Protein 2D7O (pdb70)

Secondary structure (DSSP, 8-state):
--S-----S-----EEESHHHHEEETTS-EEEEEE-TTT-SS-B--EEESSS---B-----SSSEEEEEE--SS-EEEEEE-BBSS-B-TT-SEEEEEE---------S--

InterPro domains:
  IPR001298 Filamin/ABP280 repeat [SM00557] (274-371)
  IPR001298 Filamin/ABP280 repeat [SM00557] (374-471)
  IPR001298 Filamin/ABP280 repeat [SM00557] (473-568)
  IPR001298 Filamin/ABP280 repeat [SM00557] (570-661)
  IPR001298 Filamin/ABP280 repeat [SM00557] (666-761)
  IPR001298 Filamin/ABP280 repeat [SM00557] (763-864)
  IPR001298 Filamin/ABP280 repeat [SM00557] (866-963)
  IPR001298 Filamin/ABP280 repeat [SM00557] (965-1059)
  IPR001298 Filamin/ABP280 repeat [SM00557] (1061-1152)
  IPR001298 Filamin/ABP280 repeat [SM00557] (1154-1247)
  IPR001298 Filamin/ABP280 repeat [SM00557] (1249-1347)
  IPR001298 Filamin/ABP280 repeat [SM00557] (1349-1440)
  IPR001298 Filamin/ABP280 repeat [SM00557] (1442-1536)
  IPR001298 Filamin/ABP280 repeat [SM00557] (1538-1633)
  IPR001298 Filamin/ABP280 repeat [SM00557] (1635-1737)
  IPR001298 Filamin/ABP280 repeat [SM00557] (1776-1857)
  IPR001298 Filamin/ABP280 repeat [SM00557] (1858-1949)
  IPR001298 Filamin/ABP280 repeat [SM00557] (1950-2036)
  IPR001298 Filamin/ABP280 repeat [SM00557] (2040-2131)
  IPR001298 Filamin/ABP280 repeat [SM00557] (2216-2309)

CATH classification: 2.60.40.10

Foldseek 3Di:
DVCDDDDDDQAAAKDKAAQQLAAEEAQDWGKIKIFCQSHPDWDKDKAKDDPDGWDKDWDDPVPGIIIMITHHHDFDWMWIFIATRNHGHDCGRRTYGYYYDDNVPDDDDDD

Nearest PDB structures (foldseek):
  2d7o-assembly1_A  TM=8.652E-01  e=4.472E-19  Homo sapiens
  2bp3-assembly1_A  TM=9.213E-01  e=1.035E-13  Homo sapiens
  2eea-assembly1_A  TM=8.576E-01  e=1.373E-14  Homo sapiens
  2dic-assembly1_A  TM=8.400E-01  e=2.082E-12  Homo sapiens
  6ew1-assembly1_A  TM=8.951E-01  e=1.590E-09  Homo sapiens

Radius of gyration: 18.9 Å; Cα contacts (8 Å, |Δi|>4): 236; chains: 1; bounding box: 35×72×41 Å

GO terms:
  GO:0008092 cytoskeletal protein binding (F, IPI)
  GO:0042802 identical protein binding (F, IPI)
  GO:0005515 protein binding (F, IPI)
  GO:0005737 cytoplasm (C, IDA)
  GO:0045214 sarcomere organization (P, IMP)
  GO:0005829 cytosol (C, TAS)
  GO:0042383 sarcolemma (C, IDA)
  GO:0043034 costamere (C, TAS)
  GO:0030506 ankyrin binding (F, IPI)
  GO:0005829 cytosol (C, IDA)
  GO:0005925 focal adhesion (C, HDA)

Sequence (111 aa):
GSSGSSGAINSRHVSAYGPGLSHGMVNKPATFTIVTKDAGEGGLSLAVEGPSKAEITCKDNKDGTCTVSYLPTAPGDYSIIVRFDDKHIPGSPFTAKITGDDSMRSGPSSGGSSGSSGAINSRHVSAYGPGLSHGMVNKPATFTIVTKDAGEGGLSLAVEGPSKAEITCKDNKDGTCTVSYLPTAPGDYSIIVRFDDKHIPGSPFTAKITGDDSMRSGPSSGGSSGSSGAINSRHVSAYGPGLSHGMVNKPATFTIVTKDAGEGGLSLAVEGPSKAEITCKDNKDGTCTVSYLPTAPGDYSIIVRFDDKHIPGSPFTAKITGDDSMRSGPSSGGSSGSSGAINSRHVSAYGPGLSHGMVNKPATFTIVTKDAGEGGLSLAVEGPSKAEITCKDNKDGTCTVSYLPTAPGDYSIIVRFDDKHIPGSPFTAKITGDDSMRSGPSSGGSSGSSGAINSRHVSAYGPGLSHGMVNKPATFTIVTKDAGEGGLSLAVEGPSKAEITCKDNKDGTCTVSYLPTAPGDYSIIVRFDDKHIPGSPFTAKITGDDSMRSGPSSGGSSGSSGAINSRHVSAYGPGLSHGMVNKPATFTIVTKDAGEGGLSLAVEGPSKAEITCKDNKDGTCTVSYLPTAPGDYSIIVRFDDKHIPGSPFTAKITGDDSMRSGPSSGGSSGSSGAINSRHVSAYGPGLSHGMVNKPATFTIVTKDAGEGGLSLAVEGPSKAEITCKDNKDGTCTVSYLPTAPGDYSIIVRFDDKHIPGSPFTAKITGDDSMRSGPSSGGSSGSSGAINSRHVSAYGPGLSHGMVNKPATFTIVTKDAGEGGLSLAVEGPSKAEITCKDNKDGTCTVSYLPTAPGDYSIIVRFDDKHIPGSPFTAKITGDDSMRSGPSSGGSSGSSGAINSRHVSAYGPGLSHGMVNKPATFTIVTKDAGEGGLSLAVEGPSKAEITCKDNKDGTCTVSYLPTAPGDYSIIVRFDDKHIPGSPFTAKITGDDSMRSGPSSGGSSGSSGAINSRHVSAYGPGLSHGMVNKPATFTIVTKDAGEGGLSLAVEGPSKAEITCKDNKDGTCTVSYLPTAPGDYSIIVRFDDKHIPGSPFTAKITGDDSMRSGPSSGGSSGSSGAINSRHVSAYGPGLSHGMVNKPATFTIVTKDAGEGGLSLAVEGPSKAEITCKDNKDGTCTVSYLPTAPGDYSIIVRFDDKHIPGSPFTAKITGDDSMRSGPSSGGSSGSSGAINSRHVSAYGPGLSHGMVNKPATFTIVTKDAGEGGLSLAVEGPSKAEITCKDNKDGTCTVSYLPTAPGDYSIIVRFDDKHIPGSPFTAKITGDDSMRSGPSSGGSSGSSGAINSRHVSAYGPGLSHGMVNKPATFTIVTKDAGEGGLSLAVEGPSKAEITCKDNKDGTCTVSYLPTAPGDYSIIVRFDDKHIPGSPFTAKITGDDSMRSGPSSGGSSGSSGAINSRHVSAYGPGLSHGMVNKPATFTIVTKDAGEGGLSLAVEGPSKAEITCKDNKDGTCTVSYLPTAPGDYSIIVRFDDKHIPGSPFTAKITGDDSMRSGPSSGGSSGSSGAINSRHVSAYGPGLSHGMVNKPATFTIVTKDAGEGGLSLAVEGPSKAEITCKDNKDGTCTVSYLPTAPGDYSIIVRFDDKHIPGSPFTAKITGDDSMRSGPSSGGSSGSSGAINSRHVSAYGPGLSHGMVNKPATFTIVTKDAGEGGLSLAVEGPSKAEITCKDNKDGTCTVSYLPTAPGDYSIIVRFDDKHIPGSPFTAKITGDDSMRSGPSSGGSSGSSGAINSRHVSAYGPGLSHGMVNKPATFTIVTKDAGEGGLSLAVEGPSKAEITCKDNKDGTCTVSYLPTAPGDYSIIVRFDDKHIPGSPFTAKITGDDSMRSGPSSGGSSGSSGAINSRHVSAYGPGLSHGMVNKPATFTIVTKDAGEGGLSLAVEGPSKAEITCKDNKDGTCTVSYLPTAPGDYSIIVRFDDKHIPGSPFTAKITGDDSMRSGPSSGGSSGSSGAINSRHVSAYGPGLSHGMVNKPATFTIVTKDAGEGGLSLAVEGPSKAEITCKDNKDGTCTVSYLPTAPGDYSIIVRFDDKHIPGSPFTAKITGDDSMRSGPSSGGSSGSSGAINSRHVSAYGPGLSHGMVNKPATFTIVTKDAGEGGLSLAVEGPSKAEITCKDNKDGTCTVSYLPTAPGDYSIIVRFDDKHIPGSPFTAKITGDDSMRSGPSSG

Structure (mmCIF, N/CA/C/O backbone):
data_2D7O
#
_entry.id   2D7O
#
loop_
_atom_site.group_PDB
_atom_site.id
_atom_site.type_symbol
_atom_site.label_atom_id
_atom_site.label_alt_id
_atom_site.label_comp_id
_atom_site.label_asym_id
_atom_site.label_entity_id
_atom_site.label_seq_id
_atom_site.pdbx_PDB_ins_code
_atom_site.Cartn_x
_atom_site.Cartn_y
_atom_site.Cartn_z
_atom_site.occupancy
_atom_site.B_iso_or_equiv
_atom_site.auth_seq_id
_atom_site.auth_comp_id
_atom_site.auth_asym_id
_atom_site.auth_atom_id
_atom_site.pdbx_PDB_model_num
ATOM 1 N N . GLY A 1 1 ? -7.834 -32.789 18.372 1.00 0.00 1 GLY A N 1
ATOM 2 C CA . GLY A 1 1 ? -8.234 -31.634 19.154 1.00 0.00 1 GLY A CA 1
ATOM 3 C C . GLY A 1 1 ? -9.414 -31.928 20.059 1.00 0.00 1 GLY A C 1
ATOM 4 O O . GLY A 1 1 ? -10.101 -32.935 19.888 1.00 0.00 1 GLY A O 1
ATOM 8 N N . SER A 1 2 ? -9.648 -31.048 21.027 1.00 0.00 2 SER A N 1
ATOM 9 C CA . SER A 1 2 ? -10.749 -31.220 21.968 1.00 0.00 2 SER A CA 1
ATOM 10 C C . SER A 1 2 ? -11.941 -30.353 21.574 1.00 0.00 2 SER A C 1
ATOM 11 O O . SER A 1 2 ? -11.889 -29.127 21.668 1.00 0.00 2 SER A O 1
ATOM 19 N N . SER A 1 3 ? -13.015 -31.000 21.132 1.00 0.00 3 SER A N 1
ATOM 20 C CA . SER A 1 3 ? -14.219 -30.289 20.719 1.00 0.00 3 SER A CA 1
ATOM 21 C C . SER A 1 3 ? -13.864 -29.014 19.959 1.00 0.00 3 SER A C 1
ATOM 22 O O . SER A 1 3 ? -14.476 -27.966 20.162 1.00 0.00 3 SER A O 1
ATOM 30 N N . GLY A 1 4 ? -12.870 -29.113 19.082 1.00 0.00 4 GLY A N 1
ATOM 31 C CA . GLY A 1 4 ? -12.449 -27.962 18.305 1.00 0.00 4 GLY A CA 1
ATOM 32 C C . GLY A 1 4 ? -13.530 -27.473 17.362 1.00 0.00 4 GLY A C 1
ATOM 33 O O . GLY A 1 4 ? -14.296 -26.570 17.699 1.00 0.00 4 GLY A O 1
ATOM 37 N N . SER A 1 5 ? -13.593 -28.070 16.176 1.00 0.00 5 SER A N 1
ATOM 38 C CA . SER A 1 5 ? -14.585 -27.686 15.178 1.00 0.00 5 SER A CA 1
ATOM 39 C C . SER A 1 5 ? -14.444 -26.211 14.811 1.00 0.00 5 SER A C 1
ATOM 40 O O . SER A 1 5 ? -15.437 -25.499 14.669 1.00 0.00 5 SER A O 1
ATOM 48 N N . SER A 1 6 ? -13.203 -25.761 14.661 1.00 0.00 6 SER A N 1
ATOM 49 C CA . SER A 1 6 ? -12.930 -24.371 14.315 1.00 0.00 6 SER A CA 1
ATOM 50 C C . SER A 1 6 ? -12.238 -24.274 12.959 1.00 0.00 6 SER A C 1
ATOM 51 O O . SER A 1 6 ? -11.293 -23.506 12.785 1.00 0.00 6 SER A O 1
ATOM 59 N N . GLY A 1 7 ? -12.717 -25.060 11.999 1.00 0.00 7 GLY A N 1
ATOM 60 C CA . GLY A 1 7 ? -12.133 -25.049 10.671 1.00 0.00 7 GLY A CA 1
ATOM 61 C C . GLY A 1 7 ? -13.013 -24.344 9.657 1.00 0.00 7 GLY A C 1
ATOM 62 O O . GLY A 1 7 ? -13.406 -24.933 8.651 1.00 0.00 7 GLY A O 1
ATOM 66 N N . ALA A 1 8 ? -13.323 -23.080 9.923 1.00 0.00 8 ALA A N 1
ATOM 67 C CA . ALA A 1 8 ? -14.161 -22.294 9.026 1.00 0.00 8 ALA A CA 1
ATOM 68 C C . ALA A 1 8 ? -13.684 -22.415 7.583 1.00 0.00 8 ALA A C 1
ATOM 69 O O . ALA A 1 8 ? -12.619 -22.971 7.316 1.00 0.00 8 ALA A O 1
ATOM 76 N N . ILE A 1 9 ? -14.480 -21.891 6.656 1.00 0.00 9 ILE A N 1
ATOM 77 C CA . ILE A 1 9 ? -14.138 -21.941 5.240 1.00 0.00 9 ILE A CA 1
ATOM 78 C C . ILE A 1 9 ? -13.128 -20.856 4.880 1.00 0.00 9 ILE A C 1
ATOM 79 O O . ILE A 1 9 ? -12.095 -21.133 4.272 1.00 0.00 9 ILE A O 1
ATOM 95 N N . ASN A 1 10 ? -13.434 -19.620 5.262 1.00 0.00 10 ASN A N 1
ATOM 96 C CA . ASN A 1 10 ? -12.553 -18.493 4.980 1.00 0.00 10 ASN A CA 1
ATOM 97 C C . ASN A 1 10 ? -11.985 -17.911 6.271 1.00 0.00 10 ASN A C 1
ATOM 98 O O . ASN A 1 10 ? -12.691 -17.241 7.025 1.00 0.00 10 ASN A O 1
ATOM 109 N N . SER A 1 11 ? -10.706 -18.171 6.519 1.00 0.00 11 SER A N 1
ATOM 110 C CA . SER A 1 11 ? -10.044 -17.675 7.720 1.00 0.00 11 SER A CA 1
ATOM 111 C C . SER A 1 11 ? -8.842 -16.807 7.359 1.00 0.00 11 SER A C 1
ATOM 112 O O . SER A 1 11 ? -8.675 -15.709 7.890 1.00 0.00 11 SER A O 1
ATOM 120 N N . ARG A 1 12 ? -8.009 -17.307 6.453 1.00 0.00 12 ARG A N 1
ATOM 121 C CA . ARG A 1 12 ? -6.823 -16.579 6.021 1.00 0.00 12 ARG A CA 1
ATOM 122 C C . ARG A 1 12 ? -7.208 -15.300 5.283 1.00 0.00 12 ARG A C 1
ATOM 123 O O . ARG A 1 12 ? -7.682 -15.345 4.147 1.00 0.00 12 ARG A O 1
ATOM 144 N N . HIS A 1 13 ? -7.003 -14.161 5.936 1.00 0.00 13 HIS A N 1
ATOM 145 C CA . HIS A 1 13 ? -7.329 -12.869 5.342 1.00 0.00 13 HIS A CA 1
ATOM 146 C C . HIS A 1 13 ? -6.210 -11.861 5.586 1.00 0.00 13 HIS A C 1
ATOM 147 O O . HIS A 1 13 ? -5.447 -11.984 6.544 1.00 0.00 13 HIS A O 1
ATOM 162 N N . VAL A 1 14 ? -6.117 -10.864 4.711 1.00 0.00 14 VAL A N 1
ATOM 163 C CA . VAL A 1 14 ? -5.091 -9.835 4.831 1.00 0.00 14 VAL A CA 1
ATOM 164 C C . VAL A 1 14 ? -5.699 -8.440 4.739 1.00 0.00 14 VAL A C 1
ATOM 165 O O . VAL A 1 14 ? -6.529 -8.169 3.870 1.00 0.00 14 VAL A O 1
ATOM 178 N N . SER A 1 15 ? -5.281 -7.557 5.640 1.00 0.00 15 SER A N 1
ATOM 179 C CA . SER A 1 15 ? -5.786 -6.189 5.662 1.00 0.00 15 SER A CA 1
ATOM 180 C C . SER A 1 15 ? -4.650 -5.193 5.874 1.00 0.00 15 SER A C 1
ATOM 181 O O . SER A 1 15 ? -3.710 -5.458 6.622 1.00 0.00 15 SER A O 1
ATOM 189 N N . ALA A 1 16 ? -4.746 -4.047 5.208 1.00 0.00 16 ALA A N 1
ATOM 190 C CA . ALA A 1 16 ? -3.728 -3.010 5.324 1.00 0.00 16 ALA A CA 1
ATOM 191 C C . ALA A 1 16 ? -4.197 -1.879 6.233 1.00 0.00 16 ALA A C 1
ATOM 192 O O . ALA A 1 16 ? -5.364 -1.487 6.202 1.00 0.00 16 ALA A O 1
ATOM 199 N N . TYR A 1 17 ? -3.282 -1.359 7.044 1.00 0.00 17 TYR A N 1
ATOM 200 C CA . TYR A 1 17 ? -3.603 -0.276 7.965 1.00 0.00 17 TYR A CA 1
ATOM 201 C C . TYR A 1 17 ? -2.388 0.617 8.201 1.00 0.00 17 TYR A C 1
ATOM 202 O O . TYR A 1 17 ? -1.327 0.146 8.609 1.00 0.00 17 TYR A O 1
ATOM 220 N N . GLY A 1 18 ? -2.553 1.910 7.941 1.00 0.00 18 GLY A N 1
ATOM 221 C CA . GLY A 1 18 ? -1.463 2.850 8.131 1.00 0.00 18 GLY A CA 1
ATOM 222 C C . GLY A 1 18 ? -1.805 4.242 7.637 1.00 0.00 18 GLY A C 1
ATOM 223 O O . GLY A 1 18 ? -2.867 4.475 7.059 1.00 0.00 18 GLY A O 1
ATOM 227 N N . PRO A 1 19 ? -0.892 5.196 7.867 1.00 0.00 19 PRO A N 1
ATOM 228 C CA . PRO A 1 19 ? -1.080 6.589 7.451 1.00 0.00 19 PRO A CA 1
ATOM 229 C C . PRO A 1 19 ? -1.015 6.755 5.937 1.00 0.00 19 PRO A C 1
ATOM 230 O O . PRO A 1 19 ? -1.757 7.548 5.357 1.00 0.00 19 PRO A O 1
ATOM 241 N N . GLY A 1 20 ? -0.123 6.002 5.301 1.00 0.00 20 GLY A N 1
ATOM 242 C CA . GLY A 1 20 ? 0.021 6.081 3.859 1.00 0.00 20 GLY A CA 1
ATOM 243 C C . GLY A 1 20 ? -1.198 5.559 3.125 1.00 0.00 20 GLY A C 1
ATOM 244 O O . GLY A 1 20 ? -1.450 5.935 1.979 1.00 0.00 20 GLY A O 1
ATOM 248 N N . LEU A 1 21 ? -1.956 4.690 3.783 1.00 0.00 21 LEU A N 1
ATOM 249 C CA . LEU A 1 21 ? -3.156 4.114 3.185 1.00 0.00 21 LEU A CA 1
ATOM 250 C C . LEU A 1 21 ? -4.331 5.080 3.284 1.00 0.00 21 LEU A C 1
ATOM 251 O O . LEU A 1 21 ? -5.068 5.279 2.318 1.00 0.00 21 LEU A O 1
ATOM 267 N N . SER A 1 22 ? -4.500 5.681 4.458 1.00 0.00 22 SER A N 1
ATOM 268 C CA . SER A 1 22 ? -5.587 6.626 4.684 1.00 0.00 22 SER A CA 1
ATOM 269 C C . SER A 1 22 ? -5.400 7.881 3.837 1.00 0.00 22 SER A C 1
ATOM 270 O O . SER A 1 22 ? -6.362 8.428 3.295 1.00 0.00 22 SER A O 1
ATOM 278 N N . HIS A 1 23 ? -4.155 8.334 3.728 1.00 0.00 23 HIS A N 1
ATOM 279 C CA . HIS A 1 23 ? -3.840 9.525 2.947 1.00 0.00 23 HIS A CA 1
ATOM 280 C C . HIS A 1 23 ? -2.331 9.730 2.853 1.00 0.00 23 HIS A C 1
ATOM 281 O O . HIS A 1 23 ? -1.552 8.910 3.338 1.00 0.00 23 HIS A O 1
ATOM 296 N N . GLY A 1 24 ? -1.926 10.830 2.226 1.00 0.00 24 GLY A N 1
ATOM 297 C CA . GLY A 1 24 ? -0.512 11.122 2.080 1.00 0.00 24 GLY A CA 1
ATOM 298 C C . GLY A 1 24 ? -0.262 12.430 1.356 1.00 0.00 24 GLY A C 1
ATOM 299 O O . GLY A 1 24 ? -1.194 13.192 1.097 1.00 0.00 24 GLY A O 1
ATOM 303 N N . MET A 1 25 ? 0.999 12.693 1.031 1.00 0.00 25 MET A N 1
ATOM 304 C CA . MET A 1 25 ? 1.368 13.919 0.332 1.00 0.00 25 MET A CA 1
ATOM 305 C C . MET A 1 25 ? 2.391 13.634 -0.763 1.00 0.00 25 MET A C 1
ATOM 306 O O . MET A 1 25 ? 3.144 12.664 -0.685 1.00 0.00 25 MET A O 1
ATOM 320 N N . VAL A 1 26 ? 2.411 14.486 -1.784 1.00 0.00 26 VAL A N 1
ATOM 321 C CA . VAL A 1 26 ? 3.342 14.325 -2.895 1.00 0.00 26 VAL A CA 1
ATOM 322 C C . VAL A 1 26 ? 4.787 14.378 -2.413 1.00 0.00 26 VAL A C 1
ATOM 323 O O . VAL A 1 26 ? 5.113 15.104 -1.475 1.00 0.00 26 VAL A O 1
ATOM 336 N N . ASN A 1 27 ? 5.650 13.604 -3.062 1.00 0.00 27 ASN A N 1
ATOM 337 C CA . ASN A 1 27 ? 7.062 13.562 -2.700 1.00 0.00 27 ASN A CA 1
ATOM 338 C C . ASN A 1 27 ? 7.245 13.024 -1.284 1.00 0.00 27 ASN A C 1
ATOM 339 O O . ASN A 1 27 ? 8.160 13.429 -0.567 1.00 0.00 27 ASN A O 1
ATOM 350 N N . LYS A 1 28 ? 6.368 12.109 -0.887 1.00 0.00 28 LYS A N 1
ATOM 351 C CA . LYS A 1 28 ? 6.431 11.512 0.442 1.00 0.00 28 LYS A CA 1
ATOM 352 C C . LYS A 1 28 ? 6.122 10.020 0.384 1.00 0.00 28 LYS A C 1
ATOM 353 O O . LYS A 1 28 ? 5.085 9.596 -0.127 1.00 0.00 28 LYS A O 1
ATOM 372 N N . PRO A 1 29 ? 7.040 9.203 0.922 1.00 0.00 29 PRO A N 1
ATOM 373 C CA . PRO A 1 29 ? 6.886 7.746 0.946 1.00 0.00 29 PRO A CA 1
ATOM 374 C C . PRO A 1 29 ? 5.784 7.295 1.898 1.00 0.00 29 PRO A C 1
ATOM 375 O O . PRO A 1 29 ? 5.988 7.227 3.110 1.00 0.00 29 PRO A O 1
ATOM 386 N N . ALA A 1 30 ? 4.617 6.987 1.343 1.00 0.00 30 ALA A N 1
ATOM 387 C CA . ALA A 1 30 ? 3.484 6.540 2.143 1.00 0.00 30 ALA A CA 1
ATOM 388 C C . ALA A 1 30 ? 3.772 5.194 2.799 1.00 0.00 30 ALA A C 1
ATOM 389 O O . ALA A 1 30 ? 3.704 4.148 2.152 1.00 0.00 30 ALA A O 1
ATOM 396 N N . THR A 1 31 ? 4.094 5.226 4.088 1.00 0.00 31 THR A N 1
ATOM 397 C CA . THR A 1 31 ? 4.395 4.008 4.832 1.00 0.00 31 THR A CA 1
ATOM 398 C C . THR A 1 31 ? 3.144 3.449 5.500 1.00 0.00 31 THR A C 1
ATOM 399 O O . THR A 1 31 ? 2.373 4.188 6.113 1.00 0.00 31 THR A O 1
ATOM 410 N N . PHE A 1 32 ? 2.949 2.140 5.379 1.00 0.00 32 PHE A N 1
ATOM 411 C CA . PHE A 1 32 ? 1.791 1.482 5.972 1.00 0.00 32 PHE A CA 1
ATOM 412 C C . PHE A 1 32 ? 2.128 0.051 6.379 1.00 0.00 32 PHE A C 1
ATOM 413 O O . PHE A 1 32 ? 3.172 -0.485 6.004 1.00 0.00 32 PHE A O 1
ATOM 430 N N . THR A 1 33 ? 1.237 -0.565 7.150 1.00 0.00 33 THR A N 1
ATOM 431 C CA . THR A 1 33 ? 1.439 -1.933 7.610 1.00 0.00 33 THR A CA 1
ATOM 432 C C . THR A 1 33 ? 0.425 -2.881 6.979 1.00 0.00 33 THR A C 1
ATOM 433 O O . THR A 1 33 ? -0.759 -2.560 6.878 1.00 0.00 33 THR A O 1
ATOM 444 N N . ILE A 1 34 ? 0.898 -4.049 6.557 1.00 0.00 34 ILE A N 1
ATOM 445 C CA . ILE A 1 34 ? 0.031 -5.044 5.937 1.00 0.00 34 ILE A CA 1
ATOM 446 C C . ILE A 1 34 ? -0.081 -6.292 6.806 1.00 0.00 34 ILE A C 1
ATOM 447 O O . ILE A 1 34 ? 0.907 -6.989 7.041 1.00 0.00 34 ILE A O 1
ATOM 463 N N . VAL A 1 35 ? -1.291 -6.570 7.280 1.00 0.00 35 VAL A N 1
ATOM 464 C CA . VAL A 1 35 ? -1.534 -7.737 8.120 1.00 0.00 35 VAL A CA 1
ATOM 465 C C . VAL A 1 35 ? -1.372 -9.029 7.327 1.00 0.00 35 VAL A C 1
ATOM 466 O O . VAL A 1 35 ? -2.258 -9.419 6.566 1.00 0.00 35 VAL A O 1
ATOM 479 N N . THR A 1 36 ? -0.233 -9.690 7.510 1.00 0.00 36 THR A N 1
ATOM 480 C CA . THR A 1 36 ? 0.047 -10.939 6.811 1.00 0.00 36 THR A CA 1
ATOM 481 C C . THR A 1 36 ? 0.508 -12.020 7.781 1.00 0.00 36 THR A C 1
ATOM 482 O O . THR A 1 36 ? 1.114 -13.013 7.378 1.00 0.00 36 THR A O 1
ATOM 493 N N . LYS A 1 37 ? 0.217 -11.822 9.063 1.00 0.00 37 LYS A N 1
ATOM 494 C CA . LYS A 1 37 ? 0.599 -12.782 10.092 1.00 0.00 37 LYS A CA 1
ATOM 495 C C . LYS A 1 37 ? -0.132 -14.107 9.899 1.00 0.00 37 LYS A C 1
ATOM 496 O O . LYS A 1 37 ? 0.406 -15.173 10.198 1.00 0.00 37 LYS A O 1
ATOM 515 N N . ASP A 1 38 ? -1.360 -14.032 9.398 1.00 0.00 38 ASP A N 1
ATOM 516 C CA . ASP A 1 38 ? -2.164 -15.226 9.163 1.00 0.00 38 ASP A CA 1
ATOM 517 C C . ASP A 1 38 ? -1.952 -15.754 7.748 1.00 0.00 38 ASP A C 1
ATOM 518 O O . ASP A 1 38 ? -1.634 -16.926 7.553 1.00 0.00 38 ASP A O 1
ATOM 527 N N . ALA A 1 39 ? -2.132 -14.880 6.763 1.00 0.00 39 ALA A N 1
ATOM 528 C CA . ALA A 1 39 ? -1.960 -15.258 5.365 1.00 0.00 39 ALA A CA 1
ATOM 529 C C . ALA A 1 39 ? -0.778 -16.206 5.194 1.00 0.00 39 ALA A C 1
ATOM 530 O O . ALA A 1 39 ? -0.904 -17.266 4.583 1.00 0.00 39 ALA A O 1
ATOM 537 N N . GLY A 1 40 ? 0.371 -15.816 5.738 1.00 0.00 40 GLY A N 1
ATOM 538 C CA . GLY A 1 40 ? 1.559 -16.642 5.634 1.00 0.00 40 GLY A CA 1
ATOM 539 C C . GLY A 1 40 ? 2.176 -16.599 4.250 1.00 0.00 40 GLY A C 1
ATOM 540 O O . GLY A 1 40 ? 1.467 -16.478 3.252 1.00 0.00 40 GLY A O 1
ATOM 544 N N . GLU A 1 41 ? 3.500 -16.695 4.191 1.00 0.00 41 GLU A N 1
ATOM 545 C CA . GLU A 1 41 ? 4.211 -16.664 2.918 1.00 0.00 41 GLU A CA 1
ATOM 546 C C . GLU A 1 41 ? 3.420 -17.390 1.834 1.00 0.00 41 GLU A C 1
ATOM 547 O O . GLU A 1 41 ? 3.244 -18.606 1.889 1.00 0.00 41 GLU A O 1
ATOM 559 N N . GLY A 1 42 ? 2.944 -16.634 0.850 1.00 0.00 42 GLY A N 1
ATOM 560 C CA . GLY A 1 42 ? 2.176 -17.221 -0.233 1.00 0.00 42 GLY A CA 1
ATOM 561 C C . GLY A 1 42 ? 2.386 -16.501 -1.550 1.00 0.00 42 GLY A C 1
ATOM 562 O O . GLY A 1 42 ? 3.514 -16.373 -2.024 1.00 0.00 42 GLY A O 1
ATOM 566 N N . GLY A 1 43 ? 1.294 -16.029 -2.144 1.00 0.00 43 GLY A N 1
ATOM 567 C CA . GLY A 1 43 ? 1.384 -15.324 -3.410 1.00 0.00 43 GLY A CA 1
ATOM 568 C C . GLY A 1 43 ? 0.824 -13.918 -3.333 1.00 0.00 43 GLY A C 1
ATOM 569 O O . GLY A 1 43 ? -0.075 -13.557 -4.093 1.00 0.00 43 GLY A O 1
ATOM 573 N N . LEU A 1 44 ? 1.353 -13.122 -2.410 1.00 0.00 44 LEU A N 1
ATOM 574 C CA . LEU A 1 44 ? 0.899 -11.747 -2.235 1.00 0.00 44 LEU A CA 1
ATOM 575 C C . LEU A 1 44 ? 1.458 -10.845 -3.330 1.00 0.00 44 LEU A C 1
ATOM 576 O O . LEU A 1 44 ? 2.601 -11.006 -3.758 1.00 0.00 44 LEU A O 1
ATOM 592 N N . SER A 1 45 ? 0.645 -9.894 -3.778 1.00 0.00 45 SER A N 1
ATOM 593 C CA . SER A 1 45 ? 1.057 -8.966 -4.825 1.00 0.00 45 SER A CA 1
ATOM 594 C C . SER A 1 45 ? 0.844 -7.521 -4.385 1.00 0.00 45 SER A C 1
ATOM 595 O O . SER A 1 45 ? -0.011 -7.235 -3.546 1.00 0.00 45 SER A O 1
ATOM 603 N N . LEU A 1 46 ? 1.627 -6.613 -4.958 1.00 0.00 46 LEU A N 1
ATOM 604 C CA . LEU A 1 46 ? 1.525 -5.196 -4.626 1.00 0.00 46 LEU A CA 1
ATOM 605 C C . LEU A 1 46 ? 1.556 -4.338 -5.887 1.00 0.00 46 LEU A C 1
ATOM 606 O O . LEU A 1 46 ? 2.453 -4.473 -6.719 1.00 0.00 46 LEU A O 1
ATOM 622 N N . ALA A 1 47 ? 0.572 -3.455 -6.020 1.00 0.00 47 ALA A N 1
ATOM 623 C CA . ALA A 1 47 ? 0.489 -2.572 -7.177 1.00 0.00 47 ALA A CA 1
ATOM 624 C C . ALA A 1 47 ? -0.254 -1.286 -6.834 1.00 0.00 47 ALA A C 1
ATOM 625 O O . ALA A 1 47 ? -1.129 -1.275 -5.967 1.00 0.00 47 ALA A O 1
ATOM 632 N N . VAL A 1 48 ? 0.099 -0.203 -7.519 1.00 0.00 48 VAL A N 1
ATOM 633 C CA . VAL A 1 48 ? -0.536 1.089 -7.286 1.00 0.00 48 VAL A CA 1
ATOM 634 C C . VAL A 1 48 ? -0.984 1.725 -8.597 1.00 0.00 48 VAL A C 1
ATOM 635 O O . VAL A 1 48 ? -0.199 1.854 -9.536 1.00 0.00 48 VAL A O 1
ATOM 648 N N . GLU A 1 49 ? -2.252 2.121 -8.654 1.00 0.00 49 GLU A N 1
ATOM 649 C CA . GLU A 1 49 ? -2.805 2.743 -9.851 1.00 0.00 49 GLU A CA 1
ATOM 650 C C . GLU A 1 49 ? -3.428 4.097 -9.522 1.00 0.00 49 GLU A C 1
ATOM 651 O O . GLU A 1 49 ? -4.518 4.170 -8.956 1.00 0.00 49 GLU A O 1
ATOM 663 N N . GLY A 1 50 ? -2.726 5.168 -9.881 1.00 0.00 50 GLY A N 1
ATOM 664 C CA . GLY A 1 50 ? -3.225 6.505 -9.616 1.00 0.00 50 GLY A CA 1
ATOM 665 C C . GLY A 1 50 ? -2.852 7.490 -10.706 1.00 0.00 50 GLY A C 1
ATOM 666 O O . GLY A 1 50 ? -2.571 7.112 -11.844 1.00 0.00 50 GLY A O 1
ATOM 670 N N . PRO A 1 51 ? -2.848 8.786 -10.362 1.00 0.00 51 PRO A N 1
ATOM 671 C CA . PRO A 1 51 ? -2.510 9.855 -11.306 1.00 0.00 51 PRO A CA 1
ATOM 672 C C . PRO A 1 51 ? -1.032 9.849 -11.683 1.00 0.00 51 PRO A C 1
ATOM 673 O O . PRO A 1 51 ? -0.569 10.711 -12.431 1.00 0.00 51 PRO A O 1
ATOM 684 N N . SER A 1 52 ? -0.296 8.873 -11.160 1.00 0.00 52 SER A N 1
ATOM 685 C CA . SER A 1 52 ? 1.130 8.758 -11.439 1.00 0.00 52 SER A CA 1
ATOM 686 C C . SER A 1 52 ? 1.692 7.458 -10.871 1.00 0.00 52 SER A C 1
ATOM 687 O O . SER A 1 52 ? 1.282 7.007 -9.801 1.00 0.00 52 SER A O 1
ATOM 695 N N . LYS A 1 53 ? 2.632 6.861 -11.595 1.00 0.00 53 LYS A N 1
ATOM 696 C CA . LYS A 1 53 ? 3.253 5.614 -11.164 1.00 0.00 53 LYS A CA 1
ATOM 697 C C . LYS A 1 53 ? 4.188 5.851 -9.983 1.00 0.00 53 LYS A C 1
ATOM 698 O O . LYS A 1 53 ? 5.170 6.584 -10.094 1.00 0.00 53 LYS A O 1
ATOM 717 N N . ALA A 1 54 ? 3.877 5.224 -8.853 1.00 0.00 54 ALA A N 1
ATOM 718 C CA . ALA A 1 54 ? 4.691 5.365 -7.652 1.00 0.00 54 ALA A CA 1
ATOM 719 C C . ALA A 1 54 ? 5.315 4.031 -7.253 1.00 0.00 54 ALA A C 1
ATOM 720 O O . ALA A 1 54 ? 4.607 3.066 -6.969 1.00 0.00 54 ALA A O 1
ATOM 727 N N . GLU A 1 55 ? 6.643 3.986 -7.235 1.00 0.00 55 GLU A N 1
ATOM 728 C CA . GLU A 1 55 ? 7.361 2.770 -6.872 1.00 0.00 55 GLU A CA 1
ATOM 729 C C . GLU A 1 55 ? 6.903 2.254 -5.511 1.00 0.00 55 GLU A C 1
ATOM 730 O O . GLU A 1 55 ? 6.434 3.021 -4.670 1.00 0.00 55 GLU A O 1
ATOM 742 N N . ILE A 1 56 ? 7.042 0.949 -5.302 1.00 0.00 56 ILE A N 1
ATOM 743 C CA . ILE A 1 56 ? 6.643 0.330 -4.044 1.00 0.00 56 ILE A CA 1
ATOM 744 C C . ILE A 1 56 ? 7.738 -0.587 -3.511 1.00 0.00 56 ILE A C 1
ATOM 745 O O . ILE A 1 56 ? 8.176 -1.513 -4.194 1.00 0.00 56 ILE A O 1
ATOM 761 N N . THR A 1 57 ? 8.178 -0.325 -2.284 1.00 0.00 57 THR A N 1
ATOM 762 C CA . THR A 1 57 ? 9.221 -1.126 -1.658 1.00 0.00 57 THR A CA 1
ATOM 763 C C . THR A 1 57 ? 8.623 -2.252 -0.822 1.00 0.00 57 THR A C 1
ATOM 764 O O . THR A 1 57 ? 7.443 -2.217 -0.470 1.00 0.00 57 THR A O 1
ATOM 775 N N . CYS A 1 58 ? 9.443 -3.248 -0.507 1.00 0.00 58 CYS A N 1
ATOM 776 C CA . CYS A 1 58 ? 8.994 -4.386 0.288 1.00 0.00 58 CYS A CA 1
ATOM 777 C C . CYS A 1 58 ? 10.031 -4.755 1.344 1.00 0.00 58 CYS A C 1
ATOM 778 O O . CYS A 1 58 ? 11.214 -4.912 1.040 1.00 0.00 58 CYS A O 1
ATOM 786 N N . LYS A 1 59 ? 9.581 -4.890 2.587 1.00 0.00 59 LYS A N 1
ATOM 787 C CA . LYS A 1 59 ? 10.469 -5.240 3.689 1.00 0.00 59 LYS A CA 1
ATOM 788 C C . LYS A 1 59 ? 10.044 -6.554 4.334 1.00 0.00 59 LYS A C 1
ATOM 789 O O . LYS A 1 59 ? 8.869 -6.922 4.300 1.00 0.00 59 LYS A O 1
ATOM 808 N N . ASP A 1 60 ? 11.005 -7.257 4.923 1.00 0.00 60 ASP A N 1
ATOM 809 C CA . ASP A 1 60 ? 10.729 -8.530 5.579 1.00 0.00 60 ASP A CA 1
ATOM 810 C C . ASP A 1 60 ? 10.835 -8.395 7.095 1.00 0.00 60 ASP A C 1
ATOM 811 O O . ASP A 1 60 ? 11.931 -8.301 7.644 1.00 0.00 60 ASP A O 1
ATOM 820 N N . ASN A 1 61 ? 9.687 -8.385 7.764 1.00 0.00 61 ASN A N 1
ATOM 821 C CA . ASN A 1 61 ? 9.650 -8.259 9.217 1.00 0.00 61 ASN A CA 1
ATOM 822 C C . ASN A 1 61 ? 9.963 -9.594 9.887 1.00 0.00 61 ASN A C 1
ATOM 823 O O . ASN A 1 61 ? 10.173 -9.660 11.098 1.00 0.00 61 ASN A O 1
ATOM 834 N N . LYS A 1 62 ? 9.993 -10.657 9.089 1.00 0.00 62 LYS A N 1
ATOM 835 C CA . LYS A 1 62 ? 10.282 -11.991 9.602 1.00 0.00 62 LYS A CA 1
ATOM 836 C C . LYS A 1 62 ? 9.668 -12.187 10.985 1.00 0.00 62 LYS A C 1
ATOM 837 O O . LYS A 1 62 ? 10.187 -12.947 11.803 1.00 0.00 62 LYS A O 1
ATOM 856 N N . ASP A 1 63 ? 8.560 -11.499 11.238 1.00 0.00 63 ASP A N 1
ATOM 857 C CA . ASP A 1 63 ? 7.873 -11.600 12.520 1.00 0.00 63 ASP A CA 1
ATOM 858 C C . ASP A 1 63 ? 6.403 -11.956 12.323 1.00 0.00 63 ASP A C 1
ATOM 859 O O . ASP A 1 63 ? 5.863 -12.813 13.021 1.00 0.00 63 ASP A O 1
ATOM 868 N N . GLY A 1 64 ? 5.761 -11.291 11.367 1.00 0.00 64 GLY A N 1
ATOM 869 C CA . GLY A 1 64 ? 4.359 -11.551 11.096 1.00 0.00 64 GLY A CA 1
ATOM 870 C C . GLY A 1 64 ? 3.666 -10.371 10.445 1.00 0.00 64 GLY A C 1
ATOM 871 O O . GLY A 1 64 ? 2.488 -10.116 10.696 1.00 0.00 64 GLY A O 1
ATOM 875 N N . THR A 1 65 ? 4.399 -9.646 9.605 1.00 0.00 65 THR A N 1
ATOM 876 C CA . THR A 1 65 ? 3.849 -8.485 8.917 1.00 0.00 65 THR A CA 1
ATOM 877 C C . THR A 1 65 ? 4.672 -8.136 7.683 1.00 0.00 65 THR A C 1
ATOM 878 O O . THR A 1 65 ? 5.633 -8.831 7.349 1.00 0.00 65 THR A O 1
ATOM 889 N N . CYS A 1 66 ? 4.291 -7.057 7.009 1.00 0.00 66 CYS A N 1
ATOM 890 C CA . CYS A 1 66 ? 4.995 -6.616 5.810 1.00 0.00 66 CYS A CA 1
ATOM 891 C C . CYS A 1 66 ? 4.942 -5.097 5.676 1.00 0.00 66 CYS A C 1
ATOM 892 O O . CYS A 1 66 ? 3.866 -4.511 5.548 1.00 0.00 66 CYS A O 1
ATOM 900 N N . THR A 1 67 ? 6.111 -4.464 5.708 1.00 0.00 67 THR A N 1
ATOM 901 C CA . THR A 1 67 ? 6.198 -3.014 5.593 1.00 0.00 67 THR A CA 1
ATOM 902 C C . THR A 1 67 ? 6.382 -2.588 4.141 1.00 0.00 67 THR A C 1
ATOM 903 O O . THR A 1 67 ? 7.224 -3.131 3.426 1.00 0.00 67 THR A O 1
ATOM 914 N N . VAL A 1 68 ? 5.590 -1.611 3.711 1.00 0.00 68 VAL A N 1
ATOM 915 C CA . VAL A 1 68 ? 5.667 -1.110 2.344 1.00 0.00 68 VAL A CA 1
ATOM 916 C C . VAL A 1 68 ? 5.605 0.413 2.312 1.00 0.00 68 VAL A C 1
ATOM 917 O O . VAL A 1 68 ? 4.961 1.036 3.157 1.00 0.00 68 VAL A O 1
ATOM 930 N N . SER A 1 69 ? 6.279 1.007 1.333 1.00 0.00 69 SER A N 1
ATOM 931 C CA . SER A 1 69 ? 6.303 2.459 1.192 1.00 0.00 69 SER A CA 1
ATOM 932 C C . SER A 1 69 ? 6.311 2.862 -0.279 1.00 0.00 69 SER A C 1
ATOM 933 O O . SER A 1 69 ? 7.166 2.424 -1.050 1.00 0.00 69 SER A O 1
ATOM 941 N N . TYR A 1 70 ? 5.354 3.700 -0.661 1.00 0.00 70 TYR A N 1
ATOM 942 C CA . TYR A 1 70 ? 5.248 4.162 -2.040 1.00 0.00 70 TYR A CA 1
ATOM 943 C C . TYR A 1 70 ? 5.405 5.678 -2.120 1.00 0.00 70 TYR A C 1
ATOM 944 O O . TYR A 1 70 ? 4.788 6.419 -1.354 1.00 0.00 70 TYR A O 1
ATOM 962 N N . LEU A 1 71 ? 6.233 6.131 -3.054 1.00 0.00 71 LEU A N 1
ATOM 963 C CA . LEU A 1 71 ? 6.472 7.559 -3.237 1.00 0.00 71 LEU A CA 1
ATOM 964 C C . LEU A 1 71 ? 5.763 8.073 -4.486 1.00 0.00 71 LEU A C 1
ATOM 965 O O . LEU A 1 71 ? 6.230 7.897 -5.612 1.00 0.00 71 LEU A O 1
ATOM 981 N N . PRO A 1 72 ? 4.609 8.727 -4.286 1.00 0.00 72 PRO A N 1
ATOM 982 C CA . PRO A 1 72 ? 3.813 9.283 -5.384 1.00 0.00 72 PRO A CA 1
ATOM 983 C C . PRO A 1 72 ? 4.490 10.480 -6.042 1.00 0.00 72 PRO A C 1
ATOM 984 O O . PRO A 1 72 ? 5.451 11.036 -5.508 1.00 0.00 72 PRO A O 1
ATOM 995 N N . THR A 1 73 ? 3.984 10.875 -7.206 1.00 0.00 73 THR A N 1
ATOM 996 C CA . THR A 1 73 ? 4.540 12.006 -7.938 1.00 0.00 73 THR A CA 1
ATOM 997 C C . THR A 1 73 ? 3.488 13.086 -8.164 1.00 0.00 73 THR A C 1
ATOM 998 O O . THR A 1 73 ? 3.817 14.252 -8.378 1.00 0.00 73 THR A O 1
ATOM 1009 N N . ALA A 1 74 ? 2.220 12.689 -8.115 1.00 0.00 74 ALA A N 1
ATOM 1010 C CA . ALA A 1 74 ? 1.119 13.624 -8.311 1.00 0.00 74 ALA A CA 1
ATOM 1011 C C . ALA A 1 74 ? 0.006 13.383 -7.298 1.00 0.00 74 ALA A C 1
ATOM 1012 O O . ALA A 1 74 ? -0.281 12.249 -6.913 1.00 0.00 74 ALA A O 1
ATOM 1019 N N . PRO A 1 75 ? -0.636 14.473 -6.852 1.00 0.00 75 PRO A N 1
ATOM 1020 C CA . PRO A 1 75 ? -1.728 14.405 -5.877 1.00 0.00 75 PRO A CA 1
ATOM 1021 C C . PRO A 1 75 ? -2.990 13.780 -6.462 1.00 0.00 75 PRO A C 1
ATOM 1022 O O . PRO A 1 75 ? -3.299 13.966 -7.638 1.00 0.00 75 PRO A O 1
ATOM 1033 N N . GLY A 1 76 ? -3.718 13.038 -5.632 1.00 0.00 76 GLY A N 1
ATOM 1034 C CA . GLY A 1 76 ? -4.938 12.398 -6.086 1.00 0.00 76 GLY A CA 1
ATOM 1035 C C . GLY A 1 76 ? -5.250 11.131 -5.314 1.00 0.00 76 GLY A C 1
ATOM 1036 O O . GLY A 1 76 ? -4.626 10.850 -4.291 1.00 0.00 76 GLY A O 1
ATOM 1040 N N . ASP A 1 77 ? -6.219 10.366 -5.803 1.00 0.00 77 ASP A N 1
ATOM 1041 C CA . ASP A 1 77 ? -6.614 9.122 -5.151 1.00 0.00 77 ASP A CA 1
ATOM 1042 C C . ASP A 1 77 ? -5.843 7.938 -5.728 1.00 0.00 77 ASP A C 1
ATOM 1043 O O . ASP A 1 77 ? -6.069 7.535 -6.869 1.00 0.00 77 ASP A O 1
ATOM 1052 N N . TYR A 1 78 ? -4.933 7.388 -4.933 1.00 0.00 78 TYR A N 1
ATOM 1053 C CA . TYR A 1 78 ? -4.126 6.253 -5.366 1.00 0.00 78 TYR A CA 1
ATOM 1054 C C . TYR A 1 78 ? -4.822 4.935 -5.041 1.00 0.00 78 TYR A C 1
ATOM 1055 O O . TYR A 1 78 ? -5.434 4.787 -3.983 1.00 0.00 78 TYR A O 1
ATOM 1073 N N . SER A 1 79 ? -4.722 3.978 -5.959 1.00 0.00 79 SER A N 1
ATOM 1074 C CA . SER A 1 79 ? -5.344 2.673 -5.773 1.00 0.00 79 SER A CA 1
ATOM 1075 C C . SER A 1 79 ? -4.288 1.595 -5.547 1.00 0.00 79 SER A C 1
ATOM 1076 O O . SER A 1 79 ? -3.644 1.134 -6.490 1.00 0.00 79 SER A O 1
ATOM 1084 N N . ILE A 1 80 ? -4.115 1.199 -4.291 1.00 0.00 80 ILE A N 1
ATOM 1085 C CA . ILE A 1 80 ? -3.138 0.175 -3.940 1.00 0.00 80 ILE A CA 1
ATOM 1086 C C . ILE A 1 80 ? -3.738 -1.221 -4.062 1.00 0.00 80 ILE A C 1
ATOM 1087 O O . ILE A 1 80 ? -4.407 -1.703 -3.146 1.00 0.00 80 ILE A O 1
ATOM 1103 N N . ILE A 1 81 ? -3.493 -1.868 -5.196 1.00 0.00 81 ILE A N 1
ATOM 1104 C CA . ILE A 1 81 ? -4.006 -3.211 -5.436 1.00 0.00 81 ILE A CA 1
ATOM 1105 C C . ILE A 1 81 ? -3.172 -4.257 -4.704 1.00 0.00 81 ILE A C 1
ATOM 1106 O O . ILE A 1 81 ? -1.958 -4.341 -4.892 1.00 0.00 81 ILE A O 1
ATOM 1122 N N . VAL A 1 82 ? -3.832 -5.054 -3.870 1.00 0.00 82 VAL A N 1
ATOM 1123 C CA . VAL A 1 82 ? -3.153 -6.097 -3.111 1.00 0.00 82 VAL A CA 1
ATOM 1124 C C . VAL A 1 82 ? -3.896 -7.425 -3.215 1.00 0.00 82 VAL A C 1
ATOM 1125 O O . VAL A 1 82 ? -4.865 -7.664 -2.495 1.00 0.00 82 VAL A O 1
ATOM 1138 N N . ARG A 1 83 ? -3.434 -8.286 -4.117 1.00 0.00 83 ARG A N 1
ATOM 1139 C CA . ARG A 1 83 ? -4.055 -9.589 -4.316 1.00 0.00 83 ARG A CA 1
ATOM 1140 C C . ARG A 1 83 ? -3.264 -10.683 -3.604 1.00 0.00 83 ARG A C 1
ATOM 1141 O O . ARG A 1 83 ? -2.055 -10.562 -3.409 1.00 0.00 83 ARG A O 1
ATOM 1162 N N . PHE A 1 84 ? -3.956 -11.750 -3.217 1.00 0.00 84 PHE A N 1
ATOM 1163 C CA . PHE A 1 84 ? -3.319 -12.864 -2.525 1.00 0.00 84 PHE A CA 1
ATOM 1164 C C . PHE A 1 84 ? -3.763 -14.198 -3.118 1.00 0.00 84 PHE A C 1
ATOM 1165 O O . PHE A 1 84 ? -4.876 -14.661 -2.867 1.00 0.00 84 PHE A O 1
ATOM 1182 N N . ASP A 1 85 ? -2.886 -14.810 -3.907 1.00 0.00 85 ASP A N 1
ATOM 1183 C CA . ASP A 1 85 ? -3.187 -16.091 -4.536 1.00 0.00 85 ASP A CA 1
ATOM 1184 C C . ASP A 1 85 ? -4.351 -15.956 -5.512 1.00 0.00 85 ASP A C 1
ATOM 1185 O O . ASP A 1 85 ? -5.276 -16.769 -5.506 1.00 0.00 85 ASP A O 1
ATOM 1194 N N . ASP A 1 86 ? -4.299 -14.926 -6.349 1.00 0.00 86 ASP A N 1
ATOM 1195 C CA . ASP A 1 86 ? -5.349 -14.685 -7.332 1.00 0.00 86 ASP A CA 1
ATOM 1196 C C . ASP A 1 86 ? -6.681 -14.401 -6.645 1.00 0.00 86 ASP A C 1
ATOM 1197 O O . ASP A 1 86 ? -7.724 -14.913 -7.052 1.00 0.00 86 ASP A O 1
ATOM 1206 N N . LYS A 1 87 ? -6.639 -13.581 -5.600 1.00 0.00 87 LYS A N 1
ATOM 1207 C CA . LYS A 1 87 ? -7.842 -13.228 -4.856 1.00 0.00 87 LYS A CA 1
ATOM 1208 C C . LYS A 1 87 ? -7.684 -11.868 -4.181 1.00 0.00 87 LYS A C 1
ATOM 1209 O O . LYS A 1 87 ? -6.853 -11.700 -3.288 1.00 0.00 87 LYS A O 1
ATOM 1228 N N . HIS A 1 88 ? -8.488 -10.902 -4.613 1.00 0.00 88 HIS A N 1
ATOM 1229 C CA . HIS A 1 88 ? -8.439 -9.557 -4.049 1.00 0.00 88 HIS A CA 1
ATOM 1230 C C . HIS A 1 88 ? -8.807 -9.576 -2.569 1.00 0.00 88 HIS A C 1
ATOM 1231 O O . HIS A 1 88 ? -9.811 -10.170 -2.176 1.00 0.00 88 HIS A O 1
ATOM 1246 N N . ILE A 1 89 ? -7.987 -8.922 -1.753 1.00 0.00 89 ILE A N 1
ATOM 1247 C CA . ILE A 1 89 ? -8.227 -8.863 -0.316 1.00 0.00 89 ILE A CA 1
ATOM 1248 C C . ILE A 1 89 ? -9.388 -7.930 0.010 1.00 0.00 89 ILE A C 1
ATOM 1249 O O . ILE A 1 89 ? -9.683 -6.986 -0.723 1.00 0.00 89 ILE A O 1
ATOM 1265 N N . PRO A 1 90 ? -10.063 -8.197 1.137 1.00 0.00 90 PRO A N 1
ATOM 1266 C CA . PRO A 1 90 ? -11.202 -7.391 1.588 1.00 0.00 90 PRO A CA 1
ATOM 1267 C C . PRO A 1 90 ? -10.780 -6.002 2.054 1.00 0.00 90 PRO A C 1
ATOM 1268 O O . PRO A 1 90 ? -10.605 -5.763 3.248 1.00 0.00 90 PRO A O 1
ATOM 1279 N N . GLY A 1 91 ? -10.620 -5.087 1.102 1.00 0.00 91 GLY A N 1
ATOM 1280 C CA . GLY A 1 91 ? -10.220 -3.732 1.436 1.00 0.00 91 GLY A CA 1
ATOM 1281 C C . GLY A 1 91 ? -9.398 -3.084 0.340 1.00 0.00 91 GLY A C 1
ATOM 1282 O O . GLY A 1 91 ? -9.141 -1.881 0.376 1.00 0.00 91 GLY A O 1
ATOM 1286 N N . SER A 1 92 ? -8.982 -3.883 -0.638 1.00 0.00 92 SER A N 1
ATOM 1287 C CA . SER A 1 92 ? -8.179 -3.381 -1.746 1.00 0.00 92 SER A CA 1
ATOM 1288 C C . SER A 1 92 ? -8.977 -3.398 -3.046 1.00 0.00 92 SER A C 1
ATOM 1289 O O . SER A 1 92 ? -9.917 -4.175 -3.218 1.00 0.00 92 SER A O 1
ATOM 1297 N N . PRO A 1 93 ? -8.594 -2.521 -3.986 1.00 0.00 93 PRO A N 1
ATOM 1298 C CA . PRO A 1 93 ? -7.477 -1.592 -3.793 1.00 0.00 93 PRO A CA 1
ATOM 1299 C C . PRO A 1 93 ? -7.796 -0.506 -2.770 1.00 0.00 93 PRO A C 1
ATOM 1300 O O . PRO A 1 93 ? -8.907 0.023 -2.738 1.00 0.00 93 PRO A O 1
ATOM 1311 N N . PHE A 1 94 ? -6.814 -0.179 -1.936 1.00 0.00 94 PHE A N 1
ATOM 1312 C CA . PHE A 1 94 ? -6.991 0.843 -0.911 1.00 0.00 94 PHE A CA 1
ATOM 1313 C C . PHE A 1 94 ? -6.841 2.240 -1.506 1.00 0.00 94 PHE A C 1
ATOM 1314 O O . PHE A 1 94 ? -5.754 2.636 -1.926 1.00 0.00 94 PHE A O 1
ATOM 1331 N N . THR A 1 95 ? -7.943 2.984 -1.538 1.00 0.00 95 THR A N 1
ATOM 1332 C CA . THR A 1 95 ? -7.936 4.336 -2.082 1.00 0.00 95 THR A CA 1
ATOM 1333 C C . THR A 1 95 ? -7.287 5.316 -1.111 1.00 0.00 95 THR A C 1
ATOM 1334 O O . THR A 1 95 ? -7.889 5.701 -0.109 1.00 0.00 95 THR A O 1
ATOM 1345 N N . ALA A 1 96 ? -6.057 5.717 -1.416 1.00 0.00 96 ALA A N 1
ATOM 1346 C CA . ALA A 1 96 ? -5.328 6.655 -0.571 1.00 0.00 96 ALA A CA 1
ATOM 1347 C C . ALA A 1 96 ? -5.375 8.065 -1.149 1.00 0.00 96 ALA A C 1
ATOM 1348 O O . ALA A 1 96 ? -5.141 8.267 -2.342 1.00 0.00 96 ALA A O 1
ATOM 1355 N N . LYS A 1 97 ? -5.678 9.039 -0.298 1.00 0.00 97 LYS A N 1
ATOM 1356 C CA . LYS A 1 97 ? -5.754 10.432 -0.724 1.00 0.00 97 LYS A CA 1
ATOM 1357 C C . LYS A 1 97 ? -4.396 11.114 -0.599 1.00 0.00 97 LYS A C 1
ATOM 1358 O O . LYS A 1 97 ? -3.816 11.168 0.486 1.00 0.00 97 LYS A O 1
ATOM 1377 N N . ILE A 1 98 ? -3.895 11.635 -1.714 1.00 0.00 98 ILE A N 1
ATOM 1378 C CA . ILE A 1 98 ? -2.607 12.316 -1.727 1.00 0.00 98 ILE A CA 1
ATOM 1379 C C . ILE A 1 98 ? -2.767 13.787 -2.095 1.00 0.00 98 ILE A C 1
ATOM 1380 O O . ILE A 1 98 ? -3.309 14.120 -3.150 1.00 0.00 98 ILE A O 1
ATOM 1396 N N . THR A 1 99 ? -2.289 14.666 -1.219 1.00 0.00 99 THR A N 1
ATOM 1397 C CA . THR A 1 99 ? -2.378 16.102 -1.452 1.00 0.00 99 THR A CA 1
ATOM 1398 C C . THR A 1 99 ? -1.071 16.650 -2.013 1.00 0.00 99 THR A C 1
ATOM 1399 O O . THR A 1 99 ? -0.025 16.009 -1.916 1.00 0.00 99 THR A O 1
ATOM 1410 N N . GLY A 1 100 ? -1.137 17.842 -2.600 1.00 0.00 100 GLY A N 1
ATOM 1411 C CA . GLY A 1 100 ? 0.049 18.456 -3.167 1.00 0.00 100 GLY A CA 1
ATOM 1412 C C . GLY A 1 100 ? -0.274 19.380 -4.325 1.00 0.00 100 GLY A C 1
ATOM 1413 O O . GLY A 1 100 ? -1.331 19.263 -4.945 1.00 0.00 100 GLY A O 1
ATOM 1417 N N . ASP A 1 101 ? 0.636 20.302 -4.615 1.00 0.00 101 ASP A N 1
ATOM 1418 C CA . ASP A 1 101 ? 0.443 21.251 -5.705 1.00 0.00 101 ASP A CA 1
ATOM 1419 C C . ASP A 1 101 ? 1.779 21.813 -6.181 1.00 0.00 101 ASP A C 1
ATOM 1420 O O . ASP A 1 101 ? 2.626 22.195 -5.373 1.00 0.00 101 ASP A O 1
ATOM 1429 N N . ASP A 1 102 ? 1.961 21.859 -7.496 1.00 0.00 102 ASP A N 1
ATOM 1430 C CA . ASP A 1 102 ? 3.195 22.373 -8.079 1.00 0.00 102 ASP A CA 1
ATOM 1431 C C . ASP A 1 102 ? 2.950 23.707 -8.779 1.00 0.00 102 ASP A C 1
ATOM 1432 O O . ASP A 1 102 ? 1.807 24.131 -8.945 1.00 0.00 102 ASP A O 1
ATOM 1441 N N . SER A 1 103 ? 4.032 24.363 -9.186 1.00 0.00 103 SER A N 1
ATOM 1442 C CA . SER A 1 103 ? 3.935 25.651 -9.864 1.00 0.00 103 SER A CA 1
ATOM 1443 C C . SER A 1 103 ? 5.270 26.034 -10.494 1.00 0.00 103 SER A C 1
ATOM 1444 O O . SER A 1 103 ? 6.330 25.612 -10.034 1.00 0.00 103 SER A O 1
ATOM 1452 N N . MET A 1 104 ? 5.209 26.838 -11.551 1.00 0.00 104 MET A N 1
ATOM 1453 C CA . MET A 1 104 ? 6.413 27.281 -12.245 1.00 0.00 104 MET A CA 1
ATOM 1454 C C . MET A 1 104 ? 7.129 28.368 -11.451 1.00 0.00 104 MET A C 1
ATOM 1455 O O . MET A 1 104 ? 6.571 28.933 -10.510 1.00 0.00 104 MET A O 1
ATOM 1469 N N . ARG A 1 105 ? 8.368 28.657 -11.836 1.00 0.00 105 ARG A N 1
ATOM 1470 C CA . ARG A 1 105 ? 9.161 29.676 -11.159 1.00 0.00 105 ARG A CA 1
ATOM 1471 C C . ARG A 1 105 ? 10.325 30.130 -12.034 1.00 0.00 105 ARG A C 1
ATOM 1472 O O . ARG A 1 105 ? 10.776 29.397 -12.914 1.00 0.00 105 ARG A O 1
ATOM 1493 N N . SER A 1 106 ? 10.807 31.344 -11.786 1.00 0.00 106 SER A N 1
ATOM 1494 C CA . SER A 1 106 ? 11.916 31.897 -12.554 1.00 0.00 106 SER A CA 1
ATOM 1495 C C . SER A 1 106 ? 13.255 31.452 -11.974 1.00 0.00 106 SER A C 1
ATOM 1496 O O . SER A 1 106 ? 13.304 30.695 -11.006 1.00 0.00 106 SER A O 1
ATOM 1504 N N . GLY A 1 107 ? 14.341 31.928 -12.575 1.00 0.00 107 GLY A N 1
ATOM 1505 C CA . GLY A 1 107 ? 15.667 31.569 -12.106 1.00 0.00 107 GLY A CA 1
ATOM 1506 C C . GLY A 1 107 ? 16.617 32.749 -12.093 1.00 0.00 107 GLY A C 1
ATOM 1507 O O . GLY A 1 107 ? 16.968 33.280 -11.039 1.00 0.00 107 GLY A O 1
ATOM 1511 N N . PRO A 1 108 ? 17.051 33.177 -13.288 1.00 0.00 108 PRO A N 1
ATOM 1512 C CA . PRO A 1 108 ? 17.974 34.307 -13.437 1.00 0.00 108 PRO A CA 1
ATOM 1513 C C . PRO A 1 108 ? 17.320 35.639 -13.088 1.00 0.00 108 PRO A C 1
ATOM 1514 O O . PRO A 1 108 ? 16.134 35.694 -12.766 1.00 0.00 108 PRO A O 1
ATOM 1525 N N . SER A 1 109 ? 18.103 36.712 -13.153 1.00 0.00 109 SER A N 1
ATOM 1526 C CA . SER A 1 109 ? 17.600 38.045 -12.840 1.00 0.00 109 SER A CA 1
ATOM 1527 C C . SER A 1 109 ? 17.781 38.986 -14.027 1.00 0.00 109 SER A C 1
ATOM 1528 O O . SER A 1 109 ? 16.811 39.525 -14.560 1.00 0.00 109 SER A O 1
ATOM 1536 N N . SER A 1 110 ? 19.031 39.179 -14.437 1.00 0.00 110 SER A N 1
ATOM 1537 C CA . SER A 1 110 ? 19.341 40.058 -15.558 1.00 0.00 110 SER A CA 1
ATOM 1538 C C . SER A 1 110 ? 20.252 39.357 -16.561 1.00 0.00 110 SER A C 1
ATOM 1539 O O . SER A 1 110 ? 21.416 39.080 -16.272 1.00 0.00 110 SER A O 1
ATOM 1547 N N . GLY A 1 111 ? 19.714 39.074 -17.744 1.00 0.00 111 GLY A N 1
ATOM 1548 C CA . GLY A 1 111 ? 20.491 38.408 -18.772 1.00 0.00 111 GLY A CA 1
ATOM 1549 C C . GLY A 1 111 ? 20.942 39.358 -19.865 1.00 0.00 111 GLY A C 1
ATOM 1550 O O . GLY A 1 111 ? 20.368 40.433 -20.036 1.00 0.00 111 GLY A O 1
ATOM 1554 N N . GLY A 1 1 ? -13.560 -40.162 8.987 1.00 0.00 1 GLY A N 2
ATOM 1555 C CA . GLY A 1 1 ? -13.332 -39.719 7.624 1.00 0.00 1 GLY A CA 2
ATOM 1556 C C . GLY A 1 1 ? -11.858 -39.626 7.283 1.00 0.00 1 GLY A C 2
ATOM 1557 O O . GLY A 1 1 ? -11.122 -40.604 7.411 1.00 0.00 1 GLY A O 2
ATOM 1561 N N . SER A 1 2 ? -11.426 -38.447 6.847 1.00 0.00 2 SER A N 2
ATOM 1562 C CA . SER A 1 2 ? -10.031 -38.232 6.482 1.00 0.00 2 SER A CA 2
ATOM 1563 C C . SER A 1 2 ? -9.135 -38.259 7.717 1.00 0.00 2 SER A C 2
ATOM 1564 O O . SER A 1 2 ? -8.968 -37.248 8.398 1.00 0.00 2 SER A O 2
ATOM 1572 N N . SER A 1 3 ? -8.562 -39.425 7.999 1.00 0.00 3 SER A N 2
ATOM 1573 C CA . SER A 1 3 ? -7.687 -39.586 9.154 1.00 0.00 3 SER A CA 2
ATOM 1574 C C . SER A 1 3 ? -6.282 -39.076 8.846 1.00 0.00 3 SER A C 2
ATOM 1575 O O . SER A 1 3 ? -5.393 -39.847 8.488 1.00 0.00 3 SER A O 2
ATOM 1583 N N . GLY A 1 4 ? -6.090 -37.768 8.990 1.00 0.00 4 GLY A N 2
ATOM 1584 C CA . GLY A 1 4 ? -4.793 -37.175 8.724 1.00 0.00 4 GLY A CA 2
ATOM 1585 C C . GLY A 1 4 ? -4.880 -35.685 8.456 1.00 0.00 4 GLY A C 2
ATOM 1586 O O . GLY A 1 4 ? -4.968 -35.258 7.305 1.00 0.00 4 GLY A O 2
ATOM 1590 N N . SER A 1 5 ? -4.856 -34.892 9.523 1.00 0.00 5 SER A N 2
ATOM 1591 C CA . SER A 1 5 ? -4.939 -33.442 9.398 1.00 0.00 5 SER A CA 2
ATOM 1592 C C . SER A 1 5 ? -3.664 -32.779 9.912 1.00 0.00 5 SER A C 2
ATOM 1593 O O . SER A 1 5 ? -3.223 -33.041 11.031 1.00 0.00 5 SER A O 2
ATOM 1601 N N . SER A 1 6 ? -3.077 -31.919 9.086 1.00 0.00 6 SER A N 2
ATOM 1602 C CA . SER A 1 6 ? -1.851 -31.221 9.454 1.00 0.00 6 SER A CA 2
ATOM 1603 C C . SER A 1 6 ? -2.070 -29.711 9.472 1.00 0.00 6 SER A C 2
ATOM 1604 O O . SER A 1 6 ? -1.737 -29.013 8.515 1.00 0.00 6 SER A O 2
ATOM 1612 N N . GLY A 1 7 ? -2.634 -29.214 10.569 1.00 0.00 7 GLY A N 2
ATOM 1613 C CA . GLY A 1 7 ? -2.888 -27.790 10.692 1.00 0.00 7 GLY A CA 2
ATOM 1614 C C . GLY A 1 7 ? -4.278 -27.407 10.223 1.00 0.00 7 GLY A C 2
ATOM 1615 O O . GLY A 1 7 ? -4.455 -26.952 9.093 1.00 0.00 7 GLY A O 2
ATOM 1619 N N . ALA A 1 8 ? -5.266 -27.593 11.092 1.00 0.00 8 ALA A N 2
ATOM 1620 C CA . ALA A 1 8 ? -6.647 -27.263 10.760 1.00 0.00 8 ALA A CA 2
ATOM 1621 C C . ALA A 1 8 ? -6.857 -25.753 10.722 1.00 0.00 8 ALA A C 2
ATOM 1622 O O . ALA A 1 8 ? -6.862 -25.092 11.761 1.00 0.00 8 ALA A O 2
ATOM 1629 N N . ILE A 1 9 ? -7.028 -25.215 9.520 1.00 0.00 9 ILE A N 2
ATOM 1630 C CA . ILE A 1 9 ? -7.239 -23.783 9.348 1.00 0.00 9 ILE A CA 2
ATOM 1631 C C . ILE A 1 9 ? -8.719 -23.430 9.440 1.00 0.00 9 ILE A C 2
ATOM 1632 O O . ILE A 1 9 ? -9.565 -24.100 8.849 1.00 0.00 9 ILE A O 2
ATOM 1648 N N . ASN A 1 10 ? -9.024 -22.371 10.183 1.00 0.00 10 ASN A N 2
ATOM 1649 C CA . ASN A 1 10 ? -10.404 -21.928 10.352 1.00 0.00 10 ASN A CA 2
ATOM 1650 C C . ASN A 1 10 ? -10.750 -20.835 9.345 1.00 0.00 10 ASN A C 2
ATOM 1651 O O . ASN A 1 10 ? -11.677 -20.983 8.548 1.00 0.00 10 ASN A O 2
ATOM 1662 N N . SER A 1 11 ? -10.000 -19.739 9.387 1.00 0.00 11 SER A N 2
ATOM 1663 C CA . SER A 1 11 ? -10.230 -18.620 8.481 1.00 0.00 11 SER A CA 2
ATOM 1664 C C . SER A 1 11 ? -8.980 -17.753 8.361 1.00 0.00 11 SER A C 2
ATOM 1665 O O . SER A 1 11 ? -8.264 -17.538 9.339 1.00 0.00 11 SER A O 2
ATOM 1673 N N . ARG A 1 12 ? -8.725 -17.258 7.154 1.00 0.00 12 ARG A N 2
ATOM 1674 C CA . ARG A 1 12 ? -7.561 -16.415 6.905 1.00 0.00 12 ARG A CA 2
ATOM 1675 C C . ARG A 1 12 ? -7.916 -15.261 5.972 1.00 0.00 12 ARG A C 2
ATOM 1676 O O . ARG A 1 12 ? -8.855 -15.355 5.180 1.00 0.00 12 ARG A O 2
ATOM 1697 N N . HIS A 1 13 ? -7.160 -14.172 6.071 1.00 0.00 13 HIS A N 2
ATOM 1698 C CA . HIS A 1 13 ? -7.394 -12.999 5.237 1.00 0.00 13 HIS A CA 2
ATOM 1699 C C . HIS A 1 13 ? -6.284 -11.970 5.422 1.00 0.00 13 HIS A C 2
ATOM 1700 O O . HIS A 1 13 ? -5.702 -11.856 6.502 1.00 0.00 13 HIS A O 2
ATOM 1715 N N . VAL A 1 14 ? -5.994 -11.221 4.363 1.00 0.00 14 VAL A N 2
ATOM 1716 C CA . VAL A 1 14 ? -4.954 -10.200 4.409 1.00 0.00 14 VAL A CA 2
ATOM 1717 C C . VAL A 1 14 ? -5.555 -8.801 4.344 1.00 0.00 14 VAL A C 2
ATOM 1718 O O . VAL A 1 14 ? -6.501 -8.554 3.597 1.00 0.00 14 VAL A O 2
ATOM 1731 N N . SER A 1 15 ? -4.997 -7.886 5.131 1.00 0.00 15 SER A N 2
ATOM 1732 C CA . SER A 1 15 ? -5.479 -6.510 5.165 1.00 0.00 15 SER A CA 2
ATOM 1733 C C . SER A 1 15 ? -4.325 -5.535 5.377 1.00 0.00 15 SER A C 2
ATOM 1734 O O . SER A 1 15 ? -3.211 -5.938 5.712 1.00 0.00 15 SER A O 2
ATOM 1742 N N . ALA A 1 16 ? -4.600 -4.250 5.180 1.00 0.00 16 ALA A N 2
ATOM 1743 C CA . ALA A 1 16 ? -3.587 -3.217 5.351 1.00 0.00 16 ALA A CA 2
ATOM 1744 C C . ALA A 1 16 ? -4.120 -2.058 6.187 1.00 0.00 16 ALA A C 2
ATOM 1745 O O . ALA A 1 16 ? -5.295 -1.703 6.094 1.00 0.00 16 ALA A O 2
ATOM 1752 N N . TYR A 1 17 ? -3.250 -1.474 7.002 1.00 0.00 17 TYR A N 2
ATOM 1753 C CA . TYR A 1 17 ? -3.634 -0.357 7.858 1.00 0.00 17 TYR A CA 2
ATOM 1754 C C . TYR A 1 17 ? -2.428 0.517 8.188 1.00 0.00 17 TYR A C 2
ATOM 1755 O O . TYR A 1 17 ? -1.386 0.021 8.614 1.00 0.00 17 TYR A O 2
ATOM 1773 N N . GLY A 1 18 ? -2.579 1.822 7.988 1.00 0.00 18 GLY A N 2
ATOM 1774 C CA . GLY A 1 18 ? -1.496 2.746 8.270 1.00 0.00 18 GLY A CA 2
ATOM 1775 C C . GLY A 1 18 ? -1.767 4.138 7.734 1.00 0.00 18 GLY A C 2
ATOM 1776 O O . GLY A 1 18 ? -2.820 4.411 7.158 1.00 0.00 18 GLY A O 2
ATOM 1780 N N . PRO A 1 19 ? -0.800 5.048 7.923 1.00 0.00 19 PRO A N 2
ATOM 1781 C CA . PRO A 1 19 ? -0.916 6.435 7.463 1.00 0.00 19 PRO A CA 2
ATOM 1782 C C . PRO A 1 19 ? -0.860 6.547 5.943 1.00 0.00 19 PRO A C 2
ATOM 1783 O O . PRO A 1 19 ? -1.667 7.248 5.333 1.00 0.00 19 PRO A O 2
ATOM 1794 N N . GLY A 1 20 ? 0.098 5.853 5.337 1.00 0.00 20 GLY A N 2
ATOM 1795 C CA . GLY A 1 20 ? 0.241 5.889 3.894 1.00 0.00 20 GLY A CA 2
ATOM 1796 C C . GLY A 1 20 ? -1.019 5.450 3.175 1.00 0.00 20 GLY A C 2
ATOM 1797 O O . GLY A 1 20 ? -1.356 5.980 2.116 1.00 0.00 20 GLY A O 2
ATOM 1801 N N . LEU A 1 21 ? -1.718 4.477 3.751 1.00 0.00 21 LEU A N 2
ATOM 1802 C CA . LEU A 1 21 ? -2.949 3.965 3.158 1.00 0.00 21 LEU A CA 2
ATOM 1803 C C . LEU A 1 21 ? -4.092 4.960 3.332 1.00 0.00 21 LEU A C 2
ATOM 1804 O O . LEU A 1 21 ? -4.852 5.218 2.398 1.00 0.00 21 LEU A O 2
ATOM 1820 N N . SER A 1 22 ? -4.207 5.517 4.533 1.00 0.00 22 SER A N 2
ATOM 1821 C CA . SER A 1 22 ? -5.258 6.482 4.831 1.00 0.00 22 SER A CA 2
ATOM 1822 C C . SER A 1 22 ? -5.070 7.759 4.016 1.00 0.00 22 SER A C 2
ATOM 1823 O O . SER A 1 22 ? -6.033 8.326 3.499 1.00 0.00 22 SER A O 2
ATOM 1831 N N . HIS A 1 23 ? -3.823 8.205 3.907 1.00 0.00 23 HIS A N 2
ATOM 1832 C CA . HIS A 1 23 ? -3.507 9.414 3.155 1.00 0.00 23 HIS A CA 2
ATOM 1833 C C . HIS A 1 23 ? -1.998 9.631 3.085 1.00 0.00 23 HIS A C 2
ATOM 1834 O O . HIS A 1 23 ? -1.220 8.810 3.567 1.00 0.00 23 HIS A O 2
ATOM 1849 N N . GLY A 1 24 ? -1.593 10.744 2.480 1.00 0.00 24 GLY A N 2
ATOM 1850 C CA . GLY A 1 24 ? -0.179 11.048 2.356 1.00 0.00 24 GLY A CA 2
ATOM 1851 C C . GLY A 1 24 ? 0.073 12.330 1.588 1.00 0.00 24 GLY A C 2
ATOM 1852 O O . GLY A 1 24 ? -0.858 13.081 1.298 1.00 0.00 24 GLY A O 2
ATOM 1856 N N . MET A 1 25 ? 1.335 12.582 1.259 1.00 0.00 25 MET A N 2
ATOM 1857 C CA . MET A 1 25 ? 1.707 13.783 0.519 1.00 0.00 25 MET A CA 2
ATOM 1858 C C . MET A 1 25 ? 2.604 13.437 -0.665 1.00 0.00 25 MET A C 2
ATOM 1859 O O . MET A 1 25 ? 3.312 12.430 -0.646 1.00 0.00 25 MET A O 2
ATOM 1873 N N . VAL A 1 26 ? 2.568 14.277 -1.694 1.00 0.00 26 VAL A N 2
ATOM 1874 C CA . VAL A 1 26 ? 3.379 14.060 -2.887 1.00 0.00 26 VAL A CA 2
ATOM 1875 C C . VAL A 1 26 ? 4.865 14.045 -2.546 1.00 0.00 26 VAL A C 2
ATOM 1876 O O . VAL A 1 26 ? 5.322 14.795 -1.685 1.00 0.00 26 VAL A O 2
ATOM 1889 N N . ASN A 1 27 ? 5.614 13.186 -3.229 1.00 0.00 27 ASN A N 2
ATOM 1890 C CA . ASN A 1 27 ? 7.050 13.073 -2.999 1.00 0.00 27 ASN A CA 2
ATOM 1891 C C . ASN A 1 27 ? 7.337 12.609 -1.575 1.00 0.00 27 ASN A C 2
ATOM 1892 O O . ASN A 1 27 ? 8.308 13.042 -0.953 1.00 0.00 27 ASN A O 2
ATOM 1903 N N . LYS A 1 28 ? 6.487 11.726 -1.063 1.00 0.00 28 LYS A N 2
ATOM 1904 C CA . LYS A 1 28 ? 6.650 11.201 0.288 1.00 0.00 28 LYS A CA 2
ATOM 1905 C C . LYS A 1 28 ? 6.376 9.701 0.325 1.00 0.00 28 LYS A C 2
ATOM 1906 O O . LYS A 1 28 ? 5.379 9.214 -0.208 1.00 0.00 28 LYS A O 2
ATOM 1925 N N . PRO A 1 29 ? 7.281 8.949 0.970 1.00 0.00 29 PRO A N 2
ATOM 1926 C CA . PRO A 1 29 ? 7.158 7.494 1.094 1.00 0.00 29 PRO A CA 2
ATOM 1927 C C . PRO A 1 29 ? 6.016 7.085 2.017 1.00 0.00 29 PRO A C 2
ATOM 1928 O O . PRO A 1 29 ? 6.191 6.989 3.232 1.00 0.00 29 PRO A O 2
ATOM 1939 N N . ALA A 1 30 ? 4.846 6.846 1.434 1.00 0.00 30 ALA A N 2
ATOM 1940 C CA . ALA A 1 30 ? 3.676 6.445 2.205 1.00 0.00 30 ALA A CA 2
ATOM 1941 C C . ALA A 1 30 ? 3.862 5.055 2.803 1.00 0.00 30 ALA A C 2
ATOM 1942 O O . ALA A 1 30 ? 3.645 4.044 2.133 1.00 0.00 30 ALA A O 2
ATOM 1949 N N . THR A 1 31 ? 4.266 5.009 4.069 1.00 0.00 31 THR A N 2
ATOM 1950 C CA . THR A 1 31 ? 4.484 3.743 4.757 1.00 0.00 31 THR A CA 2
ATOM 1951 C C . THR A 1 31 ? 3.203 3.251 5.421 1.00 0.00 31 THR A C 2
ATOM 1952 O O . THR A 1 31 ? 2.410 4.044 5.927 1.00 0.00 31 THR A O 2
ATOM 1963 N N . PHE A 1 32 ? 3.006 1.936 5.415 1.00 0.00 32 PHE A N 2
ATOM 1964 C CA . PHE A 1 32 ? 1.821 1.338 6.017 1.00 0.00 32 PHE A CA 2
ATOM 1965 C C . PHE A 1 32 ? 2.098 -0.097 6.454 1.00 0.00 32 PHE A C 2
ATOM 1966 O O . PHE A 1 32 ? 3.097 -0.698 6.058 1.00 0.00 32 PHE A O 2
ATOM 1983 N N . THR A 1 33 ? 1.206 -0.642 7.276 1.00 0.00 33 THR A N 2
ATOM 1984 C CA . THR A 1 33 ? 1.354 -2.006 7.769 1.00 0.00 33 THR A CA 2
ATOM 1985 C C . THR A 1 33 ? 0.414 -2.959 7.040 1.00 0.00 33 THR A C 2
ATOM 1986 O O . THR A 1 33 ? -0.724 -2.607 6.729 1.00 0.00 33 THR A O 2
ATOM 1997 N N . ILE A 1 34 ? 0.897 -4.168 6.772 1.00 0.00 34 ILE A N 2
ATOM 1998 C CA . ILE A 1 34 ? 0.098 -5.173 6.081 1.00 0.00 34 ILE A CA 2
ATOM 1999 C C . ILE A 1 34 ? -0.034 -6.440 6.918 1.00 0.00 34 ILE A C 2
ATOM 2000 O O . ILE A 1 34 ? 0.956 -7.110 7.211 1.00 0.00 34 ILE A O 2
ATOM 2016 N N . VAL A 1 35 ? -1.266 -6.766 7.298 1.00 0.00 35 VAL A N 2
ATOM 2017 C CA . VAL A 1 35 ? -1.529 -7.956 8.099 1.00 0.00 35 VAL A CA 2
ATOM 2018 C C . VAL A 1 35 ? -1.260 -9.226 7.301 1.00 0.00 35 VAL A C 2
ATOM 2019 O O . VAL A 1 35 ? -2.090 -9.659 6.501 1.00 0.00 35 VAL A O 2
ATOM 2032 N N . THR A 1 36 ? -0.092 -9.822 7.523 1.00 0.00 36 THR A N 2
ATOM 2033 C CA . THR A 1 36 ? 0.288 -11.044 6.825 1.00 0.00 36 THR A CA 2
ATOM 2034 C C . THR A 1 36 ? 0.885 -12.064 7.787 1.00 0.00 36 THR A C 2
ATOM 2035 O O . THR A 1 36 ? 1.756 -12.850 7.413 1.00 0.00 36 THR A O 2
ATOM 2046 N N . LYS A 1 37 ? 0.412 -12.048 9.028 1.00 0.00 37 LYS A N 2
ATOM 2047 C CA . LYS A 1 37 ? 0.898 -12.973 10.045 1.00 0.00 37 LYS A CA 2
ATOM 2048 C C . LYS A 1 37 ? 0.521 -14.410 9.698 1.00 0.00 37 LYS A C 2
ATOM 2049 O O . LYS A 1 37 ? 1.316 -15.332 9.881 1.00 0.00 37 LYS A O 2
ATOM 2068 N N . ASP A 1 38 ? -0.694 -14.592 9.194 1.00 0.00 38 ASP A N 2
ATOM 2069 C CA . ASP A 1 38 ? -1.175 -15.917 8.818 1.00 0.00 38 ASP A CA 2
ATOM 2070 C C . ASP A 1 38 ? -0.975 -16.165 7.327 1.00 0.00 38 ASP A C 2
ATOM 2071 O O . ASP A 1 38 ? -0.509 -17.230 6.922 1.00 0.00 38 ASP A O 2
ATOM 2080 N N . ALA A 1 39 ? -1.330 -15.175 6.514 1.00 0.00 39 ALA A N 2
ATOM 2081 C CA . ALA A 1 39 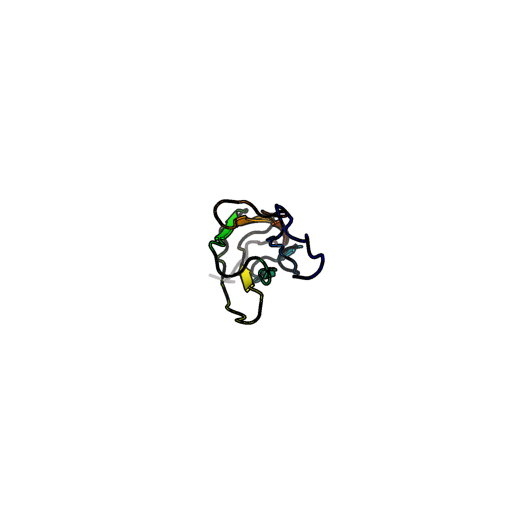? -1.188 -15.286 5.068 1.00 0.00 39 ALA A CA 2
ATOM 2082 C C . ALA A 1 39 ? 0.039 -16.112 4.698 1.00 0.00 39 ALA A C 2
ATOM 2083 O O . ALA A 1 39 ? -0.036 -17.015 3.866 1.00 0.00 39 ALA A O 2
ATOM 2090 N N . GLY A 1 40 ? 1.170 -15.796 5.322 1.00 0.00 40 GLY A N 2
ATOM 2091 C CA . GLY A 1 40 ? 2.397 -16.519 5.045 1.00 0.00 40 GLY A CA 2
ATOM 2092 C C . GLY A 1 40 ? 2.848 -16.364 3.606 1.00 0.00 40 GLY A C 2
ATOM 2093 O O . GLY A 1 40 ? 2.025 -16.327 2.692 1.00 0.00 40 GLY A O 2
ATOM 2097 N N . GLU A 1 41 ? 4.159 -16.273 3.404 1.00 0.00 41 GLU A N 2
ATOM 2098 C CA . GLU A 1 41 ? 4.717 -16.119 2.066 1.00 0.00 41 GLU A CA 2
ATOM 2099 C C . GLU A 1 41 ? 3.902 -16.907 1.043 1.00 0.00 41 GLU A C 2
ATOM 2100 O O . GLU A 1 41 ? 3.762 -18.124 1.150 1.00 0.00 41 GLU A O 2
ATOM 2112 N N . GLY A 1 42 ? 3.367 -16.202 0.051 1.00 0.00 42 GLY A N 2
ATOM 2113 C CA . GLY A 1 42 ? 2.573 -16.850 -0.976 1.00 0.00 42 GLY A CA 2
ATOM 2114 C C . GLY A 1 42 ? 2.588 -16.089 -2.287 1.00 0.00 42 GLY A C 2
ATOM 2115 O O . GLY A 1 42 ? 3.650 -15.831 -2.851 1.00 0.00 42 GLY A O 2
ATOM 2119 N N . GLY A 1 43 ? 1.404 -15.731 -2.775 1.00 0.00 43 GLY A N 2
ATOM 2120 C CA . GLY A 1 43 ? 1.308 -15.000 -4.025 1.00 0.00 43 GLY A CA 2
ATOM 2121 C C . GLY A 1 43 ? 0.646 -13.647 -3.857 1.00 0.00 43 GLY A C 2
ATOM 2122 O O . GLY A 1 43 ? -0.428 -13.400 -4.406 1.00 0.00 43 GLY A O 2
ATOM 2126 N N . LEU A 1 44 ? 1.287 -12.768 -3.094 1.00 0.00 44 LEU A N 2
ATOM 2127 C CA . LEU A 1 44 ? 0.754 -11.432 -2.853 1.00 0.00 44 LEU A CA 2
ATOM 2128 C C . LEU A 1 44 ? 1.272 -10.443 -3.892 1.00 0.00 44 LEU A C 2
ATOM 2129 O O . LEU A 1 44 ? 2.480 -10.310 -4.089 1.00 0.00 44 LEU A O 2
ATOM 2145 N N . SER A 1 45 ? 0.350 -9.749 -4.553 1.00 0.00 45 SER A N 2
ATOM 2146 C CA . SER A 1 45 ? 0.714 -8.773 -5.573 1.00 0.00 45 SER A CA 2
ATOM 2147 C C . SER A 1 45 ? 0.564 -7.351 -5.042 1.00 0.00 45 SER A C 2
ATOM 2148 O O . SER A 1 45 ? -0.337 -7.062 -4.253 1.00 0.00 45 SER A O 2
ATOM 2156 N N . LEU A 1 46 ? 1.453 -6.466 -5.479 1.00 0.00 46 LEU A N 2
ATOM 2157 C CA . LEU A 1 46 ? 1.421 -5.072 -5.049 1.00 0.00 46 LEU A CA 2
ATOM 2158 C C . LEU A 1 46 ? 1.594 -4.131 -6.237 1.00 0.00 46 LEU A C 2
ATOM 2159 O O . LEU A 1 46 ? 2.628 -4.144 -6.905 1.00 0.00 46 LEU A O 2
ATOM 2175 N N . ALA A 1 47 ? 0.577 -3.315 -6.493 1.00 0.00 47 ALA A N 2
ATOM 2176 C CA . ALA A 1 47 ? 0.619 -2.365 -7.597 1.00 0.00 47 ALA A CA 2
ATOM 2177 C C . ALA A 1 47 ? -0.276 -1.162 -7.320 1.00 0.00 47 ALA A C 2
ATOM 2178 O O . ALA A 1 47 ? -1.405 -1.310 -6.852 1.00 0.00 47 ALA A O 2
ATOM 2185 N N . VAL A 1 48 ? 0.236 0.030 -7.611 1.00 0.00 48 VAL A N 2
ATOM 2186 C CA . VAL A 1 48 ? -0.517 1.259 -7.393 1.00 0.00 48 VAL A CA 2
ATOM 2187 C C . VAL A 1 48 ? -1.077 1.800 -8.704 1.00 0.00 48 VAL A C 2
ATOM 2188 O O . VAL A 1 48 ? -0.392 1.806 -9.726 1.00 0.00 48 VAL A O 2
ATOM 2201 N N . GLU A 1 49 ? -2.326 2.254 -8.665 1.00 0.00 49 GLU A N 2
ATOM 2202 C CA . GLU A 1 49 ? -2.977 2.797 -9.851 1.00 0.00 49 GLU A CA 2
ATOM 2203 C C . GLU A 1 49 ? -3.629 4.143 -9.546 1.00 0.00 49 GLU A C 2
ATOM 2204 O O . GLU A 1 49 ? -4.632 4.212 -8.837 1.00 0.00 49 GLU A O 2
ATOM 2216 N N . GLY A 1 50 ? -3.051 5.211 -10.087 1.00 0.00 50 GLY A N 2
ATOM 2217 C CA . GLY A 1 50 ? -3.588 6.540 -9.861 1.00 0.00 50 GLY A CA 2
ATOM 2218 C C . GLY A 1 50 ? -3.175 7.523 -10.939 1.00 0.00 50 GLY A C 2
ATOM 2219 O O . GLY A 1 50 ? -2.939 7.153 -12.089 1.00 0.00 50 GLY A O 2
ATOM 2223 N N . PRO A 1 51 ? -3.085 8.809 -10.569 1.00 0.00 51 PRO A N 2
ATOM 2224 C CA . PRO A 1 51 ? -2.699 9.875 -11.498 1.00 0.00 51 PRO A CA 2
ATOM 2225 C C . PRO A 1 51 ? -1.232 9.787 -11.904 1.00 0.00 51 PRO A C 2
ATOM 2226 O O . PRO A 1 51 ? -0.770 10.538 -12.763 1.00 0.00 51 PRO A O 2
ATOM 2237 N N . SER A 1 52 ? -0.505 8.864 -11.282 1.00 0.00 52 SER A N 2
ATOM 2238 C CA . SER A 1 52 ? 0.911 8.681 -11.577 1.00 0.00 52 SER A CA 2
ATOM 2239 C C . SER A 1 52 ? 1.391 7.311 -11.107 1.00 0.00 52 SER A C 2
ATOM 2240 O O . SER A 1 52 ? 0.747 6.664 -10.280 1.00 0.00 52 SER A O 2
ATOM 2248 N N . LYS A 1 53 ? 2.527 6.874 -11.639 1.00 0.00 53 LYS A N 2
ATOM 2249 C CA . LYS A 1 53 ? 3.096 5.582 -11.275 1.00 0.00 53 LYS A CA 2
ATOM 2250 C C . LYS A 1 53 ? 4.052 5.721 -10.095 1.00 0.00 53 LYS A C 2
ATOM 2251 O O . LYS A 1 53 ? 5.107 6.345 -10.209 1.00 0.00 53 LYS A O 2
ATOM 2270 N N . ALA A 1 54 ? 3.676 5.136 -8.962 1.00 0.00 54 ALA A N 2
ATOM 2271 C CA . ALA A 1 54 ? 4.502 5.193 -7.763 1.00 0.00 54 ALA A CA 2
ATOM 2272 C C . ALA A 1 54 ? 5.062 3.818 -7.417 1.00 0.00 54 ALA A C 2
ATOM 2273 O O . ALA A 1 54 ? 4.315 2.848 -7.285 1.00 0.00 54 ALA A O 2
ATOM 2280 N N . GLU A 1 55 ? 6.382 3.741 -7.271 1.00 0.00 55 GLU A N 2
ATOM 2281 C CA . GLU A 1 55 ? 7.041 2.483 -6.942 1.00 0.00 55 GLU A CA 2
ATOM 2282 C C . GLU A 1 55 ? 6.675 2.029 -5.532 1.00 0.00 55 GLU A C 2
ATOM 2283 O O . GLU A 1 55 ? 6.343 2.846 -4.673 1.00 0.00 55 GLU A O 2
ATOM 2295 N N . ILE A 1 56 ? 6.739 0.722 -5.302 1.00 0.00 56 ILE A N 2
ATOM 2296 C CA . ILE A 1 56 ? 6.415 0.160 -3.997 1.00 0.00 56 ILE A CA 2
ATOM 2297 C C . ILE A 1 56 ? 7.524 -0.765 -3.506 1.00 0.00 56 ILE A C 2
ATOM 2298 O O . ILE A 1 56 ? 7.884 -1.732 -4.178 1.00 0.00 56 ILE A O 2
ATOM 2314 N N . THR A 1 57 ? 8.061 -0.463 -2.328 1.00 0.00 57 THR A N 2
ATOM 2315 C CA . THR A 1 57 ? 9.128 -1.267 -1.746 1.00 0.00 57 THR A CA 2
ATOM 2316 C C . THR A 1 57 ? 8.632 -2.044 -0.532 1.00 0.00 57 THR A C 2
ATOM 2317 O O . THR A 1 57 ? 7.927 -1.500 0.319 1.00 0.00 57 THR A O 2
ATOM 2328 N N . CYS A 1 58 ? 9.003 -3.317 -0.458 1.00 0.00 58 CYS A N 2
ATOM 2329 C CA . CYS A 1 58 ? 8.595 -4.170 0.653 1.00 0.00 58 CYS A CA 2
ATOM 2330 C C . CYS A 1 58 ? 9.773 -4.459 1.577 1.00 0.00 58 CYS A C 2
ATOM 2331 O O . CYS A 1 58 ? 10.932 -4.364 1.173 1.00 0.00 58 CYS A O 2
ATOM 2339 N N . LYS A 1 59 ? 9.468 -4.811 2.822 1.00 0.00 59 LYS A N 2
ATOM 2340 C CA . LYS A 1 59 ? 10.501 -5.114 3.806 1.00 0.00 59 LYS A CA 2
ATOM 2341 C C . LYS A 1 59 ? 10.076 -6.275 4.700 1.00 0.00 59 LYS A C 2
ATOM 2342 O O . LYS A 1 59 ? 8.892 -6.600 4.791 1.00 0.00 59 LYS A O 2
ATOM 2361 N N . ASP A 1 60 ? 11.049 -6.894 5.359 1.00 0.00 60 ASP A N 2
ATOM 2362 C CA . ASP A 1 60 ? 10.775 -8.017 6.249 1.00 0.00 60 ASP A CA 2
ATOM 2363 C C . ASP A 1 60 ? 10.927 -7.603 7.709 1.00 0.00 60 ASP A C 2
ATOM 2364 O O . ASP A 1 60 ? 11.997 -7.169 8.134 1.00 0.00 60 ASP A O 2
ATOM 2373 N N . ASN A 1 61 ? 9.847 -7.738 8.472 1.00 0.00 61 ASN A N 2
ATOM 2374 C CA . ASN A 1 61 ? 9.860 -7.377 9.885 1.00 0.00 61 ASN A CA 2
ATOM 2375 C C . ASN A 1 61 ? 10.129 -8.599 10.758 1.00 0.00 61 ASN A C 2
ATOM 2376 O O . ASN A 1 61 ? 10.611 -8.478 11.884 1.00 0.00 61 ASN A O 2
ATOM 2387 N N . LYS A 1 62 ? 9.815 -9.777 10.229 1.00 0.00 62 LYS A N 2
ATOM 2388 C CA . LYS A 1 62 ? 10.024 -11.023 10.957 1.00 0.00 62 LYS A CA 2
ATOM 2389 C C . LYS A 1 62 ? 9.290 -11.002 12.294 1.00 0.00 62 LYS A C 2
ATOM 2390 O O . LYS A 1 62 ? 9.745 -11.596 13.272 1.00 0.00 62 LYS A O 2
ATOM 2409 N N . ASP A 1 63 ? 8.153 -10.316 12.329 1.00 0.00 63 ASP A N 2
ATOM 2410 C CA . ASP A 1 63 ? 7.355 -10.220 13.545 1.00 0.00 63 ASP A CA 2
ATOM 2411 C C . ASP A 1 63 ? 5.921 -10.671 13.291 1.00 0.00 63 ASP A C 2
ATOM 2412 O O . ASP A 1 63 ? 5.203 -11.043 14.219 1.00 0.00 63 ASP A O 2
ATOM 2421 N N . GLY A 1 64 ? 5.509 -10.635 12.028 1.00 0.00 64 GLY A N 2
ATOM 2422 C CA . GLY A 1 64 ? 4.161 -11.042 11.674 1.00 0.00 64 GLY A CA 2
ATOM 2423 C C . GLY A 1 64 ? 3.472 -10.041 10.768 1.00 0.00 64 GLY A C 2
ATOM 2424 O O . GLY A 1 64 ? 2.243 -9.985 10.712 1.00 0.00 64 GLY A O 2
ATOM 2428 N N . THR A 1 65 ? 4.265 -9.246 10.056 1.00 0.00 65 THR A N 2
ATOM 2429 C CA . THR A 1 65 ? 3.725 -8.240 9.150 1.00 0.00 65 THR A CA 2
ATOM 2430 C C . THR A 1 65 ? 4.763 -7.815 8.118 1.00 0.00 65 THR A C 2
ATOM 2431 O O . THR A 1 65 ? 5.909 -8.266 8.154 1.00 0.00 65 THR A O 2
ATOM 2442 N N . CYS A 1 66 ? 4.356 -6.946 7.200 1.00 0.00 66 CYS A N 2
ATOM 2443 C CA . CYS A 1 66 ? 5.252 -6.460 6.156 1.00 0.00 66 CYS A CA 2
ATOM 2444 C C . CYS A 1 66 ? 5.227 -4.936 6.085 1.00 0.00 66 CYS A C 2
ATOM 2445 O O . CYS A 1 66 ? 4.170 -4.315 6.198 1.00 0.00 66 CYS A O 2
ATOM 2453 N N . THR A 1 67 ? 6.400 -4.338 5.898 1.00 0.00 67 THR A N 2
ATOM 2454 C CA . THR A 1 67 ? 6.514 -2.888 5.815 1.00 0.00 67 THR A CA 2
ATOM 2455 C C . THR A 1 67 ? 6.654 -2.430 4.368 1.00 0.00 67 THR A C 2
ATOM 2456 O O . THR A 1 67 ? 7.732 -2.519 3.780 1.00 0.00 67 THR A O 2
ATOM 2467 N N . VAL A 1 68 ? 5.559 -1.939 3.798 1.00 0.00 68 VAL A N 2
ATOM 2468 C CA . VAL A 1 68 ? 5.561 -1.465 2.419 1.00 0.00 68 VAL A CA 2
ATOM 2469 C C . VAL A 1 68 ? 5.428 0.053 2.359 1.00 0.00 68 VAL A C 2
ATOM 2470 O O . VAL A 1 68 ? 4.782 0.664 3.211 1.00 0.00 68 VAL A O 2
ATOM 2483 N N . SER A 1 69 ? 6.044 0.656 1.348 1.00 0.00 69 SER A N 2
ATOM 2484 C CA . SER A 1 69 ? 5.999 2.104 1.178 1.00 0.00 69 SER A CA 2
ATOM 2485 C C . SER A 1 69 ? 6.035 2.479 -0.300 1.00 0.00 69 SER A C 2
ATOM 2486 O O . SER A 1 69 ? 6.711 1.831 -1.100 1.00 0.00 69 SER A O 2
ATOM 2494 N N . TYR A 1 70 ? 5.304 3.529 -0.655 1.00 0.00 70 TYR A N 2
ATOM 2495 C CA . TYR A 1 70 ? 5.250 3.991 -2.037 1.00 0.00 70 TYR A CA 2
ATOM 2496 C C . TYR A 1 70 ? 5.486 5.496 -2.119 1.00 0.00 70 TYR A C 2
ATOM 2497 O O . TYR A 1 70 ? 5.079 6.249 -1.233 1.00 0.00 70 TYR A O 2
ATOM 2515 N N . LEU A 1 71 ? 6.146 5.928 -3.188 1.00 0.00 71 LEU A N 2
ATOM 2516 C CA . LEU A 1 71 ? 6.436 7.343 -3.388 1.00 0.00 71 LEU A CA 2
ATOM 2517 C C . LEU A 1 71 ? 5.675 7.891 -4.591 1.00 0.00 71 LEU A C 2
ATOM 2518 O O . LEU A 1 71 ? 6.064 7.697 -5.743 1.00 0.00 71 LEU A O 2
ATOM 2534 N N . PRO A 1 72 ? 4.565 8.593 -4.320 1.00 0.00 72 PRO A N 2
ATOM 2535 C CA . PRO A 1 72 ? 3.728 9.186 -5.367 1.00 0.00 72 PRO A CA 2
ATOM 2536 C C . PRO A 1 72 ? 4.414 10.354 -6.066 1.00 0.00 72 PRO A C 2
ATOM 2537 O O . PRO A 1 72 ? 5.337 10.962 -5.522 1.00 0.00 72 PRO A O 2
ATOM 2548 N N . THR A 1 73 ? 3.959 10.664 -7.276 1.00 0.00 73 THR A N 2
ATOM 2549 C CA . THR A 1 73 ? 4.530 11.759 -8.050 1.00 0.00 73 THR A CA 2
ATOM 2550 C C . THR A 1 73 ? 3.516 12.882 -8.244 1.00 0.00 73 THR A C 2
ATOM 2551 O O . THR A 1 73 ? 3.886 14.025 -8.509 1.00 0.00 73 THR A O 2
ATOM 2562 N N . ALA A 1 74 ? 2.237 12.548 -8.110 1.00 0.00 74 ALA A N 2
ATOM 2563 C CA . ALA A 1 74 ? 1.171 13.529 -8.268 1.00 0.00 74 ALA A CA 2
ATOM 2564 C C . ALA A 1 74 ? 0.055 13.294 -7.255 1.00 0.00 74 ALA A C 2
ATOM 2565 O O . ALA A 1 74 ? -0.270 12.160 -6.905 1.00 0.00 74 ALA A O 2
ATOM 2572 N N . PRO A 1 75 ? -0.547 14.392 -6.773 1.00 0.00 75 PRO A N 2
ATOM 2573 C CA . PRO A 1 75 ? -1.636 14.331 -5.793 1.00 0.00 75 PRO A CA 2
ATOM 2574 C C . PRO A 1 75 ? -2.922 13.769 -6.389 1.00 0.00 75 PRO A C 2
ATOM 2575 O O . PRO A 1 75 ? -3.286 14.091 -7.519 1.00 0.00 75 PRO A O 2
ATOM 2586 N N . GLY A 1 76 ? -3.606 12.926 -5.622 1.00 0.00 76 GLY A N 2
ATOM 2587 C CA . GLY A 1 76 ? -4.844 12.333 -6.092 1.00 0.00 76 GLY A CA 2
ATOM 2588 C C . GLY A 1 76 ? -5.200 11.064 -5.343 1.00 0.00 76 GLY A C 2
ATOM 2589 O O . GLY A 1 76 ? -4.532 10.698 -4.376 1.00 0.00 76 GLY A O 2
ATOM 2593 N N . ASP A 1 77 ? -6.255 10.392 -5.789 1.00 0.00 77 ASP A N 2
ATOM 2594 C CA . ASP A 1 77 ? -6.700 9.156 -5.154 1.00 0.00 77 ASP A CA 2
ATOM 2595 C C . ASP A 1 77 ? -5.985 7.950 -5.754 1.00 0.00 77 ASP A C 2
ATOM 2596 O O . ASP A 1 77 ? -6.305 7.513 -6.861 1.00 0.00 77 ASP A O 2
ATOM 2605 N N . TYR A 1 78 ? -5.017 7.415 -5.018 1.00 0.00 78 TYR A N 2
ATOM 2606 C CA . TYR A 1 78 ? -4.255 6.261 -5.479 1.00 0.00 78 TYR A CA 2
ATOM 2607 C C . TYR A 1 78 ? -4.987 4.962 -5.160 1.00 0.00 78 TYR A C 2
ATOM 2608 O O . TYR A 1 78 ? -5.667 4.854 -4.139 1.00 0.00 78 TYR A O 2
ATOM 2626 N N . SER A 1 79 ? -4.843 3.976 -6.040 1.00 0.00 79 SER A N 2
ATOM 2627 C CA . SER A 1 79 ? -5.492 2.684 -5.855 1.00 0.00 79 SER A CA 2
ATOM 2628 C C . SER A 1 79 ? -4.460 1.587 -5.611 1.00 0.00 79 SER A C 2
ATOM 2629 O O . SER A 1 79 ? -3.874 1.052 -6.552 1.00 0.00 79 SER A O 2
ATOM 2637 N N . ILE A 1 80 ? -4.244 1.258 -4.342 1.00 0.00 80 ILE A N 2
ATOM 2638 C CA . ILE A 1 80 ? -3.284 0.225 -3.974 1.00 0.00 80 ILE A CA 2
ATOM 2639 C C . ILE A 1 80 ? -3.886 -1.167 -4.134 1.00 0.00 80 ILE A C 2
ATOM 2640 O O . ILE A 1 80 ? -4.561 -1.669 -3.234 1.00 0.00 80 ILE A O 2
ATOM 2656 N N . ILE A 1 81 ? -3.636 -1.786 -5.282 1.00 0.00 81 ILE A N 2
ATOM 2657 C CA . ILE A 1 81 ? -4.151 -3.121 -5.558 1.00 0.00 81 ILE A CA 2
ATOM 2658 C C . ILE A 1 81 ? -3.344 -4.185 -4.822 1.00 0.00 81 ILE A C 2
ATOM 2659 O O . ILE A 1 81 ? -2.125 -4.268 -4.972 1.00 0.00 81 ILE A O 2
ATOM 2675 N N . VAL A 1 82 ? -4.032 -4.998 -4.027 1.00 0.00 82 VAL A N 2
ATOM 2676 C CA . VAL A 1 82 ? -3.380 -6.059 -3.269 1.00 0.00 82 VAL A CA 2
ATOM 2677 C C . VAL A 1 82 ? -4.148 -7.371 -3.388 1.00 0.00 82 VAL A C 2
ATOM 2678 O O . VAL A 1 82 ? -5.141 -7.586 -2.693 1.00 0.00 82 VAL A O 2
ATOM 2691 N N . ARG A 1 83 ? -3.681 -8.245 -4.274 1.00 0.00 83 ARG A N 2
ATOM 2692 C CA . ARG A 1 83 ? -4.324 -9.536 -4.484 1.00 0.00 83 ARG A CA 2
ATOM 2693 C C . ARG A 1 83 ? -3.520 -10.657 -3.831 1.00 0.00 83 ARG A C 2
ATOM 2694 O O . ARG A 1 83 ? -2.315 -10.527 -3.616 1.00 0.00 83 ARG A O 2
ATOM 2715 N N . PHE A 1 84 ? -4.195 -11.758 -3.518 1.00 0.00 84 PHE A N 2
ATOM 2716 C CA . PHE A 1 84 ? -3.545 -12.901 -2.888 1.00 0.00 84 PHE A CA 2
ATOM 2717 C C . PHE A 1 84 ? -3.975 -14.205 -3.552 1.00 0.00 84 PHE A C 2
ATOM 2718 O O . PHE A 1 84 ? -5.074 -14.705 -3.310 1.00 0.00 84 PHE A O 2
ATOM 2735 N N . ASP A 1 85 ? -3.101 -14.751 -4.391 1.00 0.00 85 ASP A N 2
ATOM 2736 C CA . ASP A 1 85 ? -3.389 -15.997 -5.091 1.00 0.00 85 ASP A CA 2
ATOM 2737 C C . ASP A 1 85 ? -4.555 -15.821 -6.059 1.00 0.00 85 ASP A C 2
ATOM 2738 O O . ASP A 1 85 ? -5.409 -16.699 -6.184 1.00 0.00 85 ASP A O 2
ATOM 2747 N N . ASP A 1 86 ? -4.585 -14.680 -6.739 1.00 0.00 86 ASP A N 2
ATOM 2748 C CA . ASP A 1 86 ? -5.647 -14.388 -7.695 1.00 0.00 86 ASP A CA 2
ATOM 2749 C C . ASP A 1 86 ? -6.957 -14.082 -6.976 1.00 0.00 86 ASP A C 2
ATOM 2750 O O . ASP A 1 86 ? -8.038 -14.398 -7.472 1.00 0.00 86 ASP A O 2
ATOM 2759 N N . LYS A 1 87 ? -6.852 -13.466 -5.804 1.00 0.00 87 LYS A N 2
ATOM 2760 C CA . LYS A 1 87 ? -8.028 -13.116 -5.015 1.00 0.00 87 LYS A CA 2
ATOM 2761 C C . LYS A 1 87 ? -7.839 -11.768 -4.327 1.00 0.00 87 LYS A C 2
ATOM 2762 O O . LYS A 1 87 ? -6.932 -11.597 -3.512 1.00 0.00 87 LYS A O 2
ATOM 2781 N N . HIS A 1 88 ? -8.703 -10.813 -4.659 1.00 0.00 88 HIS A N 2
ATOM 2782 C CA . HIS A 1 88 ? -8.633 -9.481 -4.070 1.00 0.00 88 HIS A CA 2
ATOM 2783 C C . HIS A 1 88 ? -8.965 -9.526 -2.582 1.00 0.00 88 HIS A C 2
ATOM 2784 O O . HIS A 1 88 ? -9.936 -10.163 -2.172 1.00 0.00 88 HIS A O 2
ATOM 2799 N N . ILE A 1 89 ? -8.154 -8.846 -1.779 1.00 0.00 89 ILE A N 2
ATOM 2800 C CA . ILE A 1 89 ? -8.362 -8.809 -0.337 1.00 0.00 89 ILE A CA 2
ATOM 2801 C C . ILE A 1 89 ? -9.498 -7.859 0.030 1.00 0.00 89 ILE A C 2
ATOM 2802 O O . ILE A 1 89 ? -9.790 -6.897 -0.681 1.00 0.00 89 ILE A O 2
ATOM 2818 N N . PRO A 1 90 ? -10.153 -8.131 1.169 1.00 0.00 90 PRO A N 2
ATOM 2819 C CA . PRO A 1 90 ? -11.265 -7.311 1.658 1.00 0.00 90 PRO A CA 2
ATOM 2820 C C . PRO A 1 90 ? -10.806 -5.938 2.136 1.00 0.00 90 PRO A C 2
ATOM 2821 O O . PRO A 1 90 ? -10.590 -5.725 3.328 1.00 0.00 90 PRO A O 2
ATOM 2832 N N . GLY A 1 91 ? -10.659 -5.008 1.197 1.00 0.00 91 GLY A N 2
ATOM 2833 C CA . GLY A 1 91 ? -10.227 -3.666 1.542 1.00 0.00 91 GLY A CA 2
ATOM 2834 C C . GLY A 1 91 ? -9.421 -3.014 0.437 1.00 0.00 91 GLY A C 2
ATOM 2835 O O . GLY A 1 91 ? -9.126 -1.820 0.496 1.00 0.00 91 GLY A O 2
ATOM 2839 N N . SER A 1 92 ? -9.063 -3.798 -0.575 1.00 0.00 92 SER A N 2
ATOM 2840 C CA . SER A 1 92 ? -8.281 -3.291 -1.696 1.00 0.00 92 SER A CA 2
ATOM 2841 C C . SER A 1 92 ? -9.103 -3.305 -2.981 1.00 0.00 92 SER A C 2
ATOM 2842 O O . SER A 1 92 ? -10.038 -4.089 -3.142 1.00 0.00 92 SER A O 2
ATOM 2850 N N . PRO A 1 93 ? -8.746 -2.416 -3.920 1.00 0.00 93 PRO A N 2
ATOM 2851 C CA . PRO A 1 93 ? -7.635 -1.477 -3.740 1.00 0.00 93 PRO A CA 2
ATOM 2852 C C . PRO A 1 93 ? -7.945 -0.404 -2.702 1.00 0.00 93 PRO A C 2
ATOM 2853 O O . PRO A 1 93 ? -9.061 0.113 -2.643 1.00 0.00 93 PRO A O 2
ATOM 2864 N N . PHE A 1 94 ? -6.951 -0.072 -1.885 1.00 0.00 94 PHE A N 2
ATOM 2865 C CA . PHE A 1 94 ? -7.118 0.939 -0.848 1.00 0.00 94 PHE A CA 2
ATOM 2866 C C . PHE A 1 94 ? -6.955 2.342 -1.426 1.00 0.00 94 PHE A C 2
ATOM 2867 O O . PHE A 1 94 ? -5.871 2.721 -1.872 1.00 0.00 94 PHE A O 2
ATOM 2884 N N . THR A 1 95 ? -8.040 3.110 -1.415 1.00 0.00 95 THR A N 2
ATOM 2885 C CA . THR A 1 95 ? -8.019 4.470 -1.939 1.00 0.00 95 THR A CA 2
ATOM 2886 C C . THR A 1 95 ? -7.312 5.419 -0.978 1.00 0.00 95 THR A C 2
ATOM 2887 O O . THR A 1 95 ? -7.891 5.856 0.015 1.00 0.00 95 THR A O 2
ATOM 2898 N N . ALA A 1 96 ? -6.057 5.733 -1.282 1.00 0.00 96 ALA A N 2
ATOM 2899 C CA . ALA A 1 96 ? -5.271 6.633 -0.446 1.00 0.00 96 ALA A CA 2
ATOM 2900 C C . ALA A 1 96 ? -5.276 8.050 -1.009 1.00 0.00 96 ALA A C 2
ATOM 2901 O O . ALA A 1 96 ? -5.068 8.255 -2.205 1.00 0.00 96 ALA A O 2
ATOM 2908 N N . LYS A 1 97 ? -5.515 9.026 -0.140 1.00 0.00 97 LYS A N 2
ATOM 2909 C CA . LYS A 1 97 ? -5.547 10.425 -0.549 1.00 0.00 97 LYS A CA 2
ATOM 2910 C C . LYS A 1 97 ? -4.164 11.058 -0.433 1.00 0.00 97 LYS A C 2
ATOM 2911 O O . LYS A 1 97 ? -3.559 11.055 0.640 1.00 0.00 97 LYS A O 2
ATOM 2930 N N . ILE A 1 98 ? -3.670 11.599 -1.541 1.00 0.00 98 ILE A N 2
ATOM 2931 C CA . ILE A 1 98 ? -2.360 12.237 -1.561 1.00 0.00 98 ILE A CA 2
ATOM 2932 C C . ILE A 1 98 ? -2.479 13.728 -1.857 1.00 0.00 98 ILE A C 2
ATOM 2933 O O . ILE A 1 98 ? -2.951 14.126 -2.923 1.00 0.00 98 ILE A O 2
ATOM 2949 N N . THR A 1 99 ? -2.047 14.551 -0.906 1.00 0.00 99 THR A N 2
ATOM 2950 C CA . THR A 1 99 ? -2.104 15.998 -1.064 1.00 0.00 99 THR A CA 2
ATOM 2951 C C . THR A 1 99 ? -0.882 16.519 -1.812 1.00 0.00 99 THR A C 2
ATOM 2952 O O . THR A 1 99 ? 0.224 16.005 -1.647 1.00 0.00 99 THR A O 2
ATOM 2963 N N . GLY A 1 100 ? -1.088 17.543 -2.635 1.00 0.00 100 GLY A N 2
ATOM 2964 C CA . GLY A 1 100 ? 0.007 18.116 -3.395 1.00 0.00 100 GLY A CA 2
ATOM 2965 C C . GLY A 1 100 ? -0.251 19.558 -3.785 1.00 0.00 100 GLY A C 2
ATOM 2966 O O . GLY A 1 100 ? -0.975 20.275 -3.094 1.00 0.00 100 GLY A O 2
ATOM 2970 N N . ASP A 1 101 ? 0.345 19.985 -4.893 1.00 0.00 101 ASP A N 2
ATOM 2971 C CA . ASP A 1 101 ? 0.177 21.352 -5.373 1.00 0.00 101 ASP A CA 2
ATOM 2972 C C . ASP A 1 101 ? 0.820 21.528 -6.745 1.00 0.00 101 ASP A C 2
ATOM 2973 O O . ASP A 1 101 ? 1.943 21.080 -6.978 1.00 0.00 101 ASP A O 2
ATOM 2982 N N . ASP A 1 102 ? 0.101 22.183 -7.650 1.00 0.00 102 ASP A N 2
ATOM 2983 C CA . ASP A 1 102 ? 0.602 22.419 -8.999 1.00 0.00 102 ASP A CA 2
ATOM 2984 C C . ASP A 1 102 ? 0.355 23.863 -9.425 1.00 0.00 102 ASP A C 2
ATOM 2985 O O . ASP A 1 102 ? -0.743 24.215 -9.857 1.00 0.00 102 ASP A O 2
ATOM 2994 N N . SER A 1 103 ? 1.384 24.696 -9.300 1.00 0.00 103 SER A N 2
ATOM 2995 C CA . SER A 1 103 ? 1.277 26.103 -9.667 1.00 0.00 103 SER A CA 2
ATOM 2996 C C . SER A 1 103 ? 2.415 26.509 -10.599 1.00 0.00 103 SER A C 2
ATOM 2997 O O . SER A 1 103 ? 3.070 27.529 -10.389 1.00 0.00 103 SER A O 2
ATOM 3005 N N . MET A 1 104 ? 2.644 25.702 -11.630 1.00 0.00 104 MET A N 2
ATOM 3006 C CA . MET A 1 104 ? 3.701 25.976 -12.595 1.00 0.00 104 MET A CA 2
ATOM 3007 C C . MET A 1 104 ? 4.906 26.618 -11.914 1.00 0.00 104 MET A C 2
ATOM 3008 O O . MET A 1 104 ? 5.489 27.570 -12.432 1.00 0.00 104 MET A O 2
ATOM 3022 N N . ARG A 1 105 ? 5.273 26.090 -10.751 1.00 0.00 105 ARG A N 2
ATOM 3023 C CA . ARG A 1 105 ? 6.407 26.613 -9.998 1.00 0.00 105 ARG A CA 2
ATOM 3024 C C . ARG A 1 105 ? 7.435 25.516 -9.734 1.00 0.00 105 ARG A C 2
ATOM 3025 O O . ARG A 1 105 ? 7.184 24.340 -9.993 1.00 0.00 105 ARG A O 2
ATOM 3046 N N . SER A 1 106 ? 8.594 25.912 -9.216 1.00 0.00 106 SER A N 2
ATOM 3047 C CA . SER A 1 106 ? 9.662 24.964 -8.920 1.00 0.00 106 SER A CA 2
ATOM 3048 C C . SER A 1 106 ? 10.786 25.639 -8.140 1.00 0.00 106 SER A C 2
ATOM 3049 O O . SER A 1 106 ? 11.435 26.559 -8.635 1.00 0.00 106 SER A O 2
ATOM 3057 N N . GLY A 1 107 ? 11.011 25.173 -6.915 1.00 0.00 107 GLY A N 2
ATOM 3058 C CA . GLY A 1 107 ? 12.056 25.742 -6.085 1.00 0.00 107 GLY A CA 2
ATOM 3059 C C . GLY A 1 107 ? 13.215 24.787 -5.877 1.00 0.00 107 GLY A C 2
ATOM 3060 O O . GLY A 1 107 ? 13.296 24.085 -4.869 1.00 0.00 107 GLY A O 2
ATOM 3064 N N . PRO A 1 108 ? 14.140 24.752 -6.849 1.00 0.00 108 PRO A N 2
ATOM 3065 C CA . PRO A 1 108 ? 15.316 23.879 -6.791 1.00 0.00 108 PRO A CA 2
ATOM 3066 C C . PRO A 1 108 ? 16.313 24.319 -5.724 1.00 0.00 108 PRO A C 2
ATOM 3067 O O . PRO A 1 108 ? 16.777 23.509 -4.922 1.00 0.00 108 PRO A O 2
ATOM 3078 N N . SER A 1 109 ? 16.637 25.608 -5.720 1.00 0.00 109 SER A N 2
ATOM 3079 C CA . SER A 1 109 ? 17.582 26.156 -4.753 1.00 0.00 109 SER A CA 2
ATOM 3080 C C . SER A 1 109 ? 17.160 27.555 -4.314 1.00 0.00 109 SER A C 2
ATOM 3081 O O . SER A 1 109 ? 16.683 28.353 -5.121 1.00 0.00 109 SER A O 2
ATOM 3089 N N . SER A 1 110 ? 17.340 27.845 -3.030 1.00 0.00 110 SER A N 2
ATOM 3090 C CA . SER A 1 110 ? 16.976 29.145 -2.481 1.00 0.00 110 SER A CA 2
ATOM 3091 C C . SER A 1 110 ? 17.385 30.269 -3.429 1.00 0.00 110 SER A C 2
ATOM 3092 O O . SER A 1 110 ? 16.544 31.029 -3.908 1.00 0.00 110 SER A O 2
ATOM 3100 N N . GLY A 1 111 ? 18.684 30.368 -3.694 1.00 0.00 111 GLY A N 2
ATOM 3101 C CA . GLY A 1 111 ? 19.184 31.400 -4.583 1.00 0.00 111 GLY A CA 2
ATOM 3102 C C . GLY A 1 111 ? 20.576 31.097 -5.099 1.00 0.00 111 GLY A C 2
ATOM 3103 O O . GLY A 1 111 ? 21.570 31.433 -4.456 1.00 0.00 111 GLY A O 2
ATOM 3107 N N . GLY A 1 1 ? 16.755 -18.657 15.259 1.00 0.00 1 GLY A N 3
ATOM 3108 C CA . GLY A 1 1 ? 15.349 -18.839 15.570 1.00 0.00 1 GLY A CA 3
ATOM 3109 C C . GLY A 1 1 ? 14.692 -19.887 14.693 1.00 0.00 1 GLY A C 3
ATOM 3110 O O . GLY A 1 1 ? 14.604 -19.721 13.476 1.00 0.00 1 GLY A O 3
ATOM 3114 N N . SER A 1 2 ? 14.231 -20.969 15.311 1.00 0.00 2 SER A N 3
ATOM 3115 C CA . SER A 1 2 ? 13.584 -22.051 14.578 1.00 0.00 2 SER A CA 3
ATOM 3116 C C . SER A 1 2 ? 12.298 -21.565 13.916 1.00 0.00 2 SER A C 3
ATOM 3117 O O . SER A 1 2 ? 11.525 -20.816 14.512 1.00 0.00 2 SER A O 3
ATOM 3125 N N . SER A 1 3 ? 12.077 -21.997 12.678 1.00 0.00 3 SER A N 3
ATOM 3126 C CA . SER A 1 3 ? 10.887 -21.604 11.932 1.00 0.00 3 SER A CA 3
ATOM 3127 C C . SER A 1 3 ? 9.623 -22.108 12.621 1.00 0.00 3 SER A C 3
ATOM 3128 O O . SER A 1 3 ? 8.718 -21.332 12.927 1.00 0.00 3 SER A O 3
ATOM 3136 N N . GLY A 1 4 ? 9.569 -23.414 12.863 1.00 0.00 4 GLY A N 3
ATOM 3137 C CA . GLY A 1 4 ? 8.412 -24.001 13.514 1.00 0.00 4 GLY A CA 3
ATOM 3138 C C . GLY A 1 4 ? 7.229 -24.144 12.576 1.00 0.00 4 GLY A C 3
ATOM 3139 O O . GLY A 1 4 ? 6.326 -23.307 12.573 1.00 0.00 4 GLY A O 3
ATOM 3143 N N . SER A 1 5 ? 7.235 -25.206 11.777 1.00 0.00 5 SER A N 3
ATOM 3144 C CA . SER A 1 5 ? 6.157 -25.452 10.826 1.00 0.00 5 SER A CA 3
ATOM 3145 C C . SER A 1 5 ? 4.803 -25.459 11.529 1.00 0.00 5 SER A C 3
ATOM 3146 O O . SER A 1 5 ? 4.561 -26.268 12.425 1.00 0.00 5 SER A O 3
ATOM 3154 N N . SER A 1 6 ? 3.925 -24.551 11.116 1.00 0.00 6 SER A N 3
ATOM 3155 C CA . SER A 1 6 ? 2.596 -24.449 11.708 1.00 0.00 6 SER A CA 3
ATOM 3156 C C . SER A 1 6 ? 1.546 -25.080 10.799 1.00 0.00 6 SER A C 3
ATOM 3157 O O . SER A 1 6 ? 1.624 -24.976 9.576 1.00 0.00 6 SER A O 3
ATOM 3165 N N . GLY A 1 7 ? 0.563 -25.737 11.408 1.00 0.00 7 GLY A N 3
ATOM 3166 C CA . GLY A 1 7 ? -0.489 -26.376 10.640 1.00 0.00 7 GLY A CA 3
ATOM 3167 C C . GLY A 1 7 ? -1.448 -25.376 10.025 1.00 0.00 7 GLY A C 3
ATOM 3168 O O . GLY A 1 7 ? -1.026 -24.364 9.467 1.00 0.00 7 GLY A O 3
ATOM 3172 N N . ALA A 1 8 ? -2.742 -25.661 10.125 1.00 0.00 8 ALA A N 3
ATOM 3173 C CA . ALA A 1 8 ? -3.763 -24.778 9.574 1.00 0.00 8 ALA A CA 3
ATOM 3174 C C . ALA A 1 8 ? -3.619 -23.362 10.122 1.00 0.00 8 ALA A C 3
ATOM 3175 O O . ALA A 1 8 ? -3.434 -23.168 11.324 1.00 0.00 8 ALA A O 3
ATOM 3182 N N . ILE A 1 9 ? -3.704 -22.378 9.234 1.00 0.00 9 ILE A N 3
ATOM 3183 C CA . ILE A 1 9 ? -3.583 -20.980 9.630 1.00 0.00 9 ILE A CA 3
ATOM 3184 C C . ILE A 1 9 ? -4.795 -20.532 10.441 1.00 0.00 9 ILE A C 3
ATOM 3185 O O . ILE A 1 9 ? -5.837 -21.185 10.432 1.00 0.00 9 ILE A O 3
ATOM 3201 N N . ASN A 1 10 ? -4.650 -19.411 11.141 1.00 0.00 10 ASN A N 3
ATOM 3202 C CA . ASN A 1 10 ? -5.733 -18.874 11.956 1.00 0.00 10 ASN A CA 3
ATOM 3203 C C . ASN A 1 10 ? -6.944 -18.530 11.094 1.00 0.00 10 ASN A C 3
ATOM 3204 O O . ASN A 1 10 ? -8.077 -18.867 11.436 1.00 0.00 10 ASN A O 3
ATOM 3215 N N . SER A 1 11 ? -6.695 -17.857 9.975 1.00 0.00 11 SER A N 3
ATOM 3216 C CA . SER A 1 11 ? -7.765 -17.465 9.066 1.00 0.00 11 SER A CA 3
ATOM 3217 C C . SER A 1 11 ? -7.198 -17.003 7.727 1.00 0.00 11 SER A C 3
ATOM 3218 O O . SER A 1 11 ? -6.104 -16.440 7.664 1.00 0.00 11 SER A O 3
ATOM 3226 N N . ARG A 1 12 ? -7.949 -17.246 6.658 1.00 0.00 12 ARG A N 3
ATOM 3227 C CA . ARG A 1 12 ? -7.521 -16.856 5.319 1.00 0.00 12 ARG A CA 3
ATOM 3228 C C . ARG A 1 12 ? -8.034 -15.463 4.968 1.00 0.00 12 ARG A C 3
ATOM 3229 O O . ARG A 1 12 ? -9.136 -15.310 4.440 1.00 0.00 12 ARG A O 3
ATOM 3250 N N . HIS A 1 13 ? -7.228 -14.449 5.267 1.00 0.00 13 HIS A N 3
ATOM 3251 C CA . HIS A 1 13 ? -7.599 -13.067 4.983 1.00 0.00 13 HIS A CA 3
ATOM 3252 C C . HIS A 1 13 ? -6.422 -12.128 5.222 1.00 0.00 13 HIS A C 3
ATOM 3253 O O . HIS A 1 13 ? -5.440 -12.497 5.867 1.00 0.00 13 HIS A O 3
ATOM 3268 N N . VAL A 1 14 ? -6.526 -10.911 4.698 1.00 0.00 14 VAL A N 3
ATOM 3269 C CA . VAL A 1 14 ? -5.469 -9.918 4.855 1.00 0.00 14 VAL A CA 3
ATOM 3270 C C . VAL A 1 14 ? -6.050 -8.538 5.145 1.00 0.00 14 VAL A C 3
ATOM 3271 O O . VAL A 1 14 ? -7.070 -8.151 4.575 1.00 0.00 14 VAL A O 3
ATOM 3284 N N . SER A 1 15 ? -5.394 -7.801 6.035 1.00 0.00 15 SER A N 3
ATOM 3285 C CA . SER A 1 15 ? -5.848 -6.465 6.404 1.00 0.00 15 SER A CA 3
ATOM 3286 C C . SER A 1 15 ? -4.678 -5.486 6.443 1.00 0.00 15 SER A C 3
ATOM 3287 O O . SER A 1 15 ? -3.706 -5.692 7.170 1.00 0.00 15 SER A O 3
ATOM 3295 N N . ALA A 1 16 ? -4.780 -4.421 5.655 1.00 0.00 16 ALA A N 3
ATOM 3296 C CA . ALA A 1 16 ? -3.733 -3.408 5.600 1.00 0.00 16 ALA A CA 3
ATOM 3297 C C . ALA A 1 16 ? -4.210 -2.091 6.202 1.00 0.00 16 ALA A C 3
ATOM 3298 O O . ALA A 1 16 ? -5.371 -1.712 6.048 1.00 0.00 16 ALA A O 3
ATOM 3305 N N . TYR A 1 17 ? -3.309 -1.399 6.890 1.00 0.00 17 TYR A N 3
ATOM 3306 C CA . TYR A 1 17 ? -3.639 -0.126 7.518 1.00 0.00 17 TYR A CA 3
ATOM 3307 C C . TYR A 1 17 ? -2.388 0.725 7.715 1.00 0.00 17 TYR A C 3
ATOM 3308 O O . TYR A 1 17 ? -1.269 0.214 7.715 1.00 0.00 17 TYR A O 3
ATOM 3326 N N . GLY A 1 18 ? -2.588 2.029 7.883 1.00 0.00 18 GLY A N 3
ATOM 3327 C CA . GLY A 1 18 ? -1.469 2.932 8.080 1.00 0.00 18 GLY A CA 3
ATOM 3328 C C . GLY A 1 18 ? -1.787 4.351 7.654 1.00 0.00 18 GLY A C 3
ATOM 3329 O O . GLY A 1 18 ? -2.861 4.637 7.124 1.00 0.00 18 GLY A O 3
ATOM 3333 N N . PRO A 1 19 ? -0.838 5.270 7.887 1.00 0.00 19 PRO A N 3
ATOM 3334 C CA . PRO A 1 19 ? -1.000 6.683 7.532 1.00 0.00 19 PRO A CA 3
ATOM 3335 C C . PRO A 1 19 ? -0.984 6.908 6.024 1.00 0.00 19 PRO A C 3
ATOM 3336 O O . PRO A 1 19 ? -1.765 7.698 5.496 1.00 0.00 19 PRO A O 3
ATOM 3347 N N . GLY A 1 20 ? -0.089 6.206 5.335 1.00 0.00 20 GLY A N 3
ATOM 3348 C CA . GLY A 1 20 ? 0.011 6.343 3.894 1.00 0.00 20 GLY A CA 3
ATOM 3349 C C . GLY A 1 20 ? -1.214 5.815 3.175 1.00 0.00 20 GLY A C 3
ATOM 3350 O O . GLY A 1 20 ? -1.597 6.331 2.124 1.00 0.00 20 GLY A O 3
ATOM 3354 N N . LEU A 1 21 ? -1.831 4.783 3.740 1.00 0.00 21 LEU A N 3
ATOM 3355 C CA . LEU A 1 21 ? -3.020 4.183 3.145 1.00 0.00 21 LEU A CA 3
ATOM 3356 C C . LEU A 1 21 ? -4.218 5.121 3.257 1.00 0.00 21 LEU A C 3
ATOM 3357 O O . LEU A 1 21 ? -4.950 5.326 2.289 1.00 0.00 21 LEU A O 3
ATOM 3373 N N . SER A 1 22 ? -4.410 5.688 4.443 1.00 0.00 22 SER A N 3
ATOM 3374 C CA . SER A 1 22 ? -5.519 6.604 4.682 1.00 0.00 22 SER A CA 3
ATOM 3375 C C . SER A 1 22 ? -5.329 7.902 3.904 1.00 0.00 22 SER A C 3
ATOM 3376 O O . SER A 1 22 ? -6.286 8.468 3.374 1.00 0.00 22 SER A O 3
ATOM 3384 N N . HIS A 1 23 ? -4.087 8.370 3.841 1.00 0.00 23 HIS A N 3
ATOM 3385 C CA . HIS A 1 23 ? -3.769 9.602 3.127 1.00 0.00 23 HIS A CA 3
ATOM 3386 C C . HIS A 1 23 ? -2.261 9.758 2.957 1.00 0.00 23 HIS A C 3
ATOM 3387 O O . HIS A 1 23 ? -1.483 8.946 3.456 1.00 0.00 23 HIS A O 3
ATOM 3402 N N . GLY A 1 24 ? -1.856 10.808 2.249 1.00 0.00 24 GLY A N 3
ATOM 3403 C CA . GLY A 1 24 ? -0.442 11.051 2.025 1.00 0.00 24 GLY A CA 3
ATOM 3404 C C . GLY A 1 24 ? -0.186 12.355 1.296 1.00 0.00 24 GLY A C 3
ATOM 3405 O O . GLY A 1 24 ? -1.115 13.116 1.028 1.00 0.00 24 GLY A O 3
ATOM 3409 N N . MET A 1 25 ? 1.077 12.614 0.977 1.00 0.00 25 MET A N 3
ATOM 3410 C CA . MET A 1 25 ? 1.452 13.836 0.275 1.00 0.00 25 MET A CA 3
ATOM 3411 C C . MET A 1 25 ? 2.425 13.535 -0.861 1.00 0.00 25 MET A C 3
ATOM 3412 O O . MET A 1 25 ? 3.106 12.509 -0.852 1.00 0.00 25 MET A O 3
ATOM 3426 N N . VAL A 1 26 ? 2.486 14.434 -1.837 1.00 0.00 26 VAL A N 3
ATOM 3427 C CA . VAL A 1 26 ? 3.377 14.264 -2.979 1.00 0.00 26 VAL A CA 3
ATOM 3428 C C . VAL A 1 26 ? 4.837 14.254 -2.541 1.00 0.00 26 VAL A C 3
ATOM 3429 O O . VAL A 1 26 ? 5.226 14.980 -1.627 1.00 0.00 26 VAL A O 3
ATOM 3442 N N . ASN A 1 27 ? 5.641 13.426 -3.199 1.00 0.00 27 ASN A N 3
ATOM 3443 C CA . ASN A 1 27 ? 7.059 13.321 -2.877 1.00 0.00 27 ASN A CA 3
ATOM 3444 C C . ASN A 1 27 ? 7.258 12.841 -1.443 1.00 0.00 27 ASN A C 3
ATOM 3445 O O . ASN A 1 27 ? 8.203 13.246 -0.766 1.00 0.00 27 ASN A O 3
ATOM 3456 N N . LYS A 1 28 ? 6.360 11.975 -0.985 1.00 0.00 28 LYS A N 3
ATOM 3457 C CA . LYS A 1 28 ? 6.436 11.437 0.368 1.00 0.00 28 LYS A CA 3
ATOM 3458 C C . LYS A 1 28 ? 6.147 9.940 0.376 1.00 0.00 28 LYS A C 3
ATOM 3459 O O . LYS A 1 28 ? 5.129 9.477 -0.139 1.00 0.00 28 LYS A O 3
ATOM 3478 N N . PRO A 1 29 ? 7.062 9.163 0.974 1.00 0.00 29 PRO A N 3
ATOM 3479 C CA . PRO A 1 29 ? 6.926 7.706 1.064 1.00 0.00 29 PRO A CA 3
ATOM 3480 C C . PRO A 1 29 ? 5.807 7.286 2.011 1.00 0.00 29 PRO A C 3
ATOM 3481 O O . PRO A 1 29 ? 5.971 7.308 3.230 1.00 0.00 29 PRO A O 3
ATOM 3492 N N . ALA A 1 30 ? 4.669 6.902 1.441 1.00 0.00 30 ALA A N 3
ATOM 3493 C CA . ALA A 1 30 ? 3.523 6.475 2.235 1.00 0.00 30 ALA A CA 3
ATOM 3494 C C . ALA A 1 30 ? 3.781 5.119 2.885 1.00 0.00 30 ALA A C 3
ATOM 3495 O O . ALA A 1 30 ? 3.636 4.075 2.248 1.00 0.00 30 ALA A O 3
ATOM 3502 N N . THR A 1 31 ? 4.166 5.142 4.158 1.00 0.00 31 THR A N 3
ATOM 3503 C CA . THR A 1 31 ? 4.446 3.915 4.893 1.00 0.00 31 THR A CA 3
ATOM 3504 C C . THR A 1 31 ? 3.179 3.355 5.531 1.00 0.00 31 THR A C 3
ATOM 3505 O O . THR A 1 31 ? 2.375 4.099 6.094 1.00 0.00 31 THR A O 3
ATOM 3516 N N . PHE A 1 32 ? 3.008 2.041 5.440 1.00 0.00 32 PHE A N 3
ATOM 3517 C CA . PHE A 1 32 ? 1.838 1.381 6.009 1.00 0.00 32 PHE A CA 3
ATOM 3518 C C . PHE A 1 32 ? 2.166 -0.052 6.416 1.00 0.00 32 PHE A C 3
ATOM 3519 O O . PHE A 1 32 ? 3.201 -0.598 6.032 1.00 0.00 32 PHE A O 3
ATOM 3536 N N . THR A 1 33 ? 1.277 -0.658 7.198 1.00 0.00 33 THR A N 3
ATOM 3537 C CA . THR A 1 33 ? 1.472 -2.026 7.659 1.00 0.00 33 THR A CA 3
ATOM 3538 C C . THR A 1 33 ? 0.505 -2.982 6.969 1.00 0.00 33 THR A C 3
ATOM 3539 O O . THR A 1 33 ? -0.654 -2.642 6.730 1.00 0.00 33 THR A O 3
ATOM 3550 N N . ILE A 1 34 ? 0.989 -4.178 6.651 1.00 0.00 34 ILE A N 3
ATOM 3551 C CA . ILE A 1 34 ? 0.166 -5.183 5.989 1.00 0.00 34 ILE A CA 3
ATOM 3552 C C . ILE A 1 34 ? 0.087 -6.461 6.817 1.00 0.00 34 ILE A C 3
ATOM 3553 O O . ILE A 1 34 ? 1.088 -7.153 7.008 1.00 0.00 34 ILE A O 3
ATOM 3569 N N . VAL A 1 35 ? -1.109 -6.770 7.306 1.00 0.00 35 VAL A N 3
ATOM 3570 C CA . VAL A 1 35 ? -1.320 -7.966 8.112 1.00 0.00 35 VAL A CA 3
ATOM 3571 C C . VAL A 1 35 ? -1.168 -9.229 7.271 1.00 0.00 35 VAL A C 3
ATOM 3572 O O . VAL A 1 35 ? -2.127 -9.700 6.659 1.00 0.00 35 VAL A O 3
ATOM 3585 N N . THR A 1 36 ? 0.044 -9.774 7.245 1.00 0.00 36 THR A N 3
ATOM 3586 C CA . THR A 1 36 ? 0.323 -10.982 6.479 1.00 0.00 36 THR A CA 3
ATOM 3587 C C . THR A 1 36 ? 0.819 -12.104 7.383 1.00 0.00 36 THR A C 3
ATOM 3588 O O . THR A 1 36 ? 1.530 -13.006 6.939 1.00 0.00 36 THR A O 3
ATOM 3599 N N . LYS A 1 37 ? 0.438 -12.045 8.655 1.00 0.00 37 LYS A N 3
ATOM 3600 C CA . LYS A 1 37 ? 0.842 -13.058 9.623 1.00 0.00 37 LYS A CA 3
ATOM 3601 C C . LYS A 1 37 ? 0.045 -14.344 9.429 1.00 0.00 37 LYS A C 3
ATOM 3602 O O . LYS A 1 37 ? 0.617 -15.426 9.296 1.00 0.00 37 LYS A O 3
ATOM 3621 N N . ASP A 1 38 ? -1.278 -14.218 9.412 1.00 0.00 38 ASP A N 3
ATOM 3622 C CA . ASP A 1 38 ? -2.153 -15.370 9.232 1.00 0.00 38 ASP A CA 3
ATOM 3623 C C . ASP A 1 38 ? -2.104 -15.869 7.792 1.00 0.00 38 ASP A C 3
ATOM 3624 O O . ASP A 1 38 ? -1.982 -17.069 7.544 1.00 0.00 38 ASP A O 3
ATOM 3633 N N . ALA A 1 39 ? -2.200 -14.942 6.845 1.00 0.00 39 ALA A N 3
ATOM 3634 C CA . ALA A 1 39 ? -2.166 -15.288 5.430 1.00 0.00 39 ALA A CA 3
ATOM 3635 C C . ALA A 1 39 ? -1.223 -16.459 5.174 1.00 0.00 39 ALA A C 3
ATOM 3636 O O . ALA A 1 39 ? -1.570 -17.406 4.469 1.00 0.00 39 ALA A O 3
ATOM 3643 N N . GLY A 1 40 ? -0.027 -16.386 5.750 1.00 0.00 40 GLY A N 3
ATOM 3644 C CA . GLY A 1 40 ? 0.948 -17.447 5.572 1.00 0.00 40 GLY A CA 3
ATOM 3645 C C . GLY A 1 40 ? 1.704 -17.324 4.264 1.00 0.00 40 GLY A C 3
ATOM 3646 O O . GLY A 1 40 ? 1.179 -16.800 3.283 1.00 0.00 40 GLY A O 3
ATOM 3650 N N . GLU A 1 41 ? 2.942 -17.808 4.250 1.00 0.00 41 GLU A N 3
ATOM 3651 C CA . GLU A 1 41 ? 3.772 -17.748 3.053 1.00 0.00 41 GLU A CA 3
ATOM 3652 C C . GLU A 1 41 ? 2.985 -18.189 1.822 1.00 0.00 41 GLU A C 3
ATOM 3653 O O . GLU A 1 41 ? 2.591 -19.349 1.707 1.00 0.00 41 GLU A O 3
ATOM 3665 N N . GLY A 1 42 ? 2.759 -17.254 0.904 1.00 0.00 42 GLY A N 3
ATOM 3666 C CA . GLY A 1 42 ? 2.020 -17.564 -0.305 1.00 0.00 42 GLY A CA 3
ATOM 3667 C C . GLY A 1 42 ? 2.421 -16.684 -1.472 1.00 0.00 42 GLY A C 3
ATOM 3668 O O . GLY A 1 42 ? 3.606 -16.537 -1.769 1.00 0.00 42 GLY A O 3
ATOM 3672 N N . GLY A 1 43 ? 1.431 -16.098 -2.138 1.00 0.00 43 GLY A N 3
ATOM 3673 C CA . GLY A 1 43 ? 1.707 -15.237 -3.273 1.00 0.00 43 GLY A CA 3
ATOM 3674 C C . GLY A 1 43 ? 0.956 -13.922 -3.200 1.00 0.00 43 GLY A C 3
ATOM 3675 O O . GLY A 1 43 ? -0.153 -13.803 -3.721 1.00 0.00 43 GLY A O 3
ATOM 3679 N N . LEU A 1 44 ? 1.560 -12.934 -2.550 1.00 0.00 44 LEU A N 3
ATOM 3680 C CA . LEU A 1 44 ? 0.940 -11.620 -2.409 1.00 0.00 44 LEU A CA 3
ATOM 3681 C C . LEU A 1 44 ? 1.439 -10.664 -3.487 1.00 0.00 44 LEU A C 3
ATOM 3682 O O . LEU A 1 44 ? 2.640 -10.570 -3.740 1.00 0.00 44 LEU A O 3
ATOM 3698 N N . SER A 1 45 ? 0.509 -9.953 -4.117 1.00 0.00 45 SER A N 3
ATOM 3699 C CA . SER A 1 45 ? 0.855 -9.005 -5.169 1.00 0.00 45 SER A CA 3
ATOM 3700 C C . SER A 1 45 ? 0.721 -7.569 -4.671 1.00 0.00 45 SER A C 3
ATOM 3701 O O . SER A 1 45 ? -0.104 -7.274 -3.805 1.00 0.00 45 SER A O 3
ATOM 3709 N N . LEU A 1 46 ? 1.538 -6.679 -5.224 1.00 0.00 46 LEU A N 3
ATOM 3710 C CA . LEU A 1 46 ? 1.513 -5.273 -4.837 1.00 0.00 46 LEU A CA 3
ATOM 3711 C C . LEU A 1 46 ? 1.608 -4.369 -6.062 1.00 0.00 46 LEU A C 3
ATOM 3712 O O . LEU A 1 46 ? 2.523 -4.502 -6.874 1.00 0.00 46 LEU A O 3
ATOM 3728 N N . ALA A 1 47 ? 0.657 -3.449 -6.187 1.00 0.00 47 ALA A N 3
ATOM 3729 C CA . ALA A 1 47 ? 0.636 -2.521 -7.311 1.00 0.00 47 ALA A CA 3
ATOM 3730 C C . ALA A 1 47 ? -0.146 -1.258 -6.965 1.00 0.00 47 ALA A C 3
ATOM 3731 O O . ALA A 1 47 ? -1.026 -1.277 -6.104 1.00 0.00 47 ALA A O 3
ATOM 3738 N N . VAL A 1 48 ? 0.181 -0.161 -7.640 1.00 0.00 48 VAL A N 3
ATOM 3739 C CA . VAL A 1 48 ? -0.490 1.111 -7.405 1.00 0.00 48 VAL A CA 3
ATOM 3740 C C . VAL A 1 48 ? -1.027 1.699 -8.705 1.00 0.00 48 VAL A C 3
ATOM 3741 O O . VAL A 1 48 ? -0.395 1.588 -9.755 1.00 0.00 48 VAL A O 3
ATOM 3754 N N . GLU A 1 49 ? -2.198 2.324 -8.627 1.00 0.00 49 GLU A N 3
ATOM 3755 C CA . GLU A 1 49 ? -2.820 2.929 -9.799 1.00 0.00 49 GLU A CA 3
ATOM 3756 C C . GLU A 1 49 ? -3.424 4.287 -9.454 1.00 0.00 49 GLU A C 3
ATOM 3757 O O . GLU A 1 49 ? -4.468 4.368 -8.809 1.00 0.00 49 GLU A O 3
ATOM 3769 N N . GLY A 1 50 ? -2.758 5.352 -9.889 1.00 0.00 50 GLY A N 3
ATOM 3770 C CA . GLY A 1 50 ? -3.243 6.693 -9.617 1.00 0.00 50 GLY A CA 3
ATOM 3771 C C . GLY A 1 50 ? -2.862 7.679 -10.703 1.00 0.00 50 GLY A C 3
ATOM 3772 O O . GLY A 1 50 ? -2.645 7.311 -11.858 1.00 0.00 50 GLY A O 3
ATOM 3776 N N . PRO A 1 51 ? -2.777 8.966 -10.336 1.00 0.00 51 PRO A N 3
ATOM 3777 C CA . PRO A 1 51 ? -2.421 10.035 -11.274 1.00 0.00 51 PRO A CA 3
ATOM 3778 C C . PRO A 1 51 ? -0.961 9.962 -11.709 1.00 0.00 51 PRO A C 3
ATOM 3779 O O . PRO A 1 51 ? -0.492 10.795 -12.484 1.00 0.00 51 PRO A O 3
ATOM 3790 N N . SER A 1 52 ? -0.248 8.959 -11.207 1.00 0.00 52 SER A N 3
ATOM 3791 C CA . SER A 1 52 ? 1.160 8.778 -11.542 1.00 0.00 52 SER A CA 3
ATOM 3792 C C . SER A 1 52 ? 1.694 7.474 -10.958 1.00 0.00 52 SER A C 3
ATOM 3793 O O . SER A 1 52 ? 1.285 7.050 -9.877 1.00 0.00 52 SER A O 3
ATOM 3801 N N . LYS A 1 53 ? 2.612 6.842 -11.681 1.00 0.00 53 LYS A N 3
ATOM 3802 C CA . LYS A 1 53 ? 3.205 5.586 -11.237 1.00 0.00 53 LYS A CA 3
ATOM 3803 C C . LYS A 1 53 ? 4.126 5.813 -10.042 1.00 0.00 53 LYS A C 3
ATOM 3804 O O . LYS A 1 53 ? 5.126 6.522 -10.143 1.00 0.00 53 LYS A O 3
ATOM 3823 N N . ALA A 1 54 ? 3.782 5.204 -8.912 1.00 0.00 54 ALA A N 3
ATOM 3824 C CA . ALA A 1 54 ? 4.579 5.336 -7.699 1.00 0.00 54 ALA A CA 3
ATOM 3825 C C . ALA A 1 54 ? 5.237 4.011 -7.327 1.00 0.00 54 ALA A C 3
ATOM 3826 O O . ALA A 1 54 ? 4.559 2.997 -7.164 1.00 0.00 54 ALA A O 3
ATOM 3833 N N . GLU A 1 55 ? 6.559 4.029 -7.195 1.00 0.00 55 GLU A N 3
ATOM 3834 C CA . GLU A 1 55 ? 7.307 2.827 -6.843 1.00 0.00 55 GLU A CA 3
ATOM 3835 C C . GLU A 1 55 ? 6.847 2.274 -5.497 1.00 0.00 55 GLU A C 3
ATOM 3836 O O . GLU A 1 55 ? 6.345 3.013 -4.650 1.00 0.00 55 GLU A O 3
ATOM 3848 N N . ILE A 1 56 ? 7.020 0.970 -5.310 1.00 0.00 56 ILE A N 3
ATOM 3849 C CA . ILE A 1 56 ? 6.623 0.318 -4.068 1.00 0.00 56 ILE A CA 3
ATOM 3850 C C . ILE A 1 56 ? 7.736 -0.581 -3.539 1.00 0.00 56 ILE A C 3
ATOM 3851 O O . ILE A 1 56 ? 8.135 -1.545 -4.194 1.00 0.00 56 ILE A O 3
ATOM 3867 N N . THR A 1 57 ? 8.233 -0.261 -2.348 1.00 0.00 57 THR A N 3
ATOM 3868 C CA . THR A 1 57 ? 9.298 -1.040 -1.731 1.00 0.00 57 THR A CA 3
ATOM 3869 C C . THR A 1 57 ? 8.757 -1.923 -0.612 1.00 0.00 57 THR A C 3
ATOM 3870 O O . THR A 1 57 ? 8.112 -1.438 0.318 1.00 0.00 57 THR A O 3
ATOM 3881 N N . CYS A 1 58 ? 9.023 -3.221 -0.709 1.00 0.00 58 CYS A N 3
ATOM 3882 C CA . CYS A 1 58 ? 8.562 -4.172 0.296 1.00 0.00 58 CYS A CA 3
ATOM 3883 C C . CYS A 1 58 ? 9.700 -4.575 1.227 1.00 0.00 58 CYS A C 3
ATOM 3884 O O . CYS A 1 58 ? 10.801 -4.894 0.778 1.00 0.00 58 CYS A O 3
ATOM 3892 N N . LYS A 1 59 ? 9.429 -4.557 2.528 1.00 0.00 59 LYS A N 3
ATOM 3893 C CA . LYS A 1 59 ? 10.430 -4.920 3.524 1.00 0.00 59 LYS A CA 3
ATOM 3894 C C . LYS A 1 59 ? 10.029 -6.194 4.259 1.00 0.00 59 LYS A C 3
ATOM 3895 O O . LYS A 1 59 ? 8.863 -6.589 4.246 1.00 0.00 59 LYS A O 3
ATOM 3914 N N . ASP A 1 60 ? 11.001 -6.832 4.902 1.00 0.00 60 ASP A N 3
ATOM 3915 C CA . ASP A 1 60 ? 10.748 -8.061 5.646 1.00 0.00 60 ASP A CA 3
ATOM 3916 C C . ASP A 1 60 ? 10.863 -7.820 7.148 1.00 0.00 60 ASP A C 3
ATOM 3917 O O . ASP A 1 60 ? 11.894 -7.359 7.635 1.00 0.00 60 ASP A O 3
ATOM 3926 N N . ASN A 1 61 ? 9.796 -8.135 7.875 1.00 0.00 61 ASN A N 3
ATOM 3927 C CA . ASN A 1 61 ? 9.777 -7.951 9.322 1.00 0.00 61 ASN A CA 3
ATOM 3928 C C . ASN A 1 61 ? 10.173 -9.238 10.039 1.00 0.00 61 ASN A C 3
ATOM 3929 O O . ASN A 1 61 ? 10.800 -9.204 11.098 1.00 0.00 61 ASN A O 3
ATOM 3940 N N . LYS A 1 62 ? 9.802 -10.372 9.455 1.00 0.00 62 LYS A N 3
ATOM 3941 C CA . LYS A 1 62 ? 10.119 -11.672 10.035 1.00 0.00 62 LYS A CA 3
ATOM 3942 C C . LYS A 1 62 ? 9.428 -11.849 11.384 1.00 0.00 62 LYS A C 3
ATOM 3943 O O . LYS A 1 62 ? 9.957 -12.504 12.282 1.00 0.00 62 LYS A O 3
ATOM 3962 N N . ASP A 1 63 ? 8.244 -11.262 11.518 1.00 0.00 63 ASP A N 3
ATOM 3963 C CA . ASP A 1 63 ? 7.480 -11.357 12.756 1.00 0.00 63 ASP A CA 3
ATOM 3964 C C . ASP A 1 63 ? 6.023 -11.710 12.470 1.00 0.00 63 ASP A C 3
ATOM 3965 O O . ASP A 1 63 ? 5.440 -12.568 13.132 1.00 0.00 63 ASP A O 3
ATOM 3974 N N . GLY A 1 64 ? 5.441 -11.042 11.479 1.00 0.00 64 GLY A N 3
ATOM 3975 C CA . GLY A 1 64 ? 4.058 -11.298 11.123 1.00 0.00 64 GLY A CA 3
ATOM 3976 C C . GLY A 1 64 ? 3.420 -10.131 10.397 1.00 0.00 64 GLY A C 3
ATOM 3977 O O . GLY A 1 64 ? 2.224 -9.877 10.543 1.00 0.00 64 GLY A O 3
ATOM 3981 N N . THR A 1 65 ? 4.219 -9.416 9.611 1.00 0.00 65 THR A N 3
ATOM 3982 C CA . THR A 1 65 ? 3.727 -8.268 8.861 1.00 0.00 65 THR A CA 3
ATOM 3983 C C . THR A 1 65 ? 4.655 -7.930 7.700 1.00 0.00 65 THR A C 3
ATOM 3984 O O . THR A 1 65 ? 5.631 -8.638 7.447 1.00 0.00 65 THR A O 3
ATOM 3995 N N . CYS A 1 66 ? 4.347 -6.845 6.999 1.00 0.00 66 CYS A N 3
ATOM 3996 C CA . CYS A 1 66 ? 5.154 -6.413 5.863 1.00 0.00 66 CYS A CA 3
ATOM 3997 C C . CYS A 1 66 ? 5.166 -4.892 5.751 1.00 0.00 66 CYS A C 3
ATOM 3998 O O . CYS A 1 66 ? 4.125 -4.265 5.547 1.00 0.00 66 CYS A O 3
ATOM 4006 N N . THR A 1 67 ? 6.349 -4.303 5.888 1.00 0.00 67 THR A N 3
ATOM 4007 C CA . THR A 1 67 ? 6.497 -2.855 5.805 1.00 0.00 67 THR A CA 3
ATOM 4008 C C . THR A 1 67 ? 6.704 -2.405 4.364 1.00 0.00 67 THR A C 3
ATOM 4009 O O . THR A 1 67 ? 7.730 -2.702 3.751 1.00 0.00 67 THR A O 3
ATOM 4020 N N . VAL A 1 68 ? 5.724 -1.686 3.826 1.00 0.00 68 VAL A N 3
ATOM 4021 C CA . VAL A 1 68 ? 5.800 -1.193 2.456 1.00 0.00 68 VAL A CA 3
ATOM 4022 C C . VAL A 1 68 ? 5.655 0.324 2.409 1.00 0.00 68 VAL A C 3
ATOM 4023 O O . VAL A 1 68 ? 5.004 0.923 3.265 1.00 0.00 68 VAL A O 3
ATOM 4036 N N . SER A 1 69 ? 6.266 0.941 1.403 1.00 0.00 69 SER A N 3
ATOM 4037 C CA . SER A 1 69 ? 6.209 2.389 1.245 1.00 0.00 69 SER A CA 3
ATOM 4038 C C . SER A 1 69 ? 6.232 2.777 -0.230 1.00 0.00 69 SER A C 3
ATOM 4039 O O . SER A 1 69 ? 7.054 2.279 -1.001 1.00 0.00 69 SER A O 3
ATOM 4047 N N . TYR A 1 70 ? 5.326 3.667 -0.616 1.00 0.00 70 TYR A N 3
ATOM 4048 C CA . TYR A 1 70 ? 5.240 4.121 -1.999 1.00 0.00 70 TYR A CA 3
ATOM 4049 C C . TYR A 1 70 ? 5.421 5.633 -2.089 1.00 0.00 70 TYR A C 3
ATOM 4050 O O . TYR A 1 70 ? 4.882 6.385 -1.275 1.00 0.00 70 TYR A O 3
ATOM 4068 N N . LEU A 1 71 ? 6.184 6.072 -3.084 1.00 0.00 71 LEU A N 3
ATOM 4069 C CA . LEU A 1 71 ? 6.437 7.495 -3.283 1.00 0.00 71 LEU A CA 3
ATOM 4070 C C . LEU A 1 71 ? 5.704 8.012 -4.517 1.00 0.00 71 LEU A C 3
ATOM 4071 O O . LEU A 1 71 ? 6.143 7.829 -5.652 1.00 0.00 71 LEU A O 3
ATOM 4087 N N . PRO A 1 72 ? 4.560 8.675 -4.292 1.00 0.00 72 PRO A N 3
ATOM 4088 C CA . PRO A 1 72 ? 3.743 9.234 -5.373 1.00 0.00 72 PRO A CA 3
ATOM 4089 C C . PRO A 1 72 ? 4.414 10.424 -6.050 1.00 0.00 72 PRO A C 3
ATOM 4090 O O . PRO A 1 72 ? 5.292 11.066 -5.474 1.00 0.00 72 PRO A O 3
ATOM 4101 N N . THR A 1 73 ? 3.994 10.714 -7.278 1.00 0.00 73 THR A N 3
ATOM 4102 C CA . THR A 1 73 ? 4.555 11.827 -8.034 1.00 0.00 73 THR A CA 3
ATOM 4103 C C . THR A 1 73 ? 3.563 12.979 -8.134 1.00 0.00 73 THR A C 3
ATOM 4104 O O . THR A 1 73 ? 3.954 14.144 -8.195 1.00 0.00 73 THR A O 3
ATOM 4115 N N . ALA A 1 74 ? 2.276 12.647 -8.148 1.00 0.00 74 ALA A N 3
ATOM 4116 C CA . ALA A 1 74 ? 1.227 13.655 -8.237 1.00 0.00 74 ALA A CA 3
ATOM 4117 C C . ALA A 1 74 ? 0.119 13.386 -7.225 1.00 0.00 74 ALA A C 3
ATOM 4118 O O . ALA A 1 74 ? -0.181 12.241 -6.887 1.00 0.00 74 ALA A O 3
ATOM 4125 N N . PRO A 1 75 ? -0.503 14.465 -6.727 1.00 0.00 75 PRO A N 3
ATOM 4126 C CA . PRO A 1 75 ? -1.588 14.370 -5.745 1.00 0.00 75 PRO A CA 3
ATOM 4127 C C . PRO A 1 75 ? -2.864 13.789 -6.345 1.00 0.00 75 PRO A C 3
ATOM 4128 O O . PRO A 1 75 ? -3.184 14.037 -7.507 1.00 0.00 75 PRO A O 3
ATOM 4139 N N . GLY A 1 76 ? -3.589 13.014 -5.544 1.00 0.00 76 GLY A N 3
ATOM 4140 C CA . GLY A 1 76 ? -4.822 12.410 -6.014 1.00 0.00 76 GLY A CA 3
ATOM 4141 C C . GLY A 1 76 ? -5.168 11.138 -5.265 1.00 0.00 76 GLY A C 3
ATOM 4142 O O . GLY A 1 76 ? -4.578 10.843 -4.225 1.00 0.00 76 GLY A O 3
ATOM 4146 N N . ASP A 1 77 ? -6.126 10.385 -5.792 1.00 0.00 77 ASP A N 3
ATOM 4147 C CA . ASP A 1 77 ? -6.550 9.138 -5.165 1.00 0.00 77 ASP A CA 3
ATOM 4148 C C . ASP A 1 77 ? -5.795 7.950 -5.754 1.00 0.00 77 ASP A C 3
ATOM 4149 O O . ASP A 1 77 ? -6.057 7.532 -6.882 1.00 0.00 77 ASP A O 3
ATOM 4158 N N . TYR A 1 78 ? -4.856 7.412 -4.983 1.00 0.00 78 TYR A N 3
ATOM 4159 C CA . TYR A 1 78 ? -4.060 6.275 -5.430 1.00 0.00 78 TYR A CA 3
ATOM 4160 C C . TYR A 1 78 ? -4.770 4.960 -5.122 1.00 0.00 78 TYR A C 3
ATOM 4161 O O . TYR A 1 78 ? -5.405 4.813 -4.078 1.00 0.00 78 TYR A O 3
ATOM 4179 N N . SER A 1 79 ? -4.656 4.005 -6.040 1.00 0.00 79 SER A N 3
ATOM 4180 C CA . SER A 1 79 ? -5.288 2.702 -5.870 1.00 0.00 79 SER A CA 3
ATOM 4181 C C . SER A 1 79 ? -4.244 1.623 -5.597 1.00 0.00 79 SER A C 3
ATOM 4182 O O . SER A 1 79 ? -3.494 1.230 -6.490 1.00 0.00 79 SER A O 3
ATOM 4190 N N . ILE A 1 80 ? -4.203 1.150 -4.356 1.00 0.00 80 ILE A N 3
ATOM 4191 C CA . ILE A 1 80 ? -3.253 0.116 -3.964 1.00 0.00 80 ILE A CA 3
ATOM 4192 C C . ILE A 1 80 ? -3.865 -1.274 -4.101 1.00 0.00 80 ILE A C 3
ATOM 4193 O O . ILE A 1 80 ? -4.581 -1.738 -3.213 1.00 0.00 80 ILE A O 3
ATOM 4209 N N . ILE A 1 81 ? -3.577 -1.934 -5.218 1.00 0.00 81 ILE A N 3
ATOM 4210 C CA . ILE A 1 81 ? -4.097 -3.272 -5.469 1.00 0.00 81 ILE A CA 3
ATOM 4211 C C . ILE A 1 81 ? -3.272 -4.328 -4.742 1.00 0.00 81 ILE A C 3
ATOM 4212 O O . ILE A 1 81 ? -2.073 -4.469 -4.983 1.00 0.00 81 ILE A O 3
ATOM 4228 N N . VAL A 1 82 ? -3.922 -5.070 -3.851 1.00 0.00 82 VAL A N 3
ATOM 4229 C CA . VAL A 1 82 ? -3.250 -6.116 -3.090 1.00 0.00 82 VAL A CA 3
ATOM 4230 C C . VAL A 1 82 ? -4.029 -7.425 -3.148 1.00 0.00 82 VAL A C 3
ATOM 4231 O O . VAL A 1 82 ? -5.034 -7.592 -2.458 1.00 0.00 82 VAL A O 3
ATOM 4244 N N . ARG A 1 83 ? -3.558 -8.351 -3.977 1.00 0.00 83 ARG A N 3
ATOM 4245 C CA . ARG A 1 83 ? -4.211 -9.646 -4.126 1.00 0.00 83 ARG A CA 3
ATOM 4246 C C . ARG A 1 83 ? -3.368 -10.755 -3.501 1.00 0.00 83 ARG A C 3
ATOM 4247 O O . ARG A 1 83 ? -2.202 -10.549 -3.166 1.00 0.00 83 ARG A O 3
ATOM 4268 N N . PHE A 1 84 ? -3.968 -11.931 -3.347 1.00 0.00 84 PHE A N 3
ATOM 4269 C CA . PHE A 1 84 ? -3.274 -13.072 -2.761 1.00 0.00 84 PHE A CA 3
ATOM 4270 C C . PHE A 1 84 ? -3.689 -14.371 -3.447 1.00 0.00 84 PHE A C 3
ATOM 4271 O O . PHE A 1 84 ? -4.795 -14.868 -3.239 1.00 0.00 84 PHE A O 3
ATOM 4288 N N . ASP A 1 85 ? -2.793 -14.913 -4.264 1.00 0.00 85 ASP A N 3
ATOM 4289 C CA . ASP A 1 85 ? -3.064 -16.154 -4.980 1.00 0.00 85 ASP A CA 3
ATOM 4290 C C . ASP A 1 85 ? -4.236 -15.982 -5.941 1.00 0.00 85 ASP A C 3
ATOM 4291 O O . ASP A 1 85 ? -5.086 -16.864 -6.063 1.00 0.00 85 ASP A O 3
ATOM 4300 N N . ASP A 1 86 ? -4.274 -14.841 -6.620 1.00 0.00 86 ASP A N 3
ATOM 4301 C CA . ASP A 1 86 ? -5.342 -14.553 -7.571 1.00 0.00 86 ASP A CA 3
ATOM 4302 C C . ASP A 1 86 ? -6.649 -14.248 -6.845 1.00 0.00 86 ASP A C 3
ATOM 4303 O O . ASP A 1 86 ? -7.719 -14.700 -7.254 1.00 0.00 86 ASP A O 3
ATOM 4312 N N . LYS A 1 87 ? -6.554 -13.481 -5.764 1.00 0.00 87 LYS A N 3
ATOM 4313 C CA . LYS A 1 87 ? -7.728 -13.115 -4.980 1.00 0.00 87 LYS A CA 3
ATOM 4314 C C . LYS A 1 87 ? -7.582 -11.710 -4.406 1.00 0.00 87 LYS A C 3
ATOM 4315 O O . LYS A 1 87 ? -6.484 -11.287 -4.043 1.00 0.00 87 LYS A O 3
ATOM 4334 N N . HIS A 1 88 ? -8.697 -10.990 -4.325 1.00 0.00 88 HIS A N 3
ATOM 4335 C CA . HIS A 1 88 ? -8.693 -9.632 -3.793 1.00 0.00 88 HIS A CA 3
ATOM 4336 C C . HIS A 1 88 ? -8.974 -9.635 -2.293 1.00 0.00 88 HIS A C 3
ATOM 4337 O O . HIS A 1 88 ? -9.936 -10.252 -1.834 1.00 0.00 88 HIS A O 3
ATOM 4352 N N . ILE A 1 89 ? -8.129 -8.944 -1.536 1.00 0.00 89 ILE A N 3
ATOM 4353 C CA . ILE A 1 89 ? -8.288 -8.868 -0.089 1.00 0.00 89 ILE A CA 3
ATOM 4354 C C . ILE A 1 89 ? -9.423 -7.924 0.291 1.00 0.00 89 ILE A C 3
ATOM 4355 O O . ILE A 1 89 ? -9.753 -6.987 -0.436 1.00 0.00 89 ILE A O 3
ATOM 4371 N N . PRO A 1 90 ? -10.034 -8.172 1.459 1.00 0.00 90 PRO A N 3
ATOM 4372 C CA . PRO A 1 90 ? -11.140 -7.353 1.963 1.00 0.00 90 PRO A CA 3
ATOM 4373 C C . PRO A 1 90 ? -10.684 -5.961 2.386 1.00 0.00 90 PRO A C 3
ATOM 4374 O O . PRO A 1 90 ? -10.452 -5.705 3.567 1.00 0.00 90 PRO A O 3
ATOM 4385 N N . GLY A 1 91 ? -10.559 -5.063 1.413 1.00 0.00 91 GLY A N 3
ATOM 4386 C CA . GLY A 1 91 ? -10.132 -3.707 1.706 1.00 0.00 91 GLY A CA 3
ATOM 4387 C C . GLY A 1 91 ? -9.379 -3.075 0.552 1.00 0.00 91 GLY A C 3
ATOM 4388 O O . GLY A 1 91 ? -9.126 -1.871 0.553 1.00 0.00 91 GLY A O 3
ATOM 4392 N N . SER A 1 92 ? -9.020 -3.890 -0.435 1.00 0.00 92 SER A N 3
ATOM 4393 C CA . SER A 1 92 ? -8.286 -3.404 -1.598 1.00 0.00 92 SER A CA 3
ATOM 4394 C C . SER A 1 92 ? -9.159 -3.449 -2.849 1.00 0.00 92 SER A C 3
ATOM 4395 O O . SER A 1 92 ? -10.102 -4.234 -2.951 1.00 0.00 92 SER A O 3
ATOM 4403 N N . PRO A 1 93 ? -8.838 -2.586 -3.824 1.00 0.00 93 PRO A N 3
ATOM 4404 C CA . PRO A 1 93 ? -7.718 -1.647 -3.714 1.00 0.00 93 PRO A CA 3
ATOM 4405 C C . PRO A 1 93 ? -7.984 -0.545 -2.693 1.00 0.00 93 PRO A C 3
ATOM 4406 O O . PRO A 1 93 ? -9.065 0.044 -2.668 1.00 0.00 93 PRO A O 3
ATOM 4417 N N . PHE A 1 94 ? -6.992 -0.272 -1.853 1.00 0.00 94 PHE A N 3
ATOM 4418 C CA . PHE A 1 94 ? -7.119 0.759 -0.830 1.00 0.00 94 PHE A CA 3
ATOM 4419 C C . PHE A 1 94 ? -6.881 2.145 -1.421 1.00 0.00 94 PHE A C 3
ATOM 4420 O O . PHE A 1 94 ? -5.750 2.510 -1.744 1.00 0.00 94 PHE A O 3
ATOM 4437 N N . THR A 1 95 ? -7.956 2.915 -1.562 1.00 0.00 95 THR A N 3
ATOM 4438 C CA . THR A 1 95 ? -7.866 4.260 -2.116 1.00 0.00 95 THR A CA 3
ATOM 4439 C C . THR A 1 95 ? -7.194 5.214 -1.136 1.00 0.00 95 THR A C 3
ATOM 4440 O O . THR A 1 95 ? -7.771 5.576 -0.112 1.00 0.00 95 THR A O 3
ATOM 4451 N N . ALA A 1 96 ? -5.969 5.620 -1.458 1.00 0.00 96 ALA A N 3
ATOM 4452 C CA . ALA A 1 96 ? -5.220 6.535 -0.607 1.00 0.00 96 ALA A CA 3
ATOM 4453 C C . ALA A 1 96 ? -5.259 7.956 -1.160 1.00 0.00 96 ALA A C 3
ATOM 4454 O O . ALA A 1 96 ? -4.974 8.184 -2.335 1.00 0.00 96 ALA A O 3
ATOM 4461 N N . LYS A 1 97 ? -5.615 8.909 -0.305 1.00 0.00 97 LYS A N 3
ATOM 4462 C CA . LYS A 1 97 ? -5.692 10.308 -0.706 1.00 0.00 97 LYS A CA 3
ATOM 4463 C C . LYS A 1 97 ? -4.326 10.979 -0.607 1.00 0.00 97 LYS A C 3
ATOM 4464 O O . LYS A 1 97 ? -3.715 11.007 0.461 1.00 0.00 97 LYS A O 3
ATOM 4483 N N . ILE A 1 98 ? -3.854 11.517 -1.726 1.00 0.00 98 ILE A N 3
ATOM 4484 C CA . ILE A 1 98 ? -2.561 12.190 -1.764 1.00 0.00 98 ILE A CA 3
ATOM 4485 C C . ILE A 1 98 ? -2.716 13.658 -2.146 1.00 0.00 98 ILE A C 3
ATOM 4486 O O . ILE A 1 98 ? -3.260 13.982 -3.202 1.00 0.00 98 ILE A O 3
ATOM 4502 N N . THR A 1 99 ? -2.231 14.543 -1.282 1.00 0.00 99 THR A N 3
ATOM 4503 C CA . THR A 1 99 ? -2.314 15.977 -1.529 1.00 0.00 99 THR A CA 3
ATOM 4504 C C . THR A 1 99 ? -0.993 16.521 -2.062 1.00 0.00 99 THR A C 3
ATOM 4505 O O . THR A 1 99 ? 0.066 15.937 -1.837 1.00 0.00 99 THR A O 3
ATOM 4516 N N . GLY A 1 100 ? -1.063 17.644 -2.769 1.00 0.00 100 GLY A N 3
ATOM 4517 C CA . GLY A 1 100 ? 0.135 18.248 -3.323 1.00 0.00 100 GLY A CA 3
ATOM 4518 C C . GLY A 1 100 ? 0.124 19.760 -3.215 1.00 0.00 100 GLY A C 3
ATOM 4519 O O . GLY A 1 100 ? -0.829 20.413 -3.640 1.00 0.00 100 GLY A O 3
ATOM 4523 N N . ASP A 1 101 ? 1.186 20.318 -2.644 1.00 0.00 101 ASP A N 3
ATOM 4524 C CA . ASP A 1 101 ? 1.296 21.763 -2.481 1.00 0.00 101 ASP A CA 3
ATOM 4525 C C . ASP A 1 101 ? 2.664 22.260 -2.938 1.00 0.00 101 ASP A C 3
ATOM 4526 O O . ASP A 1 101 ? 3.690 21.651 -2.632 1.00 0.00 101 ASP A O 3
ATOM 4535 N N . ASP A 1 102 ? 2.671 23.367 -3.672 1.00 0.00 102 ASP A N 3
ATOM 4536 C CA . ASP A 1 102 ? 3.914 23.945 -4.172 1.00 0.00 102 ASP A CA 3
ATOM 4537 C C . ASP A 1 102 ? 5.020 23.841 -3.126 1.00 0.00 102 ASP A C 3
ATOM 4538 O O . ASP A 1 102 ? 4.781 24.031 -1.934 1.00 0.00 102 ASP A O 3
ATOM 4547 N N . SER A 1 103 ? 6.231 23.538 -3.582 1.00 0.00 103 SER A N 3
ATOM 4548 C CA . SER A 1 103 ? 7.374 23.404 -2.686 1.00 0.00 103 SER A CA 3
ATOM 4549 C C . SER A 1 103 ? 8.310 24.601 -2.818 1.00 0.00 103 SER A C 3
ATOM 4550 O O . SER A 1 103 ? 8.847 24.868 -3.893 1.00 0.00 103 SER A O 3
ATOM 4558 N N . MET A 1 104 ? 8.502 25.319 -1.716 1.00 0.00 104 MET A N 3
ATOM 4559 C CA . MET A 1 104 ? 9.374 26.488 -1.707 1.00 0.00 104 MET A CA 3
ATOM 4560 C C . MET A 1 104 ? 10.445 26.358 -0.628 1.00 0.00 104 MET A C 3
ATOM 4561 O O . MET A 1 104 ? 10.135 26.154 0.546 1.00 0.00 104 MET A O 3
ATOM 4575 N N . ARG A 1 105 ? 11.705 26.478 -1.034 1.00 0.00 105 ARG A N 3
ATOM 4576 C CA . ARG A 1 105 ? 12.821 26.373 -0.102 1.00 0.00 105 ARG A CA 3
ATOM 4577 C C . ARG A 1 105 ? 12.753 27.472 0.954 1.00 0.00 105 ARG A C 3
ATOM 4578 O O . ARG A 1 105 ? 12.671 28.656 0.628 1.00 0.00 105 ARG A O 3
ATOM 4599 N N . SER A 1 106 ? 12.787 27.072 2.221 1.00 0.00 106 SER A N 3
ATOM 4600 C CA . SER A 1 106 ? 12.725 28.022 3.325 1.00 0.00 106 SER A CA 3
ATOM 4601 C C . SER A 1 106 ? 13.990 27.950 4.176 1.00 0.00 106 SER A C 3
ATOM 4602 O O . SER A 1 106 ? 14.021 27.277 5.206 1.00 0.00 106 SER A O 3
ATOM 4610 N N . GLY A 1 107 ? 15.032 28.648 3.736 1.00 0.00 107 GLY A N 3
ATOM 4611 C CA . GLY A 1 107 ? 16.285 28.650 4.468 1.00 0.00 107 GLY A CA 3
ATOM 4612 C C . GLY A 1 107 ? 17.453 29.106 3.616 1.00 0.00 107 GLY A C 3
ATOM 4613 O O . GLY A 1 107 ? 17.542 28.795 2.428 1.00 0.00 107 GLY A O 3
ATOM 4617 N N . PRO A 1 108 ? 18.376 29.864 4.227 1.00 0.00 108 PRO A N 3
ATOM 4618 C CA . PRO A 1 108 ? 19.560 30.382 3.535 1.00 0.00 108 PRO A CA 3
ATOM 4619 C C . PRO A 1 108 ? 20.555 29.280 3.186 1.00 0.00 108 PRO A C 3
ATOM 4620 O O . PRO A 1 108 ? 21.186 29.312 2.130 1.00 0.00 108 PRO A O 3
ATOM 4631 N N . SER A 1 109 ? 20.689 28.305 4.080 1.00 0.00 109 SER A N 3
ATOM 4632 C CA . SER A 1 109 ? 21.610 27.194 3.867 1.00 0.00 109 SER A CA 3
ATOM 4633 C C . SER A 1 109 ? 23.058 27.656 3.999 1.00 0.00 109 SER A C 3
ATOM 4634 O O . SER A 1 109 ? 23.927 27.234 3.237 1.00 0.00 109 SER A O 3
ATOM 4642 N N . SER A 1 110 ? 23.308 28.527 4.971 1.00 0.00 110 SER A N 3
ATOM 4643 C CA . SER A 1 110 ? 24.650 29.050 5.202 1.00 0.00 110 SER A CA 3
ATOM 4644 C C . SER A 1 110 ? 25.561 27.973 5.784 1.00 0.00 110 SER A C 3
ATOM 4645 O O . SER A 1 110 ? 25.591 27.758 6.994 1.00 0.00 110 SER A O 3
ATOM 4653 N N . GLY A 1 111 ? 26.302 27.299 4.910 1.00 0.00 111 GLY A N 3
ATOM 4654 C CA . GLY A 1 111 ? 27.204 26.252 5.355 1.00 0.00 111 GLY A CA 3
ATOM 4655 C C . GLY A 1 111 ? 27.199 25.052 4.430 1.00 0.00 111 GLY A C 3
ATOM 4656 O O . GLY A 1 111 ? 27.909 25.032 3.424 1.00 0.00 111 GLY A O 3
ATOM 4660 N N . GLY A 1 1 ? -11.270 -28.751 12.864 1.00 0.00 1 GLY A N 4
ATOM 4661 C CA . GLY A 1 1 ? -12.498 -28.622 13.627 1.00 0.00 1 GLY A CA 4
ATOM 4662 C C . GLY A 1 1 ? -12.300 -27.860 14.922 1.00 0.00 1 GLY A C 4
ATOM 4663 O O . GLY A 1 1 ? -11.209 -27.866 15.492 1.00 0.00 1 GLY A O 4
ATOM 4667 N N . SER A 1 2 ? -13.356 -27.200 15.387 1.00 0.00 2 SER A N 4
ATOM 4668 C CA . SER A 1 2 ? -13.291 -26.425 16.620 1.00 0.00 2 SER A CA 4
ATOM 4669 C C . SER A 1 2 ? -12.519 -27.182 17.697 1.00 0.00 2 SER A C 4
ATOM 4670 O O . SER A 1 2 ? -11.562 -26.663 18.271 1.00 0.00 2 SER A O 4
ATOM 4678 N N . SER A 1 3 ? -12.943 -28.413 17.966 1.00 0.00 3 SER A N 4
ATOM 4679 C CA . SER A 1 3 ? -12.296 -29.241 18.976 1.00 0.00 3 SER A CA 4
ATOM 4680 C C . SER A 1 3 ? -12.297 -28.543 20.333 1.00 0.00 3 SER A C 4
ATOM 4681 O O . SER A 1 3 ? -11.303 -28.566 21.056 1.00 0.00 3 SER A O 4
ATOM 4689 N N . GLY A 1 4 ? -13.423 -27.922 20.671 1.00 0.00 4 GLY A N 4
ATOM 4690 C CA . GLY A 1 4 ? -13.535 -27.226 21.939 1.00 0.00 4 GLY A CA 4
ATOM 4691 C C . GLY A 1 4 ? -12.637 -26.007 22.012 1.00 0.00 4 GLY A C 4
ATOM 4692 O O . GLY A 1 4 ? -11.783 -25.909 22.893 1.00 0.00 4 GLY A O 4
ATOM 4696 N N . SER A 1 5 ? -12.828 -25.076 21.083 1.00 0.00 5 SER A N 4
ATOM 4697 C CA . SER A 1 5 ? -12.025 -23.860 21.043 1.00 0.00 5 SER A CA 4
ATOM 4698 C C . SER A 1 5 ? -10.564 -24.163 21.359 1.00 0.00 5 SER A C 4
ATOM 4699 O O . SER A 1 5 ? -9.911 -23.425 22.097 1.00 0.00 5 SER A O 4
ATOM 4707 N N . SER A 1 6 ? -10.057 -25.255 20.795 1.00 0.00 6 SER A N 4
ATOM 4708 C CA . SER A 1 6 ? -8.674 -25.660 21.019 1.00 0.00 6 SER A CA 4
ATOM 4709 C C . SER A 1 6 ? -8.042 -26.171 19.728 1.00 0.00 6 SER A C 4
ATOM 4710 O O . SER A 1 6 ? -8.718 -26.328 18.712 1.00 0.00 6 SER A O 4
ATOM 4718 N N . GLY A 1 7 ? -6.738 -26.429 19.776 1.00 0.00 7 GLY A N 4
ATOM 4719 C CA . GLY A 1 7 ? -6.035 -26.920 18.606 1.00 0.00 7 GLY A CA 4
ATOM 4720 C C . GLY A 1 7 ? -5.494 -25.798 17.742 1.00 0.00 7 GLY A C 4
ATOM 4721 O O . GLY A 1 7 ? -4.347 -25.380 17.902 1.00 0.00 7 GLY A O 4
ATOM 4725 N N . ALA A 1 8 ? -6.320 -25.310 16.822 1.00 0.00 8 ALA A N 4
ATOM 4726 C CA . ALA A 1 8 ? -5.917 -24.229 15.930 1.00 0.00 8 ALA A CA 4
ATOM 4727 C C . ALA A 1 8 ? -7.112 -23.681 15.158 1.00 0.00 8 ALA A C 4
ATOM 4728 O O . ALA A 1 8 ? -7.666 -24.358 14.291 1.00 0.00 8 ALA A O 4
ATOM 4735 N N . ILE A 1 9 ? -7.505 -22.453 15.479 1.00 0.00 9 ILE A N 4
ATOM 4736 C CA . ILE A 1 9 ? -8.634 -21.815 14.814 1.00 0.00 9 ILE A CA 4
ATOM 4737 C C . ILE A 1 9 ? -8.173 -20.657 13.936 1.00 0.00 9 ILE A C 4
ATOM 4738 O O . ILE A 1 9 ? -8.819 -19.612 13.879 1.00 0.00 9 ILE A O 4
ATOM 4754 N N . ASN A 1 10 ? -7.050 -20.851 13.252 1.00 0.00 10 ASN A N 4
ATOM 4755 C CA . ASN A 1 10 ? -6.502 -19.823 12.374 1.00 0.00 10 ASN A CA 4
ATOM 4756 C C . ASN A 1 10 ? -7.472 -19.501 11.241 1.00 0.00 10 ASN A C 4
ATOM 4757 O O . ASN A 1 10 ? -8.037 -20.401 10.620 1.00 0.00 10 ASN A O 4
ATOM 4768 N N . SER A 1 11 ? -7.658 -18.212 10.977 1.00 0.00 11 SER A N 4
ATOM 4769 C CA . SER A 1 11 ? -8.561 -17.771 9.921 1.00 0.00 11 SER A CA 4
ATOM 4770 C C . SER A 1 11 ? -7.791 -17.072 8.805 1.00 0.00 11 SER A C 4
ATOM 4771 O O . SER A 1 11 ? -7.228 -15.995 9.004 1.00 0.00 11 SER A O 4
ATOM 4779 N N . ARG A 1 12 ? -7.772 -17.693 7.630 1.00 0.00 12 ARG A N 4
ATOM 4780 C CA . ARG A 1 12 ? -7.071 -17.132 6.481 1.00 0.00 12 ARG A CA 4
ATOM 4781 C C . ARG A 1 12 ? -7.688 -15.800 6.064 1.00 0.00 12 ARG A C 4
ATOM 4782 O O . ARG A 1 12 ? -8.824 -15.751 5.593 1.00 0.00 12 ARG A O 4
ATOM 4803 N N . HIS A 1 13 ? -6.931 -14.722 6.241 1.00 0.00 13 HIS A N 4
ATOM 4804 C CA . HIS A 1 13 ? -7.403 -13.389 5.883 1.00 0.00 13 HIS A CA 4
ATOM 4805 C C . HIS A 1 13 ? -6.273 -12.368 5.980 1.00 0.00 13 HIS A C 4
ATOM 4806 O O . HIS A 1 13 ? -5.216 -12.649 6.544 1.00 0.00 13 HIS A O 4
ATOM 4821 N N . VAL A 1 14 ? -6.504 -11.183 5.424 1.00 0.00 14 VAL A N 4
ATOM 4822 C CA . VAL A 1 14 ? -5.507 -10.120 5.447 1.00 0.00 14 VAL A CA 4
ATOM 4823 C C . VAL A 1 14 ? -6.150 -8.768 5.735 1.00 0.00 14 VAL A C 4
ATOM 4824 O O . VAL A 1 14 ? -7.273 -8.500 5.308 1.00 0.00 14 VAL A O 4
ATOM 4837 N N . SER A 1 15 ? -5.430 -7.919 6.462 1.00 0.00 15 SER A N 4
ATOM 4838 C CA . SER A 1 15 ? -5.932 -6.595 6.810 1.00 0.00 15 SER A CA 4
ATOM 4839 C C . SER A 1 15 ? -4.817 -5.557 6.743 1.00 0.00 15 SER A C 4
ATOM 4840 O O . SER A 1 15 ? -3.780 -5.701 7.389 1.00 0.00 15 SER A O 4
ATOM 4848 N N . ALA A 1 16 ? -5.039 -4.509 5.955 1.00 0.00 16 ALA A N 4
ATOM 4849 C CA . ALA A 1 16 ? -4.055 -3.445 5.804 1.00 0.00 16 ALA A CA 4
ATOM 4850 C C . ALA A 1 16 ? -4.466 -2.202 6.584 1.00 0.00 16 ALA A C 4
ATOM 4851 O O . ALA A 1 16 ? -5.647 -1.857 6.645 1.00 0.00 16 ALA A O 4
ATOM 4858 N N . TYR A 1 17 ? -3.487 -1.532 7.182 1.00 0.00 17 TYR A N 4
ATOM 4859 C CA . TYR A 1 17 ? -3.748 -0.329 7.962 1.00 0.00 17 TYR A CA 4
ATOM 4860 C C . TYR A 1 17 ? -2.505 0.553 8.036 1.00 0.00 17 TYR A C 4
ATOM 4861 O O . TYR A 1 17 ? -1.382 0.057 8.119 1.00 0.00 17 TYR A O 4
ATOM 4879 N N . GLY A 1 18 ? -2.716 1.866 8.005 1.00 0.00 18 GLY A N 4
ATOM 4880 C CA . GLY A 1 18 ? -1.605 2.797 8.070 1.00 0.00 18 GLY A CA 4
ATOM 4881 C C . GLY A 1 18 ? -1.972 4.174 7.553 1.00 0.00 18 GLY A C 4
ATOM 4882 O O . GLY A 1 18 ? -3.049 4.384 6.995 1.00 0.00 18 GLY A O 4
ATOM 4886 N N . PRO A 1 19 ? -1.062 5.142 7.738 1.00 0.00 19 PRO A N 4
ATOM 4887 C CA . PRO A 1 19 ? -1.273 6.522 7.294 1.00 0.00 19 PRO A CA 4
ATOM 4888 C C . PRO A 1 19 ? -1.247 6.653 5.775 1.00 0.00 19 PRO A C 4
ATOM 4889 O O . PRO A 1 19 ? -2.079 7.343 5.187 1.00 0.00 19 PRO A O 4
ATOM 4900 N N . GLY A 1 20 ? -0.285 5.986 5.144 1.00 0.00 20 GLY A N 4
ATOM 4901 C CA . GLY A 1 20 ? -0.169 6.041 3.699 1.00 0.00 20 GLY A CA 4
ATOM 4902 C C . GLY A 1 20 ? -1.374 5.446 2.997 1.00 0.00 20 GLY A C 4
ATOM 4903 O O . GLY A 1 20 ? -1.633 5.745 1.831 1.00 0.00 20 GLY A O 4
ATOM 4907 N N . LEU A 1 21 ? -2.112 4.601 3.708 1.00 0.00 21 LEU A N 4
ATOM 4908 C CA . LEU A 1 21 ? -3.296 3.960 3.146 1.00 0.00 21 LEU A CA 4
ATOM 4909 C C . LEU A 1 21 ? -4.507 4.885 3.229 1.00 0.00 21 LEU A C 4
ATOM 4910 O O . LEU A 1 21 ? -5.397 4.836 2.380 1.00 0.00 21 LEU A O 4
ATOM 4926 N N . SER A 1 22 ? -4.531 5.729 4.255 1.00 0.00 22 SER A N 4
ATOM 4927 C CA . SER A 1 22 ? -5.632 6.665 4.450 1.00 0.00 22 SER A CA 4
ATOM 4928 C C . SER A 1 22 ? -5.422 7.931 3.625 1.00 0.00 22 SER A C 4
ATOM 4929 O O . SER A 1 22 ? -6.356 8.451 3.014 1.00 0.00 22 SER A O 4
ATOM 4937 N N . HIS A 1 23 ? -4.187 8.423 3.613 1.00 0.00 23 HIS A N 4
ATOM 4938 C CA . HIS A 1 23 ? -3.852 9.629 2.864 1.00 0.00 23 HIS A CA 4
ATOM 4939 C C . HIS A 1 23 ? -2.341 9.840 2.821 1.00 0.00 23 HIS A C 4
ATOM 4940 O O . HIS A 1 23 ? -1.575 9.017 3.321 1.00 0.00 23 HIS A O 4
ATOM 4955 N N . GLY A 1 24 ? -1.920 10.948 2.219 1.00 0.00 24 GLY A N 4
ATOM 4956 C CA . GLY A 1 24 ? -0.503 11.246 2.121 1.00 0.00 24 GLY A CA 4
ATOM 4957 C C . GLY A 1 24 ? -0.232 12.531 1.365 1.00 0.00 24 GLY A C 4
ATOM 4958 O O . GLY A 1 24 ? -1.144 13.320 1.122 1.00 0.00 24 GLY A O 4
ATOM 4962 N N . MET A 1 25 ? 1.027 12.743 0.994 1.00 0.00 25 MET A N 4
ATOM 4963 C CA . MET A 1 25 ? 1.415 13.943 0.261 1.00 0.00 25 MET A CA 4
ATOM 4964 C C . MET A 1 25 ? 2.427 13.609 -0.830 1.00 0.00 25 MET A C 4
ATOM 4965 O O . MET A 1 25 ? 3.137 12.607 -0.747 1.00 0.00 25 MET A O 4
ATOM 4979 N N . VAL A 1 26 ? 2.489 14.456 -1.853 1.00 0.00 26 VAL A N 4
ATOM 4980 C CA . VAL A 1 26 ? 3.415 14.252 -2.960 1.00 0.00 26 VAL A CA 4
ATOM 4981 C C . VAL A 1 26 ? 4.861 14.257 -2.476 1.00 0.00 26 VAL A C 4
ATOM 4982 O O . VAL A 1 26 ? 5.206 14.964 -1.530 1.00 0.00 26 VAL A O 4
ATOM 4995 N N . ASN A 1 27 ? 5.702 13.465 -3.132 1.00 0.00 27 ASN A N 4
ATOM 4996 C CA . ASN A 1 27 ? 7.112 13.378 -2.769 1.00 0.00 27 ASN A CA 4
ATOM 4997 C C . ASN A 1 27 ? 7.276 12.833 -1.353 1.00 0.00 27 ASN A C 4
ATOM 4998 O O . ASN A 1 27 ? 8.212 13.195 -0.641 1.00 0.00 27 ASN A O 4
ATOM 5009 N N . LYS A 1 28 ? 6.359 11.958 -0.953 1.00 0.00 28 LYS A N 4
ATOM 5010 C CA . LYS A 1 28 ? 6.402 11.360 0.376 1.00 0.00 28 LYS A CA 4
ATOM 5011 C C . LYS A 1 28 ? 6.027 9.882 0.320 1.00 0.00 28 LYS A C 4
ATOM 5012 O O . LYS A 1 28 ? 4.947 9.508 -0.138 1.00 0.00 28 LYS A O 4
ATOM 5031 N N . PRO A 1 29 ? 6.938 9.021 0.797 1.00 0.00 29 PRO A N 4
ATOM 5032 C CA . PRO A 1 29 ? 6.724 7.571 0.814 1.00 0.00 29 PRO A CA 4
ATOM 5033 C C . PRO A 1 29 ? 5.658 7.153 1.821 1.00 0.00 29 PRO A C 4
ATOM 5034 O O . PRO A 1 29 ? 5.913 7.102 3.023 1.00 0.00 29 PRO A O 4
ATOM 5045 N N . ALA A 1 30 ? 4.463 6.855 1.321 1.00 0.00 30 ALA A N 4
ATOM 5046 C CA . ALA A 1 30 ? 3.359 6.440 2.177 1.00 0.00 30 ALA A CA 4
ATOM 5047 C C . ALA A 1 30 ? 3.618 5.062 2.778 1.00 0.00 30 ALA A C 4
ATOM 5048 O O . ALA A 1 30 ? 3.462 4.041 2.107 1.00 0.00 30 ALA A O 4
ATOM 5055 N N . THR A 1 31 ? 4.016 5.040 4.046 1.00 0.00 31 THR A N 4
ATOM 5056 C CA . THR A 1 31 ? 4.299 3.788 4.736 1.00 0.00 31 THR A CA 4
ATOM 5057 C C . THR A 1 31 ? 3.058 3.257 5.444 1.00 0.00 31 THR A C 4
ATOM 5058 O O . THR A 1 31 ? 2.311 4.016 6.062 1.00 0.00 31 THR A O 4
ATOM 5069 N N . PHE A 1 32 ? 2.842 1.949 5.349 1.00 0.00 32 PHE A N 4
ATOM 5070 C CA . PHE A 1 32 ? 1.690 1.317 5.981 1.00 0.00 32 PHE A CA 4
ATOM 5071 C C . PHE A 1 32 ? 2.023 -0.105 6.422 1.00 0.00 32 PHE A C 4
ATOM 5072 O O . PHE A 1 32 ? 3.086 -0.636 6.096 1.00 0.00 32 PHE A O 4
ATOM 5089 N N . THR A 1 33 ? 1.108 -0.718 7.166 1.00 0.00 33 THR A N 4
ATOM 5090 C CA . THR A 1 33 ? 1.304 -2.077 7.654 1.00 0.00 33 THR A CA 4
ATOM 5091 C C . THR A 1 33 ? 0.315 -3.041 7.009 1.00 0.00 33 THR A C 4
ATOM 5092 O O . THR A 1 33 ? -0.850 -2.700 6.798 1.00 0.00 33 THR A O 4
ATOM 5103 N N . ILE A 1 34 ? 0.785 -4.244 6.700 1.00 0.00 34 ILE A N 4
ATOM 5104 C CA . ILE A 1 34 ? -0.060 -5.258 6.080 1.00 0.00 34 ILE A CA 4
ATOM 5105 C C . ILE A 1 34 ? -0.055 -6.549 6.892 1.00 0.00 34 ILE A C 4
ATOM 5106 O O . ILE A 1 34 ? 0.965 -7.232 6.985 1.00 0.00 34 ILE A O 4
ATOM 5122 N N . VAL A 1 35 ? -1.202 -6.878 7.478 1.00 0.00 35 VAL A N 4
ATOM 5123 C CA . VAL A 1 35 ? -1.331 -8.089 8.279 1.00 0.00 35 VAL A CA 4
ATOM 5124 C C . VAL A 1 35 ? -1.237 -9.337 7.409 1.00 0.00 35 VAL A C 4
ATOM 5125 O O . VAL A 1 35 ? -2.169 -9.670 6.676 1.00 0.00 35 VAL A O 4
ATOM 5138 N N . THR A 1 36 ? -0.103 -10.027 7.493 1.00 0.00 36 THR A N 4
ATOM 5139 C CA . THR A 1 36 ? 0.114 -11.239 6.713 1.00 0.00 36 THR A CA 4
ATOM 5140 C C . THR A 1 36 ? 0.562 -12.393 7.602 1.00 0.00 36 THR A C 4
ATOM 5141 O O . THR A 1 36 ? 1.098 -13.390 7.120 1.00 0.00 36 THR A O 4
ATOM 5152 N N . LYS A 1 37 ? 0.338 -12.251 8.904 1.00 0.00 37 LYS A N 4
ATOM 5153 C CA . LYS A 1 37 ? 0.717 -13.283 9.863 1.00 0.00 37 LYS A CA 4
ATOM 5154 C C . LYS A 1 37 ? -0.092 -14.556 9.639 1.00 0.00 37 LYS A C 4
ATOM 5155 O O . LYS A 1 37 ? 0.471 -15.629 9.415 1.00 0.00 37 LYS A O 4
ATOM 5174 N N . ASP A 1 38 ? -1.413 -14.431 9.700 1.00 0.00 38 ASP A N 4
ATOM 5175 C CA . ASP A 1 38 ? -2.299 -15.572 9.501 1.00 0.00 38 ASP A CA 4
ATOM 5176 C C . ASP A 1 38 ? -2.205 -16.090 8.069 1.00 0.00 38 ASP A C 4
ATOM 5177 O O . ASP A 1 38 ? -1.962 -17.275 7.842 1.00 0.00 38 ASP A O 4
ATOM 5186 N N . ALA A 1 39 ? -2.401 -15.194 7.108 1.00 0.00 39 ALA A N 4
ATOM 5187 C CA . ALA A 1 39 ? -2.337 -15.561 5.698 1.00 0.00 39 ALA A CA 4
ATOM 5188 C C . ALA A 1 39 ? -1.267 -16.619 5.454 1.00 0.00 39 ALA A C 4
ATOM 5189 O O . ALA A 1 39 ? -1.516 -17.626 4.792 1.00 0.00 39 ALA A O 4
ATOM 5196 N N . GLY A 1 40 ? -0.074 -16.384 5.991 1.00 0.00 40 GLY A N 4
ATOM 5197 C CA . GLY A 1 40 ? 1.016 -17.326 5.819 1.00 0.00 40 GLY A CA 4
ATOM 5198 C C . GLY A 1 40 ? 1.747 -17.133 4.506 1.00 0.00 40 GLY A C 4
ATOM 5199 O O . GLY A 1 40 ? 1.139 -16.781 3.496 1.00 0.00 40 GLY A O 4
ATOM 5203 N N . GLU A 1 41 ? 3.056 -17.363 4.519 1.00 0.00 41 GLU A N 4
ATOM 5204 C CA . GLU A 1 41 ? 3.871 -17.210 3.319 1.00 0.00 41 GLU A CA 4
ATOM 5205 C C . GLU A 1 41 ? 3.108 -17.672 2.081 1.00 0.00 41 GLU A C 4
ATOM 5206 O O . GLU A 1 41 ? 2.729 -18.837 1.971 1.00 0.00 41 GLU A O 4
ATOM 5218 N N . GLY A 1 42 ? 2.885 -16.748 1.151 1.00 0.00 42 GLY A N 4
ATOM 5219 C CA . GLY A 1 42 ? 2.168 -17.079 -0.067 1.00 0.00 42 GLY A CA 4
ATOM 5220 C C . GLY A 1 42 ? 2.666 -16.295 -1.264 1.00 0.00 42 GLY A C 4
ATOM 5221 O O . GLY A 1 42 ? 3.871 -16.119 -1.443 1.00 0.00 42 GLY A O 4
ATOM 5225 N N . GLY A 1 43 ? 1.737 -15.823 -2.089 1.00 0.00 43 GLY A N 4
ATOM 5226 C CA . GLY A 1 43 ? 2.108 -15.060 -3.267 1.00 0.00 43 GLY A CA 4
ATOM 5227 C C . GLY A 1 43 ? 1.456 -13.692 -3.301 1.00 0.00 43 GLY A C 4
ATOM 5228 O O . GLY A 1 43 ? 0.778 -13.342 -4.268 1.00 0.00 43 GLY A O 4
ATOM 5232 N N . LEU A 1 44 ? 1.658 -12.916 -2.242 1.00 0.00 44 LEU A N 4
ATOM 5233 C CA . LEU A 1 44 ? 1.083 -11.578 -2.153 1.00 0.00 44 LEU A CA 4
ATOM 5234 C C . LEU A 1 44 ? 1.595 -10.689 -3.282 1.00 0.00 44 LEU A C 4
ATOM 5235 O O . LEU A 1 44 ? 2.685 -10.907 -3.812 1.00 0.00 44 LEU A O 4
ATOM 5251 N N . SER A 1 45 ? 0.801 -9.686 -3.645 1.00 0.00 45 SER A N 4
ATOM 5252 C CA . SER A 1 45 ? 1.173 -8.765 -4.713 1.00 0.00 45 SER A CA 4
ATOM 5253 C C . SER A 1 45 ? 0.970 -7.318 -4.276 1.00 0.00 45 SER A C 4
ATOM 5254 O O . SER A 1 45 ? 0.055 -7.010 -3.511 1.00 0.00 45 SER A O 4
ATOM 5262 N N . LEU A 1 46 ? 1.831 -6.432 -4.768 1.00 0.00 46 LEU A N 4
ATOM 5263 C CA . LEU A 1 46 ? 1.748 -5.016 -4.429 1.00 0.00 46 LEU A CA 4
ATOM 5264 C C . LEU A 1 46 ? 1.799 -4.152 -5.686 1.00 0.00 46 LEU A C 4
ATOM 5265 O O . LEU A 1 46 ? 2.712 -4.279 -6.501 1.00 0.00 46 LEU A O 4
ATOM 5281 N N . ALA A 1 47 ? 0.813 -3.273 -5.834 1.00 0.00 47 ALA A N 4
ATOM 5282 C CA . ALA A 1 47 ? 0.749 -2.385 -6.988 1.00 0.00 47 ALA A CA 4
ATOM 5283 C C . ALA A 1 47 ? -0.082 -1.144 -6.680 1.00 0.00 47 ALA A C 4
ATOM 5284 O O . ALA A 1 47 ? -0.884 -1.138 -5.746 1.00 0.00 47 ALA A O 4
ATOM 5291 N N . VAL A 1 48 ? 0.115 -0.094 -7.471 1.00 0.00 48 VAL A N 4
ATOM 5292 C CA . VAL A 1 48 ? -0.616 1.153 -7.283 1.00 0.00 48 VAL A CA 4
ATOM 5293 C C . VAL A 1 48 ? -1.100 1.713 -8.616 1.00 0.00 48 VAL A C 4
ATOM 5294 O O . VAL A 1 48 ? -0.426 1.580 -9.637 1.00 0.00 48 VAL A O 4
ATOM 5307 N N . GLU A 1 49 ? -2.272 2.339 -8.598 1.00 0.00 49 GLU A N 4
ATOM 5308 C CA . GLU A 1 49 ? -2.847 2.919 -9.807 1.00 0.00 49 GLU A CA 4
ATOM 5309 C C . GLU A 1 49 ? -3.475 4.278 -9.512 1.00 0.00 49 GLU A C 4
ATOM 5310 O O . GLU A 1 49 ? -4.435 4.378 -8.750 1.00 0.00 49 GLU A O 4
ATOM 5322 N N . GLY A 1 50 ? -2.925 5.323 -10.124 1.00 0.00 50 GLY A N 4
ATOM 5323 C CA . GLY A 1 50 ? -3.443 6.662 -9.915 1.00 0.00 50 GLY A CA 4
ATOM 5324 C C . GLY A 1 50 ? -3.027 7.623 -11.011 1.00 0.00 50 GLY A C 4
ATOM 5325 O O . GLY A 1 50 ? -2.744 7.224 -12.141 1.00 0.00 50 GLY A O 4
ATOM 5329 N N . PRO A 1 51 ? -2.986 8.922 -10.680 1.00 0.00 51 PRO A N 4
ATOM 5330 C CA . PRO A 1 51 ? -2.603 9.969 -11.632 1.00 0.00 51 PRO A CA 4
ATOM 5331 C C . PRO A 1 51 ? -1.122 9.914 -11.990 1.00 0.00 51 PRO A C 4
ATOM 5332 O O . PRO A 1 51 ? -0.649 10.675 -12.833 1.00 0.00 51 PRO A O 4
ATOM 5343 N N . SER A 1 52 ? -0.396 9.006 -11.345 1.00 0.00 52 SER A N 4
ATOM 5344 C CA . SER A 1 52 ? 1.033 8.854 -11.595 1.00 0.00 52 SER A CA 4
ATOM 5345 C C . SER A 1 52 ? 1.528 7.496 -11.104 1.00 0.00 52 SER A C 4
ATOM 5346 O O . SER A 1 52 ? 0.872 6.838 -10.296 1.00 0.00 52 SER A O 4
ATOM 5354 N N . LYS A 1 53 ? 2.689 7.083 -11.599 1.00 0.00 53 LYS A N 4
ATOM 5355 C CA . LYS A 1 53 ? 3.275 5.805 -11.213 1.00 0.00 53 LYS A CA 4
ATOM 5356 C C . LYS A 1 53 ? 4.189 5.970 -10.003 1.00 0.00 53 LYS A C 4
ATOM 5357 O O . LYS A 1 53 ? 5.245 6.596 -10.091 1.00 0.00 53 LYS A O 4
ATOM 5376 N N . ALA A 1 54 ? 3.778 5.401 -8.874 1.00 0.00 54 ALA A N 4
ATOM 5377 C CA . ALA A 1 54 ? 4.562 5.482 -7.648 1.00 0.00 54 ALA A CA 4
ATOM 5378 C C . ALA A 1 54 ? 5.196 4.137 -7.312 1.00 0.00 54 ALA A C 4
ATOM 5379 O O . ALA A 1 54 ? 4.497 3.146 -7.103 1.00 0.00 54 ALA A O 4
ATOM 5386 N N . GLU A 1 55 ? 6.524 4.110 -7.262 1.00 0.00 55 GLU A N 4
ATOM 5387 C CA . GLU A 1 55 ? 7.252 2.885 -6.953 1.00 0.00 55 GLU A CA 4
ATOM 5388 C C . GLU A 1 55 ? 6.883 2.369 -5.565 1.00 0.00 55 GLU A C 4
ATOM 5389 O O . GLU A 1 55 ? 6.724 3.147 -4.624 1.00 0.00 55 GLU A O 4
ATOM 5401 N N . ILE A 1 56 ? 6.748 1.052 -5.447 1.00 0.00 56 ILE A N 4
ATOM 5402 C CA . ILE A 1 56 ? 6.399 0.432 -4.175 1.00 0.00 56 ILE A CA 4
ATOM 5403 C C . ILE A 1 56 ? 7.492 -0.525 -3.711 1.00 0.00 56 ILE A C 4
ATOM 5404 O O . ILE A 1 56 ? 7.928 -1.399 -4.461 1.00 0.00 56 ILE A O 4
ATOM 5420 N N . THR A 1 57 ? 7.931 -0.355 -2.468 1.00 0.00 57 THR A N 4
ATOM 5421 C CA . THR A 1 57 ? 8.973 -1.204 -1.903 1.00 0.00 57 THR A CA 4
ATOM 5422 C C . THR A 1 57 ? 8.408 -2.126 -0.829 1.00 0.00 57 THR A C 4
ATOM 5423 O O . THR A 1 57 ? 7.643 -1.695 0.034 1.00 0.00 57 THR A O 4
ATOM 5434 N N . CYS A 1 58 ? 8.790 -3.397 -0.888 1.00 0.00 58 CYS A N 4
ATOM 5435 C CA . CYS A 1 58 ? 8.321 -4.382 0.081 1.00 0.00 58 CYS A CA 4
ATOM 5436 C C . CYS A 1 58 ? 9.445 -4.795 1.024 1.00 0.00 58 CYS A C 4
ATOM 5437 O O . CYS A 1 58 ? 10.539 -5.152 0.586 1.00 0.00 58 CYS A O 4
ATOM 5445 N N . LYS A 1 59 ? 9.170 -4.744 2.323 1.00 0.00 59 LYS A N 4
ATOM 5446 C CA . LYS A 1 59 ? 10.158 -5.112 3.330 1.00 0.00 59 LYS A CA 4
ATOM 5447 C C . LYS A 1 59 ? 9.822 -6.463 3.954 1.00 0.00 59 LYS A C 4
ATOM 5448 O O . LYS A 1 59 ? 8.661 -6.872 3.983 1.00 0.00 59 LYS A O 4
ATOM 5467 N N . ASP A 1 60 ? 10.844 -7.150 4.452 1.00 0.00 60 ASP A N 4
ATOM 5468 C CA . ASP A 1 60 ? 10.656 -8.454 5.078 1.00 0.00 60 ASP A CA 4
ATOM 5469 C C . ASP A 1 60 ? 10.932 -8.383 6.576 1.00 0.00 60 ASP A C 4
ATOM 5470 O O . ASP A 1 60 ? 12.082 -8.282 7.001 1.00 0.00 60 ASP A O 4
ATOM 5479 N N . ASN A 1 61 ? 9.869 -8.434 7.372 1.00 0.00 61 ASN A N 4
ATOM 5480 C CA . ASN A 1 61 ? 9.997 -8.373 8.823 1.00 0.00 61 ASN A CA 4
ATOM 5481 C C . ASN A 1 61 ? 10.031 -9.775 9.425 1.00 0.00 61 ASN A C 4
ATOM 5482 O O . ASN A 1 61 ? 10.476 -9.966 10.557 1.00 0.00 61 ASN A O 4
ATOM 5493 N N . LYS A 1 62 ? 9.558 -10.753 8.660 1.00 0.00 62 LYS A N 4
ATOM 5494 C CA . LYS A 1 62 ? 9.535 -12.138 9.115 1.00 0.00 62 LYS A CA 4
ATOM 5495 C C . LYS A 1 62 ? 8.985 -12.235 10.535 1.00 0.00 62 LYS A C 4
ATOM 5496 O O . LYS A 1 62 ? 9.340 -13.143 11.287 1.00 0.00 62 LYS A O 4
ATOM 5515 N N . ASP A 1 63 ? 8.116 -11.296 10.893 1.00 0.00 63 ASP A N 4
ATOM 5516 C CA . ASP A 1 63 ? 7.515 -11.278 12.221 1.00 0.00 63 ASP A CA 4
ATOM 5517 C C . ASP A 1 63 ? 6.016 -11.554 12.143 1.00 0.00 63 ASP A C 4
ATOM 5518 O O . ASP A 1 63 ? 5.392 -11.931 13.134 1.00 0.00 63 ASP A O 4
ATOM 5527 N N . GLY A 1 64 ? 5.445 -11.361 10.958 1.00 0.00 64 GLY A N 4
ATOM 5528 C CA . GLY A 1 64 ? 4.024 -11.592 10.773 1.00 0.00 64 GLY A CA 4
ATOM 5529 C C . GLY A 1 64 ? 3.371 -10.528 9.913 1.00 0.00 64 GLY A C 4
ATOM 5530 O O . GLY A 1 64 ? 2.247 -10.704 9.441 1.00 0.00 64 GLY A O 4
ATOM 5534 N N . THR A 1 65 ? 4.076 -9.420 9.708 1.00 0.00 65 THR A N 4
ATOM 5535 C CA . THR A 1 65 ? 3.557 -8.322 8.902 1.00 0.00 65 THR A CA 4
ATOM 5536 C C . THR A 1 65 ? 4.553 -7.914 7.823 1.00 0.00 65 THR A C 4
ATOM 5537 O O . THR A 1 65 ? 5.699 -8.364 7.821 1.00 0.00 65 THR A O 4
ATOM 5548 N N . CYS A 1 66 ? 4.110 -7.059 6.908 1.00 0.00 66 CYS A N 4
ATOM 5549 C CA . CYS A 1 66 ? 4.964 -6.589 5.823 1.00 0.00 66 CYS A CA 4
ATOM 5550 C C . CYS A 1 66 ? 4.911 -5.069 5.708 1.00 0.00 66 CYS A C 4
ATOM 5551 O O . CYS A 1 66 ? 3.836 -4.481 5.592 1.00 0.00 66 CYS A O 4
ATOM 5559 N N . THR A 1 67 ? 6.081 -4.438 5.744 1.00 0.00 67 THR A N 4
ATOM 5560 C CA . THR A 1 67 ? 6.169 -2.986 5.648 1.00 0.00 67 THR A CA 4
ATOM 5561 C C . THR A 1 67 ? 6.383 -2.543 4.205 1.00 0.00 67 THR A C 4
ATOM 5562 O O . THR A 1 67 ? 7.352 -2.942 3.560 1.00 0.00 67 THR A O 4
ATOM 5573 N N . VAL A 1 68 ? 5.472 -1.715 3.704 1.00 0.00 68 VAL A N 4
ATOM 5574 C CA . VAL A 1 68 ? 5.562 -1.215 2.337 1.00 0.00 68 VAL A CA 4
ATOM 5575 C C . VAL A 1 68 ? 5.430 0.303 2.297 1.00 0.00 68 VAL A C 4
ATOM 5576 O O . VAL A 1 68 ? 4.714 0.896 3.104 1.00 0.00 68 VAL A O 4
ATOM 5589 N N . SER A 1 69 ? 6.124 0.927 1.351 1.00 0.00 69 SER A N 4
ATOM 5590 C CA . SER A 1 69 ? 6.087 2.378 1.206 1.00 0.00 69 SER A CA 4
ATOM 5591 C C . SER A 1 69 ? 6.122 2.778 -0.265 1.00 0.00 69 SER A C 4
ATOM 5592 O O . SER A 1 69 ? 6.973 2.315 -1.026 1.00 0.00 69 SER A O 4
ATOM 5600 N N . TYR A 1 70 ? 5.193 3.642 -0.659 1.00 0.00 70 TYR A N 4
ATOM 5601 C CA . TYR A 1 70 ? 5.115 4.104 -2.040 1.00 0.00 70 TYR A CA 4
ATOM 5602 C C . TYR A 1 70 ? 5.308 5.615 -2.120 1.00 0.00 70 TYR A C 4
ATOM 5603 O O . TYR A 1 70 ? 4.675 6.374 -1.385 1.00 0.00 70 TYR A O 4
ATOM 5621 N N . LEU A 1 71 ? 6.187 6.045 -3.019 1.00 0.00 71 LEU A N 4
ATOM 5622 C CA . LEU A 1 71 ? 6.465 7.466 -3.198 1.00 0.00 71 LEU A CA 4
ATOM 5623 C C . LEU A 1 71 ? 5.813 7.992 -4.473 1.00 0.00 71 LEU A C 4
ATOM 5624 O O . LEU A 1 71 ? 6.333 7.829 -5.577 1.00 0.00 71 LEU A O 4
ATOM 5640 N N . PRO A 1 72 ? 4.649 8.640 -4.319 1.00 0.00 72 PRO A N 4
ATOM 5641 C CA . PRO A 1 72 ? 3.903 9.205 -5.447 1.00 0.00 72 PRO A CA 4
ATOM 5642 C C . PRO A 1 72 ? 4.606 10.411 -6.061 1.00 0.00 72 PRO A C 4
ATOM 5643 O O . PRO A 1 72 ? 5.564 10.940 -5.495 1.00 0.00 72 PRO A O 4
ATOM 5654 N N . THR A 1 73 ? 4.124 10.844 -7.222 1.00 0.00 73 THR A N 4
ATOM 5655 C CA . THR A 1 73 ? 4.707 11.987 -7.913 1.00 0.00 73 THR A CA 4
ATOM 5656 C C . THR A 1 73 ? 3.669 13.081 -8.139 1.00 0.00 73 THR A C 4
ATOM 5657 O O . THR A 1 73 ? 4.014 14.243 -8.348 1.00 0.00 73 THR A O 4
ATOM 5668 N N . ALA A 1 74 ? 2.396 12.700 -8.095 1.00 0.00 74 ALA A N 4
ATOM 5669 C CA . ALA A 1 74 ? 1.308 13.649 -8.291 1.00 0.00 74 ALA A CA 4
ATOM 5670 C C . ALA A 1 74 ? 0.173 13.397 -7.304 1.00 0.00 74 ALA A C 4
ATOM 5671 O O . ALA A 1 74 ? -0.136 12.257 -6.955 1.00 0.00 74 ALA A O 4
ATOM 5678 N N . PRO A 1 75 ? -0.462 14.483 -6.841 1.00 0.00 75 PRO A N 4
ATOM 5679 C CA . PRO A 1 75 ? -1.572 14.404 -5.887 1.00 0.00 75 PRO A CA 4
ATOM 5680 C C . PRO A 1 75 ? -2.832 13.813 -6.511 1.00 0.00 75 PRO A C 4
ATOM 5681 O O . PRO A 1 75 ? -3.150 14.085 -7.667 1.00 0.00 75 PRO A O 4
ATOM 5692 N N . GLY A 1 76 ? -3.546 13.001 -5.736 1.00 0.00 76 GLY A N 4
ATOM 5693 C CA . GLY A 1 76 ? -4.763 12.384 -6.230 1.00 0.00 76 GLY A CA 4
ATOM 5694 C C . GLY A 1 76 ? -5.126 11.126 -5.467 1.00 0.00 76 GLY A C 4
ATOM 5695 O O . GLY A 1 76 ? -4.514 10.812 -4.446 1.00 0.00 76 GLY A O 4
ATOM 5699 N N . ASP A 1 77 ? -6.127 10.405 -5.960 1.00 0.00 77 ASP A N 4
ATOM 5700 C CA . ASP A 1 77 ? -6.573 9.175 -5.317 1.00 0.00 77 ASP A CA 4
ATOM 5701 C C . ASP A 1 77 ? -5.786 7.975 -5.835 1.00 0.00 77 ASP A C 4
ATOM 5702 O O . ASP A 1 77 ? -6.029 7.490 -6.941 1.00 0.00 77 ASP A O 4
ATOM 5711 N N . TYR A 1 78 ? -4.841 7.501 -5.031 1.00 0.00 78 TYR A N 4
ATOM 5712 C CA . TYR A 1 78 ? -4.016 6.360 -5.409 1.00 0.00 78 TYR A CA 4
ATOM 5713 C C . TYR A 1 78 ? -4.709 5.047 -5.062 1.00 0.00 78 TYR A C 4
ATOM 5714 O O . TYR A 1 78 ? -5.250 4.888 -3.967 1.00 0.00 78 TYR A O 4
ATOM 5732 N N . SER A 1 79 ? -4.689 4.107 -6.002 1.00 0.00 79 SER A N 4
ATOM 5733 C CA . SER A 1 79 ? -5.318 2.808 -5.798 1.00 0.00 79 SER A CA 4
ATOM 5734 C C . SER A 1 79 ? -4.269 1.733 -5.529 1.00 0.00 79 SER A C 4
ATOM 5735 O O . SER A 1 79 ? -3.654 1.206 -6.456 1.00 0.00 79 SER A O 4
ATOM 5743 N N . ILE A 1 80 ? -4.072 1.413 -4.255 1.00 0.00 80 ILE A N 4
ATOM 5744 C CA . ILE A 1 80 ? -3.099 0.400 -3.864 1.00 0.00 80 ILE A CA 4
ATOM 5745 C C . ILE A 1 80 ? -3.678 -1.003 -4.006 1.00 0.00 80 ILE A C 4
ATOM 5746 O O . ILE A 1 80 ? -4.412 -1.473 -3.136 1.00 0.00 80 ILE A O 4
ATOM 5762 N N . ILE A 1 81 ? -3.343 -1.667 -5.107 1.00 0.00 81 ILE A N 4
ATOM 5763 C CA . ILE A 1 81 ? -3.827 -3.018 -5.361 1.00 0.00 81 ILE A CA 4
ATOM 5764 C C . ILE A 1 81 ? -2.972 -4.054 -4.641 1.00 0.00 81 ILE A C 4
ATOM 5765 O O . ILE A 1 81 ? -1.758 -4.118 -4.838 1.00 0.00 81 ILE A O 4
ATOM 5781 N N . VAL A 1 82 ? -3.613 -4.865 -3.805 1.00 0.00 82 VAL A N 4
ATOM 5782 C CA . VAL A 1 82 ? -2.911 -5.901 -3.057 1.00 0.00 82 VAL A CA 4
ATOM 5783 C C . VAL A 1 82 ? -3.669 -7.223 -3.105 1.00 0.00 82 VAL A C 4
ATOM 5784 O O . VAL A 1 82 ? -4.707 -7.379 -2.463 1.00 0.00 82 VAL A O 4
ATOM 5797 N N . ARG A 1 83 ? -3.143 -8.173 -3.872 1.00 0.00 83 ARG A N 4
ATOM 5798 C CA . ARG A 1 83 ? -3.770 -9.482 -4.005 1.00 0.00 83 ARG A CA 4
ATOM 5799 C C . ARG A 1 83 ? -2.925 -10.560 -3.334 1.00 0.00 83 ARG A C 4
ATOM 5800 O O . ARG A 1 83 ? -1.743 -10.356 -3.059 1.00 0.00 83 ARG A O 4
ATOM 5821 N N . PHE A 1 84 ? -3.540 -11.709 -3.072 1.00 0.00 84 PHE A N 4
ATOM 5822 C CA . PHE A 1 84 ? -2.846 -12.820 -2.431 1.00 0.00 84 PHE A CA 4
ATOM 5823 C C . PHE A 1 84 ? -3.319 -14.156 -2.996 1.00 0.00 84 PHE A C 4
ATOM 5824 O O . PHE A 1 84 ? -4.426 -14.608 -2.705 1.00 0.00 84 PHE A O 4
ATOM 5841 N N . ASP A 1 85 ? -2.473 -14.782 -3.806 1.00 0.00 85 ASP A N 4
ATOM 5842 C CA . ASP A 1 85 ? -2.803 -16.066 -4.412 1.00 0.00 85 ASP A CA 4
ATOM 5843 C C . ASP A 1 85 ? -3.896 -15.906 -5.464 1.00 0.00 85 ASP A C 4
ATOM 5844 O O . ASP A 1 85 ? -4.789 -16.746 -5.578 1.00 0.00 85 ASP A O 4
ATOM 5853 N N . ASP A 1 86 ? -3.820 -14.822 -6.229 1.00 0.00 86 ASP A N 4
ATOM 5854 C CA . ASP A 1 86 ? -4.803 -14.551 -7.271 1.00 0.00 86 ASP A CA 4
ATOM 5855 C C . ASP A 1 86 ? -6.149 -14.171 -6.663 1.00 0.00 86 ASP A C 4
ATOM 5856 O O . ASP A 1 86 ? -7.202 -14.585 -7.150 1.00 0.00 86 ASP A O 4
ATOM 5865 N N . LYS A 1 87 ? -6.109 -13.382 -5.595 1.00 0.00 87 LYS A N 4
ATOM 5866 C CA . LYS A 1 87 ? -7.324 -12.945 -4.918 1.00 0.00 87 LYS A CA 4
ATOM 5867 C C . LYS A 1 87 ? -7.157 -11.539 -4.351 1.00 0.00 87 LYS A C 4
ATOM 5868 O O . LYS A 1 87 ? -6.054 -11.136 -3.981 1.00 0.00 87 LYS A O 4
ATOM 5887 N N . HIS A 1 88 ? -8.257 -10.798 -4.285 1.00 0.00 88 HIS A N 4
ATOM 5888 C CA . HIS A 1 88 ? -8.232 -9.437 -3.761 1.00 0.00 88 HIS A CA 4
ATOM 5889 C C . HIS A 1 88 ? -8.567 -9.421 -2.273 1.00 0.00 88 HIS A C 4
ATOM 5890 O O . HIS A 1 88 ? -9.544 -10.033 -1.841 1.00 0.00 88 HIS A O 4
ATOM 5905 N N . ILE A 1 89 ? -7.750 -8.720 -1.494 1.00 0.00 89 ILE A N 4
ATOM 5906 C CA . ILE A 1 89 ? -7.961 -8.626 -0.055 1.00 0.00 89 ILE A CA 4
ATOM 5907 C C . ILE A 1 89 ? -9.136 -7.710 0.270 1.00 0.00 89 ILE A C 4
ATOM 5908 O O . ILE A 1 89 ? -9.473 -6.799 -0.487 1.00 0.00 89 ILE A O 4
ATOM 5924 N N . PRO A 1 90 ? -9.776 -7.956 1.423 1.00 0.00 90 PRO A N 4
ATOM 5925 C CA . PRO A 1 90 ? -10.923 -7.163 1.876 1.00 0.00 90 PRO A CA 4
ATOM 5926 C C . PRO A 1 90 ? -10.525 -5.748 2.284 1.00 0.00 90 PRO A C 4
ATOM 5927 O O . PRO A 1 90 ? -10.350 -5.459 3.467 1.00 0.00 90 PRO A O 4
ATOM 5938 N N . GLY A 1 91 ? -10.384 -4.870 1.296 1.00 0.00 91 GLY A N 4
ATOM 5939 C CA . GLY A 1 91 ? -10.008 -3.496 1.573 1.00 0.00 91 GLY A CA 4
ATOM 5940 C C . GLY A 1 91 ? -9.234 -2.865 0.432 1.00 0.00 91 GLY A C 4
ATOM 5941 O O . GLY A 1 91 ? -9.019 -1.653 0.414 1.00 0.00 91 GLY A O 4
ATOM 5945 N N . SER A 1 92 ? -8.814 -3.689 -0.523 1.00 0.00 92 SER A N 4
ATOM 5946 C CA . SER A 1 92 ? -8.055 -3.205 -1.670 1.00 0.00 92 SER A CA 4
ATOM 5947 C C . SER A 1 92 ? -8.886 -3.293 -2.947 1.00 0.00 92 SER A C 4
ATOM 5948 O O . SER A 1 92 ? -9.800 -4.108 -3.069 1.00 0.00 92 SER A O 4
ATOM 5956 N N . PRO A 1 93 ? -8.561 -2.432 -3.923 1.00 0.00 93 PRO A N 4
ATOM 5957 C CA . PRO A 1 93 ? -7.475 -1.457 -3.790 1.00 0.00 93 PRO A CA 4
ATOM 5958 C C . PRO A 1 93 ? -7.807 -0.352 -2.792 1.00 0.00 93 PRO A C 4
ATOM 5959 O O . PRO A 1 93 ? -8.904 0.207 -2.812 1.00 0.00 93 PRO A O 4
ATOM 5970 N N . PHE A 1 94 ? -6.853 -0.042 -1.921 1.00 0.00 94 PHE A N 4
ATOM 5971 C CA . PHE A 1 94 ? -7.045 0.996 -0.915 1.00 0.00 94 PHE A CA 4
ATOM 5972 C C . PHE A 1 94 ? -6.853 2.383 -1.521 1.00 0.00 94 PHE A C 4
ATOM 5973 O O . PHE A 1 94 ? -5.734 2.785 -1.842 1.00 0.00 94 PHE A O 4
ATOM 5990 N N . THR A 1 95 ? -7.954 3.112 -1.677 1.00 0.00 95 THR A N 4
ATOM 5991 C CA . THR A 1 95 ? -7.909 4.453 -2.246 1.00 0.00 95 THR A CA 4
ATOM 5992 C C . THR A 1 95 ? -7.304 5.448 -1.262 1.00 0.00 95 THR A C 4
ATOM 5993 O O . THR A 1 95 ? -7.980 5.922 -0.350 1.00 0.00 95 THR A O 4
ATOM 6004 N N . ALA A 1 96 ? -6.027 5.760 -1.454 1.00 0.00 96 ALA A N 4
ATOM 6005 C CA . ALA A 1 96 ? -5.331 6.701 -0.585 1.00 0.00 96 ALA A CA 4
ATOM 6006 C C . ALA A 1 96 ? -5.268 8.088 -1.216 1.00 0.00 96 ALA A C 4
ATOM 6007 O O . ALA A 1 96 ? -4.896 8.235 -2.380 1.00 0.00 96 ALA A O 4
ATOM 6014 N N . LYS A 1 97 ? -5.634 9.103 -0.441 1.00 0.00 97 LYS A N 4
ATOM 6015 C CA . LYS A 1 97 ? -5.618 10.479 -0.923 1.00 0.00 97 LYS A CA 4
ATOM 6016 C C . LYS A 1 97 ? -4.236 11.100 -0.750 1.00 0.00 97 LYS A C 4
ATOM 6017 O O . LYS A 1 97 ? -3.651 11.045 0.332 1.00 0.00 97 LYS A O 4
ATOM 6036 N N . ILE A 1 98 ? -3.720 11.692 -1.823 1.00 0.00 98 ILE A N 4
ATOM 6037 C CA . ILE A 1 98 ? -2.408 12.325 -1.788 1.00 0.00 98 ILE A CA 4
ATOM 6038 C C . ILE A 1 98 ? -2.492 13.787 -2.214 1.00 0.00 98 ILE A C 4
ATOM 6039 O O . ILE A 1 98 ? -2.869 14.095 -3.346 1.00 0.00 98 ILE A O 4
ATOM 6055 N N . THR A 1 99 ? -2.137 14.686 -1.301 1.00 0.00 99 THR A N 4
ATOM 6056 C CA . THR A 1 99 ? -2.171 16.115 -1.582 1.00 0.00 99 THR A CA 4
ATOM 6057 C C . THR A 1 99 ? -0.796 16.628 -1.995 1.00 0.00 99 THR A C 4
ATOM 6058 O O . THR A 1 99 ? 0.228 16.079 -1.593 1.00 0.00 99 THR A O 4
ATOM 6069 N N . GLY A 1 100 ? -0.781 17.685 -2.802 1.00 0.00 100 GLY A N 4
ATOM 6070 C CA . GLY A 1 100 ? 0.474 18.254 -3.255 1.00 0.00 100 GLY A CA 4
ATOM 6071 C C . GLY A 1 100 ? 0.514 19.762 -3.108 1.00 0.00 100 GLY A C 4
ATOM 6072 O O . GLY A 1 100 ? -0.271 20.340 -2.356 1.00 0.00 100 GLY A O 4
ATOM 6076 N N . ASP A 1 101 ? 1.431 20.401 -3.826 1.00 0.00 101 ASP A N 4
ATOM 6077 C CA . ASP A 1 101 ? 1.571 21.851 -3.771 1.00 0.00 101 ASP A CA 4
ATOM 6078 C C . ASP A 1 101 ? 1.964 22.411 -5.135 1.00 0.00 101 ASP A C 4
ATOM 6079 O O . ASP A 1 101 ? 2.160 21.662 -6.092 1.00 0.00 101 ASP A O 4
ATOM 6088 N N . ASP A 1 102 ? 2.078 23.732 -5.216 1.00 0.00 102 ASP A N 4
ATOM 6089 C CA . ASP A 1 102 ? 2.448 24.393 -6.462 1.00 0.00 102 ASP A CA 4
ATOM 6090 C C . ASP A 1 102 ? 3.824 25.040 -6.346 1.00 0.00 102 ASP A C 4
ATOM 6091 O O . ASP A 1 102 ? 4.479 24.948 -5.307 1.00 0.00 102 ASP A O 4
ATOM 6100 N N . SER A 1 103 ? 4.258 25.694 -7.419 1.00 0.00 103 SER A N 4
ATOM 6101 C CA . SER A 1 103 ? 5.559 26.352 -7.439 1.00 0.00 103 SER A CA 4
ATOM 6102 C C . SER A 1 103 ? 5.505 27.636 -8.261 1.00 0.00 103 SER A C 4
ATOM 6103 O O . SER A 1 103 ? 4.947 27.661 -9.358 1.00 0.00 103 SER A O 4
ATOM 6111 N N . MET A 1 104 ? 6.091 28.701 -7.723 1.00 0.00 104 MET A N 4
ATOM 6112 C CA . MET A 1 104 ? 6.111 29.989 -8.407 1.00 0.00 104 MET A CA 4
ATOM 6113 C C . MET A 1 104 ? 7.522 30.335 -8.872 1.00 0.00 104 MET A C 4
ATOM 6114 O O . MET A 1 104 ? 8.461 29.567 -8.662 1.00 0.00 104 MET A O 4
ATOM 6128 N N . ARG A 1 105 ? 7.663 31.495 -9.505 1.00 0.00 105 ARG A N 4
ATOM 6129 C CA . ARG A 1 105 ? 8.959 31.942 -10.001 1.00 0.00 105 ARG A CA 4
ATOM 6130 C C . ARG A 1 105 ? 9.657 30.829 -10.777 1.00 0.00 105 ARG A C 4
ATOM 6131 O O . ARG A 1 105 ? 10.846 30.576 -10.585 1.00 0.00 105 ARG A O 4
ATOM 6152 N N . SER A 1 106 ? 8.909 30.167 -11.654 1.00 0.00 106 SER A N 4
ATOM 6153 C CA . SER A 1 106 ? 9.454 29.078 -12.457 1.00 0.00 106 SER A CA 4
ATOM 6154 C C . SER A 1 106 ? 10.363 29.617 -13.557 1.00 0.00 106 SER A C 4
ATOM 6155 O O . SER A 1 106 ? 10.184 30.737 -14.033 1.00 0.00 106 SER A O 4
ATOM 6163 N N . GLY A 1 107 ? 11.341 28.809 -13.957 1.00 0.00 107 GLY A N 4
ATOM 6164 C CA . GLY A 1 107 ? 12.264 29.221 -14.998 1.00 0.00 107 GLY A CA 4
ATOM 6165 C C . GLY A 1 107 ? 13.689 29.339 -14.495 1.00 0.00 107 GLY A C 4
ATOM 6166 O O . GLY A 1 107 ? 14.202 30.436 -14.270 1.00 0.00 107 GLY A O 4
ATOM 6170 N N . PRO A 1 108 ? 14.353 28.188 -14.310 1.00 0.00 108 PRO A N 4
ATOM 6171 C CA . PRO A 1 108 ? 15.736 28.141 -13.827 1.00 0.00 108 PRO A CA 4
ATOM 6172 C C . PRO A 1 108 ? 16.729 28.661 -14.861 1.00 0.00 108 PRO A C 4
ATOM 6173 O O . PRO A 1 108 ? 16.809 28.142 -15.974 1.00 0.00 108 PRO A O 4
ATOM 6184 N N . SER A 1 109 ? 17.485 29.688 -14.486 1.00 0.00 109 SER A N 4
ATOM 6185 C CA . SER A 1 109 ? 18.471 30.280 -15.382 1.00 0.00 109 SER A CA 4
ATOM 6186 C C . SER A 1 109 ? 19.655 29.339 -15.584 1.00 0.00 109 SER A C 4
ATOM 6187 O O . SER A 1 109 ? 19.921 28.890 -16.699 1.00 0.00 109 SER A O 4
ATOM 6195 N N . SER A 1 110 ? 20.362 29.047 -14.498 1.00 0.00 110 SER A N 4
ATOM 6196 C CA . SER A 1 110 ? 21.521 28.163 -14.555 1.00 0.00 110 SER A CA 4
ATOM 6197 C C . SER A 1 110 ? 21.277 26.895 -13.743 1.00 0.00 110 SER A C 4
ATOM 6198 O O . SER A 1 110 ? 20.770 26.949 -12.623 1.00 0.00 110 SER A O 4
ATOM 6206 N N . GLY A 1 111 ? 21.643 25.752 -14.316 1.00 0.00 111 GLY A N 4
ATOM 6207 C CA . GLY A 1 111 ? 21.457 24.486 -13.633 1.00 0.00 111 GLY A CA 4
ATOM 6208 C C . GLY A 1 111 ? 22.771 23.795 -13.324 1.00 0.00 111 GLY A C 4
ATOM 6209 O O . GLY A 1 111 ? 23.489 24.195 -12.408 1.00 0.00 111 GLY A O 4
ATOM 6213 N N . GLY A 1 1 ? 17.314 -25.604 20.547 1.00 0.00 1 GLY A N 5
ATOM 6214 C CA . GLY A 1 1 ? 17.013 -24.306 21.123 1.00 0.00 1 GLY A CA 5
ATOM 6215 C C . GLY A 1 1 ? 15.758 -24.326 21.973 1.00 0.00 1 GLY A C 5
ATOM 6216 O O . GLY A 1 1 ? 15.767 -24.834 23.093 1.00 0.00 1 GLY A O 5
ATOM 6220 N N . SER A 1 2 ? 14.675 -23.769 21.439 1.00 0.00 2 SER A N 5
ATOM 6221 C CA . SER A 1 2 ? 13.408 -23.719 22.159 1.00 0.00 2 SER A CA 5
ATOM 6222 C C . SER A 1 2 ? 12.231 -23.855 21.197 1.00 0.00 2 SER A C 5
ATOM 6223 O O . SER A 1 2 ? 12.218 -23.248 20.126 1.00 0.00 2 SER A O 5
ATOM 6231 N N . SER A 1 3 ? 11.245 -24.655 21.588 1.00 0.00 3 SER A N 5
ATOM 6232 C CA . SER A 1 3 ? 10.065 -24.875 20.760 1.00 0.00 3 SER A CA 5
ATOM 6233 C C . SER A 1 3 ? 9.005 -23.812 21.032 1.00 0.00 3 SER A C 5
ATOM 6234 O O . SER A 1 3 ? 8.888 -23.306 22.148 1.00 0.00 3 SER A O 5
ATOM 6242 N N . GLY A 1 4 ? 8.233 -23.477 20.002 1.00 0.00 4 GLY A N 5
ATOM 6243 C CA . GLY A 1 4 ? 7.193 -22.476 20.149 1.00 0.00 4 GLY A CA 5
ATOM 6244 C C . GLY A 1 4 ? 5.818 -23.013 19.803 1.00 0.00 4 GLY A C 5
ATOM 6245 O O . GLY A 1 4 ? 5.633 -24.222 19.667 1.00 0.00 4 GLY A O 5
ATOM 6249 N N . SER A 1 5 ? 4.851 -22.112 19.662 1.00 0.00 5 SER A N 5
ATOM 6250 C CA . SER A 1 5 ? 3.485 -22.503 19.335 1.00 0.00 5 SER A CA 5
ATOM 6251 C C . SER A 1 5 ? 2.711 -21.329 18.743 1.00 0.00 5 SER A C 5
ATOM 6252 O O . SER A 1 5 ? 3.000 -20.169 19.038 1.00 0.00 5 SER A O 5
ATOM 6260 N N . SER A 1 6 ? 1.726 -21.639 17.907 1.00 0.00 6 SER A N 5
ATOM 6261 C CA . SER A 1 6 ? 0.911 -20.610 17.270 1.00 0.00 6 SER A CA 5
ATOM 6262 C C . SER A 1 6 ? -0.290 -20.253 18.139 1.00 0.00 6 SER A C 5
ATOM 6263 O O . SER A 1 6 ? -0.437 -19.113 18.577 1.00 0.00 6 SER A O 5
ATOM 6271 N N . GLY A 1 7 ? -1.150 -21.238 18.384 1.00 0.00 7 GLY A N 5
ATOM 6272 C CA . GLY A 1 7 ? -2.328 -21.009 19.199 1.00 0.00 7 GLY A CA 5
ATOM 6273 C C . GLY A 1 7 ? -3.599 -21.491 18.529 1.00 0.00 7 GLY A C 5
ATOM 6274 O O . GLY A 1 7 ? -4.391 -22.215 19.132 1.00 0.00 7 GLY A O 5
ATOM 6278 N N . ALA A 1 8 ? -3.797 -21.087 17.278 1.00 0.00 8 ALA A N 5
ATOM 6279 C CA . ALA A 1 8 ? -4.981 -21.482 16.525 1.00 0.00 8 ALA A CA 5
ATOM 6280 C C . ALA A 1 8 ? -4.738 -21.374 15.024 1.00 0.00 8 ALA A C 5
ATOM 6281 O O . ALA A 1 8 ? -4.018 -20.488 14.564 1.00 0.00 8 ALA A O 5
ATOM 6288 N N . ILE A 1 9 ? -5.343 -22.282 14.265 1.00 0.00 9 ILE A N 5
ATOM 6289 C CA . ILE A 1 9 ? -5.192 -22.288 12.815 1.00 0.00 9 ILE A CA 5
ATOM 6290 C C . ILE A 1 9 ? -6.550 -22.331 12.121 1.00 0.00 9 ILE A C 5
ATOM 6291 O O . ILE A 1 9 ? -6.691 -22.912 11.047 1.00 0.00 9 ILE A O 5
ATOM 6307 N N . ASN A 1 10 ? -7.546 -21.709 12.744 1.00 0.00 10 ASN A N 5
ATOM 6308 C CA . ASN A 1 10 ? -8.893 -21.675 12.185 1.00 0.00 10 ASN A CA 5
ATOM 6309 C C . ASN A 1 10 ? -9.285 -20.252 11.796 1.00 0.00 10 ASN A C 5
ATOM 6310 O O . ASN A 1 10 ? -10.398 -19.806 12.074 1.00 0.00 10 ASN A O 5
ATOM 6321 N N . SER A 1 11 ? -8.362 -19.545 11.152 1.00 0.00 11 SER A N 5
ATOM 6322 C CA . SER A 1 11 ? -8.609 -18.172 10.728 1.00 0.00 11 SER A CA 5
ATOM 6323 C C . SER A 1 11 ? -7.444 -17.643 9.897 1.00 0.00 11 SER A C 5
ATOM 6324 O O . SER A 1 11 ? -6.351 -17.415 10.416 1.00 0.00 11 SER A O 5
ATOM 6332 N N . ARG A 1 12 ? -7.687 -17.448 8.605 1.00 0.00 12 ARG A N 5
ATOM 6333 C CA . ARG A 1 12 ? -6.659 -16.946 7.702 1.00 0.00 12 ARG A CA 5
ATOM 6334 C C . ARG A 1 12 ? -7.199 -15.807 6.843 1.00 0.00 12 ARG A C 5
ATOM 6335 O O . ARG A 1 12 ? -8.255 -15.930 6.221 1.00 0.00 12 ARG A O 5
ATOM 6356 N N . HIS A 1 13 ? -6.468 -14.697 6.812 1.00 0.00 13 HIS A N 5
ATOM 6357 C CA . HIS A 1 13 ? -6.873 -13.535 6.029 1.00 0.00 13 HIS A CA 5
ATOM 6358 C C . HIS A 1 13 ? -5.759 -12.494 5.984 1.00 0.00 13 HIS A C 5
ATOM 6359 O O . HIS A 1 13 ? -4.756 -12.612 6.689 1.00 0.00 13 HIS A O 5
ATOM 6374 N N . VAL A 1 14 ? -5.940 -11.475 5.150 1.00 0.00 14 VAL A N 5
ATOM 6375 C CA . VAL A 1 14 ? -4.950 -10.414 5.013 1.00 0.00 14 VAL A CA 5
ATOM 6376 C C . VAL A 1 14 ? -5.615 -9.042 5.000 1.00 0.00 14 VAL A C 5
ATOM 6377 O O . VAL A 1 14 ? -6.685 -8.864 4.419 1.00 0.00 14 VAL A O 5
ATOM 6390 N N . SER A 1 15 ? -4.972 -8.073 5.645 1.00 0.00 15 SER A N 5
ATOM 6391 C CA . SER A 1 15 ? -5.502 -6.716 5.710 1.00 0.00 15 SER A CA 5
ATOM 6392 C C . SER A 1 15 ? -4.371 -5.692 5.750 1.00 0.00 15 SER A C 5
ATOM 6393 O O . SER A 1 15 ? -3.207 -6.044 5.939 1.00 0.00 15 SER A O 5
ATOM 6401 N N . ALA A 1 16 ? -4.723 -4.424 5.570 1.00 0.00 16 ALA A N 5
ATOM 6402 C CA . ALA A 1 16 ? -3.739 -3.348 5.587 1.00 0.00 16 ALA A CA 5
ATOM 6403 C C . ALA A 1 16 ? -4.226 -2.173 6.427 1.00 0.00 16 ALA A C 5
ATOM 6404 O O . ALA A 1 16 ? -5.417 -1.863 6.449 1.00 0.00 16 ALA A O 5
ATOM 6411 N N . TYR A 1 17 ? -3.297 -1.522 7.119 1.00 0.00 17 TYR A N 5
ATOM 6412 C CA . TYR A 1 17 ? -3.632 -0.382 7.964 1.00 0.00 17 TYR A CA 5
ATOM 6413 C C . TYR A 1 17 ? -2.422 0.527 8.157 1.00 0.00 17 TYR A C 5
ATOM 6414 O O . TYR A 1 17 ? -1.380 0.096 8.648 1.00 0.00 17 TYR A O 5
ATOM 6432 N N . GLY A 1 18 ? -2.571 1.790 7.768 1.00 0.00 18 GLY A N 5
ATOM 6433 C CA . GLY A 1 18 ? -1.484 2.742 7.906 1.00 0.00 18 GLY A CA 5
ATOM 6434 C C . GLY A 1 18 ? -1.873 4.135 7.455 1.00 0.00 18 GLY A C 5
ATOM 6435 O O . GLY A 1 18 ? -2.949 4.353 6.897 1.00 0.00 18 GLY A O 5
ATOM 6439 N N . PRO A 1 19 ? -0.984 5.110 7.697 1.00 0.00 19 PRO A N 5
ATOM 6440 C CA . PRO A 1 19 ? -1.218 6.507 7.320 1.00 0.00 19 PRO A CA 5
ATOM 6441 C C . PRO A 1 19 ? -1.181 6.714 5.810 1.00 0.00 19 PRO A C 5
ATOM 6442 O O . PRO A 1 19 ? -2.021 7.417 5.249 1.00 0.00 19 PRO A O 5
ATOM 6453 N N . GLY A 1 20 ? -0.201 6.097 5.157 1.00 0.00 20 GLY A N 5
ATOM 6454 C CA . GLY A 1 20 ? -0.073 6.227 3.717 1.00 0.00 20 GLY A CA 5
ATOM 6455 C C . GLY A 1 20 ? -1.277 5.680 2.976 1.00 0.00 20 GLY A C 5
ATOM 6456 O O . GLY A 1 20 ? -1.620 6.158 1.894 1.00 0.00 20 GLY A O 5
ATOM 6460 N N . LEU A 1 21 ? -1.920 4.674 3.558 1.00 0.00 21 LEU A N 5
ATOM 6461 C CA . LEU A 1 21 ? -3.093 4.059 2.945 1.00 0.00 21 LEU A CA 5
ATOM 6462 C C . LEU A 1 21 ? -4.299 4.990 3.023 1.00 0.00 21 LEU A C 5
ATOM 6463 O O . LEU A 1 21 ? -5.005 5.191 2.035 1.00 0.00 21 LEU A O 5
ATOM 6479 N N . SER A 1 22 ? -4.528 5.556 4.204 1.00 0.00 22 SER A N 5
ATOM 6480 C CA . SER A 1 22 ? -5.649 6.464 4.412 1.00 0.00 22 SER A CA 5
ATOM 6481 C C . SER A 1 22 ? -5.464 7.748 3.609 1.00 0.00 22 SER A C 5
ATOM 6482 O O . SER A 1 22 ? -6.403 8.246 2.987 1.00 0.00 22 SER A O 5
ATOM 6490 N N . HIS A 1 23 ? -4.246 8.280 3.628 1.00 0.00 23 HIS A N 5
ATOM 6491 C CA . HIS A 1 23 ? -3.936 9.507 2.902 1.00 0.00 23 HIS A CA 5
ATOM 6492 C C . HIS A 1 23 ? -2.429 9.734 2.839 1.00 0.00 23 HIS A C 5
ATOM 6493 O O . HIS A 1 23 ? -1.648 8.929 3.343 1.00 0.00 23 HIS A O 5
ATOM 6508 N N . GLY A 1 24 ? -2.027 10.838 2.216 1.00 0.00 24 GLY A N 5
ATOM 6509 C CA . GLY A 1 24 ? -0.615 11.151 2.098 1.00 0.00 24 GLY A CA 5
ATOM 6510 C C . GLY A 1 24 ? -0.371 12.477 1.405 1.00 0.00 24 GLY A C 5
ATOM 6511 O O . GLY A 1 24 ? -1.302 13.251 1.187 1.00 0.00 24 GLY A O 5
ATOM 6515 N N . MET A 1 25 ? 0.885 12.741 1.060 1.00 0.00 25 MET A N 5
ATOM 6516 C CA . MET A 1 25 ? 1.248 13.983 0.388 1.00 0.00 25 MET A CA 5
ATOM 6517 C C . MET A 1 25 ? 2.321 13.736 -0.668 1.00 0.00 25 MET A C 5
ATOM 6518 O O . MET A 1 25 ? 3.080 12.771 -0.583 1.00 0.00 25 MET A O 5
ATOM 6532 N N . VAL A 1 26 ? 2.377 14.615 -1.665 1.00 0.00 26 VAL A N 5
ATOM 6533 C CA . VAL A 1 26 ? 3.358 14.492 -2.737 1.00 0.00 26 VAL A CA 5
ATOM 6534 C C . VAL A 1 26 ? 4.779 14.501 -2.186 1.00 0.00 26 VAL A C 5
ATOM 6535 O O . VAL A 1 26 ? 5.079 15.211 -1.227 1.00 0.00 26 VAL A O 5
ATOM 6548 N N . ASN A 1 27 ? 5.651 13.707 -2.799 1.00 0.00 27 ASN A N 5
ATOM 6549 C CA . ASN A 1 27 ? 7.042 13.623 -2.369 1.00 0.00 27 ASN A CA 5
ATOM 6550 C C . ASN A 1 27 ? 7.141 13.071 -0.951 1.00 0.00 27 ASN A C 5
ATOM 6551 O O . ASN A 1 27 ? 7.963 13.522 -0.152 1.00 0.00 27 ASN A O 5
ATOM 6562 N N . LYS A 1 28 ? 6.298 12.091 -0.643 1.00 0.00 28 LYS A N 5
ATOM 6563 C CA . LYS A 1 28 ? 6.290 11.474 0.679 1.00 0.00 28 LYS A CA 5
ATOM 6564 C C . LYS A 1 28 ? 5.974 9.985 0.582 1.00 0.00 28 LYS A C 5
ATOM 6565 O O . LYS A 1 28 ? 4.917 9.580 0.097 1.00 0.00 28 LYS A O 5
ATOM 6584 N N . PRO A 1 29 ? 6.910 9.149 1.056 1.00 0.00 29 PRO A N 5
ATOM 6585 C CA . PRO A 1 29 ? 6.752 7.692 1.036 1.00 0.00 29 PRO A CA 5
ATOM 6586 C C . PRO A 1 29 ? 5.687 7.210 2.015 1.00 0.00 29 PRO A C 5
ATOM 6587 O O . PRO A 1 29 ? 5.927 7.131 3.219 1.00 0.00 29 PRO A O 5
ATOM 6598 N N . ALA A 1 30 ? 4.509 6.890 1.489 1.00 0.00 30 ALA A N 5
ATOM 6599 C CA . ALA A 1 30 ? 3.407 6.414 2.317 1.00 0.00 30 ALA A CA 5
ATOM 6600 C C . ALA A 1 30 ? 3.733 5.060 2.938 1.00 0.00 30 ALA A C 5
ATOM 6601 O O . ALA A 1 30 ? 3.657 4.025 2.274 1.00 0.00 30 ALA A O 5
ATOM 6608 N N . THR A 1 31 ? 4.096 5.072 4.217 1.00 0.00 31 THR A N 5
ATOM 6609 C CA . THR A 1 31 ? 4.436 3.846 4.927 1.00 0.00 31 THR A CA 5
ATOM 6610 C C . THR A 1 31 ? 3.203 3.229 5.579 1.00 0.00 31 THR A C 5
ATOM 6611 O O . THR A 1 31 ? 2.473 3.901 6.309 1.00 0.00 31 THR A O 5
ATOM 6622 N N . PHE A 1 32 ? 2.977 1.947 5.312 1.00 0.00 32 PHE A N 5
ATOM 6623 C CA . PHE A 1 32 ? 1.832 1.240 5.873 1.00 0.00 32 PHE A CA 5
ATOM 6624 C C . PHE A 1 32 ? 2.193 -0.206 6.200 1.00 0.00 32 PHE A C 5
ATOM 6625 O O . PHE A 1 32 ? 3.183 -0.740 5.699 1.00 0.00 32 PHE A O 5
ATOM 6642 N N . THR A 1 33 ? 1.381 -0.836 7.043 1.00 0.00 33 THR A N 5
ATOM 6643 C CA . THR A 1 33 ? 1.614 -2.220 7.439 1.00 0.00 33 THR A CA 5
ATOM 6644 C C . THR A 1 33 ? 0.589 -3.153 6.805 1.00 0.00 33 THR A C 5
ATOM 6645 O O . THR A 1 33 ? -0.558 -2.767 6.577 1.00 0.00 33 THR A O 5
ATOM 6656 N N . ILE A 1 34 ? 1.010 -4.381 6.522 1.00 0.00 34 ILE A N 5
ATOM 6657 C CA . ILE A 1 34 ? 0.127 -5.370 5.915 1.00 0.00 34 ILE A CA 5
ATOM 6658 C C . ILE A 1 34 ? 0.049 -6.633 6.767 1.00 0.00 34 ILE A C 5
ATOM 6659 O O . ILE A 1 34 ? 1.039 -7.346 6.931 1.00 0.00 34 ILE A O 5
ATOM 6675 N N . VAL A 1 35 ? -1.136 -6.905 7.304 1.00 0.00 35 VAL A N 5
ATOM 6676 C CA . VAL A 1 35 ? -1.345 -8.084 8.136 1.00 0.00 35 VAL A CA 5
ATOM 6677 C C . VAL A 1 35 ? -1.239 -9.363 7.314 1.00 0.00 35 VAL A C 5
ATOM 6678 O O . VAL A 1 35 ? -2.197 -9.777 6.661 1.00 0.00 35 VAL A O 5
ATOM 6691 N N . THR A 1 36 ? -0.065 -9.987 7.350 1.00 0.00 36 THR A N 5
ATOM 6692 C CA . THR A 1 36 ? 0.168 -11.219 6.607 1.00 0.00 36 THR A CA 5
ATOM 6693 C C . THR A 1 36 ? 0.696 -12.319 7.521 1.00 0.00 36 THR A C 5
ATOM 6694 O O . THR A 1 36 ? 1.420 -13.212 7.080 1.00 0.00 36 THR A O 5
ATOM 6705 N N . LYS A 1 37 ? 0.328 -12.251 8.795 1.00 0.00 37 LYS A N 5
ATOM 6706 C CA . LYS A 1 37 ? 0.762 -13.242 9.772 1.00 0.00 37 LYS A CA 5
ATOM 6707 C C . LYS A 1 37 ? -0.146 -14.468 9.744 1.00 0.00 37 LYS A C 5
ATOM 6708 O O . LYS A 1 37 ? 0.326 -15.599 9.625 1.00 0.00 37 LYS A O 5
ATOM 6727 N N . ASP A 1 38 ? -1.449 -14.235 9.852 1.00 0.00 38 ASP A N 5
ATOM 6728 C CA . ASP A 1 38 ? -2.423 -15.320 9.836 1.00 0.00 38 ASP A CA 5
ATOM 6729 C C . ASP A 1 38 ? -2.412 -16.041 8.491 1.00 0.00 38 ASP A C 5
ATOM 6730 O O . ASP A 1 38 ? -2.287 -17.264 8.433 1.00 0.00 38 ASP A O 5
ATOM 6739 N N . ALA A 1 39 ? -2.544 -15.275 7.414 1.00 0.00 39 ALA A N 5
ATOM 6740 C CA . ALA A 1 39 ? -2.548 -15.841 6.070 1.00 0.00 39 ALA A CA 5
ATOM 6741 C C . ALA A 1 39 ? -1.272 -16.632 5.804 1.00 0.00 39 ALA A C 5
ATOM 6742 O O . ALA A 1 39 ? -1.317 -17.743 5.278 1.00 0.00 39 ALA A O 5
ATOM 6749 N N . GLY A 1 40 ? -0.133 -16.051 6.170 1.00 0.00 40 GLY A N 5
ATOM 6750 C CA . GLY A 1 40 ? 1.139 -16.716 5.962 1.00 0.00 40 GLY A CA 5
ATOM 6751 C C . GLY A 1 40 ? 1.703 -16.469 4.576 1.00 0.00 40 GLY A C 5
ATOM 6752 O O . GLY A 1 40 ? 0.957 -16.398 3.600 1.00 0.00 40 GLY A O 5
ATOM 6756 N N . GLU A 1 41 ? 3.023 -16.336 4.490 1.00 0.00 41 GLU A N 5
ATOM 6757 C CA . GLU A 1 41 ? 3.684 -16.093 3.214 1.00 0.00 41 GLU A CA 5
ATOM 6758 C C . GLU A 1 41 ? 3.043 -16.920 2.103 1.00 0.00 41 GLU A C 5
ATOM 6759 O O . GLU A 1 41 ? 2.926 -18.140 2.211 1.00 0.00 41 GLU A O 5
ATOM 6771 N N . GLY A 1 42 ? 2.630 -16.246 1.034 1.00 0.00 42 GLY A N 5
ATOM 6772 C CA . GLY A 1 42 ? 2.005 -16.934 -0.081 1.00 0.00 42 GLY A CA 5
ATOM 6773 C C . GLY A 1 42 ? 2.189 -16.197 -1.393 1.00 0.00 42 GLY A C 5
ATOM 6774 O O . GLY A 1 42 ? 3.273 -15.694 -1.684 1.00 0.00 42 GLY A O 5
ATOM 6778 N N . GLY A 1 43 ? 1.125 -16.133 -2.188 1.00 0.00 43 GLY A N 5
ATOM 6779 C CA . GLY A 1 43 ? 1.195 -15.452 -3.467 1.00 0.00 43 GLY A CA 5
ATOM 6780 C C . GLY A 1 43 ? 0.590 -14.063 -3.419 1.00 0.00 43 GLY A C 5
ATOM 6781 O O . GLY A 1 43 ? -0.380 -13.775 -4.121 1.00 0.00 43 GLY A O 5
ATOM 6785 N N . LEU A 1 44 ? 1.161 -13.199 -2.586 1.00 0.00 44 LEU A N 5
ATOM 6786 C CA . LEU A 1 44 ? 0.671 -11.832 -2.447 1.00 0.00 44 LEU A CA 5
ATOM 6787 C C . LEU A 1 44 ? 1.119 -10.970 -3.622 1.00 0.00 44 LEU A C 5
ATOM 6788 O O . LEU A 1 44 ? 2.129 -11.256 -4.265 1.00 0.00 44 LEU A O 5
ATOM 6804 N N . SER A 1 45 ? 0.362 -9.913 -3.897 1.00 0.00 45 SER A N 5
ATOM 6805 C CA . SER A 1 45 ? 0.681 -9.009 -4.996 1.00 0.00 45 SER A CA 5
ATOM 6806 C C . SER A 1 45 ? 0.575 -7.554 -4.551 1.00 0.00 45 SER A C 5
ATOM 6807 O O . SER A 1 45 ? -0.214 -7.218 -3.667 1.00 0.00 45 SER A O 5
ATOM 6815 N N . LEU A 1 46 ? 1.374 -6.693 -5.171 1.00 0.00 46 LEU A N 5
ATOM 6816 C CA . LEU A 1 46 ? 1.371 -5.272 -4.841 1.00 0.00 46 LEU A CA 5
ATOM 6817 C C . LEU A 1 46 ? 1.459 -4.419 -6.102 1.00 0.00 46 LEU A C 5
ATOM 6818 O O . LEU A 1 46 ? 2.282 -4.675 -6.981 1.00 0.00 46 LEU A O 5
ATOM 6834 N N . ALA A 1 47 ? 0.606 -3.403 -6.184 1.00 0.00 47 ALA A N 5
ATOM 6835 C CA . ALA A 1 47 ? 0.590 -2.510 -7.335 1.00 0.00 47 ALA A CA 5
ATOM 6836 C C . ALA A 1 47 ? -0.257 -1.272 -7.058 1.00 0.00 47 ALA A C 5
ATOM 6837 O O . ALA A 1 47 ? -1.319 -1.359 -6.441 1.00 0.00 47 ALA A O 5
ATOM 6844 N N . VAL A 1 48 ? 0.219 -0.120 -7.518 1.00 0.00 48 VAL A N 5
ATOM 6845 C CA . VAL A 1 48 ? -0.494 1.136 -7.320 1.00 0.00 48 VAL A CA 5
ATOM 6846 C C . VAL A 1 48 ? -0.873 1.769 -8.654 1.00 0.00 48 VAL A C 5
ATOM 6847 O O . VAL A 1 48 ? -0.047 1.873 -9.560 1.00 0.00 48 VAL A O 5
ATOM 6860 N N . GLU A 1 49 ? -2.129 2.191 -8.768 1.00 0.00 49 GLU A N 5
ATOM 6861 C CA . GLU A 1 49 ? -2.617 2.814 -9.992 1.00 0.00 49 GLU A CA 5
ATOM 6862 C C . GLU A 1 49 ? -3.234 4.179 -9.700 1.00 0.00 49 GLU A C 5
ATOM 6863 O O . GLU A 1 49 ? -4.299 4.274 -9.091 1.00 0.00 49 GLU A O 5
ATOM 6875 N N . GLY A 1 50 ? -2.555 5.235 -10.139 1.00 0.00 50 GLY A N 5
ATOM 6876 C CA . GLY A 1 50 ? -3.050 6.580 -9.914 1.00 0.00 50 GLY A CA 5
ATOM 6877 C C . GLY A 1 50 ? -2.594 7.552 -10.985 1.00 0.00 50 GLY A C 5
ATOM 6878 O O . GLY A 1 50 ? -2.291 7.166 -12.114 1.00 0.00 50 GLY A O 5
ATOM 6882 N N . PRO A 1 51 ? -2.544 8.845 -10.633 1.00 0.00 51 PRO A N 5
ATOM 6883 C CA . PRO A 1 51 ? -2.124 9.901 -11.559 1.00 0.00 51 PRO A CA 5
ATOM 6884 C C . PRO A 1 51 ? -0.636 9.830 -11.884 1.00 0.00 51 PRO A C 5
ATOM 6885 O O . PRO A 1 51 ? -0.125 10.624 -12.674 1.00 0.00 51 PRO A O 5
ATOM 6896 N N . SER A 1 52 ? 0.054 8.874 -11.271 1.00 0.00 52 SER A N 5
ATOM 6897 C CA . SER A 1 52 ? 1.485 8.701 -11.493 1.00 0.00 52 SER A CA 5
ATOM 6898 C C . SER A 1 52 ? 1.972 7.385 -10.896 1.00 0.00 52 SER A C 5
ATOM 6899 O O . SER A 1 52 ? 1.532 6.975 -9.821 1.00 0.00 52 SER A O 5
ATOM 6907 N N . LYS A 1 53 ? 2.884 6.724 -11.601 1.00 0.00 53 LYS A N 5
ATOM 6908 C CA . LYS A 1 53 ? 3.434 5.454 -11.143 1.00 0.00 53 LYS A CA 5
ATOM 6909 C C . LYS A 1 53 ? 4.403 5.667 -9.984 1.00 0.00 53 LYS A C 5
ATOM 6910 O O . LYS A 1 53 ? 5.547 6.073 -10.186 1.00 0.00 53 LYS A O 5
ATOM 6929 N N . ALA A 1 54 ? 3.938 5.390 -8.771 1.00 0.00 54 ALA A N 5
ATOM 6930 C CA . ALA A 1 54 ? 4.764 5.548 -7.581 1.00 0.00 54 ALA A CA 5
ATOM 6931 C C . ALA A 1 54 ? 5.510 4.258 -7.255 1.00 0.00 54 ALA A C 5
ATOM 6932 O O . ALA A 1 54 ? 4.915 3.182 -7.207 1.00 0.00 54 ALA A O 5
ATOM 6939 N N . GLU A 1 55 ? 6.816 4.375 -7.033 1.00 0.00 55 GLU A N 5
ATOM 6940 C CA . GLU A 1 55 ? 7.642 3.217 -6.714 1.00 0.00 55 GLU A CA 5
ATOM 6941 C C . GLU A 1 55 ? 7.215 2.592 -5.389 1.00 0.00 55 GLU A C 5
ATOM 6942 O O . GLU A 1 55 ? 7.064 3.287 -4.384 1.00 0.00 55 GLU A O 5
ATOM 6954 N N . ILE A 1 56 ? 7.022 1.278 -5.396 1.00 0.00 56 ILE A N 5
ATOM 6955 C CA . ILE A 1 56 ? 6.613 0.559 -4.196 1.00 0.00 56 ILE A CA 5
ATOM 6956 C C . ILE A 1 56 ? 7.758 -0.281 -3.641 1.00 0.00 56 ILE A C 5
ATOM 6957 O O . ILE A 1 56 ? 8.270 -1.175 -4.314 1.00 0.00 56 ILE A O 5
ATOM 6973 N N . THR A 1 57 ? 8.155 0.012 -2.406 1.00 0.00 57 THR A N 5
ATOM 6974 C CA . THR A 1 57 ? 9.239 -0.717 -1.759 1.00 0.00 57 THR A CA 5
ATOM 6975 C C . THR A 1 57 ? 8.712 -1.603 -0.636 1.00 0.00 57 THR A C 5
ATOM 6976 O O . THR A 1 57 ? 8.188 -1.109 0.363 1.00 0.00 57 THR A O 5
ATOM 6987 N N . CYS A 1 58 ? 8.856 -2.912 -0.805 1.00 0.00 58 CYS A N 5
ATOM 6988 C CA . CYS A 1 58 ? 8.395 -3.868 0.196 1.00 0.00 58 CYS A CA 5
ATOM 6989 C C . CYS A 1 58 ? 9.548 -4.324 1.084 1.00 0.00 58 CYS A C 5
ATOM 6990 O O . CYS A 1 58 ? 10.614 -4.696 0.594 1.00 0.00 58 CYS A O 5
ATOM 6998 N N . LYS A 1 59 ? 9.327 -4.291 2.394 1.00 0.00 59 LYS A N 5
ATOM 6999 C CA . LYS A 1 59 ? 10.347 -4.701 3.353 1.00 0.00 59 LYS A CA 5
ATOM 7000 C C . LYS A 1 59 ? 9.953 -6.004 4.042 1.00 0.00 59 LYS A C 5
ATOM 7001 O O . LYS A 1 59 ? 8.784 -6.388 4.044 1.00 0.00 59 LYS A O 5
ATOM 7020 N N . ASP A 1 60 ? 10.937 -6.678 4.627 1.00 0.00 60 ASP A N 5
ATOM 7021 C CA . ASP A 1 60 ? 10.693 -7.937 5.322 1.00 0.00 60 ASP A CA 5
ATOM 7022 C C . ASP A 1 60 ? 10.851 -7.765 6.830 1.00 0.00 60 ASP A C 5
ATOM 7023 O O . ASP A 1 60 ? 11.914 -7.378 7.312 1.00 0.00 60 ASP A O 5
ATOM 7032 N N . ASN A 1 61 ? 9.784 -8.053 7.568 1.00 0.00 61 ASN A N 5
ATOM 7033 C CA . ASN A 1 61 ? 9.804 -7.929 9.021 1.00 0.00 61 ASN A CA 5
ATOM 7034 C C . ASN A 1 61 ? 10.248 -9.234 9.673 1.00 0.00 61 ASN A C 5
ATOM 7035 O O . ASN A 1 61 ? 11.019 -9.231 10.634 1.00 0.00 61 ASN A O 5
ATOM 7046 N N . LYS A 1 62 ? 9.758 -10.350 9.144 1.00 0.00 62 LYS A N 5
ATOM 7047 C CA . LYS A 1 62 ? 10.106 -11.665 9.672 1.00 0.00 62 LYS A CA 5
ATOM 7048 C C . LYS A 1 62 ? 9.430 -11.907 11.018 1.00 0.00 62 LYS A C 5
ATOM 7049 O O . LYS A 1 62 ? 9.931 -12.665 11.848 1.00 0.00 62 LYS A O 5
ATOM 7068 N N . ASP A 1 63 ? 8.289 -11.259 11.226 1.00 0.00 63 ASP A N 5
ATOM 7069 C CA . ASP A 1 63 ? 7.542 -11.406 12.470 1.00 0.00 63 ASP A CA 5
ATOM 7070 C C . ASP A 1 63 ? 6.082 -11.748 12.191 1.00 0.00 63 ASP A C 5
ATOM 7071 O O . ASP A 1 63 ? 5.427 -12.418 12.988 1.00 0.00 63 ASP A O 5
ATOM 7080 N N . GLY A 1 64 ? 5.577 -11.280 11.053 1.00 0.00 64 GLY A N 5
ATOM 7081 C CA . GLY A 1 64 ? 4.198 -11.545 10.689 1.00 0.00 64 GLY A CA 5
ATOM 7082 C C . GLY A 1 64 ? 3.533 -10.353 10.029 1.00 0.00 64 GLY A C 5
ATOM 7083 O O . GLY A 1 64 ? 2.330 -10.139 10.183 1.00 0.00 64 GLY A O 5
ATOM 7087 N N . THR A 1 65 ? 4.317 -9.572 9.294 1.00 0.00 65 THR A N 5
ATOM 7088 C CA . THR A 1 65 ? 3.799 -8.393 8.611 1.00 0.00 65 THR A CA 5
ATOM 7089 C C . THR A 1 65 ? 4.718 -7.969 7.471 1.00 0.00 65 THR A C 5
ATOM 7090 O O . THR A 1 65 ? 5.821 -8.496 7.322 1.00 0.00 65 THR A O 5
ATOM 7101 N N . CYS A 1 66 ? 4.258 -7.014 6.671 1.00 0.00 66 CYS A N 5
ATOM 7102 C CA . CYS A 1 66 ? 5.040 -6.518 5.544 1.00 0.00 66 CYS A CA 5
ATOM 7103 C C . CYS A 1 66 ? 5.020 -4.994 5.496 1.00 0.00 66 CYS A C 5
ATOM 7104 O O . CYS A 1 66 ? 3.963 -4.380 5.351 1.00 0.00 66 CYS A O 5
ATOM 7112 N N . THR A 1 67 ? 6.197 -4.388 5.621 1.00 0.00 67 THR A N 5
ATOM 7113 C CA . THR A 1 67 ? 6.315 -2.935 5.596 1.00 0.00 67 THR A CA 5
ATOM 7114 C C . THR A 1 67 ? 6.563 -2.429 4.180 1.00 0.00 67 THR A C 5
ATOM 7115 O O . THR A 1 67 ? 7.656 -2.589 3.635 1.00 0.00 67 THR A O 5
ATOM 7126 N N . VAL A 1 68 ? 5.543 -1.816 3.588 1.00 0.00 68 VAL A N 5
ATOM 7127 C CA . VAL A 1 68 ? 5.651 -1.284 2.235 1.00 0.00 68 VAL A CA 5
ATOM 7128 C C . VAL A 1 68 ? 5.504 0.233 2.227 1.00 0.00 68 VAL A C 5
ATOM 7129 O O . VAL A 1 68 ? 4.718 0.795 2.991 1.00 0.00 68 VAL A O 5
ATOM 7142 N N . SER A 1 69 ? 6.265 0.892 1.359 1.00 0.00 69 SER A N 5
ATOM 7143 C CA . SER A 1 69 ? 6.222 2.346 1.254 1.00 0.00 69 SER A CA 5
ATOM 7144 C C . SER A 1 69 ? 6.219 2.785 -0.207 1.00 0.00 69 SER A C 5
ATOM 7145 O O . SER A 1 69 ? 7.052 2.347 -1.000 1.00 0.00 69 SER A O 5
ATOM 7153 N N . TYR A 1 70 ? 5.275 3.653 -0.555 1.00 0.00 70 TYR A N 5
ATOM 7154 C CA . TYR A 1 70 ? 5.161 4.151 -1.921 1.00 0.00 70 TYR A CA 5
ATOM 7155 C C . TYR A 1 70 ? 5.354 5.664 -1.967 1.00 0.00 70 TYR A C 5
ATOM 7156 O O . TYR A 1 70 ? 4.769 6.401 -1.172 1.00 0.00 70 TYR A O 5
ATOM 7174 N N . LEU A 1 71 ? 6.177 6.120 -2.904 1.00 0.00 71 LEU A N 5
ATOM 7175 C CA . LEU A 1 71 ? 6.448 7.545 -3.057 1.00 0.00 71 LEU A CA 5
ATOM 7176 C C . LEU A 1 71 ? 5.761 8.100 -4.300 1.00 0.00 71 LEU A C 5
ATOM 7177 O O . LEU A 1 71 ? 6.242 7.952 -5.424 1.00 0.00 71 LEU A O 5
ATOM 7193 N N . PRO A 1 72 ? 4.609 8.756 -4.097 1.00 0.00 72 PRO A N 5
ATOM 7194 C CA . PRO A 1 72 ? 3.832 9.349 -5.189 1.00 0.00 72 PRO A CA 5
ATOM 7195 C C . PRO A 1 72 ? 4.526 10.559 -5.804 1.00 0.00 72 PRO A C 5
ATOM 7196 O O . PRO A 1 72 ? 5.371 11.192 -5.170 1.00 0.00 72 PRO A O 5
ATOM 7207 N N . THR A 1 73 ? 4.164 10.877 -7.043 1.00 0.00 73 THR A N 5
ATOM 7208 C CA . THR A 1 73 ? 4.753 12.012 -7.744 1.00 0.00 73 THR A CA 5
ATOM 7209 C C . THR A 1 73 ? 3.741 13.139 -7.914 1.00 0.00 73 THR A C 5
ATOM 7210 O O . THR A 1 73 ? 4.109 14.311 -7.981 1.00 0.00 73 THR A O 5
ATOM 7221 N N . ALA A 1 74 ? 2.464 12.776 -7.982 1.00 0.00 74 ALA A N 5
ATOM 7222 C CA . ALA A 1 74 ? 1.398 13.758 -8.141 1.00 0.00 74 ALA A CA 5
ATOM 7223 C C . ALA A 1 74 ? 0.245 13.476 -7.185 1.00 0.00 74 ALA A C 5
ATOM 7224 O O . ALA A 1 74 ? -0.082 12.326 -6.890 1.00 0.00 74 ALA A O 5
ATOM 7231 N N . PRO A 1 75 ? -0.388 14.549 -6.687 1.00 0.00 75 PRO A N 5
ATOM 7232 C CA . PRO A 1 75 ? -1.515 14.441 -5.755 1.00 0.00 75 PRO A CA 5
ATOM 7233 C C . PRO A 1 75 ? -2.769 13.890 -6.424 1.00 0.00 75 PRO A C 5
ATOM 7234 O O . PRO A 1 75 ? -3.083 14.240 -7.561 1.00 0.00 75 PRO A O 5
ATOM 7245 N N . GLY A 1 76 ? -3.484 13.026 -5.710 1.00 0.00 76 GLY A N 5
ATOM 7246 C CA . GLY A 1 76 ? -4.697 12.441 -6.251 1.00 0.00 76 GLY A CA 5
ATOM 7247 C C . GLY A 1 76 ? -5.115 11.185 -5.512 1.00 0.00 76 GLY A C 5
ATOM 7248 O O . GLY A 1 76 ? -4.568 10.868 -4.456 1.00 0.00 76 GLY A O 5
ATOM 7252 N N . ASP A 1 77 ? -6.087 10.470 -6.067 1.00 0.00 77 ASP A N 5
ATOM 7253 C CA . ASP A 1 77 ? -6.579 9.243 -5.453 1.00 0.00 77 ASP A CA 5
ATOM 7254 C C . ASP A 1 77 ? -5.839 8.027 -6.001 1.00 0.00 77 ASP A C 5
ATOM 7255 O O . ASP A 1 77 ? -6.116 7.567 -7.110 1.00 0.00 77 ASP A O 5
ATOM 7264 N N . TYR A 1 78 ? -4.897 7.512 -5.219 1.00 0.00 78 TYR A N 5
ATOM 7265 C CA . TYR A 1 78 ? -4.114 6.351 -5.628 1.00 0.00 78 TYR A CA 5
ATOM 7266 C C . TYR A 1 78 ? -4.845 5.055 -5.291 1.00 0.00 78 TYR A C 5
ATOM 7267 O O . TYR A 1 78 ? -5.491 4.946 -4.248 1.00 0.00 78 TYR A O 5
ATOM 7285 N N . SER A 1 79 ? -4.737 4.074 -6.181 1.00 0.00 79 SER A N 5
ATOM 7286 C CA . SER A 1 79 ? -5.389 2.785 -5.981 1.00 0.00 79 SER A CA 5
ATOM 7287 C C . SER A 1 79 ? -4.361 1.695 -5.695 1.00 0.00 79 SER A C 5
ATOM 7288 O O . SER A 1 79 ? -3.691 1.205 -6.604 1.00 0.00 79 SER A O 5
ATOM 7296 N N . ILE A 1 80 ? -4.244 1.320 -4.426 1.00 0.00 80 ILE A N 5
ATOM 7297 C CA . ILE A 1 80 ? -3.299 0.287 -4.019 1.00 0.00 80 ILE A CA 5
ATOM 7298 C C . ILE A 1 80 ? -3.926 -1.100 -4.115 1.00 0.00 80 ILE A C 5
ATOM 7299 O O . ILE A 1 80 ? -4.666 -1.520 -3.225 1.00 0.00 80 ILE A O 5
ATOM 7315 N N . ILE A 1 81 ? -3.623 -1.807 -5.199 1.00 0.00 81 ILE A N 5
ATOM 7316 C CA . ILE A 1 81 ? -4.154 -3.147 -5.409 1.00 0.00 81 ILE A CA 5
ATOM 7317 C C . ILE A 1 81 ? -3.279 -4.198 -4.734 1.00 0.00 81 ILE A C 5
ATOM 7318 O O . ILE A 1 81 ? -2.078 -4.281 -4.993 1.00 0.00 81 ILE A O 5
ATOM 7334 N N . VAL A 1 82 ? -3.889 -5.000 -3.867 1.00 0.00 82 VAL A N 5
ATOM 7335 C CA . VAL A 1 82 ? -3.166 -6.048 -3.156 1.00 0.00 82 VAL A CA 5
ATOM 7336 C C . VAL A 1 82 ? -3.925 -7.369 -3.204 1.00 0.00 82 VAL A C 5
ATOM 7337 O O . VAL A 1 82 ? -4.927 -7.546 -2.511 1.00 0.00 82 VAL A O 5
ATOM 7350 N N . ARG A 1 83 ? -3.441 -8.294 -4.026 1.00 0.00 83 ARG A N 5
ATOM 7351 C CA . ARG A 1 83 ? -4.075 -9.600 -4.165 1.00 0.00 83 ARG A CA 5
ATOM 7352 C C . ARG A 1 83 ? -3.273 -10.674 -3.437 1.00 0.00 83 ARG A C 5
ATOM 7353 O O . ARG A 1 83 ? -2.082 -10.504 -3.174 1.00 0.00 83 ARG A O 5
ATOM 7374 N N . PHE A 1 84 ? -3.933 -11.781 -3.112 1.00 0.00 84 PHE A N 5
ATOM 7375 C CA . PHE A 1 84 ? -3.283 -12.882 -2.413 1.00 0.00 84 PHE A CA 5
ATOM 7376 C C . PHE A 1 84 ? -3.786 -14.227 -2.928 1.00 0.00 84 PHE A C 5
ATOM 7377 O O . PHE A 1 84 ? -4.904 -14.643 -2.622 1.00 0.00 84 PHE A O 5
ATOM 7394 N N . ASP A 1 85 ? -2.954 -14.903 -3.713 1.00 0.00 85 ASP A N 5
ATOM 7395 C CA . ASP A 1 85 ? -3.313 -16.201 -4.271 1.00 0.00 85 ASP A CA 5
ATOM 7396 C C . ASP A 1 85 ? -4.467 -16.066 -5.260 1.00 0.00 85 ASP A C 5
ATOM 7397 O O . ASP A 1 85 ? -5.380 -16.892 -5.280 1.00 0.00 85 ASP A O 5
ATOM 7406 N N . ASP A 1 86 ? -4.419 -15.021 -6.078 1.00 0.00 86 ASP A N 5
ATOM 7407 C CA . ASP A 1 86 ? -5.460 -14.778 -7.070 1.00 0.00 86 ASP A CA 5
ATOM 7408 C C . ASP A 1 86 ? -6.777 -14.405 -6.396 1.00 0.00 86 ASP A C 5
ATOM 7409 O O . ASP A 1 86 ? -7.847 -14.855 -6.807 1.00 0.00 86 ASP A O 5
ATOM 7418 N N . LYS A 1 87 ? -6.691 -13.582 -5.357 1.00 0.00 87 LYS A N 5
ATOM 7419 C CA . LYS A 1 87 ? -7.875 -13.148 -4.624 1.00 0.00 87 LYS A CA 5
ATOM 7420 C C . LYS A 1 87 ? -7.660 -11.767 -4.012 1.00 0.00 87 LYS A C 5
ATOM 7421 O O . LYS A 1 87 ? -6.666 -11.530 -3.325 1.00 0.00 87 LYS A O 5
ATOM 7440 N N . HIS A 1 88 ? -8.599 -10.861 -4.264 1.00 0.00 88 HIS A N 5
ATOM 7441 C CA . HIS A 1 88 ? -8.513 -9.504 -3.736 1.00 0.00 88 HIS A CA 5
ATOM 7442 C C . HIS A 1 88 ? -8.787 -9.487 -2.235 1.00 0.00 88 HIS A C 5
ATOM 7443 O O . HIS A 1 88 ? -9.748 -10.096 -1.764 1.00 0.00 88 HIS A O 5
ATOM 7458 N N . ILE A 1 89 ? -7.938 -8.787 -1.491 1.00 0.00 89 ILE A N 5
ATOM 7459 C CA . ILE A 1 89 ? -8.090 -8.692 -0.044 1.00 0.00 89 ILE A CA 5
ATOM 7460 C C . ILE A 1 89 ? -9.246 -7.768 0.327 1.00 0.00 89 ILE A C 5
ATOM 7461 O O . ILE A 1 89 ? -9.604 -6.853 -0.414 1.00 0.00 89 ILE A O 5
ATOM 7477 N N . PRO A 1 90 ? -9.843 -8.011 1.503 1.00 0.00 90 PRO A N 5
ATOM 7478 C CA . PRO A 1 90 ? -10.965 -7.211 2.002 1.00 0.00 90 PRO A CA 5
ATOM 7479 C C . PRO A 1 90 ? -10.541 -5.801 2.397 1.00 0.00 90 PRO A C 5
ATOM 7480 O O . PRO A 1 90 ? -10.256 -5.532 3.563 1.00 0.00 90 PRO A O 5
ATOM 7491 N N . GLY A 1 91 ? -10.503 -4.902 1.418 1.00 0.00 91 GLY A N 5
ATOM 7492 C CA . GLY A 1 91 ? -10.113 -3.530 1.685 1.00 0.00 91 GLY A CA 5
ATOM 7493 C C . GLY A 1 91 ? -9.367 -2.903 0.524 1.00 0.00 91 GLY A C 5
ATOM 7494 O O . GLY A 1 91 ? -9.129 -1.695 0.509 1.00 0.00 91 GLY A O 5
ATOM 7498 N N . SER A 1 92 ? -8.995 -3.726 -0.452 1.00 0.00 92 SER A N 5
ATOM 7499 C CA . SER A 1 92 ? -8.267 -3.245 -1.621 1.00 0.00 92 SER A CA 5
ATOM 7500 C C . SER A 1 92 ? -9.137 -3.318 -2.871 1.00 0.00 92 SER A C 5
ATOM 7501 O O . SER A 1 92 ? -10.070 -4.117 -2.964 1.00 0.00 92 SER A O 5
ATOM 7509 N N . PRO A 1 93 ? -8.827 -2.464 -3.858 1.00 0.00 93 PRO A N 5
ATOM 7510 C CA . PRO A 1 93 ? -7.720 -1.508 -3.758 1.00 0.00 93 PRO A CA 5
ATOM 7511 C C . PRO A 1 93 ? -8.002 -0.397 -2.752 1.00 0.00 93 PRO A C 5
ATOM 7512 O O . PRO A 1 93 ? -9.099 0.160 -2.718 1.00 0.00 93 PRO A O 5
ATOM 7523 N N . PHE A 1 94 ? -7.004 -0.079 -1.934 1.00 0.00 94 PHE A N 5
ATOM 7524 C CA . PHE A 1 94 ? -7.145 0.965 -0.926 1.00 0.00 94 PHE A CA 5
ATOM 7525 C C . PHE A 1 94 ? -6.927 2.345 -1.539 1.00 0.00 94 PHE A C 5
ATOM 7526 O O . PHE A 1 94 ? -5.793 2.753 -1.794 1.00 0.00 94 PHE A O 5
ATOM 7543 N N . THR A 1 95 ? -8.022 3.062 -1.774 1.00 0.00 95 THR A N 5
ATOM 7544 C CA . THR A 1 95 ? -7.953 4.395 -2.359 1.00 0.00 95 THR A CA 5
ATOM 7545 C C . THR A 1 95 ? -7.285 5.379 -1.405 1.00 0.00 95 THR A C 5
ATOM 7546 O O . THR A 1 95 ? -7.913 5.876 -0.471 1.00 0.00 95 THR A O 5
ATOM 7557 N N . ALA A 1 96 ? -6.008 5.656 -1.648 1.00 0.00 96 ALA A N 5
ATOM 7558 C CA . ALA A 1 96 ? -5.256 6.584 -0.812 1.00 0.00 96 ALA A CA 5
ATOM 7559 C C . ALA A 1 96 ? -5.266 7.989 -1.404 1.00 0.00 96 ALA A C 5
ATOM 7560 O O . ALA A 1 96 ? -4.973 8.179 -2.585 1.00 0.00 96 ALA A O 5
ATOM 7567 N N . LYS A 1 97 ? -5.606 8.972 -0.577 1.00 0.00 97 LYS A N 5
ATOM 7568 C CA . LYS A 1 97 ? -5.655 10.361 -1.018 1.00 0.00 97 LYS A CA 5
ATOM 7569 C C . LYS A 1 97 ? -4.304 11.041 -0.823 1.00 0.00 97 LYS A C 5
ATOM 7570 O O . LYS A 1 97 ? -3.743 11.025 0.273 1.00 0.00 97 LYS A O 5
ATOM 7589 N N . ILE A 1 98 ? -3.787 11.639 -1.891 1.00 0.00 98 ILE A N 5
ATOM 7590 C CA . ILE A 1 98 ? -2.504 12.327 -1.836 1.00 0.00 98 ILE A CA 5
ATOM 7591 C C . ILE A 1 98 ? -2.658 13.807 -2.168 1.00 0.00 98 ILE A C 5
ATOM 7592 O O . ILE A 1 98 ? -3.084 14.168 -3.266 1.00 0.00 98 ILE A O 5
ATOM 7608 N N . THR A 1 99 ? -2.308 14.662 -1.212 1.00 0.00 99 THR A N 5
ATOM 7609 C CA . THR A 1 99 ? -2.407 16.104 -1.402 1.00 0.00 99 THR A CA 5
ATOM 7610 C C . THR A 1 99 ? -1.049 16.708 -1.739 1.00 0.00 99 THR A C 5
ATOM 7611 O O . THR A 1 99 ? -0.007 16.144 -1.407 1.00 0.00 99 THR A O 5
ATOM 7622 N N . GLY A 1 100 ? -1.067 17.861 -2.401 1.00 0.00 100 GLY A N 5
ATOM 7623 C CA . GLY A 1 100 ? 0.170 18.524 -2.771 1.00 0.00 100 GLY A CA 5
ATOM 7624 C C . GLY A 1 100 ? -0.053 19.673 -3.734 1.00 0.00 100 GLY A C 5
ATOM 7625 O O . GLY A 1 100 ? -1.018 19.673 -4.498 1.00 0.00 100 GLY A O 5
ATOM 7629 N N . ASP A 1 101 ? 0.840 20.656 -3.697 1.00 0.00 101 ASP A N 5
ATOM 7630 C CA . ASP A 1 101 ? 0.736 21.817 -4.573 1.00 0.00 101 ASP A CA 5
ATOM 7631 C C . ASP A 1 101 ? 0.919 21.415 -6.033 1.00 0.00 101 ASP A C 5
ATOM 7632 O O . ASP A 1 101 ? 1.919 20.796 -6.396 1.00 0.00 101 ASP A O 5
ATOM 7641 N N . ASP A 1 102 ? -0.054 21.770 -6.865 1.00 0.00 102 ASP A N 5
ATOM 7642 C CA . ASP A 1 102 ? -0.001 21.446 -8.286 1.00 0.00 102 ASP A CA 5
ATOM 7643 C C . ASP A 1 102 ? 1.376 21.757 -8.863 1.00 0.00 102 ASP A C 5
ATOM 7644 O O . ASP A 1 102 ? 2.026 20.891 -9.448 1.00 0.00 102 ASP A O 5
ATOM 7653 N N . SER A 1 103 ? 1.816 23.001 -8.695 1.00 0.00 103 SER A N 5
ATOM 7654 C CA . SER A 1 103 ? 3.114 23.428 -9.203 1.00 0.00 103 SER A CA 5
ATOM 7655 C C . SER A 1 103 ? 4.041 23.827 -8.059 1.00 0.00 103 SER A C 5
ATOM 7656 O O . SER A 1 103 ? 3.647 23.815 -6.893 1.00 0.00 103 SER A O 5
ATOM 7664 N N . MET A 1 104 ? 5.275 24.181 -8.402 1.00 0.00 104 MET A N 5
ATOM 7665 C CA . MET A 1 104 ? 6.259 24.585 -7.404 1.00 0.00 104 MET A CA 5
ATOM 7666 C C . MET A 1 104 ? 6.978 25.860 -7.834 1.00 0.00 104 MET A C 5
ATOM 7667 O O . MET A 1 104 ? 6.911 26.258 -8.997 1.00 0.00 104 MET A O 5
ATOM 7681 N N . ARG A 1 105 ? 7.663 26.495 -6.889 1.00 0.00 105 ARG A N 5
ATOM 7682 C CA . ARG A 1 105 ? 8.393 27.726 -7.172 1.00 0.00 105 ARG A CA 5
ATOM 7683 C C . ARG A 1 105 ? 9.885 27.449 -7.331 1.00 0.00 105 ARG A C 5
ATOM 7684 O O . ARG A 1 105 ? 10.600 27.263 -6.347 1.00 0.00 105 ARG A O 5
ATOM 7705 N N . SER A 1 106 ? 10.347 27.423 -8.577 1.00 0.00 106 SER A N 5
ATOM 7706 C CA . SER A 1 106 ? 11.753 27.164 -8.865 1.00 0.00 106 SER A CA 5
ATOM 7707 C C . SER A 1 106 ? 12.655 27.976 -7.941 1.00 0.00 106 SER A C 5
ATOM 7708 O O . SER A 1 106 ? 12.462 29.178 -7.765 1.00 0.00 106 SER A O 5
ATOM 7716 N N . GLY A 1 107 ? 13.643 27.308 -7.353 1.00 0.00 107 GLY A N 5
ATOM 7717 C CA . GLY A 1 107 ? 14.561 27.982 -6.454 1.00 0.00 107 GLY A CA 5
ATOM 7718 C C . GLY A 1 107 ? 14.847 27.174 -5.203 1.00 0.00 107 GLY A C 5
ATOM 7719 O O . GLY A 1 107 ? 14.425 27.525 -4.101 1.00 0.00 107 GLY A O 5
ATOM 7723 N N . PRO A 1 108 ? 15.579 26.062 -5.367 1.00 0.00 108 PRO A N 5
ATOM 7724 C CA . PRO A 1 108 ? 15.935 25.178 -4.254 1.00 0.00 108 PRO A CA 5
ATOM 7725 C C . PRO A 1 108 ? 16.942 25.818 -3.305 1.00 0.00 108 PRO A C 5
ATOM 7726 O O . PRO A 1 108 ? 17.932 26.407 -3.740 1.00 0.00 108 PRO A O 5
ATOM 7737 N N . SER A 1 109 ? 16.684 25.698 -2.006 1.00 0.00 109 SER A N 5
ATOM 7738 C CA . SER A 1 109 ? 17.566 26.269 -0.996 1.00 0.00 109 SER A CA 5
ATOM 7739 C C . SER A 1 109 ? 18.202 25.171 -0.148 1.00 0.00 109 SER A C 5
ATOM 7740 O O . SER A 1 109 ? 17.883 23.992 -0.299 1.00 0.00 109 SER A O 5
ATOM 7748 N N . SER A 1 110 ? 19.103 25.569 0.745 1.00 0.00 110 SER A N 5
ATOM 7749 C CA . SER A 1 110 ? 19.788 24.619 1.615 1.00 0.00 110 SER A CA 5
ATOM 7750 C C . SER A 1 110 ? 19.624 25.010 3.080 1.00 0.00 110 SER A C 5
ATOM 7751 O O . SER A 1 110 ? 19.417 26.179 3.403 1.00 0.00 110 SER A O 5
ATOM 7759 N N . GLY A 1 111 ? 19.718 24.022 3.964 1.00 0.00 111 GLY A N 5
ATOM 7760 C CA . GLY A 1 111 ? 19.578 24.281 5.385 1.00 0.00 111 GLY A CA 5
ATOM 7761 C C . GLY A 1 111 ? 19.404 23.010 6.192 1.00 0.00 111 GLY A C 5
ATOM 7762 O O . GLY A 1 111 ? 18.576 22.162 5.857 1.00 0.00 111 GLY A O 5
ATOM 7766 N N . GLY A 1 1 ? -2.252 -32.324 19.975 1.00 0.00 1 GLY A N 6
ATOM 7767 C CA . GLY A 1 1 ? -2.773 -31.405 18.981 1.00 0.00 1 GLY A CA 6
ATOM 7768 C C . GLY A 1 1 ? -2.299 -31.737 17.580 1.00 0.00 1 GLY A C 6
ATOM 7769 O O . GLY A 1 1 ? -1.301 -32.435 17.404 1.00 0.00 1 GLY A O 6
ATOM 7773 N N . SER A 1 2 ? -3.017 -31.236 16.580 1.00 0.00 2 SER A N 6
ATOM 7774 C CA . SER A 1 2 ? -2.668 -31.488 15.187 1.00 0.00 2 SER A CA 6
ATOM 7775 C C . SER A 1 2 ? -2.507 -30.177 14.422 1.00 0.00 2 SER A C 6
ATOM 7776 O O . SER A 1 2 ? -3.453 -29.685 13.806 1.00 0.00 2 SER A O 6
ATOM 7784 N N . SER A 1 3 ? -1.302 -29.617 14.466 1.00 0.00 3 SER A N 6
ATOM 7785 C CA . SER A 1 3 ? -1.017 -28.362 13.781 1.00 0.00 3 SER A CA 6
ATOM 7786 C C . SER A 1 3 ? -0.929 -28.574 12.272 1.00 0.00 3 SER A C 6
ATOM 7787 O O . SER A 1 3 ? 0.129 -28.909 11.742 1.00 0.00 3 SER A O 6
ATOM 7795 N N . GLY A 1 4 ? -2.051 -28.377 11.586 1.00 0.00 4 GLY A N 6
ATOM 7796 C CA . GLY A 1 4 ? -2.080 -28.551 10.146 1.00 0.00 4 GLY A CA 6
ATOM 7797 C C . GLY A 1 4 ? -2.665 -29.888 9.735 1.00 0.00 4 GLY A C 6
ATOM 7798 O O . GLY A 1 4 ? -3.839 -29.976 9.377 1.00 0.00 4 GLY A O 6
ATOM 7802 N N . SER A 1 5 ? -1.843 -30.932 9.786 1.00 0.00 5 SER A N 6
ATOM 7803 C CA . SER A 1 5 ? -2.284 -32.270 9.411 1.00 0.00 5 SER A CA 6
ATOM 7804 C C . SER A 1 5 ? -3.619 -32.606 10.068 1.00 0.00 5 SER A C 6
ATOM 7805 O O . SER A 1 5 ? -3.684 -32.873 11.268 1.00 0.00 5 SER A O 6
ATOM 7813 N N . SER A 1 6 ? -4.683 -32.591 9.272 1.00 0.00 6 SER A N 6
ATOM 7814 C CA . SER A 1 6 ? -6.019 -32.890 9.775 1.00 0.00 6 SER A CA 6
ATOM 7815 C C . SER A 1 6 ? -6.438 -31.880 10.839 1.00 0.00 6 SER A C 6
ATOM 7816 O O . SER A 1 6 ? -7.025 -32.241 11.858 1.00 0.00 6 SER A O 6
ATOM 7824 N N . GLY A 1 7 ? -6.130 -30.609 10.593 1.00 0.00 7 GLY A N 6
ATOM 7825 C CA . GLY A 1 7 ? -6.482 -29.565 11.538 1.00 0.00 7 GLY A CA 6
ATOM 7826 C C . GLY A 1 7 ? -7.188 -28.399 10.877 1.00 0.00 7 GLY A C 6
ATOM 7827 O O . GLY A 1 7 ? -8.379 -28.179 11.098 1.00 0.00 7 GLY A O 6
ATOM 7831 N N . ALA A 1 8 ? -6.453 -27.648 10.063 1.00 0.00 8 ALA A N 6
ATOM 7832 C CA . ALA A 1 8 ? -7.017 -26.498 9.367 1.00 0.00 8 ALA A CA 6
ATOM 7833 C C . ALA A 1 8 ? -7.899 -25.671 10.298 1.00 0.00 8 ALA A C 6
ATOM 7834 O O . ALA A 1 8 ? -8.901 -25.097 9.870 1.00 0.00 8 ALA A O 6
ATOM 7841 N N . ILE A 1 9 ? -7.520 -25.616 11.570 1.00 0.00 9 ILE A N 6
ATOM 7842 C CA . ILE A 1 9 ? -8.276 -24.860 12.560 1.00 0.00 9 ILE A CA 6
ATOM 7843 C C . ILE A 1 9 ? -8.056 -23.360 12.392 1.00 0.00 9 ILE A C 6
ATOM 7844 O O . ILE A 1 9 ? -8.885 -22.551 12.804 1.00 0.00 9 ILE A O 6
ATOM 7860 N N . ASN A 1 10 ? -6.932 -22.998 11.781 1.00 0.00 10 ASN A N 6
ATOM 7861 C CA . ASN A 1 10 ? -6.602 -21.595 11.557 1.00 0.00 10 ASN A CA 6
ATOM 7862 C C . ASN A 1 10 ? -7.401 -21.029 10.387 1.00 0.00 10 ASN A C 6
ATOM 7863 O O . ASN A 1 10 ? -7.768 -21.755 9.463 1.00 0.00 10 ASN A O 6
ATOM 7874 N N . SER A 1 11 ? -7.666 -19.727 10.433 1.00 0.00 11 SER A N 6
ATOM 7875 C CA . SER A 1 11 ? -8.423 -19.064 9.378 1.00 0.00 11 SER A CA 6
ATOM 7876 C C . SER A 1 11 ? -7.575 -18.000 8.687 1.00 0.00 11 SER A C 6
ATOM 7877 O O . SER A 1 11 ? -6.955 -17.163 9.342 1.00 0.00 11 SER A O 6
ATOM 7885 N N . ARG A 1 12 ? -7.554 -18.041 7.359 1.00 0.00 12 ARG A N 6
ATOM 7886 C CA . ARG A 1 12 ? -6.782 -17.082 6.577 1.00 0.00 12 ARG A CA 6
ATOM 7887 C C . ARG A 1 12 ? -7.477 -15.724 6.541 1.00 0.00 12 ARG A C 6
ATOM 7888 O O . ARG A 1 12 ? -8.703 -15.645 6.454 1.00 0.00 12 ARG A O 6
ATOM 7909 N N . HIS A 1 13 ? -6.687 -14.658 6.608 1.00 0.00 13 HIS A N 6
ATOM 7910 C CA . HIS A 1 13 ? -7.227 -13.303 6.583 1.00 0.00 13 HIS A CA 6
ATOM 7911 C C . HIS A 1 13 ? -6.123 -12.283 6.320 1.00 0.00 13 HIS A C 6
ATOM 7912 O O . HIS A 1 13 ? -4.987 -12.455 6.762 1.00 0.00 13 HIS A O 6
ATOM 7927 N N . VAL A 1 14 ? -6.464 -11.222 5.596 1.00 0.00 14 VAL A N 6
ATOM 7928 C CA . VAL A 1 14 ? -5.503 -10.174 5.274 1.00 0.00 14 VAL A CA 6
ATOM 7929 C C . VAL A 1 14 ? -6.134 -8.792 5.397 1.00 0.00 14 VAL A C 6
ATOM 7930 O O . VAL A 1 14 ? -7.313 -8.608 5.095 1.00 0.00 14 VAL A O 6
ATOM 7943 N N . SER A 1 15 ? -5.341 -7.823 5.843 1.00 0.00 15 SER A N 6
ATOM 7944 C CA . SER A 1 15 ? -5.823 -6.457 6.010 1.00 0.00 15 SER A CA 6
ATOM 7945 C C . SER A 1 15 ? -4.657 -5.478 6.105 1.00 0.00 15 SER A C 6
ATOM 7946 O O . SER A 1 15 ? -3.593 -5.811 6.627 1.00 0.00 15 SER A O 6
ATOM 7954 N N . ALA A 1 16 ? -4.866 -4.267 5.598 1.00 0.00 16 ALA A N 6
ATOM 7955 C CA . ALA A 1 16 ? -3.834 -3.238 5.627 1.00 0.00 16 ALA A CA 6
ATOM 7956 C C . ALA A 1 16 ? -4.291 -2.025 6.430 1.00 0.00 16 ALA A C 6
ATOM 7957 O O . ALA A 1 16 ? -5.471 -1.673 6.423 1.00 0.00 16 ALA A O 6
ATOM 7964 N N . TYR A 1 17 ? -3.351 -1.392 7.122 1.00 0.00 17 TYR A N 6
ATOM 7965 C CA . TYR A 1 17 ? -3.658 -0.220 7.934 1.00 0.00 17 TYR A CA 6
ATOM 7966 C C . TYR A 1 17 ? -2.430 0.672 8.090 1.00 0.00 17 TYR A C 6
ATOM 7967 O O . TYR A 1 17 ? -1.331 0.192 8.363 1.00 0.00 17 TYR A O 6
ATOM 7985 N N . GLY A 1 18 ? -2.627 1.975 7.915 1.00 0.00 18 GLY A N 6
ATOM 7986 C CA . GLY A 1 18 ? -1.528 2.915 8.041 1.00 0.00 18 GLY A CA 6
ATOM 7987 C C . GLY A 1 18 ? -1.896 4.305 7.560 1.00 0.00 18 GLY A C 6
ATOM 7988 O O . GLY A 1 18 ? -2.960 4.523 6.981 1.00 0.00 18 GLY A O 6
ATOM 7992 N N . PRO A 1 19 ? -1.002 5.275 7.802 1.00 0.00 19 PRO A N 6
ATOM 7993 C CA . PRO A 1 19 ? -1.216 6.667 7.398 1.00 0.00 19 PRO A CA 6
ATOM 7994 C C . PRO A 1 19 ? -1.151 6.849 5.886 1.00 0.00 19 PRO A C 6
ATOM 7995 O O . PRO A 1 19 ? -1.973 7.552 5.300 1.00 0.00 19 PRO A O 6
ATOM 8006 N N . GLY A 1 20 ? -0.168 6.211 5.259 1.00 0.00 20 GLY A N 6
ATOM 8007 C CA . GLY A 1 20 ? -0.014 6.315 3.820 1.00 0.00 20 GLY A CA 6
ATOM 8008 C C . GLY A 1 20 ? -1.221 5.789 3.068 1.00 0.00 20 GLY A C 6
ATOM 8009 O O . GLY A 1 20 ? -1.537 6.262 1.976 1.00 0.00 20 GLY A O 6
ATOM 8013 N N . LEU A 1 21 ? -1.897 4.805 3.652 1.00 0.00 21 LEU A N 6
ATOM 8014 C CA . LEU A 1 21 ? -3.075 4.212 3.030 1.00 0.00 21 LEU A CA 6
ATOM 8015 C C . LEU A 1 21 ? -4.267 5.160 3.108 1.00 0.00 21 LEU A C 6
ATOM 8016 O O . LEU A 1 21 ? -4.986 5.351 2.127 1.00 0.00 21 LEU A O 6
ATOM 8032 N N . SER A 1 22 ? -4.470 5.753 4.280 1.00 0.00 22 SER A N 6
ATOM 8033 C CA . SER A 1 22 ? -5.576 6.680 4.486 1.00 0.00 22 SER A CA 6
ATOM 8034 C C . SER A 1 22 ? -5.376 7.954 3.670 1.00 0.00 22 SER A C 6
ATOM 8035 O O . SER A 1 22 ? -6.317 8.476 3.072 1.00 0.00 22 SER A O 6
ATOM 8043 N N . HIS A 1 23 ? -4.143 8.450 3.652 1.00 0.00 23 HIS A N 6
ATOM 8044 C CA . HIS A 1 23 ? -3.817 9.663 2.909 1.00 0.00 23 HIS A CA 6
ATOM 8045 C C . HIS A 1 23 ? -2.310 9.901 2.892 1.00 0.00 23 HIS A C 6
ATOM 8046 O O . HIS A 1 23 ? -1.541 9.117 3.446 1.00 0.00 23 HIS A O 6
ATOM 8061 N N . GLY A 1 24 ? -1.895 10.989 2.250 1.00 0.00 24 GLY A N 6
ATOM 8062 C CA . GLY A 1 24 ? -0.482 11.310 2.171 1.00 0.00 24 GLY A CA 6
ATOM 8063 C C . GLY A 1 24 ? -0.222 12.599 1.416 1.00 0.00 24 GLY A C 6
ATOM 8064 O O . GLY A 1 24 ? -1.144 13.372 1.158 1.00 0.00 24 GLY A O 6
ATOM 8068 N N . MET A 1 25 ? 1.038 12.831 1.063 1.00 0.00 25 MET A N 6
ATOM 8069 C CA . MET A 1 25 ? 1.417 14.036 0.333 1.00 0.00 25 MET A CA 6
ATOM 8070 C C . MET A 1 25 ? 2.482 13.725 -0.714 1.00 0.00 25 MET A C 6
ATOM 8071 O O . MET A 1 25 ? 3.232 12.757 -0.583 1.00 0.00 25 MET A O 6
ATOM 8085 N N . VAL A 1 26 ? 2.543 14.551 -1.753 1.00 0.00 26 VAL A N 6
ATOM 8086 C CA . VAL A 1 26 ? 3.517 14.364 -2.822 1.00 0.00 26 VAL A CA 6
ATOM 8087 C C . VAL A 1 26 ? 4.940 14.384 -2.278 1.00 0.00 26 VAL A C 6
ATOM 8088 O O . VAL A 1 26 ? 5.247 15.120 -1.341 1.00 0.00 26 VAL A O 6
ATOM 8101 N N . ASN A 1 27 ? 5.807 13.572 -2.873 1.00 0.00 27 ASN A N 6
ATOM 8102 C CA . ASN A 1 27 ? 7.200 13.495 -2.448 1.00 0.00 27 ASN A CA 6
ATOM 8103 C C . ASN A 1 27 ? 7.303 13.002 -1.008 1.00 0.00 27 ASN A C 6
ATOM 8104 O O . ASN A 1 27 ? 8.144 13.468 -0.239 1.00 0.00 27 ASN A O 6
ATOM 8115 N N . LYS A 1 28 ? 6.443 12.054 -0.651 1.00 0.00 28 LYS A N 6
ATOM 8116 C CA . LYS A 1 28 ? 6.437 11.494 0.696 1.00 0.00 28 LYS A CA 6
ATOM 8117 C C . LYS A 1 28 ? 6.145 9.997 0.661 1.00 0.00 28 LYS A C 6
ATOM 8118 O O . LYS A 1 28 ? 5.104 9.554 0.175 1.00 0.00 28 LYS A O 6
ATOM 8137 N N . PRO A 1 29 ? 7.084 9.198 1.189 1.00 0.00 29 PRO A N 6
ATOM 8138 C CA . PRO A 1 29 ? 6.949 7.739 1.232 1.00 0.00 29 PRO A CA 6
ATOM 8139 C C . PRO A 1 29 ? 5.873 7.285 2.212 1.00 0.00 29 PRO A C 6
ATOM 8140 O O . PRO A 1 29 ? 6.112 7.202 3.416 1.00 0.00 29 PRO A O 6
ATOM 8151 N N . ALA A 1 30 ? 4.688 6.992 1.687 1.00 0.00 30 ALA A N 6
ATOM 8152 C CA . ALA A 1 30 ? 3.575 6.544 2.516 1.00 0.00 30 ALA A CA 6
ATOM 8153 C C . ALA A 1 30 ? 3.853 5.167 3.110 1.00 0.00 30 ALA A C 6
ATOM 8154 O O . ALA A 1 30 ? 3.810 4.156 2.408 1.00 0.00 30 ALA A O 6
ATOM 8161 N N . THR A 1 31 ? 4.140 5.135 4.408 1.00 0.00 31 THR A N 6
ATOM 8162 C CA . THR A 1 31 ? 4.427 3.882 5.096 1.00 0.00 31 THR A CA 6
ATOM 8163 C C . THR A 1 31 ? 3.167 3.300 5.727 1.00 0.00 31 THR A C 6
ATOM 8164 O O . THR A 1 31 ? 2.413 4.006 6.397 1.00 0.00 31 THR A O 6
ATOM 8175 N N . PHE A 1 32 ? 2.944 2.009 5.508 1.00 0.00 32 PHE A N 6
ATOM 8176 C CA . PHE A 1 32 ? 1.774 1.332 6.056 1.00 0.00 32 PHE A CA 6
ATOM 8177 C C . PHE A 1 32 ? 2.102 -0.114 6.416 1.00 0.00 32 PHE A C 6
ATOM 8178 O O . PHE A 1 32 ? 3.090 -0.677 5.943 1.00 0.00 32 PHE A O 6
ATOM 8195 N N . THR A 1 33 ? 1.266 -0.712 7.260 1.00 0.00 33 THR A N 6
ATOM 8196 C CA . THR A 1 33 ? 1.466 -2.091 7.686 1.00 0.00 33 THR A CA 6
ATOM 8197 C C . THR A 1 33 ? 0.488 -3.030 6.990 1.00 0.00 33 THR A C 6
ATOM 8198 O O . THR A 1 33 ? -0.664 -2.670 6.744 1.00 0.00 33 THR A O 6
ATOM 8209 N N . ILE A 1 34 ? 0.953 -4.234 6.675 1.00 0.00 34 ILE A N 6
ATOM 8210 C CA . ILE A 1 34 ? 0.117 -5.225 6.008 1.00 0.00 34 ILE A CA 6
ATOM 8211 C C . ILE A 1 34 ? 0.011 -6.501 6.836 1.00 0.00 34 ILE A C 6
ATOM 8212 O O . ILE A 1 34 ? 0.985 -7.238 6.988 1.00 0.00 34 ILE A O 6
ATOM 8228 N N . VAL A 1 35 ? -1.180 -6.757 7.369 1.00 0.00 35 VAL A N 6
ATOM 8229 C CA . VAL A 1 35 ? -1.416 -7.945 8.180 1.00 0.00 35 VAL A CA 6
ATOM 8230 C C . VAL A 1 35 ? -1.338 -9.211 7.334 1.00 0.00 35 VAL A C 6
ATOM 8231 O O . VAL A 1 35 ? -2.304 -9.588 6.669 1.00 0.00 35 VAL A O 6
ATOM 8244 N N . THR A 1 36 ? -0.181 -9.866 7.363 1.00 0.00 36 THR A N 6
ATOM 8245 C CA . THR A 1 36 ? 0.023 -11.090 6.598 1.00 0.00 36 THR A CA 6
ATOM 8246 C C . THR A 1 36 ? 0.485 -12.230 7.499 1.00 0.00 36 THR A C 6
ATOM 8247 O O . THR A 1 36 ? 1.173 -13.148 7.053 1.00 0.00 36 THR A O 6
ATOM 8258 N N . LYS A 1 37 ? 0.102 -12.166 8.770 1.00 0.00 37 LYS A N 6
ATOM 8259 C CA . LYS A 1 37 ? 0.475 -13.194 9.734 1.00 0.00 37 LYS A CA 6
ATOM 8260 C C . LYS A 1 37 ? -0.221 -14.515 9.418 1.00 0.00 37 LYS A C 6
ATOM 8261 O O . LYS A 1 37 ? 0.351 -15.589 9.605 1.00 0.00 37 LYS A O 6
ATOM 8280 N N . ASP A 1 38 ? -1.456 -14.427 8.937 1.00 0.00 38 ASP A N 6
ATOM 8281 C CA . ASP A 1 38 ? -2.228 -15.615 8.592 1.00 0.00 38 ASP A CA 6
ATOM 8282 C C . ASP A 1 38 ? -1.843 -16.131 7.209 1.00 0.00 38 ASP A C 6
ATOM 8283 O O . ASP A 1 38 ? -1.526 -17.308 7.041 1.00 0.00 38 ASP A O 6
ATOM 8292 N N . ALA A 1 39 ? -1.875 -15.242 6.222 1.00 0.00 39 ALA A N 6
ATOM 8293 C CA . ALA A 1 39 ? -1.528 -15.607 4.854 1.00 0.00 39 ALA A CA 6
ATOM 8294 C C . ALA A 1 39 ? -0.299 -16.509 4.821 1.00 0.00 39 ALA A C 6
ATOM 8295 O O . ALA A 1 39 ? -0.278 -17.522 4.123 1.00 0.00 39 ALA A O 6
ATOM 8302 N N . GLY A 1 40 ? 0.726 -16.132 5.580 1.00 0.00 40 GLY A N 6
ATOM 8303 C CA . GLY A 1 40 ? 1.946 -16.918 5.622 1.00 0.00 40 GLY A CA 6
ATOM 8304 C C . GLY A 1 40 ? 2.714 -16.866 4.316 1.00 0.00 40 GLY A C 6
ATOM 8305 O O . GLY A 1 40 ? 3.468 -15.925 4.070 1.00 0.00 40 GLY A O 6
ATOM 8309 N N . GLU A 1 41 ? 2.524 -17.880 3.478 1.00 0.00 41 GLU A N 6
ATOM 8310 C CA . GLU A 1 41 ? 3.207 -17.946 2.192 1.00 0.00 41 GLU A CA 6
ATOM 8311 C C . GLU A 1 41 ? 2.209 -18.149 1.056 1.00 0.00 41 GLU A C 6
ATOM 8312 O O . GLU A 1 41 ? 1.219 -18.864 1.204 1.00 0.00 41 GLU A O 6
ATOM 8324 N N . GLY A 1 42 ? 2.478 -17.513 -0.081 1.00 0.00 42 GLY A N 6
ATOM 8325 C CA . GLY A 1 42 ? 1.595 -17.635 -1.226 1.00 0.00 42 GLY A CA 6
ATOM 8326 C C . GLY A 1 42 ? 2.064 -16.812 -2.410 1.00 0.00 42 GLY A C 6
ATOM 8327 O O . GLY A 1 42 ? 3.236 -16.860 -2.783 1.00 0.00 42 GLY A O 6
ATOM 8331 N N . GLY A 1 43 ? 1.146 -16.056 -3.004 1.00 0.00 43 GLY A N 6
ATOM 8332 C CA . GLY A 1 43 ? 1.491 -15.232 -4.148 1.00 0.00 43 GLY A CA 6
ATOM 8333 C C . GLY A 1 43 ? 0.950 -13.821 -4.030 1.00 0.00 43 GLY A C 6
ATOM 8334 O O . GLY A 1 43 ? 0.085 -13.413 -4.805 1.00 0.00 43 GLY A O 6
ATOM 8338 N N . LEU A 1 44 ? 1.459 -13.074 -3.057 1.00 0.00 44 LEU A N 6
ATOM 8339 C CA . LEU A 1 44 ? 1.021 -11.700 -2.838 1.00 0.00 44 LEU A CA 6
ATOM 8340 C C . LEU A 1 44 ? 1.468 -10.797 -3.983 1.00 0.00 44 LEU A C 6
ATOM 8341 O O . LEU A 1 44 ? 2.540 -10.988 -4.556 1.00 0.00 44 LEU A O 6
ATOM 8357 N N . SER A 1 45 ? 0.638 -9.811 -4.311 1.00 0.00 45 SER A N 6
ATOM 8358 C CA . SER A 1 45 ? 0.947 -8.879 -5.389 1.00 0.00 45 SER A CA 6
ATOM 8359 C C . SER A 1 45 ? 0.760 -7.436 -4.930 1.00 0.00 45 SER A C 6
ATOM 8360 O O . SER A 1 45 ? -0.182 -7.121 -4.201 1.00 0.00 45 SER A O 6
ATOM 8368 N N . LEU A 1 46 ? 1.664 -6.563 -5.361 1.00 0.00 46 LEU A N 6
ATOM 8369 C CA . LEU A 1 46 ? 1.601 -5.152 -4.995 1.00 0.00 46 LEU A CA 6
ATOM 8370 C C . LEU A 1 46 ? 1.677 -4.264 -6.233 1.00 0.00 46 LEU A C 6
ATOM 8371 O O . LEU A 1 46 ? 2.614 -4.366 -7.025 1.00 0.00 46 LEU A O 6
ATOM 8387 N N . ALA A 1 47 ? 0.687 -3.393 -6.392 1.00 0.00 47 ALA A N 6
ATOM 8388 C CA . ALA A 1 47 ? 0.645 -2.484 -7.531 1.00 0.00 47 ALA A CA 6
ATOM 8389 C C . ALA A 1 47 ? -0.358 -1.359 -7.298 1.00 0.00 47 ALA A C 6
ATOM 8390 O O . ALA A 1 47 ? -1.466 -1.591 -6.815 1.00 0.00 47 ALA A O 6
ATOM 8397 N N . VAL A 1 48 ? 0.039 -0.138 -7.645 1.00 0.00 48 VAL A N 6
ATOM 8398 C CA . VAL A 1 48 ? -0.825 1.024 -7.474 1.00 0.00 48 VAL A CA 6
ATOM 8399 C C . VAL A 1 48 ? -1.247 1.598 -8.822 1.00 0.00 48 VAL A C 6
ATOM 8400 O O . VAL A 1 48 ? -0.461 1.625 -9.769 1.00 0.00 48 VAL A O 6
ATOM 8413 N N . GLU A 1 49 ? -2.492 2.057 -8.900 1.00 0.00 49 GLU A N 6
ATOM 8414 C CA . GLU A 1 49 ? -3.017 2.631 -10.134 1.00 0.00 49 GLU A CA 6
ATOM 8415 C C . GLU A 1 49 ? -3.692 3.973 -9.865 1.00 0.00 49 GLU A C 6
ATOM 8416 O O . GLU A 1 49 ? -4.750 4.035 -9.240 1.00 0.00 49 GLU A O 6
ATOM 8428 N N . GLY A 1 50 ? -3.070 5.047 -10.341 1.00 0.00 50 GLY A N 6
ATOM 8429 C CA . GLY A 1 50 ? -3.623 6.374 -10.142 1.00 0.00 50 GLY A CA 6
ATOM 8430 C C . GLY A 1 50 ? -3.153 7.362 -11.192 1.00 0.00 50 GLY A C 6
ATOM 8431 O O . GLY A 1 50 ? -2.911 7.006 -12.345 1.00 0.00 50 GLY A O 6
ATOM 8435 N N . PRO A 1 51 ? -3.018 8.635 -10.793 1.00 0.00 51 PRO A N 6
ATOM 8436 C CA . PRO A 1 51 ? -2.574 9.704 -11.693 1.00 0.00 51 PRO A CA 6
ATOM 8437 C C . PRO A 1 51 ? -1.105 9.566 -12.076 1.00 0.00 51 PRO A C 6
ATOM 8438 O O . PRO A 1 51 ? -0.618 10.262 -12.967 1.00 0.00 51 PRO A O 6
ATOM 8449 N N . SER A 1 52 ? -0.404 8.663 -11.398 1.00 0.00 52 SER A N 6
ATOM 8450 C CA . SER A 1 52 ? 1.012 8.436 -11.666 1.00 0.00 52 SER A CA 6
ATOM 8451 C C . SER A 1 52 ? 1.468 7.103 -11.082 1.00 0.00 52 SER A C 6
ATOM 8452 O O . SER A 1 52 ? 0.783 6.509 -10.248 1.00 0.00 52 SER A O 6
ATOM 8460 N N . LYS A 1 53 ? 2.630 6.636 -11.526 1.00 0.00 53 LYS A N 6
ATOM 8461 C CA . LYS A 1 53 ? 3.182 5.374 -11.048 1.00 0.00 53 LYS A CA 6
ATOM 8462 C C . LYS A 1 53 ? 4.088 5.597 -9.841 1.00 0.00 53 LYS A C 6
ATOM 8463 O O . LYS A 1 53 ? 5.167 6.176 -9.963 1.00 0.00 53 LYS A O 6
ATOM 8482 N N . ALA A 1 54 ? 3.642 5.134 -8.678 1.00 0.00 54 ALA A N 6
ATOM 8483 C CA . ALA A 1 54 ? 4.414 5.280 -7.451 1.00 0.00 54 ALA A CA 6
ATOM 8484 C C . ALA A 1 54 ? 5.215 4.018 -7.152 1.00 0.00 54 ALA A C 6
ATOM 8485 O O . ALA A 1 54 ? 4.663 2.918 -7.109 1.00 0.00 54 ALA A O 6
ATOM 8492 N N . GLU A 1 55 ? 6.518 4.183 -6.947 1.00 0.00 55 GLU A N 6
ATOM 8493 C CA . GLU A 1 55 ? 7.393 3.055 -6.653 1.00 0.00 55 GLU A CA 6
ATOM 8494 C C . GLU A 1 55 ? 7.063 2.449 -5.292 1.00 0.00 55 GLU A C 6
ATOM 8495 O O . GLU A 1 55 ? 7.085 3.138 -4.273 1.00 0.00 55 GLU A O 6
ATOM 8507 N N . ILE A 1 56 ? 6.756 1.156 -5.286 1.00 0.00 56 ILE A N 6
ATOM 8508 C CA . ILE A 1 56 ? 6.422 0.457 -4.051 1.00 0.00 56 ILE A CA 6
ATOM 8509 C C . ILE A 1 56 ? 7.560 -0.457 -3.611 1.00 0.00 56 ILE A C 6
ATOM 8510 O O . ILE A 1 56 ? 8.077 -1.249 -4.400 1.00 0.00 56 ILE A O 6
ATOM 8526 N N . THR A 1 57 ? 7.947 -0.343 -2.344 1.00 0.00 57 THR A N 6
ATOM 8527 C CA . THR A 1 57 ? 9.024 -1.158 -1.797 1.00 0.00 57 THR A CA 6
ATOM 8528 C C . THR A 1 57 ? 8.511 -2.082 -0.698 1.00 0.00 57 THR A C 6
ATOM 8529 O O . THR A 1 57 ? 7.712 -1.674 0.146 1.00 0.00 57 THR A O 6
ATOM 8540 N N . CYS A 1 58 ? 8.974 -3.327 -0.714 1.00 0.00 58 CYS A N 6
ATOM 8541 C CA . CYS A 1 58 ? 8.561 -4.309 0.282 1.00 0.00 58 CYS A CA 6
ATOM 8542 C C . CYS A 1 58 ? 9.710 -4.638 1.230 1.00 0.00 58 CYS A C 6
ATOM 8543 O O . CYS A 1 58 ? 10.841 -4.862 0.799 1.00 0.00 58 CYS A O 6
ATOM 8551 N N . LYS A 1 59 ? 9.412 -4.663 2.525 1.00 0.00 59 LYS A N 6
ATOM 8552 C CA . LYS A 1 59 ? 10.419 -4.963 3.536 1.00 0.00 59 LYS A CA 6
ATOM 8553 C C . LYS A 1 59 ? 10.093 -6.267 4.258 1.00 0.00 59 LYS A C 6
ATOM 8554 O O . LYS A 1 59 ? 8.930 -6.661 4.351 1.00 0.00 59 LYS A O 6
ATOM 8573 N N . ASP A 1 60 ? 11.124 -6.929 4.769 1.00 0.00 60 ASP A N 6
ATOM 8574 C CA . ASP A 1 60 ? 10.947 -8.186 5.486 1.00 0.00 60 ASP A CA 6
ATOM 8575 C C . ASP A 1 60 ? 11.074 -7.976 6.992 1.00 0.00 60 ASP A C 6
ATOM 8576 O O . ASP A 1 60 ? 12.153 -7.669 7.496 1.00 0.00 60 ASP A O 6
ATOM 8585 N N . ASN A 1 61 ? 9.964 -8.143 7.703 1.00 0.00 61 ASN A N 6
ATOM 8586 C CA . ASN A 1 61 ? 9.951 -7.970 9.152 1.00 0.00 61 ASN A CA 6
ATOM 8587 C C . ASN A 1 61 ? 10.178 -9.302 9.861 1.00 0.00 61 ASN A C 6
ATOM 8588 O O . ASN A 1 61 ? 10.735 -9.347 10.958 1.00 0.00 61 ASN A O 6
ATOM 8599 N N . LYS A 1 62 ? 9.744 -10.385 9.226 1.00 0.00 62 LYS A N 6
ATOM 8600 C CA . LYS A 1 62 ? 9.900 -11.720 9.793 1.00 0.00 62 LYS A CA 6
ATOM 8601 C C . LYS A 1 62 ? 9.302 -11.788 11.195 1.00 0.00 62 LYS A C 6
ATOM 8602 O O . LYS A 1 62 ? 9.795 -12.519 12.055 1.00 0.00 62 LYS A O 6
ATOM 8621 N N . ASP A 1 63 ? 8.238 -11.025 11.417 1.00 0.00 63 ASP A N 6
ATOM 8622 C CA . ASP A 1 63 ? 7.571 -11.002 12.714 1.00 0.00 63 ASP A CA 6
ATOM 8623 C C . ASP A 1 63 ? 6.089 -11.332 12.569 1.00 0.00 63 ASP A C 6
ATOM 8624 O O . ASP A 1 63 ? 5.423 -11.682 13.542 1.00 0.00 63 ASP A O 6
ATOM 8633 N N . GLY A 1 64 ? 5.579 -11.216 11.347 1.00 0.00 64 GLY A N 6
ATOM 8634 C CA . GLY A 1 64 ? 4.179 -11.505 11.097 1.00 0.00 64 GLY A CA 6
ATOM 8635 C C . GLY A 1 64 ? 3.486 -10.395 10.331 1.00 0.00 64 GLY A C 6
ATOM 8636 O O . GLY A 1 64 ? 2.257 -10.333 10.288 1.00 0.00 64 GLY A O 6
ATOM 8640 N N . THR A 1 65 ? 4.275 -9.514 9.725 1.00 0.00 65 THR A N 6
ATOM 8641 C CA . THR A 1 65 ? 3.731 -8.399 8.960 1.00 0.00 65 THR A CA 6
ATOM 8642 C C . THR A 1 65 ? 4.651 -8.025 7.803 1.00 0.00 65 THR A C 6
ATOM 8643 O O . THR A 1 65 ? 5.682 -8.662 7.587 1.00 0.00 65 THR A O 6
ATOM 8654 N N . CYS A 1 66 ? 4.272 -6.989 7.064 1.00 0.00 66 CYS A N 6
ATOM 8655 C CA . CYS A 1 66 ? 5.063 -6.530 5.928 1.00 0.00 66 CYS A CA 6
ATOM 8656 C C . CYS A 1 66 ? 5.023 -5.009 5.816 1.00 0.00 66 CYS A C 6
ATOM 8657 O O . CYS A 1 66 ? 3.956 -4.415 5.657 1.00 0.00 66 CYS A O 6
ATOM 8665 N N . THR A 1 67 ? 6.193 -4.384 5.902 1.00 0.00 67 THR A N 6
ATOM 8666 C CA . THR A 1 67 ? 6.291 -2.932 5.813 1.00 0.00 67 THR A CA 6
ATOM 8667 C C . THR A 1 67 ? 6.517 -2.483 4.374 1.00 0.00 67 THR A C 6
ATOM 8668 O O . THR A 1 67 ? 7.542 -2.796 3.768 1.00 0.00 67 THR A O 6
ATOM 8679 N N . VAL A 1 68 ? 5.552 -1.747 3.831 1.00 0.00 68 VAL A N 6
ATOM 8680 C CA . VAL A 1 68 ? 5.646 -1.253 2.462 1.00 0.00 68 VAL A CA 6
ATOM 8681 C C . VAL A 1 68 ? 5.508 0.264 2.415 1.00 0.00 68 VAL A C 6
ATOM 8682 O O . VAL A 1 68 ? 4.682 0.845 3.119 1.00 0.00 68 VAL A O 6
ATOM 8695 N N . SER A 1 69 ? 6.323 0.902 1.580 1.00 0.00 69 SER A N 6
ATOM 8696 C CA . SER A 1 69 ? 6.294 2.353 1.443 1.00 0.00 69 SER A CA 6
ATOM 8697 C C . SER A 1 69 ? 6.264 2.759 -0.027 1.00 0.00 69 SER A C 6
ATOM 8698 O O . SER A 1 69 ? 7.056 2.271 -0.834 1.00 0.00 69 SER A O 6
ATOM 8706 N N . TYR A 1 70 ? 5.345 3.656 -0.368 1.00 0.00 70 TYR A N 6
ATOM 8707 C CA . TYR A 1 70 ? 5.208 4.127 -1.741 1.00 0.00 70 TYR A CA 6
ATOM 8708 C C . TYR A 1 70 ? 5.422 5.635 -1.823 1.00 0.00 70 TYR A C 6
ATOM 8709 O O . TYR A 1 70 ? 4.913 6.392 -0.995 1.00 0.00 70 TYR A O 6
ATOM 8727 N N . LEU A 1 71 ? 6.177 6.065 -2.828 1.00 0.00 71 LEU A N 6
ATOM 8728 C CA . LEU A 1 71 ? 6.458 7.483 -3.021 1.00 0.00 71 LEU A CA 6
ATOM 8729 C C . LEU A 1 71 ? 5.717 8.025 -4.239 1.00 0.00 71 LEU A C 6
ATOM 8730 O O . LEU A 1 71 ? 6.118 7.813 -5.384 1.00 0.00 71 LEU A O 6
ATOM 8746 N N . PRO A 1 72 ? 4.612 8.742 -3.989 1.00 0.00 72 PRO A N 6
ATOM 8747 C CA . PRO A 1 72 ? 3.793 9.331 -5.053 1.00 0.00 72 PRO A CA 6
ATOM 8748 C C . PRO A 1 72 ? 4.500 10.484 -5.758 1.00 0.00 72 PRO A C 6
ATOM 8749 O O . PRO A 1 72 ? 5.383 11.127 -5.188 1.00 0.00 72 PRO A O 6
ATOM 8760 N N . THR A 1 73 ? 4.107 10.742 -7.001 1.00 0.00 73 THR A N 6
ATOM 8761 C CA . THR A 1 73 ? 4.704 11.817 -7.784 1.00 0.00 73 THR A CA 6
ATOM 8762 C C . THR A 1 73 ? 3.704 12.942 -8.024 1.00 0.00 73 THR A C 6
ATOM 8763 O O . THR A 1 73 ? 4.087 14.096 -8.211 1.00 0.00 73 THR A O 6
ATOM 8774 N N . ALA A 1 74 ? 2.420 12.598 -8.017 1.00 0.00 74 ALA A N 6
ATOM 8775 C CA . ALA A 1 74 ? 1.365 13.581 -8.231 1.00 0.00 74 ALA A CA 6
ATOM 8776 C C . ALA A 1 74 ? 0.214 13.373 -7.252 1.00 0.00 74 ALA A C 6
ATOM 8777 O O . ALA A 1 74 ? -0.093 12.252 -6.846 1.00 0.00 74 ALA A O 6
ATOM 8784 N N . PRO A 1 75 ? -0.438 14.478 -6.862 1.00 0.00 75 PRO A N 6
ATOM 8785 C CA . PRO A 1 75 ? -1.565 14.443 -5.926 1.00 0.00 75 PRO A CA 6
ATOM 8786 C C . PRO A 1 75 ? -2.808 13.806 -6.538 1.00 0.00 75 PRO A C 6
ATOM 8787 O O . PRO A 1 75 ? -3.122 14.032 -7.706 1.00 0.00 75 PRO A O 6
ATOM 8798 N N . GLY A 1 76 ? -3.514 13.010 -5.741 1.00 0.00 76 GLY A N 6
ATOM 8799 C CA . GLY A 1 76 ? -4.715 12.353 -6.222 1.00 0.00 76 GLY A CA 6
ATOM 8800 C C . GLY A 1 76 ? -5.050 11.104 -5.431 1.00 0.00 76 GLY A C 6
ATOM 8801 O O . GLY A 1 76 ? -4.437 10.832 -4.399 1.00 0.00 76 GLY A O 6
ATOM 8805 N N . ASP A 1 77 ? -6.027 10.345 -5.914 1.00 0.00 77 ASP A N 6
ATOM 8806 C CA . ASP A 1 77 ? -6.444 9.118 -5.244 1.00 0.00 77 ASP A CA 6
ATOM 8807 C C . ASP A 1 77 ? -5.719 7.908 -5.825 1.00 0.00 77 ASP A C 6
ATOM 8808 O O . ASP A 1 77 ? -5.999 7.483 -6.947 1.00 0.00 77 ASP A O 6
ATOM 8817 N N . TYR A 1 78 ? -4.785 7.359 -5.057 1.00 0.00 78 TYR A N 6
ATOM 8818 C CA . TYR A 1 78 ? -4.017 6.200 -5.497 1.00 0.00 78 TYR A CA 6
ATOM 8819 C C . TYR A 1 78 ? -4.720 4.902 -5.111 1.00 0.00 78 TYR A C 6
ATOM 8820 O O . TYR A 1 78 ? -5.173 4.741 -3.978 1.00 0.00 78 TYR A O 6
ATOM 8838 N N . SER A 1 79 ? -4.807 3.979 -6.063 1.00 0.00 79 SER A N 6
ATOM 8839 C CA . SER A 1 79 ? -5.458 2.695 -5.826 1.00 0.00 79 SER A CA 6
ATOM 8840 C C . SER A 1 79 ? -4.424 1.598 -5.589 1.00 0.00 79 SER A C 6
ATOM 8841 O O . SER A 1 79 ? -3.849 1.058 -6.535 1.00 0.00 79 SER A O 6
ATOM 8849 N N . ILE A 1 80 ? -4.194 1.274 -4.321 1.00 0.00 80 ILE A N 6
ATOM 8850 C CA . ILE A 1 80 ? -3.231 0.241 -3.960 1.00 0.00 80 ILE A CA 6
ATOM 8851 C C . ILE A 1 80 ? -3.844 -1.149 -4.083 1.00 0.00 80 ILE A C 6
ATOM 8852 O O . ILE A 1 80 ? -4.559 -1.605 -3.190 1.00 0.00 80 ILE A O 6
ATOM 8868 N N . ILE A 1 81 ? -3.559 -1.819 -5.195 1.00 0.00 81 ILE A N 6
ATOM 8869 C CA . ILE A 1 81 ? -4.081 -3.159 -5.433 1.00 0.00 81 ILE A CA 6
ATOM 8870 C C . ILE A 1 81 ? -3.212 -4.215 -4.757 1.00 0.00 81 ILE A C 6
ATOM 8871 O O . ILE A 1 81 ? -2.012 -4.305 -5.015 1.00 0.00 81 ILE A O 6
ATOM 8887 N N . VAL A 1 82 ? -3.828 -5.015 -3.892 1.00 0.00 82 VAL A N 6
ATOM 8888 C CA . VAL A 1 82 ? -3.112 -6.068 -3.181 1.00 0.00 82 VAL A CA 6
ATOM 8889 C C . VAL A 1 82 ? -3.877 -7.385 -3.235 1.00 0.00 82 VAL A C 6
ATOM 8890 O O . VAL A 1 82 ? -4.873 -7.565 -2.534 1.00 0.00 82 VAL A O 6
ATOM 8903 N N . ARG A 1 83 ? -3.405 -8.304 -4.071 1.00 0.00 83 ARG A N 6
ATOM 8904 C CA . ARG A 1 83 ? -4.045 -9.606 -4.216 1.00 0.00 83 ARG A CA 6
ATOM 8905 C C . ARG A 1 83 ? -3.222 -10.696 -3.536 1.00 0.00 83 ARG A C 6
ATOM 8906 O O . ARG A 1 83 ? -2.031 -10.520 -3.279 1.00 0.00 83 ARG A O 6
ATOM 8927 N N . PHE A 1 84 ? -3.865 -11.822 -3.246 1.00 0.00 84 PHE A N 6
ATOM 8928 C CA . PHE A 1 84 ? -3.193 -12.940 -2.594 1.00 0.00 84 PHE A CA 6
ATOM 8929 C C . PHE A 1 84 ? -3.702 -14.272 -3.138 1.00 0.00 84 PHE A C 6
ATOM 8930 O O . PHE A 1 84 ? -4.811 -14.701 -2.822 1.00 0.00 84 PHE A O 6
ATOM 8947 N N . ASP A 1 85 ? -2.882 -14.921 -3.958 1.00 0.00 85 ASP A N 6
ATOM 8948 C CA . ASP A 1 85 ? -3.247 -16.204 -4.546 1.00 0.00 85 ASP A CA 6
ATOM 8949 C C . ASP A 1 85 ? -4.431 -16.050 -5.495 1.00 0.00 85 ASP A C 6
ATOM 8950 O O . ASP A 1 85 ? -5.325 -16.895 -5.531 1.00 0.00 85 ASP A O 6
ATOM 8959 N N . ASP A 1 86 ? -4.431 -14.964 -6.262 1.00 0.00 86 ASP A N 6
ATOM 8960 C CA . ASP A 1 86 ? -5.505 -14.699 -7.211 1.00 0.00 86 ASP A CA 6
ATOM 8961 C C . ASP A 1 86 ? -6.795 -14.333 -6.484 1.00 0.00 86 ASP A C 6
ATOM 8962 O O . ASP A 1 86 ? -7.883 -14.752 -6.878 1.00 0.00 86 ASP A O 6
ATOM 8971 N N . LYS A 1 87 ? -6.666 -13.548 -5.419 1.00 0.00 87 LYS A N 6
ATOM 8972 C CA . LYS A 1 87 ? -7.820 -13.125 -4.636 1.00 0.00 87 LYS A CA 6
ATOM 8973 C C . LYS A 1 87 ? -7.584 -11.750 -4.019 1.00 0.00 87 LYS A C 6
ATOM 8974 O O . LYS A 1 87 ? -6.589 -11.532 -3.326 1.00 0.00 87 LYS A O 6
ATOM 8993 N N . HIS A 1 88 ? -8.505 -10.826 -4.273 1.00 0.00 88 HIS A N 6
ATOM 8994 C CA . HIS A 1 88 ? -8.398 -9.472 -3.740 1.00 0.00 88 HIS A CA 6
ATOM 8995 C C . HIS A 1 88 ? -8.669 -9.457 -2.238 1.00 0.00 88 HIS A C 6
ATOM 8996 O O . HIS A 1 88 ? -9.642 -10.046 -1.767 1.00 0.00 88 HIS A O 6
ATOM 9011 N N . ILE A 1 89 ? -7.802 -8.780 -1.493 1.00 0.00 89 ILE A N 6
ATOM 9012 C CA . ILE A 1 89 ? -7.949 -8.688 -0.045 1.00 0.00 89 ILE A CA 6
ATOM 9013 C C . ILE A 1 89 ? -9.110 -7.775 0.332 1.00 0.00 89 ILE A C 6
ATOM 9014 O O . ILE A 1 89 ? -9.479 -6.860 -0.405 1.00 0.00 89 ILE A O 6
ATOM 9030 N N . PRO A 1 90 ? -9.701 -8.026 1.510 1.00 0.00 90 PRO A N 6
ATOM 9031 C CA . PRO A 1 90 ? -10.829 -7.237 2.014 1.00 0.00 90 PRO A CA 6
ATOM 9032 C C . PRO A 1 90 ? -10.415 -5.824 2.412 1.00 0.00 90 PRO A C 6
ATOM 9033 O O . PRO A 1 90 ? -10.146 -5.552 3.582 1.00 0.00 90 PRO A O 6
ATOM 9044 N N . GLY A 1 91 ? -10.366 -4.928 1.431 1.00 0.00 91 GLY A N 6
ATOM 9045 C CA . GLY A 1 91 ? -9.984 -3.554 1.700 1.00 0.00 91 GLY A CA 6
ATOM 9046 C C . GLY A 1 91 ? -9.241 -2.921 0.541 1.00 0.00 91 GLY A C 6
ATOM 9047 O O . GLY A 1 91 ? -8.987 -1.716 0.540 1.00 0.00 91 GLY A O 6
ATOM 9051 N N . SER A 1 92 ? -8.888 -3.735 -0.449 1.00 0.00 92 SER A N 6
ATOM 9052 C CA . SER A 1 92 ? -8.164 -3.248 -1.618 1.00 0.00 92 SER A CA 6
ATOM 9053 C C . SER A 1 92 ? -9.037 -3.321 -2.867 1.00 0.00 92 SER A C 6
ATOM 9054 O O . SER A 1 92 ? -9.963 -4.128 -2.962 1.00 0.00 92 SER A O 6
ATOM 9062 N N . PRO A 1 93 ? -8.737 -2.459 -3.849 1.00 0.00 93 PRO A N 6
ATOM 9063 C CA . PRO A 1 93 ? -7.637 -1.494 -3.747 1.00 0.00 93 PRO A CA 6
ATOM 9064 C C . PRO A 1 93 ? -7.926 -0.392 -2.734 1.00 0.00 93 PRO A C 6
ATOM 9065 O O . PRO A 1 93 ? -9.042 0.123 -2.662 1.00 0.00 93 PRO A O 6
ATOM 9076 N N . PHE A 1 94 ? -6.913 -0.033 -1.952 1.00 0.00 94 PHE A N 6
ATOM 9077 C CA . PHE A 1 94 ? -7.059 1.009 -0.942 1.00 0.00 94 PHE A CA 6
ATOM 9078 C C . PHE A 1 94 ? -6.870 2.392 -1.557 1.00 0.00 94 PHE A C 6
ATOM 9079 O O . PHE A 1 94 ? -5.757 2.782 -1.910 1.00 0.00 94 PHE A O 6
ATOM 9096 N N . THR A 1 95 ? -7.968 3.132 -1.682 1.00 0.00 95 THR A N 6
ATOM 9097 C CA . THR A 1 95 ? -7.926 4.471 -2.255 1.00 0.00 95 THR A CA 6
ATOM 9098 C C . THR A 1 95 ? -7.272 5.460 -1.296 1.00 0.00 95 THR A C 6
ATOM 9099 O O . THR A 1 95 ? -7.900 5.923 -0.345 1.00 0.00 95 THR A O 6
ATOM 9110 N N . ALA A 1 96 ? -6.008 5.779 -1.553 1.00 0.00 96 ALA A N 6
ATOM 9111 C CA . ALA A 1 96 ? -5.271 6.715 -0.714 1.00 0.00 96 ALA A CA 6
ATOM 9112 C C . ALA A 1 96 ? -5.277 8.116 -1.316 1.00 0.00 96 ALA A C 6
ATOM 9113 O O . ALA A 1 96 ? -4.987 8.295 -2.499 1.00 0.00 96 ALA A O 6
ATOM 9120 N N . LYS A 1 97 ? -5.611 9.106 -0.496 1.00 0.00 97 LYS A N 6
ATOM 9121 C CA . LYS A 1 97 ? -5.655 10.492 -0.947 1.00 0.00 97 LYS A CA 6
ATOM 9122 C C . LYS A 1 97 ? -4.288 11.155 -0.803 1.00 0.00 97 LYS A C 6
ATOM 9123 O O . LYS A 1 97 ? -3.727 11.209 0.291 1.00 0.00 97 LYS A O 6
ATOM 9142 N N . ILE A 1 98 ? -3.760 11.658 -1.914 1.00 0.00 98 ILE A N 6
ATOM 9143 C CA . ILE A 1 98 ? -2.461 12.319 -1.910 1.00 0.00 98 ILE A CA 6
ATOM 9144 C C . ILE A 1 98 ? -2.582 13.771 -2.361 1.00 0.00 98 ILE A C 6
ATOM 9145 O O . ILE A 1 98 ? -3.023 14.053 -3.475 1.00 0.00 98 ILE A O 6
ATOM 9161 N N . THR A 1 99 ? -2.186 14.691 -1.487 1.00 0.00 99 THR A N 6
ATOM 9162 C CA . THR A 1 99 ? -2.249 16.114 -1.794 1.00 0.00 99 THR A CA 6
ATOM 9163 C C . THR A 1 99 ? -0.908 16.625 -2.309 1.00 0.00 99 THR A C 6
ATOM 9164 O O . THR A 1 99 ? 0.133 16.015 -2.071 1.00 0.00 99 THR A O 6
ATOM 9175 N N . GLY A 1 100 ? -0.941 17.750 -3.017 1.00 0.00 100 GLY A N 6
ATOM 9176 C CA . GLY A 1 100 ? 0.278 18.325 -3.555 1.00 0.00 100 GLY A CA 6
ATOM 9177 C C . GLY A 1 100 ? 0.277 19.839 -3.503 1.00 0.00 100 GLY A C 6
ATOM 9178 O O . GLY A 1 100 ? -0.435 20.439 -2.698 1.00 0.00 100 GLY A O 6
ATOM 9182 N N . ASP A 1 101 ? 1.078 20.460 -4.363 1.00 0.00 101 ASP A N 6
ATOM 9183 C CA . ASP A 1 101 ? 1.168 21.914 -4.411 1.00 0.00 101 ASP A CA 6
ATOM 9184 C C . ASP A 1 101 ? 1.564 22.388 -5.806 1.00 0.00 101 ASP A C 6
ATOM 9185 O O . ASP A 1 101 ? 2.401 21.773 -6.467 1.00 0.00 101 ASP A O 6
ATOM 9194 N N . ASP A 1 102 ? 0.957 23.484 -6.247 1.00 0.00 102 ASP A N 6
ATOM 9195 C CA . ASP A 1 102 ? 1.246 24.041 -7.564 1.00 0.00 102 ASP A CA 6
ATOM 9196 C C . ASP A 1 102 ? 2.184 25.239 -7.453 1.00 0.00 102 ASP A C 6
ATOM 9197 O O . ASP A 1 102 ? 1.977 26.263 -8.104 1.00 0.00 102 ASP A O 6
ATOM 9206 N N . SER A 1 103 ? 3.214 25.104 -6.624 1.00 0.00 103 SER A N 6
ATOM 9207 C CA . SER A 1 103 ? 4.181 26.177 -6.424 1.00 0.00 103 SER A CA 6
ATOM 9208 C C . SER A 1 103 ? 5.547 25.614 -6.047 1.00 0.00 103 SER A C 6
ATOM 9209 O O . SER A 1 103 ? 5.652 24.723 -5.204 1.00 0.00 103 SER A O 6
ATOM 9217 N N . MET A 1 104 ? 6.592 26.140 -6.677 1.00 0.00 104 MET A N 6
ATOM 9218 C CA . MET A 1 104 ? 7.953 25.691 -6.407 1.00 0.00 104 MET A CA 6
ATOM 9219 C C . MET A 1 104 ? 8.972 26.661 -6.996 1.00 0.00 104 MET A C 6
ATOM 9220 O O . MET A 1 104 ? 8.841 27.095 -8.140 1.00 0.00 104 MET A O 6
ATOM 9234 N N . ARG A 1 105 ? 9.987 26.997 -6.206 1.00 0.00 105 ARG A N 6
ATOM 9235 C CA . ARG A 1 105 ? 11.028 27.917 -6.649 1.00 0.00 105 ARG A CA 6
ATOM 9236 C C . ARG A 1 105 ? 12.318 27.167 -6.965 1.00 0.00 105 ARG A C 6
ATOM 9237 O O . ARG A 1 105 ? 12.920 26.550 -6.086 1.00 0.00 105 ARG A O 6
ATOM 9258 N N . SER A 1 106 ? 12.737 27.225 -8.225 1.00 0.00 106 SER A N 6
ATOM 9259 C CA . SER A 1 106 ? 13.953 26.547 -8.658 1.00 0.00 106 SER A CA 6
ATOM 9260 C C . SER A 1 106 ? 15.161 27.471 -8.539 1.00 0.00 106 SER A C 6
ATOM 9261 O O . SER A 1 106 ? 16.099 27.193 -7.793 1.00 0.00 106 SER A O 6
ATOM 9269 N N . GLY A 1 107 ? 15.131 28.574 -9.281 1.00 0.00 107 GLY A N 6
ATOM 9270 C CA . GLY A 1 107 ? 16.228 29.523 -9.245 1.00 0.00 107 GLY A CA 6
ATOM 9271 C C . GLY A 1 107 ? 16.274 30.403 -10.479 1.00 0.00 107 GLY A C 6
ATOM 9272 O O . GLY A 1 107 ? 16.020 29.955 -11.597 1.00 0.00 107 GLY A O 6
ATOM 9276 N N . PRO A 1 108 ? 16.603 31.689 -10.281 1.00 0.00 108 PRO A N 6
ATOM 9277 C CA . PRO A 1 108 ? 16.688 32.661 -11.375 1.00 0.00 108 PRO A CA 6
ATOM 9278 C C . PRO A 1 108 ? 17.874 32.397 -12.295 1.00 0.00 108 PRO A C 6
ATOM 9279 O O . PRO A 1 108 ? 18.045 33.069 -13.312 1.00 0.00 108 PRO A O 6
ATOM 9290 N N . SER A 1 109 ? 18.691 31.413 -11.932 1.00 0.00 109 SER A N 6
ATOM 9291 C CA . SER A 1 109 ? 19.864 31.062 -12.724 1.00 0.00 109 SER A CA 6
ATOM 9292 C C . SER A 1 109 ? 19.752 29.638 -13.260 1.00 0.00 109 SER A C 6
ATOM 9293 O O . SER A 1 109 ? 18.875 28.877 -12.852 1.00 0.00 109 SER A O 6
ATOM 9301 N N . SER A 1 110 ? 20.647 29.285 -14.177 1.00 0.00 110 SER A N 6
ATOM 9302 C CA . SER A 1 110 ? 20.647 27.954 -14.773 1.00 0.00 110 SER A CA 6
ATOM 9303 C C . SER A 1 110 ? 21.205 26.923 -13.797 1.00 0.00 110 SER A C 6
ATOM 9304 O O . SER A 1 110 ? 22.355 27.015 -13.368 1.00 0.00 110 SER A O 6
ATOM 9312 N N . GLY A 1 111 ? 20.381 25.938 -13.450 1.00 0.00 111 GLY A N 6
ATOM 9313 C CA . GLY A 1 111 ? 20.809 24.903 -12.528 1.00 0.00 111 GLY A CA 6
ATOM 9314 C C . GLY A 1 111 ? 19.646 24.103 -11.975 1.00 0.00 111 GLY A C 6
ATOM 9315 O O . GLY A 1 111 ? 19.712 23.592 -10.857 1.00 0.00 111 GLY A O 6
ATOM 9319 N N . GLY A 1 1 ? 11.049 -28.055 -8.986 1.00 0.00 1 GLY A N 7
ATOM 9320 C CA . GLY A 1 1 ? 10.695 -26.795 -9.615 1.00 0.00 1 GLY A CA 7
ATOM 9321 C C . GLY A 1 1 ? 11.476 -25.626 -9.050 1.00 0.00 1 GLY A C 7
ATOM 9322 O O . GLY A 1 1 ? 11.385 -25.327 -7.859 1.00 0.00 1 GLY A O 7
ATOM 9326 N N . SER A 1 2 ? 12.247 -24.962 -9.905 1.00 0.00 2 SER A N 7
ATOM 9327 C CA . SER A 1 2 ? 13.052 -23.822 -9.482 1.00 0.00 2 SER A CA 7
ATOM 9328 C C . SER A 1 2 ? 12.163 -22.657 -9.059 1.00 0.00 2 SER A C 7
ATOM 9329 O O . SER A 1 2 ? 12.204 -22.215 -7.911 1.00 0.00 2 SER A O 7
ATOM 9337 N N . SER A 1 3 ? 11.359 -22.163 -9.996 1.00 0.00 3 SER A N 7
ATOM 9338 C CA . SER A 1 3 ? 10.462 -21.047 -9.723 1.00 0.00 3 SER A CA 7
ATOM 9339 C C . SER A 1 3 ? 9.136 -21.542 -9.153 1.00 0.00 3 SER A C 7
ATOM 9340 O O . SER A 1 3 ? 8.744 -22.688 -9.369 1.00 0.00 3 SER A O 7
ATOM 9348 N N . GLY A 1 4 ? 8.449 -20.668 -8.423 1.00 0.00 4 GLY A N 7
ATOM 9349 C CA . GLY A 1 4 ? 7.175 -21.034 -7.833 1.00 0.00 4 GLY A CA 7
ATOM 9350 C C . GLY A 1 4 ? 7.288 -21.342 -6.353 1.00 0.00 4 GLY A C 7
ATOM 9351 O O . GLY A 1 4 ? 8.013 -22.254 -5.956 1.00 0.00 4 GLY A O 7
ATOM 9355 N N . SER A 1 5 ? 6.572 -20.578 -5.535 1.00 0.00 5 SER A N 7
ATOM 9356 C CA . SER A 1 5 ? 6.599 -20.770 -4.090 1.00 0.00 5 SER A CA 7
ATOM 9357 C C . SER A 1 5 ? 5.799 -22.007 -3.691 1.00 0.00 5 SER A C 7
ATOM 9358 O O . SER A 1 5 ? 5.139 -22.627 -4.523 1.00 0.00 5 SER A O 7
ATOM 9366 N N . SER A 1 6 ? 5.865 -22.359 -2.411 1.00 0.00 6 SER A N 7
ATOM 9367 C CA . SER A 1 6 ? 5.150 -23.523 -1.900 1.00 0.00 6 SER A CA 7
ATOM 9368 C C . SER A 1 6 ? 3.681 -23.480 -2.308 1.00 0.00 6 SER A C 7
ATOM 9369 O O . SER A 1 6 ? 3.033 -22.438 -2.228 1.00 0.00 6 SER A O 7
ATOM 9377 N N . GLY A 1 7 ? 3.161 -24.623 -2.747 1.00 0.00 7 GLY A N 7
ATOM 9378 C CA . GLY A 1 7 ? 1.772 -24.696 -3.161 1.00 0.00 7 GLY A CA 7
ATOM 9379 C C . GLY A 1 7 ? 0.825 -24.852 -1.988 1.00 0.00 7 GLY A C 7
ATOM 9380 O O . GLY A 1 7 ? 0.541 -25.968 -1.555 1.00 0.00 7 GLY A O 7
ATOM 9384 N N . ALA A 1 8 ? 0.335 -23.729 -1.472 1.00 0.00 8 ALA A N 7
ATOM 9385 C CA . ALA A 1 8 ? -0.586 -23.746 -0.342 1.00 0.00 8 ALA A CA 7
ATOM 9386 C C . ALA A 1 8 ? -1.720 -22.747 -0.544 1.00 0.00 8 ALA A C 7
ATOM 9387 O O . ALA A 1 8 ? -1.744 -22.012 -1.531 1.00 0.00 8 ALA A O 7
ATOM 9394 N N . ILE A 1 9 ? -2.658 -22.726 0.397 1.00 0.00 9 ILE A N 7
ATOM 9395 C CA . ILE A 1 9 ? -3.794 -21.816 0.323 1.00 0.00 9 ILE A CA 7
ATOM 9396 C C . ILE A 1 9 ? -3.957 -21.032 1.620 1.00 0.00 9 ILE A C 7
ATOM 9397 O O . ILE A 1 9 ? -4.916 -20.279 1.786 1.00 0.00 9 ILE A O 7
ATOM 9413 N N . ASN A 1 10 ? -3.012 -21.213 2.537 1.00 0.00 10 ASN A N 7
ATOM 9414 C CA . ASN A 1 10 ? -3.050 -20.521 3.821 1.00 0.00 10 ASN A CA 7
ATOM 9415 C C . ASN A 1 10 ? -3.573 -19.098 3.656 1.00 0.00 10 ASN A C 7
ATOM 9416 O O . ASN A 1 10 ? -2.822 -18.186 3.308 1.00 0.00 10 ASN A O 7
ATOM 9427 N N . SER A 1 11 ? -4.864 -18.914 3.910 1.00 0.00 11 SER A N 7
ATOM 9428 C CA . SER A 1 11 ? -5.489 -17.602 3.787 1.00 0.00 11 SER A CA 7
ATOM 9429 C C . SER A 1 11 ? -6.793 -17.545 4.577 1.00 0.00 11 SER A C 7
ATOM 9430 O O . SER A 1 11 ? -7.808 -18.102 4.160 1.00 0.00 11 SER A O 7
ATOM 9438 N N . ARG A 1 12 ? -6.756 -16.867 5.719 1.00 0.00 12 ARG A N 7
ATOM 9439 C CA . ARG A 1 12 ? -7.934 -16.737 6.569 1.00 0.00 12 ARG A CA 7
ATOM 9440 C C . ARG A 1 12 ? -8.466 -15.307 6.545 1.00 0.00 12 ARG A C 7
ATOM 9441 O O . ARG A 1 12 ? -9.676 -15.083 6.595 1.00 0.00 12 ARG A O 7
ATOM 9462 N N . HIS A 1 13 ? -7.555 -14.343 6.469 1.00 0.00 13 HIS A N 7
ATOM 9463 C CA . HIS A 1 13 ? -7.932 -12.935 6.439 1.00 0.00 13 HIS A CA 7
ATOM 9464 C C . HIS A 1 13 ? -6.709 -12.048 6.224 1.00 0.00 13 HIS A C 7
ATOM 9465 O O . HIS A 1 13 ? -5.623 -12.339 6.726 1.00 0.00 13 HIS A O 7
ATOM 9480 N N . VAL A 1 14 ? -6.892 -10.966 5.475 1.00 0.00 14 VAL A N 7
ATOM 9481 C CA . VAL A 1 14 ? -5.804 -10.038 5.193 1.00 0.00 14 VAL A CA 7
ATOM 9482 C C . VAL A 1 14 ? -6.307 -8.599 5.149 1.00 0.00 14 VAL A C 7
ATOM 9483 O O . VAL A 1 14 ? -7.327 -8.306 4.525 1.00 0.00 14 VAL A O 7
ATOM 9496 N N . SER A 1 15 ? -5.584 -7.705 5.815 1.00 0.00 15 SER A N 7
ATOM 9497 C CA . SER A 1 15 ? -5.958 -6.296 5.855 1.00 0.00 15 SER A CA 7
ATOM 9498 C C . SER A 1 15 ? -4.764 -5.427 6.239 1.00 0.00 15 SER A C 7
ATOM 9499 O O . SER A 1 15 ? -3.940 -5.816 7.066 1.00 0.00 15 SER A O 7
ATOM 9507 N N . ALA A 1 16 ? -4.678 -4.248 5.631 1.00 0.00 16 ALA A N 7
ATOM 9508 C CA . ALA A 1 16 ? -3.587 -3.323 5.910 1.00 0.00 16 ALA A CA 7
ATOM 9509 C C . ALA A 1 16 ? -4.079 -2.119 6.707 1.00 0.00 16 ALA A C 7
ATOM 9510 O O . ALA A 1 16 ? -5.266 -1.795 6.691 1.00 0.00 16 ALA A O 7
ATOM 9517 N N . TYR A 1 17 ? -3.159 -1.460 7.403 1.00 0.00 17 TYR A N 7
ATOM 9518 C CA . TYR A 1 17 ? -3.499 -0.294 8.208 1.00 0.00 17 TYR A CA 7
ATOM 9519 C C . TYR A 1 17 ? -2.295 0.630 8.367 1.00 0.00 17 TYR A C 7
ATOM 9520 O O . TYR A 1 17 ? -1.269 0.241 8.924 1.00 0.00 17 TYR A O 7
ATOM 9538 N N . GLY A 1 18 ? -2.429 1.856 7.872 1.00 0.00 18 GLY A N 7
ATOM 9539 C CA . GLY A 1 18 ? -1.345 2.817 7.968 1.00 0.00 18 GLY A CA 7
ATOM 9540 C C . GLY A 1 18 ? -1.761 4.206 7.523 1.00 0.00 18 GLY A C 7
ATOM 9541 O O . GLY A 1 18 ? -2.842 4.406 6.969 1.00 0.00 18 GLY A O 7
ATOM 9545 N N . PRO A 1 19 ? -0.890 5.195 7.770 1.00 0.00 19 PRO A N 7
ATOM 9546 C CA . PRO A 1 19 ? -1.150 6.590 7.400 1.00 0.00 19 PRO A CA 7
ATOM 9547 C C . PRO A 1 19 ? -1.119 6.805 5.891 1.00 0.00 19 PRO A C 7
ATOM 9548 O O . PRO A 1 19 ? -1.923 7.559 5.344 1.00 0.00 19 PRO A O 7
ATOM 9559 N N . GLY A 1 20 ? -0.184 6.136 5.221 1.00 0.00 20 GLY A N 7
ATOM 9560 C CA . GLY A 1 20 ? -0.066 6.268 3.781 1.00 0.00 20 GLY A CA 7
ATOM 9561 C C . GLY A 1 20 ? -1.261 5.694 3.046 1.00 0.00 20 GLY A C 7
ATOM 9562 O O . GLY A 1 20 ? -1.600 6.143 1.951 1.00 0.00 20 GLY A O 7
ATOM 9566 N N . LEU A 1 21 ? -1.901 4.697 3.648 1.00 0.00 21 LEU A N 7
ATOM 9567 C CA . LEU A 1 21 ? -3.064 4.059 3.043 1.00 0.00 21 LEU A CA 7
ATOM 9568 C C . LEU A 1 21 ? -4.283 4.973 3.110 1.00 0.00 21 LEU A C 7
ATOM 9569 O O . LEU A 1 21 ? -4.999 5.143 2.123 1.00 0.00 21 LEU A O 7
ATOM 9585 N N . SER A 1 22 ? -4.512 5.562 4.279 1.00 0.00 22 SER A N 7
ATOM 9586 C CA . SER A 1 22 ? -5.645 6.458 4.476 1.00 0.00 22 SER A CA 7
ATOM 9587 C C . SER A 1 22 ? -5.475 7.736 3.659 1.00 0.00 22 SER A C 7
ATOM 9588 O O . SER A 1 22 ? -6.419 8.214 3.029 1.00 0.00 22 SER A O 7
ATOM 9596 N N . HIS A 1 23 ? -4.264 8.284 3.674 1.00 0.00 23 HIS A N 7
ATOM 9597 C CA . HIS A 1 23 ? -3.968 9.506 2.934 1.00 0.00 23 HIS A CA 7
ATOM 9598 C C . HIS A 1 23 ? -2.464 9.756 2.878 1.00 0.00 23 HIS A C 7
ATOM 9599 O O . HIS A 1 23 ? -1.677 8.994 3.437 1.00 0.00 23 HIS A O 7
ATOM 9614 N N . GLY A 1 24 ? -2.073 10.830 2.198 1.00 0.00 24 GLY A N 7
ATOM 9615 C CA . GLY A 1 24 ? -0.665 11.161 2.081 1.00 0.00 24 GLY A CA 7
ATOM 9616 C C . GLY A 1 24 ? -0.435 12.453 1.323 1.00 0.00 24 GLY A C 7
ATOM 9617 O O . GLY A 1 24 ? -1.368 13.222 1.096 1.00 0.00 24 GLY A O 7
ATOM 9621 N N . MET A 1 25 ? 0.813 12.693 0.931 1.00 0.00 25 MET A N 7
ATOM 9622 C CA . MET A 1 25 ? 1.162 13.902 0.195 1.00 0.00 25 MET A CA 7
ATOM 9623 C C . MET A 1 25 ? 2.197 13.601 -0.885 1.00 0.00 25 MET A C 7
ATOM 9624 O O . MET A 1 25 ? 2.875 12.575 -0.839 1.00 0.00 25 MET A O 7
ATOM 9638 N N . VAL A 1 26 ? 2.314 14.502 -1.855 1.00 0.00 26 VAL A N 7
ATOM 9639 C CA . VAL A 1 26 ? 3.267 14.333 -2.945 1.00 0.00 26 VAL A CA 7
ATOM 9640 C C . VAL A 1 26 ? 4.702 14.366 -2.431 1.00 0.00 26 VAL A C 7
ATOM 9641 O O . VAL A 1 26 ? 5.020 15.101 -1.497 1.00 0.00 26 VAL A O 7
ATOM 9654 N N . ASN A 1 27 ? 5.564 13.564 -3.048 1.00 0.00 27 ASN A N 7
ATOM 9655 C CA . ASN A 1 27 ? 6.966 13.501 -2.652 1.00 0.00 27 ASN A CA 7
ATOM 9656 C C . ASN A 1 27 ? 7.106 12.983 -1.224 1.00 0.00 27 ASN A C 7
ATOM 9657 O O . ASN A 1 27 ? 7.998 13.399 -0.485 1.00 0.00 27 ASN A O 7
ATOM 9668 N N . LYS A 1 28 ? 6.218 12.071 -0.842 1.00 0.00 28 LYS A N 7
ATOM 9669 C CA . LYS A 1 28 ? 6.242 11.493 0.496 1.00 0.00 28 LYS A CA 7
ATOM 9670 C C . LYS A 1 28 ? 5.956 9.995 0.447 1.00 0.00 28 LYS A C 7
ATOM 9671 O O . LYS A 1 28 ? 4.913 9.554 -0.034 1.00 0.00 28 LYS A O 7
ATOM 9690 N N . PRO A 1 29 ? 6.903 9.194 0.958 1.00 0.00 29 PRO A N 7
ATOM 9691 C CA . PRO A 1 29 ? 6.774 7.734 0.985 1.00 0.00 29 PRO A CA 7
ATOM 9692 C C . PRO A 1 29 ? 5.707 7.265 1.969 1.00 0.00 29 PRO A C 7
ATOM 9693 O O . PRO A 1 29 ? 5.961 7.156 3.169 1.00 0.00 29 PRO A O 7
ATOM 9704 N N . ALA A 1 30 ? 4.514 6.987 1.454 1.00 0.00 30 ALA A N 7
ATOM 9705 C CA . ALA A 1 30 ? 3.410 6.527 2.287 1.00 0.00 30 ALA A CA 7
ATOM 9706 C C . ALA A 1 30 ? 3.695 5.143 2.860 1.00 0.00 30 ALA A C 7
ATOM 9707 O O . ALA A 1 30 ? 3.576 4.135 2.164 1.00 0.00 30 ALA A O 7
ATOM 9714 N N . THR A 1 31 ? 4.072 5.101 4.134 1.00 0.00 31 THR A N 7
ATOM 9715 C CA . THR A 1 31 ? 4.376 3.841 4.800 1.00 0.00 31 THR A CA 7
ATOM 9716 C C . THR A 1 31 ? 3.141 3.272 5.489 1.00 0.00 31 THR A C 7
ATOM 9717 O O . THR A 1 31 ? 2.361 4.007 6.095 1.00 0.00 31 THR A O 7
ATOM 9728 N N . PHE A 1 32 ? 2.969 1.957 5.395 1.00 0.00 32 PHE A N 7
ATOM 9729 C CA . PHE A 1 32 ? 1.827 1.289 6.009 1.00 0.00 32 PHE A CA 7
ATOM 9730 C C . PHE A 1 32 ? 2.173 -0.151 6.377 1.00 0.00 32 PHE A C 7
ATOM 9731 O O . PHE A 1 32 ? 3.161 -0.707 5.896 1.00 0.00 32 PHE A O 7
ATOM 9748 N N . THR A 1 33 ? 1.353 -0.750 7.235 1.00 0.00 33 THR A N 7
ATOM 9749 C CA . THR A 1 33 ? 1.571 -2.123 7.669 1.00 0.00 33 THR A CA 7
ATOM 9750 C C . THR A 1 33 ? 0.484 -3.049 7.134 1.00 0.00 33 THR A C 7
ATOM 9751 O O . THR A 1 33 ? -0.700 -2.715 7.170 1.00 0.00 33 THR A O 7
ATOM 9762 N N . ILE A 1 34 ? 0.895 -4.212 6.640 1.00 0.00 34 ILE A N 7
ATOM 9763 C CA . ILE A 1 34 ? -0.045 -5.186 6.099 1.00 0.00 34 ILE A CA 7
ATOM 9764 C C . ILE A 1 34 ? -0.094 -6.441 6.963 1.00 0.00 34 ILE A C 7
ATOM 9765 O O . ILE A 1 34 ? 0.921 -7.108 7.166 1.00 0.00 34 ILE A O 7
ATOM 9781 N N . VAL A 1 35 ? -1.281 -6.759 7.470 1.00 0.00 35 VAL A N 7
ATOM 9782 C CA . VAL A 1 35 ? -1.463 -7.936 8.310 1.00 0.00 35 VAL A CA 7
ATOM 9783 C C . VAL A 1 35 ? -1.291 -9.219 7.504 1.00 0.00 35 VAL A C 7
ATOM 9784 O O . VAL A 1 35 ? -2.153 -9.583 6.703 1.00 0.00 35 VAL A O 7
ATOM 9797 N N . THR A 1 36 ? -0.171 -9.902 7.722 1.00 0.00 36 THR A N 7
ATOM 9798 C CA . THR A 1 36 ? 0.115 -11.144 7.015 1.00 0.00 36 THR A CA 7
ATOM 9799 C C . THR A 1 36 ? 0.546 -12.240 7.983 1.00 0.00 36 THR A C 7
ATOM 9800 O O . THR A 1 36 ? 1.011 -13.302 7.568 1.00 0.00 36 THR A O 7
ATOM 9811 N N . LYS A 1 37 ? 0.388 -11.977 9.276 1.00 0.00 37 LYS A N 7
ATOM 9812 C CA . LYS A 1 37 ? 0.759 -12.941 10.305 1.00 0.00 37 LYS A CA 7
ATOM 9813 C C . LYS A 1 37 ? 0.015 -14.259 10.108 1.00 0.00 37 LYS A C 7
ATOM 9814 O O . LYS A 1 37 ? 0.549 -15.332 10.389 1.00 0.00 37 LYS A O 7
ATOM 9833 N N . ASP A 1 38 ? -1.219 -14.170 9.624 1.00 0.00 38 ASP A N 7
ATOM 9834 C CA . ASP A 1 38 ? -2.034 -15.355 9.387 1.00 0.00 38 ASP A CA 7
ATOM 9835 C C . ASP A 1 38 ? -1.721 -15.968 8.026 1.00 0.00 38 ASP A C 7
ATOM 9836 O O . ASP A 1 38 ? -1.539 -17.179 7.907 1.00 0.00 38 ASP A O 7
ATOM 9845 N N . ALA A 1 39 ? -1.660 -15.123 7.002 1.00 0.00 39 ALA A N 7
ATOM 9846 C CA . ALA A 1 39 ? -1.368 -15.582 5.650 1.00 0.00 39 ALA A CA 7
ATOM 9847 C C . ALA A 1 39 ? -0.102 -16.432 5.620 1.00 0.00 39 ALA A C 7
ATOM 9848 O O . ALA A 1 39 ? -0.070 -17.493 4.998 1.00 0.00 39 ALA A O 7
ATOM 9855 N N . GLY A 1 40 ? 0.940 -15.959 6.297 1.00 0.00 40 GLY A N 7
ATOM 9856 C CA . GLY A 1 40 ? 2.194 -16.688 6.334 1.00 0.00 40 GLY A CA 7
ATOM 9857 C C . GLY A 1 40 ? 3.027 -16.473 5.086 1.00 0.00 40 GLY A C 7
ATOM 9858 O O . GLY A 1 40 ? 3.718 -15.462 4.962 1.00 0.00 40 GLY A O 7
ATOM 9862 N N . GLU A 1 41 ? 2.963 -17.426 4.161 1.00 0.00 41 GLU A N 7
ATOM 9863 C CA . GLU A 1 41 ? 3.720 -17.335 2.919 1.00 0.00 41 GLU A CA 7
ATOM 9864 C C . GLU A 1 41 ? 2.901 -17.860 1.743 1.00 0.00 41 GLU A C 7
ATOM 9865 O O . GLU A 1 41 ? 2.296 -18.928 1.821 1.00 0.00 41 GLU A O 7
ATOM 9877 N N . GLY A 1 42 ? 2.887 -17.098 0.653 1.00 0.00 42 GLY A N 7
ATOM 9878 C CA . GLY A 1 42 ? 2.139 -17.502 -0.524 1.00 0.00 42 GLY A CA 7
ATOM 9879 C C . GLY A 1 42 ? 2.417 -16.613 -1.720 1.00 0.00 42 GLY A C 7
ATOM 9880 O O . GLY A 1 42 ? 3.565 -16.261 -1.987 1.00 0.00 42 GLY A O 7
ATOM 9884 N N . GLY A 1 43 ? 1.362 -16.251 -2.445 1.00 0.00 43 GLY A N 7
ATOM 9885 C CA . GLY A 1 43 ? 1.520 -15.403 -3.612 1.00 0.00 43 GLY A CA 7
ATOM 9886 C C . GLY A 1 43 ? 0.869 -14.046 -3.435 1.00 0.00 43 GLY A C 7
ATOM 9887 O O . GLY A 1 43 ? -0.192 -13.779 -4.001 1.00 0.00 43 GLY A O 7
ATOM 9891 N N . LEU A 1 44 ? 1.503 -13.186 -2.646 1.00 0.00 44 LEU A N 7
ATOM 9892 C CA . LEU A 1 44 ? 0.979 -11.848 -2.394 1.00 0.00 44 LEU A CA 7
ATOM 9893 C C . LEU A 1 44 ? 1.479 -10.860 -3.443 1.00 0.00 44 LEU A C 7
ATOM 9894 O O . LEU A 1 44 ? 2.677 -10.782 -3.715 1.00 0.00 44 LEU A O 7
ATOM 9910 N N . SER A 1 45 ? 0.553 -10.106 -4.027 1.00 0.00 45 SER A N 7
ATOM 9911 C CA . SER A 1 45 ? 0.900 -9.124 -5.048 1.00 0.00 45 SER A CA 7
ATOM 9912 C C . SER A 1 45 ? 0.609 -7.708 -4.560 1.00 0.00 45 SER A C 7
ATOM 9913 O O . SER A 1 45 ? -0.387 -7.466 -3.877 1.00 0.00 45 SER A O 7
ATOM 9921 N N . LEU A 1 46 ? 1.486 -6.775 -4.915 1.00 0.00 46 LEU A N 7
ATOM 9922 C CA . LEU A 1 46 ? 1.324 -5.382 -4.514 1.00 0.00 46 LEU A CA 7
ATOM 9923 C C . LEU A 1 46 ? 1.571 -4.444 -5.692 1.00 0.00 46 LEU A C 7
ATOM 9924 O O . LEU A 1 46 ? 2.495 -4.649 -6.478 1.00 0.00 46 LEU A O 7
ATOM 9940 N N . ALA A 1 47 ? 0.738 -3.415 -5.806 1.00 0.00 47 ALA A N 7
ATOM 9941 C CA . ALA A 1 47 ? 0.868 -2.444 -6.885 1.00 0.00 47 ALA A CA 7
ATOM 9942 C C . ALA A 1 47 ? 0.064 -1.182 -6.588 1.00 0.00 47 ALA A C 7
ATOM 9943 O O . ALA A 1 47 ? -0.786 -1.171 -5.698 1.00 0.00 47 ALA A O 7
ATOM 9950 N N . VAL A 1 48 ? 0.339 -0.120 -7.339 1.00 0.00 48 VAL A N 7
ATOM 9951 C CA . VAL A 1 48 ? -0.359 1.147 -7.156 1.00 0.00 48 VAL A CA 7
ATOM 9952 C C . VAL A 1 48 ? -0.740 1.763 -8.497 1.00 0.00 48 VAL A C 7
ATOM 9953 O O . VAL A 1 48 ? 0.085 1.851 -9.407 1.00 0.00 48 VAL A O 7
ATOM 9966 N N . GLU A 1 49 ? -1.994 2.189 -8.612 1.00 0.00 49 GLU A N 7
ATOM 9967 C CA . GLU A 1 49 ? -2.483 2.798 -9.844 1.00 0.00 49 GLU A CA 7
ATOM 9968 C C . GLU A 1 49 ? -3.136 4.147 -9.562 1.00 0.00 49 GLU A C 7
ATOM 9969 O O . GLU A 1 49 ? -4.253 4.214 -9.048 1.00 0.00 49 GLU A O 7
ATOM 9981 N N . GLY A 1 50 ? -2.431 5.222 -9.900 1.00 0.00 50 GLY A N 7
ATOM 9982 C CA . GLY A 1 50 ? -2.957 6.556 -9.676 1.00 0.00 50 GLY A CA 7
ATOM 9983 C C . GLY A 1 50 ? -2.571 7.525 -10.776 1.00 0.00 50 GLY A C 7
ATOM 9984 O O . GLY A 1 50 ? -2.285 7.131 -11.907 1.00 0.00 50 GLY A O 7
ATOM 9988 N N . PRO A 1 51 ? -2.561 8.825 -10.448 1.00 0.00 51 PRO A N 7
ATOM 9989 C CA . PRO A 1 51 ? -2.210 9.880 -11.404 1.00 0.00 51 PRO A CA 7
ATOM 9990 C C . PRO A 1 51 ? -0.730 9.860 -11.772 1.00 0.00 51 PRO A C 7
ATOM 9991 O O . PRO A 1 51 ? -0.256 10.714 -12.521 1.00 0.00 51 PRO A O 7
ATOM 10002 N N . SER A 1 52 ? -0.006 8.881 -11.240 1.00 0.00 52 SER A N 7
ATOM 10003 C CA . SER A 1 52 ? 1.421 8.752 -11.510 1.00 0.00 52 SER A CA 7
ATOM 10004 C C . SER A 1 52 ? 1.981 7.481 -10.880 1.00 0.00 52 SER A C 7
ATOM 10005 O O . SER A 1 52 ? 1.595 7.099 -9.775 1.00 0.00 52 SER A O 7
ATOM 10013 N N . LYS A 1 53 ? 2.893 6.828 -11.592 1.00 0.00 53 LYS A N 7
ATOM 10014 C CA . LYS A 1 53 ? 3.509 5.599 -11.104 1.00 0.00 53 LYS A CA 7
ATOM 10015 C C . LYS A 1 53 ? 4.414 5.881 -9.909 1.00 0.00 53 LYS A C 7
ATOM 10016 O O . LYS A 1 53 ? 5.384 6.631 -10.017 1.00 0.00 53 LYS A O 7
ATOM 10035 N N . ALA A 1 54 ? 4.091 5.274 -8.772 1.00 0.00 54 ALA A N 7
ATOM 10036 C CA . ALA A 1 54 ? 4.878 5.457 -7.558 1.00 0.00 54 ALA A CA 7
ATOM 10037 C C . ALA A 1 54 ? 5.661 4.195 -7.216 1.00 0.00 54 ALA A C 7
ATOM 10038 O O . ALA A 1 54 ? 5.110 3.095 -7.209 1.00 0.00 54 ALA A O 7
ATOM 10045 N N . GLU A 1 55 ? 6.949 4.361 -6.933 1.00 0.00 55 GLU A N 7
ATOM 10046 C CA . GLU A 1 55 ? 7.807 3.233 -6.591 1.00 0.00 55 GLU A CA 7
ATOM 10047 C C . GLU A 1 55 ? 7.437 2.663 -5.225 1.00 0.00 55 GLU A C 7
ATOM 10048 O O . GLU A 1 55 ? 7.333 3.396 -4.241 1.00 0.00 55 GLU A O 7
ATOM 10060 N N . ILE A 1 56 ? 7.240 1.350 -5.173 1.00 0.00 56 ILE A N 7
ATOM 10061 C CA . ILE A 1 56 ? 6.882 0.680 -3.928 1.00 0.00 56 ILE A CA 7
ATOM 10062 C C . ILE A 1 56 ? 8.090 -0.017 -3.312 1.00 0.00 56 ILE A C 7
ATOM 10063 O O . ILE A 1 56 ? 8.800 -0.766 -3.985 1.00 0.00 56 ILE A O 7
ATOM 10079 N N . THR A 1 57 ? 8.318 0.231 -2.026 1.00 0.00 57 THR A N 7
ATOM 10080 C CA . THR A 1 57 ? 9.440 -0.373 -1.318 1.00 0.00 57 THR A CA 7
ATOM 10081 C C . THR A 1 57 ? 8.960 -1.421 -0.320 1.00 0.00 57 THR A C 7
ATOM 10082 O O . THR A 1 57 ? 8.535 -1.088 0.787 1.00 0.00 57 THR A O 7
ATOM 10093 N N . CYS A 1 58 ? 9.031 -2.686 -0.719 1.00 0.00 58 CYS A N 7
ATOM 10094 C CA . CYS A 1 58 ? 8.603 -3.783 0.142 1.00 0.00 58 CYS A CA 7
ATOM 10095 C C . CYS A 1 58 ? 9.710 -4.175 1.114 1.00 0.00 58 CYS A C 7
ATOM 10096 O O . CYS A 1 58 ? 10.894 -4.122 0.779 1.00 0.00 58 CYS A O 7
ATOM 10104 N N . LYS A 1 59 ? 9.319 -4.567 2.322 1.00 0.00 59 LYS A N 7
ATOM 10105 C CA . LYS A 1 59 ? 10.277 -4.968 3.345 1.00 0.00 59 LYS A CA 7
ATOM 10106 C C . LYS A 1 59 ? 9.850 -6.273 4.010 1.00 0.00 59 LYS A C 7
ATOM 10107 O O . LYS A 1 59 ? 8.658 -6.550 4.144 1.00 0.00 59 LYS A O 7
ATOM 10126 N N . ASP A 1 60 ? 10.829 -7.068 4.426 1.00 0.00 60 ASP A N 7
ATOM 10127 C CA . ASP A 1 60 ? 10.554 -8.342 5.080 1.00 0.00 60 ASP A CA 7
ATOM 10128 C C . ASP A 1 60 ? 10.866 -8.266 6.571 1.00 0.00 60 ASP A C 7
ATOM 10129 O O . ASP A 1 60 ? 12.006 -8.024 6.965 1.00 0.00 60 ASP A O 7
ATOM 10138 N N . ASN A 1 61 ? 9.844 -8.474 7.396 1.00 0.00 61 ASN A N 7
ATOM 10139 C CA . ASN A 1 61 ? 10.009 -8.427 8.844 1.00 0.00 61 ASN A CA 7
ATOM 10140 C C . ASN A 1 61 ? 10.135 -9.833 9.423 1.00 0.00 61 ASN A C 7
ATOM 10141 O O . ASN A 1 61 ? 10.397 -10.006 10.613 1.00 0.00 61 ASN A O 7
ATOM 10152 N N . LYS A 1 62 ? 9.946 -10.836 8.572 1.00 0.00 62 LYS A N 7
ATOM 10153 C CA . LYS A 1 62 ? 10.039 -12.228 8.996 1.00 0.00 62 LYS A CA 7
ATOM 10154 C C . LYS A 1 62 ? 9.550 -12.394 10.431 1.00 0.00 62 LYS A C 7
ATOM 10155 O O . LYS A 1 62 ? 10.075 -13.212 11.186 1.00 0.00 62 LYS A O 7
ATOM 10174 N N . ASP A 1 63 ? 8.540 -11.614 10.800 1.00 0.00 63 ASP A N 7
ATOM 10175 C CA . ASP A 1 63 ? 7.977 -11.676 12.144 1.00 0.00 63 ASP A CA 7
ATOM 10176 C C . ASP A 1 63 ? 6.477 -11.949 12.093 1.00 0.00 63 ASP A C 7
ATOM 10177 O O . ASP A 1 63 ? 5.900 -12.480 13.041 1.00 0.00 63 ASP A O 7
ATOM 10186 N N . GLY A 1 64 ? 5.851 -11.582 10.979 1.00 0.00 64 GLY A N 7
ATOM 10187 C CA . GLY A 1 64 ? 4.423 -11.795 10.826 1.00 0.00 64 GLY A CA 7
ATOM 10188 C C . GLY A 1 64 ? 3.721 -10.597 10.217 1.00 0.00 64 GLY A C 7
ATOM 10189 O O . GLY A 1 64 ? 2.549 -10.346 10.499 1.00 0.00 64 GLY A O 7
ATOM 10193 N N . THR A 1 65 ? 4.438 -9.854 9.380 1.00 0.00 65 THR A N 7
ATOM 10194 C CA . THR A 1 65 ? 3.878 -8.675 8.732 1.00 0.00 65 THR A CA 7
ATOM 10195 C C . THR A 1 65 ? 4.680 -8.296 7.492 1.00 0.00 65 THR A C 7
ATOM 10196 O O . THR A 1 65 ? 5.628 -8.988 7.119 1.00 0.00 65 THR A O 7
ATOM 10207 N N . CYS A 1 66 ? 4.294 -7.194 6.859 1.00 0.00 66 CYS A N 7
ATOM 10208 C CA . CYS A 1 66 ? 4.978 -6.723 5.660 1.00 0.00 66 CYS A CA 7
ATOM 10209 C C . CYS A 1 66 ? 4.922 -5.202 5.564 1.00 0.00 66 CYS A C 7
ATOM 10210 O O . CYS A 1 66 ? 3.846 -4.616 5.434 1.00 0.00 66 CYS A O 7
ATOM 10218 N N . THR A 1 67 ? 6.087 -4.566 5.631 1.00 0.00 67 THR A N 7
ATOM 10219 C CA . THR A 1 67 ? 6.171 -3.113 5.555 1.00 0.00 67 THR A CA 7
ATOM 10220 C C . THR A 1 67 ? 6.383 -2.649 4.119 1.00 0.00 67 THR A C 7
ATOM 10221 O O . THR A 1 67 ? 7.288 -3.121 3.430 1.00 0.00 67 THR A O 7
ATOM 10232 N N . VAL A 1 68 ? 5.544 -1.720 3.672 1.00 0.00 68 VAL A N 7
ATOM 10233 C CA . VAL A 1 68 ? 5.641 -1.190 2.317 1.00 0.00 68 VAL A CA 7
ATOM 10234 C C . VAL A 1 68 ? 5.560 0.332 2.315 1.00 0.00 68 VAL A C 7
ATOM 10235 O O . VAL A 1 68 ? 4.983 0.934 3.221 1.00 0.00 68 VAL A O 7
ATOM 10248 N N . SER A 1 69 ? 6.142 0.949 1.292 1.00 0.00 69 SER A N 7
ATOM 10249 C CA . SER A 1 69 ? 6.139 2.402 1.173 1.00 0.00 69 SER A CA 7
ATOM 10250 C C . SER A 1 69 ? 6.111 2.828 -0.292 1.00 0.00 69 SER A C 7
ATOM 10251 O O . SER A 1 69 ? 6.938 2.392 -1.093 1.00 0.00 69 SER A O 7
ATOM 10259 N N . TYR A 1 70 ? 5.152 3.681 -0.634 1.00 0.00 70 TYR A N 7
ATOM 10260 C CA . TYR A 1 70 ? 5.013 4.165 -2.003 1.00 0.00 70 TYR A CA 7
ATOM 10261 C C . TYR A 1 70 ? 5.195 5.678 -2.067 1.00 0.00 70 TYR A C 7
ATOM 10262 O O . TYR A 1 70 ? 4.599 6.421 -1.286 1.00 0.00 70 TYR A O 7
ATOM 10280 N N . LEU A 1 71 ? 6.022 6.128 -3.003 1.00 0.00 71 LEU A N 7
ATOM 10281 C CA . LEU A 1 71 ? 6.284 7.553 -3.172 1.00 0.00 71 LEU A CA 7
ATOM 10282 C C . LEU A 1 71 ? 5.613 8.085 -4.435 1.00 0.00 71 LEU A C 7
ATOM 10283 O O . LEU A 1 71 ? 6.108 7.916 -5.549 1.00 0.00 71 LEU A O 7
ATOM 10299 N N . PRO A 1 72 ? 4.458 8.744 -4.258 1.00 0.00 72 PRO A N 7
ATOM 10300 C CA . PRO A 1 72 ? 3.695 9.316 -5.371 1.00 0.00 72 PRO A CA 7
ATOM 10301 C C . PRO A 1 72 ? 4.397 10.515 -6.000 1.00 0.00 72 PRO A C 7
ATOM 10302 O O . PRO A 1 72 ? 5.233 11.161 -5.367 1.00 0.00 72 PRO A O 7
ATOM 10313 N N . THR A 1 73 ? 4.052 10.809 -7.250 1.00 0.00 73 THR A N 7
ATOM 10314 C CA . THR A 1 73 ? 4.650 11.930 -7.964 1.00 0.00 73 THR A CA 7
ATOM 10315 C C . THR A 1 73 ? 3.635 13.046 -8.183 1.00 0.00 73 THR A C 7
ATOM 10316 O O . THR A 1 73 ? 4.005 14.204 -8.380 1.00 0.00 73 THR A O 7
ATOM 10327 N N . ALA A 1 74 ? 2.355 12.692 -8.145 1.00 0.00 74 ALA A N 7
ATOM 10328 C CA . ALA A 1 74 ? 1.287 13.666 -8.336 1.00 0.00 74 ALA A CA 7
ATOM 10329 C C . ALA A 1 74 ? 0.148 13.432 -7.349 1.00 0.00 74 ALA A C 7
ATOM 10330 O O . ALA A 1 74 ? -0.155 12.300 -6.970 1.00 0.00 74 ALA A O 7
ATOM 10337 N N . PRO A 1 75 ? -0.500 14.526 -6.921 1.00 0.00 75 PRO A N 7
ATOM 10338 C CA . PRO A 1 75 ? -1.615 14.465 -5.973 1.00 0.00 75 PRO A CA 7
ATOM 10339 C C . PRO A 1 75 ? -2.866 13.846 -6.588 1.00 0.00 75 PRO A C 7
ATOM 10340 O O . PRO A 1 75 ? -3.148 14.037 -7.770 1.00 0.00 75 PRO A O 7
ATOM 10351 N N . GLY A 1 76 ? -3.613 13.102 -5.777 1.00 0.00 76 GLY A N 7
ATOM 10352 C CA . GLY A 1 76 ? -4.825 12.466 -6.260 1.00 0.00 76 GLY A CA 7
ATOM 10353 C C . GLY A 1 76 ? -5.181 11.222 -5.471 1.00 0.00 76 GLY A C 7
ATOM 10354 O O . GLY A 1 76 ? -4.661 11.003 -4.376 1.00 0.00 76 GLY A O 7
ATOM 10358 N N . ASP A 1 77 ? -6.069 10.406 -6.026 1.00 0.00 77 ASP A N 7
ATOM 10359 C CA . ASP A 1 77 ? -6.495 9.176 -5.367 1.00 0.00 77 ASP A CA 7
ATOM 10360 C C . ASP A 1 77 ? -5.742 7.972 -5.925 1.00 0.00 77 ASP A C 7
ATOM 10361 O O . ASP A 1 77 ? -5.988 7.542 -7.052 1.00 0.00 77 ASP A O 7
ATOM 10370 N N . TYR A 1 78 ? -4.825 7.434 -5.129 1.00 0.00 78 TYR A N 7
ATOM 10371 C CA . TYR A 1 78 ? -4.034 6.281 -5.545 1.00 0.00 78 TYR A CA 7
ATOM 10372 C C . TYR A 1 78 ? -4.747 4.978 -5.197 1.00 0.00 78 TYR A C 7
ATOM 10373 O O . TYR A 1 78 ? -5.353 4.853 -4.133 1.00 0.00 78 TYR A O 7
ATOM 10391 N N . SER A 1 79 ? -4.668 4.008 -6.103 1.00 0.00 79 SER A N 7
ATOM 10392 C CA . SER A 1 79 ? -5.307 2.714 -5.895 1.00 0.00 79 SER A CA 7
ATOM 10393 C C . SER A 1 79 ? -4.269 1.638 -5.591 1.00 0.00 79 SER A C 7
ATOM 10394 O O . SER A 1 79 ? -3.564 1.171 -6.485 1.00 0.00 79 SER A O 7
ATOM 10402 N N . ILE A 1 80 ? -4.182 1.251 -4.323 1.00 0.00 80 ILE A N 7
ATOM 10403 C CA . ILE A 1 80 ? -3.231 0.230 -3.900 1.00 0.00 80 ILE A CA 7
ATOM 10404 C C . ILE A 1 80 ? -3.830 -1.167 -4.032 1.00 0.00 80 ILE A C 7
ATOM 10405 O O . ILE A 1 80 ? -4.585 -1.613 -3.167 1.00 0.00 80 ILE A O 7
ATOM 10421 N N . ILE A 1 81 ? -3.487 -1.852 -5.117 1.00 0.00 81 ILE A N 7
ATOM 10422 C CA . ILE A 1 81 ? -3.989 -3.199 -5.360 1.00 0.00 81 ILE A CA 7
ATOM 10423 C C . ILE A 1 81 ? -3.192 -4.232 -4.571 1.00 0.00 81 ILE A C 7
ATOM 10424 O O . ILE A 1 81 ? -1.967 -4.303 -4.679 1.00 0.00 81 ILE A O 7
ATOM 10440 N N . VAL A 1 82 ? -3.895 -5.034 -3.778 1.00 0.00 82 VAL A N 7
ATOM 10441 C CA . VAL A 1 82 ? -3.254 -6.067 -2.972 1.00 0.00 82 VAL A CA 7
ATOM 10442 C C . VAL A 1 82 ? -3.976 -7.402 -3.114 1.00 0.00 82 VAL A C 7
ATOM 10443 O O . VAL A 1 82 ? -5.004 -7.634 -2.478 1.00 0.00 82 VAL A O 7
ATOM 10456 N N . ARG A 1 83 ? -3.431 -8.277 -3.953 1.00 0.00 83 ARG A N 7
ATOM 10457 C CA . ARG A 1 83 ? -4.024 -9.590 -4.179 1.00 0.00 83 ARG A CA 7
ATOM 10458 C C . ARG A 1 83 ? -3.263 -10.669 -3.415 1.00 0.00 83 ARG A C 7
ATOM 10459 O O . ARG A 1 83 ? -2.083 -10.508 -3.101 1.00 0.00 83 ARG A O 7
ATOM 10480 N N . PHE A 1 84 ? -3.947 -11.769 -3.117 1.00 0.00 84 PHE A N 7
ATOM 10481 C CA . PHE A 1 84 ? -3.336 -12.875 -2.388 1.00 0.00 84 PHE A CA 7
ATOM 10482 C C . PHE A 1 84 ? -3.804 -14.217 -2.943 1.00 0.00 84 PHE A C 7
ATOM 10483 O O . PHE A 1 84 ? -4.945 -14.626 -2.727 1.00 0.00 84 PHE A O 7
ATOM 10500 N N . ASP A 1 85 ? -2.915 -14.897 -3.659 1.00 0.00 85 ASP A N 7
ATOM 10501 C CA . ASP A 1 85 ? -3.236 -16.193 -4.245 1.00 0.00 85 ASP A CA 7
ATOM 10502 C C . ASP A 1 85 ? -4.326 -16.055 -5.304 1.00 0.00 85 ASP A C 7
ATOM 10503 O O . ASP A 1 85 ? -5.215 -16.900 -5.407 1.00 0.00 85 ASP A O 7
ATOM 10512 N N . ASP A 1 86 ? -4.250 -14.986 -6.088 1.00 0.00 86 ASP A N 7
ATOM 10513 C CA . ASP A 1 86 ? -5.229 -14.738 -7.140 1.00 0.00 86 ASP A CA 7
ATOM 10514 C C . ASP A 1 86 ? -6.587 -14.378 -6.544 1.00 0.00 86 ASP A C 7
ATOM 10515 O O . ASP A 1 86 ? -7.627 -14.824 -7.029 1.00 0.00 86 ASP A O 7
ATOM 10524 N N . LYS A 1 87 ? -6.569 -13.570 -5.490 1.00 0.00 87 LYS A N 7
ATOM 10525 C CA . LYS A 1 87 ? -7.798 -13.150 -4.827 1.00 0.00 87 LYS A CA 7
ATOM 10526 C C . LYS A 1 87 ? -7.626 -11.778 -4.182 1.00 0.00 87 LYS A C 7
ATOM 10527 O O . LYS A 1 87 ? -6.697 -11.559 -3.404 1.00 0.00 87 LYS A O 7
ATOM 10546 N N . HIS A 1 88 ? -8.528 -10.858 -4.508 1.00 0.00 88 HIS A N 7
ATOM 10547 C CA . HIS A 1 88 ? -8.477 -9.508 -3.959 1.00 0.00 88 HIS A CA 7
ATOM 10548 C C . HIS A 1 88 ? -8.867 -9.507 -2.484 1.00 0.00 88 HIS A C 7
ATOM 10549 O O . HIS A 1 88 ? -9.830 -10.164 -2.086 1.00 0.00 88 HIS A O 7
ATOM 10564 N N . ILE A 1 89 ? -8.113 -8.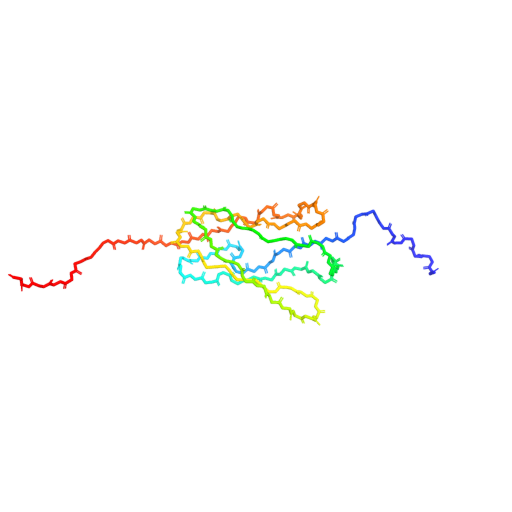767 -1.678 1.00 0.00 89 ILE A N 7
ATOM 10565 C CA . ILE A 1 89 ? -8.381 -8.681 -0.248 1.00 0.00 89 ILE A CA 7
ATOM 10566 C C . ILE A 1 89 ? -9.553 -7.747 0.037 1.00 0.00 89 ILE A C 7
ATOM 10567 O O . ILE A 1 89 ? -9.839 -6.821 -0.721 1.00 0.00 89 ILE A O 7
ATOM 10583 N N . PRO A 1 90 ? -10.247 -7.994 1.158 1.00 0.00 90 PRO A N 7
ATOM 10584 C CA . PRO A 1 90 ? -11.397 -7.185 1.571 1.00 0.00 90 PRO A CA 7
ATOM 10585 C C . PRO A 1 90 ? -10.991 -5.783 2.014 1.00 0.00 90 PRO A C 7
ATOM 10586 O O . PRO A 1 90 ? -10.851 -5.515 3.206 1.00 0.00 90 PRO A O 7
ATOM 10597 N N . GLY A 1 91 ? -10.804 -4.892 1.045 1.00 0.00 91 GLY A N 7
ATOM 10598 C CA . GLY A 1 91 ? -10.417 -3.529 1.356 1.00 0.00 91 GLY A CA 7
ATOM 10599 C C . GLY A 1 91 ? -9.584 -2.898 0.258 1.00 0.00 91 GLY A C 7
ATOM 10600 O O . GLY A 1 91 ? -9.339 -1.691 0.270 1.00 0.00 91 GLY A O 7
ATOM 10604 N N . SER A 1 92 ? -9.146 -3.715 -0.695 1.00 0.00 92 SER A N 7
ATOM 10605 C CA . SER A 1 92 ? -8.331 -3.231 -1.803 1.00 0.00 92 SER A CA 7
ATOM 10606 C C . SER A 1 92 ? -9.107 -3.293 -3.115 1.00 0.00 92 SER A C 7
ATOM 10607 O O . SER A 1 92 ? -10.035 -4.084 -3.280 1.00 0.00 92 SER A O 7
ATOM 10615 N N . PRO A 1 93 ? -8.718 -2.437 -4.072 1.00 0.00 93 PRO A N 7
ATOM 10616 C CA . PRO A 1 93 ? -7.615 -1.490 -3.886 1.00 0.00 93 PRO A CA 7
ATOM 10617 C C . PRO A 1 93 ? -7.963 -0.381 -2.899 1.00 0.00 93 PRO A C 7
ATOM 10618 O O . PRO A 1 93 ? -9.040 0.211 -2.969 1.00 0.00 93 PRO A O 7
ATOM 10629 N N . PHE A 1 94 ? -7.044 -0.103 -1.980 1.00 0.00 94 PHE A N 7
ATOM 10630 C CA . PHE A 1 94 ? -7.254 0.935 -0.978 1.00 0.00 94 PHE A CA 7
ATOM 10631 C C . PHE A 1 94 ? -7.036 2.321 -1.578 1.00 0.00 94 PHE A C 7
ATOM 10632 O O . PHE A 1 94 ? -5.910 2.700 -1.904 1.00 0.00 94 PHE A O 7
ATOM 10649 N N . THR A 1 95 ? -8.122 3.075 -1.720 1.00 0.00 95 THR A N 7
ATOM 10650 C CA . THR A 1 95 ? -8.051 4.419 -2.281 1.00 0.00 95 THR A CA 7
ATOM 10651 C C . THR A 1 95 ? -7.373 5.383 -1.315 1.00 0.00 95 THR A C 7
ATOM 10652 O O . THR A 1 95 ? -7.972 5.813 -0.330 1.00 0.00 95 THR A O 7
ATOM 10663 N N . ALA A 1 96 ? -6.120 5.720 -1.604 1.00 0.00 96 ALA A N 7
ATOM 10664 C CA . ALA A 1 96 ? -5.362 6.637 -0.762 1.00 0.00 96 ALA A CA 7
ATOM 10665 C C . ALA A 1 96 ? -5.378 8.050 -1.335 1.00 0.00 96 ALA A C 7
ATOM 10666 O O . ALA A 1 96 ? -5.130 8.251 -2.524 1.00 0.00 96 ALA A O 7
ATOM 10673 N N . LYS A 1 97 ? -5.672 9.026 -0.483 1.00 0.00 97 LYS A N 7
ATOM 10674 C CA . LYS A 1 97 ? -5.720 10.421 -0.904 1.00 0.00 97 LYS A CA 7
ATOM 10675 C C . LYS A 1 97 ? -4.348 11.075 -0.776 1.00 0.00 97 LYS A C 7
ATOM 10676 O O . LYS A 1 97 ? -3.720 11.019 0.282 1.00 0.00 97 LYS A O 7
ATOM 10695 N N . ILE A 1 98 ? -3.890 11.696 -1.858 1.00 0.00 98 ILE A N 7
ATOM 10696 C CA . ILE A 1 98 ? -2.594 12.363 -1.864 1.00 0.00 98 ILE A CA 7
ATOM 10697 C C . ILE A 1 98 ? -2.733 13.829 -2.258 1.00 0.00 98 ILE A C 7
ATOM 10698 O O . ILE A 1 98 ? -3.166 14.149 -3.365 1.00 0.00 98 ILE A O 7
ATOM 10714 N N . THR A 1 99 ? -2.360 14.720 -1.343 1.00 0.00 99 THR A N 7
ATOM 10715 C CA . THR A 1 99 ? -2.442 16.153 -1.594 1.00 0.00 99 THR A CA 7
ATOM 10716 C C . THR A 1 99 ? -1.171 16.668 -2.261 1.00 0.00 99 THR A C 7
ATOM 10717 O O . THR A 1 99 ? -0.085 16.130 -2.048 1.00 0.00 99 THR A O 7
ATOM 10728 N N . GLY A 1 100 ? -1.314 17.714 -3.069 1.00 0.00 100 GLY A N 7
ATOM 10729 C CA . GLY A 1 100 ? -0.169 18.285 -3.754 1.00 0.00 100 GLY A CA 7
ATOM 10730 C C . GLY A 1 100 ? -0.362 19.751 -4.085 1.00 0.00 100 GLY A C 7
ATOM 10731 O O . GLY A 1 100 ? -1.132 20.447 -3.423 1.00 0.00 100 GLY A O 7
ATOM 10735 N N . ASP A 1 101 ? 0.338 20.221 -5.111 1.00 0.00 101 ASP A N 7
ATOM 10736 C CA . ASP A 1 101 ? 0.240 21.615 -5.529 1.00 0.00 101 ASP A CA 7
ATOM 10737 C C . ASP A 1 101 ? 0.730 21.788 -6.963 1.00 0.00 101 ASP A C 7
ATOM 10738 O O . ASP A 1 101 ? 1.760 21.235 -7.349 1.00 0.00 101 ASP A O 7
ATOM 10747 N N . ASP A 1 102 ? -0.015 22.558 -7.749 1.00 0.00 102 ASP A N 7
ATOM 10748 C CA . ASP A 1 102 ? 0.343 22.804 -9.141 1.00 0.00 102 ASP A CA 7
ATOM 10749 C C . ASP A 1 102 ? 1.590 23.678 -9.234 1.00 0.00 102 ASP A C 7
ATOM 10750 O O . ASP A 1 102 ? 1.880 24.461 -8.330 1.00 0.00 102 ASP A O 7
ATOM 10759 N N . SER A 1 103 ? 2.324 23.538 -10.334 1.00 0.00 103 SER A N 7
ATOM 10760 C CA . SER A 1 103 ? 3.542 24.312 -10.544 1.00 0.00 103 SER A CA 7
ATOM 10761 C C . SER A 1 103 ? 3.771 24.572 -12.030 1.00 0.00 103 SER A C 7
ATOM 10762 O O . SER A 1 103 ? 3.597 23.681 -12.861 1.00 0.00 103 SER A O 7
ATOM 10770 N N . MET A 1 104 ? 4.163 25.799 -12.356 1.00 0.00 104 MET A N 7
ATOM 10771 C CA . MET A 1 104 ? 4.418 26.177 -13.741 1.00 0.00 104 MET A CA 7
ATOM 10772 C C . MET A 1 104 ? 5.755 25.621 -14.219 1.00 0.00 104 MET A C 7
ATOM 10773 O O . MET A 1 104 ? 6.675 25.422 -13.425 1.00 0.00 104 MET A O 7
ATOM 10787 N N . ARG A 1 105 ? 5.857 25.373 -15.521 1.00 0.00 105 ARG A N 7
ATOM 10788 C CA . ARG A 1 105 ? 7.082 24.838 -16.103 1.00 0.00 105 ARG A CA 7
ATOM 10789 C C . ARG A 1 105 ? 7.974 25.964 -16.619 1.00 0.00 105 ARG A C 7
ATOM 10790 O O . ARG A 1 105 ? 7.511 27.080 -16.851 1.00 0.00 105 ARG A O 7
ATOM 10811 N N . SER A 1 106 ? 9.256 25.661 -16.796 1.00 0.00 106 SER A N 7
ATOM 10812 C CA . SER A 1 106 ? 10.215 26.648 -17.280 1.00 0.00 106 SER A CA 7
ATOM 10813 C C . SER A 1 106 ? 11.182 26.021 -18.280 1.00 0.00 106 SER A C 7
ATOM 10814 O O . SER A 1 106 ? 11.233 24.801 -18.430 1.00 0.00 106 SER A O 7
ATOM 10822 N N . GLY A 1 107 ? 11.949 26.866 -18.962 1.00 0.00 107 GLY A N 7
ATOM 10823 C CA . GLY A 1 107 ? 12.904 26.378 -19.939 1.00 0.00 107 GLY A CA 7
ATOM 10824 C C . GLY A 1 107 ? 13.873 27.453 -20.391 1.00 0.00 107 GLY A C 7
ATOM 10825 O O . GLY A 1 107 ? 13.512 28.620 -20.541 1.00 0.00 107 GLY A O 7
ATOM 10829 N N . PRO A 1 108 ? 15.136 27.061 -20.614 1.00 0.00 108 PRO A N 7
ATOM 10830 C CA . PRO A 1 108 ? 16.185 27.985 -21.053 1.00 0.00 108 PRO A CA 7
ATOM 10831 C C . PRO A 1 108 ? 15.976 28.461 -22.487 1.00 0.00 108 PRO A C 7
ATOM 10832 O O . PRO A 1 108 ? 15.342 27.779 -23.291 1.00 0.00 108 PRO A O 7
ATOM 10843 N N . SER A 1 109 ? 16.514 29.635 -22.800 1.00 0.00 109 SER A N 7
ATOM 10844 C CA . SER A 1 109 ? 16.384 30.204 -24.136 1.00 0.00 109 SER A CA 7
ATOM 10845 C C . SER A 1 109 ? 17.726 30.203 -24.861 1.00 0.00 109 SER A C 7
ATOM 10846 O O . SER A 1 109 ? 17.822 29.777 -26.012 1.00 0.00 109 SER A O 7
ATOM 10854 N N . SER A 1 110 ? 18.761 30.683 -24.178 1.00 0.00 110 SER A N 7
ATOM 10855 C CA . SER A 1 110 ? 20.098 30.741 -24.756 1.00 0.00 110 SER A CA 7
ATOM 10856 C C . SER A 1 110 ? 20.761 29.367 -24.732 1.00 0.00 110 SER A C 7
ATOM 10857 O O . SER A 1 110 ? 21.271 28.893 -25.746 1.00 0.00 110 SER A O 7
ATOM 10865 N N . GLY A 1 111 ? 20.750 28.733 -23.563 1.00 0.00 111 GLY A N 7
ATOM 10866 C CA . GLY A 1 111 ? 21.353 27.420 -23.427 1.00 0.00 111 GLY A CA 7
ATOM 10867 C C . GLY A 1 111 ? 20.546 26.501 -22.531 1.00 0.00 111 GLY A C 7
ATOM 10868 O O . GLY A 1 111 ? 21.081 25.911 -21.593 1.00 0.00 111 GLY A O 7
ATOM 10872 N N . GLY A 1 1 ? 4.702 -26.759 11.752 1.00 0.00 1 GLY A N 8
ATOM 10873 C CA . GLY A 1 1 ? 5.369 -27.384 10.625 1.00 0.00 1 GLY A CA 8
ATOM 10874 C C . GLY A 1 1 ? 4.408 -28.145 9.732 1.00 0.00 1 GLY A C 8
ATOM 10875 O O . GLY A 1 1 ? 4.173 -27.755 8.588 1.00 0.00 1 GLY A O 8
ATOM 10879 N N . SER A 1 2 ? 3.853 -29.233 10.254 1.00 0.00 2 SER A N 8
ATOM 10880 C CA . SER A 1 2 ? 2.917 -30.053 9.494 1.00 0.00 2 SER A CA 8
ATOM 10881 C C . SER A 1 2 ? 1.483 -29.575 9.702 1.00 0.00 2 SER A C 8
ATOM 10882 O O . SER A 1 2 ? 1.202 -28.799 10.615 1.00 0.00 2 SER A O 8
ATOM 10890 N N . SER A 1 3 ? 0.579 -30.045 8.847 1.00 0.00 3 SER A N 8
ATOM 10891 C CA . SER A 1 3 ? -0.825 -29.663 8.933 1.00 0.00 3 SER A CA 8
ATOM 10892 C C . SER A 1 3 ? -1.701 -30.876 9.231 1.00 0.00 3 SER A C 8
ATOM 10893 O O . SER A 1 3 ? -1.689 -31.860 8.493 1.00 0.00 3 SER A O 8
ATOM 10901 N N . GLY A 1 4 ? -2.460 -30.798 10.320 1.00 0.00 4 GLY A N 8
ATOM 10902 C CA . GLY A 1 4 ? -3.331 -31.895 10.698 1.00 0.00 4 GLY A CA 8
ATOM 10903 C C . GLY A 1 4 ? -4.799 -31.534 10.588 1.00 0.00 4 GLY A C 8
ATOM 10904 O O . GLY A 1 4 ? -5.159 -30.566 9.918 1.00 0.00 4 GLY A O 8
ATOM 10908 N N . SER A 1 5 ? -5.650 -32.315 11.246 1.00 0.00 5 SER A N 8
ATOM 10909 C CA . SER A 1 5 ? -7.088 -32.076 11.215 1.00 0.00 5 SER A CA 8
ATOM 10910 C C . SER A 1 5 ? -7.592 -31.617 12.580 1.00 0.00 5 SER A C 8
ATOM 10911 O O . SER A 1 5 ? -8.286 -30.606 12.690 1.00 0.00 5 SER A O 8
ATOM 10919 N N . SER A 1 6 ? -7.239 -32.369 13.617 1.00 0.00 6 SER A N 8
ATOM 10920 C CA . SER A 1 6 ? -7.658 -32.042 14.975 1.00 0.00 6 SER A CA 8
ATOM 10921 C C . SER A 1 6 ? -6.683 -31.066 15.625 1.00 0.00 6 SER A C 8
ATOM 10922 O O . SER A 1 6 ? -5.791 -31.467 16.373 1.00 0.00 6 SER A O 8
ATOM 10930 N N . GLY A 1 7 ? -6.859 -29.781 15.334 1.00 0.00 7 GLY A N 8
ATOM 10931 C CA . GLY A 1 7 ? -5.988 -28.766 15.897 1.00 0.00 7 GLY A CA 8
ATOM 10932 C C . GLY A 1 7 ? -6.697 -27.442 16.103 1.00 0.00 7 GLY A C 8
ATOM 10933 O O . GLY A 1 7 ? -7.280 -27.200 17.159 1.00 0.00 7 GLY A O 8
ATOM 10937 N N . ALA A 1 8 ? -6.645 -26.582 15.091 1.00 0.00 8 ALA A N 8
ATOM 10938 C CA . ALA A 1 8 ? -7.288 -25.276 15.166 1.00 0.00 8 ALA A CA 8
ATOM 10939 C C . ALA A 1 8 ? -7.574 -24.724 13.773 1.00 0.00 8 ALA A C 8
ATOM 10940 O O . ALA A 1 8 ? -6.876 -25.048 12.812 1.00 0.00 8 ALA A O 8
ATOM 10947 N N . ILE A 1 9 ? -8.605 -23.892 13.672 1.00 0.00 9 ILE A N 8
ATOM 10948 C CA . ILE A 1 9 ? -8.982 -23.296 12.397 1.00 0.00 9 ILE A CA 8
ATOM 10949 C C . ILE A 1 9 ? -8.075 -22.120 12.050 1.00 0.00 9 ILE A C 8
ATOM 10950 O O . ILE A 1 9 ? -7.921 -21.188 12.839 1.00 0.00 9 ILE A O 8
ATOM 10966 N N . ASN A 1 10 ? -7.480 -22.169 10.863 1.00 0.00 10 ASN A N 8
ATOM 10967 C CA . ASN A 1 10 ? -6.589 -21.107 10.410 1.00 0.00 10 ASN A CA 8
ATOM 10968 C C . ASN A 1 10 ? -7.238 -20.289 9.297 1.00 0.00 10 ASN A C 8
ATOM 10969 O O . ASN A 1 10 ? -7.044 -20.568 8.114 1.00 0.00 10 ASN A O 8
ATOM 10980 N N . SER A 1 11 ? -8.011 -19.280 9.685 1.00 0.00 11 SER A N 8
ATOM 10981 C CA . SER A 1 11 ? -8.692 -18.424 8.721 1.00 0.00 11 SER A CA 8
ATOM 10982 C C . SER A 1 11 ? -7.686 -17.610 7.912 1.00 0.00 11 SER A C 8
ATOM 10983 O O . SER A 1 11 ? -6.976 -16.763 8.455 1.00 0.00 11 SER A O 8
ATOM 10991 N N . ARG A 1 12 ? -7.633 -17.872 6.611 1.00 0.00 12 ARG A N 8
ATOM 10992 C CA . ARG A 1 12 ? -6.714 -17.166 5.726 1.00 0.00 12 ARG A CA 8
ATOM 10993 C C . ARG A 1 12 ? -7.305 -15.830 5.284 1.00 0.00 12 ARG A C 8
ATOM 10994 O O . ARG A 1 12 ? -8.389 -15.781 4.701 1.00 0.00 12 ARG A O 8
ATOM 11015 N N . HIS A 1 13 ? -6.585 -14.749 5.564 1.00 0.00 13 HIS A N 8
ATOM 11016 C CA . HIS A 1 13 ? -7.037 -13.412 5.195 1.00 0.00 13 HIS A CA 8
ATOM 11017 C C . HIS A 1 13 ? -5.953 -12.375 5.472 1.00 0.00 13 HIS A C 8
ATOM 11018 O O . HIS A 1 13 ? -5.188 -12.502 6.429 1.00 0.00 13 HIS A O 8
ATOM 11033 N N . VAL A 1 14 ? -5.891 -11.350 4.628 1.00 0.00 14 VAL A N 8
ATOM 11034 C CA . VAL A 1 14 ? -4.900 -10.292 4.782 1.00 0.00 14 VAL A CA 8
ATOM 11035 C C . VAL A 1 14 ? -5.558 -8.916 4.761 1.00 0.00 14 VAL A C 8
ATOM 11036 O O . VAL A 1 14 ? -6.461 -8.661 3.965 1.00 0.00 14 VAL A O 8
ATOM 11049 N N . SER A 1 15 ? -5.098 -8.033 5.642 1.00 0.00 15 SER A N 8
ATOM 11050 C CA . SER A 1 15 ? -5.644 -6.684 5.727 1.00 0.00 15 SER A CA 8
ATOM 11051 C C . SER A 1 15 ? -4.532 -5.661 5.939 1.00 0.00 15 SER A C 8
ATOM 11052 O O . SER A 1 15 ? -3.578 -5.908 6.676 1.00 0.00 15 SER A O 8
ATOM 11060 N N . ALA A 1 16 ? -4.663 -4.510 5.286 1.00 0.00 16 ALA A N 8
ATOM 11061 C CA . ALA A 1 16 ? -3.672 -3.448 5.403 1.00 0.00 16 ALA A CA 8
ATOM 11062 C C . ALA A 1 16 ? -4.222 -2.269 6.198 1.00 0.00 16 ALA A C 8
ATOM 11063 O O . ALA A 1 16 ? -5.412 -1.960 6.125 1.00 0.00 16 ALA A O 8
ATOM 11070 N N . TYR A 1 17 ? -3.350 -1.614 6.956 1.00 0.00 17 TYR A N 8
ATOM 11071 C CA . TYR A 1 17 ? -3.750 -0.470 7.767 1.00 0.00 17 TYR A CA 8
ATOM 11072 C C . TYR A 1 17 ? -2.558 0.439 8.052 1.00 0.00 17 TYR A C 8
ATOM 11073 O O . TYR A 1 17 ? -1.498 -0.022 8.473 1.00 0.00 17 TYR A O 8
ATOM 11091 N N . GLY A 1 18 ? -2.742 1.735 7.820 1.00 0.00 18 GLY A N 8
ATOM 11092 C CA . GLY A 1 18 ? -1.675 2.690 8.057 1.00 0.00 18 GLY A CA 8
ATOM 11093 C C . GLY A 1 18 ? -1.993 4.064 7.502 1.00 0.00 18 GLY A C 8
ATOM 11094 O O . GLY A 1 18 ? -3.028 4.278 6.871 1.00 0.00 18 GLY A O 8
ATOM 11098 N N . PRO A 1 19 ? -1.088 5.026 7.739 1.00 0.00 19 PRO A N 8
ATOM 11099 C CA . PRO A 1 19 ? -1.255 6.404 7.267 1.00 0.00 19 PRO A CA 8
ATOM 11100 C C . PRO A 1 19 ? -1.125 6.518 5.752 1.00 0.00 19 PRO A C 8
ATOM 11101 O O . PRO A 1 19 ? -1.938 7.167 5.097 1.00 0.00 19 PRO A O 8
ATOM 11112 N N . GLY A 1 20 ? -0.096 5.881 5.202 1.00 0.00 20 GLY A N 8
ATOM 11113 C CA . GLY A 1 20 ? 0.122 5.924 3.768 1.00 0.00 20 GLY A CA 8
ATOM 11114 C C . GLY A 1 20 ? -1.056 5.376 2.986 1.00 0.00 20 GLY A C 8
ATOM 11115 O O . GLY A 1 20 ? -1.219 5.677 1.803 1.00 0.00 20 GLY A O 8
ATOM 11119 N N . LEU A 1 21 ? -1.877 4.568 3.647 1.00 0.00 21 LEU A N 8
ATOM 11120 C CA . LEU A 1 21 ? -3.046 3.975 3.006 1.00 0.00 21 LEU A CA 8
ATOM 11121 C C . LEU A 1 21 ? -4.255 4.898 3.115 1.00 0.00 21 LEU A C 8
ATOM 11122 O O . LEU A 1 21 ? -5.124 4.905 2.244 1.00 0.00 21 LEU A O 8
ATOM 11138 N N . SER A 1 22 ? -4.301 5.679 4.190 1.00 0.00 22 SER A N 8
ATOM 11139 C CA . SER A 1 22 ? -5.404 6.606 4.415 1.00 0.00 22 SER A CA 8
ATOM 11140 C C . SER A 1 22 ? -5.213 7.884 3.604 1.00 0.00 22 SER A C 8
ATOM 11141 O O . SER A 1 22 ? -6.160 8.407 3.015 1.00 0.00 22 SER A O 8
ATOM 11149 N N . HIS A 1 23 ? -3.981 8.382 3.579 1.00 0.00 23 HIS A N 8
ATOM 11150 C CA . HIS A 1 23 ? -3.664 9.600 2.841 1.00 0.00 23 HIS A CA 8
ATOM 11151 C C . HIS A 1 23 ? -2.157 9.836 2.804 1.00 0.00 23 HIS A C 8
ATOM 11152 O O . HIS A 1 23 ? -1.385 9.072 3.383 1.00 0.00 23 HIS A O 8
ATOM 11167 N N . GLY A 1 24 ? -1.745 10.898 2.119 1.00 0.00 24 GLY A N 8
ATOM 11168 C CA . GLY A 1 24 ? -0.332 11.215 2.019 1.00 0.00 24 GLY A CA 8
ATOM 11169 C C . GLY A 1 24 ? -0.075 12.464 1.199 1.00 0.00 24 GLY A C 8
ATOM 11170 O O . GLY A 1 24 ? -1.007 13.182 0.841 1.00 0.00 24 GLY A O 8
ATOM 11174 N N . MET A 1 25 ? 1.194 12.724 0.904 1.00 0.00 25 MET A N 8
ATOM 11175 C CA . MET A 1 25 ? 1.572 13.896 0.121 1.00 0.00 25 MET A CA 8
ATOM 11176 C C . MET A 1 25 ? 2.583 13.525 -0.959 1.00 0.00 25 MET A C 8
ATOM 11177 O O . MET A 1 25 ? 3.241 12.488 -0.878 1.00 0.00 25 MET A O 8
ATOM 11191 N N . VAL A 1 26 ? 2.700 14.379 -1.971 1.00 0.00 26 VAL A N 8
ATOM 11192 C CA . VAL A 1 26 ? 3.631 14.142 -3.068 1.00 0.00 26 VAL A CA 8
ATOM 11193 C C . VAL A 1 26 ? 5.073 14.135 -2.572 1.00 0.00 26 VAL A C 8
ATOM 11194 O O . VAL A 1 26 ? 5.432 14.884 -1.665 1.00 0.00 26 VAL A O 8
ATOM 11207 N N . ASN A 1 27 ? 5.896 13.284 -3.175 1.00 0.00 27 ASN A N 8
ATOM 11208 C CA . ASN A 1 27 ? 7.301 13.179 -2.795 1.00 0.00 27 ASN A CA 8
ATOM 11209 C C . ASN A 1 27 ? 7.440 12.671 -1.364 1.00 0.00 27 ASN A C 8
ATOM 11210 O O . ASN A 1 27 ? 8.440 12.933 -0.694 1.00 0.00 27 ASN A O 8
ATOM 11221 N N . LYS A 1 28 ? 6.432 11.941 -0.900 1.00 0.00 28 LYS A N 8
ATOM 11222 C CA . LYS A 1 28 ? 6.441 11.393 0.451 1.00 0.00 28 LYS A CA 8
ATOM 11223 C C . LYS A 1 28 ? 6.115 9.903 0.437 1.00 0.00 28 LYS A C 8
ATOM 11224 O O . LYS A 1 28 ? 5.062 9.478 -0.038 1.00 0.00 28 LYS A O 8
ATOM 11243 N N . PRO A 1 29 ? 7.039 9.089 0.970 1.00 0.00 29 PRO A N 8
ATOM 11244 C CA . PRO A 1 29 ? 6.871 7.634 1.032 1.00 0.00 29 PRO A CA 8
ATOM 11245 C C . PRO A 1 29 ? 5.789 7.217 2.022 1.00 0.00 29 PRO A C 8
ATOM 11246 O O . PRO A 1 29 ? 6.019 7.189 3.231 1.00 0.00 29 PRO A O 8
ATOM 11257 N N . ALA A 1 30 ? 4.610 6.894 1.502 1.00 0.00 30 ALA A N 8
ATOM 11258 C CA . ALA A 1 30 ? 3.493 6.476 2.341 1.00 0.00 30 ALA A CA 8
ATOM 11259 C C . ALA A 1 30 ? 3.696 5.054 2.856 1.00 0.00 30 ALA A C 8
ATOM 11260 O O . ALA A 1 30 ? 3.486 4.083 2.128 1.00 0.00 30 ALA A O 8
ATOM 11267 N N . THR A 1 31 ? 4.105 4.938 4.115 1.00 0.00 31 THR A N 8
ATOM 11268 C CA . THR A 1 31 ? 4.337 3.636 4.726 1.00 0.00 31 THR A CA 8
ATOM 11269 C C . THR A 1 31 ? 3.091 3.137 5.448 1.00 0.00 31 THR A C 8
ATOM 11270 O O . THR A 1 31 ? 2.347 3.921 6.038 1.00 0.00 31 THR A O 8
ATOM 11281 N N . PHE A 1 32 ? 2.868 1.828 5.397 1.00 0.00 32 PHE A N 8
ATOM 11282 C CA . PHE A 1 32 ? 1.710 1.224 6.046 1.00 0.00 32 PHE A CA 8
ATOM 11283 C C . PHE A 1 32 ? 2.020 -0.201 6.495 1.00 0.00 32 PHE A C 8
ATOM 11284 O O . PHE A 1 32 ? 3.038 -0.778 6.111 1.00 0.00 32 PHE A O 8
ATOM 11301 N N . THR A 1 33 ? 1.134 -0.764 7.311 1.00 0.00 33 THR A N 8
ATOM 11302 C CA . THR A 1 33 ? 1.313 -2.120 7.814 1.00 0.00 33 THR A CA 8
ATOM 11303 C C . THR A 1 33 ? 0.375 -3.095 7.111 1.00 0.00 33 THR A C 8
ATOM 11304 O O . THR A 1 33 ? -0.754 -2.746 6.766 1.00 0.00 33 THR A O 8
ATOM 11315 N N . ILE A 1 34 ? 0.850 -4.319 6.902 1.00 0.00 34 ILE A N 8
ATOM 11316 C CA . ILE A 1 34 ? 0.053 -5.344 6.242 1.00 0.00 34 ILE A CA 8
ATOM 11317 C C . ILE A 1 34 ? 0.022 -6.630 7.062 1.00 0.00 34 ILE A C 8
ATOM 11318 O O . ILE A 1 34 ? 1.063 -7.225 7.342 1.00 0.00 34 ILE A O 8
ATOM 11334 N N . VAL A 1 35 ? -1.179 -7.054 7.443 1.00 0.00 35 VAL A N 8
ATOM 11335 C CA . VAL A 1 35 ? -1.346 -8.271 8.228 1.00 0.00 35 VAL A CA 8
ATOM 11336 C C . VAL A 1 35 ? -1.061 -9.511 7.388 1.00 0.00 35 VAL A C 8
ATOM 11337 O O . VAL A 1 35 ? -1.859 -9.891 6.530 1.00 0.00 35 VAL A O 8
ATOM 11350 N N . THR A 1 36 ? 0.083 -10.140 7.640 1.00 0.00 36 THR A N 8
ATOM 11351 C CA . THR A 1 36 ? 0.474 -11.337 6.906 1.00 0.00 36 THR A CA 8
ATOM 11352 C C . THR A 1 36 ? 0.863 -12.462 7.859 1.00 0.00 36 THR A C 8
ATOM 11353 O O . THR A 1 36 ? 1.379 -13.497 7.436 1.00 0.00 36 THR A O 8
ATOM 11364 N N . LYS A 1 37 ? 0.613 -12.254 9.147 1.00 0.00 37 LYS A N 8
ATOM 11365 C CA . LYS A 1 37 ? 0.936 -13.251 10.160 1.00 0.00 37 LYS A CA 8
ATOM 11366 C C . LYS A 1 37 ? 0.299 -14.596 9.822 1.00 0.00 37 LYS A C 8
ATOM 11367 O O . LYS A 1 37 ? 0.946 -15.639 9.912 1.00 0.00 37 LYS A O 8
ATOM 11386 N N . ASP A 1 38 ? -0.970 -14.563 9.433 1.00 0.00 38 ASP A N 8
ATOM 11387 C CA . ASP A 1 38 ? -1.693 -15.779 9.079 1.00 0.00 38 ASP A CA 8
ATOM 11388 C C . ASP A 1 38 ? -1.349 -16.222 7.660 1.00 0.00 38 ASP A C 8
ATOM 11389 O O . ASP A 1 38 ? -1.122 -17.405 7.407 1.00 0.00 38 ASP A O 8
ATOM 11398 N N . ALA A 1 39 ? -1.314 -15.265 6.739 1.00 0.00 39 ALA A N 8
ATOM 11399 C CA . ALA A 1 39 ? -0.997 -15.557 5.346 1.00 0.00 39 ALA A CA 8
ATOM 11400 C C . ALA A 1 39 ? 0.154 -16.552 5.242 1.00 0.00 39 ALA A C 8
ATOM 11401 O O . ALA A 1 39 ? 0.023 -17.604 4.617 1.00 0.00 39 ALA A O 8
ATOM 11408 N N . GLY A 1 40 ? 1.282 -16.213 5.858 1.00 0.00 40 GLY A N 8
ATOM 11409 C CA . GLY A 1 40 ? 2.439 -17.087 5.821 1.00 0.00 40 GLY A CA 8
ATOM 11410 C C . GLY A 1 40 ? 3.267 -16.901 4.565 1.00 0.00 40 GLY A C 8
ATOM 11411 O O . GLY A 1 40 ? 4.093 -15.992 4.488 1.00 0.00 40 GLY A O 8
ATOM 11415 N N . GLU A 1 41 ? 3.047 -17.766 3.580 1.00 0.00 41 GLU A N 8
ATOM 11416 C CA . GLU A 1 41 ? 3.782 -17.692 2.322 1.00 0.00 41 GLU A CA 8
ATOM 11417 C C . GLU A 1 41 ? 2.861 -17.968 1.137 1.00 0.00 41 GLU A C 8
ATOM 11418 O O . GLU A 1 41 ? 2.153 -18.973 1.108 1.00 0.00 41 GLU A O 8
ATOM 11430 N N . GLY A 1 42 ? 2.877 -17.066 0.160 1.00 0.00 42 GLY A N 8
ATOM 11431 C CA . GLY A 1 42 ? 2.040 -17.229 -1.014 1.00 0.00 42 GLY A CA 8
ATOM 11432 C C . GLY A 1 42 ? 2.539 -16.425 -2.198 1.00 0.00 42 GLY A C 8
ATOM 11433 O O . GLY A 1 42 ? 3.662 -16.622 -2.662 1.00 0.00 42 GLY A O 8
ATOM 11437 N N . GLY A 1 43 ? 1.702 -15.518 -2.691 1.00 0.00 43 GLY A N 8
ATOM 11438 C CA . GLY A 1 43 ? 2.081 -14.697 -3.826 1.00 0.00 43 GLY A CA 8
ATOM 11439 C C . GLY A 1 43 ? 1.451 -13.319 -3.782 1.00 0.00 43 GLY A C 8
ATOM 11440 O O . GLY A 1 43 ? 0.889 -12.853 -4.774 1.00 0.00 43 GLY A O 8
ATOM 11444 N N . LEU A 1 44 ? 1.541 -12.666 -2.628 1.00 0.00 44 LEU A N 8
ATOM 11445 C CA . LEU A 1 44 ? 0.973 -11.333 -2.458 1.00 0.00 44 LEU A CA 8
ATOM 11446 C C . LEU A 1 44 ? 1.450 -10.392 -3.559 1.00 0.00 44 LEU A C 8
ATOM 11447 O O . LEU A 1 44 ? 2.647 -10.292 -3.828 1.00 0.00 44 LEU A O 8
ATOM 11463 N N . SER A 1 45 ? 0.507 -9.702 -4.192 1.00 0.00 45 SER A N 8
ATOM 11464 C CA . SER A 1 45 ? 0.831 -8.770 -5.265 1.00 0.00 45 SER A CA 8
ATOM 11465 C C . SER A 1 45 ? 0.647 -7.327 -4.806 1.00 0.00 45 SER A C 8
ATOM 11466 O O . SER A 1 45 ? -0.240 -7.026 -4.006 1.00 0.00 45 SER A O 8
ATOM 11474 N N . LEU A 1 46 ? 1.491 -6.438 -5.318 1.00 0.00 46 LEU A N 8
ATOM 11475 C CA . LEU A 1 46 ? 1.423 -5.025 -4.961 1.00 0.00 46 LEU A CA 8
ATOM 11476 C C . LEU A 1 46 ? 1.519 -4.144 -6.203 1.00 0.00 46 LEU A C 8
ATOM 11477 O O . LEU A 1 46 ? 2.493 -4.215 -6.952 1.00 0.00 46 LEU A O 8
ATOM 11493 N N . ALA A 1 47 ? 0.503 -3.315 -6.414 1.00 0.00 47 ALA A N 8
ATOM 11494 C CA . ALA A 1 47 ? 0.475 -2.417 -7.563 1.00 0.00 47 ALA A CA 8
ATOM 11495 C C . ALA A 1 47 ? -0.430 -1.218 -7.301 1.00 0.00 47 ALA A C 8
ATOM 11496 O O . ALA A 1 47 ? -1.536 -1.365 -6.781 1.00 0.00 47 ALA A O 8
ATOM 11503 N N . VAL A 1 48 ? 0.048 -0.032 -7.663 1.00 0.00 48 VAL A N 8
ATOM 11504 C CA . VAL A 1 48 ? -0.719 1.193 -7.468 1.00 0.00 48 VAL A CA 8
ATOM 11505 C C . VAL A 1 48 ? -1.193 1.763 -8.800 1.00 0.00 48 VAL A C 8
ATOM 11506 O O . VAL A 1 48 ? -0.467 1.731 -9.793 1.00 0.00 48 VAL A O 8
ATOM 11519 N N . GLU A 1 49 ? -2.416 2.285 -8.812 1.00 0.00 49 GLU A N 8
ATOM 11520 C CA . GLU A 1 49 ? -2.987 2.862 -10.024 1.00 0.00 49 GLU A CA 8
ATOM 11521 C C . GLU A 1 49 ? -3.614 4.223 -9.734 1.00 0.00 49 GLU A C 8
ATOM 11522 O O . GLU A 1 49 ? -4.688 4.310 -9.142 1.00 0.00 49 GLU A O 8
ATOM 11534 N N . GLY A 1 50 ? -2.933 5.284 -10.157 1.00 0.00 50 GLY A N 8
ATOM 11535 C CA . GLY A 1 50 ? -3.437 6.626 -9.935 1.00 0.00 50 GLY A CA 8
ATOM 11536 C C . GLY A 1 50 ? -2.979 7.602 -11.000 1.00 0.00 50 GLY A C 8
ATOM 11537 O O . GLY A 1 50 ? -2.675 7.222 -12.131 1.00 0.00 50 GLY A O 8
ATOM 11541 N N . PRO A 1 51 ? -2.924 8.893 -10.641 1.00 0.00 51 PRO A N 8
ATOM 11542 C CA . PRO A 1 51 ? -2.502 9.953 -11.561 1.00 0.00 51 PRO A CA 8
ATOM 11543 C C . PRO A 1 51 ? -1.013 9.880 -11.885 1.00 0.00 51 PRO A C 8
ATOM 11544 O O . PRO A 1 51 ? -0.501 10.672 -12.676 1.00 0.00 51 PRO A O 8
ATOM 11555 N N . SER A 1 52 ? -0.325 8.924 -11.270 1.00 0.00 52 SER A N 8
ATOM 11556 C CA . SER A 1 52 ? 1.106 8.749 -11.491 1.00 0.00 52 SER A CA 8
ATOM 11557 C C . SER A 1 52 ? 1.579 7.404 -10.950 1.00 0.00 52 SER A C 8
ATOM 11558 O O . SER A 1 52 ? 1.115 6.943 -9.907 1.00 0.00 52 SER A O 8
ATOM 11566 N N . LYS A 1 53 ? 2.507 6.778 -11.666 1.00 0.00 53 LYS A N 8
ATOM 11567 C CA . LYS A 1 53 ? 3.046 5.486 -11.259 1.00 0.00 53 LYS A CA 8
ATOM 11568 C C . LYS A 1 53 ? 4.018 5.644 -10.094 1.00 0.00 53 LYS A C 8
ATOM 11569 O O . LYS A 1 53 ? 5.074 6.260 -10.234 1.00 0.00 53 LYS A O 8
ATOM 11588 N N . ALA A 1 54 ? 3.654 5.083 -8.946 1.00 0.00 54 ALA A N 8
ATOM 11589 C CA . ALA A 1 54 ? 4.496 5.159 -7.758 1.00 0.00 54 ALA A CA 8
ATOM 11590 C C . ALA A 1 54 ? 5.090 3.797 -7.418 1.00 0.00 54 ALA A C 8
ATOM 11591 O O . ALA A 1 54 ? 4.373 2.799 -7.341 1.00 0.00 54 ALA A O 8
ATOM 11598 N N . GLU A 1 55 ? 6.403 3.763 -7.216 1.00 0.00 55 GLU A N 8
ATOM 11599 C CA . GLU A 1 55 ? 7.093 2.521 -6.886 1.00 0.00 55 GLU A CA 8
ATOM 11600 C C . GLU A 1 55 ? 6.699 2.033 -5.494 1.00 0.00 55 GLU A C 8
ATOM 11601 O O . GLU A 1 55 ? 6.366 2.831 -4.617 1.00 0.00 55 GLU A O 8
ATOM 11613 N N . ILE A 1 56 ? 6.739 0.719 -5.301 1.00 0.00 56 ILE A N 8
ATOM 11614 C CA . ILE A 1 56 ? 6.387 0.126 -4.017 1.00 0.00 56 ILE A CA 8
ATOM 11615 C C . ILE A 1 56 ? 7.528 -0.729 -3.475 1.00 0.00 56 ILE A C 8
ATOM 11616 O O . ILE A 1 56 ? 8.018 -1.633 -4.152 1.00 0.00 56 ILE A O 8
ATOM 11632 N N . THR A 1 57 ? 7.948 -0.437 -2.248 1.00 0.00 57 THR A N 8
ATOM 11633 C CA . THR A 1 57 ? 9.031 -1.178 -1.614 1.00 0.00 57 THR A CA 8
ATOM 11634 C C . THR A 1 57 ? 8.552 -1.870 -0.343 1.00 0.00 57 THR A C 8
ATOM 11635 O O . THR A 1 57 ? 8.042 -1.224 0.573 1.00 0.00 57 THR A O 8
ATOM 11646 N N . CYS A 1 58 ? 8.721 -3.187 -0.293 1.00 0.00 58 CYS A N 8
ATOM 11647 C CA . CYS A 1 58 ? 8.306 -3.968 0.867 1.00 0.00 58 CYS A CA 8
ATOM 11648 C C . CYS A 1 58 ? 9.498 -4.280 1.767 1.00 0.00 58 CYS A C 8
ATOM 11649 O O . CYS A 1 58 ? 10.650 -4.179 1.347 1.00 0.00 58 CYS A O 8
ATOM 11657 N N . LYS A 1 59 ? 9.212 -4.657 3.008 1.00 0.00 59 LYS A N 8
ATOM 11658 C CA . LYS A 1 59 ? 10.258 -4.984 3.969 1.00 0.00 59 LYS A CA 8
ATOM 11659 C C . LYS A 1 59 ? 9.887 -6.223 4.778 1.00 0.00 59 LYS A C 8
ATOM 11660 O O . LYS A 1 59 ? 8.740 -6.382 5.196 1.00 0.00 59 LYS A O 8
ATOM 11679 N N . ASP A 1 60 ? 10.864 -7.096 4.997 1.00 0.00 60 ASP A N 8
ATOM 11680 C CA . ASP A 1 60 ? 10.640 -8.319 5.759 1.00 0.00 60 ASP A CA 8
ATOM 11681 C C . ASP A 1 60 ? 10.865 -8.080 7.249 1.00 0.00 60 ASP A C 8
ATOM 11682 O O . ASP A 1 60 ? 11.991 -7.850 7.688 1.00 0.00 60 ASP A O 8
ATOM 11691 N N . ASN A 1 61 ? 9.785 -8.136 8.021 1.00 0.00 61 ASN A N 8
ATOM 11692 C CA . ASN A 1 61 ? 9.864 -7.924 9.462 1.00 0.00 61 ASN A CA 8
ATOM 11693 C C . ASN A 1 61 ? 10.335 -9.189 10.173 1.00 0.00 61 ASN A C 8
ATOM 11694 O O . ASN A 1 61 ? 11.131 -9.128 11.110 1.00 0.00 61 ASN A O 8
ATOM 11705 N N . LYS A 1 62 ? 9.838 -10.335 9.720 1.00 0.00 62 LYS A N 8
ATOM 11706 C CA . LYS A 1 62 ? 10.209 -11.616 10.310 1.00 0.00 62 LYS A CA 8
ATOM 11707 C C . LYS A 1 62 ? 9.541 -11.803 11.669 1.00 0.00 62 LYS A C 8
ATOM 11708 O O . LYS A 1 62 ? 10.037 -12.542 12.519 1.00 0.00 62 LYS A O 8
ATOM 11727 N N . ASP A 1 63 ? 8.412 -11.130 11.865 1.00 0.00 63 ASP A N 8
ATOM 11728 C CA . ASP A 1 63 ? 7.674 -11.225 13.119 1.00 0.00 63 ASP A CA 8
ATOM 11729 C C . ASP A 1 63 ? 6.229 -11.645 12.869 1.00 0.00 63 ASP A C 8
ATOM 11730 O O . ASP A 1 63 ? 5.558 -12.158 13.764 1.00 0.00 63 ASP A O 8
ATOM 11739 N N . GLY A 1 64 ? 5.756 -11.423 11.647 1.00 0.00 64 GLY A N 8
ATOM 11740 C CA . GLY A 1 64 ? 4.394 -11.783 11.301 1.00 0.00 64 GLY A CA 8
ATOM 11741 C C . GLY A 1 64 ? 3.666 -10.670 10.574 1.00 0.00 64 GLY A C 8
ATOM 11742 O O . GLY A 1 64 ? 2.441 -10.564 10.650 1.00 0.00 64 GLY A O 8
ATOM 11746 N N . THR A 1 65 ? 4.421 -9.835 9.867 1.00 0.00 65 THR A N 8
ATOM 11747 C CA . THR A 1 65 ? 3.841 -8.722 9.126 1.00 0.00 65 THR A CA 8
ATOM 11748 C C . THR A 1 65 ? 4.787 -8.236 8.034 1.00 0.00 65 THR A C 8
ATOM 11749 O O . THR A 1 65 ? 5.849 -8.821 7.814 1.00 0.00 65 THR A O 8
ATOM 11760 N N . CYS A 1 66 ? 4.397 -7.164 7.353 1.00 0.00 66 CYS A N 8
ATOM 11761 C CA . CYS A 1 66 ? 5.212 -6.600 6.283 1.00 0.00 66 CYS A CA 8
ATOM 11762 C C . CYS A 1 66 ? 5.079 -5.081 6.242 1.00 0.00 66 CYS A C 8
ATOM 11763 O O . CYS A 1 66 ? 3.997 -4.535 6.458 1.00 0.00 66 CYS A O 8
ATOM 11771 N N . THR A 1 67 ? 6.188 -4.402 5.965 1.00 0.00 67 THR A N 8
ATOM 11772 C CA . THR A 1 67 ? 6.197 -2.946 5.899 1.00 0.00 67 THR A CA 8
ATOM 11773 C C . THR A 1 67 ? 6.419 -2.462 4.470 1.00 0.00 67 THR A C 8
ATOM 11774 O O . THR A 1 67 ? 7.536 -2.510 3.955 1.00 0.00 67 THR A O 8
ATOM 11785 N N . VAL A 1 68 ? 5.349 -1.995 3.835 1.00 0.00 68 VAL A N 8
ATOM 11786 C CA . VAL A 1 68 ? 5.428 -1.500 2.466 1.00 0.00 68 VAL A CA 8
ATOM 11787 C C . VAL A 1 68 ? 5.270 0.015 2.419 1.00 0.00 68 VAL A C 8
ATOM 11788 O O . VAL A 1 68 ? 4.611 0.607 3.274 1.00 0.00 68 VAL A O 8
ATOM 11801 N N . SER A 1 69 ? 5.878 0.638 1.415 1.00 0.00 69 SER A N 8
ATOM 11802 C CA . SER A 1 69 ? 5.807 2.086 1.258 1.00 0.00 69 SER A CA 8
ATOM 11803 C C . SER A 1 69 ? 5.822 2.474 -0.218 1.00 0.00 69 SER A C 8
ATOM 11804 O O . SER A 1 69 ? 6.498 1.842 -1.030 1.00 0.00 69 SER A O 8
ATOM 11812 N N . TYR A 1 70 ? 5.073 3.517 -0.556 1.00 0.00 70 TYR A N 8
ATOM 11813 C CA . TYR A 1 70 ? 4.998 3.989 -1.934 1.00 0.00 70 TYR A CA 8
ATOM 11814 C C . TYR A 1 70 ? 5.237 5.494 -2.008 1.00 0.00 70 TYR A C 8
ATOM 11815 O O . TYR A 1 70 ? 4.802 6.248 -1.136 1.00 0.00 70 TYR A O 8
ATOM 11833 N N . LEU A 1 71 ? 5.931 5.925 -3.055 1.00 0.00 71 LEU A N 8
ATOM 11834 C CA . LEU A 1 71 ? 6.228 7.340 -3.246 1.00 0.00 71 LEU A CA 8
ATOM 11835 C C . LEU A 1 71 ? 5.473 7.899 -4.447 1.00 0.00 71 LEU A C 8
ATOM 11836 O O . LEU A 1 71 ? 5.808 7.631 -5.602 1.00 0.00 71 LEU A O 8
ATOM 11852 N N . PRO A 1 72 ? 4.429 8.695 -4.172 1.00 0.00 72 PRO A N 8
ATOM 11853 C CA . PRO A 1 72 ? 3.605 9.310 -5.218 1.00 0.00 72 PRO A CA 8
ATOM 11854 C C . PRO A 1 72 ? 4.356 10.394 -5.984 1.00 0.00 72 PRO A C 8
ATOM 11855 O O . PRO A 1 72 ? 5.345 10.943 -5.496 1.00 0.00 72 PRO A O 8
ATOM 11866 N N . THR A 1 73 ? 3.880 10.699 -7.187 1.00 0.00 73 THR A N 8
ATOM 11867 C CA . THR A 1 73 ? 4.506 11.717 -8.021 1.00 0.00 73 THR A CA 8
ATOM 11868 C C . THR A 1 73 ? 3.558 12.885 -8.268 1.00 0.00 73 THR A C 8
ATOM 11869 O O . THR A 1 73 ? 3.988 13.980 -8.630 1.00 0.00 73 THR A O 8
ATOM 11880 N N . ALA A 1 74 ? 2.266 12.645 -8.070 1.00 0.00 74 ALA A N 8
ATOM 11881 C CA . ALA A 1 74 ? 1.258 13.679 -8.269 1.00 0.00 74 ALA A CA 8
ATOM 11882 C C . ALA A 1 74 ? 0.104 13.517 -7.285 1.00 0.00 74 ALA A C 8
ATOM 11883 O O . ALA A 1 74 ? -0.210 12.414 -6.835 1.00 0.00 74 ALA A O 8
ATOM 11890 N N . PRO A 1 75 ? -0.542 14.640 -6.939 1.00 0.00 75 PRO A N 8
ATOM 11891 C CA . PRO A 1 75 ? -1.671 14.648 -6.004 1.00 0.00 75 PRO A CA 8
ATOM 11892 C C . PRO A 1 75 ? -2.917 13.996 -6.594 1.00 0.00 75 PRO A C 8
ATOM 11893 O O . PRO A 1 75 ? -3.205 14.145 -7.780 1.00 0.00 75 PRO A O 8
ATOM 11904 N N . GLY A 1 76 ? -3.653 13.271 -5.756 1.00 0.00 76 GLY A N 8
ATOM 11905 C CA . GLY A 1 76 ? -4.860 12.607 -6.213 1.00 0.00 76 GLY A CA 8
ATOM 11906 C C . GLY A 1 76 ? -5.160 11.345 -5.429 1.00 0.00 76 GLY A C 8
ATOM 11907 O O . GLY A 1 76 ? -4.488 11.046 -4.441 1.00 0.00 76 GLY A O 8
ATOM 11911 N N . ASP A 1 77 ? -6.171 10.605 -5.867 1.00 0.00 77 ASP A N 8
ATOM 11912 C CA . ASP A 1 77 ? -6.560 9.368 -5.199 1.00 0.00 77 ASP A CA 8
ATOM 11913 C C . ASP A 1 77 ? -5.843 8.170 -5.814 1.00 0.00 77 ASP A C 8
ATOM 11914 O O . ASP A 1 77 ? -6.107 7.794 -6.956 1.00 0.00 77 ASP A O 8
ATOM 11923 N N . TYR A 1 78 ? -4.934 7.575 -5.049 1.00 0.00 78 TYR A N 8
ATOM 11924 C CA . TYR A 1 78 ? -4.176 6.421 -5.520 1.00 0.00 78 TYR A CA 8
ATOM 11925 C C . TYR A 1 78 ? -4.893 5.120 -5.172 1.00 0.00 78 TYR A C 8
ATOM 11926 O O . TYR A 1 78 ? -5.466 4.983 -4.091 1.00 0.00 78 TYR A O 8
ATOM 11944 N N . SER A 1 79 ? -4.855 4.166 -6.097 1.00 0.00 79 SER A N 8
ATOM 11945 C CA . SER A 1 79 ? -5.503 2.876 -5.891 1.00 0.00 79 SER A CA 8
ATOM 11946 C C . SER A 1 79 ? -4.468 1.782 -5.642 1.00 0.00 79 SER A C 8
ATOM 11947 O O . SER A 1 79 ? -3.855 1.269 -6.578 1.00 0.00 79 SER A O 8
ATOM 11955 N N . ILE A 1 80 ? -4.281 1.432 -4.374 1.00 0.00 80 ILE A N 8
ATOM 11956 C CA . ILE A 1 80 ? -3.323 0.399 -4.001 1.00 0.00 80 ILE A CA 8
ATOM 11957 C C . ILE A 1 80 ? -3.949 -0.989 -4.087 1.00 0.00 80 ILE A C 8
ATOM 11958 O O . ILE A 1 80 ? -4.640 -1.427 -3.166 1.00 0.00 80 ILE A O 8
ATOM 11974 N N . ILE A 1 81 ? -3.701 -1.677 -5.196 1.00 0.00 81 ILE A N 8
ATOM 11975 C CA . ILE A 1 81 ? -4.238 -3.016 -5.400 1.00 0.00 81 ILE A CA 8
ATOM 11976 C C . ILE A 1 81 ? -3.361 -4.068 -4.730 1.00 0.00 81 ILE A C 8
ATOM 11977 O O . ILE A 1 81 ? -2.164 -4.160 -5.004 1.00 0.00 81 ILE A O 8
ATOM 11993 N N . VAL A 1 82 ? -3.965 -4.862 -3.851 1.00 0.00 82 VAL A N 8
ATOM 11994 C CA . VAL A 1 82 ? -3.240 -5.910 -3.143 1.00 0.00 82 VAL A CA 8
ATOM 11995 C C . VAL A 1 82 ? -3.968 -7.246 -3.244 1.00 0.00 82 VAL A C 8
ATOM 11996 O O . VAL A 1 82 ? -4.918 -7.503 -2.504 1.00 0.00 82 VAL A O 8
ATOM 12009 N N . ARG A 1 83 ? -3.516 -8.093 -4.162 1.00 0.00 83 ARG A N 8
ATOM 12010 C CA . ARG A 1 83 ? -4.125 -9.402 -4.360 1.00 0.00 83 ARG A CA 8
ATOM 12011 C C . ARG A 1 83 ? -3.305 -10.492 -3.676 1.00 0.00 83 ARG A C 8
ATOM 12012 O O . ARG A 1 83 ? -2.099 -10.345 -3.479 1.00 0.00 83 ARG A O 8
ATOM 12033 N N . PHE A 1 84 ? -3.968 -11.586 -3.314 1.00 0.00 84 PHE A N 8
ATOM 12034 C CA . PHE A 1 84 ? -3.302 -12.700 -2.650 1.00 0.00 84 PHE A CA 8
ATOM 12035 C C . PHE A 1 84 ? -3.711 -14.030 -3.276 1.00 0.00 84 PHE A C 8
ATOM 12036 O O . PHE A 1 84 ? -4.802 -14.540 -3.019 1.00 0.00 84 PHE A O 8
ATOM 12053 N N . ASP A 1 85 ? -2.829 -14.585 -4.100 1.00 0.00 85 ASP A N 8
ATOM 12054 C CA . ASP A 1 85 ? -3.097 -15.856 -4.763 1.00 0.00 85 ASP A CA 8
ATOM 12055 C C . ASP A 1 85 ? -4.329 -15.753 -5.657 1.00 0.00 85 ASP A C 8
ATOM 12056 O O . ASP A 1 85 ? -5.166 -16.655 -5.684 1.00 0.00 85 ASP A O 8
ATOM 12065 N N . ASP A 1 86 ? -4.433 -14.648 -6.387 1.00 0.00 86 ASP A N 8
ATOM 12066 C CA . ASP A 1 86 ? -5.562 -14.427 -7.283 1.00 0.00 86 ASP A CA 8
ATOM 12067 C C . ASP A 1 86 ? -6.835 -14.138 -6.492 1.00 0.00 86 ASP A C 8
ATOM 12068 O O . ASP A 1 86 ? -7.915 -14.617 -6.837 1.00 0.00 86 ASP A O 8
ATOM 12077 N N . LYS A 1 87 ? -6.699 -13.352 -5.429 1.00 0.00 87 LYS A N 8
ATOM 12078 C CA . LYS A 1 87 ? -7.836 -12.999 -4.588 1.00 0.00 87 LYS A CA 8
ATOM 12079 C C . LYS A 1 87 ? -7.651 -11.614 -3.976 1.00 0.00 87 LYS A C 8
ATOM 12080 O O . LYS A 1 87 ? -6.696 -11.374 -3.237 1.00 0.00 87 LYS A O 8
ATOM 12099 N N . HIS A 1 88 ? -8.571 -10.706 -4.288 1.00 0.00 88 HIS A N 8
ATOM 12100 C CA . HIS A 1 88 ? -8.510 -9.346 -3.766 1.00 0.00 88 HIS A CA 8
ATOM 12101 C C . HIS A 1 88 ? -8.821 -9.322 -2.273 1.00 0.00 88 HIS A C 8
ATOM 12102 O O . HIS A 1 88 ? -9.784 -9.940 -1.819 1.00 0.00 88 HIS A O 8
ATOM 12117 N N . ILE A 1 89 ? -7.999 -8.604 -1.514 1.00 0.00 89 ILE A N 8
ATOM 12118 C CA . ILE A 1 89 ? -8.186 -8.500 -0.072 1.00 0.00 89 ILE A CA 8
ATOM 12119 C C . ILE A 1 89 ? -9.347 -7.570 0.265 1.00 0.00 89 ILE A C 8
ATOM 12120 O O . ILE A 1 89 ? -9.682 -6.657 -0.489 1.00 0.00 89 ILE A O 8
ATOM 12136 N N . PRO A 1 90 ? -9.974 -7.804 1.427 1.00 0.00 90 PRO A N 8
ATOM 12137 C CA . PRO A 1 90 ? -11.105 -6.996 1.893 1.00 0.00 90 PRO A CA 8
ATOM 12138 C C . PRO A 1 90 ? -10.685 -5.586 2.292 1.00 0.00 90 PRO A C 8
ATOM 12139 O O . PRO A 1 90 ? -10.475 -5.300 3.470 1.00 0.00 90 PRO A O 8
ATOM 12150 N N . GLY A 1 91 ? -10.565 -4.707 1.301 1.00 0.00 91 GLY A N 8
ATOM 12151 C CA . GLY A 1 91 ? -10.170 -3.336 1.570 1.00 0.00 91 GLY A CA 8
ATOM 12152 C C . GLY A 1 91 ? -9.403 -2.717 0.418 1.00 0.00 91 GLY A C 8
ATOM 12153 O O . GLY A 1 91 ? -9.162 -1.510 0.401 1.00 0.00 91 GLY A O 8
ATOM 12157 N N . SER A 1 92 ? -9.016 -3.546 -0.546 1.00 0.00 92 SER A N 8
ATOM 12158 C CA . SER A 1 92 ? -8.266 -3.074 -1.704 1.00 0.00 92 SER A CA 8
ATOM 12159 C C . SER A 1 92 ? -9.112 -3.162 -2.971 1.00 0.00 92 SER A C 8
ATOM 12160 O O . SER A 1 92 ? -10.039 -3.965 -3.076 1.00 0.00 92 SER A O 8
ATOM 12168 N N . PRO A 1 93 ? -8.786 -2.314 -3.959 1.00 0.00 93 PRO A N 8
ATOM 12169 C CA . PRO A 1 93 ? -7.685 -1.353 -3.846 1.00 0.00 93 PRO A CA 8
ATOM 12170 C C . PRO A 1 93 ? -7.992 -0.235 -2.855 1.00 0.00 93 PRO A C 8
ATOM 12171 O O . PRO A 1 93 ? -9.073 0.352 -2.881 1.00 0.00 93 PRO A O 8
ATOM 12182 N N . PHE A 1 94 ? -7.033 0.055 -1.982 1.00 0.00 94 PHE A N 8
ATOM 12183 C CA . PHE A 1 94 ? -7.200 1.103 -0.981 1.00 0.00 94 PHE A CA 8
ATOM 12184 C C . PHE A 1 94 ? -6.988 2.482 -1.598 1.00 0.00 94 PHE A C 8
ATOM 12185 O O . PHE A 1 94 ? -5.881 2.827 -2.012 1.00 0.00 94 PHE A O 8
ATOM 12202 N N . THR A 1 95 ? -8.058 3.269 -1.656 1.00 0.00 95 THR A N 8
ATOM 12203 C CA . THR A 1 95 ? -7.991 4.610 -2.223 1.00 0.00 95 THR A CA 8
ATOM 12204 C C . THR A 1 95 ? -7.319 5.581 -1.259 1.00 0.00 95 THR A C 8
ATOM 12205 O O . THR A 1 95 ? -7.930 6.031 -0.291 1.00 0.00 95 THR A O 8
ATOM 12216 N N . ALA A 1 96 ? -6.058 5.901 -1.532 1.00 0.00 96 ALA A N 8
ATOM 12217 C CA . ALA A 1 96 ? -5.304 6.821 -0.690 1.00 0.00 96 ALA A CA 8
ATOM 12218 C C . ALA A 1 96 ? -5.327 8.234 -1.264 1.00 0.00 96 ALA A C 8
ATOM 12219 O O . ALA A 1 96 ? -5.113 8.434 -2.460 1.00 0.00 96 ALA A O 8
ATOM 12226 N N . LYS A 1 97 ? -5.590 9.213 -0.404 1.00 0.00 97 LYS A N 8
ATOM 12227 C CA . LYS A 1 97 ? -5.641 10.608 -0.824 1.00 0.00 97 LYS A CA 8
ATOM 12228 C C . LYS A 1 97 ? -4.265 11.257 -0.722 1.00 0.00 97 LYS A C 8
ATOM 12229 O O . LYS A 1 97 ? -3.696 11.360 0.365 1.00 0.00 97 LYS A O 8
ATOM 12248 N N . ILE A 1 98 ? -3.736 11.695 -1.860 1.00 0.00 98 ILE A N 8
ATOM 12249 C CA . ILE A 1 98 ? -2.428 12.336 -1.897 1.00 0.00 98 ILE A CA 8
ATOM 12250 C C . ILE A 1 98 ? -2.554 13.824 -2.207 1.00 0.00 98 ILE A C 8
ATOM 12251 O O . ILE A 1 98 ? -3.229 14.217 -3.159 1.00 0.00 98 ILE A O 8
ATOM 12267 N N . THR A 1 99 ? -1.898 14.649 -1.397 1.00 0.00 99 THR A N 8
ATOM 12268 C CA . THR A 1 99 ? -1.935 16.094 -1.585 1.00 0.00 99 THR A CA 8
ATOM 12269 C C . THR A 1 99 ? -0.568 16.631 -1.993 1.00 0.00 99 THR A C 8
ATOM 12270 O O . THR A 1 99 ? 0.456 16.233 -1.441 1.00 0.00 99 THR A O 8
ATOM 12281 N N . GLY A 1 100 ? -0.560 17.540 -2.964 1.00 0.00 100 GLY A N 8
ATOM 12282 C CA . GLY A 1 100 ? 0.687 18.118 -3.429 1.00 0.00 100 GLY A CA 8
ATOM 12283 C C . GLY A 1 100 ? 0.820 19.583 -3.063 1.00 0.00 100 GLY A C 8
ATOM 12284 O O . GLY A 1 100 ? 0.040 20.417 -3.522 1.00 0.00 100 GLY A O 8
ATOM 12288 N N . ASP A 1 101 ? 1.808 19.896 -2.232 1.00 0.00 101 ASP A N 8
ATOM 12289 C CA . ASP A 1 101 ? 2.040 21.270 -1.804 1.00 0.00 101 ASP A CA 8
ATOM 12290 C C . ASP A 1 101 ? 3.523 21.516 -1.546 1.00 0.00 101 ASP A C 8
ATOM 12291 O O . ASP A 1 101 ? 4.303 20.574 -1.404 1.00 0.00 101 ASP A O 8
ATOM 12300 N N . ASP A 1 102 ? 3.906 22.787 -1.487 1.00 0.00 102 ASP A N 8
ATOM 12301 C CA . ASP A 1 102 ? 5.296 23.157 -1.246 1.00 0.00 102 ASP A CA 8
ATOM 12302 C C . ASP A 1 102 ? 5.473 23.716 0.162 1.00 0.00 102 ASP A C 8
ATOM 12303 O O . ASP A 1 102 ? 5.535 24.930 0.356 1.00 0.00 102 ASP A O 8
ATOM 12312 N N . SER A 1 103 ? 5.552 22.822 1.143 1.00 0.00 103 SER A N 8
ATOM 12313 C CA . SER A 1 103 ? 5.717 23.226 2.534 1.00 0.00 103 SER A CA 8
ATOM 12314 C C . SER A 1 103 ? 6.596 22.232 3.288 1.00 0.00 103 SER A C 8
ATOM 12315 O O . SER A 1 103 ? 7.024 21.220 2.733 1.00 0.00 103 SER A O 8
ATOM 12323 N N . MET A 1 104 ? 6.862 22.530 4.555 1.00 0.00 104 MET A N 8
ATOM 12324 C CA . MET A 1 104 ? 7.689 21.663 5.386 1.00 0.00 104 MET A CA 8
ATOM 12325 C C . MET A 1 104 ? 6.837 20.909 6.403 1.00 0.00 104 MET A C 8
ATOM 12326 O O . MET A 1 104 ? 5.707 21.302 6.691 1.00 0.00 104 MET A O 8
ATOM 12340 N N . ARG A 1 105 ? 7.387 19.826 6.942 1.00 0.00 105 ARG A N 8
ATOM 12341 C CA . ARG A 1 105 ? 6.676 19.017 7.924 1.00 0.00 105 ARG A CA 8
ATOM 12342 C C . ARG A 1 105 ? 6.580 19.746 9.261 1.00 0.00 105 ARG A C 8
ATOM 12343 O O . ARG A 1 105 ? 7.525 20.408 9.688 1.00 0.00 105 ARG A O 8
ATOM 12364 N N . SER A 1 106 ? 5.430 19.620 9.917 1.00 0.00 106 SER A N 8
ATOM 12365 C CA . SER A 1 106 ? 5.208 20.270 11.203 1.00 0.00 106 SER A CA 8
ATOM 12366 C C . SER A 1 106 ? 5.759 19.420 12.344 1.00 0.00 106 SER A C 8
ATOM 12367 O O . SER A 1 106 ? 5.034 18.634 12.953 1.00 0.00 106 SER A O 8
ATOM 12375 N N . GLY A 1 107 ? 7.048 19.583 12.628 1.00 0.00 107 GLY A N 8
ATOM 12376 C CA . GLY A 1 107 ? 7.675 18.824 13.694 1.00 0.00 107 GLY A CA 8
ATOM 12377 C C . GLY A 1 107 ? 8.222 19.713 14.793 1.00 0.00 107 GLY A C 8
ATOM 12378 O O . GLY A 1 107 ? 9.426 19.753 15.046 1.00 0.00 107 GLY A O 8
ATOM 12382 N N . PRO A 1 108 ? 7.325 20.448 15.467 1.00 0.00 108 PRO A N 8
ATOM 12383 C CA . PRO A 1 108 ? 7.703 21.355 16.555 1.00 0.00 108 PRO A CA 8
ATOM 12384 C C . PRO A 1 108 ? 8.169 20.606 17.799 1.00 0.00 108 PRO A C 8
ATOM 12385 O O . PRO A 1 108 ? 7.485 19.705 18.285 1.00 0.00 108 PRO A O 8
ATOM 12396 N N . SER A 1 109 ? 9.336 20.984 18.309 1.00 0.00 109 SER A N 8
ATOM 12397 C CA . SER A 1 109 ? 9.895 20.345 19.495 1.00 0.00 109 SER A CA 8
ATOM 12398 C C . SER A 1 109 ? 8.815 20.114 20.548 1.00 0.00 109 SER A C 8
ATOM 12399 O O . SER A 1 109 ? 7.866 20.889 20.660 1.00 0.00 109 SER A O 8
ATOM 12407 N N . SER A 1 110 ? 8.968 19.041 21.317 1.00 0.00 110 SER A N 8
ATOM 12408 C CA . SER A 1 110 ? 8.005 18.703 22.358 1.00 0.00 110 SER A CA 8
ATOM 12409 C C . SER A 1 110 ? 8.532 17.576 23.241 1.00 0.00 110 SER A C 8
ATOM 12410 O O . SER A 1 110 ? 9.064 16.583 22.747 1.00 0.00 110 SER A O 8
ATOM 12418 N N . GLY A 1 111 ? 8.379 17.738 24.552 1.00 0.00 111 GLY A N 8
ATOM 12419 C CA . GLY A 1 111 ? 8.844 16.727 25.484 1.00 0.00 111 GLY A CA 8
ATOM 12420 C C . GLY A 1 111 ? 8.932 17.246 26.905 1.00 0.00 111 GLY A C 8
ATOM 12421 O O . GLY A 1 111 ? 8.137 16.862 27.763 1.00 0.00 111 GLY A O 8
ATOM 12425 N N . GLY A 1 1 ? -5.202 -29.450 21.251 1.00 0.00 1 GLY A N 9
ATOM 12426 C CA . GLY A 1 1 ? -5.595 -29.793 22.606 1.00 0.00 1 GLY A CA 9
ATOM 12427 C C . GLY A 1 1 ? -5.659 -28.582 23.515 1.00 0.00 1 GLY A C 9
ATOM 12428 O O . GLY A 1 1 ? -4.675 -28.237 24.170 1.00 0.00 1 GLY A O 9
ATOM 12432 N N . SER A 1 2 ? -6.819 -27.934 23.555 1.00 0.00 2 SER A N 9
ATOM 12433 C CA . SER A 1 2 ? -7.005 -26.751 24.387 1.00 0.00 2 SER A CA 9
ATOM 12434 C C . SER A 1 2 ? -8.300 -26.849 25.188 1.00 0.00 2 SER A C 9
ATOM 12435 O O . SER A 1 2 ? -9.324 -26.282 24.806 1.00 0.00 2 SER A O 9
ATOM 12443 N N . SER A 1 3 ? -8.246 -27.573 26.301 1.00 0.00 3 SER A N 9
ATOM 12444 C CA . SER A 1 3 ? -9.415 -27.750 27.156 1.00 0.00 3 SER A CA 9
ATOM 12445 C C . SER A 1 3 ? -10.234 -26.464 27.228 1.00 0.00 3 SER A C 9
ATOM 12446 O O . SER A 1 3 ? -11.442 -26.471 26.996 1.00 0.00 3 SER A O 9
ATOM 12454 N N . GLY A 1 4 ? -9.565 -25.362 27.552 1.00 0.00 4 GLY A N 9
ATOM 12455 C CA . GLY A 1 4 ? -10.246 -24.084 27.651 1.00 0.00 4 GLY A CA 9
ATOM 12456 C C . GLY A 1 4 ? -10.346 -23.376 26.314 1.00 0.00 4 GLY A C 9
ATOM 12457 O O . GLY A 1 4 ? -9.394 -22.735 25.870 1.00 0.00 4 GLY A O 9
ATOM 12461 N N . SER A 1 5 ? -11.503 -23.495 25.669 1.00 0.00 5 SER A N 9
ATOM 12462 C CA . SER A 1 5 ? -11.722 -22.866 24.372 1.00 0.00 5 SER A CA 9
ATOM 12463 C C . SER A 1 5 ? -11.275 -21.407 24.393 1.00 0.00 5 SER A C 9
ATOM 12464 O O . SER A 1 5 ? -11.422 -20.716 25.400 1.00 0.00 5 SER A O 9
ATOM 12472 N N . SER A 1 6 ? -10.730 -20.946 23.272 1.00 0.00 6 SER A N 9
ATOM 12473 C CA . SER A 1 6 ? -10.257 -19.571 23.161 1.00 0.00 6 SER A CA 9
ATOM 12474 C C . SER A 1 6 ? -10.897 -18.871 21.965 1.00 0.00 6 SER A C 9
ATOM 12475 O O . SER A 1 6 ? -10.229 -18.157 21.219 1.00 0.00 6 SER A O 9
ATOM 12483 N N . GLY A 1 7 ? -12.198 -19.083 21.790 1.00 0.00 7 GLY A N 9
ATOM 12484 C CA . GLY A 1 7 ? -12.907 -18.467 20.684 1.00 0.00 7 GLY A CA 9
ATOM 12485 C C . GLY A 1 7 ? -12.690 -19.201 19.375 1.00 0.00 7 GLY A C 9
ATOM 12486 O O . GLY A 1 7 ? -12.745 -20.429 19.328 1.00 0.00 7 GLY A O 9
ATOM 12490 N N . ALA A 1 8 ? -12.445 -18.446 18.309 1.00 0.00 8 ALA A N 9
ATOM 12491 C CA . ALA A 1 8 ? -12.219 -19.032 16.994 1.00 0.00 8 ALA A CA 9
ATOM 12492 C C . ALA A 1 8 ? -11.250 -18.187 16.175 1.00 0.00 8 ALA A C 9
ATOM 12493 O O . ALA A 1 8 ? -11.453 -16.984 16.004 1.00 0.00 8 ALA A O 9
ATOM 12500 N N . ILE A 1 9 ? -10.196 -18.822 15.673 1.00 0.00 9 ILE A N 9
ATOM 12501 C CA . ILE A 1 9 ? -9.196 -18.127 14.872 1.00 0.00 9 ILE A CA 9
ATOM 12502 C C . ILE A 1 9 ? -9.564 -18.151 13.392 1.00 0.00 9 ILE A C 9
ATOM 12503 O O . ILE A 1 9 ? -9.712 -19.217 12.796 1.00 0.00 9 ILE A O 9
ATOM 12519 N N . ASN A 1 10 ? -9.707 -16.968 12.804 1.00 0.00 10 ASN A N 9
ATOM 12520 C CA . ASN A 1 10 ? -10.055 -16.853 11.392 1.00 0.00 10 ASN A CA 9
ATOM 12521 C C . ASN A 1 10 ? -9.327 -17.907 10.565 1.00 0.00 10 ASN A C 9
ATOM 12522 O O . ASN A 1 10 ? -8.220 -18.323 10.906 1.00 0.00 10 ASN A O 9
ATOM 12533 N N . SER A 1 11 ? -9.956 -18.335 9.475 1.00 0.00 11 SER A N 9
ATOM 12534 C CA . SER A 1 11 ? -9.370 -19.343 8.599 1.00 0.00 11 SER A CA 9
ATOM 12535 C C . SER A 1 11 ? -8.268 -18.737 7.735 1.00 0.00 11 SER A C 9
ATOM 12536 O O . SER A 1 11 ? -7.180 -19.300 7.612 1.00 0.00 11 SER A O 9
ATOM 12544 N N . ARG A 1 12 ? -8.559 -17.586 7.137 1.00 0.00 12 ARG A N 9
ATOM 12545 C CA . ARG A 1 12 ? -7.595 -16.904 6.283 1.00 0.00 12 ARG A CA 9
ATOM 12546 C C . ARG A 1 12 ? -8.119 -15.536 5.856 1.00 0.00 12 ARG A C 9
ATOM 12547 O O . ARG A 1 12 ? -9.112 -15.438 5.134 1.00 0.00 12 ARG A O 9
ATOM 12568 N N . HIS A 1 13 ? -7.446 -14.483 6.307 1.00 0.00 13 HIS A N 9
ATOM 12569 C CA . HIS A 1 13 ? -7.844 -13.120 5.971 1.00 0.00 13 HIS A CA 9
ATOM 12570 C C . HIS A 1 13 ? -6.630 -12.197 5.918 1.00 0.00 13 HIS A C 9
ATOM 12571 O O . HIS A 1 13 ? -5.528 -12.580 6.311 1.00 0.00 13 HIS A O 9
ATOM 12586 N N . VAL A 1 14 ? -6.840 -10.979 5.430 1.00 0.00 14 VAL A N 9
ATOM 12587 C CA . VAL A 1 14 ? -5.764 -10.001 5.326 1.00 0.00 14 VAL A CA 9
ATOM 12588 C C . VAL A 1 14 ? -6.315 -8.581 5.260 1.00 0.00 14 VAL A C 9
ATOM 12589 O O . VAL A 1 14 ? -7.301 -8.318 4.570 1.00 0.00 14 VAL A O 9
ATOM 12602 N N . SER A 1 15 ? -5.673 -7.668 5.982 1.00 0.00 15 SER A N 9
ATOM 12603 C CA . SER A 1 15 ? -6.102 -6.275 6.008 1.00 0.00 15 SER A CA 9
ATOM 12604 C C . SER A 1 15 ? -4.910 -5.343 6.207 1.00 0.00 15 SER A C 9
ATOM 12605 O O . SER A 1 15 ? -3.955 -5.680 6.908 1.00 0.00 15 SER A O 9
ATOM 12613 N N . ALA A 1 16 ? -4.973 -4.171 5.586 1.00 0.00 16 ALA A N 9
ATOM 12614 C CA . ALA A 1 16 ? -3.900 -3.189 5.696 1.00 0.00 16 ALA A CA 9
ATOM 12615 C C . ALA A 1 16 ? -4.358 -1.961 6.475 1.00 0.00 16 ALA A C 9
ATOM 12616 O O . ALA A 1 16 ? -5.530 -1.586 6.429 1.00 0.00 16 ALA A O 9
ATOM 12623 N N . TYR A 1 17 ? -3.427 -1.340 7.191 1.00 0.00 17 TYR A N 9
ATOM 12624 C CA . TYR A 1 17 ? -3.736 -0.156 7.984 1.00 0.00 17 TYR A CA 9
ATOM 12625 C C . TYR A 1 17 ? -2.488 0.695 8.201 1.00 0.00 17 TYR A C 9
ATOM 12626 O O . TYR A 1 17 ? -1.443 0.192 8.610 1.00 0.00 17 TYR A O 9
ATOM 12644 N N . GLY A 1 18 ? -2.607 1.990 7.922 1.00 0.00 18 GLY A N 9
ATOM 12645 C CA . GLY A 1 18 ? -1.483 2.891 8.093 1.00 0.00 18 GLY A CA 9
ATOM 12646 C C . GLY A 1 18 ? -1.792 4.299 7.623 1.00 0.00 18 GLY A C 9
ATOM 12647 O O . GLY A 1 18 ? -2.851 4.568 7.055 1.00 0.00 18 GLY A O 9
ATOM 12651 N N . PRO A 1 19 ? -0.853 5.226 7.862 1.00 0.00 19 PRO A N 9
ATOM 12652 C CA . PRO A 1 19 ? -1.008 6.630 7.468 1.00 0.00 19 PRO A CA 9
ATOM 12653 C C . PRO A 1 19 ? -0.948 6.818 5.956 1.00 0.00 19 PRO A C 9
ATOM 12654 O O . PRO A 1 19 ? -1.697 7.613 5.390 1.00 0.00 19 PRO A O 9
ATOM 12665 N N . GLY A 1 20 ? -0.053 6.079 5.307 1.00 0.00 20 GLY A N 9
ATOM 12666 C CA . GLY A 1 20 ? 0.087 6.179 3.866 1.00 0.00 20 GLY A CA 9
ATOM 12667 C C . GLY A 1 20 ? -1.152 5.710 3.130 1.00 0.00 20 GLY A C 9
ATOM 12668 O O . GLY A 1 20 ? -1.487 6.235 2.066 1.00 0.00 20 GLY A O 9
ATOM 12672 N N . LEU A 1 21 ? -1.833 4.719 3.693 1.00 0.00 21 LEU A N 9
ATOM 12673 C CA . LEU A 1 21 ? -3.042 4.178 3.082 1.00 0.00 21 LEU A CA 9
ATOM 12674 C C . LEU A 1 21 ? -4.205 5.156 3.216 1.00 0.00 21 LEU A C 9
ATOM 12675 O O . LEU A 1 21 ? -4.939 5.397 2.258 1.00 0.00 21 LEU A O 9
ATOM 12691 N N . SER A 1 22 ? -4.365 5.717 4.410 1.00 0.00 22 SER A N 9
ATOM 12692 C CA . SER A 1 22 ? -5.440 6.668 4.670 1.00 0.00 22 SER A CA 9
ATOM 12693 C C . SER A 1 22 ? -5.252 7.938 3.847 1.00 0.00 22 SER A C 9
ATOM 12694 O O . SER A 1 22 ? -6.214 8.500 3.322 1.00 0.00 22 SER A O 9
ATOM 12702 N N . HIS A 1 23 ? -4.005 8.387 3.738 1.00 0.00 23 HIS A N 9
ATOM 12703 C CA . HIS A 1 23 ? -3.689 9.591 2.978 1.00 0.00 23 HIS A CA 9
ATOM 12704 C C . HIS A 1 23 ? -2.181 9.808 2.907 1.00 0.00 23 HIS A C 9
ATOM 12705 O O . HIS A 1 23 ? -1.402 8.997 3.407 1.00 0.00 23 HIS A O 9
ATOM 12720 N N . GLY A 1 24 ? -1.775 10.910 2.282 1.00 0.00 24 GLY A N 9
ATOM 12721 C CA . GLY A 1 24 ? -0.361 11.213 2.156 1.00 0.00 24 GLY A CA 9
ATOM 12722 C C . GLY A 1 24 ? -0.108 12.478 1.361 1.00 0.00 24 GLY A C 9
ATOM 12723 O O . GLY A 1 24 ? -1.047 13.173 0.972 1.00 0.00 24 GLY A O 9
ATOM 12727 N N . MET A 1 25 ? 1.163 12.779 1.119 1.00 0.00 25 MET A N 9
ATOM 12728 C CA . MET A 1 25 ? 1.536 13.970 0.365 1.00 0.00 25 MET A CA 9
ATOM 12729 C C . MET A 1 25 ? 2.499 13.619 -0.766 1.00 0.00 25 MET A C 9
ATOM 12730 O O . MET A 1 25 ? 3.121 12.557 -0.756 1.00 0.00 25 MET A O 9
ATOM 12744 N N . VAL A 1 26 ? 2.615 14.517 -1.738 1.00 0.00 26 VAL A N 9
ATOM 12745 C CA . VAL A 1 26 ? 3.503 14.302 -2.875 1.00 0.00 26 VAL A CA 9
ATOM 12746 C C . VAL A 1 26 ? 4.963 14.281 -2.437 1.00 0.00 26 VAL A C 9
ATOM 12747 O O . VAL A 1 26 ? 5.356 14.999 -1.519 1.00 0.00 26 VAL A O 9
ATOM 12760 N N . ASN A 1 27 ? 5.762 13.453 -3.101 1.00 0.00 27 ASN A N 9
ATOM 12761 C CA . ASN A 1 27 ? 7.180 13.338 -2.779 1.00 0.00 27 ASN A CA 9
ATOM 12762 C C . ASN A 1 27 ? 7.376 12.817 -1.359 1.00 0.00 27 ASN A C 9
ATOM 12763 O O . ASN A 1 27 ? 8.368 13.132 -0.701 1.00 0.00 27 ASN A O 9
ATOM 12774 N N . LYS A 1 28 ? 6.423 12.018 -0.891 1.00 0.00 28 LYS A N 9
ATOM 12775 C CA . LYS A 1 28 ? 6.489 11.451 0.451 1.00 0.00 28 LYS A CA 9
ATOM 12776 C C . LYS A 1 28 ? 6.189 9.956 0.425 1.00 0.00 28 LYS A C 9
ATOM 12777 O O . LYS A 1 28 ? 5.185 9.509 -0.130 1.00 0.00 28 LYS A O 9
ATOM 12796 N N . PRO A 1 29 ? 7.079 9.162 1.039 1.00 0.00 29 PRO A N 9
ATOM 12797 C CA . PRO A 1 29 ? 6.929 7.705 1.102 1.00 0.00 29 PRO A CA 9
ATOM 12798 C C . PRO A 1 29 ? 5.777 7.279 2.006 1.00 0.00 29 PRO A C 9
ATOM 12799 O O . PRO A 1 29 ? 5.907 7.271 3.229 1.00 0.00 29 PRO A O 9
ATOM 12810 N N . ALA A 1 30 ? 4.651 6.925 1.395 1.00 0.00 30 ALA A N 9
ATOM 12811 C CA . ALA A 1 30 ? 3.478 6.496 2.145 1.00 0.00 30 ALA A CA 9
ATOM 12812 C C . ALA A 1 30 ? 3.705 5.130 2.784 1.00 0.00 30 ALA A C 9
ATOM 12813 O O . ALA A 1 30 ? 3.541 4.095 2.138 1.00 0.00 30 ALA A O 9
ATOM 12820 N N . THR A 1 31 ? 4.084 5.134 4.059 1.00 0.00 31 THR A N 9
ATOM 12821 C CA . THR A 1 31 ? 4.335 3.896 4.785 1.00 0.00 31 THR A CA 9
ATOM 12822 C C . THR A 1 31 ? 3.068 3.390 5.465 1.00 0.00 31 THR A C 9
ATOM 12823 O O . THR A 1 31 ? 2.288 4.173 6.007 1.00 0.00 31 THR A O 9
ATOM 12834 N N . PHE A 1 32 ? 2.869 2.076 5.433 1.00 0.00 32 PHE A N 9
ATOM 12835 C CA . PHE A 1 32 ? 1.695 1.466 6.046 1.00 0.00 32 PHE A CA 9
ATOM 12836 C C . PHE A 1 32 ? 2.001 0.045 6.511 1.00 0.00 32 PHE A C 9
ATOM 12837 O O . PHE A 1 32 ? 3.064 -0.502 6.216 1.00 0.00 32 PHE A O 9
ATOM 12854 N N . THR A 1 33 ? 1.062 -0.547 7.242 1.00 0.00 33 THR A N 9
ATOM 12855 C CA . THR A 1 33 ? 1.230 -1.902 7.751 1.00 0.00 33 THR A CA 9
ATOM 12856 C C . THR A 1 33 ? 0.239 -2.861 7.100 1.00 0.00 33 THR A C 9
ATOM 12857 O O . THR A 1 33 ? -0.947 -2.554 6.981 1.00 0.00 33 THR A O 9
ATOM 12868 N N . ILE A 1 34 ? 0.733 -4.021 6.682 1.00 0.00 34 ILE A N 9
ATOM 12869 C CA . ILE A 1 34 ? -0.110 -5.025 6.045 1.00 0.00 34 ILE A CA 9
ATOM 12870 C C . ILE A 1 34 ? -0.129 -6.319 6.851 1.00 0.00 34 ILE A C 9
ATOM 12871 O O . ILE A 1 34 ? 0.904 -6.962 7.039 1.00 0.00 34 ILE A O 9
ATOM 12887 N N . VAL A 1 35 ? -1.312 -6.697 7.325 1.00 0.00 35 VAL A N 9
ATOM 12888 C CA . VAL A 1 35 ? -1.467 -7.917 8.109 1.00 0.00 35 VAL A CA 9
ATOM 12889 C C . VAL A 1 35 ? -1.228 -9.155 7.252 1.00 0.00 35 VAL A C 9
ATOM 12890 O O . VAL A 1 35 ? -2.059 -9.516 6.417 1.00 0.00 35 VAL A O 9
ATOM 12903 N N . THR A 1 36 ? -0.088 -9.804 7.464 1.00 0.00 36 THR A N 9
ATOM 12904 C CA . THR A 1 36 ? 0.261 -11.002 6.711 1.00 0.00 36 THR A CA 9
ATOM 12905 C C . THR A 1 36 ? 0.803 -12.091 7.630 1.00 0.00 36 THR A C 9
ATOM 12906 O O . THR A 1 36 ? 1.589 -12.940 7.208 1.00 0.00 36 THR A O 9
ATOM 12917 N N . LYS A 1 37 ? 0.377 -12.062 8.888 1.00 0.00 37 LYS A N 9
ATOM 12918 C CA . LYS A 1 37 ? 0.817 -13.049 9.868 1.00 0.00 37 LYS A CA 9
ATOM 12919 C C . LYS A 1 37 ? 0.131 -14.391 9.634 1.00 0.00 37 LYS A C 9
ATOM 12920 O O . LYS A 1 37 ? 0.791 -15.421 9.501 1.00 0.00 37 LYS A O 9
ATOM 12939 N N . ASP A 1 38 ? -1.196 -14.371 9.584 1.00 0.00 38 ASP A N 9
ATOM 12940 C CA . ASP A 1 38 ? -1.971 -15.587 9.364 1.00 0.00 38 ASP A CA 9
ATOM 12941 C C . ASP A 1 38 ? -1.825 -16.071 7.925 1.00 0.00 38 ASP A C 9
ATOM 12942 O O . ASP A 1 38 ? -1.484 -17.228 7.681 1.00 0.00 38 ASP A O 9
ATOM 12951 N N . ALA A 1 39 ? -2.087 -15.178 6.976 1.00 0.00 39 ALA A N 9
ATOM 12952 C CA . ALA A 1 39 ? -1.983 -15.514 5.561 1.00 0.00 39 ALA A CA 9
ATOM 12953 C C . ALA A 1 39 ? -0.615 -16.103 5.235 1.00 0.00 39 ALA A C 9
ATOM 12954 O O . ALA A 1 39 ? -0.514 -17.157 4.609 1.00 0.00 39 ALA A O 9
ATOM 12961 N N . GLY A 1 40 ? 0.438 -15.413 5.664 1.00 0.00 40 GLY A N 9
ATOM 12962 C CA . GLY A 1 40 ? 1.787 -15.883 5.408 1.00 0.00 40 GLY A CA 9
ATOM 12963 C C . GLY A 1 40 ? 2.318 -15.416 4.067 1.00 0.00 40 GLY A C 9
ATOM 12964 O O . GLY A 1 40 ? 1.559 -15.262 3.111 1.00 0.00 40 GLY A O 9
ATOM 12968 N N . GLU A 1 41 ? 3.626 -15.188 3.997 1.00 0.00 41 GLU A N 9
ATOM 12969 C CA . GLU A 1 41 ? 4.257 -14.733 2.764 1.00 0.00 41 GLU A CA 9
ATOM 12970 C C . GLU A 1 41 ? 4.086 -15.765 1.653 1.00 0.00 41 GLU A C 9
ATOM 12971 O O . GLU A 1 41 ? 4.789 -16.774 1.614 1.00 0.00 41 GLU A O 9
ATOM 12983 N N . GLY A 1 42 ? 3.145 -15.505 0.750 1.00 0.00 42 GLY A N 9
ATOM 12984 C CA . GLY A 1 42 ? 2.898 -16.420 -0.349 1.00 0.00 42 GLY A CA 9
ATOM 12985 C C . GLY A 1 42 ? 3.007 -15.744 -1.702 1.00 0.00 42 GLY A C 9
ATOM 12986 O O . GLY A 1 42 ? 4.108 -15.491 -2.190 1.00 0.00 42 GLY A O 9
ATOM 12990 N N . GLY A 1 43 ? 1.862 -15.453 -2.311 1.00 0.00 43 GLY A N 9
ATOM 12991 C CA . GLY A 1 43 ? 1.856 -14.807 -3.610 1.00 0.00 43 GLY A CA 9
ATOM 12992 C C . GLY A 1 43 ? 1.231 -13.427 -3.569 1.00 0.00 43 GLY A C 9
ATOM 12993 O O . GLY A 1 43 ? 0.398 -13.089 -4.411 1.00 0.00 43 GLY A O 9
ATOM 12997 N N . LEU A 1 44 ? 1.631 -12.627 -2.587 1.00 0.00 44 LEU A N 9
ATOM 12998 C CA . LEU A 1 44 ? 1.104 -11.275 -2.437 1.00 0.00 44 LEU A CA 9
ATOM 12999 C C . LEU A 1 44 ? 1.605 -10.369 -3.557 1.00 0.00 44 LEU A C 9
ATOM 13000 O O . LEU A 1 44 ? 2.789 -10.381 -3.896 1.00 0.00 44 LEU A O 9
ATOM 13016 N N . SER A 1 45 ? 0.698 -9.581 -4.125 1.00 0.00 45 SER A N 9
ATOM 13017 C CA . SER A 1 45 ? 1.047 -8.669 -5.207 1.00 0.00 45 SER A CA 9
ATOM 13018 C C . SER A 1 45 ? 0.911 -7.217 -4.759 1.00 0.00 45 SER A C 9
ATOM 13019 O O . SER A 1 45 ? 0.032 -6.880 -3.965 1.00 0.00 45 SER A O 9
ATOM 13027 N N . LEU A 1 46 ? 1.788 -6.361 -5.273 1.00 0.00 46 LEU A N 9
ATOM 13028 C CA . LEU A 1 46 ? 1.767 -4.944 -4.927 1.00 0.00 46 LEU A CA 9
ATOM 13029 C C . LEU A 1 46 ? 1.807 -4.076 -6.180 1.00 0.00 46 LEU A C 9
ATOM 13030 O O . LEU A 1 46 ? 2.737 -4.168 -6.981 1.00 0.00 46 LEU A O 9
ATOM 13046 N N . ALA A 1 47 ? 0.793 -3.233 -6.343 1.00 0.00 47 ALA A N 9
ATOM 13047 C CA . ALA A 1 47 ? 0.715 -2.346 -7.497 1.00 0.00 47 ALA A CA 9
ATOM 13048 C C . ALA A 1 47 ? -0.261 -1.202 -7.244 1.00 0.00 47 ALA A C 9
ATOM 13049 O O . ALA A 1 47 ? -1.358 -1.411 -6.726 1.00 0.00 47 ALA A O 9
ATOM 13056 N N . VAL A 1 48 ? 0.145 0.009 -7.613 1.00 0.00 48 VAL A N 9
ATOM 13057 C CA . VAL A 1 48 ? -0.694 1.187 -7.427 1.00 0.00 48 VAL A CA 9
ATOM 13058 C C . VAL A 1 48 ? -1.133 1.766 -8.767 1.00 0.00 48 VAL A C 9
ATOM 13059 O O . VAL A 1 48 ? -0.350 1.825 -9.714 1.00 0.00 48 VAL A O 9
ATOM 13072 N N . GLU A 1 49 ? -2.390 2.194 -8.837 1.00 0.00 49 GLU A N 9
ATOM 13073 C CA . GLU A 1 49 ? -2.933 2.768 -10.062 1.00 0.00 49 GLU A CA 9
ATOM 13074 C C . GLU A 1 49 ? -3.574 4.126 -9.789 1.00 0.00 49 GLU A C 9
ATOM 13075 O O . GLU A 1 49 ? -4.629 4.212 -9.161 1.00 0.00 49 GLU A O 9
ATOM 13087 N N . GLY A 1 50 ? -2.927 5.186 -10.264 1.00 0.00 50 GLY A N 9
ATOM 13088 C CA . GLY A 1 50 ? -3.448 6.525 -10.061 1.00 0.00 50 GLY A CA 9
ATOM 13089 C C . GLY A 1 50 ? -3.001 7.491 -11.140 1.00 0.00 50 GLY A C 9
ATOM 13090 O O . GLY A 1 50 ? -2.699 7.099 -12.268 1.00 0.00 50 GLY A O 9
ATOM 13094 N N . PRO A 1 51 ? -2.957 8.788 -10.799 1.00 0.00 51 PRO A N 9
ATOM 13095 C CA . PRO A 1 51 ? -2.547 9.839 -11.734 1.00 0.00 51 PRO A CA 9
ATOM 13096 C C . PRO A 1 51 ? -1.059 9.774 -12.063 1.00 0.00 51 PRO A C 9
ATOM 13097 O O . PRO A 1 51 ? -0.560 10.547 -12.881 1.00 0.00 51 PRO A O 9
ATOM 13108 N N . SER A 1 52 ? -0.356 8.847 -11.421 1.00 0.00 52 SER A N 9
ATOM 13109 C CA . SER A 1 52 ? 1.076 8.683 -11.644 1.00 0.00 52 SER A CA 9
ATOM 13110 C C . SER A 1 52 ? 1.566 7.356 -11.073 1.00 0.00 52 SER A C 9
ATOM 13111 O O . SER A 1 52 ? 1.011 6.840 -10.102 1.00 0.00 52 SER A O 9
ATOM 13119 N N . LYS A 1 53 ? 2.611 6.806 -11.684 1.00 0.00 53 LYS A N 9
ATOM 13120 C CA . LYS A 1 53 ? 3.179 5.539 -11.238 1.00 0.00 53 LYS A CA 9
ATOM 13121 C C . LYS A 1 53 ? 4.108 5.749 -10.047 1.00 0.00 53 LYS A C 9
ATOM 13122 O O . LYS A 1 53 ? 5.151 6.390 -10.166 1.00 0.00 53 LYS A O 9
ATOM 13141 N N . ALA A 1 54 ? 3.721 5.203 -8.898 1.00 0.00 54 ALA A N 9
ATOM 13142 C CA . ALA A 1 54 ? 4.521 5.327 -7.686 1.00 0.00 54 ALA A CA 9
ATOM 13143 C C . ALA A 1 54 ? 5.134 3.987 -7.293 1.00 0.00 54 ALA A C 9
ATOM 13144 O O . ALA A 1 54 ? 4.419 3.023 -7.024 1.00 0.00 54 ALA A O 9
ATOM 13151 N N . GLU A 1 55 ? 6.462 3.935 -7.263 1.00 0.00 55 GLU A N 9
ATOM 13152 C CA . GLU A 1 55 ? 7.171 2.712 -6.904 1.00 0.00 55 GLU A CA 9
ATOM 13153 C C . GLU A 1 55 ? 6.777 2.246 -5.506 1.00 0.00 55 GLU A C 9
ATOM 13154 O O . GLU A 1 55 ? 6.549 3.060 -4.610 1.00 0.00 55 GLU A O 9
ATOM 13166 N N . ILE A 1 56 ? 6.699 0.932 -5.327 1.00 0.00 56 ILE A N 9
ATOM 13167 C CA . ILE A 1 56 ? 6.333 0.357 -4.038 1.00 0.00 56 ILE A CA 9
ATOM 13168 C C . ILE A 1 56 ? 7.443 -0.540 -3.502 1.00 0.00 56 ILE A C 9
ATOM 13169 O O . ILE A 1 56 ? 7.924 -1.436 -4.197 1.00 0.00 56 ILE A O 9
ATOM 13185 N N . THR A 1 57 ? 7.846 -0.296 -2.259 1.00 0.00 57 THR A N 9
ATOM 13186 C CA . THR A 1 57 ? 8.899 -1.082 -1.628 1.00 0.00 57 THR A CA 9
ATOM 13187 C C . THR A 1 57 ? 8.323 -2.299 -0.912 1.00 0.00 57 THR A C 9
ATOM 13188 O O . THR A 1 57 ? 7.119 -2.553 -0.971 1.00 0.00 57 THR A O 9
ATOM 13199 N N . CYS A 1 58 ? 9.189 -3.047 -0.237 1.00 0.00 58 CYS A N 9
ATOM 13200 C CA . CYS A 1 58 ? 8.765 -4.238 0.490 1.00 0.00 58 CYS A CA 9
ATOM 13201 C C . CYS A 1 58 ? 9.866 -4.722 1.428 1.00 0.00 58 CYS A C 9
ATOM 13202 O O . CYS A 1 58 ? 11.012 -4.907 1.016 1.00 0.00 58 CYS A O 9
ATOM 13210 N N . LYS A 1 59 ? 9.513 -4.924 2.693 1.00 0.00 59 LYS A N 9
ATOM 13211 C CA . LYS A 1 59 ? 10.470 -5.387 3.691 1.00 0.00 59 LYS A CA 9
ATOM 13212 C C . LYS A 1 59 ? 10.015 -6.704 4.312 1.00 0.00 59 LYS A C 9
ATOM 13213 O O . LYS A 1 59 ? 8.831 -7.039 4.280 1.00 0.00 59 LYS A O 9
ATOM 13232 N N . ASP A 1 60 ? 10.962 -7.445 4.876 1.00 0.00 60 ASP A N 9
ATOM 13233 C CA . ASP A 1 60 ? 10.658 -8.724 5.507 1.00 0.00 60 ASP A CA 9
ATOM 13234 C C . ASP A 1 60 ? 10.868 -8.649 7.016 1.00 0.00 60 ASP A C 9
ATOM 13235 O O . ASP A 1 60 ? 12.001 -8.656 7.495 1.00 0.00 60 ASP A O 9
ATOM 13244 N N . ASN A 1 61 ? 9.768 -8.577 7.759 1.00 0.00 61 ASN A N 9
ATOM 13245 C CA . ASN A 1 61 ? 9.832 -8.499 9.214 1.00 0.00 61 ASN A CA 9
ATOM 13246 C C . ASN A 1 61 ? 10.044 -9.882 9.824 1.00 0.00 61 ASN A C 9
ATOM 13247 O O . ASN A 1 61 ? 10.495 -10.008 10.962 1.00 0.00 61 ASN A O 9
ATOM 13258 N N . LYS A 1 62 ? 9.715 -10.917 9.058 1.00 0.00 62 LYS A N 9
ATOM 13259 C CA . LYS A 1 62 ? 9.869 -12.291 9.520 1.00 0.00 62 LYS A CA 9
ATOM 13260 C C . LYS A 1 62 ? 9.257 -12.471 10.905 1.00 0.00 62 LYS A C 9
ATOM 13261 O O . LYS A 1 62 ? 9.724 -13.288 11.699 1.00 0.00 62 LYS A O 9
ATOM 13280 N N . ASP A 1 63 ? 8.209 -11.705 11.188 1.00 0.00 63 ASP A N 9
ATOM 13281 C CA . ASP A 1 63 ? 7.531 -11.783 12.477 1.00 0.00 63 ASP A CA 9
ATOM 13282 C C . ASP A 1 63 ? 6.034 -12.009 12.290 1.00 0.00 63 ASP A C 9
ATOM 13283 O O . ASP A 1 63 ? 5.376 -12.610 13.139 1.00 0.00 63 ASP A O 9
ATOM 13292 N N . GLY A 1 64 ? 5.501 -11.523 11.173 1.00 0.00 64 GLY A N 9
ATOM 13293 C CA . GLY A 1 64 ? 4.085 -11.681 10.896 1.00 0.00 64 GLY A CA 9
ATOM 13294 C C . GLY A 1 64 ? 3.471 -10.436 10.288 1.00 0.00 64 GLY A C 9
ATOM 13295 O O . GLY A 1 64 ? 2.296 -10.141 10.511 1.00 0.00 64 GLY A O 9
ATOM 13299 N N . THR A 1 65 ? 4.267 -9.701 9.517 1.00 0.00 65 THR A N 9
ATOM 13300 C CA . THR A 1 65 ? 3.795 -8.480 8.877 1.00 0.00 65 THR A CA 9
ATOM 13301 C C . THR A 1 65 ? 4.650 -8.129 7.665 1.00 0.00 65 THR A C 9
ATOM 13302 O O . THR A 1 65 ? 5.587 -8.852 7.324 1.00 0.00 65 THR A O 9
ATOM 13313 N N . CYS A 1 66 ? 4.324 -7.016 7.019 1.00 0.00 66 CYS A N 9
ATOM 13314 C CA . CYS A 1 66 ? 5.063 -6.569 5.843 1.00 0.00 66 CYS A CA 9
ATOM 13315 C C . CYS A 1 66 ? 5.03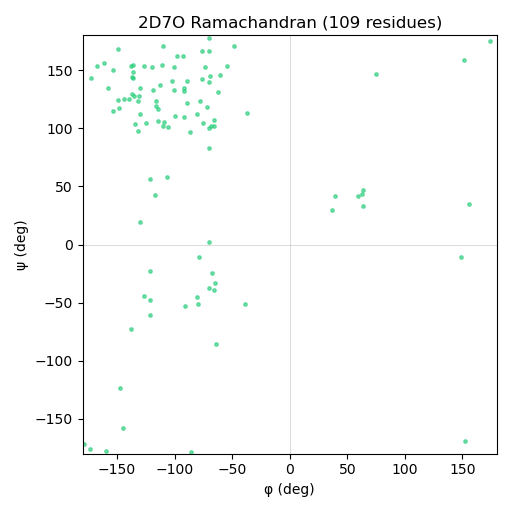2 -5.048 5.728 1.00 0.00 66 CYS A C 9
ATOM 13316 O O . CYS A 1 66 ? 3.966 -4.445 5.596 1.00 0.00 66 CYS A O 9
ATOM 13324 N N . THR A 1 67 ? 6.209 -4.432 5.779 1.00 0.00 67 THR A N 9
ATOM 13325 C CA . THR A 1 67 ? 6.317 -2.982 5.683 1.00 0.00 67 THR A CA 9
ATOM 13326 C C . THR A 1 67 ? 6.475 -2.537 4.233 1.00 0.00 67 THR A C 9
ATOM 13327 O O . THR A 1 67 ? 7.444 -2.897 3.565 1.00 0.00 67 THR A O 9
ATOM 13338 N N . VAL A 1 68 ? 5.516 -1.752 3.753 1.00 0.00 68 VAL A N 9
ATOM 13339 C CA . VAL A 1 68 ? 5.549 -1.256 2.382 1.00 0.00 68 VAL A CA 9
ATOM 13340 C C . VAL A 1 68 ? 5.465 0.266 2.346 1.00 0.00 68 VAL A C 9
ATOM 13341 O O . VAL A 1 68 ? 4.878 0.887 3.232 1.00 0.00 68 VAL A O 9
ATOM 13354 N N . SER A 1 69 ? 6.057 0.861 1.315 1.00 0.00 69 SER A N 9
ATOM 13355 C CA . SER A 1 69 ? 6.052 2.312 1.164 1.00 0.00 69 SER A CA 9
ATOM 13356 C C . SER A 1 69 ? 6.036 2.705 -0.310 1.00 0.00 69 SER A C 9
ATOM 13357 O O . SER A 1 69 ? 6.778 2.149 -1.120 1.00 0.00 69 SER A O 9
ATOM 13365 N N . TYR A 1 70 ? 5.185 3.666 -0.650 1.00 0.00 70 TYR A N 9
ATOM 13366 C CA . TYR A 1 70 ? 5.069 4.133 -2.026 1.00 0.00 70 TYR A CA 9
ATOM 13367 C C . TYR A 1 70 ? 5.249 5.646 -2.105 1.00 0.00 70 TYR A C 9
ATOM 13368 O O . TYR A 1 70 ? 4.663 6.395 -1.323 1.00 0.00 70 TYR A O 9
ATOM 13386 N N . LEU A 1 71 ? 6.064 6.089 -3.057 1.00 0.00 71 LEU A N 9
ATOM 13387 C CA . LEU A 1 71 ? 6.322 7.513 -3.241 1.00 0.00 71 LEU A CA 9
ATOM 13388 C C . LEU A 1 71 ? 5.598 8.043 -4.474 1.00 0.00 71 LEU A C 9
ATOM 13389 O O . LEU A 1 71 ? 6.034 7.850 -5.610 1.00 0.00 71 LEU A O 9
ATOM 13405 N N . PRO A 1 72 ? 4.467 8.728 -4.249 1.00 0.00 72 PRO A N 9
ATOM 13406 C CA . PRO A 1 72 ? 3.661 9.302 -5.330 1.00 0.00 72 PRO A CA 9
ATOM 13407 C C . PRO A 1 72 ? 4.354 10.478 -6.008 1.00 0.00 72 PRO A C 9
ATOM 13408 O O . PRO A 1 72 ? 5.250 11.099 -5.436 1.00 0.00 72 PRO A O 9
ATOM 13419 N N . THR A 1 73 ? 3.933 10.782 -7.232 1.00 0.00 73 THR A N 9
ATOM 13420 C CA . THR A 1 73 ? 4.514 11.884 -7.989 1.00 0.00 73 THR A CA 9
ATOM 13421 C C . THR A 1 73 ? 3.514 13.023 -8.156 1.00 0.00 73 THR A C 9
ATOM 13422 O O . THR A 1 73 ? 3.900 14.182 -8.304 1.00 0.00 73 THR A O 9
ATOM 13433 N N . ALA A 1 74 ? 2.229 12.685 -8.131 1.00 0.00 74 ALA A N 9
ATOM 13434 C CA . ALA A 1 74 ? 1.175 13.681 -8.277 1.00 0.00 74 ALA A CA 9
ATOM 13435 C C . ALA A 1 74 ? 0.039 13.425 -7.292 1.00 0.00 74 ALA A C 9
ATOM 13436 O O . ALA A 1 74 ? -0.262 12.286 -6.936 1.00 0.00 74 ALA A O 9
ATOM 13443 N N . PRO A 1 75 ? -0.608 14.510 -6.840 1.00 0.00 75 PRO A N 9
ATOM 13444 C CA . PRO A 1 75 ? -1.722 14.428 -5.890 1.00 0.00 75 PRO A CA 9
ATOM 13445 C C . PRO A 1 75 ? -2.973 13.821 -6.514 1.00 0.00 75 PRO A C 9
ATOM 13446 O O . PRO A 1 75 ? -3.274 14.059 -7.683 1.00 0.00 75 PRO A O 9
ATOM 13457 N N . GLY A 1 76 ? -3.700 13.034 -5.726 1.00 0.00 76 GLY A N 9
ATOM 13458 C CA . GLY A 1 76 ? -4.911 12.405 -6.219 1.00 0.00 76 GLY A CA 9
ATOM 13459 C C . GLY A 1 76 ? -5.271 11.152 -5.445 1.00 0.00 76 GLY A C 9
ATOM 13460 O O . GLY A 1 76 ? -4.670 10.859 -4.411 1.00 0.00 76 GLY A O 9
ATOM 13464 N N . ASP A 1 77 ? -6.255 10.412 -5.945 1.00 0.00 77 ASP A N 9
ATOM 13465 C CA . ASP A 1 77 ? -6.694 9.184 -5.293 1.00 0.00 77 ASP A CA 9
ATOM 13466 C C . ASP A 1 77 ? -5.936 7.978 -5.838 1.00 0.00 77 ASP A C 9
ATOM 13467 O O . ASP A 1 77 ? -6.201 7.515 -6.947 1.00 0.00 77 ASP A O 9
ATOM 13476 N N . TYR A 1 78 ? -4.991 7.475 -5.051 1.00 0.00 78 TYR A N 9
ATOM 13477 C CA . TYR A 1 78 ? -4.192 6.325 -5.456 1.00 0.00 78 TYR A CA 9
ATOM 13478 C C . TYR A 1 78 ? -4.896 5.019 -5.100 1.00 0.00 78 TYR A C 9
ATOM 13479 O O . TYR A 1 78 ? -5.512 4.902 -4.041 1.00 0.00 78 TYR A O 9
ATOM 13497 N N . SER A 1 79 ? -4.799 4.039 -5.993 1.00 0.00 79 SER A N 9
ATOM 13498 C CA . SER A 1 79 ? -5.429 2.742 -5.775 1.00 0.00 79 SER A CA 9
ATOM 13499 C C . SER A 1 79 ? -4.379 1.663 -5.527 1.00 0.00 79 SER A C 9
ATOM 13500 O O . SER A 1 79 ? -3.788 1.128 -6.465 1.00 0.00 79 SER A O 9
ATOM 13508 N N . ILE A 1 80 ? -4.152 1.349 -4.256 1.00 0.00 80 ILE A N 9
ATOM 13509 C CA . ILE A 1 80 ? -3.175 0.334 -3.883 1.00 0.00 80 ILE A CA 9
ATOM 13510 C C . ILE A 1 80 ? -3.768 -1.066 -3.993 1.00 0.00 80 ILE A C 9
ATOM 13511 O O . ILE A 1 80 ? -4.471 -1.526 -3.093 1.00 0.00 80 ILE A O 9
ATOM 13527 N N . ILE A 1 81 ? -3.477 -1.740 -5.101 1.00 0.00 81 ILE A N 9
ATOM 13528 C CA . ILE A 1 81 ? -3.979 -3.090 -5.327 1.00 0.00 81 ILE A CA 9
ATOM 13529 C C . ILE A 1 81 ? -3.127 -4.122 -4.597 1.00 0.00 81 ILE A C 9
ATOM 13530 O O . ILE A 1 81 ? -1.927 -4.241 -4.846 1.00 0.00 81 ILE A O 9
ATOM 13546 N N . VAL A 1 82 ? -3.756 -4.870 -3.696 1.00 0.00 82 VAL A N 9
ATOM 13547 C CA . VAL A 1 82 ? -3.057 -5.896 -2.931 1.00 0.00 82 VAL A CA 9
ATOM 13548 C C . VAL A 1 82 ? -3.765 -7.242 -3.042 1.00 0.00 82 VAL A C 9
ATOM 13549 O O . VAL A 1 82 ? -4.758 -7.490 -2.358 1.00 0.00 82 VAL A O 9
ATOM 13562 N N . ARG A 1 83 ? -3.247 -8.108 -3.907 1.00 0.00 83 ARG A N 9
ATOM 13563 C CA . ARG A 1 83 ? -3.829 -9.429 -4.108 1.00 0.00 83 ARG A CA 9
ATOM 13564 C C . ARG A 1 83 ? -2.970 -10.507 -3.454 1.00 0.00 83 ARG A C 9
ATOM 13565 O O . ARG A 1 83 ? -1.781 -10.304 -3.209 1.00 0.00 83 ARG A O 9
ATOM 13586 N N . PHE A 1 84 ? -3.581 -11.653 -3.173 1.00 0.00 84 PHE A N 9
ATOM 13587 C CA . PHE A 1 84 ? -2.872 -12.763 -2.546 1.00 0.00 84 PHE A CA 9
ATOM 13588 C C . PHE A 1 84 ? -3.313 -14.096 -3.144 1.00 0.00 84 PHE A C 9
ATOM 13589 O O . PHE A 1 84 ? -4.424 -14.564 -2.894 1.00 0.00 84 PHE A O 9
ATOM 13606 N N . ASP A 1 85 ? -2.434 -14.703 -3.935 1.00 0.00 85 ASP A N 9
ATOM 13607 C CA . ASP A 1 85 ? -2.731 -15.982 -4.568 1.00 0.00 85 ASP A CA 9
ATOM 13608 C C . ASP A 1 85 ? -3.875 -15.841 -5.567 1.00 0.00 85 ASP A C 9
ATOM 13609 O O . ASP A 1 85 ? -4.729 -16.722 -5.676 1.00 0.00 85 ASP A O 9
ATOM 13618 N N . ASP A 1 86 ? -3.887 -14.729 -6.293 1.00 0.00 86 ASP A N 9
ATOM 13619 C CA . ASP A 1 86 ? -4.926 -14.473 -7.283 1.00 0.00 86 ASP A CA 9
ATOM 13620 C C . ASP A 1 86 ? -6.260 -14.176 -6.606 1.00 0.00 86 ASP A C 9
ATOM 13621 O O . ASP A 1 86 ? -7.323 -14.507 -7.132 1.00 0.00 86 ASP A O 9
ATOM 13630 N N . LYS A 1 87 ? -6.198 -13.550 -5.435 1.00 0.00 87 LYS A N 9
ATOM 13631 C CA . LYS A 1 87 ? -7.400 -13.208 -4.685 1.00 0.00 87 LYS A CA 9
ATOM 13632 C C . LYS A 1 87 ? -7.272 -11.825 -4.054 1.00 0.00 87 LYS A C 9
ATOM 13633 O O . LYS A 1 87 ? -6.324 -11.553 -3.317 1.00 0.00 87 LYS A O 9
ATOM 13652 N N . HIS A 1 88 ? -8.234 -10.955 -4.347 1.00 0.00 88 HIS A N 9
ATOM 13653 C CA . HIS A 1 88 ? -8.230 -9.600 -3.806 1.00 0.00 88 HIS A CA 9
ATOM 13654 C C . HIS A 1 88 ? -8.607 -9.604 -2.328 1.00 0.00 88 HIS A C 9
ATOM 13655 O O . HIS A 1 88 ? -9.573 -10.253 -1.926 1.00 0.00 88 HIS A O 9
ATOM 13670 N N . ILE A 1 89 ? -7.838 -8.877 -1.524 1.00 0.00 89 ILE A N 9
ATOM 13671 C CA . ILE A 1 89 ? -8.092 -8.797 -0.091 1.00 0.00 89 ILE A CA 9
ATOM 13672 C C . ILE A 1 89 ? -9.275 -7.883 0.207 1.00 0.00 89 ILE A C 9
ATOM 13673 O O . ILE A 1 89 ? -9.586 -6.961 -0.548 1.00 0.00 89 ILE A O 9
ATOM 13689 N N . PRO A 1 90 ? -9.952 -8.141 1.336 1.00 0.00 90 PRO A N 9
ATOM 13690 C CA . PRO A 1 90 ? -11.111 -7.351 1.762 1.00 0.00 90 PRO A CA 9
ATOM 13691 C C . PRO A 1 90 ? -10.724 -5.943 2.200 1.00 0.00 90 PRO A C 9
ATOM 13692 O O . PRO A 1 90 ? -10.549 -5.678 3.389 1.00 0.00 90 PRO A O 9
ATOM 13703 N N . GLY A 1 91 ? -10.591 -5.041 1.232 1.00 0.00 91 GLY A N 9
ATOM 13704 C CA . GLY A 1 91 ? -10.225 -3.671 1.539 1.00 0.00 91 GLY A CA 9
ATOM 13705 C C . GLY A 1 91 ? -9.406 -3.029 0.437 1.00 0.00 91 GLY A C 9
ATOM 13706 O O . GLY A 1 91 ? -9.171 -1.821 0.452 1.00 0.00 91 GLY A O 9
ATOM 13710 N N . SER A 1 92 ? -8.970 -3.839 -0.523 1.00 0.00 92 SER A N 9
ATOM 13711 C CA . SER A 1 92 ? -8.167 -3.343 -1.635 1.00 0.00 92 SER A CA 9
ATOM 13712 C C . SER A 1 92 ? -8.951 -3.409 -2.942 1.00 0.00 92 SER A C 9
ATOM 13713 O O . SER A 1 92 ? -9.870 -4.212 -3.105 1.00 0.00 92 SER A O 9
ATOM 13721 N N . PRO A 1 93 ? -8.580 -2.544 -3.898 1.00 0.00 93 PRO A N 9
ATOM 13722 C CA . PRO A 1 93 ? -7.488 -1.584 -3.716 1.00 0.00 93 PRO A CA 9
ATOM 13723 C C . PRO A 1 93 ? -7.843 -0.484 -2.721 1.00 0.00 93 PRO A C 9
ATOM 13724 O O . PRO A 1 93 ? -8.956 0.042 -2.733 1.00 0.00 93 PRO A O 9
ATOM 13735 N N . PHE A 1 94 ? -6.890 -0.140 -1.861 1.00 0.00 94 PHE A N 9
ATOM 13736 C CA . PHE A 1 94 ? -7.103 0.898 -0.859 1.00 0.00 94 PHE A CA 9
ATOM 13737 C C . PHE A 1 94 ? -6.940 2.286 -1.471 1.00 0.00 94 PHE A C 9
ATOM 13738 O O . PHE A 1 94 ? -5.843 2.677 -1.872 1.00 0.00 94 PHE A O 9
ATOM 13755 N N . THR A 1 95 ? -8.041 3.029 -1.540 1.00 0.00 95 THR A N 9
ATOM 13756 C CA . THR A 1 95 ? -8.022 4.373 -2.104 1.00 0.00 95 THR A CA 9
ATOM 13757 C C . THR A 1 95 ? -7.338 5.355 -1.161 1.00 0.00 95 THR A C 9
ATOM 13758 O O . THR A 1 95 ? -7.945 5.837 -0.204 1.00 0.00 95 THR A O 9
ATOM 13769 N N . ALA A 1 96 ? -6.072 5.650 -1.436 1.00 0.00 96 ALA A N 9
ATOM 13770 C CA . ALA A 1 96 ? -5.307 6.578 -0.613 1.00 0.00 96 ALA A CA 9
ATOM 13771 C C . ALA A 1 96 ? -5.302 7.976 -1.222 1.00 0.00 96 ALA A C 9
ATOM 13772 O O . ALA A 1 96 ? -5.031 8.146 -2.411 1.00 0.00 96 ALA A O 9
ATOM 13779 N N . LYS A 1 97 ? -5.604 8.975 -0.400 1.00 0.00 97 LYS A N 9
ATOM 13780 C CA . LYS A 1 97 ? -5.635 10.360 -0.856 1.00 0.00 97 LYS A CA 9
ATOM 13781 C C . LYS A 1 97 ? -4.257 11.003 -0.734 1.00 0.00 97 LYS A C 9
ATOM 13782 O O . LYS A 1 97 ? -3.642 10.978 0.332 1.00 0.00 97 LYS A O 9
ATOM 13801 N N . ILE A 1 98 ? -3.779 11.580 -1.832 1.00 0.00 98 ILE A N 9
ATOM 13802 C CA . ILE A 1 98 ? -2.476 12.232 -1.846 1.00 0.00 98 ILE A CA 9
ATOM 13803 C C . ILE A 1 98 ? -2.602 13.706 -2.214 1.00 0.00 98 ILE A C 9
ATOM 13804 O O . ILE A 1 98 ? -3.146 14.051 -3.264 1.00 0.00 98 ILE A O 9
ATOM 13820 N N . THR A 1 99 ? -2.095 14.574 -1.344 1.00 0.00 99 THR A N 9
ATOM 13821 C CA . THR A 1 99 ? -2.150 16.011 -1.577 1.00 0.00 99 THR A CA 9
ATOM 13822 C C . THR A 1 99 ? -0.799 16.546 -2.036 1.00 0.00 99 THR A C 9
ATOM 13823 O O . THR A 1 99 ? 0.248 16.011 -1.672 1.00 0.00 99 THR A O 9
ATOM 13834 N N . GLY A 1 100 ? -0.828 17.606 -2.839 1.00 0.00 100 GLY A N 9
ATOM 13835 C CA . GLY A 1 100 ? 0.402 18.196 -3.334 1.00 0.00 100 GLY A CA 9
ATOM 13836 C C . GLY A 1 100 ? 0.422 19.705 -3.185 1.00 0.00 100 GLY A C 9
ATOM 13837 O O . GLY A 1 100 ? -0.403 20.404 -3.773 1.00 0.00 100 GLY A O 9
ATOM 13841 N N . ASP A 1 101 ? 1.365 20.207 -2.396 1.00 0.00 101 ASP A N 9
ATOM 13842 C CA . ASP A 1 101 ? 1.489 21.642 -2.171 1.00 0.00 101 ASP A CA 9
ATOM 13843 C C . ASP A 1 101 ? 2.951 22.075 -2.215 1.00 0.00 101 ASP A C 9
ATOM 13844 O O . ASP A 1 101 ? 3.850 21.247 -2.366 1.00 0.00 101 ASP A O 9
ATOM 13853 N N . ASP A 1 102 ? 3.182 23.376 -2.083 1.00 0.00 102 ASP A N 9
ATOM 13854 C CA . ASP A 1 102 ? 4.535 23.919 -2.107 1.00 0.00 102 ASP A CA 9
ATOM 13855 C C . ASP A 1 102 ? 4.828 24.707 -0.834 1.00 0.00 102 ASP A C 9
ATOM 13856 O O . ASP A 1 102 ? 3.913 25.195 -0.170 1.00 0.00 102 ASP A O 9
ATOM 13865 N N . SER A 1 103 ? 6.109 24.827 -0.500 1.00 0.00 103 SER A N 9
ATOM 13866 C CA . SER A 1 103 ? 6.521 25.552 0.696 1.00 0.00 103 SER A CA 9
ATOM 13867 C C . SER A 1 103 ? 7.534 26.639 0.350 1.00 0.00 103 SER A C 9
ATOM 13868 O O . SER A 1 103 ? 8.033 26.703 -0.772 1.00 0.00 103 SER A O 9
ATOM 13876 N N . MET A 1 104 ? 7.832 27.493 1.324 1.00 0.00 104 MET A N 9
ATOM 13877 C CA . MET A 1 104 ? 8.785 28.578 1.124 1.00 0.00 104 MET A CA 9
ATOM 13878 C C . MET A 1 104 ? 10.219 28.071 1.244 1.00 0.00 104 MET A C 9
ATOM 13879 O O . MET A 1 104 ? 10.668 27.702 2.329 1.00 0.00 104 MET A O 9
ATOM 13893 N N . ARG A 1 105 ? 10.932 28.055 0.122 1.00 0.00 105 ARG A N 9
ATOM 13894 C CA . ARG A 1 105 ? 12.314 27.591 0.102 1.00 0.00 105 ARG A CA 9
ATOM 13895 C C . ARG A 1 105 ? 13.175 28.408 1.060 1.00 0.00 105 ARG A C 9
ATOM 13896 O O . ARG A 1 105 ? 12.833 29.538 1.410 1.00 0.00 105 ARG A O 9
ATOM 13917 N N . SER A 1 106 ? 14.295 27.829 1.482 1.00 0.00 106 SER A N 9
ATOM 13918 C CA . SER A 1 106 ? 15.204 28.502 2.403 1.00 0.00 106 SER A CA 9
ATOM 13919 C C . SER A 1 106 ? 16.657 28.223 2.032 1.00 0.00 106 SER A C 9
ATOM 13920 O O . SER A 1 106 ? 16.971 27.195 1.434 1.00 0.00 106 SER A O 9
ATOM 13928 N N . GLY A 1 107 ? 17.541 29.149 2.393 1.00 0.00 107 GLY A N 9
ATOM 13929 C CA . GLY A 1 107 ? 18.951 28.986 2.091 1.00 0.00 107 GLY A CA 9
ATOM 13930 C C . GLY A 1 107 ? 19.751 30.246 2.357 1.00 0.00 107 GLY A C 9
ATOM 13931 O O . GLY A 1 107 ? 19.262 31.363 2.191 1.00 0.00 107 GLY A O 9
ATOM 13935 N N . PRO A 1 108 ? 21.011 30.073 2.781 1.00 0.00 108 PRO A N 9
ATOM 13936 C CA . PRO A 1 108 ? 21.907 31.194 3.081 1.00 0.00 108 PRO A CA 9
ATOM 13937 C C . PRO A 1 108 ? 22.329 31.950 1.826 1.00 0.00 108 PRO A C 9
ATOM 13938 O O . PRO A 1 108 ? 21.885 31.637 0.722 1.00 0.00 108 PRO A O 9
ATOM 13949 N N . SER A 1 109 ? 23.190 32.947 2.003 1.00 0.00 109 SER A N 9
ATOM 13950 C CA . SER A 1 109 ? 23.670 33.751 0.884 1.00 0.00 109 SER A CA 9
ATOM 13951 C C . SER A 1 109 ? 25.177 33.967 0.978 1.00 0.00 109 SER A C 9
ATOM 13952 O O . SER A 1 109 ? 25.778 33.777 2.035 1.00 0.00 109 SER A O 9
ATOM 13960 N N . SER A 1 110 ? 25.782 34.365 -0.137 1.00 0.00 110 SER A N 9
ATOM 13961 C CA . SER A 1 110 ? 27.220 34.603 -0.183 1.00 0.00 110 SER A CA 9
ATOM 13962 C C . SER A 1 110 ? 27.543 35.808 -1.062 1.00 0.00 110 SER A C 9
ATOM 13963 O O . SER A 1 110 ? 27.385 35.761 -2.281 1.00 0.00 110 SER A O 9
ATOM 13971 N N . GLY A 1 111 ? 27.996 36.887 -0.432 1.00 0.00 111 GLY A N 9
ATOM 13972 C CA . GLY A 1 111 ? 28.334 38.090 -1.171 1.00 0.00 111 GLY A CA 9
ATOM 13973 C C . GLY A 1 111 ? 27.327 39.203 -0.960 1.00 0.00 111 GLY A C 9
ATOM 13974 O O . GLY A 1 111 ? 26.119 38.981 -1.051 1.00 0.00 111 GLY A O 9
ATOM 13978 N N . GLY A 1 1 ? -18.618 -22.977 21.314 1.00 0.00 1 GLY A N 10
ATOM 13979 C CA . GLY A 1 1 ? -18.263 -24.190 20.602 1.00 0.00 1 GLY A CA 10
ATOM 13980 C C . GLY A 1 1 ? -17.817 -25.300 21.533 1.00 0.00 1 GLY A C 10
ATOM 13981 O O . GLY A 1 1 ? -17.573 -25.066 22.717 1.00 0.00 1 GLY A O 10
ATOM 13985 N N . SER A 1 2 ? -17.712 -26.513 20.999 1.00 0.00 2 SER A N 10
ATOM 13986 C CA . SER A 1 2 ? -17.298 -27.664 21.793 1.00 0.00 2 SER A CA 10
ATOM 13987 C C . SER A 1 2 ? -15.892 -28.112 21.407 1.00 0.00 2 SER A C 10
ATOM 13988 O O . SER A 1 2 ? -15.524 -28.099 20.233 1.00 0.00 2 SER A O 10
ATOM 13996 N N . SER A 1 3 ? -15.109 -28.508 22.406 1.00 0.00 3 SER A N 10
ATOM 13997 C CA . SER A 1 3 ? -13.741 -28.956 22.174 1.00 0.00 3 SER A CA 10
ATOM 13998 C C . SER A 1 3 ? -13.687 -29.967 21.033 1.00 0.00 3 SER A C 10
ATOM 13999 O O . SER A 1 3 ? -14.271 -31.047 21.117 1.00 0.00 3 SER A O 10
ATOM 14007 N N . GLY A 1 4 ? -12.981 -29.608 19.965 1.00 0.00 4 GLY A N 10
ATOM 14008 C CA . GLY A 1 4 ? -12.863 -30.494 18.821 1.00 0.00 4 GLY A CA 10
ATOM 14009 C C . GLY A 1 4 ? -11.425 -30.868 18.524 1.00 0.00 4 GLY A C 10
ATOM 14010 O O . GLY A 1 4 ? -10.513 -30.066 18.725 1.00 0.00 4 GLY A O 10
ATOM 14014 N N . SER A 1 5 ? -11.220 -32.091 18.044 1.00 0.00 5 SER A N 10
ATOM 14015 C CA . SER A 1 5 ? -9.881 -32.572 17.724 1.00 0.00 5 SER A CA 10
ATOM 14016 C C . SER A 1 5 ? -9.113 -31.536 16.909 1.00 0.00 5 SER A C 10
ATOM 14017 O O . SER A 1 5 ? -9.390 -31.329 15.728 1.00 0.00 5 SER A O 10
ATOM 14025 N N . SER A 1 6 ? -8.145 -30.889 17.549 1.00 0.00 6 SER A N 10
ATOM 14026 C CA . SER A 1 6 ? -7.337 -29.872 16.887 1.00 0.00 6 SER A CA 10
ATOM 14027 C C . SER A 1 6 ? -6.641 -30.446 15.657 1.00 0.00 6 SER A C 10
ATOM 14028 O O . SER A 1 6 ? -5.718 -31.252 15.771 1.00 0.00 6 SER A O 10
ATOM 14036 N N . GLY A 1 7 ? -7.093 -30.026 14.479 1.00 0.00 7 GLY A N 10
ATOM 14037 C CA . GLY A 1 7 ? -6.503 -30.509 13.243 1.00 0.00 7 GLY A CA 10
ATOM 14038 C C . GLY A 1 7 ? -6.072 -29.381 12.327 1.00 0.00 7 GLY A C 10
ATOM 14039 O O . GLY A 1 7 ? -5.277 -28.526 12.716 1.00 0.00 7 GLY A O 10
ATOM 14043 N N . ALA A 1 8 ? -6.597 -29.379 11.106 1.00 0.00 8 ALA A N 10
ATOM 14044 C CA . ALA A 1 8 ? -6.262 -28.348 10.132 1.00 0.00 8 ALA A CA 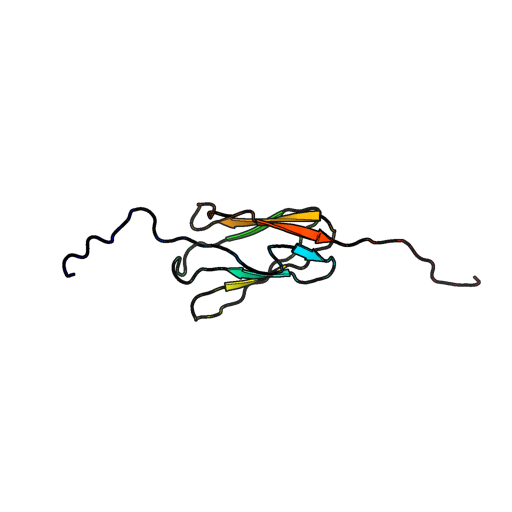10
ATOM 14045 C C . ALA A 1 8 ? -7.318 -27.248 10.112 1.00 0.00 8 ALA A C 10
ATOM 14046 O O . ALA A 1 8 ? -8.432 -27.454 9.629 1.00 0.00 8 ALA A O 10
ATOM 14053 N N . ILE A 1 9 ? -6.961 -26.081 10.638 1.00 0.00 9 ILE A N 10
ATOM 14054 C CA . ILE A 1 9 ? -7.879 -24.950 10.679 1.00 0.00 9 ILE A CA 10
ATOM 14055 C C . ILE A 1 9 ? -8.225 -24.471 9.274 1.00 0.00 9 ILE A C 10
ATOM 14056 O O . ILE A 1 9 ? -9.393 -24.264 8.947 1.00 0.00 9 ILE A O 10
ATOM 14072 N N . ASN A 1 10 ? -7.200 -24.298 8.445 1.00 0.00 10 ASN A N 10
ATOM 14073 C CA . ASN A 1 10 ? -7.396 -23.844 7.072 1.00 0.00 10 ASN A CA 10
ATOM 14074 C C . ASN A 1 10 ? -8.120 -22.502 7.041 1.00 0.00 10 ASN A C 10
ATOM 14075 O O . ASN A 1 10 ? -9.139 -22.350 6.368 1.00 0.00 10 ASN A O 10
ATOM 14086 N N . SER A 1 11 ? -7.584 -21.530 7.773 1.00 0.00 11 SER A N 10
ATOM 14087 C CA . SER A 1 11 ? -8.181 -20.200 7.832 1.00 0.00 11 SER A CA 10
ATOM 14088 C C . SER A 1 11 ? -7.106 -19.120 7.773 1.00 0.00 11 SER A C 10
ATOM 14089 O O . SER A 1 11 ? -6.064 -19.229 8.420 1.00 0.00 11 SER A O 10
ATOM 14097 N N . ARG A 1 12 ? -7.366 -18.077 6.991 1.00 0.00 12 ARG A N 10
ATOM 14098 C CA . ARG A 1 12 ? -6.421 -16.976 6.846 1.00 0.00 12 ARG A CA 10
ATOM 14099 C C . ARG A 1 12 ? -7.154 -15.644 6.715 1.00 0.00 12 ARG A C 10
ATOM 14100 O O . ARG A 1 12 ? -8.371 -15.608 6.530 1.00 0.00 12 ARG A O 10
ATOM 14121 N N . HIS A 1 13 ? -6.405 -14.550 6.814 1.00 0.00 13 HIS A N 10
ATOM 14122 C CA . HIS A 1 13 ? -6.983 -13.215 6.707 1.00 0.00 13 HIS A CA 10
ATOM 14123 C C . HIS A 1 13 ? -5.900 -12.173 6.448 1.00 0.00 13 HIS A C 10
ATOM 14124 O O . HIS A 1 13 ? -4.871 -12.151 7.123 1.00 0.00 13 HIS A O 10
ATOM 14139 N N . VAL A 1 14 ? -6.138 -11.311 5.464 1.00 0.00 14 VAL A N 10
ATOM 14140 C CA . VAL A 1 14 ? -5.183 -10.266 5.115 1.00 0.00 14 VAL A CA 10
ATOM 14141 C C . VAL A 1 14 ? -5.850 -8.896 5.097 1.00 0.00 14 VAL A C 10
ATOM 14142 O O . VAL A 1 14 ? -6.948 -8.736 4.563 1.00 0.00 14 VAL A O 10
ATOM 14155 N N . SER A 1 15 ? -5.180 -7.909 5.683 1.00 0.00 15 SER A N 10
ATOM 14156 C CA . SER A 1 15 ? -5.709 -6.551 5.736 1.00 0.00 15 SER A CA 10
ATOM 14157 C C . SER A 1 15 ? -4.579 -5.527 5.733 1.00 0.00 15 SER A C 10
ATOM 14158 O O . SER A 1 15 ? -3.430 -5.852 6.032 1.00 0.00 15 SER A O 10
ATOM 14166 N N . ALA A 1 16 ? -4.914 -4.286 5.393 1.00 0.00 16 ALA A N 10
ATOM 14167 C CA . ALA A 1 16 ? -3.929 -3.213 5.352 1.00 0.00 16 ALA A CA 10
ATOM 14168 C C . ALA A 1 16 ? -4.395 -2.009 6.163 1.00 0.00 16 ALA A C 10
ATOM 14169 O O . ALA A 1 16 ? -5.572 -1.646 6.133 1.00 0.00 16 ALA A O 10
ATOM 14176 N N . TYR A 1 17 ? -3.467 -1.394 6.887 1.00 0.00 17 TYR A N 10
ATOM 14177 C CA . TYR A 1 17 ? -3.785 -0.232 7.709 1.00 0.00 17 TYR A CA 10
ATOM 14178 C C . TYR A 1 17 ? -2.547 0.631 7.934 1.00 0.00 17 TYR A C 10
ATOM 14179 O O . TYR A 1 17 ? -1.458 0.120 8.194 1.00 0.00 17 TYR A O 10
ATOM 14197 N N . GLY A 1 18 ? -2.723 1.945 7.832 1.00 0.00 18 GLY A N 10
ATOM 14198 C CA . GLY A 1 18 ? -1.613 2.860 8.027 1.00 0.00 18 GLY A CA 10
ATOM 14199 C C . GLY A 1 18 ? -1.911 4.252 7.509 1.00 0.00 18 GLY A C 10
ATOM 14200 O O . GLY A 1 18 ? -2.951 4.502 6.900 1.00 0.00 18 GLY A O 10
ATOM 14204 N N . PRO A 1 19 ? -0.983 5.190 7.752 1.00 0.00 19 PRO A N 10
ATOM 14205 C CA . PRO A 1 19 ? -1.129 6.581 7.314 1.00 0.00 19 PRO A CA 10
ATOM 14206 C C . PRO A 1 19 ? -1.021 6.727 5.800 1.00 0.00 19 PRO A C 10
ATOM 14207 O O . PRO A 1 19 ? -1.839 7.397 5.172 1.00 0.00 19 PRO A O 10
ATOM 14218 N N . GLY A 1 20 ? -0.005 6.095 5.220 1.00 0.00 20 GLY A N 10
ATOM 14219 C CA . GLY A 1 20 ? 0.191 6.168 3.784 1.00 0.00 20 GLY A CA 10
ATOM 14220 C C . GLY A 1 20 ? -0.998 5.636 3.009 1.00 0.00 20 GLY A C 10
ATOM 14221 O O . GLY A 1 20 ? -1.205 5.997 1.850 1.00 0.00 20 GLY A O 10
ATOM 14225 N N . LEU A 1 21 ? -1.782 4.775 3.649 1.00 0.00 21 LEU A N 10
ATOM 14226 C CA . LEU A 1 21 ? -2.957 4.190 3.012 1.00 0.00 21 LEU A CA 10
ATOM 14227 C C . LEU A 1 21 ? -4.156 5.127 3.117 1.00 0.00 21 LEU A C 10
ATOM 14228 O O . LEU A 1 21 ? -4.889 5.326 2.148 1.00 0.00 21 LEU A O 10
ATOM 14244 N N . SER A 1 22 ? -4.349 5.703 4.300 1.00 0.00 22 SER A N 10
ATOM 14245 C CA . SER A 1 22 ? -5.460 6.618 4.533 1.00 0.00 22 SER A CA 10
ATOM 14246 C C . SER A 1 22 ? -5.279 7.906 3.735 1.00 0.00 22 SER A C 10
ATOM 14247 O O . SER A 1 22 ? -6.231 8.430 3.156 1.00 0.00 22 SER A O 10
ATOM 14255 N N . HIS A 1 23 ? -4.050 8.411 3.709 1.00 0.00 23 HIS A N 10
ATOM 14256 C CA . HIS A 1 23 ? -3.743 9.637 2.982 1.00 0.00 23 HIS A CA 10
ATOM 14257 C C . HIS A 1 23 ? -2.241 9.908 2.983 1.00 0.00 23 HIS A C 10
ATOM 14258 O O . HIS A 1 23 ? -1.456 9.106 3.487 1.00 0.00 23 HIS A O 10
ATOM 14273 N N . GLY A 1 24 ? -1.848 11.044 2.413 1.00 0.00 24 GLY A N 10
ATOM 14274 C CA . GLY A 1 24 ? -0.443 11.399 2.359 1.00 0.00 24 GLY A CA 10
ATOM 14275 C C . GLY A 1 24 ? -0.189 12.633 1.516 1.00 0.00 24 GLY A C 10
ATOM 14276 O O . GLY A 1 24 ? -1.108 13.401 1.236 1.00 0.00 24 GLY A O 10
ATOM 14280 N N . MET A 1 25 ? 1.063 12.824 1.112 1.00 0.00 25 MET A N 10
ATOM 14281 C CA . MET A 1 25 ? 1.435 13.975 0.296 1.00 0.00 25 MET A CA 10
ATOM 14282 C C . MET A 1 25 ? 2.199 13.535 -0.948 1.00 0.00 25 MET A C 10
ATOM 14283 O O . MET A 1 25 ? 2.498 12.353 -1.120 1.00 0.00 25 MET A O 10
ATOM 14297 N N . VAL A 1 26 ? 2.514 14.493 -1.814 1.00 0.00 26 VAL A N 10
ATOM 14298 C CA . VAL A 1 26 ? 3.245 14.205 -3.042 1.00 0.00 26 VAL A CA 10
ATOM 14299 C C . VAL A 1 26 ? 4.744 14.110 -2.780 1.00 0.00 26 VAL A C 10
ATOM 14300 O O . VAL A 1 26 ? 5.299 14.886 -2.005 1.00 0.00 26 VAL A O 10
ATOM 14313 N N . ASN A 1 27 ? 5.393 13.151 -3.433 1.00 0.00 27 ASN A N 10
ATOM 14314 C CA . ASN A 1 27 ? 6.829 12.954 -3.271 1.00 0.00 27 ASN A CA 10
ATOM 14315 C C . ASN A 1 27 ? 7.170 12.599 -1.827 1.00 0.00 27 ASN A C 10
ATOM 14316 O O . ASN A 1 27 ? 8.139 13.107 -1.263 1.00 0.00 27 ASN A O 10
ATOM 14327 N N . LYS A 1 28 ? 6.366 11.723 -1.234 1.00 0.00 28 LYS A N 10
ATOM 14328 C CA . LYS A 1 28 ? 6.582 11.297 0.144 1.00 0.00 28 LYS A CA 10
ATOM 14329 C C . LYS A 1 28 ? 6.342 9.798 0.294 1.00 0.00 28 LYS A C 10
ATOM 14330 O O . LYS A 1 28 ? 5.346 9.254 -0.183 1.00 0.00 28 LYS A O 10
ATOM 14349 N N . PRO A 1 29 ? 7.274 9.114 0.974 1.00 0.00 29 PRO A N 10
ATOM 14350 C CA . PRO A 1 29 ? 7.184 7.669 1.204 1.00 0.00 29 PRO A CA 10
ATOM 14351 C C . PRO A 1 29 ? 6.068 7.305 2.177 1.00 0.00 29 PRO A C 10
ATOM 14352 O O . PRO A 1 29 ? 6.244 7.375 3.393 1.00 0.00 29 PRO A O 10
ATOM 14363 N N . ALA A 1 30 ? 4.919 6.916 1.633 1.00 0.00 30 ALA A N 10
ATOM 14364 C CA . ALA A 1 30 ? 3.775 6.539 2.453 1.00 0.00 30 ALA A CA 10
ATOM 14365 C C . ALA A 1 30 ? 3.947 5.136 3.024 1.00 0.00 30 ALA A C 10
ATOM 14366 O O . ALA A 1 30 ? 3.752 4.141 2.325 1.00 0.00 30 ALA A O 10
ATOM 14373 N N . THR A 1 31 ? 4.315 5.062 4.299 1.00 0.00 31 THR A N 10
ATOM 14374 C CA . THR A 1 31 ? 4.516 3.780 4.964 1.00 0.00 31 THR A CA 10
ATOM 14375 C C . THR A 1 31 ? 3.221 3.277 5.590 1.00 0.00 31 THR A C 10
ATOM 14376 O O . THR A 1 31 ? 2.433 4.058 6.124 1.00 0.00 31 THR A O 10
ATOM 14387 N N . PHE A 1 32 ? 3.006 1.967 5.522 1.00 0.00 32 PHE A N 10
ATOM 14388 C CA . PHE A 1 32 ? 1.805 1.359 6.082 1.00 0.00 32 PHE A CA 10
ATOM 14389 C C . PHE A 1 32 ? 2.078 -0.075 6.527 1.00 0.00 32 PHE A C 10
ATOM 14390 O O . PHE A 1 32 ? 3.127 -0.643 6.222 1.00 0.00 32 PHE A O 10
ATOM 14407 N N . THR A 1 33 ? 1.125 -0.656 7.250 1.00 0.00 33 THR A N 10
ATOM 14408 C CA . THR A 1 33 ? 1.262 -2.022 7.738 1.00 0.00 33 THR A CA 10
ATOM 14409 C C . THR A 1 33 ? 0.299 -2.961 7.021 1.00 0.00 33 THR A C 10
ATOM 14410 O O . THR A 1 33 ? -0.848 -2.602 6.752 1.00 0.00 33 THR A O 10
ATOM 14421 N N . ILE A 1 34 ? 0.770 -4.165 6.716 1.00 0.00 34 ILE A N 10
ATOM 14422 C CA . ILE A 1 34 ? -0.051 -5.156 6.032 1.00 0.00 34 ILE A CA 10
ATOM 14423 C C . ILE A 1 34 ? -0.154 -6.442 6.847 1.00 0.00 34 ILE A C 10
ATOM 14424 O O . ILE A 1 34 ? 0.825 -7.172 7.000 1.00 0.00 34 ILE A O 10
ATOM 14440 N N . VAL A 1 35 ? -1.347 -6.713 7.366 1.00 0.00 35 VAL A N 10
ATOM 14441 C CA . VAL A 1 35 ? -1.579 -7.912 8.163 1.00 0.00 35 VAL A CA 10
ATOM 14442 C C . VAL A 1 35 ? -1.484 -9.168 7.305 1.00 0.00 35 VAL A C 10
ATOM 14443 O O . VAL A 1 35 ? -2.453 -9.566 6.656 1.00 0.00 35 VAL A O 10
ATOM 14456 N N . THR A 1 36 ? -0.310 -9.791 7.305 1.00 0.00 36 THR A N 10
ATOM 14457 C CA . THR A 1 36 ? -0.087 -11.003 6.527 1.00 0.00 36 THR A CA 10
ATOM 14458 C C . THR A 1 36 ? 0.467 -12.123 7.399 1.00 0.00 36 THR A C 10
ATOM 14459 O O . THR A 1 36 ? 1.081 -13.067 6.901 1.00 0.00 36 THR A O 10
ATOM 14470 N N . LYS A 1 37 ? 0.248 -12.014 8.705 1.00 0.00 37 LYS A N 10
ATOM 14471 C CA . LYS A 1 37 ? 0.723 -13.018 9.649 1.00 0.00 37 LYS A CA 10
ATOM 14472 C C . LYS A 1 37 ? 0.208 -14.404 9.273 1.00 0.00 37 LYS A C 10
ATOM 14473 O O . LYS A 1 37 ? 0.987 -15.295 8.932 1.00 0.00 37 LYS A O 10
ATOM 14492 N N . ASP A 1 38 ? -1.107 -14.579 9.337 1.00 0.00 38 ASP A N 10
ATOM 14493 C CA . ASP A 1 38 ? -1.726 -15.856 9.002 1.00 0.00 38 ASP A CA 10
ATOM 14494 C C . ASP A 1 38 ? -1.325 -16.302 7.599 1.00 0.00 38 ASP A C 10
ATOM 14495 O O . ASP A 1 38 ? -0.818 -17.408 7.411 1.00 0.00 38 ASP A O 10
ATOM 14504 N N . ALA A 1 39 ? -1.556 -15.435 6.619 1.00 0.00 39 ALA A N 10
ATOM 14505 C CA . ALA A 1 39 ? -1.218 -15.740 5.234 1.00 0.00 39 ALA A CA 10
ATOM 14506 C C . ALA A 1 39 ? 0.103 -16.496 5.145 1.00 0.00 39 ALA A C 10
ATOM 14507 O O . ALA A 1 39 ? 0.212 -17.494 4.434 1.00 0.00 39 ALA A O 10
ATOM 14514 N N . GLY A 1 40 ? 1.106 -16.014 5.873 1.00 0.00 40 GLY A N 10
ATOM 14515 C CA . GLY A 1 40 ? 2.407 -16.657 5.861 1.00 0.00 40 GLY A CA 10
ATOM 14516 C C . GLY A 1 40 ? 3.142 -16.455 4.551 1.00 0.00 40 GLY A C 10
ATOM 14517 O O . GLY A 1 40 ? 3.791 -15.430 4.348 1.00 0.00 40 GLY A O 10
ATOM 14521 N N . GLU A 1 41 ? 3.040 -17.437 3.660 1.00 0.00 41 GLU A N 10
ATOM 14522 C CA . GLU A 1 41 ? 3.703 -17.362 2.363 1.00 0.00 41 GLU A CA 10
ATOM 14523 C C . GLU A 1 41 ? 2.777 -17.842 1.250 1.00 0.00 41 GLU A C 10
ATOM 14524 O O . GLU A 1 41 ? 2.214 -18.933 1.323 1.00 0.00 41 GLU A O 10
ATOM 14536 N N . GLY A 1 42 ? 2.624 -17.017 0.218 1.00 0.00 42 GLY A N 10
ATOM 14537 C CA . GLY A 1 42 ? 1.764 -17.374 -0.896 1.00 0.00 42 GLY A CA 10
ATOM 14538 C C . GLY A 1 42 ? 2.113 -16.618 -2.162 1.00 0.00 42 GLY A C 10
ATOM 14539 O O . GLY A 1 42 ? 3.256 -16.645 -2.615 1.00 0.00 42 GLY A O 10
ATOM 14543 N N . GLY A 1 43 ? 1.123 -15.941 -2.737 1.00 0.00 43 GLY A N 10
ATOM 14544 C CA . GLY A 1 43 ? 1.351 -15.185 -3.955 1.00 0.00 43 GLY A CA 10
ATOM 14545 C C . GLY A 1 43 ? 0.831 -13.764 -3.861 1.00 0.00 43 GLY A C 10
ATOM 14546 O O . GLY A 1 43 ? -0.078 -13.377 -4.597 1.00 0.00 43 GLY A O 10
ATOM 14550 N N . LEU A 1 44 ? 1.406 -12.984 -2.952 1.00 0.00 44 LEU A N 10
ATOM 14551 C CA . LEU A 1 44 ? 0.994 -11.598 -2.762 1.00 0.00 44 LEU A CA 10
ATOM 14552 C C . LEU A 1 44 ? 1.448 -10.730 -3.932 1.00 0.00 44 LEU A C 10
ATOM 14553 O O . LEU A 1 44 ? 2.442 -11.033 -4.593 1.00 0.00 44 LEU A O 10
ATOM 14569 N N . SER A 1 45 ? 0.715 -9.650 -4.180 1.00 0.00 45 SER A N 10
ATOM 14570 C CA . SER A 1 45 ? 1.041 -8.739 -5.271 1.00 0.00 45 SER A CA 10
ATOM 14571 C C . SER A 1 45 ? 0.915 -7.286 -4.822 1.00 0.00 45 SER A C 10
ATOM 14572 O O . SER A 1 45 ? 0.068 -6.952 -3.993 1.00 0.00 45 SER A O 10
ATOM 14580 N N . LEU A 1 46 ? 1.764 -6.427 -5.375 1.00 0.00 46 LEU A N 10
ATOM 14581 C CA . LEU A 1 46 ? 1.749 -5.009 -5.033 1.00 0.00 46 LEU A CA 10
ATOM 14582 C C . LEU A 1 46 ? 1.721 -4.146 -6.290 1.00 0.00 46 LEU A C 10
ATOM 14583 O O . LEU A 1 46 ? 2.641 -4.190 -7.106 1.00 0.00 46 LEU A O 10
ATOM 14599 N N . ALA A 1 47 ? 0.659 -3.359 -6.438 1.00 0.00 47 ALA A N 10
ATOM 14600 C CA . ALA A 1 47 ? 0.514 -2.482 -7.593 1.00 0.00 47 ALA A CA 10
ATOM 14601 C C . ALA A 1 47 ? -0.335 -1.262 -7.252 1.00 0.00 47 ALA A C 10
ATOM 14602 O O . ALA A 1 47 ? -1.396 -1.383 -6.639 1.00 0.00 47 ALA A O 10
ATOM 14609 N N . VAL A 1 48 ? 0.139 -0.087 -7.652 1.00 0.00 48 VAL A N 10
ATOM 14610 C CA . VAL A 1 48 ? -0.577 1.156 -7.389 1.00 0.00 48 VAL A CA 10
ATOM 14611 C C . VAL A 1 48 ? -1.071 1.791 -8.684 1.00 0.00 48 VAL A C 10
ATOM 14612 O O . VAL A 1 48 ? -0.329 1.887 -9.661 1.00 0.00 48 VAL A O 10
ATOM 14625 N N . GLU A 1 49 ? -2.328 2.223 -8.684 1.00 0.00 49 GLU A N 10
ATOM 14626 C CA . GLU A 1 49 ? -2.920 2.848 -9.860 1.00 0.00 49 GLU A CA 10
ATOM 14627 C C . GLU A 1 49 ? -3.526 4.204 -9.509 1.00 0.00 49 GLU A C 10
ATOM 14628 O O . GLU A 1 49 ? -4.596 4.281 -8.906 1.00 0.00 49 GLU A O 10
ATOM 14640 N N . GLY A 1 50 ? -2.832 5.273 -9.890 1.00 0.00 50 GLY A N 10
ATOM 14641 C CA . GLY A 1 50 ? -3.316 6.611 -9.606 1.00 0.00 50 GLY A CA 10
ATOM 14642 C C . GLY A 1 50 ? -2.907 7.613 -10.668 1.00 0.00 50 GLY A C 10
ATOM 14643 O O . GLY A 1 50 ? -2.691 7.265 -11.829 1.00 0.00 50 GLY A O 10
ATOM 14647 N N . PRO A 1 51 ? -2.797 8.889 -10.272 1.00 0.00 51 PRO A N 10
ATOM 14648 C CA . PRO A 1 51 ? -2.412 9.971 -11.183 1.00 0.00 51 PRO A CA 10
ATOM 14649 C C . PRO A 1 51 ? -0.952 9.876 -11.612 1.00 0.00 51 PRO A C 10
ATOM 14650 O O . PRO A 1 51 ? -0.459 10.717 -12.363 1.00 0.00 51 PRO A O 10
ATOM 14661 N N . SER A 1 52 ? -0.264 8.846 -11.128 1.00 0.00 52 SER A N 10
ATOM 14662 C CA . SER A 1 52 ? 1.142 8.643 -11.459 1.00 0.00 52 SER A CA 10
ATOM 14663 C C . SER A 1 52 ? 1.651 7.327 -10.879 1.00 0.00 52 SER A C 10
ATOM 14664 O O . SER A 1 52 ? 1.257 6.922 -9.786 1.00 0.00 52 SER A O 10
ATOM 14672 N N . LYS A 1 53 ? 2.531 6.663 -11.621 1.00 0.00 53 LYS A N 10
ATOM 14673 C CA . LYS A 1 53 ? 3.097 5.392 -11.183 1.00 0.00 53 LYS A CA 10
ATOM 14674 C C . LYS A 1 53 ? 4.130 5.608 -10.081 1.00 0.00 53 LYS A C 10
ATOM 14675 O O . LYS A 1 53 ? 5.156 6.252 -10.297 1.00 0.00 53 LYS A O 10
ATOM 14694 N N . ALA A 1 54 ? 3.851 5.064 -8.901 1.00 0.00 54 ALA A N 10
ATOM 14695 C CA . ALA A 1 54 ? 4.757 5.194 -7.767 1.00 0.00 54 ALA A CA 10
ATOM 14696 C C . ALA A 1 54 ? 5.385 3.852 -7.409 1.00 0.00 54 ALA A C 10
ATOM 14697 O O . ALA A 1 54 ? 4.701 2.830 -7.363 1.00 0.00 54 ALA A O 10
ATOM 14704 N N . GLU A 1 55 ? 6.690 3.862 -7.156 1.00 0.00 55 GLU A N 10
ATOM 14705 C CA . GLU A 1 55 ? 7.409 2.643 -6.804 1.00 0.00 55 GLU A CA 10
ATOM 14706 C C . GLU A 1 55 ? 7.027 2.172 -5.404 1.00 0.00 55 GLU A C 10
ATOM 14707 O O . GLU A 1 55 ? 6.836 2.981 -4.496 1.00 0.00 55 GLU A O 10
ATOM 14719 N N . ILE A 1 56 ? 6.916 0.858 -5.238 1.00 0.00 56 ILE A N 10
ATOM 14720 C CA . ILE A 1 56 ? 6.557 0.279 -3.949 1.00 0.00 56 ILE A CA 10
ATOM 14721 C C . ILE A 1 56 ? 7.698 -0.565 -3.389 1.00 0.00 56 ILE A C 10
ATOM 14722 O O . ILE A 1 56 ? 8.149 -1.519 -4.023 1.00 0.00 56 ILE A O 10
ATOM 14738 N N . THR A 1 57 ? 8.159 -0.208 -2.194 1.00 0.00 57 THR A N 10
ATOM 14739 C CA . THR A 1 57 ? 9.246 -0.932 -1.547 1.00 0.00 57 THR A CA 10
ATOM 14740 C C . THR A 1 57 ? 8.725 -1.807 -0.412 1.00 0.00 57 THR A C 10
ATOM 14741 O O . THR A 1 57 ? 8.176 -1.305 0.569 1.00 0.00 57 THR A O 10
ATOM 14752 N N . CYS A 1 58 ? 8.901 -3.116 -0.553 1.00 0.00 58 CYS A N 10
ATOM 14753 C CA . CYS A 1 58 ? 8.448 -4.061 0.462 1.00 0.00 58 CYS A CA 10
ATOM 14754 C C . CYS A 1 58 ? 9.596 -4.460 1.384 1.00 0.00 58 CYS A C 10
ATOM 14755 O O . CYS A 1 58 ? 10.752 -4.517 0.965 1.00 0.00 58 CYS A O 10
ATOM 14763 N N . LYS A 1 59 ? 9.269 -4.735 2.642 1.00 0.00 59 LYS A N 10
ATOM 14764 C CA . LYS A 1 59 ? 10.271 -5.129 3.625 1.00 0.00 59 LYS A CA 10
ATOM 14765 C C . LYS A 1 59 ? 9.835 -6.384 4.374 1.00 0.00 59 LYS A C 10
ATOM 14766 O O . LYS A 1 59 ? 8.647 -6.584 4.631 1.00 0.00 59 LYS A O 10
ATOM 14785 N N . ASP A 1 60 ? 10.802 -7.225 4.724 1.00 0.00 60 ASP A N 10
ATOM 14786 C CA . ASP A 1 60 ? 10.517 -8.459 5.446 1.00 0.00 60 ASP A CA 10
ATOM 14787 C C . ASP A 1 60 ? 10.748 -8.278 6.943 1.00 0.00 60 ASP A C 10
ATOM 14788 O O . ASP A 1 60 ? 11.857 -7.970 7.378 1.00 0.00 60 ASP A O 10
ATOM 14797 N N . ASN A 1 61 ? 9.691 -8.470 7.727 1.00 0.00 61 ASN A N 10
ATOM 14798 C CA . ASN A 1 61 ? 9.778 -8.326 9.176 1.00 0.00 61 ASN A CA 10
ATOM 14799 C C . ASN A 1 61 ? 10.128 -9.657 9.835 1.00 0.00 61 ASN A C 10
ATOM 14800 O O . ASN A 1 61 ? 10.940 -9.711 10.758 1.00 0.00 61 ASN A O 10
ATOM 14811 N N . LYS A 1 62 ? 9.509 -10.730 9.353 1.00 0.00 62 LYS A N 10
ATOM 14812 C CA . LYS A 1 62 ? 9.755 -12.062 9.893 1.00 0.00 62 LYS A CA 10
ATOM 14813 C C . LYS A 1 62 ? 9.097 -12.226 11.259 1.00 0.00 62 LYS A C 10
ATOM 14814 O O . LYS A 1 62 ? 9.571 -12.991 12.099 1.00 0.00 62 LYS A O 10
ATOM 14833 N N . ASP A 1 63 ? 8.004 -11.503 11.474 1.00 0.00 63 ASP A N 10
ATOM 14834 C CA . ASP A 1 63 ? 7.279 -11.570 12.738 1.00 0.00 63 ASP A CA 10
ATOM 14835 C C . ASP A 1 63 ? 5.799 -11.855 12.502 1.00 0.00 63 ASP A C 10
ATOM 14836 O O . ASP A 1 63 ? 5.201 -12.689 13.180 1.00 0.00 63 ASP A O 10
ATOM 14845 N N . GLY A 1 64 ? 5.214 -11.153 11.536 1.00 0.00 64 GLY A N 10
ATOM 14846 C CA . GLY A 1 64 ? 3.808 -11.344 11.229 1.00 0.00 64 GLY A CA 10
ATOM 14847 C C . GLY A 1 64 ? 3.202 -10.147 10.523 1.00 0.00 64 GLY A C 10
ATOM 14848 O O . GLY A 1 64 ? 2.022 -9.844 10.700 1.00 0.00 64 GLY A O 10
ATOM 14852 N N . THR A 1 65 ? 4.011 -9.463 9.720 1.00 0.00 65 THR A N 10
ATOM 14853 C CA . THR A 1 65 ? 3.548 -8.292 8.987 1.00 0.00 65 THR A CA 10
ATOM 14854 C C . THR A 1 65 ? 4.461 -7.987 7.805 1.00 0.00 65 THR A C 10
ATOM 14855 O O . THR A 1 65 ? 5.397 -8.735 7.522 1.00 0.00 65 THR A O 10
ATOM 14866 N N . CYS A 1 66 ? 4.184 -6.883 7.119 1.00 0.00 66 CYS A N 10
ATOM 14867 C CA . CYS A 1 66 ? 4.982 -6.479 5.966 1.00 0.00 66 CYS A CA 10
ATOM 14868 C C . CYS A 1 66 ? 5.031 -4.960 5.845 1.00 0.00 66 CYS A C 10
ATOM 14869 O O . CYS A 1 66 ? 4.011 -4.311 5.607 1.00 0.00 66 CYS A O 10
ATOM 14877 N N . THR A 1 67 ? 6.223 -4.396 6.012 1.00 0.00 67 THR A N 10
ATOM 14878 C CA . THR A 1 67 ? 6.405 -2.953 5.924 1.00 0.00 67 THR A CA 10
ATOM 14879 C C . THR A 1 67 ? 6.623 -2.513 4.481 1.00 0.00 67 THR A C 10
ATOM 14880 O O . THR A 1 67 ? 7.663 -2.794 3.885 1.00 0.00 67 THR A O 10
ATOM 14891 N N . VAL A 1 68 ? 5.635 -1.820 3.922 1.00 0.00 68 VAL A N 10
ATOM 14892 C CA . VAL A 1 68 ? 5.719 -1.340 2.549 1.00 0.00 68 VAL A CA 10
ATOM 14893 C C . VAL A 1 68 ? 5.577 0.177 2.487 1.00 0.00 68 VAL A C 10
ATOM 14894 O O . VAL A 1 68 ? 4.964 0.789 3.362 1.00 0.00 68 VAL A O 10
ATOM 14907 N N . SER A 1 69 ? 6.147 0.778 1.448 1.00 0.00 69 SER A N 10
ATOM 14908 C CA . SER A 1 69 ? 6.087 2.225 1.274 1.00 0.00 69 SER A CA 10
ATOM 14909 C C . SER A 1 69 ? 6.060 2.593 -0.207 1.00 0.00 69 SER A C 10
ATOM 14910 O O . SER A 1 69 ? 6.675 1.922 -1.036 1.00 0.00 69 SER A O 10
ATOM 14918 N N . TYR A 1 70 ? 5.341 3.662 -0.530 1.00 0.00 70 TYR A N 10
ATOM 14919 C CA . TYR A 1 70 ? 5.231 4.119 -1.911 1.00 0.00 70 TYR A CA 10
ATOM 14920 C C . TYR A 1 70 ? 5.512 5.615 -2.013 1.00 0.00 70 TYR A C 10
ATOM 14921 O O . TYR A 1 70 ? 5.242 6.375 -1.082 1.00 0.00 70 TYR A O 10
ATOM 14939 N N . LEU A 1 71 ? 6.056 6.032 -3.151 1.00 0.00 71 LEU A N 10
ATOM 14940 C CA . LEU A 1 71 ? 6.374 7.437 -3.378 1.00 0.00 71 LEU A CA 10
ATOM 14941 C C . LEU A 1 71 ? 5.593 7.987 -4.568 1.00 0.00 71 LEU A C 10
ATOM 14942 O O . LEU A 1 71 ? 5.932 7.749 -5.727 1.00 0.00 71 LEU A O 10
ATOM 14958 N N . PRO A 1 72 ? 4.524 8.742 -4.276 1.00 0.00 72 PRO A N 10
ATOM 14959 C CA . PRO A 1 72 ? 3.674 9.344 -5.308 1.00 0.00 72 PRO A CA 10
ATOM 14960 C C . PRO A 1 72 ? 4.383 10.465 -6.061 1.00 0.00 72 PRO A C 10
ATOM 14961 O O . PRO A 1 72 ? 5.375 11.017 -5.585 1.00 0.00 72 PRO A O 10
ATOM 14972 N N . THR A 1 73 ? 3.867 10.798 -7.240 1.00 0.00 73 THR A N 10
ATOM 14973 C CA . THR A 1 73 ? 4.451 11.852 -8.059 1.00 0.00 73 THR A CA 10
ATOM 14974 C C . THR A 1 73 ? 3.456 12.985 -8.288 1.00 0.00 73 THR A C 10
ATOM 14975 O O . THR A 1 73 ? 3.843 14.107 -8.613 1.00 0.00 73 THR A O 10
ATOM 14986 N N . ALA A 1 74 ? 2.174 12.684 -8.115 1.00 0.00 74 ALA A N 10
ATOM 14987 C CA . ALA A 1 74 ? 1.124 13.678 -8.300 1.00 0.00 74 ALA A CA 10
ATOM 14988 C C . ALA A 1 74 ? -0.022 13.456 -7.319 1.00 0.00 74 ALA A C 10
ATOM 14989 O O . ALA A 1 74 ? -0.338 12.327 -6.941 1.00 0.00 74 ALA A O 10
ATOM 14996 N N . PRO A 1 75 ? -0.660 14.556 -6.894 1.00 0.00 75 PRO A N 10
ATOM 14997 C CA . PRO A 1 75 ? -1.780 14.507 -5.950 1.00 0.00 75 PRO A CA 10
ATOM 14998 C C . PRO A 1 75 ? -3.034 13.901 -6.570 1.00 0.00 75 PRO A C 10
ATOM 14999 O O . PRO A 1 75 ? -3.334 14.132 -7.740 1.00 0.00 75 PRO A O 10
ATOM 15010 N N . GLY A 1 76 ? -3.765 13.123 -5.776 1.00 0.00 76 GLY A N 10
ATOM 15011 C CA . GLY A 1 76 ? -4.979 12.496 -6.265 1.00 0.00 76 GLY A CA 10
ATOM 15012 C C . GLY A 1 76 ? -5.342 11.249 -5.484 1.00 0.00 76 GLY A C 10
ATOM 15013 O O . GLY A 1 76 ? -4.781 10.989 -4.420 1.00 0.00 76 GLY A O 10
ATOM 15017 N N . ASP A 1 77 ? -6.285 10.476 -6.012 1.00 0.00 77 ASP A N 10
ATOM 15018 C CA . ASP A 1 77 ? -6.723 9.249 -5.357 1.00 0.00 77 ASP A CA 10
ATOM 15019 C C . ASP A 1 77 ? -5.940 8.047 -5.875 1.00 0.00 77 ASP A C 10
ATOM 15020 O O . ASP A 1 77 ? -6.192 7.556 -6.976 1.00 0.00 77 ASP A O 10
ATOM 15029 N N . TYR A 1 78 ? -4.990 7.577 -5.074 1.00 0.00 78 TYR A N 10
ATOM 15030 C CA . TYR A 1 78 ? -4.167 6.434 -5.453 1.00 0.00 78 TYR A CA 10
ATOM 15031 C C . TYR A 1 78 ? -4.894 5.123 -5.170 1.00 0.00 78 TYR A C 10
ATOM 15032 O O . TYR A 1 78 ? -5.612 4.999 -4.179 1.00 0.00 78 TYR A O 10
ATOM 15050 N N . SER A 1 79 ? -4.700 4.145 -6.050 1.00 0.00 79 SER A N 10
ATOM 15051 C CA . SER A 1 79 ? -5.338 2.843 -5.898 1.00 0.00 79 SER A CA 10
ATOM 15052 C C . SER A 1 79 ? -4.306 1.765 -5.581 1.00 0.00 79 SER A C 10
ATOM 15053 O O . SER A 1 79 ? -3.618 1.268 -6.473 1.00 0.00 79 SER A O 10
ATOM 15061 N N . ILE A 1 80 ? -4.204 1.409 -4.305 1.00 0.00 80 ILE A N 10
ATOM 15062 C CA . ILE A 1 80 ? -3.257 0.390 -3.870 1.00 0.00 80 ILE A CA 10
ATOM 15063 C C . ILE A 1 80 ? -3.867 -1.004 -3.963 1.00 0.00 80 ILE A C 10
ATOM 15064 O O . ILE A 1 80 ? -4.619 -1.424 -3.083 1.00 0.00 80 ILE A O 10
ATOM 15080 N N . ILE A 1 81 ? -3.538 -1.717 -5.035 1.00 0.00 81 ILE A N 10
ATOM 15081 C CA . ILE A 1 81 ? -4.052 -3.065 -5.242 1.00 0.00 81 ILE A CA 10
ATOM 15082 C C . ILE A 1 81 ? -3.167 -4.102 -4.558 1.00 0.00 81 ILE A C 10
ATOM 15083 O O . ILE A 1 81 ? -1.958 -4.149 -4.787 1.00 0.00 81 ILE A O 10
ATOM 15099 N N . VAL A 1 82 ? -3.777 -4.932 -3.719 1.00 0.00 82 VAL A N 10
ATOM 15100 C CA . VAL A 1 82 ? -3.046 -5.971 -3.004 1.00 0.00 82 VAL A CA 10
ATOM 15101 C C . VAL A 1 82 ? -3.762 -7.313 -3.100 1.00 0.00 82 VAL A C 10
ATOM 15102 O O . VAL A 1 82 ? -4.699 -7.584 -2.348 1.00 0.00 82 VAL A O 10
ATOM 15115 N N . ARG A 1 83 ? -3.315 -8.151 -4.029 1.00 0.00 83 ARG A N 10
ATOM 15116 C CA . ARG A 1 83 ? -3.914 -9.466 -4.225 1.00 0.00 83 ARG A CA 10
ATOM 15117 C C . ARG A 1 83 ? -3.072 -10.551 -3.560 1.00 0.00 83 ARG A C 10
ATOM 15118 O O . ARG A 1 83 ? -1.862 -10.395 -3.389 1.00 0.00 83 ARG A O 10
ATOM 15139 N N . PHE A 1 84 ? -3.719 -11.650 -3.187 1.00 0.00 84 PHE A N 10
ATOM 15140 C CA . PHE A 1 84 ? -3.031 -12.760 -2.539 1.00 0.00 84 PHE A CA 10
ATOM 15141 C C . PHE A 1 84 ? -3.485 -14.095 -3.122 1.00 0.00 84 PHE A C 10
ATOM 15142 O O . PHE A 1 84 ? -4.598 -14.552 -2.861 1.00 0.00 84 PHE A O 10
ATOM 15159 N N . ASP A 1 85 ? -2.615 -14.716 -3.911 1.00 0.00 85 ASP A N 10
ATOM 15160 C CA . ASP A 1 85 ? -2.926 -15.999 -4.531 1.00 0.00 85 ASP A CA 10
ATOM 15161 C C . ASP A 1 85 ? -4.114 -15.872 -5.479 1.00 0.00 85 ASP A C 10
ATOM 15162 O O . ASP A 1 85 ? -4.986 -16.740 -5.517 1.00 0.00 85 ASP A O 10
ATOM 15171 N N . ASP A 1 86 ? -4.142 -14.784 -6.241 1.00 0.00 86 ASP A N 10
ATOM 15172 C CA . ASP A 1 86 ? -5.224 -14.542 -7.189 1.00 0.00 86 ASP A CA 10
ATOM 15173 C C . ASP A 1 86 ? -6.532 -14.255 -6.459 1.00 0.00 86 ASP A C 10
ATOM 15174 O O . ASP A 1 86 ? -7.597 -14.722 -6.863 1.00 0.00 86 ASP A O 10
ATOM 15183 N N . LYS A 1 87 ? -6.445 -13.483 -5.381 1.00 0.00 87 LYS A N 10
ATOM 15184 C CA . LYS A 1 87 ? -7.621 -13.132 -4.593 1.00 0.00 87 LYS A CA 10
ATOM 15185 C C . LYS A 1 87 ? -7.459 -11.754 -3.959 1.00 0.00 87 LYS A C 10
ATOM 15186 O O . LYS A 1 87 ? -6.555 -11.532 -3.154 1.00 0.00 87 LYS A O 10
ATOM 15205 N N . HIS A 1 88 ? -8.343 -10.831 -4.327 1.00 0.00 88 HIS A N 10
ATOM 15206 C CA . HIS A 1 88 ? -8.299 -9.475 -3.792 1.00 0.00 88 HIS A CA 10
ATOM 15207 C C . HIS A 1 88 ? -8.640 -9.466 -2.304 1.00 0.00 88 HIS A C 10
ATOM 15208 O O . HIS A 1 88 ? -9.626 -10.071 -1.880 1.00 0.00 88 HIS A O 10
ATOM 15223 N N . ILE A 1 89 ? -7.819 -8.779 -1.518 1.00 0.00 89 ILE A N 10
ATOM 15224 C CA . ILE A 1 89 ? -8.035 -8.692 -0.079 1.00 0.00 89 ILE A CA 10
ATOM 15225 C C . ILE A 1 89 ? -9.227 -7.798 0.245 1.00 0.00 89 ILE A C 10
ATOM 15226 O O . ILE A 1 89 ? -9.577 -6.890 -0.509 1.00 0.00 89 ILE A O 10
ATOM 15242 N N . PRO A 1 90 ? -9.866 -8.059 1.395 1.00 0.00 90 PRO A N 10
ATOM 15243 C CA . PRO A 1 90 ? -11.028 -7.288 1.848 1.00 0.00 90 PRO A CA 10
ATOM 15244 C C . PRO A 1 90 ? -10.656 -5.868 2.262 1.00 0.00 90 PRO A C 10
ATOM 15245 O O . PRO A 1 90 ? -10.471 -5.585 3.445 1.00 0.00 90 PRO A O 10
ATOM 15256 N N . GLY A 1 91 ? -10.547 -4.979 1.280 1.00 0.00 91 GLY A N 10
ATOM 15257 C CA . GLY A 1 91 ? -10.198 -3.599 1.564 1.00 0.00 91 GLY A CA 10
ATOM 15258 C C . GLY A 1 91 ? -9.439 -2.947 0.425 1.00 0.00 91 GLY A C 10
ATOM 15259 O O . GLY A 1 91 ? -9.263 -1.729 0.405 1.00 0.00 91 GLY A O 10
ATOM 15263 N N . SER A 1 92 ? -8.988 -3.759 -0.525 1.00 0.00 92 SER A N 10
ATOM 15264 C CA . SER A 1 92 ? -8.239 -3.255 -1.670 1.00 0.00 92 SER A CA 10
ATOM 15265 C C . SER A 1 92 ? -9.076 -3.334 -2.944 1.00 0.00 92 SER A C 10
ATOM 15266 O O . SER A 1 92 ? -9.992 -4.147 -3.066 1.00 0.00 92 SER A O 10
ATOM 15274 N N . PRO A 1 93 ? -8.754 -2.468 -3.916 1.00 0.00 93 PRO A N 10
ATOM 15275 C CA . PRO A 1 93 ? -7.666 -1.494 -3.782 1.00 0.00 93 PRO A CA 10
ATOM 15276 C C . PRO A 1 93 ? -7.992 -0.395 -2.776 1.00 0.00 93 PRO A C 10
ATOM 15277 O O . PRO A 1 93 ? -9.091 0.160 -2.784 1.00 0.00 93 PRO A O 10
ATOM 15288 N N . PHE A 1 94 ? -7.031 -0.086 -1.912 1.00 0.00 94 PHE A N 10
ATOM 15289 C CA . PHE A 1 94 ? -7.217 0.947 -0.900 1.00 0.00 94 PHE A CA 10
ATOM 15290 C C . PHE A 1 94 ? -7.013 2.336 -1.496 1.00 0.00 94 PHE A C 10
ATOM 15291 O O . PHE A 1 94 ? -5.886 2.745 -1.778 1.00 0.00 94 PHE A O 10
ATOM 15308 N N . THR A 1 95 ? -8.112 3.059 -1.688 1.00 0.00 95 THR A N 10
ATOM 15309 C CA . THR A 1 95 ? -8.055 4.402 -2.252 1.00 0.00 95 THR A CA 10
ATOM 15310 C C . THR A 1 95 ? -7.404 5.380 -1.281 1.00 0.00 95 THR A C 10
ATOM 15311 O O . THR A 1 95 ? -8.028 5.818 -0.315 1.00 0.00 95 THR A O 10
ATOM 15322 N N . ALA A 1 96 ? -6.147 5.719 -1.544 1.00 0.00 96 ALA A N 10
ATOM 15323 C CA . ALA A 1 96 ? -5.412 6.648 -0.694 1.00 0.00 96 ALA A CA 10
ATOM 15324 C C . ALA A 1 96 ? -5.432 8.057 -1.276 1.00 0.00 96 ALA A C 10
ATOM 15325 O O . ALA A 1 96 ? -5.272 8.244 -2.482 1.00 0.00 96 ALA A O 10
ATOM 15332 N N . LYS A 1 97 ? -5.629 9.047 -0.411 1.00 0.00 97 LYS A N 10
ATOM 15333 C CA . LYS A 1 97 ? -5.669 10.440 -0.839 1.00 0.00 97 LYS A CA 10
ATOM 15334 C C . LYS A 1 97 ? -4.309 11.105 -0.654 1.00 0.00 97 LYS A C 10
ATOM 15335 O O . LYS A 1 97 ? -3.718 11.042 0.424 1.00 0.00 97 LYS A O 10
ATOM 15354 N N . ILE A 1 98 ? -3.819 11.742 -1.712 1.00 0.00 98 ILE A N 10
ATOM 15355 C CA . ILE A 1 98 ? -2.529 12.420 -1.666 1.00 0.00 98 ILE A CA 10
ATOM 15356 C C . ILE A 1 98 ? -2.674 13.900 -2.005 1.00 0.00 98 ILE A C 10
ATOM 15357 O O . ILE A 1 98 ? -3.331 14.264 -2.981 1.00 0.00 98 ILE A O 10
ATOM 15373 N N . THR A 1 99 ? -2.054 14.751 -1.193 1.00 0.00 99 THR A N 10
ATOM 15374 C CA . THR A 1 99 ? -2.113 16.191 -1.406 1.00 0.00 99 THR A CA 10
ATOM 15375 C C . THR A 1 99 ? -0.784 16.724 -1.929 1.00 0.00 99 THR A C 10
ATOM 15376 O O . THR A 1 99 ? 0.278 16.185 -1.618 1.00 0.00 99 THR A O 10
ATOM 15387 N N . GLY A 1 100 ? -0.849 17.787 -2.725 1.00 0.00 100 GLY A N 10
ATOM 15388 C CA . GLY A 1 100 ? 0.357 18.375 -3.278 1.00 0.00 100 GLY A CA 10
ATOM 15389 C C . GLY A 1 100 ? 0.367 19.887 -3.168 1.00 0.00 100 GLY A C 10
ATOM 15390 O O . GLY A 1 100 ? -0.572 20.555 -3.601 1.00 0.00 100 GLY A O 10
ATOM 15394 N N . ASP A 1 101 ? 1.431 20.428 -2.585 1.00 0.00 101 ASP A N 10
ATOM 15395 C CA . ASP A 1 101 ? 1.560 21.871 -2.418 1.00 0.00 101 ASP A CA 10
ATOM 15396 C C . ASP A 1 101 ? 3.016 22.263 -2.185 1.00 0.00 101 ASP A C 10
ATOM 15397 O O . ASP A 1 101 ? 3.757 21.560 -1.498 1.00 0.00 101 ASP A O 10
ATOM 15406 N N . ASP A 1 102 ? 3.420 23.390 -2.763 1.00 0.00 102 ASP A N 10
ATOM 15407 C CA . ASP A 1 102 ? 4.787 23.876 -2.619 1.00 0.00 102 ASP A CA 10
ATOM 15408 C C . ASP A 1 102 ? 4.801 25.324 -2.139 1.00 0.00 102 ASP A C 10
ATOM 15409 O O . ASP A 1 102 ? 4.195 26.199 -2.757 1.00 0.00 102 ASP A O 10
ATOM 15418 N N . SER A 1 103 ? 5.497 25.569 -1.034 1.00 0.00 103 SER A N 10
ATOM 15419 C CA . SER A 1 103 ? 5.587 26.910 -0.468 1.00 0.00 103 SER A CA 10
ATOM 15420 C C . SER A 1 103 ? 7.022 27.425 -0.516 1.00 0.00 103 SER A C 10
ATOM 15421 O O . SER A 1 103 ? 7.925 26.834 0.077 1.00 0.00 103 SER A O 10
ATOM 15429 N N . MET A 1 104 ? 7.224 28.530 -1.225 1.00 0.00 104 MET A N 10
ATOM 15430 C CA . MET A 1 104 ? 8.549 29.126 -1.350 1.00 0.00 104 MET A CA 10
ATOM 15431 C C . MET A 1 104 ? 8.738 30.249 -0.334 1.00 0.00 104 MET A C 10
ATOM 15432 O O . MET A 1 104 ? 8.370 31.396 -0.588 1.00 0.00 104 MET A O 10
ATOM 15446 N N . ARG A 1 105 ? 9.313 29.910 0.815 1.00 0.00 105 ARG A N 10
ATOM 15447 C CA . ARG A 1 105 ? 9.549 30.890 1.869 1.00 0.00 105 ARG A CA 10
ATOM 15448 C C . ARG A 1 105 ? 11.024 31.278 1.929 1.00 0.00 105 ARG A C 10
ATOM 15449 O O . ARG A 1 105 ? 11.903 30.464 1.649 1.00 0.00 105 ARG A O 10
ATOM 15470 N N . SER A 1 106 ? 11.286 32.528 2.297 1.00 0.00 106 SER A N 10
ATOM 15471 C CA . SER A 1 106 ? 12.653 33.027 2.391 1.00 0.00 106 SER A CA 10
ATOM 15472 C C . SER A 1 106 ? 12.877 33.753 3.714 1.00 0.00 106 SER A C 10
ATOM 15473 O O . SER A 1 106 ? 11.936 34.004 4.464 1.00 0.00 106 SER A O 10
ATOM 15481 N N . GLY A 1 107 ? 14.134 34.088 3.992 1.00 0.00 107 GLY A N 10
ATOM 15482 C CA . GLY A 1 107 ? 14.461 34.782 5.224 1.00 0.00 107 GLY A CA 10
ATOM 15483 C C . GLY A 1 107 ? 15.932 35.134 5.319 1.00 0.00 107 GLY A C 10
ATOM 15484 O O . GLY A 1 107 ? 16.799 34.401 4.843 1.00 0.00 107 GLY A O 10
ATOM 15488 N N . PRO A 1 108 ? 16.231 36.282 5.944 1.00 0.00 108 PRO A N 10
ATOM 15489 C CA . PRO A 1 108 ? 17.607 36.757 6.113 1.00 0.00 108 PRO A CA 10
ATOM 15490 C C . PRO A 1 108 ? 18.399 35.901 7.096 1.00 0.00 108 PRO A C 10
ATOM 15491 O O . PRO A 1 108 ? 19.532 35.507 6.818 1.00 0.00 108 PRO A O 10
ATOM 15502 N N . SER A 1 109 ? 17.796 35.617 8.245 1.00 0.00 109 SER A N 10
ATOM 15503 C CA . SER A 1 109 ? 18.446 34.810 9.271 1.00 0.00 109 SER A CA 10
ATOM 15504 C C . SER A 1 109 ? 18.787 33.422 8.736 1.00 0.00 109 SER A C 10
ATOM 15505 O O . SER A 1 109 ? 17.912 32.693 8.270 1.00 0.00 109 SER A O 10
ATOM 15513 N N . SER A 1 110 ? 20.065 33.065 8.807 1.00 0.00 110 SER A N 10
ATOM 15514 C CA . SER A 1 110 ? 20.524 31.767 8.327 1.00 0.00 110 SER A CA 10
ATOM 15515 C C . SER A 1 110 ? 21.536 31.157 9.292 1.00 0.00 110 SER A C 10
ATOM 15516 O O . SER A 1 110 ? 22.687 31.585 9.354 1.00 0.00 110 SER A O 10
ATOM 15524 N N . GLY A 1 111 ? 21.096 30.153 10.045 1.00 0.00 111 GLY A N 10
ATOM 15525 C CA . GLY A 1 111 ? 21.975 29.500 10.997 1.00 0.00 111 GLY A CA 10
ATOM 15526 C C . GLY A 1 111 ? 22.703 30.488 11.886 1.00 0.00 111 GLY A C 10
ATOM 15527 O O . GLY A 1 111 ? 22.716 30.342 13.108 1.00 0.00 111 GLY A O 10
ATOM 15531 N N . GLY A 1 1 ? 8.653 -35.619 14.406 1.00 0.00 1 GLY A N 11
ATOM 15532 C CA . GLY A 1 1 ? 8.547 -34.430 13.580 1.00 0.00 1 GLY A CA 11
ATOM 15533 C C . GLY A 1 1 ? 7.795 -34.687 12.289 1.00 0.00 1 GLY A C 11
ATOM 15534 O O . GLY A 1 1 ? 7.914 -35.759 11.696 1.00 0.00 1 GLY A O 11
ATOM 15538 N N . SER A 1 2 ? 7.018 -33.700 11.854 1.00 0.00 2 SER A N 11
ATOM 15539 C CA . SER A 1 2 ? 6.238 -33.826 10.627 1.00 0.00 2 SER A CA 11
ATOM 15540 C C . SER A 1 2 ? 5.992 -32.459 9.997 1.00 0.00 2 SER A C 11
ATOM 15541 O O . SER A 1 2 ? 5.956 -31.441 10.690 1.00 0.00 2 SER A O 11
ATOM 15549 N N . SER A 1 3 ? 5.824 -32.443 8.679 1.00 0.00 3 SER A N 11
ATOM 15550 C CA . SER A 1 3 ? 5.585 -31.201 7.953 1.00 0.00 3 SER A CA 11
ATOM 15551 C C . SER A 1 3 ? 4.161 -31.155 7.409 1.00 0.00 3 SER A C 11
ATOM 15552 O O . SER A 1 3 ? 3.466 -30.148 7.542 1.00 0.00 3 SER A O 11
ATOM 15560 N N . GLY A 1 4 ? 3.733 -32.254 6.795 1.00 0.00 4 GLY A N 11
ATOM 15561 C CA . GLY A 1 4 ? 2.394 -32.319 6.240 1.00 0.00 4 GLY A CA 11
ATOM 15562 C C . GLY A 1 4 ? 1.320 -32.288 7.309 1.00 0.00 4 GLY A C 11
ATOM 15563 O O . GLY A 1 4 ? 0.999 -33.316 7.905 1.00 0.00 4 GLY A O 11
ATOM 15567 N N . SER A 1 5 ? 0.765 -31.106 7.554 1.00 0.00 5 SER A N 11
ATOM 15568 C CA . SER A 1 5 ? -0.275 -30.944 8.563 1.00 0.00 5 SER A CA 11
ATOM 15569 C C . SER A 1 5 ? -1.471 -31.842 8.260 1.00 0.00 5 SER A C 11
ATOM 15570 O O . SER A 1 5 ? -2.190 -31.627 7.284 1.00 0.00 5 SER A O 11
ATOM 15578 N N . SER A 1 6 ? -1.677 -32.848 9.103 1.00 0.00 6 SER A N 11
ATOM 15579 C CA . SER A 1 6 ? -2.783 -33.781 8.924 1.00 0.00 6 SER A CA 11
ATOM 15580 C C . SER A 1 6 ? -4.115 -33.040 8.865 1.00 0.00 6 SER A C 11
ATOM 15581 O O . SER A 1 6 ? -4.906 -33.235 7.943 1.00 0.00 6 SER A O 11
ATOM 15589 N N . GLY A 1 7 ? -4.356 -32.188 9.857 1.00 0.00 7 GLY A N 11
ATOM 15590 C CA . GLY A 1 7 ? -5.593 -31.430 9.900 1.00 0.00 7 GLY A CA 11
ATOM 15591 C C . GLY A 1 7 ? -5.383 -30.004 10.368 1.00 0.00 7 GLY A C 11
ATOM 15592 O O . GLY A 1 7 ? -4.333 -29.672 10.917 1.00 0.00 7 GLY A O 11
ATOM 15596 N N . ALA A 1 8 ? -6.383 -29.157 10.147 1.00 0.00 8 ALA A N 11
ATOM 15597 C CA . ALA A 1 8 ? -6.303 -27.758 10.550 1.00 0.00 8 ALA A CA 11
ATOM 15598 C C . ALA A 1 8 ? -7.667 -27.083 10.462 1.00 0.00 8 ALA A C 11
ATOM 15599 O O . ALA A 1 8 ? -8.449 -27.357 9.551 1.00 0.00 8 ALA A O 11
ATOM 15606 N N . ILE A 1 9 ? -7.947 -26.200 11.415 1.00 0.00 9 ILE A N 11
ATOM 15607 C CA . ILE A 1 9 ? -9.217 -25.485 11.444 1.00 0.00 9 ILE A CA 11
ATOM 15608 C C . ILE A 1 9 ? -8.999 -23.977 11.479 1.00 0.00 9 ILE A C 11
ATOM 15609 O O . ILE A 1 9 ? -9.917 -23.200 11.219 1.00 0.00 9 ILE A O 11
ATOM 15625 N N . ASN A 1 10 ? -7.776 -23.569 11.801 1.00 0.00 10 ASN A N 11
ATOM 15626 C CA . ASN A 1 10 ? -7.435 -22.152 11.869 1.00 0.00 10 ASN A CA 11
ATOM 15627 C C . ASN A 1 10 ? -7.733 -21.457 10.544 1.00 0.00 10 ASN A C 11
ATOM 15628 O O . ASN A 1 10 ? -7.300 -21.908 9.484 1.00 0.00 10 ASN A O 11
ATOM 15639 N N . SER A 1 11 ? -8.474 -20.356 10.614 1.00 0.00 11 SER A N 11
ATOM 15640 C CA . SER A 1 11 ? -8.832 -19.599 9.420 1.00 0.00 11 SER A CA 11
ATOM 15641 C C . SER A 1 11 ? -7.726 -18.616 9.047 1.00 0.00 11 SER A C 11
ATOM 15642 O O . SER A 1 11 ? -6.846 -18.320 9.855 1.00 0.00 11 SER A O 11
ATOM 15650 N N . ARG A 1 12 ? -7.779 -18.115 7.817 1.00 0.00 12 ARG A N 11
ATOM 15651 C CA . ARG A 1 12 ? -6.782 -17.166 7.336 1.00 0.00 12 ARG A CA 11
ATOM 15652 C C . ARG A 1 12 ? -7.450 -15.931 6.739 1.00 0.00 12 ARG A C 11
ATOM 15653 O O . ARG A 1 12 ? -8.579 -15.998 6.251 1.00 0.00 12 ARG A O 11
ATOM 15674 N N . HIS A 1 13 ? -6.746 -14.805 6.782 1.00 0.00 13 HIS A N 11
ATOM 15675 C CA . HIS A 1 13 ? -7.271 -13.554 6.246 1.00 0.00 13 HIS A CA 11
ATOM 15676 C C . HIS A 1 13 ? -6.157 -12.524 6.079 1.00 0.00 13 HIS A C 11
ATOM 15677 O O . HIS A 1 13 ? -5.033 -12.732 6.534 1.00 0.00 13 HIS A O 11
ATOM 15692 N N . VAL A 1 14 ? -6.478 -11.414 5.423 1.00 0.00 14 VAL A N 11
ATOM 15693 C CA . VAL A 1 14 ? -5.505 -10.351 5.197 1.00 0.00 14 VAL A CA 11
ATOM 15694 C C . VAL A 1 14 ? -6.163 -8.978 5.273 1.00 0.00 14 VAL A C 11
ATOM 15695 O O . VAL A 1 14 ? -7.310 -8.804 4.861 1.00 0.00 14 VAL A O 11
ATOM 15708 N N . SER A 1 15 ? -5.429 -8.005 5.802 1.00 0.00 15 SER A N 11
ATOM 15709 C CA . SER A 1 15 ? -5.942 -6.646 5.935 1.00 0.00 15 SER A CA 11
ATOM 15710 C C . SER A 1 15 ? -4.799 -5.638 6.001 1.00 0.00 15 SER A C 11
ATOM 15711 O O . SER A 1 15 ? -3.751 -5.909 6.585 1.00 0.00 15 SER A O 11
ATOM 15719 N N . ALA A 1 16 ? -5.011 -4.473 5.397 1.00 0.00 16 ALA A N 11
ATOM 15720 C CA . ALA A 1 16 ? -4.001 -3.422 5.388 1.00 0.00 16 ALA A CA 11
ATOM 15721 C C . ALA A 1 16 ? -4.442 -2.229 6.229 1.00 0.00 16 ALA A C 11
ATOM 15722 O O . ALA A 1 16 ? -5.621 -1.876 6.252 1.00 0.00 16 ALA A O 11
ATOM 15729 N N . TYR A 1 17 ? -3.489 -1.613 6.919 1.00 0.00 17 TYR A N 11
ATOM 15730 C CA . TYR A 1 17 ? -3.780 -0.461 7.764 1.00 0.00 17 TYR A CA 11
ATOM 15731 C C . TYR A 1 17 ? -2.548 0.426 7.920 1.00 0.00 17 TYR A C 11
ATOM 15732 O O . TYR A 1 17 ? -1.432 -0.065 8.081 1.00 0.00 17 TYR A O 11
ATOM 15750 N N . GLY A 1 18 ? -2.761 1.737 7.871 1.00 0.00 18 GLY A N 11
ATOM 15751 C CA . GLY A 1 18 ? -1.661 2.673 8.008 1.00 0.00 18 GLY A CA 11
ATOM 15752 C C . GLY A 1 18 ? -2.020 4.066 7.529 1.00 0.00 18 GLY A C 11
ATOM 15753 O O . GLY A 1 18 ? -3.086 4.292 6.956 1.00 0.00 18 GLY A O 11
ATOM 15757 N N . PRO A 1 19 ? -1.118 5.029 7.766 1.00 0.00 19 PRO A N 11
ATOM 15758 C CA . PRO A 1 19 ? -1.324 6.423 7.364 1.00 0.00 19 PRO A CA 11
ATOM 15759 C C . PRO A 1 19 ? -1.265 6.605 5.851 1.00 0.00 19 PRO A C 11
ATOM 15760 O O . PRO A 1 19 ? -2.093 7.303 5.268 1.00 0.00 19 PRO A O 11
ATOM 15771 N N . GLY A 1 20 ? -0.281 5.972 5.221 1.00 0.00 20 GLY A N 11
ATOM 15772 C CA . GLY A 1 20 ? -0.133 6.076 3.781 1.00 0.00 20 GLY A CA 11
ATOM 15773 C C . GLY A 1 20 ? -1.341 5.545 3.035 1.00 0.00 20 GLY A C 11
ATOM 15774 O O . GLY A 1 20 ? -1.631 5.979 1.919 1.00 0.00 20 GLY A O 11
ATOM 15778 N N . LEU A 1 21 ? -2.047 4.602 3.649 1.00 0.00 21 LEU A N 11
ATOM 15779 C CA . LEU A 1 21 ? -3.229 4.009 3.035 1.00 0.00 21 LEU A CA 11
ATOM 15780 C C . LEU A 1 21 ? -4.431 4.942 3.155 1.00 0.00 21 LEU A C 11
ATOM 15781 O O . LEU A 1 21 ? -5.263 5.017 2.251 1.00 0.00 21 LEU A O 11
ATOM 15797 N N . SER A 1 22 ? -4.513 5.652 4.276 1.00 0.00 22 SER A N 11
ATOM 15798 C CA . SER A 1 22 ? -5.613 6.578 4.515 1.00 0.00 22 SER A CA 11
ATOM 15799 C C . SER A 1 22 ? -5.388 7.891 3.771 1.00 0.00 22 SER A C 11
ATOM 15800 O O . SER A 1 22 ? -6.328 8.490 3.246 1.00 0.00 22 SER A O 11
ATOM 15808 N N . HIS A 1 23 ? -4.136 8.334 3.730 1.00 0.00 23 HIS A N 11
ATOM 15809 C CA . HIS A 1 23 ? -3.786 9.577 3.050 1.00 0.00 23 HIS A CA 11
ATOM 15810 C C . HIS A 1 23 ? -2.277 9.684 2.856 1.00 0.00 23 HIS A C 11
ATOM 15811 O O . HIS A 1 23 ? -1.530 8.769 3.202 1.00 0.00 23 HIS A O 11
ATOM 15826 N N . GLY A 1 24 ? -1.834 10.808 2.301 1.00 0.00 24 GLY A N 11
ATOM 15827 C CA . GLY A 1 24 ? -0.416 11.013 2.070 1.00 0.00 24 GLY A CA 11
ATOM 15828 C C . GLY A 1 24 ? -0.124 12.340 1.399 1.00 0.00 24 GLY A C 11
ATOM 15829 O O . GLY A 1 24 ? -1.008 13.186 1.271 1.00 0.00 24 GLY A O 11
ATOM 15833 N N . MET A 1 25 ? 1.121 12.524 0.972 1.00 0.00 25 MET A N 11
ATOM 15834 C CA . MET A 1 25 ? 1.527 13.759 0.311 1.00 0.00 25 MET A CA 11
ATOM 15835 C C . MET A 1 25 ? 2.536 13.477 -0.797 1.00 0.00 25 MET A C 11
ATOM 15836 O O . MET A 1 25 ? 3.200 12.440 -0.796 1.00 0.00 25 MET A O 11
ATOM 15850 N N . VAL A 1 26 ? 2.646 14.405 -1.742 1.00 0.00 26 VAL A N 11
ATOM 15851 C CA . VAL A 1 26 ? 3.574 14.255 -2.857 1.00 0.00 26 VAL A CA 11
ATOM 15852 C C . VAL A 1 26 ? 5.019 14.236 -2.369 1.00 0.00 26 VAL A C 11
ATOM 15853 O O . VAL A 1 26 ? 5.370 14.921 -1.410 1.00 0.00 26 VAL A O 11
ATOM 15866 N N . ASN A 1 27 ? 5.852 13.446 -3.038 1.00 0.00 27 ASN A N 11
ATOM 15867 C CA . ASN A 1 27 ? 7.260 13.337 -2.673 1.00 0.00 27 ASN A CA 11
ATOM 15868 C C . ASN A 1 27 ? 7.415 12.781 -1.261 1.00 0.00 27 ASN A C 11
ATOM 15869 O O . ASN A 1 27 ? 8.365 13.111 -0.552 1.00 0.00 27 ASN A O 11
ATOM 15880 N N . LYS A 1 28 ? 6.474 11.933 -0.859 1.00 0.00 28 LYS A N 11
ATOM 15881 C CA . LYS A 1 28 ? 6.505 11.327 0.467 1.00 0.00 28 LYS A CA 11
ATOM 15882 C C . LYS A 1 28 ? 6.122 9.852 0.400 1.00 0.00 28 LYS A C 11
ATOM 15883 O O . LYS A 1 28 ? 5.035 9.488 -0.047 1.00 0.00 28 LYS A O 11
ATOM 15902 N N . PRO A 1 29 ? 7.035 8.982 0.857 1.00 0.00 29 PRO A N 11
ATOM 15903 C CA . PRO A 1 29 ? 6.815 7.533 0.862 1.00 0.00 29 PRO A CA 11
ATOM 15904 C C . PRO A 1 29 ? 5.760 7.110 1.879 1.00 0.00 29 PRO A C 11
ATOM 15905 O O . PRO A 1 29 ? 6.029 7.053 3.078 1.00 0.00 29 PRO A O 11
ATOM 15916 N N . ALA A 1 30 ? 4.560 6.815 1.392 1.00 0.00 30 ALA A N 11
ATOM 15917 C CA . ALA A 1 30 ? 3.466 6.395 2.258 1.00 0.00 30 ALA A CA 11
ATOM 15918 C C . ALA A 1 30 ? 3.730 5.013 2.845 1.00 0.00 30 ALA A C 11
ATOM 15919 O O . ALA A 1 30 ? 3.641 4.002 2.146 1.00 0.00 30 ALA A O 11
ATOM 15926 N N . THR A 1 31 ? 4.056 4.974 4.133 1.00 0.00 31 THR A N 11
ATOM 15927 C CA . THR A 1 31 ? 4.335 3.716 4.813 1.00 0.00 31 THR A CA 11
ATOM 15928 C C . THR A 1 31 ? 3.084 3.167 5.490 1.00 0.00 31 THR A C 11
ATOM 15929 O O . THR A 1 31 ? 2.363 3.897 6.170 1.00 0.00 31 THR A O 11
ATOM 15940 N N . PHE A 1 32 ? 2.832 1.876 5.300 1.00 0.00 32 PHE A N 11
ATOM 15941 C CA . PHE A 1 32 ? 1.667 1.229 5.892 1.00 0.00 32 PHE A CA 11
ATOM 15942 C C . PHE A 1 32 ? 1.996 -0.197 6.322 1.00 0.00 32 PHE A C 11
ATOM 15943 O O . PHE A 1 32 ? 3.030 -0.749 5.944 1.00 0.00 32 PHE A O 11
ATOM 15960 N N . THR A 1 33 ? 1.110 -0.789 7.116 1.00 0.00 33 THR A N 11
ATOM 15961 C CA . THR A 1 33 ? 1.306 -2.150 7.600 1.00 0.00 33 THR A CA 11
ATOM 15962 C C . THR A 1 33 ? 0.332 -3.116 6.935 1.00 0.00 33 THR A C 11
ATOM 15963 O O . THR A 1 33 ? -0.838 -2.790 6.732 1.00 0.00 33 THR A O 11
ATOM 15974 N N . ILE A 1 34 ? 0.821 -4.304 6.598 1.00 0.00 34 ILE A N 11
ATOM 15975 C CA . ILE A 1 34 ? -0.008 -5.317 5.957 1.00 0.00 34 ILE A CA 11
ATOM 15976 C C . ILE A 1 34 ? -0.063 -6.591 6.793 1.00 0.00 34 ILE A C 11
ATOM 15977 O O . ILE A 1 34 ? 0.935 -7.298 6.934 1.00 0.00 34 ILE A O 11
ATOM 15993 N N . VAL A 1 35 ? -1.238 -6.880 7.345 1.00 0.00 35 VAL A N 11
ATOM 15994 C CA . VAL A 1 35 ? -1.425 -8.071 8.165 1.00 0.00 35 VAL A CA 11
ATOM 15995 C C . VAL A 1 35 ? -1.339 -9.338 7.321 1.00 0.00 35 VAL A C 11
ATOM 15996 O O . VAL A 1 35 ? -2.292 -9.706 6.634 1.00 0.00 35 VAL A O 11
ATOM 16009 N N . THR A 1 36 ? -0.189 -10.004 7.378 1.00 0.00 36 THR A N 11
ATOM 16010 C CA . THR A 1 36 ? 0.022 -11.230 6.619 1.00 0.00 36 THR A CA 11
ATOM 16011 C C . THR A 1 36 ? 0.530 -12.352 7.518 1.00 0.00 36 THR A C 11
ATOM 16012 O O . THR A 1 36 ? 1.116 -13.325 7.043 1.00 0.00 36 THR A O 11
ATOM 16023 N N . LYS A 1 37 ? 0.300 -12.212 8.819 1.00 0.00 37 LYS A N 11
ATOM 16024 C CA . LYS A 1 37 ? 0.732 -13.214 9.785 1.00 0.00 37 LYS A CA 11
ATOM 16025 C C . LYS A 1 37 ? 0.137 -14.580 9.456 1.00 0.00 37 LYS A C 11
ATOM 16026 O O . LYS A 1 37 ? 0.855 -15.575 9.364 1.00 0.00 37 LYS A O 11
ATOM 16045 N N . ASP A 1 38 ? -1.179 -14.619 9.278 1.00 0.00 38 ASP A N 11
ATOM 16046 C CA . ASP A 1 38 ? -1.871 -15.862 8.956 1.00 0.00 38 ASP A CA 11
ATOM 16047 C C . ASP A 1 38 ? -1.656 -16.239 7.493 1.00 0.00 38 ASP A C 11
ATOM 16048 O O . ASP A 1 38 ? -1.223 -17.349 7.186 1.00 0.00 38 ASP A O 11
ATOM 16057 N N . ALA A 1 39 ? -1.963 -15.308 6.596 1.00 0.00 39 ALA A N 11
ATOM 16058 C CA . ALA A 1 39 ? -1.803 -15.543 5.166 1.00 0.00 39 ALA A CA 11
ATOM 16059 C C . ALA A 1 39 ? -0.561 -16.381 4.883 1.00 0.00 39 ALA A C 11
ATOM 16060 O O . ALA A 1 39 ? -0.593 -17.301 4.067 1.00 0.00 39 ALA A O 11
ATOM 16067 N N . GLY A 1 40 ? 0.535 -16.055 5.563 1.00 0.00 40 GLY A N 11
ATOM 16068 C CA . GLY A 1 40 ? 1.773 -16.786 5.369 1.00 0.00 40 GLY A CA 11
ATOM 16069 C C . GLY A 1 40 ? 2.371 -16.561 3.994 1.00 0.00 40 GLY A C 11
ATOM 16070 O O . GLY A 1 40 ? 1.654 -16.549 2.994 1.00 0.00 40 GLY A O 11
ATOM 16074 N N . GLU A 1 41 ? 3.687 -16.381 3.945 1.00 0.00 41 GLU A N 11
ATOM 16075 C CA . GLU A 1 41 ? 4.379 -16.152 2.682 1.00 0.00 41 GLU A CA 11
ATOM 16076 C C . GLU A 1 41 ? 3.808 -17.040 1.580 1.00 0.00 41 GLU A C 11
ATOM 16077 O O . GLU A 1 41 ? 4.048 -18.246 1.553 1.00 0.00 41 GLU A O 11
ATOM 16089 N N . GLY A 1 42 ? 3.050 -16.433 0.672 1.00 0.00 42 GLY A N 11
ATOM 16090 C CA . GLY A 1 42 ? 2.456 -17.183 -0.419 1.00 0.00 42 GLY A CA 11
ATOM 16091 C C . GLY A 1 42 ? 2.634 -16.496 -1.759 1.00 0.00 42 GLY A C 11
ATOM 16092 O O . GLY A 1 42 ? 3.707 -16.556 -2.357 1.00 0.00 42 GLY A O 11
ATOM 16096 N N . GLY A 1 43 ? 1.577 -15.842 -2.232 1.00 0.00 43 GLY A N 11
ATOM 16097 C CA . GLY A 1 43 ? 1.641 -15.153 -3.507 1.00 0.00 43 GLY A CA 11
ATOM 16098 C C . GLY A 1 43 ? 0.959 -13.799 -3.470 1.00 0.00 43 GLY A C 11
ATOM 16099 O O . GLY A 1 43 ? -0.036 -13.578 -4.162 1.00 0.00 43 GLY A O 11
ATOM 16103 N N . LEU A 1 44 ? 1.492 -12.892 -2.659 1.00 0.00 44 LEU A N 11
ATOM 16104 C CA . LEU A 1 44 ? 0.927 -11.553 -2.532 1.00 0.00 44 LEU A CA 11
ATOM 16105 C C . LEU A 1 44 ? 1.467 -10.629 -3.620 1.00 0.00 44 LEU A C 11
ATOM 16106 O O . LEU A 1 44 ? 2.628 -10.730 -4.014 1.00 0.00 44 LEU A O 11
ATOM 16122 N N . SER A 1 45 ? 0.615 -9.728 -4.099 1.00 0.00 45 SER A N 11
ATOM 16123 C CA . SER A 1 45 ? 1.006 -8.787 -5.142 1.00 0.00 45 SER A CA 11
ATOM 16124 C C . SER A 1 45 ? 0.821 -7.347 -4.672 1.00 0.00 45 SER A C 11
ATOM 16125 O O . SER A 1 45 ? -0.038 -7.060 -3.837 1.00 0.00 45 SER A O 11
ATOM 16133 N N . LEU A 1 46 ? 1.634 -6.446 -5.213 1.00 0.00 46 LEU A N 11
ATOM 16134 C CA . LEU A 1 46 ? 1.562 -5.035 -4.849 1.00 0.00 46 LEU A CA 11
ATOM 16135 C C . LEU A 1 46 ? 1.686 -4.148 -6.084 1.00 0.00 46 LEU A C 11
ATOM 16136 O O . LEU A 1 46 ? 2.662 -4.237 -6.829 1.00 0.00 46 LEU A O 11
ATOM 16152 N N . ALA A 1 47 ? 0.691 -3.292 -6.293 1.00 0.00 47 ALA A N 11
ATOM 16153 C CA . ALA A 1 47 ? 0.691 -2.386 -7.434 1.00 0.00 47 ALA A CA 11
ATOM 16154 C C . ALA A 1 47 ? -0.252 -1.210 -7.202 1.00 0.00 47 ALA A C 11
ATOM 16155 O O . ALA A 1 47 ? -1.357 -1.380 -6.686 1.00 0.00 47 ALA A O 11
ATOM 16162 N N . VAL A 1 48 ? 0.191 -0.017 -7.585 1.00 0.00 48 VAL A N 11
ATOM 16163 C CA . VAL A 1 48 ? -0.614 1.187 -7.418 1.00 0.00 48 VAL A CA 11
ATOM 16164 C C . VAL A 1 48 ? -1.033 1.760 -8.768 1.00 0.00 48 VAL A C 11
ATOM 16165 O O . VAL A 1 48 ? -0.241 1.798 -9.709 1.00 0.00 48 VAL A O 11
ATOM 16178 N N . GLU A 1 49 ? -2.283 2.204 -8.854 1.00 0.00 49 GLU A N 11
ATOM 16179 C CA . GLU A 1 49 ? -2.806 2.775 -10.090 1.00 0.00 49 GLU A CA 11
ATOM 16180 C C . GLU A 1 49 ? -3.482 4.117 -9.826 1.00 0.00 49 GLU A C 11
ATOM 16181 O O . GLU A 1 49 ? -4.592 4.172 -9.299 1.00 0.00 49 GLU A O 11
ATOM 16193 N N . GLY A 1 50 ? -2.802 5.198 -10.196 1.00 0.00 50 GLY A N 11
ATOM 16194 C CA . GLY A 1 50 ? -3.351 6.526 -9.991 1.00 0.00 50 GLY A CA 11
ATOM 16195 C C . GLY A 1 50 ? -2.928 7.502 -11.070 1.00 0.00 50 GLY A C 11
ATOM 16196 O O . GLY A 1 50 ? -2.632 7.118 -12.202 1.00 0.00 50 GLY A O 11
ATOM 16200 N N . PRO A 1 51 ? -2.896 8.797 -10.724 1.00 0.00 51 PRO A N 11
ATOM 16201 C CA . PRO A 1 51 ? -2.508 9.858 -11.658 1.00 0.00 51 PRO A CA 11
ATOM 16202 C C . PRO A 1 51 ? -1.024 9.813 -12.003 1.00 0.00 51 PRO A C 11
ATOM 16203 O O . PRO A 1 51 ? -0.543 10.593 -12.825 1.00 0.00 51 PRO A O 11
ATOM 16214 N N . SER A 1 52 ? -0.301 8.894 -11.369 1.00 0.00 52 SER A N 11
ATOM 16215 C CA . SER A 1 52 ? 1.130 8.750 -11.606 1.00 0.00 52 SER A CA 11
ATOM 16216 C C . SER A 1 52 ? 1.628 7.394 -11.115 1.00 0.00 52 SER A C 11
ATOM 16217 O O . SER A 1 52 ? 0.989 6.748 -10.284 1.00 0.00 52 SER A O 11
ATOM 16225 N N . LYS A 1 53 ? 2.774 6.968 -11.635 1.00 0.00 53 LYS A N 11
ATOM 16226 C CA . LYS A 1 53 ? 3.361 5.690 -11.251 1.00 0.00 53 LYS A CA 11
ATOM 16227 C C . LYS A 1 53 ? 4.288 5.856 -10.051 1.00 0.00 53 LYS A C 11
ATOM 16228 O O . LYS A 1 53 ? 5.375 6.422 -10.168 1.00 0.00 53 LYS A O 11
ATOM 16247 N N . ALA A 1 54 ? 3.853 5.357 -8.899 1.00 0.00 54 ALA A N 11
ATOM 16248 C CA . ALA A 1 54 ? 4.645 5.447 -7.679 1.00 0.00 54 ALA A CA 11
ATOM 16249 C C . ALA A 1 54 ? 5.361 4.132 -7.391 1.00 0.00 54 ALA A C 11
ATOM 16250 O O . ALA A 1 54 ? 4.749 3.064 -7.415 1.00 0.00 54 ALA A O 11
ATOM 16257 N N . GLU A 1 55 ? 6.660 4.217 -7.120 1.00 0.00 55 GLU A N 11
ATOM 16258 C CA . GLU A 1 55 ? 7.458 3.032 -6.830 1.00 0.00 55 GLU A CA 11
ATOM 16259 C C . GLU A 1 55 ? 7.097 2.454 -5.464 1.00 0.00 55 GLU A C 11
ATOM 16260 O O . GLU A 1 55 ? 6.979 3.185 -4.481 1.00 0.00 55 GLU A O 11
ATOM 16272 N N . ILE A 1 56 ? 6.922 1.138 -5.413 1.00 0.00 56 ILE A N 11
ATOM 16273 C CA . ILE A 1 56 ? 6.574 0.462 -4.169 1.00 0.00 56 ILE A CA 11
ATOM 16274 C C . ILE A 1 56 ? 7.711 -0.438 -3.696 1.00 0.00 56 ILE A C 11
ATOM 16275 O O . ILE A 1 56 ? 8.257 -1.227 -4.469 1.00 0.00 56 ILE A O 11
ATOM 16291 N N . THR A 1 57 ? 8.064 -0.316 -2.420 1.00 0.00 57 THR A N 11
ATOM 16292 C CA . THR A 1 57 ? 9.135 -1.118 -1.843 1.00 0.00 57 THR A CA 11
ATOM 16293 C C . THR A 1 57 ? 8.672 -1.821 -0.572 1.00 0.00 57 THR A C 11
ATOM 16294 O O . THR A 1 57 ? 8.241 -1.175 0.384 1.00 0.00 57 THR A O 11
ATOM 16305 N N . CYS A 1 58 ? 8.765 -3.146 -0.567 1.00 0.00 58 CYS A N 11
ATOM 16306 C CA . CYS A 1 58 ? 8.355 -3.937 0.588 1.00 0.00 58 CYS A CA 11
ATOM 16307 C C . CYS A 1 58 ? 9.556 -4.289 1.460 1.00 0.00 58 CYS A C 11
ATOM 16308 O O . CYS A 1 58 ? 10.700 -4.252 1.005 1.00 0.00 58 CYS A O 11
ATOM 16316 N N . LYS A 1 59 ? 9.289 -4.629 2.716 1.00 0.00 59 LYS A N 11
ATOM 16317 C CA . LYS A 1 59 ? 10.347 -4.987 3.653 1.00 0.00 59 LYS A CA 11
ATOM 16318 C C . LYS A 1 59 ? 9.966 -6.226 4.456 1.00 0.00 59 LYS A C 11
ATOM 16319 O O . LYS A 1 59 ? 8.794 -6.438 4.770 1.00 0.00 59 LYS A O 11
ATOM 16338 N N . ASP A 1 60 ? 10.962 -7.041 4.787 1.00 0.00 60 ASP A N 11
ATOM 16339 C CA . ASP A 1 60 ? 10.731 -8.258 5.556 1.00 0.00 60 ASP A CA 11
ATOM 16340 C C . ASP A 1 60 ? 10.975 -8.016 7.043 1.00 0.00 60 ASP A C 11
ATOM 16341 O O . ASP A 1 60 ? 12.112 -7.830 7.473 1.00 0.00 60 ASP A O 11
ATOM 16350 N N . ASN A 1 61 ? 9.898 -8.020 7.822 1.00 0.00 61 ASN A N 11
ATOM 16351 C CA . ASN A 1 61 ? 9.995 -7.799 9.260 1.00 0.00 61 ASN A CA 11
ATOM 16352 C C . ASN A 1 61 ? 10.321 -9.099 9.989 1.00 0.00 61 ASN A C 11
ATOM 16353 O O . ASN A 1 61 ? 10.912 -9.087 11.070 1.00 0.00 61 ASN A O 11
ATOM 16364 N N . LYS A 1 62 ? 9.932 -10.220 9.391 1.00 0.00 62 LYS A N 11
ATOM 16365 C CA . LYS A 1 62 ? 10.183 -11.530 9.981 1.00 0.00 62 LYS A CA 11
ATOM 16366 C C . LYS A 1 62 ? 9.551 -11.633 11.365 1.00 0.00 62 LYS A C 11
ATOM 16367 O O . LYS A 1 62 ? 10.050 -12.350 12.233 1.00 0.00 62 LYS A O 11
ATOM 16386 N N . ASP A 1 63 ? 8.451 -10.916 11.563 1.00 0.00 63 ASP A N 11
ATOM 16387 C CA . ASP A 1 63 ? 7.749 -10.929 12.841 1.00 0.00 63 ASP A CA 11
ATOM 16388 C C . ASP A 1 63 ? 6.283 -11.306 12.652 1.00 0.00 63 ASP A C 11
ATOM 16389 O O . ASP A 1 63 ? 5.593 -11.656 13.609 1.00 0.00 63 ASP A O 11
ATOM 16398 N N . GLY A 1 64 ? 5.813 -11.230 11.411 1.00 0.00 64 GLY A N 11
ATOM 16399 C CA . GLY A 1 64 ? 4.431 -11.564 11.119 1.00 0.00 64 GLY A CA 11
ATOM 16400 C C . GLY A 1 64 ? 3.717 -10.464 10.359 1.00 0.00 64 GLY A C 11
ATOM 16401 O O . GLY A 1 64 ? 2.488 -10.384 10.377 1.00 0.00 64 GLY A O 11
ATOM 16405 N N . THR A 1 65 ? 4.487 -9.612 9.690 1.00 0.00 65 THR A N 11
ATOM 16406 C CA . THR A 1 65 ? 3.921 -8.510 8.923 1.00 0.00 65 THR A CA 11
ATOM 16407 C C . THR A 1 65 ? 4.897 -8.023 7.858 1.00 0.00 65 THR A C 11
ATOM 16408 O O . THR A 1 65 ? 6.027 -8.505 7.771 1.00 0.00 65 THR A O 11
ATOM 16419 N N . CYS A 1 66 ? 4.455 -7.064 7.052 1.00 0.00 66 CYS A N 11
ATOM 16420 C CA . CYS A 1 66 ? 5.291 -6.511 5.992 1.00 0.00 66 CYS A CA 11
ATOM 16421 C C . CYS A 1 66 ? 5.216 -4.988 5.980 1.00 0.00 66 CYS A C 11
ATOM 16422 O O . CYS A 1 66 ? 4.156 -4.405 6.213 1.00 0.00 66 CYS A O 11
ATOM 16430 N N . THR A 1 67 ? 6.348 -4.346 5.707 1.00 0.00 67 THR A N 11
ATOM 16431 C CA . THR A 1 67 ? 6.412 -2.891 5.667 1.00 0.00 67 THR A CA 11
ATOM 16432 C C . THR A 1 67 ? 6.637 -2.389 4.245 1.00 0.00 67 THR A C 11
ATOM 16433 O O . THR A 1 67 ? 7.740 -2.492 3.708 1.00 0.00 67 THR A O 11
ATOM 16444 N N . VAL A 1 68 ? 5.586 -1.846 3.640 1.00 0.00 68 VAL A N 11
ATOM 16445 C CA . VAL A 1 68 ? 5.670 -1.326 2.281 1.00 0.00 68 VAL A CA 11
ATOM 16446 C C . VAL A 1 68 ? 5.564 0.195 2.266 1.00 0.00 68 VAL A C 11
ATOM 16447 O O . VAL A 1 68 ? 4.920 0.791 3.129 1.00 0.00 68 VAL A O 11
ATOM 16460 N N . SER A 1 69 ? 6.200 0.817 1.279 1.00 0.00 69 SER A N 11
ATOM 16461 C CA . SER A 1 69 ? 6.181 2.270 1.153 1.00 0.00 69 SER A CA 11
ATOM 16462 C C . SER A 1 69 ? 6.157 2.688 -0.314 1.00 0.00 69 SER A C 11
ATOM 16463 O O . SER A 1 69 ? 6.955 2.210 -1.120 1.00 0.00 69 SER A O 11
ATOM 16471 N N . TYR A 1 70 ? 5.235 3.583 -0.652 1.00 0.00 70 TYR A N 11
ATOM 16472 C CA . TYR A 1 70 ? 5.104 4.064 -2.022 1.00 0.00 70 TYR A CA 11
ATOM 16473 C C . TYR A 1 70 ? 5.315 5.574 -2.092 1.00 0.00 70 TYR A C 11
ATOM 16474 O O . TYR A 1 70 ? 4.733 6.331 -1.313 1.00 0.00 70 TYR A O 11
ATOM 16492 N N . LEU A 1 71 ? 6.151 6.005 -3.029 1.00 0.00 71 LEU A N 11
ATOM 16493 C CA . LEU A 1 71 ? 6.440 7.425 -3.203 1.00 0.00 71 LEU A CA 11
ATOM 16494 C C . LEU A 1 71 ? 5.739 7.975 -4.441 1.00 0.00 71 LEU A C 11
ATOM 16495 O O . LEU A 1 71 ? 6.197 7.805 -5.571 1.00 0.00 71 LEU A O 11
ATOM 16511 N N . PRO A 1 72 ? 4.603 8.654 -4.225 1.00 0.00 72 PRO A N 11
ATOM 16512 C CA . PRO A 1 72 ? 3.816 9.246 -5.311 1.00 0.00 72 PRO A CA 11
ATOM 16513 C C . PRO A 1 72 ? 4.520 10.436 -5.955 1.00 0.00 72 PRO A C 11
ATOM 16514 O O . PRO A 1 72 ? 5.358 11.088 -5.330 1.00 0.00 72 PRO A O 11
ATOM 16525 N N . THR A 1 73 ? 4.175 10.716 -7.208 1.00 0.00 73 THR A N 11
ATOM 16526 C CA . THR A 1 73 ? 4.774 11.827 -7.936 1.00 0.00 73 THR A CA 11
ATOM 16527 C C . THR A 1 73 ? 3.754 12.931 -8.190 1.00 0.00 73 THR A C 11
ATOM 16528 O O . THR A 1 73 ? 4.100 14.009 -8.674 1.00 0.00 73 THR A O 11
ATOM 16539 N N . ALA A 1 74 ? 2.496 12.656 -7.861 1.00 0.00 74 ALA A N 11
ATOM 16540 C CA . ALA A 1 74 ? 1.427 13.628 -8.052 1.00 0.00 74 ALA A CA 11
ATOM 16541 C C . ALA A 1 74 ? 0.268 13.363 -7.097 1.00 0.00 74 ALA A C 11
ATOM 16542 O O . ALA A 1 74 ? -0.047 12.219 -6.767 1.00 0.00 74 ALA A O 11
ATOM 16549 N N . PRO A 1 75 ? -0.383 14.443 -6.641 1.00 0.00 75 PRO A N 11
ATOM 16550 C CA . PRO A 1 75 ? -1.518 14.352 -5.718 1.00 0.00 75 PRO A CA 11
ATOM 16551 C C . PRO A 1 75 ? -2.759 13.763 -6.380 1.00 0.00 75 PRO A C 11
ATOM 16552 O O . PRO A 1 75 ? -3.042 14.037 -7.545 1.00 0.00 75 PRO A O 11
ATOM 16563 N N . GLY A 1 76 ? -3.496 12.950 -5.628 1.00 0.00 76 GLY A N 11
ATOM 16564 C CA . GLY A 1 76 ? -4.698 12.335 -6.160 1.00 0.00 76 GLY A CA 11
ATOM 16565 C C . GLY A 1 76 ? -5.077 11.067 -5.420 1.00 0.00 76 GLY A C 11
ATOM 16566 O O . GLY A 1 76 ? -4.480 10.737 -4.395 1.00 0.00 76 GLY A O 11
ATOM 16570 N N . ASP A 1 77 ? -6.072 10.356 -5.939 1.00 0.00 77 ASP A N 11
ATOM 16571 C CA . ASP A 1 77 ? -6.530 9.118 -5.320 1.00 0.00 77 ASP A CA 11
ATOM 16572 C C . ASP A 1 77 ? -5.788 7.916 -5.897 1.00 0.00 77 ASP A C 11
ATOM 16573 O O . ASP A 1 77 ? -6.075 7.472 -7.010 1.00 0.00 77 ASP A O 11
ATOM 16582 N N . TYR A 1 78 ? -4.834 7.394 -5.135 1.00 0.00 78 TYR A N 11
ATOM 16583 C CA . TYR A 1 78 ? -4.049 6.246 -5.572 1.00 0.00 78 TYR A CA 11
ATOM 16584 C C . TYR A 1 78 ? -4.769 4.940 -5.253 1.00 0.00 78 TYR A C 11
ATOM 16585 O O . TYR A 1 78 ? -5.298 4.761 -4.155 1.00 0.00 78 TYR A O 11
ATOM 16603 N N . SER A 1 79 ? -4.786 4.029 -6.220 1.00 0.00 79 SER A N 11
ATOM 16604 C CA . SER A 1 79 ? -5.444 2.739 -6.045 1.00 0.00 79 SER A CA 11
ATOM 16605 C C . SER A 1 79 ? -4.423 1.643 -5.754 1.00 0.00 79 SER A C 11
ATOM 16606 O O . SER A 1 79 ? -3.814 1.089 -6.669 1.00 0.00 79 SER A O 11
ATOM 16614 N N . ILE A 1 80 ? -4.243 1.337 -4.474 1.00 0.00 80 ILE A N 11
ATOM 16615 C CA . ILE A 1 80 ? -3.297 0.307 -4.061 1.00 0.00 80 ILE A CA 11
ATOM 16616 C C . ILE A 1 80 ? -3.917 -1.082 -4.165 1.00 0.00 80 ILE A C 11
ATOM 16617 O O . ILE A 1 80 ? -4.660 -1.509 -3.280 1.00 0.00 80 ILE A O 11
ATOM 16633 N N . ILE A 1 81 ? -3.607 -1.783 -5.250 1.00 0.00 81 ILE A N 11
ATOM 16634 C CA . ILE A 1 81 ? -4.131 -3.125 -5.468 1.00 0.00 81 ILE A CA 11
ATOM 16635 C C . ILE A 1 81 ? -3.295 -4.168 -4.735 1.00 0.00 81 ILE A C 11
ATOM 16636 O O . ILE A 1 81 ? -2.095 -4.300 -4.978 1.00 0.00 81 ILE A O 11
ATOM 16652 N N . VAL A 1 82 ? -3.936 -4.909 -3.837 1.00 0.00 82 VAL A N 11
ATOM 16653 C CA . VAL A 1 82 ? -3.252 -5.943 -3.070 1.00 0.00 82 VAL A CA 11
ATOM 16654 C C . VAL A 1 82 ? -3.982 -7.278 -3.175 1.00 0.00 82 VAL A C 11
ATOM 16655 O O . VAL A 1 82 ? -5.003 -7.492 -2.522 1.00 0.00 82 VAL A O 11
ATOM 16668 N N . ARG A 1 83 ? -3.450 -8.173 -4.000 1.00 0.00 83 ARG A N 11
ATOM 16669 C CA . ARG A 1 83 ? -4.050 -9.488 -4.191 1.00 0.00 83 ARG A CA 11
ATOM 16670 C C . ARG A 1 83 ? -3.249 -10.563 -3.463 1.00 0.00 83 ARG A C 11
ATOM 16671 O O . ARG A 1 83 ? -2.042 -10.423 -3.262 1.00 0.00 83 ARG A O 11
ATOM 16692 N N . PHE A 1 84 ? -3.929 -11.634 -3.068 1.00 0.00 84 PHE A N 11
ATOM 16693 C CA . PHE A 1 84 ? -3.281 -12.732 -2.360 1.00 0.00 84 PHE A CA 11
ATOM 16694 C C . PHE A 1 84 ? -3.694 -14.078 -2.949 1.00 0.00 84 PHE A C 11
ATOM 16695 O O . PHE A 1 84 ? -4.755 -14.611 -2.623 1.00 0.00 84 PHE A O 11
ATOM 16712 N N . ASP A 1 85 ? -2.849 -14.621 -3.818 1.00 0.00 85 ASP A N 11
ATOM 16713 C CA . ASP A 1 85 ? -3.124 -15.905 -4.452 1.00 0.00 85 ASP A CA 11
ATOM 16714 C C . ASP A 1 85 ? -4.320 -15.800 -5.394 1.00 0.00 85 ASP A C 11
ATOM 16715 O O . ASP A 1 85 ? -5.204 -16.656 -5.388 1.00 0.00 85 ASP A O 11
ATOM 16724 N N . ASP A 1 86 ? -4.340 -14.744 -6.200 1.00 0.00 86 ASP A N 11
ATOM 16725 C CA . ASP A 1 86 ? -5.427 -14.527 -7.148 1.00 0.00 86 ASP A CA 11
ATOM 16726 C C . ASP A 1 86 ? -6.730 -14.213 -6.418 1.00 0.00 86 ASP A C 11
ATOM 16727 O O . ASP A 1 86 ? -7.803 -14.662 -6.820 1.00 0.00 86 ASP A O 11
ATOM 16736 N N . LYS A 1 87 ? -6.628 -13.441 -5.342 1.00 0.00 87 LYS A N 11
ATOM 16737 C CA . LYS A 1 87 ? -7.796 -13.066 -4.555 1.00 0.00 87 LYS A CA 11
ATOM 16738 C C . LYS A 1 87 ? -7.610 -11.689 -3.926 1.00 0.00 87 LYS A C 11
ATOM 16739 O O . LYS A 1 87 ? -6.692 -11.476 -3.134 1.00 0.00 87 LYS A O 11
ATOM 16758 N N . HIS A 1 88 ? -8.488 -10.757 -4.283 1.00 0.00 88 HIS A N 11
ATOM 16759 C CA . HIS A 1 88 ? -8.421 -9.400 -3.752 1.00 0.00 88 HIS A CA 11
ATOM 16760 C C . HIS A 1 88 ? -8.759 -9.381 -2.265 1.00 0.00 88 HIS A C 11
ATOM 16761 O O . HIS A 1 88 ? -9.753 -9.969 -1.837 1.00 0.00 88 HIS A O 11
ATOM 16776 N N . ILE A 1 89 ? -7.926 -8.704 -1.482 1.00 0.00 89 ILE A N 11
ATOM 16777 C CA . ILE A 1 89 ? -8.137 -8.609 -0.043 1.00 0.00 89 ILE A CA 11
ATOM 16778 C C . ILE A 1 89 ? -9.324 -7.709 0.280 1.00 0.00 89 ILE A C 11
ATOM 16779 O O . ILE A 1 89 ? -9.674 -6.804 -0.478 1.00 0.00 89 ILE A O 11
ATOM 16795 N N . PRO A 1 90 ? -9.959 -7.958 1.435 1.00 0.00 90 PRO A N 11
ATOM 16796 C CA . PRO A 1 90 ? -11.116 -7.179 1.887 1.00 0.00 90 PRO A CA 11
ATOM 16797 C C . PRO A 1 90 ? -10.736 -5.758 2.290 1.00 0.00 90 PRO A C 11
ATOM 16798 O O . PRO A 1 90 ? -10.544 -5.468 3.470 1.00 0.00 90 PRO A O 11
ATOM 16809 N N . GLY A 1 91 ? -10.629 -4.876 1.301 1.00 0.00 91 GLY A N 11
ATOM 16810 C CA . GLY A 1 91 ? -10.273 -3.496 1.574 1.00 0.00 91 GLY A CA 11
ATOM 16811 C C . GLY A 1 91 ? -9.501 -2.860 0.434 1.00 0.00 91 GLY A C 11
ATOM 16812 O O . GLY A 1 91 ? -9.284 -1.649 0.422 1.00 0.00 91 GLY A O 11
ATOM 16816 N N . SER A 1 92 ? -9.084 -3.680 -0.526 1.00 0.00 92 SER A N 11
ATOM 16817 C CA . SER A 1 92 ? -8.327 -3.192 -1.672 1.00 0.00 92 SER A CA 11
ATOM 16818 C C . SER A 1 92 ? -9.167 -3.256 -2.945 1.00 0.00 92 SER A C 11
ATOM 16819 O O . SER A 1 92 ? -10.097 -4.053 -3.065 1.00 0.00 92 SER A O 11
ATOM 16827 N N . PRO A 1 93 ? -8.831 -2.396 -3.918 1.00 0.00 93 PRO A N 11
ATOM 16828 C CA . PRO A 1 93 ? -7.726 -1.442 -3.785 1.00 0.00 93 PRO A CA 11
ATOM 16829 C C . PRO A 1 93 ? -8.031 -0.337 -2.780 1.00 0.00 93 PRO A C 11
ATOM 16830 O O . PRO A 1 93 ? -9.128 0.221 -2.770 1.00 0.00 93 PRO A O 11
ATOM 16841 N N . PHE A 1 94 ? -7.054 -0.026 -1.935 1.00 0.00 94 PHE A N 11
ATOM 16842 C CA . PHE A 1 94 ? -7.218 1.012 -0.924 1.00 0.00 94 PHE A CA 11
ATOM 16843 C C . PHE A 1 94 ? -7.037 2.399 -1.535 1.00 0.00 94 PHE A C 11
ATOM 16844 O O . PHE A 1 94 ? -5.941 2.765 -1.961 1.00 0.00 94 PHE A O 11
ATOM 16861 N N . THR A 1 95 ? -8.121 3.168 -1.575 1.00 0.00 95 THR A N 11
ATOM 16862 C CA . THR A 1 95 ? -8.083 4.513 -2.134 1.00 0.00 95 THR A CA 11
ATOM 16863 C C . THR A 1 95 ? -7.452 5.498 -1.157 1.00 0.00 95 THR A C 11
ATOM 16864 O O . THR A 1 95 ? -8.073 5.891 -0.169 1.00 0.00 95 THR A O 11
ATOM 16875 N N . ALA A 1 96 ? -6.215 5.894 -1.439 1.00 0.00 96 ALA A N 11
ATOM 16876 C CA . ALA A 1 96 ? -5.501 6.835 -0.585 1.00 0.00 96 ALA A CA 11
ATOM 16877 C C . ALA A 1 96 ? -5.464 8.225 -1.212 1.00 0.00 96 ALA A C 11
ATOM 16878 O O . ALA A 1 96 ? -5.244 8.370 -2.415 1.00 0.00 96 ALA A O 11
ATOM 16885 N N . LYS A 1 97 ? -5.681 9.246 -0.390 1.00 0.00 97 LYS A N 11
ATOM 16886 C CA . LYS A 1 97 ? -5.672 10.625 -0.862 1.00 0.00 97 LYS A CA 11
ATOM 16887 C C . LYS A 1 97 ? -4.301 11.261 -0.659 1.00 0.00 97 LYS A C 11
ATOM 16888 O O . LYS A 1 97 ? -3.752 11.236 0.443 1.00 0.00 97 LYS A O 11
ATOM 16907 N N . ILE A 1 98 ? -3.753 11.830 -1.728 1.00 0.00 98 ILE A N 11
ATOM 16908 C CA . ILE A 1 98 ? -2.447 12.474 -1.665 1.00 0.00 98 ILE A CA 11
ATOM 16909 C C . ILE A 1 98 ? -2.551 13.960 -1.994 1.00 0.00 98 ILE A C 11
ATOM 16910 O O . ILE A 1 98 ? -3.064 14.340 -3.047 1.00 0.00 98 ILE A O 11
ATOM 16926 N N . THR A 1 99 ? -2.058 14.797 -1.086 1.00 0.00 99 THR A N 11
ATOM 16927 C CA . THR A 1 99 ? -2.094 16.241 -1.279 1.00 0.00 99 THR A CA 11
ATOM 16928 C C . THR A 1 99 ? -0.764 16.757 -1.816 1.00 0.00 99 THR A C 11
ATOM 16929 O O . THR A 1 99 ? 0.257 16.076 -1.732 1.00 0.00 99 THR A O 11
ATOM 16940 N N . GLY A 1 100 ? -0.783 17.967 -2.368 1.00 0.00 100 GLY A N 11
ATOM 16941 C CA . GLY A 1 100 ? 0.428 18.554 -2.910 1.00 0.00 100 GLY A CA 11
ATOM 16942 C C . GLY A 1 100 ? 0.247 20.011 -3.288 1.00 0.00 100 GLY A C 11
ATOM 16943 O O . GLY A 1 100 ? -0.857 20.440 -3.621 1.00 0.00 100 GLY A O 11
ATOM 16947 N N . ASP A 1 101 ? 1.334 20.773 -3.234 1.00 0.00 101 ASP A N 11
ATOM 16948 C CA . ASP A 1 101 ? 1.291 22.191 -3.573 1.00 0.00 101 ASP A CA 11
ATOM 16949 C C . ASP A 1 101 ? 2.691 22.724 -3.861 1.00 0.00 101 ASP A C 11
ATOM 16950 O O . ASP A 1 101 ? 3.679 22.001 -3.735 1.00 0.00 101 ASP A O 11
ATOM 16959 N N . ASP A 1 102 ? 2.768 23.992 -4.248 1.00 0.00 102 ASP A N 11
ATOM 16960 C CA . ASP A 1 102 ? 4.047 24.623 -4.554 1.00 0.00 102 ASP A CA 11
ATOM 16961 C C . ASP A 1 102 ? 4.511 25.499 -3.394 1.00 0.00 102 ASP A C 11
ATOM 16962 O O . ASP A 1 102 ? 3.700 25.981 -2.604 1.00 0.00 102 ASP A O 11
ATOM 16971 N N . SER A 1 103 ? 5.822 25.699 -3.299 1.00 0.00 103 SER A N 11
ATOM 16972 C CA . SER A 1 103 ? 6.395 26.513 -2.234 1.00 0.00 103 SER A CA 11
ATOM 16973 C C . SER A 1 103 ? 7.891 26.718 -2.452 1.00 0.00 103 SER A C 11
ATOM 16974 O O . SER A 1 103 ? 8.645 25.757 -2.603 1.00 0.00 103 SER A O 11
ATOM 16982 N N . MET A 1 104 ? 8.313 27.979 -2.468 1.00 0.00 104 MET A N 11
ATOM 16983 C CA . MET A 1 104 ? 9.719 28.311 -2.667 1.00 0.00 104 MET A CA 11
ATOM 16984 C C . MET A 1 104 ? 10.429 28.494 -1.329 1.00 0.00 104 MET A C 11
ATOM 16985 O O . MET A 1 104 ? 9.811 28.877 -0.335 1.00 0.00 104 MET A O 11
ATOM 16999 N N . ARG A 1 105 ? 11.728 28.218 -1.311 1.00 0.00 105 ARG A N 11
ATOM 17000 C CA . ARG A 1 105 ? 12.521 28.351 -0.095 1.00 0.00 105 ARG A CA 11
ATOM 17001 C C . ARG A 1 105 ? 12.621 29.812 0.332 1.00 0.00 105 ARG A C 11
ATOM 17002 O O . ARG A 1 105 ? 12.149 30.708 -0.369 1.00 0.00 105 ARG A O 11
ATOM 17023 N N . SER A 1 106 ? 13.239 30.046 1.485 1.00 0.00 106 SER A N 11
ATOM 17024 C CA . SER A 1 106 ? 13.398 31.398 2.007 1.00 0.00 106 SER A CA 11
ATOM 17025 C C . SER A 1 106 ? 14.594 31.479 2.951 1.00 0.00 106 SER A C 11
ATOM 17026 O O . SER A 1 106 ? 15.187 30.462 3.309 1.00 0.00 106 SER A O 11
ATOM 17034 N N . GLY A 1 107 ? 14.943 32.698 3.350 1.00 0.00 107 GLY A N 11
ATOM 17035 C CA . GLY A 1 107 ? 16.067 32.891 4.248 1.00 0.00 107 GLY A CA 11
ATOM 17036 C C . GLY A 1 107 ? 16.134 34.302 4.798 1.00 0.00 107 GLY A C 11
ATOM 17037 O O . GLY A 1 107 ? 16.156 35.282 4.053 1.00 0.00 107 GLY A O 11
ATOM 17041 N N . PRO A 1 108 ? 16.165 34.420 6.134 1.00 0.00 108 PRO A N 11
ATOM 17042 C CA . PRO A 1 108 ? 16.229 35.718 6.813 1.00 0.00 108 PRO A CA 11
ATOM 17043 C C . PRO A 1 108 ? 17.576 36.406 6.623 1.00 0.00 108 PRO A C 11
ATOM 17044 O O . PRO A 1 108 ? 18.482 36.256 7.443 1.00 0.00 108 PRO A O 11
ATOM 17055 N N . SER A 1 109 ? 17.702 37.160 5.536 1.00 0.00 109 SER A N 11
ATOM 17056 C CA . SER A 1 109 ? 18.941 37.869 5.236 1.00 0.00 109 SER A CA 11
ATOM 17057 C C . SER A 1 109 ? 18.759 38.799 4.040 1.00 0.00 109 SER A C 11
ATOM 17058 O O . SER A 1 109 ? 17.854 38.612 3.227 1.00 0.00 109 SER A O 11
ATOM 17066 N N . SER A 1 110 ? 19.627 39.801 3.941 1.00 0.00 110 SER A N 11
ATOM 17067 C CA . SER A 1 110 ? 19.561 40.763 2.847 1.00 0.00 110 SER A CA 11
ATOM 17068 C C . SER A 1 110 ? 19.789 40.075 1.504 1.00 0.00 110 SER A C 11
ATOM 17069 O O . SER A 1 110 ? 20.914 39.712 1.163 1.00 0.00 110 SER A O 11
ATOM 17077 N N . GLY A 1 111 ? 18.711 39.899 0.746 1.00 0.00 111 GLY A N 11
ATOM 17078 C CA . GLY A 1 111 ? 18.813 39.256 -0.551 1.00 0.00 111 GLY A CA 11
ATOM 17079 C C . GLY A 1 111 ? 17.662 39.615 -1.469 1.00 0.00 111 GLY A C 11
ATOM 17080 O O . GLY A 1 111 ? 16.990 40.626 -1.266 1.00 0.00 111 GLY A O 11
ATOM 17084 N N . GLY A 1 1 ? -1.346 -32.802 -4.833 1.00 0.00 1 GLY A N 12
ATOM 17085 C CA . GLY A 1 1 ? -1.539 -34.138 -4.301 1.00 0.00 1 GLY A CA 12
ATOM 17086 C C . GLY A 1 1 ? -2.248 -34.132 -2.961 1.00 0.00 1 GLY A C 12
ATOM 17087 O O . GLY A 1 1 ? -2.803 -33.113 -2.550 1.00 0.00 1 GLY A O 12
ATOM 17091 N N . SER A 1 2 ? -2.230 -35.272 -2.278 1.00 0.00 2 SER A N 12
ATOM 17092 C CA . SER A 1 2 ? -2.880 -35.396 -0.979 1.00 0.00 2 SER A CA 12
ATOM 17093 C C . SER A 1 2 ? -1.883 -35.161 0.152 1.00 0.00 2 SER A C 12
ATOM 17094 O O . SER A 1 2 ? -0.673 -35.286 -0.036 1.00 0.00 2 SER A O 12
ATOM 17102 N N . SER A 1 3 ? -2.401 -34.819 1.327 1.00 0.00 3 SER A N 12
ATOM 17103 C CA . SER A 1 3 ? -1.558 -34.562 2.489 1.00 0.00 3 SER A CA 12
ATOM 17104 C C . SER A 1 3 ? -2.251 -35.007 3.773 1.00 0.00 3 SER A C 12
ATOM 17105 O O . SER A 1 3 ? -3.472 -34.918 3.895 1.00 0.00 3 SER A O 12
ATOM 17113 N N . GLY A 1 4 ? -1.462 -35.486 4.729 1.00 0.00 4 GLY A N 12
ATOM 17114 C CA . GLY A 1 4 ? -2.016 -35.939 5.992 1.00 0.00 4 GLY A CA 12
ATOM 17115 C C . GLY A 1 4 ? -3.011 -34.954 6.574 1.00 0.00 4 GLY A C 12
ATOM 17116 O O . GLY A 1 4 ? -3.142 -33.832 6.085 1.00 0.00 4 GLY A O 12
ATOM 17120 N N . SER A 1 5 ? -3.715 -35.375 7.619 1.00 0.00 5 SER A N 12
ATOM 17121 C CA . SER A 1 5 ? -4.708 -34.524 8.265 1.00 0.00 5 SER A CA 12
ATOM 17122 C C . SER A 1 5 ? -4.689 -34.719 9.778 1.00 0.00 5 SER A C 12
ATOM 17123 O O . SER A 1 5 ? -4.452 -35.823 10.270 1.00 0.00 5 SER A O 12
ATOM 17131 N N . SER A 1 6 ? -4.940 -33.639 10.511 1.00 0.00 6 SER A N 12
ATOM 17132 C CA . SER A 1 6 ? -4.948 -33.690 11.969 1.00 0.00 6 SER A CA 12
ATOM 17133 C C . SER A 1 6 ? -5.837 -32.592 12.545 1.00 0.00 6 SER A C 12
ATOM 17134 O O . SER A 1 6 ? -6.368 -31.758 11.812 1.00 0.00 6 SER A O 12
ATOM 17142 N N . GLY A 1 7 ? -5.995 -32.599 13.865 1.00 0.00 7 GLY A N 12
ATOM 17143 C CA . GLY A 1 7 ? -6.821 -31.600 14.519 1.00 0.00 7 GLY A CA 12
ATOM 17144 C C . GLY A 1 7 ? -6.122 -30.260 14.640 1.00 0.00 7 GLY A C 12
ATOM 17145 O O . GLY A 1 7 ? -6.007 -29.710 15.734 1.00 0.00 7 GLY A O 12
ATOM 17149 N N . ALA A 1 8 ? -5.654 -29.735 13.513 1.00 0.00 8 ALA A N 12
ATOM 17150 C CA . ALA A 1 8 ? -4.963 -28.452 13.497 1.00 0.00 8 ALA A CA 12
ATOM 17151 C C . ALA A 1 8 ? -5.621 -27.486 12.517 1.00 0.00 8 ALA A C 12
ATOM 17152 O O . ALA A 1 8 ? -5.243 -27.422 11.347 1.00 0.00 8 ALA A O 12
ATOM 17159 N N . ILE A 1 9 ? -6.606 -26.738 13.002 1.00 0.00 9 ILE A N 12
ATOM 17160 C CA . ILE A 1 9 ? -7.316 -25.776 12.167 1.00 0.00 9 ILE A CA 12
ATOM 17161 C C . ILE A 1 9 ? -6.554 -24.458 12.079 1.00 0.00 9 ILE A C 12
ATOM 17162 O O . ILE A 1 9 ? -5.975 -23.998 13.062 1.00 0.00 9 ILE A O 12
ATOM 17178 N N . ASN A 1 10 ? -6.562 -23.855 10.895 1.00 0.00 10 ASN A N 12
ATOM 17179 C CA . ASN A 1 10 ? -5.872 -22.588 10.678 1.00 0.00 10 ASN A CA 12
ATOM 17180 C C . ASN A 1 10 ? -6.714 -21.652 9.816 1.00 0.00 10 ASN A C 12
ATOM 17181 O O . ASN A 1 10 ? -7.341 -22.079 8.848 1.00 0.00 10 ASN A O 12
ATOM 17192 N N . SER A 1 11 ? -6.721 -20.372 10.176 1.00 0.00 11 SER A N 12
ATOM 17193 C CA . SER A 1 11 ? -7.488 -19.375 9.438 1.00 0.00 11 SER A CA 12
ATOM 17194 C C . SER A 1 11 ? -6.573 -18.532 8.554 1.00 0.00 11 SER A C 12
ATOM 17195 O O . SER A 1 11 ? -5.367 -18.456 8.785 1.00 0.00 11 SER A O 12
ATOM 17203 N N . ARG A 1 12 ? -7.158 -17.901 7.541 1.00 0.00 12 ARG A N 12
ATOM 17204 C CA . ARG A 1 12 ? -6.397 -17.065 6.620 1.00 0.00 12 ARG A CA 12
ATOM 17205 C C . ARG A 1 12 ? -7.117 -15.744 6.364 1.00 0.00 12 ARG A C 12
ATOM 17206 O O . ARG A 1 12 ? -8.293 -15.727 5.996 1.00 0.00 12 ARG A O 12
ATOM 17227 N N . HIS A 1 13 ? -6.405 -14.639 6.561 1.00 0.00 13 HIS A N 12
ATOM 17228 C CA . HIS A 1 13 ? -6.976 -13.314 6.351 1.00 0.00 13 HIS A CA 12
ATOM 17229 C C . HIS A 1 13 ? -5.877 -12.273 6.157 1.00 0.00 13 HIS A C 12
ATOM 17230 O O . HIS A 1 13 ? -4.733 -12.481 6.561 1.00 0.00 13 HIS A O 12
ATOM 17245 N N . VAL A 1 14 ? -6.232 -11.153 5.535 1.00 0.00 14 VAL A N 12
ATOM 17246 C CA . VAL A 1 14 ? -5.277 -10.080 5.288 1.00 0.00 14 VAL A CA 12
ATOM 17247 C C . VAL A 1 14 ? -5.944 -8.714 5.399 1.00 0.00 14 VAL A C 12
ATOM 17248 O O . VAL A 1 14 ? -7.111 -8.551 5.044 1.00 0.00 14 VAL A O 12
ATOM 17261 N N . SER A 1 15 ? -5.194 -7.734 5.895 1.00 0.00 15 SER A N 12
ATOM 17262 C CA . SER A 1 15 ? -5.714 -6.381 6.057 1.00 0.00 15 SER A CA 12
ATOM 17263 C C . SER A 1 15 ? -4.576 -5.367 6.124 1.00 0.00 15 SER A C 12
ATOM 17264 O O . SER A 1 15 ? -3.599 -5.561 6.847 1.00 0.00 15 SER A O 12
ATOM 17272 N N . ALA A 1 16 ? -4.712 -4.284 5.366 1.00 0.00 16 ALA A N 12
ATOM 17273 C CA . ALA A 1 16 ? -3.697 -3.238 5.340 1.00 0.00 16 ALA A CA 12
ATOM 17274 C C . ALA A 1 16 ? -4.174 -1.993 6.080 1.00 0.00 16 ALA A C 12
ATOM 17275 O O . ALA A 1 16 ? -5.323 -1.574 5.934 1.00 0.00 16 ALA A O 12
ATOM 17282 N N . TYR A 1 17 ? -3.286 -1.405 6.874 1.00 0.00 17 TYR A N 12
ATOM 17283 C CA . TYR A 1 17 ? -3.618 -0.209 7.639 1.00 0.00 17 TYR A CA 12
ATOM 17284 C C . TYR A 1 17 ? -2.387 0.671 7.835 1.00 0.00 17 TYR A C 12
ATOM 17285 O O . TYR A 1 17 ? -1.270 0.174 7.975 1.00 0.00 17 TYR A O 12
ATOM 17303 N N . GLY A 1 18 ? -2.602 1.983 7.845 1.00 0.00 18 GLY A N 12
ATOM 17304 C CA . GLY A 1 18 ? -1.502 2.913 8.025 1.00 0.00 18 GLY A CA 12
ATOM 17305 C C . GLY A 1 18 ? -1.851 4.317 7.572 1.00 0.00 18 GLY A C 12
ATOM 17306 O O . GLY A 1 18 ? -2.928 4.569 7.033 1.00 0.00 18 GLY A O 12
ATOM 17310 N N . PRO A 1 19 ? -0.924 5.261 7.793 1.00 0.00 19 PRO A N 12
ATOM 17311 C CA . PRO A 1 19 ? -1.116 6.664 7.413 1.00 0.00 19 PRO A CA 12
ATOM 17312 C C . PRO A 1 19 ? -1.098 6.862 5.901 1.00 0.00 19 PRO A C 12
ATOM 17313 O O . PRO A 1 19 ? -1.925 7.588 5.350 1.00 0.00 19 PRO A O 12
ATOM 17324 N N . GLY A 1 20 ? -0.150 6.210 5.234 1.00 0.00 20 GLY A N 12
ATOM 17325 C CA . GLY A 1 20 ? -0.043 6.327 3.792 1.00 0.00 20 GLY A CA 12
ATOM 17326 C C . GLY A 1 20 ? -1.261 5.782 3.074 1.00 0.00 20 GLY A C 12
ATOM 17327 O O . GLY A 1 20 ? -1.590 6.222 1.971 1.00 0.00 20 GLY A O 12
ATOM 17331 N N . LEU A 1 21 ? -1.932 4.820 3.698 1.00 0.00 21 LEU A N 12
ATOM 17332 C CA . LEU A 1 21 ? -3.121 4.212 3.110 1.00 0.00 21 LEU A CA 12
ATOM 17333 C C . LEU A 1 21 ? -4.315 5.158 3.193 1.00 0.00 21 LEU A C 12
ATOM 17334 O O . LEU A 1 21 ? -5.035 5.352 2.214 1.00 0.00 21 LEU A O 12
ATOM 17350 N N . SER A 1 22 ? -4.517 5.746 4.368 1.00 0.00 22 SER A N 12
ATOM 17351 C CA . SER A 1 22 ? -5.624 6.671 4.579 1.00 0.00 22 SER A CA 12
ATOM 17352 C C . SER A 1 22 ? -5.424 7.950 3.772 1.00 0.00 22 SER A C 12
ATOM 17353 O O . SER A 1 22 ? -6.357 8.456 3.147 1.00 0.00 22 SER A O 12
ATOM 17361 N N . HIS A 1 23 ? -4.200 8.469 3.790 1.00 0.00 23 HIS A N 12
ATOM 17362 C CA . HIS A 1 23 ? -3.877 9.690 3.060 1.00 0.00 23 HIS A CA 12
ATOM 17363 C C . HIS A 1 23 ? -2.367 9.902 2.999 1.00 0.00 23 HIS A C 12
ATOM 17364 O O . HIS A 1 23 ? -1.594 9.075 3.479 1.00 0.00 23 HIS A O 12
ATOM 17379 N N . GLY A 1 24 ? -1.955 11.018 2.405 1.00 0.00 24 GLY A N 12
ATOM 17380 C CA . GLY A 1 24 ? -0.539 11.319 2.292 1.00 0.00 24 GLY A CA 12
ATOM 17381 C C . GLY A 1 24 ? -0.276 12.572 1.481 1.00 0.00 24 GLY A C 12
ATOM 17382 O O . GLY A 1 24 ? -1.195 13.340 1.197 1.00 0.00 24 GLY A O 12
ATOM 17386 N N . MET A 1 25 ? 0.983 12.781 1.109 1.00 0.00 25 MET A N 12
ATOM 17387 C CA . MET A 1 25 ? 1.364 13.951 0.327 1.00 0.00 25 MET A CA 12
ATOM 17388 C C . MET A 1 25 ? 2.375 13.577 -0.753 1.00 0.00 25 MET A C 12
ATOM 17389 O O . MET A 1 25 ? 3.096 12.587 -0.626 1.00 0.00 25 MET A O 12
ATOM 17403 N N . VAL A 1 26 ? 2.422 14.375 -1.815 1.00 0.00 26 VAL A N 12
ATOM 17404 C CA . VAL A 1 26 ? 3.345 14.128 -2.916 1.00 0.00 26 VAL A CA 12
ATOM 17405 C C . VAL A 1 26 ? 4.794 14.233 -2.453 1.00 0.00 26 VAL A C 12
ATOM 17406 O O . VAL A 1 26 ? 5.121 15.038 -1.583 1.00 0.00 26 VAL A O 12
ATOM 17419 N N . ASN A 1 27 ? 5.659 13.414 -3.042 1.00 0.00 27 ASN A N 12
ATOM 17420 C CA . ASN A 1 27 ? 7.074 13.415 -2.690 1.00 0.00 27 ASN A CA 12
ATOM 17421 C C . ASN A 1 27 ? 7.284 12.870 -1.281 1.00 0.00 27 ASN A C 12
ATOM 17422 O O . ASN A 1 27 ? 8.264 13.203 -0.614 1.00 0.00 27 ASN A O 12
ATOM 17433 N N . LYS A 1 28 ? 6.358 12.029 -0.834 1.00 0.00 28 LYS A N 12
ATOM 17434 C CA . LYS A 1 28 ? 6.441 11.435 0.495 1.00 0.00 28 LYS A CA 12
ATOM 17435 C C . LYS A 1 28 ? 6.125 9.943 0.445 1.00 0.00 28 LYS A C 12
ATOM 17436 O O . LYS A 1 28 ? 5.083 9.522 -0.058 1.00 0.00 28 LYS A O 12
ATOM 17455 N N . PRO A 1 29 ? 7.042 9.124 0.981 1.00 0.00 29 PRO A N 12
ATOM 17456 C CA . PRO A 1 29 ? 6.881 7.668 1.011 1.00 0.00 29 PRO A CA 12
ATOM 17457 C C . PRO A 1 29 ? 5.783 7.225 1.972 1.00 0.00 29 PRO A C 12
ATOM 17458 O O . PRO A 1 29 ? 6.011 7.102 3.175 1.00 0.00 29 PRO A O 12
ATOM 17469 N N . ALA A 1 30 ? 4.592 6.988 1.433 1.00 0.00 30 ALA A N 12
ATOM 17470 C CA . ALA A 1 30 ? 3.459 6.557 2.243 1.00 0.00 30 ALA A CA 12
ATOM 17471 C C . ALA A 1 30 ? 3.712 5.182 2.853 1.00 0.00 30 ALA A C 12
ATOM 17472 O O . ALA A 1 30 ? 3.549 4.157 2.190 1.00 0.00 30 ALA A O 12
ATOM 17479 N N . THR A 1 31 ? 4.112 5.167 4.120 1.00 0.00 31 THR A N 12
ATOM 17480 C CA . THR A 1 31 ? 4.389 3.919 4.819 1.00 0.00 31 THR A CA 12
ATOM 17481 C C . THR A 1 31 ? 3.128 3.361 5.470 1.00 0.00 31 THR A C 12
ATOM 17482 O O . THR A 1 31 ? 2.321 4.108 6.023 1.00 0.00 31 THR A O 12
ATOM 17493 N N . PHE A 1 32 ? 2.966 2.044 5.403 1.00 0.00 32 PHE A N 12
ATOM 17494 C CA . PHE A 1 32 ? 1.802 1.386 5.986 1.00 0.00 32 PHE A CA 12
ATOM 17495 C C . PHE A 1 32 ? 2.128 -0.053 6.373 1.00 0.00 32 PHE A C 12
ATOM 17496 O O . PHE A 1 32 ? 3.152 -0.602 5.965 1.00 0.00 32 PHE A O 12
ATOM 17513 N N . THR A 1 33 ? 1.250 -0.660 7.165 1.00 0.00 33 THR A N 12
ATOM 17514 C CA . THR A 1 33 ? 1.444 -2.034 7.610 1.00 0.00 33 THR A CA 12
ATOM 17515 C C . THR A 1 33 ? 0.469 -2.979 6.917 1.00 0.00 33 THR A C 12
ATOM 17516 O O . THR A 1 33 ? -0.688 -2.629 6.681 1.00 0.00 33 THR A O 12
ATOM 17527 N N . ILE A 1 34 ? 0.943 -4.178 6.593 1.00 0.00 34 ILE A N 12
ATOM 17528 C CA . ILE A 1 34 ? 0.112 -5.173 5.928 1.00 0.00 34 ILE A CA 12
ATOM 17529 C C . ILE A 1 34 ? 0.026 -6.455 6.750 1.00 0.00 34 ILE A C 12
ATOM 17530 O O . ILE A 1 34 ? 1.013 -7.175 6.902 1.00 0.00 34 ILE A O 12
ATOM 17546 N N . VAL A 1 35 ? -1.162 -6.736 7.277 1.00 0.00 35 VAL A N 12
ATOM 17547 C CA . VAL A 1 35 ? -1.378 -7.933 8.081 1.00 0.00 35 VAL A CA 12
ATOM 17548 C C . VAL A 1 35 ? -1.282 -9.192 7.228 1.00 0.00 35 VAL A C 12
ATOM 17549 O O . VAL A 1 35 ? -2.212 -9.532 6.494 1.00 0.00 35 VAL A O 12
ATOM 17562 N N . THR A 1 36 ? -0.152 -9.884 7.328 1.00 0.00 36 THR A N 12
ATOM 17563 C CA . THR A 1 36 ? 0.067 -11.107 6.565 1.00 0.00 36 THR A CA 12
ATOM 17564 C C . THR A 1 36 ? 0.513 -12.248 7.471 1.00 0.00 36 THR A C 12
ATOM 17565 O O . THR A 1 36 ? 1.132 -13.211 7.017 1.00 0.00 36 THR A O 12
ATOM 17576 N N . LYS A 1 37 ? 0.196 -12.136 8.757 1.00 0.00 37 LYS A N 12
ATOM 17577 C CA . LYS A 1 37 ? 0.562 -13.159 9.728 1.00 0.00 37 LYS A CA 12
ATOM 17578 C C . LYS A 1 37 ? -0.163 -14.469 9.439 1.00 0.00 37 LYS A C 12
ATOM 17579 O O . LYS A 1 37 ? 0.460 -15.525 9.334 1.00 0.00 37 LYS A O 12
ATOM 17598 N N . ASP A 1 38 ? -1.483 -14.393 9.309 1.00 0.00 38 ASP A N 12
ATOM 17599 C CA . ASP A 1 38 ? -2.294 -15.572 9.029 1.00 0.00 38 ASP A CA 12
ATOM 17600 C C . ASP A 1 38 ? -2.020 -16.098 7.623 1.00 0.00 38 ASP A C 12
ATOM 17601 O O . ASP A 1 38 ? -1.646 -17.256 7.445 1.00 0.00 38 ASP A O 12
ATOM 17610 N N . ALA A 1 39 ? -2.212 -15.238 6.628 1.00 0.00 39 ALA A N 12
ATOM 17611 C CA . ALA A 1 39 ? -1.985 -15.615 5.239 1.00 0.00 39 ALA A CA 12
ATOM 17612 C C . ALA A 1 39 ? -0.812 -16.582 5.117 1.00 0.00 39 ALA A C 12
ATOM 17613 O O . ALA A 1 39 ? -0.875 -17.558 4.370 1.00 0.00 39 ALA A O 12
ATOM 17620 N N . GLY A 1 40 ? 0.258 -16.304 5.855 1.00 0.00 40 GLY A N 12
ATOM 17621 C CA . GLY A 1 40 ? 1.430 -17.159 5.814 1.00 0.00 40 GLY A CA 12
ATOM 17622 C C . GLY A 1 40 ? 2.308 -16.881 4.610 1.00 0.00 40 GLY A C 12
ATOM 17623 O O . GLY A 1 40 ? 3.116 -15.954 4.624 1.00 0.00 40 GLY A O 12
ATOM 17627 N N . GLU A 1 41 ? 2.150 -17.689 3.566 1.00 0.00 41 GLU A N 12
ATOM 17628 C CA . GLU A 1 41 ? 2.937 -17.526 2.349 1.00 0.00 41 GLU A CA 12
ATOM 17629 C C . GLU A 1 41 ? 2.119 -17.903 1.117 1.00 0.00 41 GLU A C 12
ATOM 17630 O O . GLU A 1 41 ? 1.296 -18.817 1.160 1.00 0.00 41 GLU A O 12
ATOM 17642 N N . GLY A 1 42 ? 2.351 -17.190 0.019 1.00 0.00 42 GLY A N 12
ATOM 17643 C CA . GLY A 1 42 ? 1.628 -17.462 -1.209 1.00 0.00 42 GLY A CA 12
ATOM 17644 C C . GLY A 1 42 ? 2.123 -16.625 -2.372 1.00 0.00 42 GLY A C 12
ATOM 17645 O O . GLY A 1 42 ? 3.327 -16.492 -2.582 1.00 0.00 42 GLY A O 12
ATOM 17649 N N . GLY A 1 43 ? 1.189 -16.058 -3.131 1.00 0.00 43 GLY A N 12
ATOM 17650 C CA . GLY A 1 43 ? 1.557 -15.238 -4.270 1.00 0.00 43 GLY A CA 12
ATOM 17651 C C . GLY A 1 43 ? 1.123 -13.794 -4.109 1.00 0.00 43 GLY A C 12
ATOM 17652 O O . GLY A 1 43 ? 0.560 -13.201 -5.030 1.00 0.00 43 GLY A O 12
ATOM 17656 N N . LEU A 1 44 ? 1.383 -13.228 -2.936 1.00 0.00 44 LEU A N 12
ATOM 17657 C CA . LEU A 1 44 ? 1.014 -11.844 -2.656 1.00 0.00 44 LEU A CA 12
ATOM 17658 C C . LEU A 1 44 ? 1.360 -10.939 -3.834 1.00 0.00 44 LEU A C 12
ATOM 17659 O O . LEU A 1 44 ? 2.356 -11.155 -4.524 1.00 0.00 44 LEU A O 12
ATOM 17675 N N . SER A 1 45 ? 0.530 -9.925 -4.057 1.00 0.00 45 SER A N 12
ATOM 17676 C CA . SER A 1 45 ? 0.747 -8.988 -5.153 1.00 0.00 45 SER A CA 12
ATOM 17677 C C . SER A 1 45 ? 0.621 -7.546 -4.668 1.00 0.00 45 SER A C 12
ATOM 17678 O O . SER A 1 45 ? -0.255 -7.224 -3.865 1.00 0.00 45 SER A O 12
ATOM 17686 N N . LEU A 1 46 ? 1.502 -6.684 -5.162 1.00 0.00 46 LEU A N 12
ATOM 17687 C CA . LEU A 1 46 ? 1.491 -5.276 -4.780 1.00 0.00 46 LEU A CA 12
ATOM 17688 C C . LEU A 1 46 ? 1.617 -4.378 -6.007 1.00 0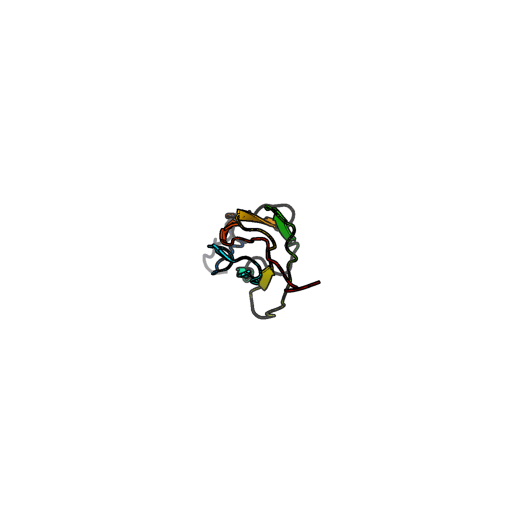.00 46 LEU A C 12
ATOM 17689 O O . LEU A 1 46 ? 2.513 -4.559 -6.832 1.00 0.00 46 LEU A O 12
ATOM 17705 N N . ALA A 1 47 ? 0.716 -3.408 -6.119 1.00 0.00 47 ALA A N 12
ATOM 17706 C CA . ALA A 1 47 ? 0.729 -2.479 -7.243 1.00 0.00 47 ALA A CA 12
ATOM 17707 C C . ALA A 1 47 ? -0.110 -1.242 -6.942 1.00 0.00 47 ALA A C 12
ATOM 17708 O O . ALA A 1 47 ? -1.031 -1.287 -6.126 1.00 0.00 47 ALA A O 12
ATOM 17715 N N . VAL A 1 48 ? 0.215 -0.136 -7.605 1.00 0.00 48 VAL A N 12
ATOM 17716 C CA . VAL A 1 48 ? -0.509 1.114 -7.408 1.00 0.00 48 VAL A CA 12
ATOM 17717 C C . VAL A 1 48 ? -0.959 1.703 -8.740 1.00 0.00 48 VAL A C 12
ATOM 17718 O O . VAL A 1 48 ? -0.174 1.805 -9.682 1.00 0.00 48 VAL A O 12
ATOM 17731 N N . GLU A 1 49 ? -2.229 2.090 -8.810 1.00 0.00 49 GLU A N 12
ATOM 17732 C CA . GLU A 1 49 ? -2.785 2.669 -10.027 1.00 0.00 49 GLU A CA 12
ATOM 17733 C C . GLU A 1 49 ? -3.417 4.029 -9.744 1.00 0.00 49 GLU A C 12
ATOM 17734 O O . GLU A 1 49 ? -4.511 4.113 -9.188 1.00 0.00 49 GLU A O 12
ATOM 17746 N N . GLY A 1 50 ? -2.718 5.092 -10.130 1.00 0.00 50 GLY A N 12
ATOM 17747 C CA . GLY A 1 50 ? -3.225 6.434 -9.909 1.00 0.00 50 GLY A CA 12
ATOM 17748 C C . GLY A 1 50 ? -2.773 7.408 -10.979 1.00 0.00 50 GLY A C 12
ATOM 17749 O O . GLY A 1 50 ? -2.426 7.021 -12.095 1.00 0.00 50 GLY A O 12
ATOM 17753 N N . PRO A 1 51 ? -2.776 8.706 -10.642 1.00 0.00 51 PRO A N 12
ATOM 17754 C CA . PRO A 1 51 ? -2.367 9.766 -11.569 1.00 0.00 51 PRO A CA 12
ATOM 17755 C C . PRO A 1 51 ? -0.869 9.742 -11.853 1.00 0.00 51 PRO A C 12
ATOM 17756 O O . PRO A 1 51 ? -0.350 10.596 -12.571 1.00 0.00 51 PRO A O 12
ATOM 17767 N N . SER A 1 52 ? -0.180 8.757 -11.285 1.00 0.00 52 SER A N 12
ATOM 17768 C CA . SER A 1 52 ? 1.260 8.624 -11.474 1.00 0.00 52 SER A CA 12
ATOM 17769 C C . SER A 1 52 ? 1.765 7.306 -10.895 1.00 0.00 52 SER A C 12
ATOM 17770 O O . SER A 1 52 ? 1.307 6.861 -9.842 1.00 0.00 52 SER A O 12
ATOM 17778 N N . LYS A 1 53 ? 2.712 6.686 -11.590 1.00 0.00 53 LYS A N 12
ATOM 17779 C CA . LYS A 1 53 ? 3.282 5.419 -11.146 1.00 0.00 53 LYS A CA 12
ATOM 17780 C C . LYS A 1 53 ? 4.241 5.633 -9.979 1.00 0.00 53 LYS A C 12
ATOM 17781 O O . LYS A 1 53 ? 5.355 6.123 -10.161 1.00 0.00 53 LYS A O 12
ATOM 17800 N N . ALA A 1 54 ? 3.801 5.262 -8.781 1.00 0.00 54 ALA A N 12
ATOM 17801 C CA . ALA A 1 54 ? 4.622 5.410 -7.586 1.00 0.00 54 ALA A CA 12
ATOM 17802 C C . ALA A 1 54 ? 5.362 4.116 -7.264 1.00 0.00 54 ALA A C 12
ATOM 17803 O O . ALA A 1 54 ? 4.757 3.047 -7.190 1.00 0.00 54 ALA A O 12
ATOM 17810 N N . GLU A 1 55 ? 6.673 4.221 -7.074 1.00 0.00 55 GLU A N 12
ATOM 17811 C CA . GLU A 1 55 ? 7.495 3.057 -6.762 1.00 0.00 55 GLU A CA 12
ATOM 17812 C C . GLU A 1 55 ? 7.136 2.490 -5.391 1.00 0.00 55 GLU A C 12
ATOM 17813 O O . GLU A 1 55 ? 7.050 3.225 -4.407 1.00 0.00 55 GLU A O 12
ATOM 17825 N N . ILE A 1 56 ? 6.928 1.179 -5.336 1.00 0.00 56 ILE A N 12
ATOM 17826 C CA . ILE A 1 56 ? 6.579 0.513 -4.087 1.00 0.00 56 ILE A CA 12
ATOM 17827 C C . ILE A 1 56 ? 7.737 -0.336 -3.575 1.00 0.00 56 ILE A C 12
ATOM 17828 O O . ILE A 1 56 ? 8.322 -1.124 -4.320 1.00 0.00 56 ILE A O 12
ATOM 17844 N N . THR A 1 57 ? 8.064 -0.173 -2.297 1.00 0.00 57 THR A N 12
ATOM 17845 C CA . THR A 1 57 ? 9.152 -0.924 -1.684 1.00 0.00 57 THR A CA 12
ATOM 17846 C C . THR A 1 57 ? 8.641 -2.213 -1.051 1.00 0.00 57 THR A C 12
ATOM 17847 O O . THR A 1 57 ? 7.464 -2.553 -1.175 1.00 0.00 57 THR A O 12
ATOM 17858 N N . CYS A 1 58 ? 9.532 -2.927 -0.371 1.00 0.00 58 CYS A N 12
ATOM 17859 C CA . CYS A 1 58 ? 9.170 -4.180 0.283 1.00 0.00 58 CYS A CA 12
ATOM 17860 C C . CYS A 1 58 ? 10.178 -4.536 1.370 1.00 0.00 58 CYS A C 12
ATOM 17861 O O . CYS A 1 58 ? 11.350 -4.789 1.087 1.00 0.00 58 CYS A O 12
ATOM 17869 N N . LYS A 1 59 ? 9.716 -4.554 2.615 1.00 0.00 59 LYS A N 12
ATOM 17870 C CA . LYS A 1 59 ? 10.576 -4.879 3.747 1.00 0.00 59 LYS A CA 12
ATOM 17871 C C . LYS A 1 59 ? 10.093 -6.143 4.452 1.00 0.00 59 LYS A C 12
ATOM 17872 O O . LYS A 1 59 ? 8.892 -6.341 4.638 1.00 0.00 59 LYS A O 12
ATOM 17891 N N . ASP A 1 60 ? 11.036 -6.993 4.844 1.00 0.00 60 ASP A N 12
ATOM 17892 C CA . ASP A 1 60 ? 10.706 -8.236 5.531 1.00 0.00 60 ASP A CA 12
ATOM 17893 C C . ASP A 1 60 ? 10.844 -8.075 7.042 1.00 0.00 60 ASP A C 12
ATOM 17894 O O . ASP A 1 60 ? 11.920 -7.755 7.546 1.00 0.00 60 ASP A O 12
ATOM 17903 N N . ASN A 1 61 ? 9.747 -8.298 7.758 1.00 0.00 61 ASN A N 12
ATOM 17904 C CA . ASN A 1 61 ? 9.745 -8.175 9.212 1.00 0.00 61 ASN A CA 12
ATOM 17905 C C . ASN A 1 61 ? 10.083 -9.509 9.870 1.00 0.00 61 ASN A C 12
ATOM 17906 O O . ASN A 1 61 ? 10.705 -9.551 10.932 1.00 0.00 61 ASN A O 12
ATOM 17917 N N . LYS A 1 62 ? 9.670 -10.599 9.232 1.00 0.00 62 LYS A N 12
ATOM 17918 C CA . LYS A 1 62 ? 9.929 -11.936 9.753 1.00 0.00 62 LYS A CA 12
ATOM 17919 C C . LYS A 1 62 ? 9.272 -12.125 11.117 1.00 0.00 62 LYS A C 12
ATOM 17920 O O . LYS A 1 62 ? 9.711 -12.950 11.919 1.00 0.00 62 LYS A O 12
ATOM 17939 N N . ASP A 1 63 ? 8.217 -11.359 11.372 1.00 0.00 63 ASP A N 12
ATOM 17940 C CA . ASP A 1 63 ? 7.498 -11.444 12.638 1.00 0.00 63 ASP A CA 12
ATOM 17941 C C . ASP A 1 63 ? 6.027 -11.774 12.405 1.00 0.00 63 ASP A C 12
ATOM 17942 O O . ASP A 1 63 ? 5.363 -12.342 13.272 1.00 0.00 63 ASP A O 12
ATOM 17951 N N . GLY A 1 64 ? 5.523 -11.413 11.229 1.00 0.00 64 GLY A N 12
ATOM 17952 C CA . GLY A 1 64 ? 4.133 -11.678 10.904 1.00 0.00 64 GLY A CA 12
ATOM 17953 C C . GLY A 1 64 ? 3.462 -10.501 10.225 1.00 0.00 64 GLY A C 12
ATOM 17954 O O . GLY A 1 64 ? 2.259 -10.289 10.378 1.00 0.00 64 GLY A O 12
ATOM 17958 N N . THR A 1 65 ? 4.241 -9.731 9.472 1.00 0.00 65 THR A N 12
ATOM 17959 C CA . THR A 1 65 ? 3.716 -8.568 8.769 1.00 0.00 65 THR A CA 12
ATOM 17960 C C . THR A 1 65 ? 4.620 -8.173 7.607 1.00 0.00 65 THR A C 12
ATOM 17961 O O . THR A 1 65 ? 5.610 -8.848 7.321 1.00 0.00 65 THR A O 12
ATOM 17972 N N . CYS A 1 66 ? 4.275 -7.077 6.941 1.00 0.00 66 CYS A N 12
ATOM 17973 C CA . CYS A 1 66 ? 5.057 -6.592 5.809 1.00 0.00 66 CYS A CA 12
ATOM 17974 C C . CYS A 1 66 ? 5.017 -5.069 5.733 1.00 0.00 66 CYS A C 12
ATOM 17975 O O . CYS A 1 66 ? 3.944 -4.467 5.671 1.00 0.00 66 CYS A O 12
ATOM 17983 N N . THR A 1 67 ? 6.194 -4.451 5.739 1.00 0.00 67 THR A N 12
ATOM 17984 C CA . THR A 1 67 ? 6.294 -2.998 5.674 1.00 0.00 67 THR A CA 12
ATOM 17985 C C . THR A 1 67 ? 6.511 -2.526 4.241 1.00 0.00 67 THR A C 12
ATOM 17986 O O . THR A 1 67 ? 7.505 -2.877 3.604 1.00 0.00 67 THR A O 12
ATOM 17997 N N . VAL A 1 68 ? 5.575 -1.727 3.738 1.00 0.00 68 VAL A N 12
ATOM 17998 C CA . VAL A 1 68 ? 5.665 -1.204 2.379 1.00 0.00 68 VAL A CA 12
ATOM 17999 C C . VAL A 1 68 ? 5.571 0.317 2.368 1.00 0.00 68 VAL A C 12
ATOM 18000 O O . VAL A 1 68 ? 4.951 0.917 3.247 1.00 0.00 68 VAL A O 12
ATOM 18013 N N . SER A 1 69 ? 6.188 0.936 1.367 1.00 0.00 69 SER A N 12
ATOM 18014 C CA . SER A 1 69 ? 6.177 2.389 1.243 1.00 0.00 69 SER A CA 12
ATOM 18015 C C . SER A 1 69 ? 6.205 2.809 -0.224 1.00 0.00 69 SER A C 12
ATOM 18016 O O . SER A 1 69 ? 7.052 2.357 -0.994 1.00 0.00 69 SER A O 12
ATOM 18024 N N . TYR A 1 70 ? 5.272 3.675 -0.602 1.00 0.00 70 TYR A N 12
ATOM 18025 C CA . TYR A 1 70 ? 5.187 4.155 -1.976 1.00 0.00 70 TYR A CA 12
ATOM 18026 C C . TYR A 1 70 ? 5.353 5.671 -2.035 1.00 0.00 70 TYR A C 12
ATOM 18027 O O . TYR A 1 70 ? 4.774 6.403 -1.232 1.00 0.00 70 TYR A O 12
ATOM 18045 N N . LEU A 1 71 ? 6.149 6.135 -2.993 1.00 0.00 71 LEU A N 12
ATOM 18046 C CA . LEU A 1 71 ? 6.393 7.563 -3.159 1.00 0.00 71 LEU A CA 12
ATOM 18047 C C . LEU A 1 71 ? 5.700 8.092 -4.411 1.00 0.00 71 LEU A C 12
ATOM 18048 O O . LEU A 1 71 ? 6.180 7.927 -5.533 1.00 0.00 71 LEU A O 12
ATOM 18064 N N . PRO A 1 72 ? 4.544 8.744 -4.218 1.00 0.00 72 PRO A N 12
ATOM 18065 C CA . PRO A 1 72 ? 3.762 9.313 -5.319 1.00 0.00 72 PRO A CA 12
ATOM 18066 C C . PRO A 1 72 ? 4.448 10.516 -5.957 1.00 0.00 72 PRO A C 12
ATOM 18067 O O . PRO A 1 72 ? 5.298 11.159 -5.339 1.00 0.00 72 PRO A O 12
ATOM 18078 N N . THR A 1 73 ? 4.073 10.818 -7.196 1.00 0.00 73 THR A N 12
ATOM 18079 C CA . THR A 1 73 ? 4.652 11.944 -7.917 1.00 0.00 73 THR A CA 12
ATOM 18080 C C . THR A 1 73 ? 3.620 13.042 -8.143 1.00 0.00 73 THR A C 12
ATOM 18081 O O . THR A 1 73 ? 3.970 14.198 -8.380 1.00 0.00 73 THR A O 12
ATOM 18092 N N . ALA A 1 74 ? 2.345 12.674 -8.068 1.00 0.00 74 ALA A N 12
ATOM 18093 C CA . ALA A 1 74 ? 1.261 13.629 -8.262 1.00 0.00 74 ALA A CA 12
ATOM 18094 C C . ALA A 1 74 ? 0.127 13.380 -7.274 1.00 0.00 74 ALA A C 12
ATOM 18095 O O . ALA A 1 74 ? -0.178 12.243 -6.915 1.00 0.00 74 ALA A O 12
ATOM 18102 N N . PRO A 1 75 ? -0.514 14.468 -6.821 1.00 0.00 75 PRO A N 12
ATOM 18103 C CA . PRO A 1 75 ? -1.624 14.393 -5.867 1.00 0.00 75 PRO A CA 12
ATOM 18104 C C . PRO A 1 75 ? -2.881 13.791 -6.487 1.00 0.00 75 PRO A C 12
ATOM 18105 O O . PRO A 1 75 ? -3.208 14.065 -7.641 1.00 0.00 75 PRO A O 12
ATOM 18116 N N . GLY A 1 76 ? -3.583 12.970 -5.711 1.00 0.00 76 GLY A N 12
ATOM 18117 C CA . GLY A 1 76 ? -4.796 12.343 -6.202 1.00 0.00 76 GLY A CA 12
ATOM 18118 C C . GLY A 1 76 ? -5.130 11.065 -5.457 1.00 0.00 76 GLY A C 12
ATOM 18119 O O . GLY A 1 76 ? -4.456 10.708 -4.491 1.00 0.00 76 GLY A O 12
ATOM 18123 N N . ASP A 1 77 ? -6.173 10.376 -5.906 1.00 0.00 77 ASP A N 12
ATOM 18124 C CA . ASP A 1 77 ? -6.596 9.131 -5.276 1.00 0.00 77 ASP A CA 12
ATOM 18125 C C . ASP A 1 77 ? -5.818 7.945 -5.838 1.00 0.00 77 ASP A C 12
ATOM 18126 O O . ASP A 1 77 ? -6.023 7.543 -6.984 1.00 0.00 77 ASP A O 12
ATOM 18135 N N . TYR A 1 78 ? -4.925 7.392 -5.026 1.00 0.00 78 TYR A N 12
ATOM 18136 C CA . TYR A 1 78 ? -4.114 6.254 -5.444 1.00 0.00 78 TYR A CA 12
ATOM 18137 C C . TYR A 1 78 ? -4.811 4.938 -5.116 1.00 0.00 78 TYR A C 12
ATOM 18138 O O . TYR A 1 78 ? -5.408 4.788 -4.050 1.00 0.00 78 TYR A O 12
ATOM 18156 N N . SER A 1 79 ? -4.729 3.986 -6.040 1.00 0.00 79 SER A N 12
ATOM 18157 C CA . SER A 1 79 ? -5.355 2.682 -5.852 1.00 0.00 79 SER A CA 12
ATOM 18158 C C . SER A 1 79 ? -4.306 1.613 -5.561 1.00 0.00 79 SER A C 12
ATOM 18159 O O . SER A 1 79 ? -3.634 1.124 -6.470 1.00 0.00 79 SER A O 12
ATOM 18167 N N . ILE A 1 80 ? -4.171 1.256 -4.289 1.00 0.00 80 ILE A N 12
ATOM 18168 C CA . ILE A 1 80 ? -3.205 0.244 -3.878 1.00 0.00 80 ILE A CA 12
ATOM 18169 C C . ILE A 1 80 ? -3.793 -1.158 -3.997 1.00 0.00 80 ILE A C 12
ATOM 18170 O O . ILE A 1 80 ? -4.498 -1.625 -3.102 1.00 0.00 80 ILE A O 12
ATOM 18186 N N . ILE A 1 81 ? -3.497 -1.825 -5.107 1.00 0.00 81 ILE A N 12
ATOM 18187 C CA . ILE A 1 81 ? -3.993 -3.175 -5.342 1.00 0.00 81 ILE A CA 12
ATOM 18188 C C . ILE A 1 81 ? -3.178 -4.203 -4.565 1.00 0.00 81 ILE A C 12
ATOM 18189 O O . ILE A 1 81 ? -1.964 -4.308 -4.737 1.00 0.00 81 ILE A O 12
ATOM 18205 N N . VAL A 1 82 ? -3.856 -4.963 -3.710 1.00 0.00 82 VAL A N 12
ATOM 18206 C CA . VAL A 1 82 ? -3.195 -5.986 -2.907 1.00 0.00 82 VAL A CA 12
ATOM 18207 C C . VAL A 1 82 ? -3.974 -7.296 -2.939 1.00 0.00 82 VAL A C 12
ATOM 18208 O O . VAL A 1 82 ? -4.985 -7.446 -2.253 1.00 0.00 82 VAL A O 12
ATOM 18221 N N . ARG A 1 83 ? -3.496 -8.243 -3.740 1.00 0.00 83 ARG A N 12
ATOM 18222 C CA . ARG A 1 83 ? -4.147 -9.541 -3.862 1.00 0.00 83 ARG A CA 12
ATOM 18223 C C . ARG A 1 83 ? -3.320 -10.630 -3.186 1.00 0.00 83 ARG A C 12
ATOM 18224 O O . ARG A 1 83 ? -2.168 -10.408 -2.812 1.00 0.00 83 ARG A O 12
ATOM 18245 N N . PHE A 1 84 ? -3.915 -11.808 -3.032 1.00 0.00 84 PHE A N 12
ATOM 18246 C CA . PHE A 1 84 ? -3.234 -12.932 -2.399 1.00 0.00 84 PHE A CA 12
ATOM 18247 C C . PHE A 1 84 ? -3.629 -14.249 -3.060 1.00 0.00 84 PHE A C 12
ATOM 18248 O O . PHE A 1 84 ? -4.747 -14.733 -2.886 1.00 0.00 84 PHE A O 12
ATOM 18265 N N . ASP A 1 85 ? -2.703 -14.824 -3.820 1.00 0.00 85 ASP A N 12
ATOM 18266 C CA . ASP A 1 85 ? -2.952 -16.086 -4.507 1.00 0.00 85 ASP A CA 12
ATOM 18267 C C . ASP A 1 85 ? -4.080 -15.936 -5.524 1.00 0.00 85 ASP A C 12
ATOM 18268 O O . ASP A 1 85 ? -4.918 -16.826 -5.672 1.00 0.00 85 ASP A O 12
ATOM 18277 N N . ASP A 1 86 ? -4.094 -14.806 -6.222 1.00 0.00 86 ASP A N 12
ATOM 18278 C CA . ASP A 1 86 ? -5.119 -14.540 -7.225 1.00 0.00 86 ASP A CA 12
ATOM 18279 C C . ASP A 1 86 ? -6.454 -14.213 -6.564 1.00 0.00 86 ASP A C 12
ATOM 18280 O O . ASP A 1 86 ? -7.509 -14.660 -7.015 1.00 0.00 86 ASP A O 12
ATOM 18289 N N . LYS A 1 87 ? -6.402 -13.430 -5.492 1.00 0.00 87 LYS A N 12
ATOM 18290 C CA . LYS A 1 87 ? -7.607 -13.042 -4.768 1.00 0.00 87 LYS A CA 12
ATOM 18291 C C . LYS A 1 87 ? -7.481 -11.623 -4.223 1.00 0.00 87 LYS A C 12
ATOM 18292 O O . LYS A 1 87 ? -6.393 -11.187 -3.843 1.00 0.00 87 LYS A O 12
ATOM 18311 N N . HIS A 1 88 ? -8.600 -10.906 -4.185 1.00 0.00 88 HIS A N 12
ATOM 18312 C CA . HIS A 1 88 ? -8.614 -9.537 -3.684 1.00 0.00 88 HIS A CA 12
ATOM 18313 C C . HIS A 1 88 ? -8.948 -9.506 -2.196 1.00 0.00 88 HIS A C 12
ATOM 18314 O O . HIS A 1 88 ? -9.926 -10.113 -1.757 1.00 0.00 88 HIS A O 12
ATOM 18329 N N . ILE A 1 89 ? -8.131 -8.797 -1.425 1.00 0.00 89 ILE A N 12
ATOM 18330 C CA . ILE A 1 89 ? -8.341 -8.688 0.013 1.00 0.00 89 ILE A CA 12
ATOM 18331 C C . ILE A 1 89 ? -9.488 -7.735 0.330 1.00 0.00 89 ILE A C 12
ATOM 18332 O O . ILE A 1 89 ? -9.792 -6.814 -0.429 1.00 0.00 89 ILE A O 12
ATOM 18348 N N . PRO A 1 90 ? -10.141 -7.957 1.480 1.00 0.00 90 PRO A N 12
ATOM 18349 C CA . PRO A 1 90 ? -11.265 -7.128 1.926 1.00 0.00 90 PRO A CA 12
ATOM 18350 C C . PRO A 1 90 ? -10.824 -5.726 2.334 1.00 0.00 90 PRO A C 12
ATOM 18351 O O . PRO A 1 90 ? -10.637 -5.443 3.517 1.00 0.00 90 PRO A O 12
ATOM 18362 N N . GLY A 1 91 ? -10.659 -4.851 1.346 1.00 0.00 91 GLY A N 12
ATOM 18363 C CA . GLY A 1 91 ? -10.241 -3.489 1.624 1.00 0.00 91 GLY A CA 12
ATOM 18364 C C . GLY A 1 91 ? -9.443 -2.885 0.486 1.00 0.00 91 GLY A C 12
ATOM 18365 O O . GLY A 1 91 ? -9.188 -1.680 0.469 1.00 0.00 91 GLY A O 12
ATOM 18369 N N . SER A 1 92 ? -9.046 -3.722 -0.467 1.00 0.00 92 SER A N 12
ATOM 18370 C CA . SER A 1 92 ? -8.267 -3.264 -1.612 1.00 0.00 92 SER A CA 12
ATOM 18371 C C . SER A 1 92 ? -9.090 -3.340 -2.894 1.00 0.00 92 SER A C 12
ATOM 18372 O O . SER A 1 92 ? -10.028 -4.127 -3.015 1.00 0.00 92 SER A O 12
ATOM 18380 N N . PRO A 1 93 ? -8.731 -2.500 -3.877 1.00 0.00 93 PRO A N 12
ATOM 18381 C CA . PRO A 1 93 ? -7.616 -1.557 -3.745 1.00 0.00 93 PRO A CA 12
ATOM 18382 C C . PRO A 1 93 ? -7.922 -0.432 -2.762 1.00 0.00 93 PRO A C 12
ATOM 18383 O O . PRO A 1 93 ? -9.011 0.142 -2.780 1.00 0.00 93 PRO A O 12
ATOM 18394 N N . PHE A 1 94 ? -6.954 -0.122 -1.906 1.00 0.00 94 PHE A N 12
ATOM 18395 C CA . PHE A 1 94 ? -7.121 0.935 -0.915 1.00 0.00 94 PHE A CA 12
ATOM 18396 C C . PHE A 1 94 ? -6.940 2.310 -1.551 1.00 0.00 94 PHE A C 12
ATOM 18397 O O . PHE A 1 94 ? -5.843 2.671 -1.980 1.00 0.00 94 PHE A O 12
ATOM 18414 N N . THR A 1 95 ? -8.026 3.076 -1.610 1.00 0.00 95 THR A N 12
ATOM 18415 C CA . THR A 1 95 ? -7.989 4.410 -2.194 1.00 0.00 95 THR A CA 12
ATOM 18416 C C . THR A 1 95 ? -7.352 5.412 -1.239 1.00 0.00 95 THR A C 12
ATOM 18417 O O . THR A 1 95 ? -7.992 5.882 -0.298 1.00 0.00 95 THR A O 12
ATOM 18428 N N . ALA A 1 96 ? -6.087 5.736 -1.486 1.00 0.00 96 ALA A N 12
ATOM 18429 C CA . ALA A 1 96 ? -5.363 6.685 -0.648 1.00 0.00 96 ALA A CA 12
ATOM 18430 C C . ALA A 1 96 ? -5.420 8.091 -1.237 1.00 0.00 96 ALA A C 12
ATOM 18431 O O . ALA A 1 96 ? -5.206 8.283 -2.434 1.00 0.00 96 ALA A O 12
ATOM 18438 N N . LYS A 1 97 ? -5.710 9.071 -0.388 1.00 0.00 97 LYS A N 12
ATOM 18439 C CA . LYS A 1 97 ? -5.794 10.460 -0.823 1.00 0.00 97 LYS A CA 12
ATOM 18440 C C . LYS A 1 97 ? -4.451 11.164 -0.660 1.00 0.00 97 LYS A C 12
ATOM 18441 O O . LYS A 1 97 ? -3.936 11.288 0.452 1.00 0.00 97 LYS A O 12
ATOM 18460 N N . ILE A 1 98 ? -3.889 11.623 -1.773 1.00 0.00 98 ILE A N 12
ATOM 18461 C CA . ILE A 1 98 ? -2.608 12.316 -1.752 1.00 0.00 98 ILE A CA 12
ATOM 18462 C C . ILE A 1 98 ? -2.761 13.770 -2.187 1.00 0.00 98 ILE A C 12
ATOM 18463 O O . ILE A 1 98 ? -3.291 14.056 -3.262 1.00 0.00 98 ILE A O 12
ATOM 18479 N N . THR A 1 99 ? -2.294 14.686 -1.345 1.00 0.00 99 THR A N 12
ATOM 18480 C CA . THR A 1 99 ? -2.378 16.111 -1.642 1.00 0.00 99 THR A CA 12
ATOM 18481 C C . THR A 1 99 ? -1.033 16.656 -2.108 1.00 0.00 99 THR A C 12
ATOM 18482 O O . THR A 1 99 ? 0.020 16.186 -1.681 1.00 0.00 99 THR A O 12
ATOM 18493 N N . GLY A 1 100 ? -1.076 17.653 -2.987 1.00 0.00 100 GLY A N 12
ATOM 18494 C CA . GLY A 1 100 ? 0.146 18.246 -3.496 1.00 0.00 100 GLY A CA 12
ATOM 18495 C C . GLY A 1 100 ? 0.163 19.755 -3.351 1.00 0.00 100 GLY A C 12
ATOM 18496 O O . GLY A 1 100 ? -0.672 20.450 -3.931 1.00 0.00 100 GLY A O 12
ATOM 18500 N N . ASP A 1 101 ? 1.113 20.263 -2.575 1.00 0.00 101 ASP A N 12
ATOM 18501 C CA . ASP A 1 101 ? 1.234 21.699 -2.354 1.00 0.00 101 ASP A CA 12
ATOM 18502 C C . ASP A 1 101 ? 1.828 22.389 -3.579 1.00 0.00 101 ASP A C 12
ATOM 18503 O O . ASP A 1 101 ? 1.479 23.527 -3.893 1.00 0.00 101 ASP A O 12
ATOM 18512 N N . ASP A 1 102 ? 2.726 21.692 -4.267 1.00 0.00 102 ASP A N 12
ATOM 18513 C CA . ASP A 1 102 ? 3.368 22.237 -5.457 1.00 0.00 102 ASP A CA 12
ATOM 18514 C C . ASP A 1 102 ? 4.254 21.189 -6.124 1.00 0.00 102 ASP A C 12
ATOM 18515 O O . ASP A 1 102 ? 4.612 20.183 -5.511 1.00 0.00 102 ASP A O 12
ATOM 18524 N N . SER A 1 103 ? 4.602 21.431 -7.384 1.00 0.00 103 SER A N 12
ATOM 18525 C CA . SER A 1 103 ? 5.442 20.507 -8.136 1.00 0.00 103 SER A CA 12
ATOM 18526 C C . SER A 1 103 ? 6.800 21.132 -8.443 1.00 0.00 103 SER A C 12
ATOM 18527 O O . SER A 1 103 ? 7.841 20.503 -8.255 1.00 0.00 103 SER A O 12
ATOM 18535 N N . MET A 1 104 ? 6.779 22.374 -8.916 1.00 0.00 104 MET A N 12
ATOM 18536 C CA . MET A 1 104 ? 8.008 23.085 -9.247 1.00 0.00 104 MET A CA 12
ATOM 18537 C C . MET A 1 104 ? 9.064 22.125 -9.786 1.00 0.00 104 MET A C 12
ATOM 18538 O O . MET A 1 104 ? 10.251 22.268 -9.496 1.00 0.00 104 MET A O 12
ATOM 18552 N N . ARG A 1 105 ? 8.623 21.147 -10.570 1.00 0.00 105 ARG A N 12
ATOM 18553 C CA . ARG A 1 105 ? 9.530 20.163 -11.147 1.00 0.00 105 ARG A CA 12
ATOM 18554 C C . ARG A 1 105 ? 9.345 20.074 -12.659 1.00 0.00 105 ARG A C 12
ATOM 18555 O O . ARG A 1 105 ? 9.563 19.022 -13.261 1.00 0.00 105 ARG A O 12
ATOM 18576 N N . SER A 1 106 ? 8.943 21.185 -13.267 1.00 0.00 106 SER A N 12
ATOM 18577 C CA . SER A 1 106 ? 8.725 21.232 -14.708 1.00 0.00 106 SER A CA 12
ATOM 18578 C C . SER A 1 106 ? 9.742 22.147 -15.382 1.00 0.00 106 SER A C 12
ATOM 18579 O O . SER A 1 106 ? 9.498 23.339 -15.564 1.00 0.00 106 SER A O 12
ATOM 18587 N N . GLY A 1 107 ? 10.887 21.579 -15.751 1.00 0.00 107 GLY A N 12
ATOM 18588 C CA . GLY A 1 107 ? 11.925 22.357 -16.401 1.00 0.00 107 GLY A CA 12
ATOM 18589 C C . GLY A 1 107 ? 13.314 21.813 -16.128 1.00 0.00 107 GLY A C 12
ATOM 18590 O O . GLY A 1 107 ? 13.948 22.144 -15.126 1.00 0.00 107 GLY A O 12
ATOM 18594 N N . PRO A 1 108 ? 13.806 20.956 -17.034 1.00 0.00 108 PRO A N 12
ATOM 18595 C CA . PRO A 1 108 ? 15.133 20.345 -16.908 1.00 0.00 108 PRO A CA 12
ATOM 18596 C C . PRO A 1 108 ? 16.257 21.355 -17.108 1.00 0.00 108 PRO A C 12
ATOM 18597 O O . PRO A 1 108 ? 16.765 21.521 -18.217 1.00 0.00 108 PRO A O 12
ATOM 18608 N N . SER A 1 109 ? 16.641 22.028 -16.028 1.00 0.00 109 SER A N 12
ATOM 18609 C CA . SER A 1 109 ? 17.704 23.025 -16.087 1.00 0.00 109 SER A CA 12
ATOM 18610 C C . SER A 1 109 ? 18.969 22.511 -15.406 1.00 0.00 109 SER A C 12
ATOM 18611 O O . SER A 1 109 ? 19.011 22.357 -14.185 1.00 0.00 109 SER A O 12
ATOM 18619 N N . SER A 1 110 ? 19.998 22.248 -16.205 1.00 0.00 110 SER A N 12
ATOM 18620 C CA . SER A 1 110 ? 21.264 21.748 -15.681 1.00 0.00 110 SER A CA 12
ATOM 18621 C C . SER A 1 110 ? 21.809 22.676 -14.600 1.00 0.00 110 SER A C 12
ATOM 18622 O O . SER A 1 110 ? 22.064 22.254 -13.473 1.00 0.00 110 SER A O 12
ATOM 18630 N N . GLY A 1 111 ? 21.986 23.946 -14.953 1.00 0.00 111 GLY A N 12
ATOM 18631 C CA . GLY A 1 111 ? 22.501 24.915 -14.004 1.00 0.00 111 GLY A CA 12
ATOM 18632 C C . GLY A 1 111 ? 22.718 26.280 -14.628 1.00 0.00 111 GLY A C 12
ATOM 18633 O O . GLY A 1 111 ? 23.684 26.487 -15.362 1.00 0.00 111 GLY A O 12
ATOM 18637 N N . GLY A 1 1 ? 14.252 -26.909 13.133 1.00 0.00 1 GLY A N 13
ATOM 18638 C CA . GLY A 1 1 ? 13.328 -27.962 13.509 1.00 0.00 1 GLY A CA 13
ATOM 18639 C C . GLY A 1 1 ? 12.975 -28.867 12.345 1.00 0.00 1 GLY A C 13
ATOM 18640 O O . GLY A 1 1 ? 13.859 -29.425 11.694 1.00 0.00 1 GLY A O 13
ATOM 18644 N N . SER A 1 2 ? 11.680 -29.016 12.084 1.00 0.00 2 SER A N 13
ATOM 18645 C CA . SER A 1 2 ? 11.213 -29.864 10.994 1.00 0.00 2 SER A CA 13
ATOM 18646 C C . SER A 1 2 ? 9.747 -29.584 10.678 1.00 0.00 2 SER A C 13
ATOM 18647 O O . SER A 1 2 ? 8.912 -29.495 11.578 1.00 0.00 2 SER A O 13
ATOM 18655 N N . SER A 1 3 ? 9.442 -29.445 9.392 1.00 0.00 3 SER A N 13
ATOM 18656 C CA . SER A 1 3 ? 8.078 -29.170 8.955 1.00 0.00 3 SER A CA 13
ATOM 18657 C C . SER A 1 3 ? 7.956 -29.302 7.440 1.00 0.00 3 SER A C 13
ATOM 18658 O O . SER A 1 3 ? 8.897 -29.015 6.703 1.00 0.00 3 SER A O 13
ATOM 18666 N N . GLY A 1 4 ? 6.786 -29.739 6.983 1.00 0.00 4 GLY A N 13
ATOM 18667 C CA . GLY A 1 4 ? 6.560 -29.903 5.559 1.00 0.00 4 GLY A CA 13
ATOM 18668 C C . GLY A 1 4 ? 5.334 -30.742 5.258 1.00 0.00 4 GLY A C 13
ATOM 18669 O O . GLY A 1 4 ? 5.419 -31.966 5.166 1.00 0.00 4 GLY A O 13
ATOM 18673 N N . SER A 1 5 ? 4.190 -30.082 5.107 1.00 0.00 5 SER A N 13
ATOM 18674 C CA . SER A 1 5 ? 2.940 -30.776 4.821 1.00 0.00 5 SER A CA 13
ATOM 18675 C C . SER A 1 5 ? 2.170 -30.071 3.708 1.00 0.00 5 SER A C 13
ATOM 18676 O O . SER A 1 5 ? 2.348 -28.876 3.476 1.00 0.00 5 SER A O 13
ATOM 18684 N N . SER A 1 6 ? 1.315 -30.822 3.022 1.00 0.00 6 SER A N 13
ATOM 18685 C CA . SER A 1 6 ? 0.520 -30.272 1.930 1.00 0.00 6 SER A CA 13
ATOM 18686 C C . SER A 1 6 ? -0.835 -29.787 2.435 1.00 0.00 6 SER A C 13
ATOM 18687 O O . SER A 1 6 ? -1.667 -30.579 2.875 1.00 0.00 6 SER A O 13
ATOM 18695 N N . GLY A 1 7 ? -1.049 -28.476 2.369 1.00 0.00 7 GLY A N 13
ATOM 18696 C CA . GLY A 1 7 ? -2.304 -27.905 2.823 1.00 0.00 7 GLY A CA 13
ATOM 18697 C C . GLY A 1 7 ? -2.292 -27.584 4.304 1.00 0.00 7 GLY A C 13
ATOM 18698 O O . GLY A 1 7 ? -2.837 -28.334 5.113 1.00 0.00 7 GLY A O 13
ATOM 18702 N N . ALA A 1 8 ? -1.668 -26.466 4.660 1.00 0.00 8 ALA A N 13
ATOM 18703 C CA . ALA A 1 8 ? -1.588 -26.047 6.054 1.00 0.00 8 ALA A CA 13
ATOM 18704 C C . ALA A 1 8 ? -2.978 -25.834 6.644 1.00 0.00 8 ALA A C 13
ATOM 18705 O O . ALA A 1 8 ? -3.864 -25.288 5.987 1.00 0.00 8 ALA A O 13
ATOM 18712 N N . ILE A 1 9 ? -3.162 -26.269 7.886 1.00 0.00 9 ILE A N 13
ATOM 18713 C CA . ILE A 1 9 ? -4.444 -26.126 8.564 1.00 0.00 9 ILE A CA 13
ATOM 18714 C C . ILE A 1 9 ? -4.545 -24.777 9.269 1.00 0.00 9 ILE A C 13
ATOM 18715 O O . ILE A 1 9 ? -4.957 -24.700 10.426 1.00 0.00 9 ILE A O 13
ATOM 18731 N N . ASN A 1 10 ? -4.167 -23.717 8.563 1.00 0.00 10 ASN A N 13
ATOM 18732 C CA . ASN A 1 10 ? -4.216 -22.370 9.122 1.00 0.00 10 ASN A CA 13
ATOM 18733 C C . ASN A 1 10 ? -4.958 -21.420 8.187 1.00 0.00 10 ASN A C 13
ATOM 18734 O O . ASN A 1 10 ? -4.537 -21.195 7.052 1.00 0.00 10 ASN A O 13
ATOM 18745 N N . SER A 1 11 ? -6.064 -20.865 8.671 1.00 0.00 11 SER A N 13
ATOM 18746 C CA . SER A 1 11 ? -6.867 -19.942 7.878 1.00 0.00 11 SER A CA 13
ATOM 18747 C C . SER A 1 11 ? -5.980 -18.927 7.163 1.00 0.00 11 SER A C 13
ATOM 18748 O O . SER A 1 11 ? -4.898 -18.587 7.640 1.00 0.00 11 SER A O 13
ATOM 18756 N N . ARG A 1 12 ? -6.447 -18.448 6.014 1.00 0.00 12 ARG A N 13
ATOM 18757 C CA . ARG A 1 12 ? -5.697 -17.474 5.231 1.00 0.00 12 ARG A CA 13
ATOM 18758 C C . ARG A 1 12 ? -6.445 -16.146 5.155 1.00 0.00 12 ARG A C 13
ATOM 18759 O O . ARG A 1 12 ? -7.519 -16.059 4.560 1.00 0.00 12 ARG A O 13
ATOM 18780 N N . HIS A 1 13 ? -5.869 -15.113 5.763 1.00 0.00 13 HIS A N 13
ATOM 18781 C CA . HIS A 1 13 ? -6.481 -13.789 5.764 1.00 0.00 13 HIS A CA 13
ATOM 18782 C C . HIS A 1 13 ? -5.427 -12.703 5.570 1.00 0.00 13 HIS A C 13
ATOM 18783 O O . HIS A 1 13 ? -4.256 -12.895 5.899 1.00 0.00 13 HIS A O 13
ATOM 18798 N N . VAL A 1 14 ? -5.850 -11.563 5.033 1.00 0.00 14 VAL A N 13
ATOM 18799 C CA . VAL A 1 14 ? -4.943 -10.447 4.796 1.00 0.00 14 VAL A CA 13
ATOM 18800 C C . VAL A 1 14 ? -5.638 -9.112 5.038 1.00 0.00 14 VAL A C 13
ATOM 18801 O O . VAL A 1 14 ? -6.851 -8.992 4.865 1.00 0.00 14 VAL A O 13
ATOM 18814 N N . SER A 1 15 ? -4.862 -8.111 5.440 1.00 0.00 15 SER A N 13
ATOM 18815 C CA . SER A 1 15 ? -5.404 -6.784 5.709 1.00 0.00 15 SER A CA 13
ATOM 18816 C C . SER A 1 15 ? -4.297 -5.735 5.710 1.00 0.00 15 SER A C 13
ATOM 18817 O O . SER A 1 15 ? -3.119 -6.059 5.862 1.00 0.00 15 SER A O 13
ATOM 18825 N N . ALA A 1 16 ? -4.684 -4.475 5.539 1.00 0.00 16 ALA A N 13
ATOM 18826 C CA . ALA A 1 16 ? -3.725 -3.377 5.522 1.00 0.00 16 ALA A CA 13
ATOM 18827 C C . ALA A 1 16 ? -4.207 -2.214 6.383 1.00 0.00 16 ALA A C 13
ATOM 18828 O O . ALA A 1 16 ? -5.398 -1.901 6.410 1.00 0.00 16 ALA A O 13
ATOM 18835 N N . TYR A 1 17 ? -3.276 -1.579 7.085 1.00 0.00 17 TYR A N 13
ATOM 18836 C CA . TYR A 1 17 ? -3.606 -0.452 7.950 1.00 0.00 17 TYR A CA 13
ATOM 18837 C C . TYR A 1 17 ? -2.400 0.462 8.139 1.00 0.00 17 TYR A C 13
ATOM 18838 O O . TYR A 1 17 ? -1.316 0.010 8.506 1.00 0.00 17 TYR A O 13
ATOM 18856 N N . GLY A 1 18 ? -2.597 1.752 7.887 1.00 0.00 18 GLY A N 13
ATOM 18857 C CA . GLY A 1 18 ? -1.518 2.711 8.035 1.00 0.00 18 GLY A CA 13
ATOM 18858 C C . GLY A 1 18 ? -1.909 4.100 7.574 1.00 0.00 18 GLY A C 13
ATOM 18859 O O . GLY A 1 18 ? -2.990 4.314 7.024 1.00 0.00 18 GLY A O 13
ATOM 18863 N N . PRO A 1 19 ? -1.017 5.076 7.800 1.00 0.00 19 PRO A N 13
ATOM 18864 C CA . PRO A 1 19 ? -1.253 6.470 7.413 1.00 0.00 19 PRO A CA 13
ATOM 18865 C C . PRO A 1 19 ? -1.229 6.664 5.900 1.00 0.00 19 PRO A C 13
ATOM 18866 O O . PRO A 1 19 ? -2.088 7.340 5.337 1.00 0.00 19 PRO A O 13
ATOM 18877 N N . GLY A 1 20 ? -0.237 6.065 5.248 1.00 0.00 20 GLY A N 13
ATOM 18878 C CA . GLY A 1 20 ? -0.120 6.184 3.806 1.00 0.00 20 GLY A CA 13
ATOM 18879 C C . GLY A 1 20 ? -1.324 5.621 3.078 1.00 0.00 20 GLY A C 13
ATOM 18880 O O . GLY A 1 20 ? -1.638 6.041 1.964 1.00 0.00 20 GLY A O 13
ATOM 18884 N N . LEU A 1 21 ? -2.000 4.665 3.707 1.00 0.00 21 LEU A N 13
ATOM 18885 C CA . LEU A 1 21 ? -3.177 4.042 3.111 1.00 0.00 21 LEU A CA 13
ATOM 18886 C C . LEU A 1 21 ? -4.381 4.976 3.178 1.00 0.00 21 LEU A C 13
ATOM 18887 O O . LEU A 1 21 ? -5.189 5.031 2.251 1.00 0.00 21 LEU A O 13
ATOM 18903 N N . SER A 1 22 ? -4.493 5.711 4.280 1.00 0.00 22 SER A N 13
ATOM 18904 C CA . SER A 1 22 ? -5.599 6.642 4.468 1.00 0.00 22 SER A CA 13
ATOM 18905 C C . SER A 1 22 ? -5.388 7.909 3.646 1.00 0.00 22 SER A C 13
ATOM 18906 O O . SER A 1 22 ? -6.322 8.427 3.032 1.00 0.00 22 SER A O 13
ATOM 18914 N N . HIS A 1 23 ? -4.155 8.404 3.638 1.00 0.00 23 HIS A N 13
ATOM 18915 C CA . HIS A 1 23 ? -3.820 9.611 2.890 1.00 0.00 23 HIS A CA 13
ATOM 18916 C C . HIS A 1 23 ? -2.308 9.778 2.777 1.00 0.00 23 HIS A C 13
ATOM 18917 O O . HIS A 1 23 ? -1.543 8.939 3.252 1.00 0.00 23 HIS A O 13
ATOM 18932 N N . GLY A 1 24 ? -1.883 10.869 2.146 1.00 0.00 24 GLY A N 13
ATOM 18933 C CA . GLY A 1 24 ? -0.464 11.125 1.982 1.00 0.00 24 GLY A CA 13
ATOM 18934 C C . GLY A 1 24 ? -0.190 12.431 1.261 1.00 0.00 24 GLY A C 13
ATOM 18935 O O . GLY A 1 24 ? -1.105 13.219 1.023 1.00 0.00 24 GLY A O 13
ATOM 18939 N N . MET A 1 25 ? 1.072 12.661 0.915 1.00 0.00 25 MET A N 13
ATOM 18940 C CA . MET A 1 25 ? 1.463 13.881 0.219 1.00 0.00 25 MET A CA 13
ATOM 18941 C C . MET A 1 25 ? 2.500 13.582 -0.860 1.00 0.00 25 MET A C 13
ATOM 18942 O O . MET A 1 25 ? 3.221 12.588 -0.783 1.00 0.00 25 MET A O 13
ATOM 18956 N N . VAL A 1 26 ? 2.568 14.450 -1.865 1.00 0.00 26 VAL A N 13
ATOM 18957 C CA . VAL A 1 26 ? 3.517 14.279 -2.958 1.00 0.00 26 VAL A CA 13
ATOM 18958 C C . VAL A 1 26 ? 4.952 14.266 -2.444 1.00 0.00 26 VAL A C 13
ATOM 18959 O O . VAL A 1 26 ? 5.293 14.987 -1.507 1.00 0.00 26 VAL A O 13
ATOM 18972 N N . ASN A 1 27 ? 5.790 13.441 -3.064 1.00 0.00 27 ASN A N 13
ATOM 18973 C CA . ASN A 1 27 ? 7.190 13.334 -2.668 1.00 0.00 27 ASN A CA 13
ATOM 18974 C C . ASN A 1 27 ? 7.313 12.800 -1.244 1.00 0.00 27 ASN A C 13
ATOM 18975 O O . ASN A 1 27 ? 8.242 13.151 -0.516 1.00 0.00 27 ASN A O 13
ATOM 18986 N N . LYS A 1 28 ? 6.370 11.949 -0.853 1.00 0.00 28 LYS A N 13
ATOM 18987 C CA . LYS A 1 28 ? 6.373 11.364 0.482 1.00 0.00 28 LYS A CA 13
ATOM 18988 C C . LYS A 1 28 ? 6.002 9.886 0.429 1.00 0.00 28 LYS A C 13
ATOM 18989 O O . LYS A 1 28 ? 4.923 9.507 -0.027 1.00 0.00 28 LYS A O 13
ATOM 19008 N N . PRO A 1 29 ? 6.916 9.028 0.908 1.00 0.00 29 PRO A N 13
ATOM 19009 C CA . PRO A 1 29 ? 6.706 7.578 0.927 1.00 0.00 29 PRO A CA 13
ATOM 19010 C C . PRO A 1 29 ? 5.642 7.159 1.937 1.00 0.00 29 PRO A C 13
ATOM 19011 O O . PRO A 1 29 ? 5.903 7.099 3.138 1.00 0.00 29 PRO A O 13
ATOM 19022 N N . ALA A 1 30 ? 4.443 6.871 1.441 1.00 0.00 30 ALA A N 13
ATOM 19023 C CA . ALA A 1 30 ? 3.341 6.456 2.300 1.00 0.00 30 ALA A CA 13
ATOM 19024 C C . ALA A 1 30 ? 3.622 5.099 2.936 1.00 0.00 30 ALA A C 13
ATOM 19025 O O . ALA A 1 30 ? 3.463 4.057 2.299 1.00 0.00 30 ALA A O 13
ATOM 19032 N N . THR A 1 31 ? 4.042 5.117 4.197 1.00 0.00 31 THR A N 13
ATOM 19033 C CA . THR A 1 31 ? 4.346 3.889 4.920 1.00 0.00 31 THR A CA 13
ATOM 19034 C C . THR A 1 31 ? 3.098 3.313 5.578 1.00 0.00 31 THR A C 13
ATOM 19035 O O . THR A 1 31 ? 2.308 4.043 6.178 1.00 0.00 31 THR A O 13
ATOM 19046 N N . PHE A 1 32 ? 2.925 2.001 5.461 1.00 0.00 32 PHE A N 13
ATOM 19047 C CA . PHE A 1 32 ? 1.771 1.327 6.045 1.00 0.00 32 PHE A CA 13
ATOM 19048 C C . PHE A 1 32 ? 2.113 -0.111 6.421 1.00 0.00 32 PHE A C 13
ATOM 19049 O O . PHE A 1 32 ? 3.116 -0.663 5.966 1.00 0.00 32 PHE A O 13
ATOM 19066 N N . THR A 1 33 ? 1.273 -0.715 7.256 1.00 0.00 33 THR A N 13
ATOM 19067 C CA . THR A 1 33 ? 1.486 -2.088 7.695 1.00 0.00 33 THR A CA 13
ATOM 19068 C C . THR A 1 33 ? 0.492 -3.037 7.036 1.00 0.00 33 THR A C 13
ATOM 19069 O O . THR A 1 33 ? -0.663 -2.678 6.805 1.00 0.00 33 THR A O 13
ATOM 19080 N N . ILE A 1 34 ? 0.947 -4.249 6.736 1.00 0.00 34 ILE A N 13
ATOM 19081 C CA . ILE A 1 34 ? 0.096 -5.249 6.105 1.00 0.00 34 ILE A CA 13
ATOM 19082 C C . ILE A 1 34 ? 0.013 -6.514 6.953 1.00 0.00 34 ILE A C 13
ATOM 19083 O O . ILE A 1 34 ? 1.008 -7.213 7.145 1.00 0.00 34 ILE A O 13
ATOM 19099 N N . VAL A 1 35 ? -1.183 -6.804 7.457 1.00 0.00 35 VAL A N 13
ATOM 19100 C CA . VAL A 1 35 ? -1.398 -7.986 8.282 1.00 0.00 35 VAL A CA 13
ATOM 19101 C C . VAL A 1 35 ? -1.249 -9.263 7.463 1.00 0.00 35 VAL A C 13
ATOM 19102 O O . VAL A 1 35 ? -2.180 -9.686 6.775 1.00 0.00 35 VAL A O 13
ATOM 19115 N N . THR A 1 36 ? -0.072 -9.876 7.539 1.00 0.00 36 THR A N 13
ATOM 19116 C CA . THR A 1 36 ? 0.200 -11.104 6.804 1.00 0.00 36 THR A CA 13
ATOM 19117 C C . THR A 1 36 ? 0.679 -12.209 7.739 1.00 0.00 36 THR A C 13
ATOM 19118 O O . THR A 1 36 ? 1.328 -13.163 7.308 1.00 0.00 36 THR A O 13
ATOM 19129 N N . LYS A 1 37 ? 0.356 -12.075 9.021 1.00 0.00 37 LYS A N 13
ATOM 19130 C CA . LYS A 1 37 ? 0.752 -13.064 10.017 1.00 0.00 37 LYS A CA 13
ATOM 19131 C C . LYS A 1 37 ? 0.160 -14.431 9.692 1.00 0.00 37 LYS A C 13
ATOM 19132 O O . LYS A 1 37 ? 0.891 -15.392 9.447 1.00 0.00 37 LYS A O 13
ATOM 19151 N N . ASP A 1 38 ? -1.166 -14.512 9.690 1.00 0.00 38 ASP A N 13
ATOM 19152 C CA . ASP A 1 38 ? -1.855 -15.762 9.392 1.00 0.00 38 ASP A CA 13
ATOM 19153 C C . ASP A 1 38 ? -1.501 -16.258 7.994 1.00 0.00 38 ASP A C 13
ATOM 19154 O O . ASP A 1 38 ? -1.242 -17.445 7.794 1.00 0.00 38 ASP A O 13
ATOM 19163 N N . ALA A 1 39 ? -1.491 -15.343 7.031 1.00 0.00 39 ALA A N 13
ATOM 19164 C CA . ALA A 1 39 ? -1.168 -15.688 5.653 1.00 0.00 39 ALA A CA 13
ATOM 19165 C C . ALA A 1 39 ? 0.112 -16.514 5.579 1.00 0.00 39 ALA A C 13
ATOM 19166 O O . ALA A 1 39 ? 0.149 -17.564 4.939 1.00 0.00 39 ALA A O 13
ATOM 19173 N N . GLY A 1 40 ? 1.161 -16.032 6.239 1.00 0.00 40 GLY A N 13
ATOM 19174 C CA . GLY A 1 40 ? 2.428 -16.739 6.235 1.00 0.00 40 GLY A CA 13
ATOM 19175 C C . GLY A 1 40 ? 3.193 -16.550 4.940 1.00 0.00 40 GLY A C 13
ATOM 19176 O O . GLY A 1 40 ? 3.934 -15.579 4.786 1.00 0.00 40 GLY A O 13
ATOM 19180 N N . GLU A 1 41 ? 3.015 -17.480 4.008 1.00 0.00 41 GLU A N 13
ATOM 19181 C CA . GLU A 1 41 ? 3.697 -17.412 2.721 1.00 0.00 41 GLU A CA 13
ATOM 19182 C C . GLU A 1 41 ? 2.763 -17.828 1.587 1.00 0.00 41 GLU A C 13
ATOM 19183 O O . GLU A 1 41 ? 2.209 -18.926 1.596 1.00 0.00 41 GLU A O 13
ATOM 19195 N N . GLY A 1 42 ? 2.593 -16.939 0.613 1.00 0.00 42 GLY A N 13
ATOM 19196 C CA . GLY A 1 42 ? 1.725 -17.231 -0.513 1.00 0.00 42 GLY A CA 13
ATOM 19197 C C . GLY A 1 42 ? 2.083 -16.424 -1.746 1.00 0.00 42 GLY A C 13
ATOM 19198 O O . GLY A 1 42 ? 3.259 -16.257 -2.066 1.00 0.00 42 GLY A O 13
ATOM 19202 N N . GLY A 1 43 ? 1.066 -15.923 -2.440 1.00 0.00 43 GLY A N 13
ATOM 19203 C CA . GLY A 1 43 ? 1.301 -15.137 -3.637 1.00 0.00 43 GLY A CA 13
ATOM 19204 C C . GLY A 1 43 ? 0.787 -13.716 -3.508 1.00 0.00 43 GLY A C 13
ATOM 19205 O O . GLY A 1 43 ? -0.158 -13.325 -4.194 1.00 0.00 43 GLY A O 13
ATOM 19209 N N . LEU A 1 44 ? 1.409 -12.942 -2.625 1.00 0.00 44 LEU A N 13
ATOM 19210 C CA . LEU A 1 44 ? 1.008 -11.556 -2.407 1.00 0.00 44 LEU A CA 13
ATOM 19211 C C . LEU A 1 44 ? 1.464 -10.669 -3.561 1.00 0.00 44 LEU A C 13
ATOM 19212 O O . LEU A 1 44 ? 2.557 -10.847 -4.099 1.00 0.00 44 LEU A O 13
ATOM 19228 N N . SER A 1 45 ? 0.620 -9.713 -3.934 1.00 0.00 45 SER A N 13
ATOM 19229 C CA . SER A 1 45 ? 0.935 -8.798 -5.025 1.00 0.00 45 SER A CA 13
ATOM 19230 C C . SER A 1 45 ? 0.841 -7.348 -4.563 1.00 0.00 45 SER A C 13
ATOM 19231 O O . SER A 1 45 ? 0.031 -7.011 -3.698 1.00 0.00 45 SER A O 13
ATOM 19239 N N . LEU A 1 46 ? 1.675 -6.493 -5.144 1.00 0.00 46 LEU A N 13
ATOM 19240 C CA . LEU A 1 46 ? 1.687 -5.077 -4.793 1.00 0.00 46 LEU A CA 13
ATOM 19241 C C . LEU A 1 46 ? 1.698 -4.205 -6.045 1.00 0.00 46 LEU A C 13
ATOM 19242 O O . LEU A 1 46 ? 2.598 -4.309 -6.878 1.00 0.00 46 LEU A O 13
ATOM 19258 N N . ALA A 1 47 ? 0.693 -3.345 -6.169 1.00 0.00 47 ALA A N 13
ATOM 19259 C CA . ALA A 1 47 ? 0.589 -2.452 -7.316 1.00 0.00 47 ALA A CA 13
ATOM 19260 C C . ALA A 1 47 ? -0.239 -1.217 -6.978 1.00 0.00 47 ALA A C 13
ATOM 19261 O O . ALA A 1 47 ? -1.092 -1.253 -6.091 1.00 0.00 47 ALA A O 13
ATOM 19268 N N . VAL A 1 48 ? 0.017 -0.125 -7.691 1.00 0.00 48 VAL A N 13
ATOM 19269 C CA . VAL A 1 48 ? -0.706 1.121 -7.466 1.00 0.00 48 VAL A CA 13
ATOM 19270 C C . VAL A 1 48 ? -1.108 1.769 -8.787 1.00 0.00 48 VAL A C 13
ATOM 19271 O O . VAL A 1 48 ? -0.316 1.829 -9.726 1.00 0.00 48 VAL A O 13
ATOM 19284 N N . GLU A 1 49 ? -2.345 2.253 -8.849 1.00 0.00 49 GLU A N 13
ATOM 19285 C CA . GLU A 1 49 ? -2.853 2.896 -10.056 1.00 0.00 49 GLU A CA 13
ATOM 19286 C C . GLU A 1 49 ? -3.468 4.254 -9.731 1.00 0.00 49 GLU A C 13
ATOM 19287 O O . GLU A 1 49 ? -4.578 4.336 -9.207 1.00 0.00 49 GLU A O 13
ATOM 19299 N N . GLY A 1 50 ? -2.736 5.319 -10.045 1.00 0.00 50 GLY A N 13
ATOM 19300 C CA . GLY A 1 50 ? -3.225 6.659 -9.779 1.00 0.00 50 GLY A CA 13
ATOM 19301 C C . GLY A 1 50 ? -2.786 7.656 -10.833 1.00 0.00 50 GLY A C 13
ATOM 19302 O O . GLY A 1 50 ? -2.545 7.305 -11.988 1.00 0.00 50 GLY A O 13
ATOM 19306 N N . PRO A 1 51 ? -2.680 8.933 -10.438 1.00 0.00 51 PRO A N 13
ATOM 19307 C CA . PRO A 1 51 ? -2.268 10.011 -11.342 1.00 0.00 51 PRO A CA 13
ATOM 19308 C C . PRO A 1 51 ? -0.798 9.908 -11.736 1.00 0.00 51 PRO A C 13
ATOM 19309 O O . PRO A 1 51 ? -0.308 10.690 -12.550 1.00 0.00 51 PRO A O 13
ATOM 19320 N N . SER A 1 52 ? -0.101 8.937 -11.153 1.00 0.00 52 SER A N 13
ATOM 19321 C CA . SER A 1 52 ? 1.314 8.734 -11.441 1.00 0.00 52 SER A CA 13
ATOM 19322 C C . SER A 1 52 ? 1.825 7.458 -10.780 1.00 0.00 52 SER A C 13
ATOM 19323 O O . SER A 1 52 ? 1.463 7.144 -9.645 1.00 0.00 52 SER A O 13
ATOM 19331 N N . LYS A 1 53 ? 2.669 6.725 -11.497 1.00 0.00 53 LYS A N 13
ATOM 19332 C CA . LYS A 1 53 ? 3.233 5.483 -10.982 1.00 0.00 53 LYS A CA 13
ATOM 19333 C C . LYS A 1 53 ? 4.159 5.754 -9.800 1.00 0.00 53 LYS A C 13
ATOM 19334 O O . LYS A 1 53 ? 5.181 6.426 -9.942 1.00 0.00 53 LYS A O 13
ATOM 19353 N N . ALA A 1 54 ? 3.795 5.227 -8.636 1.00 0.00 54 ALA A N 13
ATOM 19354 C CA . ALA A 1 54 ? 4.595 5.410 -7.431 1.00 0.00 54 ALA A CA 13
ATOM 19355 C C . ALA A 1 54 ? 5.361 4.138 -7.082 1.00 0.00 54 ALA A C 13
ATOM 19356 O O . ALA A 1 54 ? 4.772 3.067 -6.943 1.00 0.00 54 ALA A O 13
ATOM 19363 N N . GLU A 1 55 ? 6.677 4.265 -6.943 1.00 0.00 55 GLU A N 13
ATOM 19364 C CA . GLU A 1 55 ? 7.523 3.124 -6.612 1.00 0.00 55 GLU A CA 13
ATOM 19365 C C . GLU A 1 55 ? 7.153 2.550 -5.248 1.00 0.00 55 GLU A C 13
ATOM 19366 O O . GLU A 1 55 ? 7.094 3.274 -4.253 1.00 0.00 55 GLU A O 13
ATOM 19378 N N . ILE A 1 56 ? 6.903 1.246 -5.210 1.00 0.00 56 ILE A N 13
ATOM 19379 C CA . ILE A 1 56 ? 6.538 0.574 -3.969 1.00 0.00 56 ILE A CA 13
ATOM 19380 C C . ILE A 1 56 ? 7.670 -0.320 -3.475 1.00 0.00 56 ILE A C 13
ATOM 19381 O O . ILE A 1 56 ? 8.170 -1.172 -4.210 1.00 0.00 56 ILE A O 13
ATOM 19397 N N . THR A 1 57 ? 8.071 -0.122 -2.222 1.00 0.00 57 THR A N 13
ATOM 19398 C CA . THR A 1 57 ? 9.143 -0.911 -1.629 1.00 0.00 57 THR A CA 13
ATOM 19399 C C . THR A 1 57 ? 8.618 -1.794 -0.503 1.00 0.00 57 THR A C 13
ATOM 19400 O O . THR A 1 57 ? 8.088 -1.298 0.492 1.00 0.00 57 THR A O 13
ATOM 19411 N N . CYS A 1 58 ? 8.769 -3.103 -0.665 1.00 0.00 58 CYS A N 13
ATOM 19412 C CA . CYS A 1 58 ? 8.309 -4.056 0.339 1.00 0.00 58 CYS A CA 13
ATOM 19413 C C . CYS A 1 58 ? 9.451 -4.464 1.264 1.00 0.00 58 CYS A C 13
ATOM 19414 O O . CYS A 1 58 ? 10.596 -4.600 0.833 1.00 0.00 58 CYS A O 13
ATOM 19422 N N . LYS A 1 59 ? 9.132 -4.656 2.539 1.00 0.00 59 LYS A N 13
ATOM 19423 C CA . LYS A 1 59 ? 10.130 -5.048 3.528 1.00 0.00 59 LYS A CA 13
ATOM 19424 C C . LYS A 1 59 ? 9.729 -6.346 4.221 1.00 0.00 59 LYS A C 13
ATOM 19425 O O . LYS A 1 59 ? 8.555 -6.564 4.520 1.00 0.00 59 LYS A O 13
ATOM 19444 N N . ASP A 1 60 ? 10.711 -7.204 4.474 1.00 0.00 60 ASP A N 13
ATOM 19445 C CA . ASP A 1 60 ? 10.460 -8.480 5.135 1.00 0.00 60 ASP A CA 13
ATOM 19446 C C . ASP A 1 60 ? 10.782 -8.394 6.623 1.00 0.00 60 ASP A C 13
ATOM 19447 O O . ASP A 1 60 ? 11.946 -8.301 7.012 1.00 0.00 60 ASP A O 13
ATOM 19456 N N . ASN A 1 61 ? 9.743 -8.424 7.451 1.00 0.00 61 ASN A N 13
ATOM 19457 C CA . ASN A 1 61 ? 9.915 -8.347 8.897 1.00 0.00 61 ASN A CA 13
ATOM 19458 C C . ASN A 1 61 ? 9.936 -9.741 9.517 1.00 0.00 61 ASN A C 13
ATOM 19459 O O . ASN A 1 61 ? 10.380 -9.922 10.651 1.00 0.00 61 ASN A O 13
ATOM 19470 N N . LYS A 1 62 ? 9.453 -10.724 8.765 1.00 0.00 62 LYS A N 13
ATOM 19471 C CA . LYS A 1 62 ? 9.417 -12.103 9.238 1.00 0.00 62 LYS A CA 13
ATOM 19472 C C . LYS A 1 62 ? 8.924 -12.171 10.680 1.00 0.00 62 LYS A C 13
ATOM 19473 O O . LYS A 1 62 ? 9.384 -13.001 11.465 1.00 0.00 62 LYS A O 13
ATOM 19492 N N . ASP A 1 63 ? 7.985 -11.296 11.020 1.00 0.00 63 ASP A N 13
ATOM 19493 C CA . ASP A 1 63 ? 7.427 -11.259 12.367 1.00 0.00 63 ASP A CA 13
ATOM 19494 C C . ASP A 1 63 ? 5.919 -11.486 12.337 1.00 0.00 63 ASP A C 13
ATOM 19495 O O . ASP A 1 63 ? 5.334 -11.969 13.306 1.00 0.00 63 ASP A O 13
ATOM 19504 N N . GLY A 1 64 ? 5.294 -11.134 11.217 1.00 0.00 64 GLY A N 13
ATOM 19505 C CA . GLY A 1 64 ? 3.859 -11.307 11.082 1.00 0.00 64 GLY A CA 13
ATOM 19506 C C . GLY A 1 64 ? 3.221 -10.218 10.242 1.00 0.00 64 GLY A C 13
ATOM 19507 O O . GLY A 1 64 ? 2.040 -10.296 9.904 1.00 0.00 64 GLY A O 13
ATOM 19511 N N . THR A 1 65 ? 4.003 -9.197 9.905 1.00 0.00 65 THR A N 13
ATOM 19512 C CA . THR A 1 65 ? 3.507 -8.087 9.103 1.00 0.00 65 THR A CA 13
ATOM 19513 C C . THR A 1 65 ? 4.529 -7.668 8.052 1.00 0.00 65 THR A C 13
ATOM 19514 O O . THR A 1 65 ? 5.698 -8.050 8.123 1.00 0.00 65 THR A O 13
ATOM 19525 N N . CYS A 1 66 ? 4.083 -6.880 7.080 1.00 0.00 66 CYS A N 13
ATOM 19526 C CA . CYS A 1 66 ? 4.960 -6.409 6.014 1.00 0.00 66 CYS A CA 13
ATOM 19527 C C . CYS A 1 66 ? 4.961 -4.885 5.945 1.00 0.00 66 CYS A C 13
ATOM 19528 O O . CYS A 1 66 ? 3.905 -4.252 5.934 1.00 0.00 66 CYS A O 13
ATOM 19536 N N . THR A 1 67 ? 6.155 -4.301 5.901 1.00 0.00 67 THR A N 13
ATOM 19537 C CA . THR A 1 67 ? 6.295 -2.852 5.836 1.00 0.00 67 THR A CA 13
ATOM 19538 C C . THR A 1 67 ? 6.521 -2.385 4.403 1.00 0.00 67 THR A C 13
ATOM 19539 O O . THR A 1 67 ? 7.576 -2.631 3.818 1.00 0.00 67 THR A O 13
ATOM 19550 N N . VAL A 1 68 ? 5.523 -1.710 3.841 1.00 0.00 68 VAL A N 13
ATOM 19551 C CA . VAL A 1 68 ? 5.614 -1.206 2.476 1.00 0.00 68 VAL A CA 13
ATOM 19552 C C . VAL A 1 68 ? 5.495 0.313 2.441 1.00 0.00 68 VAL A C 13
ATOM 19553 O O . VAL A 1 68 ? 4.878 0.918 3.318 1.00 0.00 68 VAL A O 13
ATOM 19566 N N . SER A 1 69 ? 6.090 0.925 1.422 1.00 0.00 69 SER A N 13
ATOM 19567 C CA . SER A 1 69 ? 6.054 2.375 1.274 1.00 0.00 69 SER A CA 13
ATOM 19568 C C . SER A 1 69 ? 6.047 2.771 -0.199 1.00 0.00 69 SER A C 13
ATOM 19569 O O . SER A 1 69 ? 6.888 2.322 -0.978 1.00 0.00 69 SER A O 13
ATOM 19577 N N . TYR A 1 70 ? 5.091 3.614 -0.574 1.00 0.00 70 TYR A N 13
ATOM 19578 C CA . TYR A 1 70 ? 4.972 4.070 -1.954 1.00 0.00 70 TYR A CA 13
ATOM 19579 C C . TYR A 1 70 ? 5.160 5.581 -2.047 1.00 0.00 70 TYR A C 13
ATOM 19580 O O . TYR A 1 70 ? 4.503 6.345 -1.339 1.00 0.00 70 TYR A O 13
ATOM 19598 N N . LEU A 1 71 ? 6.062 6.004 -2.926 1.00 0.00 71 LEU A N 13
ATOM 19599 C CA . LEU A 1 71 ? 6.338 7.424 -3.114 1.00 0.00 71 LEU A CA 13
ATOM 19600 C C . LEU A 1 71 ? 5.659 7.949 -4.375 1.00 0.00 71 LEU A C 13
ATOM 19601 O O . LEU A 1 71 ? 6.137 7.757 -5.493 1.00 0.00 71 LEU A O 13
ATOM 19617 N N . PRO A 1 72 ? 4.517 8.629 -4.193 1.00 0.00 72 PRO A N 13
ATOM 19618 C CA . PRO A 1 72 ? 3.749 9.198 -5.304 1.00 0.00 72 PRO A CA 13
ATOM 19619 C C . PRO A 1 72 ? 4.462 10.377 -5.958 1.00 0.00 72 PRO A C 13
ATOM 19620 O O . PRO A 1 72 ? 5.300 11.032 -5.337 1.00 0.00 72 PRO A O 13
ATOM 19631 N N . THR A 1 73 ? 4.125 10.642 -7.217 1.00 0.00 73 THR A N 13
ATOM 19632 C CA . THR A 1 73 ? 4.733 11.742 -7.955 1.00 0.00 73 THR A CA 13
ATOM 19633 C C . THR A 1 73 ? 3.733 12.868 -8.187 1.00 0.00 73 THR A C 13
ATOM 19634 O O . THR A 1 73 ? 4.116 14.025 -8.359 1.00 0.00 73 THR A O 13
ATOM 19645 N N . ALA A 1 74 ? 2.450 12.523 -8.189 1.00 0.00 74 ALA A N 13
ATOM 19646 C CA . ALA A 1 74 ? 1.394 13.507 -8.397 1.00 0.00 74 ALA A CA 13
ATOM 19647 C C . ALA A 1 74 ? 0.247 13.297 -7.414 1.00 0.00 74 ALA A C 13
ATOM 19648 O O . ALA A 1 74 ? -0.093 12.171 -7.051 1.00 0.00 74 ALA A O 13
ATOM 19655 N N . PRO A 1 75 ? -0.364 14.406 -6.972 1.00 0.00 75 PRO A N 13
ATOM 19656 C CA . PRO A 1 75 ? -1.482 14.369 -6.024 1.00 0.00 75 PRO A CA 13
ATOM 19657 C C . PRO A 1 75 ? -2.752 13.800 -6.648 1.00 0.00 75 PRO A C 13
ATOM 19658 O O . PRO A 1 75 ? -3.042 14.041 -7.819 1.00 0.00 75 PRO A O 13
ATOM 19669 N N . GLY A 1 76 ? -3.506 13.043 -5.858 1.00 0.00 76 GLY A N 13
ATOM 19670 C CA . GLY A 1 76 ? -4.737 12.452 -6.350 1.00 0.00 76 GLY A CA 13
ATOM 19671 C C . GLY A 1 76 ? -5.128 11.204 -5.584 1.00 0.00 76 GLY A C 13
ATOM 19672 O O . GLY A 1 76 ? -4.538 10.892 -4.550 1.00 0.00 76 GLY A O 13
ATOM 19676 N N . ASP A 1 77 ? -6.126 10.489 -6.091 1.00 0.00 77 ASP A N 13
ATOM 19677 C CA . ASP A 1 77 ? -6.597 9.268 -5.447 1.00 0.00 77 ASP A CA 13
ATOM 19678 C C . ASP A 1 77 ? -5.860 8.048 -5.991 1.00 0.00 77 ASP A C 13
ATOM 19679 O O . ASP A 1 77 ? -6.134 7.588 -7.100 1.00 0.00 77 ASP A O 13
ATOM 19688 N N . TYR A 1 78 ? -4.923 7.529 -5.204 1.00 0.00 78 TYR A N 13
ATOM 19689 C CA . TYR A 1 78 ? -4.144 6.365 -5.609 1.00 0.00 78 TYR A CA 13
ATOM 19690 C C . TYR A 1 78 ? -4.890 5.073 -5.288 1.00 0.00 78 TYR A C 13
ATOM 19691 O O . TYR A 1 78 ? -5.588 4.980 -4.279 1.00 0.00 78 TYR A O 13
ATOM 19709 N N . SER A 1 79 ? -4.735 4.078 -6.156 1.00 0.00 79 SER A N 13
ATOM 19710 C CA . SER A 1 79 ? -5.395 2.791 -5.969 1.00 0.00 79 SER A CA 13
ATOM 19711 C C . SER A 1 79 ? -4.376 1.696 -5.668 1.00 0.00 79 SER A C 13
ATOM 19712 O O . SER A 1 79 ? -3.774 1.127 -6.578 1.00 0.00 79 SER A O 13
ATOM 19720 N N . ILE A 1 80 ? -4.189 1.408 -4.384 1.00 0.00 80 ILE A N 13
ATOM 19721 C CA . ILE A 1 80 ? -3.244 0.381 -3.962 1.00 0.00 80 ILE A CA 13
ATOM 19722 C C . ILE A 1 80 ? -3.856 -1.011 -4.081 1.00 0.00 80 ILE A C 13
ATOM 19723 O O . ILE A 1 80 ? -4.625 -1.437 -3.219 1.00 0.00 80 ILE A O 13
ATOM 19739 N N . ILE A 1 81 ? -3.507 -1.715 -5.153 1.00 0.00 81 ILE A N 13
ATOM 19740 C CA . ILE A 1 81 ? -4.019 -3.060 -5.383 1.00 0.00 81 ILE A CA 13
ATOM 19741 C C . ILE A 1 81 ? -3.200 -4.097 -4.623 1.00 0.00 81 ILE A C 13
ATOM 19742 O O . ILE A 1 81 ? -1.988 -4.205 -4.811 1.00 0.00 81 ILE A O 13
ATOM 19758 N N . VAL A 1 82 ? -3.869 -4.861 -3.765 1.00 0.00 82 VAL A N 13
ATOM 19759 C CA . VAL A 1 82 ? -3.204 -5.892 -2.979 1.00 0.00 82 VAL A CA 13
ATOM 19760 C C . VAL A 1 82 ? -3.931 -7.227 -3.097 1.00 0.00 82 VAL A C 13
ATOM 19761 O O . VAL A 1 82 ? -4.931 -7.463 -2.419 1.00 0.00 82 VAL A O 13
ATOM 19774 N N . ARG A 1 83 ? -3.421 -8.098 -3.961 1.00 0.00 83 ARG A N 13
ATOM 19775 C CA . ARG A 1 83 ? -4.022 -9.411 -4.168 1.00 0.00 83 ARG A CA 13
ATOM 19776 C C . ARG A 1 83 ? -3.198 -10.500 -3.487 1.00 0.00 83 ARG A C 13
ATOM 19777 O O . ARG A 1 83 ? -1.988 -10.357 -3.308 1.00 0.00 83 ARG A O 13
ATOM 19798 N N . PHE A 1 84 ? -3.862 -11.586 -3.108 1.00 0.00 84 PHE A N 13
ATOM 19799 C CA . PHE A 1 84 ? -3.192 -12.699 -2.445 1.00 0.00 84 PHE A CA 13
ATOM 19800 C C . PHE A 1 84 ? -3.630 -14.032 -3.043 1.00 0.00 84 PHE A C 13
ATOM 19801 O O . PHE A 1 84 ? -4.673 -14.576 -2.678 1.00 0.00 84 PHE A O 13
ATOM 19818 N N . ASP A 1 85 ? -2.827 -14.553 -3.965 1.00 0.00 85 ASP A N 13
ATOM 19819 C CA . ASP A 1 85 ? -3.131 -15.822 -4.615 1.00 0.00 85 ASP A CA 13
ATOM 19820 C C . ASP A 1 85 ? -4.366 -15.697 -5.502 1.00 0.00 85 ASP A C 13
ATOM 19821 O O . ASP A 1 85 ? -5.276 -16.523 -5.435 1.00 0.00 85 ASP A O 13
ATOM 19830 N N . ASP A 1 86 ? -4.390 -14.659 -6.330 1.00 0.00 86 ASP A N 13
ATOM 19831 C CA . ASP A 1 86 ? -5.514 -14.426 -7.230 1.00 0.00 86 ASP A CA 13
ATOM 19832 C C . ASP A 1 86 ? -6.795 -14.168 -6.444 1.00 0.00 86 ASP A C 13
ATOM 19833 O O . ASP A 1 86 ? -7.879 -14.594 -6.845 1.00 0.00 86 ASP A O 13
ATOM 19842 N N . LYS A 1 87 ? -6.665 -13.469 -5.322 1.00 0.00 87 LYS A N 13
ATOM 19843 C CA . LYS A 1 87 ? -7.812 -13.154 -4.479 1.00 0.00 87 LYS A CA 13
ATOM 19844 C C . LYS A 1 87 ? -7.658 -11.775 -3.845 1.00 0.00 87 LYS A C 13
ATOM 19845 O O . LYS A 1 87 ? -6.764 -11.553 -3.027 1.00 0.00 87 LYS A O 13
ATOM 19864 N N . HIS A 1 88 ? -8.535 -10.852 -4.226 1.00 0.00 88 HIS A N 13
ATOM 19865 C CA . HIS A 1 88 ? -8.497 -9.495 -3.693 1.00 0.00 88 HIS A CA 13
ATOM 19866 C C . HIS A 1 88 ? -8.809 -9.489 -2.199 1.00 0.00 88 HIS A C 13
ATOM 19867 O O . HIS A 1 88 ? -9.774 -10.111 -1.755 1.00 0.00 88 HIS A O 13
ATOM 19882 N N . ILE A 1 89 ? -7.985 -8.785 -1.431 1.00 0.00 89 ILE A N 13
ATOM 19883 C CA . ILE A 1 89 ? -8.173 -8.699 0.012 1.00 0.00 89 ILE A CA 13
ATOM 19884 C C . ILE A 1 89 ? -9.332 -7.770 0.361 1.00 0.00 89 ILE A C 13
ATOM 19885 O O . ILE A 1 89 ? -9.666 -6.847 -0.382 1.00 0.00 89 ILE A O 13
ATOM 19901 N N . PRO A 1 90 ? -9.960 -8.018 1.520 1.00 0.00 90 PRO A N 13
ATOM 19902 C CA . PRO A 1 90 ? -11.089 -7.214 1.996 1.00 0.00 90 PRO A CA 13
ATOM 19903 C C . PRO A 1 90 ? -10.667 -5.809 2.412 1.00 0.00 90 PRO A C 13
ATOM 19904 O O . PRO A 1 90 ? -10.452 -5.539 3.593 1.00 0.00 90 PRO A O 13
ATOM 19915 N N . GLY A 1 91 ? -10.549 -4.917 1.433 1.00 0.00 91 GLY A N 13
ATOM 19916 C CA . GLY A 1 91 ? -10.153 -3.550 1.718 1.00 0.00 91 GLY A CA 13
ATOM 19917 C C . GLY A 1 91 ? -9.383 -2.919 0.575 1.00 0.00 91 GLY A C 13
ATOM 19918 O O . GLY A 1 91 ? -9.137 -1.713 0.574 1.00 0.00 91 GLY A O 13
ATOM 19922 N N . SER A 1 92 ? -8.999 -3.736 -0.400 1.00 0.00 92 SER A N 13
ATOM 19923 C CA . SER A 1 92 ? -8.247 -3.252 -1.552 1.00 0.00 92 SER A CA 13
ATOM 19924 C C . SER A 1 92 ? -9.088 -3.332 -2.823 1.00 0.00 92 SER A C 13
ATOM 19925 O O . SER A 1 92 ? -10.009 -4.141 -2.938 1.00 0.00 92 SER A O 13
ATOM 19933 N N . PRO A 1 93 ? -8.765 -2.472 -3.800 1.00 0.00 93 PRO A N 13
ATOM 19934 C CA . PRO A 1 93 ? -7.671 -1.505 -3.674 1.00 0.00 93 PRO A CA 13
ATOM 19935 C C . PRO A 1 93 ? -7.988 -0.399 -2.673 1.00 0.00 93 PRO A C 13
ATOM 19936 O O . PRO A 1 93 ? -9.113 0.098 -2.618 1.00 0.00 93 PRO A O 13
ATOM 19947 N N . PHE A 1 94 ? -6.990 -0.019 -1.883 1.00 0.00 94 PHE A N 13
ATOM 19948 C CA . PHE A 1 94 ? -7.162 1.028 -0.882 1.00 0.00 94 PHE A CA 13
ATOM 19949 C C . PHE A 1 94 ? -6.979 2.410 -1.504 1.00 0.00 94 PHE A C 13
ATOM 19950 O O . PHE A 1 94 ? -5.857 2.837 -1.777 1.00 0.00 94 PHE A O 13
ATOM 19967 N N . THR A 1 95 ? -8.090 3.105 -1.726 1.00 0.00 95 THR A N 13
ATOM 19968 C CA . THR A 1 95 ? -8.054 4.436 -2.317 1.00 0.00 95 THR A CA 13
ATOM 19969 C C . THR A 1 95 ? -7.386 5.436 -1.379 1.00 0.00 95 THR A C 13
ATOM 19970 O O . THR A 1 95 ? -8.009 5.935 -0.443 1.00 0.00 95 THR A O 13
ATOM 19981 N N . ALA A 1 96 ? -6.115 5.724 -1.638 1.00 0.00 96 ALA A N 13
ATOM 19982 C CA . ALA A 1 96 ? -5.363 6.666 -0.818 1.00 0.00 96 ALA A CA 13
ATOM 19983 C C . ALA A 1 96 ? -5.393 8.066 -1.423 1.00 0.00 96 ALA A C 13
ATOM 19984 O O . ALA A 1 96 ? -5.242 8.234 -2.633 1.00 0.00 96 ALA A O 13
ATOM 19991 N N . LYS A 1 97 ? -5.589 9.069 -0.574 1.00 0.00 97 LYS A N 13
ATOM 19992 C CA . LYS A 1 97 ? -5.639 10.455 -1.024 1.00 0.00 97 LYS A CA 13
ATOM 19993 C C . LYS A 1 97 ? -4.287 11.136 -0.835 1.00 0.00 97 LYS A C 13
ATOM 19994 O O . LYS A 1 97 ? -3.778 11.227 0.282 1.00 0.00 97 LYS A O 13
ATOM 20013 N N . ILE A 1 98 ? -3.713 11.615 -1.934 1.00 0.00 98 ILE A N 13
ATOM 20014 C CA . ILE A 1 98 ? -2.422 12.290 -1.888 1.00 0.00 98 ILE A CA 13
ATOM 20015 C C . ILE A 1 98 ? -2.555 13.757 -2.284 1.00 0.00 98 ILE A C 13
ATOM 20016 O O . ILE A 1 98 ? -3.047 14.078 -3.366 1.00 0.00 98 ILE A O 13
ATOM 20032 N N . THR A 1 99 ? -2.110 14.646 -1.401 1.00 0.00 99 THR A N 13
ATOM 20033 C CA . THR A 1 99 ? -2.178 16.079 -1.658 1.00 0.00 99 THR A CA 13
ATOM 20034 C C . THR A 1 99 ? -0.840 16.612 -2.158 1.00 0.00 99 THR A C 13
ATOM 20035 O O . THR A 1 99 ? 0.203 15.993 -1.949 1.00 0.00 99 THR A O 13
ATOM 20046 N N . GLY A 1 100 ? -0.877 17.765 -2.819 1.00 0.00 100 GLY A N 13
ATOM 20047 C CA . GLY A 1 100 ? 0.340 18.362 -3.338 1.00 0.00 100 GLY A CA 13
ATOM 20048 C C . GLY A 1 100 ? 0.063 19.443 -4.364 1.00 0.00 100 GLY A C 13
ATOM 20049 O O . GLY A 1 100 ? -1.011 19.478 -4.965 1.00 0.00 100 GLY A O 13
ATOM 20053 N N . ASP A 1 101 ? 1.033 20.328 -4.563 1.00 0.00 101 ASP A N 13
ATOM 20054 C CA . ASP A 1 101 ? 0.889 21.417 -5.523 1.00 0.00 101 ASP A CA 13
ATOM 20055 C C . ASP A 1 101 ? 1.798 21.201 -6.730 1.00 0.00 101 ASP A C 13
ATOM 20056 O O . ASP A 1 101 ? 2.565 20.240 -6.777 1.00 0.00 101 ASP A O 13
ATOM 20065 N N . ASP A 1 102 ? 1.704 22.101 -7.702 1.00 0.00 102 ASP A N 13
ATOM 20066 C CA . ASP A 1 102 ? 2.518 22.010 -8.909 1.00 0.00 102 ASP A CA 13
ATOM 20067 C C . ASP A 1 102 ? 3.583 23.101 -8.930 1.00 0.00 102 ASP A C 13
ATOM 20068 O O . ASP A 1 102 ? 3.310 24.242 -9.304 1.00 0.00 102 ASP A O 13
ATOM 20077 N N . SER A 1 103 ? 4.798 22.743 -8.526 1.00 0.00 103 SER A N 13
ATOM 20078 C CA . SER A 1 103 ? 5.904 23.693 -8.493 1.00 0.00 103 SER A CA 13
ATOM 20079 C C . SER A 1 103 ? 6.638 23.718 -9.830 1.00 0.00 103 SER A C 13
ATOM 20080 O O . SER A 1 103 ? 7.373 22.789 -10.163 1.00 0.00 103 SER A O 13
ATOM 20088 N N . MET A 1 104 ? 6.433 24.787 -10.592 1.00 0.00 104 MET A N 13
ATOM 20089 C CA . MET A 1 104 ? 7.076 24.934 -11.892 1.00 0.00 104 MET A CA 13
ATOM 20090 C C . MET A 1 104 ? 8.595 24.956 -11.748 1.00 0.00 104 MET A C 13
ATOM 20091 O O . MET A 1 104 ? 9.292 24.099 -12.292 1.00 0.00 104 MET A O 13
ATOM 20105 N N . ARG A 1 105 ? 9.101 25.940 -11.012 1.00 0.00 105 ARG A N 13
ATOM 20106 C CA . ARG A 1 105 ? 10.537 26.074 -10.799 1.00 0.00 105 ARG A CA 13
ATOM 20107 C C . ARG A 1 105 ? 10.916 25.661 -9.379 1.00 0.00 105 ARG A C 13
ATOM 20108 O O . ARG A 1 105 ? 10.081 25.671 -8.475 1.00 0.00 105 ARG A O 13
ATOM 20129 N N . SER A 1 106 ? 12.181 25.298 -9.192 1.00 0.00 106 SER A N 13
ATOM 20130 C CA . SER A 1 106 ? 12.670 24.877 -7.884 1.00 0.00 106 SER A CA 13
ATOM 20131 C C . SER A 1 106 ? 13.915 25.666 -7.490 1.00 0.00 106 SER A C 13
ATOM 20132 O O . SER A 1 106 ? 13.889 26.460 -6.551 1.00 0.00 106 SER A O 13
ATOM 20140 N N . GLY A 1 107 ? 15.005 25.440 -8.217 1.00 0.00 107 GLY A N 13
ATOM 20141 C CA . GLY A 1 107 ? 16.246 26.136 -7.930 1.00 0.00 107 GLY A CA 13
ATOM 20142 C C . GLY A 1 107 ? 17.440 25.203 -7.897 1.00 0.00 107 GLY A C 13
ATOM 20143 O O . GLY A 1 107 ? 17.458 24.208 -7.171 1.00 0.00 107 GLY A O 13
ATOM 20147 N N . PRO A 1 108 ? 18.467 25.521 -8.699 1.00 0.00 108 PRO A N 13
ATOM 20148 C CA . PRO A 1 108 ? 19.689 24.715 -8.778 1.00 0.00 108 PRO A CA 13
ATOM 20149 C C . PRO A 1 108 ? 20.526 24.807 -7.507 1.00 0.00 108 PRO A C 13
ATOM 20150 O O . PRO A 1 108 ? 21.454 24.023 -7.306 1.00 0.00 108 PRO A O 13
ATOM 20161 N N . SER A 1 109 ? 20.193 25.768 -6.652 1.00 0.00 109 SER A N 13
ATOM 20162 C CA . SER A 1 109 ? 20.917 25.964 -5.402 1.00 0.00 109 SER A CA 13
ATOM 20163 C C . SER A 1 109 ? 20.884 24.698 -4.551 1.00 0.00 109 SER A C 13
ATOM 20164 O O . SER A 1 109 ? 21.914 24.245 -4.052 1.00 0.00 109 SER A O 13
ATOM 20172 N N . SER A 1 110 ? 19.692 24.131 -4.389 1.00 0.00 110 SER A N 13
ATOM 20173 C CA . SER A 1 110 ? 19.523 22.920 -3.596 1.00 0.00 110 SER A CA 13
ATOM 20174 C C . SER A 1 110 ? 20.260 21.746 -4.233 1.00 0.00 110 SER A C 13
ATOM 20175 O O . SER A 1 110 ? 20.147 21.505 -5.434 1.00 0.00 110 SER A O 13
ATOM 20183 N N . GLY A 1 111 ? 21.016 21.017 -3.418 1.00 0.00 111 GLY A N 13
ATOM 20184 C CA . GLY A 1 111 ? 21.761 19.877 -3.919 1.00 0.00 111 GLY A CA 13
ATOM 20185 C C . GLY A 1 111 ? 23.220 20.203 -4.173 1.00 0.00 111 GLY A C 13
ATOM 20186 O O . GLY A 1 111 ? 23.554 20.852 -5.164 1.00 0.00 111 GLY A O 13
ATOM 20190 N N . GLY A 1 1 ? 15.171 -30.233 3.434 1.00 0.00 1 GLY A N 14
ATOM 20191 C CA . GLY A 1 1 ? 14.542 -29.116 4.114 1.00 0.00 1 GLY A CA 14
ATOM 20192 C C . GLY A 1 1 ? 13.229 -29.499 4.766 1.00 0.00 1 GLY A C 14
ATOM 20193 O O . GLY A 1 1 ? 12.953 -30.681 4.973 1.00 0.00 1 GLY A O 14
ATOM 20197 N N . SER A 1 2 ? 12.417 -28.498 5.091 1.00 0.00 2 SER A N 14
ATOM 20198 C CA . SER A 1 2 ? 11.127 -28.736 5.729 1.00 0.00 2 SER A CA 14
ATOM 20199 C C . SER A 1 2 ? 10.008 -28.030 4.971 1.00 0.00 2 SER A C 14
ATOM 20200 O O . SER A 1 2 ? 10.248 -27.071 4.238 1.00 0.00 2 SER A O 14
ATOM 20208 N N . SER A 1 3 ? 8.783 -28.513 5.153 1.00 0.00 3 SER A N 14
ATOM 20209 C CA . SER A 1 3 ? 7.625 -27.932 4.483 1.00 0.00 3 SER A CA 14
ATOM 20210 C C . SER A 1 3 ? 6.330 -28.359 5.168 1.00 0.00 3 SER A C 14
ATOM 20211 O O . SER A 1 3 ? 6.241 -29.452 5.727 1.00 0.00 3 SER A O 14
ATOM 20219 N N . GLY A 1 4 ? 5.327 -27.488 5.120 1.00 0.00 4 GLY A N 14
ATOM 20220 C CA . GLY A 1 4 ? 4.050 -27.792 5.739 1.00 0.00 4 GLY A CA 14
ATOM 20221 C C . GLY A 1 4 ? 3.852 -27.058 7.050 1.00 0.00 4 GLY A C 14
ATOM 20222 O O . GLY A 1 4 ? 4.756 -27.008 7.884 1.00 0.00 4 GLY A O 14
ATOM 20226 N N . SER A 1 5 ? 2.666 -26.486 7.234 1.00 0.00 5 SER A N 14
ATOM 20227 C CA . SER A 1 5 ? 2.354 -25.747 8.451 1.00 0.00 5 SER A CA 14
ATOM 20228 C C . SER A 1 5 ? 1.484 -26.581 9.386 1.00 0.00 5 SER A C 14
ATOM 20229 O O . SER A 1 5 ? 0.825 -27.529 8.958 1.00 0.00 5 SER A O 14
ATOM 20237 N N . SER A 1 6 ? 1.489 -26.222 10.666 1.00 0.00 6 SER A N 14
ATOM 20238 C CA . SER A 1 6 ? 0.703 -26.940 11.663 1.00 0.00 6 SER A CA 14
ATOM 20239 C C . SER A 1 6 ? -0.573 -26.175 12.002 1.00 0.00 6 SER A C 14
ATOM 20240 O O . SER A 1 6 ? -0.558 -24.954 12.147 1.00 0.00 6 SER A O 14
ATOM 20248 N N . GLY A 1 7 ? -1.677 -26.905 12.128 1.00 0.00 7 GLY A N 14
ATOM 20249 C CA . GLY A 1 7 ? -2.947 -26.281 12.448 1.00 0.00 7 GLY A CA 14
ATOM 20250 C C . GLY A 1 7 ? -3.942 -26.371 11.308 1.00 0.00 7 GLY A C 14
ATOM 20251 O O . GLY A 1 7 ? -3.608 -26.837 10.220 1.00 0.00 7 GLY A O 14
ATOM 20255 N N . ALA A 1 8 ? -5.168 -25.925 11.559 1.00 0.00 8 ALA A N 14
ATOM 20256 C CA . ALA A 1 8 ? -6.215 -25.957 10.544 1.00 0.00 8 ALA A CA 14
ATOM 20257 C C . ALA A 1 8 ? -6.683 -24.548 10.194 1.00 0.00 8 ALA A C 14
ATOM 20258 O O . ALA A 1 8 ? -7.699 -24.077 10.705 1.00 0.00 8 ALA A O 14
ATOM 20265 N N . ILE A 1 9 ? -5.936 -23.882 9.320 1.00 0.00 9 ILE A N 14
ATOM 20266 C CA . ILE A 1 9 ? -6.275 -22.528 8.901 1.00 0.00 9 ILE A CA 14
ATOM 20267 C C . ILE A 1 9 ? -7.580 -22.507 8.112 1.00 0.00 9 ILE A C 14
ATOM 20268 O O . ILE A 1 9 ? -7.574 -22.546 6.882 1.00 0.00 9 ILE A O 14
ATOM 20284 N N . ASN A 1 10 ? -8.698 -22.444 8.828 1.00 0.00 10 ASN A N 14
ATOM 20285 C CA . ASN A 1 10 ? -10.011 -22.417 8.194 1.00 0.00 10 ASN A CA 14
ATOM 20286 C C . ASN A 1 10 ? -9.988 -21.559 6.933 1.00 0.00 10 ASN A C 14
ATOM 20287 O O . ASN A 1 10 ? -10.501 -21.960 5.888 1.00 0.00 10 ASN A O 14
ATOM 20298 N N . SER A 1 11 ? -9.390 -20.377 7.038 1.00 0.00 11 SER A N 14
ATOM 20299 C CA . SER A 1 11 ? -9.303 -19.461 5.907 1.00 0.00 11 SER A CA 14
ATOM 20300 C C . SER A 1 11 ? -8.199 -18.430 6.126 1.00 0.00 11 SER A C 14
ATOM 20301 O O . SER A 1 11 ? -7.765 -18.201 7.255 1.00 0.00 11 SER A O 14
ATOM 20309 N N . ARG A 1 12 ? -7.751 -17.812 5.038 1.00 0.00 12 ARG A N 14
ATOM 20310 C CA . ARG A 1 12 ? -6.697 -16.807 5.110 1.00 0.00 12 ARG A CA 14
ATOM 20311 C C . ARG A 1 12 ? -7.198 -15.458 4.605 1.00 0.00 12 ARG A C 14
ATOM 20312 O O . ARG A 1 12 ? -7.939 -15.386 3.623 1.00 0.00 12 ARG A O 14
ATOM 20333 N N . HIS A 1 13 ? -6.790 -14.389 5.282 1.00 0.00 13 HIS A N 14
ATOM 20334 C CA . HIS A 1 13 ? -7.197 -13.041 4.901 1.00 0.00 13 HIS A CA 14
ATOM 20335 C C . HIS A 1 13 ? -6.083 -12.037 5.183 1.00 0.00 13 HIS A C 14
ATOM 20336 O O . HIS A 1 13 ? -5.195 -12.292 5.997 1.00 0.00 13 HIS A O 14
ATOM 20351 N N . VAL A 1 14 ? -6.136 -10.896 4.504 1.00 0.00 14 VAL A N 14
ATOM 20352 C CA . VAL A 1 14 ? -5.132 -9.853 4.681 1.00 0.00 14 VAL A CA 14
ATOM 20353 C C . VAL A 1 14 ? -5.777 -8.472 4.730 1.00 0.00 14 VAL A C 14
ATOM 20354 O O . VAL A 1 14 ? -6.705 -8.183 3.976 1.00 0.00 14 VAL A O 14
ATOM 20367 N N . SER A 1 15 ? -5.277 -7.623 5.622 1.00 0.00 15 SER A N 14
ATOM 20368 C CA . SER A 1 15 ? -5.806 -6.272 5.771 1.00 0.00 15 SER A CA 14
ATOM 20369 C C . SER A 1 15 ? -4.678 -5.269 5.996 1.00 0.00 15 SER A C 14
ATOM 20370 O O . SER A 1 15 ? -3.746 -5.527 6.757 1.00 0.00 15 SER A O 14
ATOM 20378 N N . ALA A 1 16 ? -4.772 -4.124 5.328 1.00 0.00 16 ALA A N 14
ATOM 20379 C CA . ALA A 1 16 ? -3.762 -3.081 5.455 1.00 0.00 16 ALA A CA 14
ATOM 20380 C C . ALA A 1 16 ? -4.256 -1.944 6.343 1.00 0.00 16 ALA A C 14
ATOM 20381 O O . ALA A 1 16 ? -5.449 -1.640 6.373 1.00 0.00 16 ALA A O 14
ATOM 20388 N N . TYR A 1 17 ? -3.332 -1.320 7.066 1.00 0.00 17 TYR A N 14
ATOM 20389 C CA . TYR A 1 17 ? -3.675 -0.219 7.958 1.00 0.00 17 TYR A CA 14
ATOM 20390 C C . TYR A 1 17 ? -2.468 0.681 8.201 1.00 0.00 17 TYR A C 14
ATOM 20391 O O . TYR A 1 17 ? -1.381 0.207 8.530 1.00 0.00 17 TYR A O 14
ATOM 20409 N N . GLY A 1 18 ? -2.667 1.986 8.036 1.00 0.00 18 GLY A N 14
ATOM 20410 C CA . GLY A 1 18 ? -1.587 2.933 8.242 1.00 0.00 18 GLY A CA 14
ATOM 20411 C C . GLY A 1 18 ? -1.925 4.318 7.729 1.00 0.00 18 GLY A C 14
ATOM 20412 O O . GLY A 1 18 ? -2.991 4.549 7.156 1.00 0.00 18 GLY A O 14
ATOM 20416 N N . PRO A 1 19 ? -1.004 5.271 7.934 1.00 0.00 19 PRO A N 14
ATOM 20417 C CA . PRO A 1 19 ? -1.188 6.658 7.496 1.00 0.00 19 PRO A CA 14
ATOM 20418 C C . PRO A 1 19 ? -1.137 6.799 5.979 1.00 0.00 19 PRO A C 14
ATOM 20419 O O . PRO A 1 19 ? -1.957 7.494 5.382 1.00 0.00 19 PRO A O 14
ATOM 20430 N N . GLY A 1 20 ? -0.166 6.133 5.360 1.00 0.00 20 GLY A N 14
ATOM 20431 C CA . GLY A 1 20 ? -0.027 6.197 3.917 1.00 0.00 20 GLY A CA 14
ATOM 20432 C C . GLY A 1 20 ? -1.263 5.703 3.192 1.00 0.00 20 GLY A C 14
ATOM 20433 O O . GLY A 1 20 ? -1.622 6.224 2.135 1.00 0.00 20 GLY A O 14
ATOM 20437 N N . LEU A 1 21 ? -1.916 4.695 3.759 1.00 0.00 21 LEU A N 14
ATOM 20438 C CA . LEU A 1 21 ? -3.120 4.130 3.160 1.00 0.00 21 LEU A CA 14
ATOM 20439 C C . LEU A 1 21 ? -4.295 5.094 3.283 1.00 0.00 21 LEU A C 14
ATOM 20440 O O . LEU A 1 21 ? -5.055 5.288 2.334 1.00 0.00 21 LEU A O 14
ATOM 20456 N N . SER A 1 22 ? -4.437 5.698 4.459 1.00 0.00 22 SER A N 14
ATOM 20457 C CA . SER A 1 22 ? -5.521 6.642 4.708 1.00 0.00 22 SER A CA 14
ATOM 20458 C C . SER A 1 22 ? -5.336 7.911 3.882 1.00 0.00 22 SER A C 14
ATOM 20459 O O . SER A 1 22 ? -6.295 8.454 3.334 1.00 0.00 22 SER A O 14
ATOM 20467 N N . HIS A 1 23 ? -4.094 8.379 3.799 1.00 0.00 23 HIS A N 14
ATOM 20468 C CA . HIS A 1 23 ? -3.782 9.585 3.040 1.00 0.00 23 HIS A CA 14
ATOM 20469 C C . HIS A 1 23 ? -2.274 9.808 2.971 1.00 0.00 23 HIS A C 14
ATOM 20470 O O . HIS A 1 23 ? -1.498 9.057 3.559 1.00 0.00 23 HIS A O 14
ATOM 20485 N N . GLY A 1 24 ? -1.866 10.847 2.248 1.00 0.00 24 GLY A N 14
ATOM 20486 C CA . GLY A 1 24 ? -0.453 11.150 2.115 1.00 0.00 24 GLY A CA 14
ATOM 20487 C C . GLY A 1 24 ? -0.207 12.475 1.422 1.00 0.00 24 GLY A C 14
ATOM 20488 O O . GLY A 1 24 ? -1.112 13.301 1.308 1.00 0.00 24 GLY A O 14
ATOM 20492 N N . MET A 1 25 ? 1.023 12.680 0.961 1.00 0.00 25 MET A N 14
ATOM 20493 C CA . MET A 1 25 ? 1.385 13.915 0.276 1.00 0.00 25 MET A CA 14
ATOM 20494 C C . MET A 1 25 ? 2.397 13.645 -0.833 1.00 0.00 25 MET A C 14
ATOM 20495 O O . MET A 1 25 ? 3.096 12.632 -0.816 1.00 0.00 25 MET A O 14
ATOM 20509 N N . VAL A 1 26 ? 2.471 14.559 -1.796 1.00 0.00 26 VAL A N 14
ATOM 20510 C CA . VAL A 1 26 ? 3.399 14.419 -2.912 1.00 0.00 26 VAL A CA 14
ATOM 20511 C C . VAL A 1 26 ? 4.845 14.439 -2.431 1.00 0.00 26 VAL A C 14
ATOM 20512 O O . VAL A 1 26 ? 5.184 15.143 -1.481 1.00 0.00 26 VAL A O 14
ATOM 20525 N N . ASN A 1 27 ? 5.694 13.660 -3.094 1.00 0.00 27 ASN A N 14
ATOM 20526 C CA . ASN A 1 27 ? 7.106 13.588 -2.733 1.00 0.00 27 ASN A CA 14
ATOM 20527 C C . ASN A 1 27 ? 7.277 13.082 -1.304 1.00 0.00 27 ASN A C 14
ATOM 20528 O O . ASN A 1 27 ? 8.195 13.493 -0.594 1.00 0.00 27 ASN A O 14
ATOM 20539 N N . LYS A 1 28 ? 6.387 12.187 -0.889 1.00 0.00 28 LYS A N 14
ATOM 20540 C CA . LYS A 1 28 ? 6.439 11.622 0.455 1.00 0.00 28 LYS A CA 14
ATOM 20541 C C . LYS A 1 28 ? 6.163 10.122 0.425 1.00 0.00 28 LYS A C 14
ATOM 20542 O O . LYS A 1 28 ? 5.154 9.663 -0.111 1.00 0.00 28 LYS A O 14
ATOM 20561 N N . PRO A 1 29 ? 7.078 9.339 1.016 1.00 0.00 29 PRO A N 14
ATOM 20562 C CA . PRO A 1 29 ? 6.953 7.880 1.072 1.00 0.00 29 PRO A CA 14
ATOM 20563 C C . PRO A 1 29 ? 5.827 7.429 1.997 1.00 0.00 29 PRO A C 14
ATOM 20564 O O . PRO A 1 29 ? 5.996 7.375 3.215 1.00 0.00 29 PRO A O 14
ATOM 20575 N N . ALA A 1 30 ? 4.679 7.107 1.410 1.00 0.00 30 ALA A N 14
ATOM 20576 C CA . ALA A 1 30 ? 3.526 6.659 2.182 1.00 0.00 30 ALA A CA 14
ATOM 20577 C C . ALA A 1 30 ? 3.783 5.293 2.808 1.00 0.00 30 ALA A C 14
ATOM 20578 O O . ALA A 1 30 ? 3.688 4.263 2.140 1.00 0.00 30 ALA A O 14
ATOM 20585 N N . THR A 1 31 ? 4.109 5.290 4.097 1.00 0.00 31 THR A N 14
ATOM 20586 C CA . THR A 1 31 ? 4.381 4.050 4.814 1.00 0.00 31 THR A CA 14
ATOM 20587 C C . THR A 1 31 ? 3.111 3.489 5.443 1.00 0.00 31 THR A C 14
ATOM 20588 O O . THR A 1 31 ? 2.294 4.233 5.986 1.00 0.00 31 THR A O 14
ATOM 20599 N N . PHE A 1 32 ? 2.952 2.172 5.368 1.00 0.00 32 PHE A N 14
ATOM 20600 C CA . PHE A 1 32 ? 1.780 1.510 5.931 1.00 0.00 32 PHE A CA 14
ATOM 20601 C C . PHE A 1 32 ? 2.105 0.072 6.325 1.00 0.00 32 PHE A C 14
ATOM 20602 O O . PHE A 1 32 ? 3.128 -0.480 5.919 1.00 0.00 32 PHE A O 14
ATOM 20619 N N . THR A 1 33 ? 1.226 -0.529 7.121 1.00 0.00 33 THR A N 14
ATOM 20620 C CA . THR A 1 33 ? 1.418 -1.902 7.572 1.00 0.00 33 THR A CA 14
ATOM 20621 C C . THR A 1 33 ? 0.389 -2.836 6.946 1.00 0.00 33 THR A C 14
ATOM 20622 O O . THR A 1 33 ? -0.780 -2.478 6.800 1.00 0.00 33 THR A O 14
ATOM 20633 N N . ILE A 1 34 ? 0.830 -4.034 6.579 1.00 0.00 34 ILE A N 14
ATOM 20634 C CA . ILE A 1 34 ? -0.054 -5.020 5.970 1.00 0.00 34 ILE A CA 14
ATOM 20635 C C . ILE A 1 34 ? -0.109 -6.297 6.802 1.00 0.00 34 ILE A C 14
ATOM 20636 O O . ILE A 1 34 ? 0.898 -6.985 6.971 1.00 0.00 34 ILE A O 14
ATOM 20652 N N . VAL A 1 35 ? -1.294 -6.609 7.318 1.00 0.00 35 VAL A N 14
ATOM 20653 C CA . VAL A 1 35 ? -1.482 -7.805 8.130 1.00 0.00 35 VAL A CA 14
ATOM 20654 C C . VAL A 1 35 ? -1.335 -9.069 7.290 1.00 0.00 35 VAL A C 14
ATOM 20655 O O . VAL A 1 35 ? -2.268 -9.483 6.602 1.00 0.00 35 VAL A O 14
ATOM 20668 N N . THR A 1 36 ? -0.155 -9.679 7.351 1.00 0.00 36 THR A N 14
ATOM 20669 C CA . THR A 1 36 ? 0.116 -10.895 6.595 1.00 0.00 36 THR A CA 14
ATOM 20670 C C . THR A 1 36 ? 0.632 -12.004 7.505 1.00 0.00 36 THR A C 14
ATOM 20671 O O . THR A 1 36 ? 1.362 -12.893 7.066 1.00 0.00 36 THR A O 14
ATOM 20682 N N . LYS A 1 37 ? 0.247 -11.947 8.776 1.00 0.00 37 LYS A N 14
ATOM 20683 C CA . LYS A 1 37 ? 0.669 -12.948 9.749 1.00 0.00 37 LYS A CA 14
ATOM 20684 C C . LYS A 1 37 ? -0.081 -14.260 9.539 1.00 0.00 37 LYS A C 14
ATOM 20685 O O . LYS A 1 37 ? 0.531 -15.314 9.366 1.00 0.00 37 LYS A O 14
ATOM 20704 N N . ASP A 1 38 ? -1.407 -14.188 9.555 1.00 0.00 38 ASP A N 14
ATOM 20705 C CA . ASP A 1 38 ? -2.239 -15.370 9.364 1.00 0.00 38 ASP A CA 14
ATOM 20706 C C . ASP A 1 38 ? -2.132 -15.884 7.932 1.00 0.00 38 ASP A C 14
ATOM 20707 O O . ASP A 1 38 ? -1.975 -17.083 7.703 1.00 0.00 38 ASP A O 14
ATOM 20716 N N . ALA A 1 39 ? -2.218 -14.970 6.971 1.00 0.00 39 ALA A N 14
ATOM 20717 C CA . ALA A 1 39 ? -2.129 -15.331 5.562 1.00 0.00 39 ALA A CA 14
ATOM 20718 C C . ALA A 1 39 ? -0.862 -16.130 5.279 1.00 0.00 39 ALA A C 14
ATOM 20719 O O . ALA A 1 39 ? -0.891 -17.123 4.554 1.00 0.00 39 ALA A O 14
ATOM 20726 N N . GLY A 1 40 ? 0.252 -15.688 5.855 1.00 0.00 40 GLY A N 14
ATOM 20727 C CA . GLY A 1 40 ? 1.515 -16.373 5.652 1.00 0.00 40 GLY A CA 14
ATOM 20728 C C . GLY A 1 40 ? 2.085 -16.140 4.267 1.00 0.00 40 GLY A C 14
ATOM 20729 O O . GLY A 1 40 ? 1.390 -16.314 3.266 1.00 0.00 40 GLY A O 14
ATOM 20733 N N . GLU A 1 41 ? 3.352 -15.742 4.209 1.00 0.00 41 GLU A N 14
ATOM 20734 C CA . GLU A 1 41 ? 4.013 -15.482 2.935 1.00 0.00 41 GLU A CA 14
ATOM 20735 C C . GLU A 1 41 ? 3.511 -16.437 1.857 1.00 0.00 41 GLU A C 14
ATOM 20736 O O . GLU A 1 41 ? 3.434 -17.646 2.070 1.00 0.00 41 GLU A O 14
ATOM 20748 N N . GLY A 1 42 ? 3.169 -15.884 0.697 1.00 0.00 42 GLY A N 14
ATOM 20749 C CA . GLY A 1 42 ? 2.677 -16.700 -0.398 1.00 0.00 42 GLY A CA 14
ATOM 20750 C C . GLY A 1 42 ? 2.792 -16.001 -1.739 1.00 0.00 42 GLY A C 14
ATOM 20751 O O . GLY A 1 42 ? 3.878 -15.579 -2.136 1.00 0.00 42 GLY A O 14
ATOM 20755 N N . GLY A 1 43 ? 1.669 -15.880 -2.440 1.00 0.00 43 GLY A N 14
ATOM 20756 C CA . GLY A 1 43 ? 1.670 -15.229 -3.737 1.00 0.00 43 GLY A CA 14
ATOM 20757 C C . GLY A 1 43 ? 1.074 -13.837 -3.687 1.00 0.00 43 GLY A C 14
ATOM 20758 O O . GLY A 1 43 ? 0.302 -13.452 -4.566 1.00 0.00 43 GLY A O 14
ATOM 20762 N N . LEU A 1 44 ? 1.431 -13.078 -2.656 1.00 0.00 44 LEU A N 14
ATOM 20763 C CA . LEU A 1 44 ? 0.925 -11.720 -2.494 1.00 0.00 44 LEU A CA 14
ATOM 20764 C C . LEU A 1 44 ? 1.363 -10.833 -3.655 1.00 0.00 44 LEU A C 14
ATOM 20765 O O . LEU A 1 44 ? 2.431 -11.034 -4.234 1.00 0.00 44 LEU A O 14
ATOM 20781 N N . SER A 1 45 ? 0.533 -9.850 -3.988 1.00 0.00 45 SER A N 14
ATOM 20782 C CA . SER A 1 45 ? 0.834 -8.933 -5.081 1.00 0.00 45 SER A CA 14
ATOM 20783 C C . SER A 1 45 ? 0.648 -7.484 -4.641 1.00 0.00 45 SER A C 14
ATOM 20784 O O . SER A 1 45 ? -0.370 -7.130 -4.043 1.00 0.00 45 SER A O 14
ATOM 20792 N N . LEU A 1 46 ? 1.637 -6.649 -4.941 1.00 0.00 46 LEU A N 14
ATOM 20793 C CA . LEU A 1 46 ? 1.584 -5.238 -4.577 1.00 0.00 46 LEU A CA 14
ATOM 20794 C C . LEU A 1 46 ? 1.716 -4.352 -5.812 1.00 0.00 46 LEU A C 14
ATOM 20795 O O . LEU A 1 46 ? 2.629 -4.527 -6.618 1.00 0.00 46 LEU A O 14
ATOM 20811 N N . ALA A 1 47 ? 0.800 -3.399 -5.951 1.00 0.00 47 ALA A N 14
ATOM 20812 C CA . ALA A 1 47 ? 0.817 -2.483 -7.085 1.00 0.00 47 ALA A CA 14
ATOM 20813 C C . ALA A 1 47 ? -0.102 -1.291 -6.841 1.00 0.00 47 ALA A C 14
ATOM 20814 O O . ALA A 1 47 ? -1.217 -1.446 -6.342 1.00 0.00 47 ALA A O 14
ATOM 20821 N N . VAL A 1 48 ? 0.372 -0.101 -7.196 1.00 0.00 48 VAL A N 14
ATOM 20822 C CA . VAL A 1 48 ? -0.409 1.117 -7.017 1.00 0.00 48 VAL A CA 14
ATOM 20823 C C . VAL A 1 48 ? -0.822 1.708 -8.360 1.00 0.00 48 VAL A C 14
ATOM 20824 O O . VAL A 1 48 ? -0.026 1.762 -9.297 1.00 0.00 48 VAL A O 14
ATOM 20837 N N . GLU A 1 49 ? -2.073 2.149 -8.446 1.00 0.00 49 GLU A N 14
ATOM 20838 C CA . GLU A 1 49 ? -2.593 2.736 -9.676 1.00 0.00 49 GLU A CA 14
ATOM 20839 C C . GLU A 1 49 ? -3.276 4.071 -9.396 1.00 0.00 49 GLU A C 14
ATOM 20840 O O . GLU A 1 49 ? -4.385 4.114 -8.863 1.00 0.00 49 GLU A O 14
ATOM 20852 N N . GLY A 1 50 ? -2.606 5.160 -9.758 1.00 0.00 50 GLY A N 14
ATOM 20853 C CA . GLY A 1 50 ? -3.163 6.482 -9.537 1.00 0.00 50 GLY A CA 14
ATOM 20854 C C . GLY A 1 50 ? -2.789 7.459 -10.634 1.00 0.00 50 GLY A C 14
ATOM 20855 O O . GLY A 1 50 ? -2.590 7.083 -11.789 1.00 0.00 50 GLY A O 14
ATOM 20859 N N . PRO A 1 51 ? -2.691 8.748 -10.275 1.00 0.00 51 PRO A N 14
ATOM 20860 C CA . PRO A 1 51 ? -2.339 9.809 -11.224 1.00 0.00 51 PRO A CA 14
ATOM 20861 C C . PRO A 1 51 ? -0.886 9.723 -11.678 1.00 0.00 51 PRO A C 14
ATOM 20862 O O . PRO A 1 51 ? -0.430 10.530 -12.487 1.00 0.00 51 PRO A O 14
ATOM 20873 N N . SER A 1 52 ? -0.164 8.740 -11.151 1.00 0.00 52 SER A N 14
ATOM 20874 C CA . SER A 1 52 ? 1.240 8.550 -11.499 1.00 0.00 52 SER A CA 14
ATOM 20875 C C . SER A 1 52 ? 1.786 7.269 -10.877 1.00 0.00 52 SER A C 14
ATOM 20876 O O . SER A 1 52 ? 1.418 6.901 -9.761 1.00 0.00 52 SER A O 14
ATOM 20884 N N . LYS A 1 53 ? 2.667 6.593 -11.606 1.00 0.00 53 LYS A N 14
ATOM 20885 C CA . LYS A 1 53 ? 3.267 5.354 -11.128 1.00 0.00 53 LYS A CA 14
ATOM 20886 C C . LYS A 1 53 ? 4.313 5.634 -10.053 1.00 0.00 53 LYS A C 14
ATOM 20887 O O . LYS A 1 53 ? 5.319 6.294 -10.311 1.00 0.00 53 LYS A O 14
ATOM 20906 N N . ALA A 1 54 ? 4.067 5.129 -8.849 1.00 0.00 54 ALA A N 14
ATOM 20907 C CA . ALA A 1 54 ? 4.989 5.322 -7.737 1.00 0.00 54 ALA A CA 14
ATOM 20908 C C . ALA A 1 54 ? 5.715 4.026 -7.394 1.00 0.00 54 ALA A C 14
ATOM 20909 O O . ALA A 1 54 ? 5.128 2.946 -7.434 1.00 0.00 54 ALA A O 14
ATOM 20916 N N . GLU A 1 55 ? 6.996 4.142 -7.057 1.00 0.00 55 GLU A N 14
ATOM 20917 C CA . GLU A 1 55 ? 7.802 2.978 -6.708 1.00 0.00 55 GLU A CA 14
ATOM 20918 C C . GLU A 1 55 ? 7.414 2.439 -5.334 1.00 0.00 55 GLU A C 14
ATOM 20919 O O . GLU A 1 55 ? 7.459 3.161 -4.338 1.00 0.00 55 GLU A O 14
ATOM 20931 N N . ILE A 1 56 ? 7.033 1.167 -5.290 1.00 0.00 56 ILE A N 14
ATOM 20932 C CA . ILE A 1 56 ? 6.638 0.531 -4.040 1.00 0.00 56 ILE A CA 14
ATOM 20933 C C . ILE A 1 56 ? 7.742 -0.380 -3.513 1.00 0.00 56 ILE A C 14
ATOM 20934 O O . ILE A 1 56 ? 8.181 -1.303 -4.199 1.00 0.00 56 ILE A O 14
ATOM 20950 N N . THR A 1 57 ? 8.186 -0.115 -2.288 1.00 0.00 57 THR A N 14
ATOM 20951 C CA . THR A 1 57 ? 9.238 -0.910 -1.668 1.00 0.00 57 THR A CA 14
ATOM 20952 C C . THR A 1 57 ? 8.653 -1.957 -0.727 1.00 0.00 57 THR A C 14
ATOM 20953 O O . THR A 1 57 ? 7.673 -1.699 -0.028 1.00 0.00 57 THR A O 14
ATOM 20964 N N . CYS A 1 58 ? 9.260 -3.139 -0.714 1.00 0.00 58 CYS A N 14
ATOM 20965 C CA . CYS A 1 58 ? 8.799 -4.226 0.142 1.00 0.00 58 CYS A CA 14
ATOM 20966 C C . CYS A 1 58 ? 9.888 -4.642 1.126 1.00 0.00 58 CYS A C 14
ATOM 20967 O O . CYS A 1 58 ? 11.035 -4.867 0.740 1.00 0.00 58 CYS A O 14
ATOM 20975 N N . LYS A 1 59 ? 9.521 -4.742 2.399 1.00 0.00 59 LYS A N 14
ATOM 20976 C CA . LYS A 1 59 ? 10.465 -5.131 3.440 1.00 0.00 59 LYS A CA 14
ATOM 20977 C C . LYS A 1 59 ? 10.048 -6.448 4.088 1.00 0.00 59 LYS A C 14
ATOM 20978 O O . LYS A 1 59 ? 8.866 -6.791 4.113 1.00 0.00 59 LYS A O 14
ATOM 20997 N N . ASP A 1 60 ? 11.025 -7.179 4.612 1.00 0.00 60 ASP A N 14
ATOM 20998 C CA . ASP A 1 60 ? 10.759 -8.456 5.263 1.00 0.00 60 ASP A CA 14
ATOM 20999 C C . ASP A 1 60 ? 10.951 -8.348 6.773 1.00 0.00 60 ASP A C 14
ATOM 21000 O O . ASP A 1 60 ? 12.074 -8.211 7.257 1.00 0.00 60 ASP A O 14
ATOM 21009 N N . ASN A 1 61 ? 9.848 -8.408 7.511 1.00 0.00 61 ASN A N 14
ATOM 21010 C CA . ASN A 1 61 ? 9.895 -8.314 8.965 1.00 0.00 61 ASN A CA 14
ATOM 21011 C C . ASN A 1 61 ? 10.189 -9.676 9.589 1.00 0.00 61 ASN A C 14
ATOM 21012 O O . ASN A 1 61 ? 10.878 -9.770 10.604 1.00 0.00 61 ASN A O 14
ATOM 21023 N N . LYS A 1 62 ? 9.662 -10.728 8.973 1.00 0.00 62 LYS A N 14
ATOM 21024 C CA . LYS A 1 62 ? 9.868 -12.085 9.465 1.00 0.00 62 LYS A CA 14
ATOM 21025 C C . LYS A 1 62 ? 9.238 -12.267 10.842 1.00 0.00 62 LYS A C 14
ATOM 21026 O O . LYS A 1 62 ? 9.747 -13.019 11.674 1.00 0.00 62 LYS A O 14
ATOM 21045 N N . ASP A 1 63 ? 8.129 -11.574 11.077 1.00 0.00 63 ASP A N 14
ATOM 21046 C CA . ASP A 1 63 ? 7.429 -11.661 12.353 1.00 0.00 63 ASP A CA 14
ATOM 21047 C C . ASP A 1 63 ? 5.942 -11.930 12.140 1.00 0.00 63 ASP A C 14
ATOM 21048 O O . ASP A 1 63 ? 5.350 -12.769 12.816 1.00 0.00 63 ASP A O 14
ATOM 21057 N N . GLY A 1 64 ? 5.345 -11.209 11.195 1.00 0.00 64 GLY A N 14
ATOM 21058 C CA . GLY A 1 64 ? 3.933 -11.384 10.911 1.00 0.00 64 GLY A CA 14
ATOM 21059 C C . GLY A 1 64 ? 3.320 -10.166 10.248 1.00 0.00 64 GLY A C 14
ATOM 21060 O O . GLY A 1 64 ? 2.145 -9.861 10.456 1.00 0.00 64 GLY A O 14
ATOM 21064 N N . THR A 1 65 ? 4.118 -9.466 9.447 1.00 0.00 65 THR A N 14
ATOM 21065 C CA . THR A 1 65 ? 3.648 -8.273 8.754 1.00 0.00 65 THR A CA 14
ATOM 21066 C C . THR A 1 65 ? 4.541 -7.941 7.564 1.00 0.00 65 THR A C 14
ATOM 21067 O O . THR A 1 65 ? 5.462 -8.692 7.238 1.00 0.00 65 THR A O 14
ATOM 21078 N N . CYS A 1 66 ? 4.265 -6.813 6.919 1.00 0.00 66 CYS A N 14
ATOM 21079 C CA . CYS A 1 66 ? 5.045 -6.382 5.764 1.00 0.00 66 CYS A CA 14
ATOM 21080 C C . CYS A 1 66 ? 5.063 -4.860 5.658 1.00 0.00 66 CYS A C 14
ATOM 21081 O O . CYS A 1 66 ? 4.020 -4.225 5.502 1.00 0.00 66 CYS A O 14
ATOM 21089 N N . THR A 1 67 ? 6.256 -4.280 5.744 1.00 0.00 67 THR A N 14
ATOM 21090 C CA . THR A 1 67 ? 6.411 -2.834 5.661 1.00 0.00 67 THR A CA 14
ATOM 21091 C C . THR A 1 67 ? 6.589 -2.382 4.215 1.00 0.00 67 THR A C 14
ATOM 21092 O O . THR A 1 67 ? 7.572 -2.731 3.562 1.00 0.00 67 THR A O 14
ATOM 21103 N N . VAL A 1 68 ? 5.631 -1.603 3.721 1.00 0.00 68 VAL A N 14
ATOM 21104 C CA . VAL A 1 68 ? 5.684 -1.102 2.353 1.00 0.00 68 VAL A CA 14
ATOM 21105 C C . VAL A 1 68 ? 5.590 0.419 2.321 1.00 0.00 68 VAL A C 14
ATOM 21106 O O . VAL A 1 68 ? 4.939 1.029 3.169 1.00 0.00 68 VAL A O 14
ATOM 21119 N N . SER A 1 69 ? 6.246 1.026 1.337 1.00 0.00 69 SER A N 14
ATOM 21120 C CA . SER A 1 69 ? 6.240 2.477 1.196 1.00 0.00 69 SER A CA 14
ATOM 21121 C C . SER A 1 69 ? 6.234 2.880 -0.276 1.00 0.00 69 SER A C 14
ATOM 21122 O O . SER A 1 69 ? 7.030 2.380 -1.071 1.00 0.00 69 SER A O 14
ATOM 21130 N N . TYR A 1 70 ? 5.330 3.786 -0.630 1.00 0.00 70 TYR A N 14
ATOM 21131 C CA . TYR A 1 70 ? 5.217 4.255 -2.006 1.00 0.00 70 TYR A CA 14
ATOM 21132 C C . TYR A 1 70 ? 5.378 5.771 -2.080 1.00 0.00 70 TYR A C 14
ATOM 21133 O O . TYR A 1 70 ? 4.822 6.506 -1.263 1.00 0.00 70 TYR A O 14
ATOM 21151 N N . LEU A 1 71 ? 6.141 6.231 -3.066 1.00 0.00 71 LEU A N 14
ATOM 21152 C CA . LEU A 1 71 ? 6.375 7.659 -3.249 1.00 0.00 71 LEU A CA 14
ATOM 21153 C C . LEU A 1 71 ? 5.636 8.178 -4.478 1.00 0.00 71 LEU A C 14
ATOM 21154 O O . LEU A 1 71 ? 6.062 7.983 -5.617 1.00 0.00 71 LEU A O 14
ATOM 21170 N N . PRO A 1 72 ? 4.504 8.859 -4.245 1.00 0.00 72 PRO A N 14
ATOM 21171 C CA . PRO A 1 72 ? 3.684 9.423 -5.321 1.00 0.00 72 PRO A CA 14
ATOM 21172 C C . PRO A 1 72 ? 4.364 10.600 -6.012 1.00 0.00 72 PRO A C 14
ATOM 21173 O O . PRO A 1 72 ? 5.225 11.262 -5.431 1.00 0.00 72 PRO A O 14
ATOM 21184 N N . THR A 1 73 ? 3.973 10.856 -7.257 1.00 0.00 73 THR A N 14
ATOM 21185 C CA . THR A 1 73 ? 4.546 11.953 -8.027 1.00 0.00 73 THR A CA 14
ATOM 21186 C C . THR A 1 73 ? 3.520 13.056 -8.259 1.00 0.00 73 THR A C 14
ATOM 21187 O O . THR A 1 73 ? 3.878 14.207 -8.508 1.00 0.00 73 THR A O 14
ATOM 21198 N N . ALA A 1 74 ? 2.243 12.698 -8.175 1.00 0.00 74 ALA A N 14
ATOM 21199 C CA . ALA A 1 74 ? 1.165 13.659 -8.373 1.00 0.00 74 ALA A CA 14
ATOM 21200 C C . ALA A 1 74 ? 0.041 13.438 -7.367 1.00 0.00 74 ALA A C 14
ATOM 21201 O O . ALA A 1 74 ? -0.242 12.314 -6.952 1.00 0.00 74 ALA A O 14
ATOM 21208 N N . PRO A 1 75 ? -0.617 14.535 -6.963 1.00 0.00 75 PRO A N 14
ATOM 21209 C CA . PRO A 1 75 ? -1.721 14.486 -6.000 1.00 0.00 75 PRO A CA 14
ATOM 21210 C C . PRO A 1 75 ? -2.969 13.833 -6.582 1.00 0.00 75 PRO A C 14
ATOM 21211 O O . PRO A 1 75 ? -3.328 14.074 -7.734 1.00 0.00 75 PRO A O 14
ATOM 21222 N N . GLY A 1 76 ? -3.629 13.005 -5.777 1.00 0.00 76 GLY A N 14
ATOM 21223 C CA . GLY A 1 76 ? -4.831 12.330 -6.230 1.00 0.00 76 GLY A CA 14
ATOM 21224 C C . GLY A 1 76 ? -5.139 11.088 -5.418 1.00 0.00 76 GLY A C 14
ATOM 21225 O O . GLY A 1 76 ? -4.544 10.863 -4.365 1.00 0.00 76 GLY A O 14
ATOM 21229 N N . ASP A 1 77 ? -6.073 10.280 -5.908 1.00 0.00 77 ASP A N 14
ATOM 21230 C CA . ASP A 1 77 ? -6.461 9.054 -5.220 1.00 0.00 77 ASP A CA 14
ATOM 21231 C C . ASP A 1 77 ? -5.691 7.856 -5.769 1.00 0.00 77 ASP A C 14
ATOM 21232 O O . ASP A 1 77 ? -5.916 7.426 -6.900 1.00 0.00 77 ASP A O 14
ATOM 21241 N N . TYR A 1 78 ? -4.781 7.324 -4.960 1.00 0.00 78 TYR A N 14
ATOM 21242 C CA . TYR A 1 78 ? -3.975 6.179 -5.365 1.00 0.00 78 TYR A CA 14
ATOM 21243 C C . TYR A 1 78 ? -4.671 4.869 -5.008 1.00 0.00 78 TYR A C 14
ATOM 21244 O O . TYR A 1 78 ? -5.199 4.714 -3.907 1.00 0.00 78 TYR A O 14
ATOM 21262 N N . SER A 1 79 ? -4.666 3.929 -5.948 1.00 0.00 79 SER A N 14
ATOM 21263 C CA . SER A 1 79 ? -5.299 2.633 -5.735 1.00 0.00 79 SER A CA 14
ATOM 21264 C C . SER A 1 79 ? -4.256 1.562 -5.429 1.00 0.00 79 SER A C 14
ATOM 21265 O O . SER A 1 79 ? -3.481 1.168 -6.301 1.00 0.00 79 SER A O 14
ATOM 21273 N N . ILE A 1 80 ? -4.243 1.097 -4.184 1.00 0.00 80 ILE A N 14
ATOM 21274 C CA . ILE A 1 80 ? -3.296 0.072 -3.762 1.00 0.00 80 ILE A CA 14
ATOM 21275 C C . ILE A 1 80 ? -3.907 -1.321 -3.877 1.00 0.00 80 ILE A C 14
ATOM 21276 O O . ILE A 1 80 ? -4.651 -1.757 -2.999 1.00 0.00 80 ILE A O 14
ATOM 21292 N N . ILE A 1 81 ? -3.586 -2.014 -4.964 1.00 0.00 81 ILE A N 14
ATOM 21293 C CA . ILE A 1 81 ? -4.100 -3.358 -5.192 1.00 0.00 81 ILE A CA 14
ATOM 21294 C C . ILE A 1 81 ? -3.269 -4.398 -4.448 1.00 0.00 81 ILE A C 14
ATOM 21295 O O . ILE A 1 81 ? -2.057 -4.492 -4.639 1.00 0.00 81 ILE A O 14
ATOM 21311 N N . VAL A 1 82 ? -3.931 -5.180 -3.601 1.00 0.00 82 VAL A N 14
ATOM 21312 C CA . VAL A 1 82 ? -3.254 -6.216 -2.830 1.00 0.00 82 VAL A CA 14
ATOM 21313 C C . VAL A 1 82 ? -3.986 -7.549 -2.939 1.00 0.00 82 VAL A C 14
ATOM 21314 O O . VAL A 1 82 ? -4.996 -7.771 -2.271 1.00 0.00 82 VAL A O 14
ATOM 21327 N N . ARG A 1 83 ? -3.470 -8.433 -3.786 1.00 0.00 83 ARG A N 14
ATOM 21328 C CA . ARG A 1 83 ? -4.075 -9.745 -3.984 1.00 0.00 83 ARG A CA 14
ATOM 21329 C C . ARG A 1 83 ? -3.200 -10.843 -3.387 1.00 0.00 83 ARG A C 14
ATOM 21330 O O . ARG A 1 83 ? -1.995 -10.664 -3.211 1.00 0.00 83 ARG A O 14
ATOM 21351 N N . PHE A 1 84 ? -3.815 -11.979 -3.077 1.00 0.00 84 PHE A N 14
ATOM 21352 C CA . PHE A 1 84 ? -3.093 -13.106 -2.498 1.00 0.00 84 PHE A CA 14
ATOM 21353 C C . PHE A 1 84 ? -3.490 -14.414 -3.176 1.00 0.00 84 PHE A C 14
ATOM 21354 O O . PHE A 1 84 ? -4.519 -15.007 -2.851 1.00 0.00 84 PHE A O 14
ATOM 21371 N N . ASP A 1 85 ? -2.669 -14.856 -4.122 1.00 0.00 85 ASP A N 14
ATOM 21372 C CA . ASP A 1 85 ? -2.933 -16.093 -4.847 1.00 0.00 85 ASP A CA 14
ATOM 21373 C C . ASP A 1 85 ? -4.185 -15.961 -5.709 1.00 0.00 85 ASP A C 14
ATOM 21374 O O . ASP A 1 85 ? -5.053 -16.834 -5.698 1.00 0.00 85 ASP A O 14
ATOM 21383 N N . ASP A 1 86 ? -4.272 -14.864 -6.453 1.00 0.00 86 ASP A N 14
ATOM 21384 C CA . ASP A 1 86 ? -5.417 -14.617 -7.321 1.00 0.00 86 ASP A CA 14
ATOM 21385 C C . ASP A 1 86 ? -6.684 -14.399 -6.499 1.00 0.00 86 ASP A C 14
ATOM 21386 O O . ASP A 1 86 ? -7.742 -14.946 -6.811 1.00 0.00 86 ASP A O 14
ATOM 21395 N N . LYS A 1 87 ? -6.569 -13.596 -5.446 1.00 0.00 87 LYS A N 14
ATOM 21396 C CA . LYS A 1 87 ? -7.704 -13.304 -4.579 1.00 0.00 87 LYS A CA 14
ATOM 21397 C C . LYS A 1 87 ? -7.597 -11.898 -3.997 1.00 0.00 87 LYS A C 14
ATOM 21398 O O . LYS A 1 87 ? -6.578 -11.534 -3.410 1.00 0.00 87 LYS A O 14
ATOM 21417 N N . HIS A 1 88 ? -8.656 -11.112 -4.163 1.00 0.00 88 HIS A N 14
ATOM 21418 C CA . HIS A 1 88 ? -8.681 -9.746 -3.653 1.00 0.00 88 HIS A CA 14
ATOM 21419 C C . HIS A 1 88 ? -9.041 -9.726 -2.170 1.00 0.00 88 HIS A C 14
ATOM 21420 O O . HIS A 1 88 ? -10.016 -10.351 -1.751 1.00 0.00 88 HIS A O 14
ATOM 21435 N N . ILE A 1 89 ? -8.249 -9.007 -1.383 1.00 0.00 89 ILE A N 14
ATOM 21436 C CA . ILE A 1 89 ? -8.485 -8.907 0.052 1.00 0.00 89 ILE A CA 14
ATOM 21437 C C . ILE A 1 89 ? -9.631 -7.946 0.354 1.00 0.00 89 ILE A C 14
ATOM 21438 O O . ILE A 1 89 ? -9.915 -7.020 -0.406 1.00 0.00 89 ILE A O 14
ATOM 21454 N N . PRO A 1 90 ? -10.304 -8.169 1.493 1.00 0.00 90 PRO A N 14
ATOM 21455 C CA . PRO A 1 90 ? -11.428 -7.333 1.924 1.00 0.00 90 PRO A CA 14
ATOM 21456 C C . PRO A 1 90 ? -10.984 -5.937 2.345 1.00 0.00 90 PRO A C 14
ATOM 21457 O O . PRO A 1 90 ? -10.803 -5.664 3.531 1.00 0.00 90 PRO A O 14
ATOM 21468 N N . GLY A 1 91 ? -10.809 -5.055 1.366 1.00 0.00 91 GLY A N 14
ATOM 21469 C CA . GLY A 1 91 ? -10.387 -3.697 1.656 1.00 0.00 91 GLY A CA 14
ATOM 21470 C C . GLY A 1 91 ? -9.562 -3.094 0.537 1.00 0.00 91 GLY A C 14
ATOM 21471 O O . GLY A 1 91 ? -9.287 -1.894 0.536 1.00 0.00 91 GLY A O 14
ATOM 21475 N N . SER A 1 92 ? -9.165 -3.928 -0.419 1.00 0.00 92 SER A N 14
ATOM 21476 C CA . SER A 1 92 ? -8.362 -3.472 -1.547 1.00 0.00 92 SER A CA 14
ATOM 21477 C C . SER A 1 92 ? -9.158 -3.543 -2.846 1.00 0.00 92 SER A C 14
ATOM 21478 O O . SER A 1 92 ? -10.097 -4.328 -2.986 1.00 0.00 92 SER A O 14
ATOM 21486 N N . PRO A 1 93 ? -8.776 -2.705 -3.821 1.00 0.00 93 PRO A N 14
ATOM 21487 C CA . PRO A 1 93 ? -7.661 -1.766 -3.665 1.00 0.00 93 PRO A CA 14
ATOM 21488 C C . PRO A 1 93 ? -7.983 -0.640 -2.688 1.00 0.00 93 PRO A C 14
ATOM 21489 O O . PRO A 1 93 ? -9.095 -0.112 -2.678 1.00 0.00 93 PRO A O 14
ATOM 21500 N N . PHE A 1 94 ? -7.003 -0.278 -1.867 1.00 0.00 94 PHE A N 14
ATOM 21501 C CA . PHE A 1 94 ? -7.182 0.786 -0.885 1.00 0.00 94 PHE A CA 14
ATOM 21502 C C . PHE A 1 94 ? -6.977 2.156 -1.524 1.00 0.00 94 PHE A C 14
ATOM 21503 O O . PHE A 1 94 ? -5.875 2.494 -1.958 1.00 0.00 94 PHE A O 14
ATOM 21520 N N . THR A 1 95 ? -8.047 2.943 -1.579 1.00 0.00 95 THR A N 14
ATOM 21521 C CA . THR A 1 95 ? -7.987 4.276 -2.166 1.00 0.00 95 THR A CA 14
ATOM 21522 C C . THR A 1 95 ? -7.349 5.272 -1.204 1.00 0.00 95 THR A C 14
ATOM 21523 O O . THR A 1 95 ? -7.998 5.755 -0.277 1.00 0.00 95 THR A O 14
ATOM 21534 N N . ALA A 1 96 ? -6.076 5.574 -1.431 1.00 0.00 96 ALA A N 14
ATOM 21535 C CA . ALA A 1 96 ? -5.352 6.516 -0.585 1.00 0.00 96 ALA A CA 14
ATOM 21536 C C . ALA A 1 96 ? -5.365 7.917 -1.187 1.00 0.00 96 ALA A C 14
ATOM 21537 O O . ALA A 1 96 ? -5.172 8.089 -2.390 1.00 0.00 96 ALA A O 14
ATOM 21544 N N . LYS A 1 97 ? -5.594 8.916 -0.342 1.00 0.00 97 LYS A N 14
ATOM 21545 C CA . LYS A 1 97 ? -5.632 10.303 -0.789 1.00 0.00 97 LYS A CA 14
ATOM 21546 C C . LYS A 1 97 ? -4.247 10.937 -0.714 1.00 0.00 97 LYS A C 14
ATOM 21547 O O . LYS A 1 97 ? -3.561 10.833 0.303 1.00 0.00 97 LYS A O 14
ATOM 21566 N N . ILE A 1 98 ? -3.843 11.596 -1.795 1.00 0.00 98 ILE A N 14
ATOM 21567 C CA . ILE A 1 98 ? -2.541 12.248 -1.849 1.00 0.00 98 ILE A CA 14
ATOM 21568 C C . ILE A 1 98 ? -2.676 13.713 -2.253 1.00 0.00 98 ILE A C 14
ATOM 21569 O O . ILE A 1 98 ? -3.161 14.027 -3.341 1.00 0.00 98 ILE A O 14
ATOM 21585 N N . THR A 1 99 ? -2.243 14.607 -1.370 1.00 0.00 99 THR A N 14
ATOM 21586 C CA . THR A 1 99 ? -2.315 16.038 -1.634 1.00 0.00 99 THR A CA 14
ATOM 21587 C C . THR A 1 99 ? -0.939 16.607 -1.961 1.00 0.00 99 THR A C 14
ATOM 21588 O O . THR A 1 99 ? 0.081 15.953 -1.746 1.00 0.00 99 THR A O 14
ATOM 21599 N N . GLY A 1 100 ? -0.917 17.830 -2.482 1.00 0.00 100 GLY A N 14
ATOM 21600 C CA . GLY A 1 100 ? 0.340 18.466 -2.830 1.00 0.00 100 GLY A CA 14
ATOM 21601 C C . GLY A 1 100 ? 0.233 19.318 -4.079 1.00 0.00 100 GLY A C 14
ATOM 21602 O O . GLY A 1 100 ? -0.679 19.135 -4.887 1.00 0.00 100 GLY A O 14
ATOM 21606 N N . ASP A 1 101 ? 1.164 20.251 -4.239 1.00 0.00 101 ASP A N 14
ATOM 21607 C CA . ASP A 1 101 ? 1.170 21.135 -5.399 1.00 0.00 101 ASP A CA 14
ATOM 21608 C C . ASP A 1 101 ? 2.589 21.589 -5.729 1.00 0.00 101 ASP A C 14
ATOM 21609 O O . ASP A 1 101 ? 3.384 21.875 -4.833 1.00 0.00 101 ASP A O 14
ATOM 21618 N N . ASP A 1 102 ? 2.899 21.652 -7.019 1.00 0.00 102 ASP A N 14
ATOM 21619 C CA . ASP A 1 102 ? 4.222 22.071 -7.467 1.00 0.00 102 ASP A CA 14
ATOM 21620 C C . ASP A 1 102 ? 4.603 23.415 -6.855 1.00 0.00 102 ASP A C 14
ATOM 21621 O O . ASP A 1 102 ? 3.894 24.407 -7.021 1.00 0.00 102 ASP A O 14
ATOM 21630 N N . SER A 1 103 ? 5.727 23.439 -6.145 1.00 0.00 103 SER A N 14
ATOM 21631 C CA . SER A 1 103 ? 6.200 24.660 -5.503 1.00 0.00 103 SER A CA 14
ATOM 21632 C C . SER A 1 103 ? 6.640 25.685 -6.543 1.00 0.00 103 SER A C 14
ATOM 21633 O O . SER A 1 103 ? 7.691 25.541 -7.166 1.00 0.00 103 SER A O 14
ATOM 21641 N N . MET A 1 104 ? 5.826 26.720 -6.726 1.00 0.00 104 MET A N 14
ATOM 21642 C CA . MET A 1 104 ? 6.132 27.771 -7.690 1.00 0.00 104 MET A CA 14
ATOM 21643 C C . MET A 1 104 ? 7.406 28.513 -7.299 1.00 0.00 104 MET A C 14
ATOM 21644 O O . MET A 1 104 ? 8.350 28.599 -8.084 1.00 0.00 104 MET A O 14
ATOM 21658 N N . ARG A 1 105 ? 7.425 29.048 -6.083 1.00 0.00 105 ARG A N 14
ATOM 21659 C CA . ARG A 1 105 ? 8.583 29.784 -5.590 1.00 0.00 105 ARG A CA 14
ATOM 21660 C C . ARG A 1 105 ? 9.080 30.779 -6.635 1.00 0.00 105 ARG A C 14
ATOM 21661 O O . ARG A 1 105 ? 10.284 30.918 -6.851 1.00 0.00 105 ARG A O 14
ATOM 21682 N N . SER A 1 106 ? 8.144 31.468 -7.281 1.00 0.00 106 SER A N 14
ATOM 21683 C CA . SER A 1 106 ? 8.487 32.446 -8.307 1.00 0.00 106 SER A CA 14
ATOM 21684 C C . SER A 1 106 ? 8.869 33.782 -7.677 1.00 0.00 106 SER A C 14
ATOM 21685 O O . SER A 1 106 ? 8.008 34.538 -7.228 1.00 0.00 106 SER A O 14
ATOM 21693 N N . GLY A 1 107 ? 10.167 34.066 -7.648 1.00 0.00 107 GLY A N 14
ATOM 21694 C CA . GLY A 1 107 ? 10.642 35.310 -7.071 1.00 0.00 107 GLY A CA 14
ATOM 21695 C C . GLY A 1 107 ? 11.999 35.163 -6.411 1.00 0.00 107 GLY A C 14
ATOM 21696 O O . GLY A 1 107 ? 12.132 35.255 -5.191 1.00 0.00 107 GLY A O 14
ATOM 21700 N N . PRO A 1 108 ? 13.036 34.927 -7.228 1.00 0.00 108 PRO A N 14
ATOM 21701 C CA . PRO A 1 108 ? 14.408 34.761 -6.738 1.00 0.00 108 PRO A CA 14
ATOM 21702 C C . PRO A 1 108 ? 14.996 36.064 -6.208 1.00 0.00 108 PRO A C 14
ATOM 21703 O O . PRO A 1 108 ? 15.786 36.060 -5.264 1.00 0.00 108 PRO A O 14
ATOM 21714 N N . SER A 1 109 ? 14.605 37.177 -6.820 1.00 0.00 109 SER A N 14
ATOM 21715 C CA . SER A 1 109 ? 15.097 38.487 -6.411 1.00 0.00 109 SER A CA 14
ATOM 21716 C C . SER A 1 109 ? 14.045 39.231 -5.593 1.00 0.00 109 SER A C 14
ATOM 21717 O O . SER A 1 109 ? 13.077 39.759 -6.140 1.00 0.00 109 SER A O 14
ATOM 21725 N N . SER A 1 110 ? 14.243 39.268 -4.279 1.00 0.00 110 SER A N 14
ATOM 21726 C CA . SER A 1 110 ? 13.311 39.943 -3.384 1.00 0.00 110 SER A CA 14
ATOM 21727 C C . SER A 1 110 ? 13.183 41.420 -3.746 1.00 0.00 110 SER A C 14
ATOM 21728 O O . SER A 1 110 ? 14.182 42.126 -3.882 1.00 0.00 110 SER A O 14
ATOM 21736 N N . GLY A 1 111 ? 11.946 41.880 -3.901 1.00 0.00 111 GLY A N 14
ATOM 21737 C CA . GLY A 1 111 ? 11.708 43.269 -4.246 1.00 0.00 111 GLY A CA 14
ATOM 21738 C C . GLY A 1 111 ? 10.435 43.811 -3.628 1.00 0.00 111 GLY A C 14
ATOM 21739 O O . GLY A 1 111 ? 10.439 44.881 -3.019 1.00 0.00 111 GLY A O 14
ATOM 21743 N N . GLY A 1 1 ? 8.999 -23.079 18.137 1.00 0.00 1 GLY A N 15
ATOM 21744 C CA . GLY A 1 1 ? 8.184 -24.131 17.557 1.00 0.00 1 GLY A CA 15
ATOM 21745 C C . GLY A 1 1 ? 7.346 -23.640 16.393 1.00 0.00 1 GLY A C 15
ATOM 21746 O O . GLY A 1 1 ? 7.591 -22.560 15.855 1.00 0.00 1 GLY A O 15
ATOM 21750 N N . SER A 1 2 ? 6.354 -24.434 16.003 1.00 0.00 2 SER A N 15
ATOM 21751 C CA . SER A 1 2 ? 5.481 -24.077 14.892 1.00 0.00 2 SER A CA 15
ATOM 21752 C C . SER A 1 2 ? 4.019 -24.335 15.245 1.00 0.00 2 SER A C 15
ATOM 21753 O O . SER A 1 2 ? 3.714 -24.908 16.291 1.00 0.00 2 SER A O 15
ATOM 21761 N N . SER A 1 3 ? 3.120 -23.908 14.365 1.00 0.00 3 SER A N 15
ATOM 21762 C CA . SER A 1 3 ? 1.689 -24.088 14.584 1.00 0.00 3 SER A CA 15
ATOM 21763 C C . SER A 1 3 ? 1.238 -25.468 14.116 1.00 0.00 3 SER A C 15
ATOM 21764 O O . SER A 1 3 ? 0.555 -26.190 14.842 1.00 0.00 3 SER A O 15
ATOM 21772 N N . GLY A 1 4 ? 1.625 -25.829 12.896 1.00 0.00 4 GLY A N 15
ATOM 21773 C CA . GLY A 1 4 ? 1.252 -27.121 12.351 1.00 0.00 4 GLY A CA 15
ATOM 21774 C C . GLY A 1 4 ? 1.741 -27.313 10.929 1.00 0.00 4 GLY A C 15
ATOM 21775 O O . GLY A 1 4 ? 2.113 -26.351 10.258 1.00 0.00 4 GLY A O 15
ATOM 21779 N N . SER A 1 5 ? 1.742 -28.560 10.469 1.00 0.00 5 SER A N 15
ATOM 21780 C CA . SER A 1 5 ? 2.194 -28.876 9.119 1.00 0.00 5 SER A CA 15
ATOM 21781 C C . SER A 1 5 ? 1.292 -28.222 8.077 1.00 0.00 5 SER A C 15
ATOM 21782 O O . SER A 1 5 ? 1.764 -27.506 7.194 1.00 0.00 5 SER A O 15
ATOM 21790 N N . SER A 1 6 ? -0.008 -28.474 8.186 1.00 0.00 6 SER A N 15
ATOM 21791 C CA . SER A 1 6 ? -0.977 -27.914 7.252 1.00 0.00 6 SER A CA 15
ATOM 21792 C C . SER A 1 6 ? -0.677 -26.443 6.975 1.00 0.00 6 SER A C 15
ATOM 21793 O O . SER A 1 6 ? -0.605 -26.019 5.823 1.00 0.00 6 SER A O 15
ATOM 21801 N N . GLY A 1 7 ? -0.502 -25.670 8.043 1.00 0.00 7 GLY A N 15
ATOM 21802 C CA . GLY A 1 7 ? -0.212 -24.256 7.895 1.00 0.00 7 GLY A CA 15
ATOM 21803 C C . GLY A 1 7 ? -0.968 -23.402 8.893 1.00 0.00 7 GLY A C 15
ATOM 21804 O O . GLY A 1 7 ? -0.377 -22.573 9.585 1.00 0.00 7 GLY A O 15
ATOM 21808 N N . ALA A 1 8 ? -2.280 -23.603 8.968 1.00 0.00 8 ALA A N 15
ATOM 21809 C CA . ALA A 1 8 ? -3.117 -22.844 9.889 1.00 0.00 8 ALA A CA 15
ATOM 21810 C C . ALA A 1 8 ? -4.485 -23.498 10.052 1.00 0.00 8 ALA A C 15
ATOM 21811 O O . ALA A 1 8 ? -4.923 -24.265 9.194 1.00 0.00 8 ALA A O 15
ATOM 21818 N N . ILE A 1 9 ? -5.156 -23.190 11.157 1.00 0.00 9 ILE A N 15
ATOM 21819 C CA . ILE A 1 9 ? -6.474 -23.747 11.431 1.00 0.00 9 ILE A CA 15
ATOM 21820 C C . ILE A 1 9 ? -7.578 -22.810 10.950 1.00 0.00 9 ILE A C 15
ATOM 21821 O O . ILE A 1 9 ? -8.570 -23.249 10.371 1.00 0.00 9 ILE A O 15
ATOM 21837 N N . ASN A 1 10 ? -7.395 -21.516 11.194 1.00 0.00 10 ASN A N 15
ATOM 21838 C CA . ASN A 1 10 ? -8.375 -20.516 10.785 1.00 0.00 10 ASN A CA 15
ATOM 21839 C C . ASN A 1 10 ? -8.217 -20.172 9.308 1.00 0.00 10 ASN A C 15
ATOM 21840 O O . ASN A 1 10 ? -7.265 -20.604 8.657 1.00 0.00 10 ASN A O 15
ATOM 21851 N N . SER A 1 11 ? -9.157 -19.392 8.783 1.00 0.00 11 SER A N 15
ATOM 21852 C CA . SER A 1 11 ? -9.124 -18.992 7.382 1.00 0.00 11 SER A CA 15
ATOM 21853 C C . SER A 1 11 ? -8.058 -17.926 7.145 1.00 0.00 11 SER A C 15
ATOM 21854 O O . SER A 1 11 ? -7.741 -17.141 8.039 1.00 0.00 11 SER A O 15
ATOM 21862 N N . ARG A 1 12 ? -7.508 -17.907 5.936 1.00 0.00 12 ARG A N 15
ATOM 21863 C CA . ARG A 1 12 ? -6.476 -16.939 5.581 1.00 0.00 12 ARG A CA 15
ATOM 21864 C C . ARG A 1 12 ? -7.081 -15.555 5.364 1.00 0.00 12 ARG A C 15
ATOM 21865 O O . ARG A 1 12 ? -7.869 -15.348 4.440 1.00 0.00 12 ARG A O 15
ATOM 21886 N N . HIS A 1 13 ? -6.707 -14.610 6.221 1.00 0.00 13 HIS A N 15
ATOM 21887 C CA . HIS A 1 13 ? -7.213 -13.246 6.123 1.00 0.00 13 HIS A CA 15
ATOM 21888 C C . HIS A 1 13 ? -6.069 -12.256 5.924 1.00 0.00 13 HIS A C 15
ATOM 21889 O O . HIS A 1 13 ? -4.940 -12.503 6.349 1.00 0.00 13 HIS A O 15
ATOM 21904 N N . VAL A 1 14 ? -6.368 -11.135 5.276 1.00 0.00 14 VAL A N 15
ATOM 21905 C CA . VAL A 1 14 ? -5.365 -10.108 5.021 1.00 0.00 14 VAL A CA 15
ATOM 21906 C C . VAL A 1 14 ? -5.997 -8.721 4.980 1.00 0.00 14 VAL A C 15
ATOM 21907 O O . VAL A 1 14 ? -7.034 -8.518 4.349 1.00 0.00 14 VAL A O 15
ATOM 21920 N N . SER A 1 15 ? -5.364 -7.768 5.658 1.00 0.00 15 SER A N 15
ATOM 21921 C CA . SER A 1 15 ? -5.866 -6.400 5.703 1.00 0.00 15 SER A CA 15
ATOM 21922 C C . SER A 1 15 ? -4.735 -5.415 5.979 1.00 0.00 15 SER A C 15
ATOM 21923 O O . SER A 1 15 ? -3.878 -5.659 6.828 1.00 0.00 15 SER A O 15
ATOM 21931 N N . ALA A 1 16 ? -4.739 -4.300 5.255 1.00 0.00 16 ALA A N 15
ATOM 21932 C CA . ALA A 1 16 ? -3.715 -3.277 5.423 1.00 0.00 16 ALA A CA 15
ATOM 21933 C C . ALA A 1 16 ? -4.232 -2.115 6.264 1.00 0.00 16 ALA A C 15
ATOM 21934 O O . ALA A 1 16 ? -5.427 -1.816 6.259 1.00 0.00 16 ALA A O 15
ATOM 21941 N N . TYR A 1 17 ? -3.327 -1.463 6.985 1.00 0.00 17 TYR A N 15
ATOM 21942 C CA . TYR A 1 17 ? -3.693 -0.336 7.833 1.00 0.00 17 TYR A CA 15
ATOM 21943 C C . TYR A 1 17 ? -2.495 0.578 8.072 1.00 0.00 17 TYR A C 15
ATOM 21944 O O . TYR A 1 17 ? -1.378 0.111 8.292 1.00 0.00 17 TYR A O 15
ATOM 21962 N N . GLY A 1 18 ? -2.737 1.885 8.028 1.00 0.00 18 GLY A N 15
ATOM 21963 C CA . GLY A 1 18 ? -1.669 2.844 8.242 1.00 0.00 18 GLY A CA 15
ATOM 21964 C C . GLY A 1 18 ? -2.006 4.217 7.694 1.00 0.00 18 GLY A C 15
ATOM 21965 O O . GLY A 1 18 ? -3.061 4.429 7.096 1.00 0.00 18 GLY A O 15
ATOM 21969 N N . PRO A 1 19 ? -1.095 5.180 7.900 1.00 0.00 19 PRO A N 15
ATOM 21970 C CA . PRO A 1 19 ? -1.279 6.557 7.431 1.00 0.00 19 PRO A CA 15
ATOM 21971 C C . PRO A 1 19 ? -1.198 6.668 5.913 1.00 0.00 19 PRO A C 15
ATOM 21972 O O . PRO A 1 19 ? -2.005 7.354 5.287 1.00 0.00 19 PRO A O 15
ATOM 21983 N N . GLY A 1 20 ? -0.217 5.989 5.325 1.00 0.00 20 GLY A N 15
ATOM 21984 C CA . GLY A 1 20 ? -0.050 6.025 3.884 1.00 0.00 20 GLY A CA 15
ATOM 21985 C C . GLY A 1 20 ? -1.290 5.565 3.144 1.00 0.00 20 GLY A C 15
ATOM 21986 O O . GLY A 1 20 ? -1.578 6.039 2.045 1.00 0.00 20 GLY A O 15
ATOM 21990 N N . LEU A 1 21 ? -2.027 4.637 3.747 1.00 0.00 21 LEU A N 15
ATOM 21991 C CA . LEU A 1 21 ? -3.243 4.111 3.137 1.00 0.00 21 LEU A CA 15
ATOM 21992 C C . LEU A 1 21 ? -4.392 5.106 3.268 1.00 0.00 21 LEU A C 15
ATOM 21993 O O . LEU A 1 21 ? -5.144 5.329 2.320 1.00 0.00 21 LEU A O 15
ATOM 22009 N N . SER A 1 22 ? -4.519 5.703 4.449 1.00 0.00 22 SER A N 15
ATOM 22010 C CA . SER A 1 22 ? -5.577 6.674 4.705 1.00 0.00 22 SER A CA 15
ATOM 22011 C C . SER A 1 22 ? -5.369 7.936 3.873 1.00 0.00 22 SER A C 15
ATOM 22012 O O . SER A 1 22 ? -6.313 8.474 3.295 1.00 0.00 22 SER A O 15
ATOM 22020 N N . HIS A 1 23 ? -4.126 8.403 3.819 1.00 0.00 23 HIS A N 15
ATOM 22021 C CA . HIS A 1 23 ? -3.792 9.602 3.058 1.00 0.00 23 HIS A CA 15
ATOM 22022 C C . HIS A 1 23 ? -2.280 9.758 2.927 1.00 0.00 23 HIS A C 15
ATOM 22023 O O . HIS A 1 23 ? -1.516 8.920 3.402 1.00 0.00 23 HIS A O 15
ATOM 22038 N N . GLY A 1 24 ? -1.856 10.838 2.277 1.00 0.00 24 GLY A N 15
ATOM 22039 C CA . GLY A 1 24 ? -0.438 11.084 2.094 1.00 0.00 24 GLY A CA 15
ATOM 22040 C C . GLY A 1 24 ? -0.162 12.418 1.427 1.00 0.00 24 GLY A C 15
ATOM 22041 O O . GLY A 1 24 ? -1.037 13.280 1.364 1.00 0.00 24 GLY A O 15
ATOM 22045 N N . MET A 1 25 ? 1.059 12.587 0.930 1.00 0.00 25 MET A N 15
ATOM 22046 C CA . MET A 1 25 ? 1.447 13.826 0.265 1.00 0.00 25 MET A CA 15
ATOM 22047 C C . MET A 1 25 ? 2.423 13.548 -0.874 1.00 0.00 25 MET A C 15
ATOM 22048 O O . MET A 1 25 ? 3.173 12.573 -0.839 1.00 0.00 25 MET A O 15
ATOM 22062 N N . VAL A 1 26 ? 2.408 14.413 -1.884 1.00 0.00 26 VAL A N 15
ATOM 22063 C CA . VAL A 1 26 ? 3.292 14.261 -3.034 1.00 0.00 26 VAL A CA 15
ATOM 22064 C C . VAL A 1 26 ? 4.756 14.300 -2.609 1.00 0.00 26 VAL A C 15
ATOM 22065 O O . VAL A 1 26 ? 5.131 15.041 -1.702 1.00 0.00 26 VAL A O 15
ATOM 22078 N N . ASN A 1 27 ? 5.580 13.495 -3.273 1.00 0.00 27 ASN A N 15
ATOM 22079 C CA . ASN A 1 27 ? 7.005 13.438 -2.965 1.00 0.00 27 ASN A CA 15
ATOM 22080 C C . ASN A 1 27 ? 7.234 12.916 -1.550 1.00 0.00 27 ASN A C 15
ATOM 22081 O O . ASN A 1 27 ? 8.196 13.298 -0.883 1.00 0.00 27 ASN A O 15
ATOM 22092 N N . LYS A 1 28 ? 6.345 12.039 -1.097 1.00 0.00 28 LYS A N 15
ATOM 22093 C CA . LYS A 1 28 ? 6.449 11.462 0.238 1.00 0.00 28 LYS A CA 15
ATOM 22094 C C . LYS A 1 28 ? 6.127 9.972 0.214 1.00 0.00 28 LYS A C 15
ATOM 22095 O O . LYS A 1 28 ? 5.074 9.547 -0.263 1.00 0.00 28 LYS A O 15
ATOM 22114 N N . PRO A 1 29 ? 7.054 9.157 0.740 1.00 0.00 29 PRO A N 15
ATOM 22115 C CA . PRO A 1 29 ? 6.889 7.701 0.792 1.00 0.00 29 PRO A CA 15
ATOM 22116 C C . PRO A 1 29 ? 5.810 7.274 1.781 1.00 0.00 29 PRO A C 15
ATOM 22117 O O . PRO A 1 29 ? 6.063 7.163 2.980 1.00 0.00 29 PRO A O 15
ATOM 22128 N N . ALA A 1 30 ? 4.607 7.035 1.270 1.00 0.00 30 ALA A N 15
ATOM 22129 C CA . ALA A 1 30 ? 3.490 6.618 2.109 1.00 0.00 30 ALA A CA 15
ATOM 22130 C C . ALA A 1 30 ? 3.736 5.235 2.702 1.00 0.00 30 ALA A C 15
ATOM 22131 O O . ALA A 1 30 ? 3.669 4.225 1.999 1.00 0.00 30 ALA A O 15
ATOM 22138 N N . THR A 1 31 ? 4.021 5.194 3.999 1.00 0.00 31 THR A N 15
ATOM 22139 C CA . THR A 1 31 ? 4.278 3.934 4.686 1.00 0.00 31 THR A CA 15
ATOM 22140 C C . THR A 1 31 ? 3.009 3.391 5.332 1.00 0.00 31 THR A C 15
ATOM 22141 O O . THR A 1 31 ? 2.201 4.148 5.871 1.00 0.00 31 THR A O 15
ATOM 22152 N N . PHE A 1 32 ? 2.839 2.074 5.276 1.00 0.00 32 PHE A N 15
ATOM 22153 C CA . PHE A 1 32 ? 1.667 1.429 5.856 1.00 0.00 32 PHE A CA 15
ATOM 22154 C C . PHE A 1 32 ? 1.986 -0.002 6.278 1.00 0.00 32 PHE A C 15
ATOM 22155 O O . PHE A 1 32 ? 2.985 -0.580 5.850 1.00 0.00 32 PHE A O 15
ATOM 22172 N N . THR A 1 33 ? 1.130 -0.568 7.123 1.00 0.00 33 THR A N 15
ATOM 22173 C CA . THR A 1 33 ? 1.321 -1.930 7.605 1.00 0.00 33 THR A CA 15
ATOM 22174 C C . THR A 1 33 ? 0.357 -2.895 6.925 1.00 0.00 33 THR A C 15
ATOM 22175 O O . THR A 1 33 ? -0.803 -2.560 6.683 1.00 0.00 33 THR A O 15
ATOM 22186 N N . ILE A 1 34 ? 0.843 -4.093 6.618 1.00 0.00 34 ILE A N 15
ATOM 22187 C CA . ILE A 1 34 ? 0.023 -5.106 5.967 1.00 0.00 34 ILE A CA 15
ATOM 22188 C C . ILE A 1 34 ? -0.137 -6.337 6.852 1.00 0.00 34 ILE A C 15
ATOM 22189 O O . ILE A 1 34 ? 0.833 -7.040 7.138 1.00 0.00 34 ILE A O 15
ATOM 22205 N N . VAL A 1 35 ? -1.368 -6.594 7.284 1.00 0.00 35 VAL A N 15
ATOM 22206 C CA . VAL A 1 35 ? -1.656 -7.742 8.135 1.00 0.00 35 VAL A CA 15
ATOM 22207 C C . VAL A 1 35 ? -1.470 -9.050 7.375 1.00 0.00 35 VAL A C 15
ATOM 22208 O O . VAL A 1 35 ? -2.335 -9.461 6.600 1.00 0.00 35 VAL A O 15
ATOM 22221 N N . THR A 1 36 ? -0.334 -9.703 7.601 1.00 0.00 36 THR A N 15
ATOM 22222 C CA . THR A 1 36 ? -0.033 -10.965 6.937 1.00 0.00 36 THR A CA 15
ATOM 22223 C C . THR A 1 36 ? 0.403 -12.025 7.942 1.00 0.00 36 THR A C 15
ATOM 22224 O O . THR A 1 36 ? 1.203 -12.905 7.625 1.00 0.00 36 THR A O 15
ATOM 22235 N N . LYS A 1 37 ? -0.129 -11.936 9.157 1.00 0.00 37 LYS A N 15
ATOM 22236 C CA . LYS A 1 37 ? 0.203 -12.888 10.209 1.00 0.00 37 LYS A CA 15
ATOM 22237 C C . LYS A 1 37 ? -0.307 -14.283 9.862 1.00 0.00 37 LYS A C 15
ATOM 22238 O O . LYS A 1 37 ? 0.328 -15.286 10.188 1.00 0.00 37 LYS A O 15
ATOM 22257 N N . ASP A 1 38 ? -1.456 -14.339 9.198 1.00 0.00 38 ASP A N 15
ATOM 22258 C CA . ASP A 1 38 ? -2.050 -15.611 8.803 1.00 0.00 38 ASP A CA 15
ATOM 22259 C C . ASP A 1 38 ? -1.611 -16.003 7.396 1.00 0.00 38 ASP A C 15
ATOM 22260 O O . ASP A 1 38 ? -1.190 -17.135 7.159 1.00 0.00 38 ASP A O 15
ATOM 22269 N N . ALA A 1 39 ? -1.715 -15.060 6.465 1.00 0.00 39 ALA A N 15
ATOM 22270 C CA . ALA A 1 39 ? -1.328 -15.306 5.082 1.00 0.00 39 ALA A CA 15
ATOM 22271 C C . ALA A 1 39 ? -0.101 -16.209 5.007 1.00 0.00 39 ALA A C 15
ATOM 22272 O O . ALA A 1 39 ? -0.038 -17.120 4.184 1.00 0.00 39 ALA A O 15
ATOM 22279 N N . GLY A 1 40 ? 0.874 -15.948 5.874 1.00 0.00 40 GLY A N 15
ATOM 22280 C CA . GLY A 1 40 ? 2.086 -16.745 5.888 1.00 0.00 40 GLY A CA 15
ATOM 22281 C C . GLY A 1 40 ? 2.974 -16.472 4.690 1.00 0.00 40 GLY A C 15
ATOM 22282 O O . GLY A 1 40 ? 3.770 -15.534 4.702 1.00 0.00 40 GLY A O 15
ATOM 22286 N N . GLU A 1 41 ? 2.839 -17.295 3.655 1.00 0.00 41 GLU A N 15
ATOM 22287 C CA . GLU A 1 41 ? 3.639 -17.138 2.446 1.00 0.00 41 GLU A CA 15
ATOM 22288 C C . GLU A 1 41 ? 2.889 -17.666 1.226 1.00 0.00 41 GLU A C 15
ATOM 22289 O O . GLU A 1 41 ? 2.417 -18.802 1.217 1.00 0.00 41 GLU A O 15
ATOM 22301 N N . GLY A 1 42 ? 2.783 -16.831 0.196 1.00 0.00 42 GLY A N 15
ATOM 22302 C CA . GLY A 1 42 ? 2.090 -17.230 -1.014 1.00 0.00 42 GLY A CA 15
ATOM 22303 C C . GLY A 1 42 ? 2.480 -16.386 -2.211 1.00 0.00 42 GLY A C 15
ATOM 22304 O O . GLY A 1 42 ? 3.661 -16.125 -2.437 1.00 0.00 42 GLY A O 15
ATOM 22308 N N . GLY A 1 43 ? 1.485 -15.959 -2.983 1.00 0.00 43 GLY A N 15
ATOM 22309 C CA . GLY A 1 43 ? 1.751 -15.146 -4.155 1.00 0.00 43 GLY A CA 15
ATOM 22310 C C . GLY A 1 43 ? 1.179 -13.748 -4.033 1.00 0.00 43 GLY A C 15
ATOM 22311 O O . GLY A 1 43 ? 0.498 -13.266 -4.939 1.00 0.00 43 GLY A O 15
ATOM 22315 N N . LEU A 1 44 ? 1.452 -13.094 -2.909 1.00 0.00 44 LEU A N 15
ATOM 22316 C CA . LEU A 1 44 ? 0.958 -11.743 -2.670 1.00 0.00 44 LEU A CA 15
ATOM 22317 C C . LEU A 1 44 ? 1.512 -10.769 -3.705 1.00 0.00 44 LEU A C 15
ATOM 22318 O O . LEU A 1 44 ? 2.722 -10.696 -3.918 1.00 0.00 44 LEU A O 15
ATOM 22334 N N . SER A 1 45 ? 0.618 -10.022 -4.346 1.00 0.00 45 SER A N 15
ATOM 22335 C CA . SER A 1 45 ? 1.018 -9.054 -5.360 1.00 0.00 45 SER A CA 15
ATOM 22336 C C . SER A 1 45 ? 0.883 -7.628 -4.833 1.00 0.00 45 SER A C 15
ATOM 22337 O O . SER A 1 45 ? 0.079 -7.357 -3.940 1.00 0.00 45 SER A O 15
ATOM 22345 N N . LEU A 1 46 ? 1.675 -6.720 -5.393 1.00 0.00 46 LEU A N 15
ATOM 22346 C CA . LEU A 1 46 ? 1.646 -5.321 -4.981 1.00 0.00 46 LEU A CA 15
ATOM 22347 C C . LEU A 1 46 ? 1.716 -4.395 -6.191 1.00 0.00 46 LEU A C 15
ATOM 22348 O O . LEU A 1 46 ? 2.651 -4.469 -6.987 1.00 0.00 46 LEU A O 15
ATOM 22364 N N . ALA A 1 47 ? 0.721 -3.524 -6.321 1.00 0.00 47 ALA A N 15
ATOM 22365 C CA . ALA A 1 47 ? 0.672 -2.581 -7.432 1.00 0.00 47 ALA A CA 15
ATOM 22366 C C . ALA A 1 47 ? -0.117 -1.331 -7.056 1.00 0.00 47 ALA A C 15
ATOM 22367 O O . ALA A 1 47 ? -1.210 -1.419 -6.496 1.00 0.00 47 ALA A O 15
ATOM 22374 N N . VAL A 1 48 ? 0.445 -0.167 -7.367 1.00 0.00 48 VAL A N 15
ATOM 22375 C CA . VAL A 1 48 ? -0.207 1.102 -7.062 1.00 0.00 48 VAL A CA 15
ATOM 22376 C C . VAL A 1 48 ? -0.683 1.794 -8.334 1.00 0.00 48 VAL A C 15
ATOM 22377 O O . VAL A 1 48 ? 0.092 1.999 -9.268 1.00 0.00 48 VAL A O 15
ATOM 22390 N N . GLU A 1 49 ? -1.962 2.153 -8.362 1.00 0.00 49 GLU A N 15
ATOM 22391 C CA . GLU A 1 49 ? -2.542 2.823 -9.521 1.00 0.00 49 GLU A CA 15
ATOM 22392 C C . GLU A 1 49 ? -3.187 4.146 -9.118 1.00 0.00 49 GLU A C 15
ATOM 22393 O O . GLU A 1 49 ? -4.284 4.171 -8.562 1.00 0.00 49 GLU A O 15
ATOM 22405 N N . GLY A 1 50 ? -2.495 5.246 -9.402 1.00 0.00 50 GLY A N 15
ATOM 22406 C CA . GLY A 1 50 ? -3.015 6.558 -9.062 1.00 0.00 50 GLY A CA 15
ATOM 22407 C C . GLY A 1 50 ? -2.822 7.565 -10.178 1.00 0.00 50 GLY A C 15
ATOM 22408 O O . GLY A 1 50 ? -2.778 7.215 -11.358 1.00 0.00 50 GLY A O 15
ATOM 22412 N N . PRO A 1 51 ? -2.704 8.849 -9.808 1.00 0.00 51 PRO A N 15
ATOM 22413 C CA . PRO A 1 51 ? -2.513 9.936 -10.773 1.00 0.00 51 PRO A CA 15
ATOM 22414 C C . PRO A 1 51 ? -1.137 9.896 -11.427 1.00 0.00 51 PRO A C 15
ATOM 22415 O O . PRO A 1 51 ? -0.844 10.683 -12.328 1.00 0.00 51 PRO A O 15
ATOM 22426 N N . SER A 1 52 ? -0.295 8.975 -10.970 1.00 0.00 52 SER A N 15
ATOM 22427 C CA . SER A 1 52 ? 1.052 8.835 -11.509 1.00 0.00 52 SER A CA 15
ATOM 22428 C C . SER A 1 52 ? 1.755 7.621 -10.908 1.00 0.00 52 SER A C 15
ATOM 22429 O O . SER A 1 52 ? 1.662 7.367 -9.707 1.00 0.00 52 SER A O 15
ATOM 22437 N N . LYS A 1 53 ? 2.457 6.874 -11.753 1.00 0.00 53 LYS A N 15
ATOM 22438 C CA . LYS A 1 53 ? 3.178 5.687 -11.307 1.00 0.00 53 LYS A CA 15
ATOM 22439 C C . LYS A 1 53 ? 3.937 5.964 -10.014 1.00 0.00 53 LYS A C 15
ATOM 22440 O O . LYS A 1 53 ? 4.705 6.922 -9.927 1.00 0.00 53 LYS A O 15
ATOM 22459 N N . ALA A 1 54 ? 3.718 5.119 -9.012 1.00 0.00 54 ALA A N 15
ATOM 22460 C CA . ALA A 1 54 ? 4.384 5.272 -7.724 1.00 0.00 54 ALA A CA 15
ATOM 22461 C C . ALA A 1 54 ? 5.102 3.988 -7.322 1.00 0.00 54 ALA A C 15
ATOM 22462 O O . ALA A 1 54 ? 4.467 2.967 -7.063 1.00 0.00 54 ALA A O 15
ATOM 22469 N N . GLU A 1 55 ? 6.430 4.048 -7.273 1.00 0.00 55 GLU A N 15
ATOM 22470 C CA . GLU A 1 55 ? 7.233 2.889 -6.904 1.00 0.00 55 GLU A CA 15
ATOM 22471 C C . GLU A 1 55 ? 6.773 2.311 -5.569 1.00 0.00 55 GLU A C 15
ATOM 22472 O O . GLU A 1 55 ? 6.210 3.021 -4.734 1.00 0.00 55 GLU A O 15
ATOM 22484 N N . ILE A 1 56 ? 7.015 1.019 -5.374 1.00 0.00 56 ILE A N 15
ATOM 22485 C CA . ILE A 1 56 ? 6.627 0.346 -4.141 1.00 0.00 56 ILE A CA 15
ATOM 22486 C C . ILE A 1 56 ? 7.784 -0.466 -3.570 1.00 0.00 56 ILE A C 15
ATOM 22487 O O . ILE A 1 56 ? 8.373 -1.299 -4.260 1.00 0.00 56 ILE A O 15
ATOM 22503 N N . THR A 1 57 ? 8.105 -0.220 -2.304 1.00 0.00 57 THR A N 15
ATOM 22504 C CA . THR A 1 57 ? 9.191 -0.928 -1.639 1.00 0.00 57 THR A CA 15
ATOM 22505 C C . THR A 1 57 ? 8.653 -2.003 -0.700 1.00 0.00 57 THR A C 15
ATOM 22506 O O . THR A 1 57 ? 7.659 -1.791 -0.004 1.00 0.00 57 THR A O 15
ATOM 22517 N N . CYS A 1 58 ? 9.315 -3.154 -0.686 1.00 0.00 58 CYS A N 15
ATOM 22518 C CA . CYS A 1 58 ? 8.903 -4.262 0.168 1.00 0.00 58 CYS A CA 15
ATOM 22519 C C . CYS A 1 58 ? 9.974 -4.576 1.207 1.00 0.00 58 CYS A C 15
ATOM 22520 O O . CYS A 1 58 ? 11.158 -4.678 0.883 1.00 0.00 58 CYS A O 15
ATOM 22528 N N . LYS A 1 59 ? 9.552 -4.727 2.458 1.00 0.00 59 LYS A N 15
ATOM 22529 C CA . LYS A 1 59 ? 10.475 -5.029 3.546 1.00 0.00 59 LYS A CA 15
ATOM 22530 C C . LYS A 1 59 ? 10.024 -6.267 4.314 1.00 0.00 59 LYS A C 15
ATOM 22531 O O . LYS A 1 59 ? 8.828 -6.528 4.443 1.00 0.00 59 LYS A O 15
ATOM 22550 N N . ASP A 1 60 ? 10.989 -7.026 4.822 1.00 0.00 60 ASP A N 15
ATOM 22551 C CA . ASP A 1 60 ? 10.690 -8.236 5.580 1.00 0.00 60 ASP A CA 15
ATOM 22552 C C . ASP A 1 60 ? 10.830 -7.987 7.079 1.00 0.00 60 ASP A C 15
ATOM 22553 O O . ASP A 1 60 ? 11.902 -7.624 7.560 1.00 0.00 60 ASP A O 15
ATOM 22562 N N . ASN A 1 61 ? 9.738 -8.183 7.810 1.00 0.00 61 ASN A N 15
ATOM 22563 C CA . ASN A 1 61 ? 9.738 -7.979 9.254 1.00 0.00 61 ASN A CA 15
ATOM 22564 C C . ASN A 1 61 ? 10.101 -9.267 9.986 1.00 0.00 61 ASN A C 15
ATOM 22565 O O . ASN A 1 61 ? 10.800 -9.243 11.000 1.00 0.00 61 ASN A O 15
ATOM 22576 N N . LYS A 1 62 ? 9.622 -10.392 9.466 1.00 0.00 62 LYS A N 15
ATOM 22577 C CA . LYS A 1 62 ? 9.896 -11.691 10.068 1.00 0.00 62 LYS A CA 15
ATOM 22578 C C . LYS A 1 62 ? 9.237 -11.807 11.438 1.00 0.00 62 LYS A C 15
ATOM 22579 O O . LYS A 1 62 ? 9.761 -12.466 12.336 1.00 0.00 62 LYS A O 15
ATOM 22598 N N . ASP A 1 63 ? 8.084 -11.163 11.591 1.00 0.00 63 ASP A N 15
ATOM 22599 C CA . ASP A 1 63 ? 7.352 -11.196 12.851 1.00 0.00 63 ASP A CA 15
ATOM 22600 C C . ASP A 1 63 ? 5.886 -11.549 12.619 1.00 0.00 63 ASP A C 15
ATOM 22601 O O . ASP A 1 63 ? 5.239 -12.153 13.474 1.00 0.00 63 ASP A O 15
ATOM 22610 N N . GLY A 1 64 ? 5.368 -11.167 11.455 1.00 0.00 64 GLY A N 15
ATOM 22611 C CA . GLY A 1 64 ? 3.982 -11.451 11.132 1.00 0.00 64 GLY A CA 15
ATOM 22612 C C . GLY A 1 64 ? 3.313 -10.308 10.394 1.00 0.00 64 GLY A C 15
ATOM 22613 O O . GLY A 1 64 ? 2.110 -10.085 10.536 1.00 0.00 64 GLY A O 15
ATOM 22617 N N . THR A 1 65 ? 4.094 -9.579 9.602 1.00 0.00 65 THR A N 15
ATOM 22618 C CA . THR A 1 65 ? 3.572 -8.451 8.841 1.00 0.00 65 THR A CA 15
ATOM 22619 C C . THR A 1 65 ? 4.492 -8.100 7.678 1.00 0.00 65 THR A C 15
ATOM 22620 O O . THR A 1 65 ? 5.492 -8.777 7.439 1.00 0.00 65 THR A O 15
ATOM 22631 N N . CYS A 1 66 ? 4.147 -7.038 6.957 1.00 0.00 66 CYS A N 15
ATOM 22632 C CA . CYS A 1 66 ? 4.943 -6.596 5.818 1.00 0.00 66 CYS A CA 15
ATOM 22633 C C . CYS A 1 66 ? 4.912 -5.077 5.688 1.00 0.00 66 CYS A C 15
ATOM 22634 O O . CYS A 1 66 ? 3.843 -4.472 5.596 1.00 0.00 66 CYS A O 15
ATOM 22642 N N . THR A 1 67 ? 6.091 -4.464 5.683 1.00 0.00 67 THR A N 15
ATOM 22643 C CA . THR A 1 67 ? 6.199 -3.015 5.568 1.00 0.00 67 THR A CA 15
ATOM 22644 C C . THR A 1 67 ? 6.387 -2.591 4.116 1.00 0.00 67 THR A C 15
ATOM 22645 O O . THR A 1 67 ? 7.291 -3.069 3.431 1.00 0.00 67 THR A O 15
ATOM 22656 N N . VAL A 1 68 ? 5.527 -1.690 3.652 1.00 0.00 68 VAL A N 15
ATOM 22657 C CA . VAL A 1 68 ? 5.599 -1.200 2.280 1.00 0.00 68 VAL A CA 15
ATOM 22658 C C . VAL A 1 68 ? 5.469 0.318 2.232 1.00 0.00 68 VAL A C 15
ATOM 22659 O O . VAL A 1 68 ? 4.732 0.914 3.017 1.00 0.00 68 VAL A O 15
ATOM 22672 N N . SER A 1 69 ? 6.190 0.939 1.303 1.00 0.00 69 SER A N 15
ATOM 22673 C CA . SER A 1 69 ? 6.158 2.389 1.154 1.00 0.00 69 SER A CA 15
ATOM 22674 C C . SER A 1 69 ? 6.138 2.783 -0.320 1.00 0.00 69 SER A C 15
ATOM 22675 O O . SER A 1 69 ? 6.972 2.332 -1.106 1.00 0.00 69 SER A O 15
ATOM 22683 N N . TYR A 1 70 ? 5.179 3.626 -0.688 1.00 0.00 70 TYR A N 15
ATOM 22684 C CA . TYR A 1 70 ? 5.047 4.079 -2.067 1.00 0.00 70 TYR A CA 15
ATOM 22685 C C . TYR A 1 70 ? 5.236 5.590 -2.164 1.00 0.00 70 TYR A C 15
ATOM 22686 O O . TYR A 1 70 ? 4.646 6.352 -1.397 1.00 0.00 70 TYR A O 15
ATOM 22704 N N . LEU A 1 71 ? 6.062 6.016 -3.114 1.00 0.00 71 LEU A N 15
ATOM 22705 C CA . LEU A 1 71 ? 6.329 7.436 -3.314 1.00 0.00 71 LEU A CA 15
ATOM 22706 C C . LEU A 1 71 ? 5.640 7.947 -4.575 1.00 0.00 71 LEU A C 15
ATOM 22707 O O . LEU A 1 71 ? 6.100 7.728 -5.696 1.00 0.00 71 LEU A O 15
ATOM 22723 N N . PRO A 1 72 ? 4.511 8.648 -4.391 1.00 0.00 72 PRO A N 15
ATOM 22724 C CA . PRO A 1 72 ? 3.736 9.208 -5.502 1.00 0.00 72 PRO A CA 15
ATOM 22725 C C . PRO A 1 72 ? 4.457 10.363 -6.187 1.00 0.00 72 PRO A C 15
ATOM 22726 O O . PRO A 1 72 ? 5.420 10.914 -5.651 1.00 0.00 72 PRO A O 15
ATOM 22737 N N . THR A 1 73 ? 3.986 10.727 -7.376 1.00 0.00 73 THR A N 15
ATOM 22738 C CA . THR A 1 73 ? 4.586 11.817 -8.135 1.00 0.00 73 THR A CA 15
ATOM 22739 C C . THR A 1 73 ? 3.611 12.977 -8.296 1.00 0.00 73 THR A C 15
ATOM 22740 O O . THR A 1 73 ? 4.019 14.119 -8.505 1.00 0.00 73 THR A O 15
ATOM 22751 N N . ALA A 1 74 ? 2.320 12.677 -8.197 1.00 0.00 74 ALA A N 15
ATOM 22752 C CA . ALA A 1 74 ? 1.286 13.696 -8.330 1.00 0.00 74 ALA A CA 15
ATOM 22753 C C . ALA A 1 74 ? 0.180 13.493 -7.300 1.00 0.00 74 ALA A C 15
ATOM 22754 O O . ALA A 1 74 ? -0.121 12.372 -6.890 1.00 0.00 74 ALA A O 15
ATOM 22761 N N . PRO A 1 75 ? -0.441 14.602 -6.870 1.00 0.00 75 PRO A N 15
ATOM 22762 C CA . PRO A 1 75 ? -1.524 14.570 -5.882 1.00 0.00 75 PRO A CA 15
ATOM 22763 C C . PRO A 1 75 ? -2.801 13.954 -6.442 1.00 0.00 75 PRO A C 15
ATOM 22764 O O . PRO A 1 75 ? -3.179 14.214 -7.583 1.00 0.00 75 PRO A O 15
ATOM 22775 N N . GLY A 1 76 ? -3.463 13.135 -5.630 1.00 0.00 76 GLY A N 15
ATOM 22776 C CA . GLY A 1 76 ? -4.692 12.495 -6.062 1.00 0.00 76 GLY A CA 15
ATOM 22777 C C . GLY A 1 76 ? -4.997 11.236 -5.276 1.00 0.00 76 GLY A C 15
ATOM 22778 O O . GLY A 1 76 ? -4.373 10.971 -4.248 1.00 0.00 76 GLY A O 15
ATOM 22782 N N . ASP A 1 77 ? -5.959 10.457 -5.759 1.00 0.00 77 ASP A N 15
ATOM 22783 C CA . ASP A 1 77 ? -6.346 9.219 -5.094 1.00 0.00 77 ASP A CA 15
ATOM 22784 C C . ASP A 1 77 ? -5.632 8.022 -5.715 1.00 0.00 77 ASP A C 15
ATOM 22785 O O . ASP A 1 77 ? -5.830 7.709 -6.889 1.00 0.00 77 ASP A O 15
ATOM 22794 N N . TYR A 1 78 ? -4.801 7.359 -4.920 1.00 0.00 78 TYR A N 15
ATOM 22795 C CA . TYR A 1 78 ? -4.054 6.199 -5.392 1.00 0.00 78 TYR A CA 15
ATOM 22796 C C . TYR A 1 78 ? -4.782 4.904 -5.046 1.00 0.00 78 TYR A C 15
ATOM 22797 O O . TYR A 1 78 ? -5.405 4.791 -3.990 1.00 0.00 78 TYR A O 15
ATOM 22815 N N . SER A 1 79 ? -4.699 3.928 -5.945 1.00 0.00 79 SER A N 15
ATOM 22816 C CA . SER A 1 79 ? -5.353 2.641 -5.738 1.00 0.00 79 SER A CA 15
ATOM 22817 C C . SER A 1 79 ? -4.322 1.535 -5.529 1.00 0.00 79 SER A C 15
ATOM 22818 O O . SER A 1 79 ? -3.734 1.031 -6.487 1.00 0.00 79 SER A O 15
ATOM 22826 N N . ILE A 1 80 ? -4.108 1.164 -4.271 1.00 0.00 80 ILE A N 15
ATOM 22827 C CA . ILE A 1 80 ? -3.150 0.118 -3.937 1.00 0.00 80 ILE A CA 15
ATOM 22828 C C . ILE A 1 80 ? -3.773 -1.266 -4.084 1.00 0.00 80 ILE A C 15
ATOM 22829 O O . ILE A 1 80 ? -4.502 -1.726 -3.205 1.00 0.00 80 ILE A O 15
ATOM 22845 N N . ILE A 1 81 ? -3.479 -1.925 -5.200 1.00 0.00 81 ILE A N 15
ATOM 22846 C CA . ILE A 1 81 ? -4.007 -3.258 -5.460 1.00 0.00 81 ILE A CA 15
ATOM 22847 C C . ILE A 1 81 ? -3.156 -4.329 -4.787 1.00 0.00 81 ILE A C 15
ATOM 22848 O O . ILE A 1 81 ? -1.969 -4.470 -5.082 1.00 0.00 81 ILE A O 15
ATOM 22864 N N . VAL A 1 82 ? -3.770 -5.084 -3.882 1.00 0.00 82 VAL A N 15
ATOM 22865 C CA . VAL A 1 82 ? -3.070 -6.144 -3.168 1.00 0.00 82 VAL A CA 15
ATOM 22866 C C . VAL A 1 82 ? -3.821 -7.467 -3.273 1.00 0.00 82 VAL A C 15
ATOM 22867 O O . VAL A 1 82 ? -4.768 -7.716 -2.526 1.00 0.00 82 VAL A O 15
ATOM 22880 N N . ARG A 1 83 ? -3.393 -8.312 -4.205 1.00 0.00 83 ARG A N 15
ATOM 22881 C CA . ARG A 1 83 ? -4.026 -9.609 -4.409 1.00 0.00 83 ARG A CA 15
ATOM 22882 C C . ARG A 1 83 ? -3.229 -10.716 -3.725 1.00 0.00 83 ARG A C 15
ATOM 22883 O O . ARG A 1 83 ? -2.008 -10.626 -3.592 1.00 0.00 83 ARG A O 15
ATOM 22904 N N . PHE A 1 84 ? -3.927 -11.760 -3.291 1.00 0.00 84 PHE A N 15
ATOM 22905 C CA . PHE A 1 84 ? -3.286 -12.884 -2.620 1.00 0.00 84 PHE A CA 15
ATOM 22906 C C . PHE A 1 84 ? -3.767 -14.211 -3.200 1.00 0.00 84 PHE A C 15
ATOM 22907 O O . PHE A 1 84 ? -4.880 -14.656 -2.920 1.00 0.00 84 PHE A O 15
ATOM 22924 N N . ASP A 1 85 ? -2.920 -14.838 -4.009 1.00 0.00 85 ASP A N 15
ATOM 22925 C CA . ASP A 1 85 ? -3.257 -16.114 -4.628 1.00 0.00 85 ASP A CA 15
ATOM 22926 C C . ASP A 1 85 ? -4.485 -15.976 -5.523 1.00 0.00 85 ASP A C 15
ATOM 22927 O O . ASP A 1 85 ? -5.414 -16.781 -5.447 1.00 0.00 85 ASP A O 15
ATOM 22936 N N . ASP A 1 86 ? -4.482 -14.952 -6.369 1.00 0.00 86 ASP A N 15
ATOM 22937 C CA . ASP A 1 86 ? -5.596 -14.708 -7.278 1.00 0.00 86 ASP A CA 15
ATOM 22938 C C . ASP A 1 86 ? -6.869 -14.381 -6.503 1.00 0.00 86 ASP A C 15
ATOM 22939 O O . ASP A 1 86 ? -7.956 -14.843 -6.850 1.00 0.00 86 ASP A O 15
ATOM 22948 N N . LYS A 1 87 ? -6.726 -13.582 -5.451 1.00 0.00 87 LYS A N 15
ATOM 22949 C CA . LYS A 1 87 ? -7.863 -13.193 -4.626 1.00 0.00 87 LYS A CA 15
ATOM 22950 C C . LYS A 1 87 ? -7.632 -11.825 -3.991 1.00 0.00 87 LYS A C 15
ATOM 22951 O O . LYS A 1 87 ? -6.695 -11.641 -3.214 1.00 0.00 87 LYS A O 15
ATOM 22970 N N . HIS A 1 88 ? -8.492 -10.869 -4.326 1.00 0.00 88 HIS A N 15
ATOM 22971 C CA . HIS A 1 88 ? -8.382 -9.518 -3.787 1.00 0.00 88 HIS A CA 15
ATOM 22972 C C . HIS A 1 88 ? -8.640 -9.511 -2.283 1.00 0.00 88 HIS A C 15
ATOM 22973 O O . HIS A 1 88 ? -9.602 -10.113 -1.806 1.00 0.00 88 HIS A O 15
ATOM 22988 N N . ILE A 1 89 ? -7.774 -8.828 -1.542 1.00 0.00 89 ILE A N 15
ATOM 22989 C CA . ILE A 1 89 ? -7.908 -8.743 -0.094 1.00 0.00 89 ILE A CA 15
ATOM 22990 C C . ILE A 1 89 ? -9.061 -7.824 0.298 1.00 0.00 89 ILE A C 15
ATOM 22991 O O . ILE A 1 89 ? -9.429 -6.904 -0.431 1.00 0.00 89 ILE A O 15
ATOM 23007 N N . PRO A 1 90 ? -9.643 -8.077 1.480 1.00 0.00 90 PRO A N 15
ATOM 23008 C CA . PRO A 1 90 ? -10.761 -7.282 1.997 1.00 0.00 90 PRO A CA 15
ATOM 23009 C C . PRO A 1 90 ? -10.334 -5.874 2.398 1.00 0.00 90 PRO A C 15
ATOM 23010 O O . PRO A 1 90 ? -10.022 -5.616 3.560 1.00 0.00 90 PRO A O 15
ATOM 23021 N N . GLY A 1 91 ? -10.324 -4.965 1.428 1.00 0.00 91 GLY A N 15
ATOM 23022 C CA . GLY A 1 91 ? -9.934 -3.594 1.700 1.00 0.00 91 GLY A CA 15
ATOM 23023 C C . GLY A 1 91 ? -9.195 -2.959 0.539 1.00 0.00 91 GLY A C 15
ATOM 23024 O O . GLY A 1 91 ? -8.952 -1.753 0.534 1.00 0.00 91 GLY A O 15
ATOM 23028 N N . SER A 1 92 ? -8.837 -3.774 -0.449 1.00 0.00 92 SER A N 15
ATOM 23029 C CA . SER A 1 92 ? -8.117 -3.286 -1.619 1.00 0.00 92 SER A CA 15
ATOM 23030 C C . SER A 1 92 ? -8.995 -3.352 -2.864 1.00 0.00 92 SER A C 15
ATOM 23031 O O . SER A 1 92 ? -9.925 -4.154 -2.957 1.00 0.00 92 SER A O 15
ATOM 23039 N N . PRO A 1 93 ? -8.695 -2.489 -3.846 1.00 0.00 93 PRO A N 15
ATOM 23040 C CA . PRO A 1 93 ? -7.591 -1.530 -3.747 1.00 0.00 93 PRO A CA 15
ATOM 23041 C C . PRO A 1 93 ? -7.870 -0.428 -2.730 1.00 0.00 93 PRO A C 15
ATOM 23042 O O . PRO A 1 93 ? -8.955 0.153 -2.712 1.00 0.00 93 PRO A O 15
ATOM 23053 N N . PHE A 1 94 ? -6.884 -0.145 -1.886 1.00 0.00 94 PHE A N 15
ATOM 23054 C CA . PHE A 1 94 ? -7.024 0.888 -0.866 1.00 0.00 94 PHE A CA 15
ATOM 23055 C C . PHE A 1 94 ? -6.854 2.278 -1.472 1.00 0.00 94 PHE A C 15
ATOM 23056 O O . PHE A 1 94 ? -5.761 2.654 -1.896 1.00 0.00 94 PHE A O 15
ATOM 23073 N N . THR A 1 95 ? -7.944 3.038 -1.510 1.00 0.00 95 THR A N 15
ATOM 23074 C CA . THR A 1 95 ? -7.918 4.385 -2.065 1.00 0.00 95 THR A CA 15
ATOM 23075 C C . THR A 1 95 ? -7.251 5.363 -1.104 1.00 0.00 95 THR A C 15
ATOM 23076 O O . THR A 1 95 ? -7.864 5.812 -0.136 1.00 0.00 95 THR A O 15
ATOM 23087 N N . ALA A 1 96 ? -5.992 5.689 -1.378 1.00 0.00 96 ALA A N 15
ATOM 23088 C CA . ALA A 1 96 ? -5.243 6.616 -0.539 1.00 0.00 96 ALA A CA 15
ATOM 23089 C C . ALA A 1 96 ? -5.272 8.027 -1.119 1.00 0.00 96 ALA A C 15
ATOM 23090 O O . ALA A 1 96 ? -5.031 8.225 -2.310 1.00 0.00 96 ALA A O 15
ATOM 23097 N N . LYS A 1 97 ? -5.567 9.005 -0.269 1.00 0.00 97 LYS A N 15
ATOM 23098 C CA . LYS A 1 97 ? -5.627 10.397 -0.696 1.00 0.00 97 LYS A CA 15
ATOM 23099 C C . LYS A 1 97 ? -4.261 11.065 -0.568 1.00 0.00 97 LYS A C 15
ATOM 23100 O O . LYS A 1 97 ? -3.693 11.133 0.523 1.00 0.00 97 LYS A O 15
ATOM 23119 N N . ILE A 1 98 ? -3.740 11.556 -1.687 1.00 0.00 98 ILE A N 15
ATOM 23120 C CA . ILE A 1 98 ? -2.443 12.220 -1.698 1.00 0.00 98 ILE A CA 15
ATOM 23121 C C . ILE A 1 98 ? -2.580 13.688 -2.087 1.00 0.00 98 ILE A C 15
ATOM 23122 O O . ILE A 1 98 ? -3.055 14.012 -3.176 1.00 0.00 98 ILE A O 15
ATOM 23138 N N . THR A 1 99 ? -2.158 14.574 -1.191 1.00 0.00 99 THR A N 15
ATOM 23139 C CA . THR A 1 99 ? -2.232 16.008 -1.440 1.00 0.00 99 THR A CA 15
ATOM 23140 C C . THR A 1 99 ? -0.905 16.545 -1.962 1.00 0.00 99 THR A C 15
ATOM 23141 O O . THR A 1 99 ? 0.138 15.912 -1.802 1.00 0.00 99 THR A O 15
ATOM 23152 N N . GLY A 1 100 ? -0.950 17.718 -2.586 1.00 0.00 100 GLY A N 15
ATOM 23153 C CA . GLY A 1 100 ? 0.257 18.321 -3.122 1.00 0.00 100 GLY A CA 15
ATOM 23154 C C . GLY A 1 100 ? 0.269 19.829 -2.968 1.00 0.00 100 GLY A C 15
ATOM 23155 O O . GLY A 1 100 ? -0.730 20.495 -3.239 1.00 0.00 100 GLY A O 15
ATOM 23159 N N . ASP A 1 101 ? 1.402 20.368 -2.531 1.00 0.00 101 ASP A N 15
ATOM 23160 C CA . ASP A 1 101 ? 1.540 21.807 -2.341 1.00 0.00 101 ASP A CA 15
ATOM 23161 C C . ASP A 1 101 ? 3.007 22.222 -2.383 1.00 0.00 101 ASP A C 15
ATOM 23162 O O . ASP A 1 101 ? 3.901 21.398 -2.191 1.00 0.00 101 ASP A O 15
ATOM 23171 N N . ASP A 1 102 ? 3.247 23.504 -2.636 1.00 0.00 102 ASP A N 15
ATOM 23172 C CA . ASP A 1 102 ? 4.606 24.029 -2.703 1.00 0.00 102 ASP A CA 15
ATOM 23173 C C . ASP A 1 102 ? 4.878 24.983 -1.544 1.00 0.00 102 ASP A C 15
ATOM 23174 O O . ASP A 1 102 ? 3.956 25.409 -0.848 1.00 0.00 102 ASP A O 15
ATOM 23183 N N . SER A 1 103 ? 6.150 25.312 -1.341 1.00 0.00 103 SER A N 15
ATOM 23184 C CA . SER A 1 103 ? 6.544 26.211 -0.263 1.00 0.00 103 SER A CA 15
ATOM 23185 C C . SER A 1 103 ? 8.010 26.612 -0.399 1.00 0.00 103 SER A C 15
ATOM 23186 O O . SER A 1 103 ? 8.709 26.152 -1.301 1.00 0.00 103 SER A O 15
ATOM 23194 N N . MET A 1 104 ? 8.467 27.474 0.503 1.00 0.00 104 MET A N 15
ATOM 23195 C CA . MET A 1 104 ? 9.850 27.938 0.485 1.00 0.00 104 MET A CA 15
ATOM 23196 C C . MET A 1 104 ? 10.767 26.938 1.182 1.00 0.00 104 MET A C 15
ATOM 23197 O O . MET A 1 104 ? 10.422 26.391 2.230 1.00 0.00 104 MET A O 15
ATOM 23211 N N . ARG A 1 105 ? 11.935 26.704 0.594 1.00 0.00 105 ARG A N 15
ATOM 23212 C CA . ARG A 1 105 ? 12.901 25.769 1.158 1.00 0.00 105 ARG A CA 15
ATOM 23213 C C . ARG A 1 105 ? 14.012 26.512 1.893 1.00 0.00 105 ARG A C 15
ATOM 23214 O O . ARG A 1 105 ? 14.602 27.452 1.361 1.00 0.00 105 ARG A O 15
ATOM 23235 N N . SER A 1 106 ? 14.292 26.085 3.121 1.00 0.00 106 SER A N 15
ATOM 23236 C CA . SER A 1 106 ? 15.329 26.712 3.931 1.00 0.00 106 SER A CA 15
ATOM 23237 C C . SER A 1 106 ? 16.578 25.838 3.988 1.00 0.00 106 SER A C 15
ATOM 23238 O O . SER A 1 106 ? 16.511 24.663 4.348 1.00 0.00 106 SER A O 15
ATOM 23246 N N . GLY A 1 107 ? 17.718 26.421 3.629 1.00 0.00 107 GLY A N 15
ATOM 23247 C CA . GLY A 1 107 ? 18.966 25.681 3.645 1.00 0.00 107 GLY A CA 15
ATOM 23248 C C . GLY A 1 107 ? 20.159 26.550 3.300 1.00 0.00 107 GLY A C 15
ATOM 23249 O O . GLY A 1 107 ? 20.232 27.141 2.222 1.00 0.00 107 GLY A O 15
ATOM 23253 N N . PRO A 1 108 ? 21.122 26.637 4.230 1.00 0.00 108 PRO A N 15
ATOM 23254 C CA . PRO A 1 108 ? 22.334 27.439 4.041 1.00 0.00 108 PRO A CA 15
ATOM 23255 C C . PRO A 1 108 ? 23.266 26.843 2.992 1.00 0.00 108 PRO A C 15
ATOM 23256 O O . PRO A 1 108 ? 23.148 25.670 2.637 1.00 0.00 108 PRO A O 15
ATOM 23267 N N . SER A 1 109 ? 24.193 27.658 2.499 1.00 0.00 109 SER A N 15
ATOM 23268 C CA . SER A 1 109 ? 25.144 27.212 1.487 1.00 0.00 109 SER A CA 15
ATOM 23269 C C . SER A 1 109 ? 26.170 26.256 2.089 1.00 0.00 109 SER A C 15
ATOM 23270 O O . SER A 1 109 ? 27.162 26.684 2.678 1.00 0.00 109 SER A O 15
ATOM 23278 N N . SER A 1 110 ? 25.922 24.959 1.937 1.00 0.00 110 SER A N 15
ATOM 23279 C CA . SER A 1 110 ? 26.821 23.942 2.468 1.00 0.00 110 SER A CA 15
ATOM 23280 C C . SER A 1 110 ? 27.184 24.242 3.919 1.00 0.00 110 SER A C 15
ATOM 23281 O O . SER A 1 110 ? 28.335 24.090 4.327 1.00 0.00 110 SER A O 15
ATOM 23289 N N . GLY A 1 111 ? 26.193 24.671 4.695 1.00 0.00 111 GLY A N 15
ATOM 23290 C CA . GLY A 1 111 ? 26.427 24.987 6.092 1.00 0.00 111 GLY A CA 15
ATOM 23291 C C . GLY A 1 111 ? 27.269 26.235 6.271 1.00 0.00 111 GLY A C 15
ATOM 23292 O O . GLY A 1 111 ? 28.452 26.152 6.601 1.00 0.00 111 GLY A O 15
ATOM 23296 N N . GLY A 1 1 ? 5.498 -43.776 21.775 1.00 0.00 1 GLY A N 16
ATOM 23297 C CA . GLY A 1 1 ? 4.176 -43.778 22.374 1.00 0.00 1 GLY A CA 16
ATOM 23298 C C . GLY A 1 1 ? 3.696 -42.383 22.723 1.00 0.00 1 GLY A C 16
ATOM 23299 O O . GLY A 1 1 ? 3.978 -41.424 22.004 1.00 0.00 1 GLY A O 16
ATOM 23303 N N . SER A 1 2 ? 2.966 -42.269 23.828 1.00 0.00 2 SER A N 16
ATOM 23304 C CA . SER A 1 2 ? 2.440 -40.982 24.267 1.00 0.00 2 SER A CA 16
ATOM 23305 C C . SER A 1 2 ? 2.071 -40.109 23.071 1.00 0.00 2 SER A C 16
ATOM 23306 O O . SER A 1 2 ? 2.345 -38.909 23.057 1.00 0.00 2 SER A O 16
ATOM 23314 N N . SER A 1 3 ? 1.448 -40.721 22.070 1.00 0.00 3 SER A N 16
ATOM 23315 C CA . SER A 1 3 ? 1.044 -40.002 20.867 1.00 0.00 3 SER A CA 16
ATOM 23316 C C . SER A 1 3 ? -0.104 -39.042 21.168 1.00 0.00 3 SER A C 16
ATOM 23317 O O . SER A 1 3 ? -1.027 -39.374 21.910 1.00 0.00 3 SER A O 16
ATOM 23325 N N . GLY A 1 4 ? -0.037 -37.849 20.585 1.00 0.00 4 GLY A N 16
ATOM 23326 C CA . GLY A 1 4 ? -1.075 -36.858 20.802 1.00 0.00 4 GLY A CA 16
ATOM 23327 C C . GLY A 1 4 ? -0.548 -35.439 20.721 1.00 0.00 4 GLY A C 16
ATOM 23328 O O . GLY A 1 4 ? 0.298 -35.037 21.519 1.00 0.00 4 GLY A O 16
ATOM 23332 N N . SER A 1 5 ? -1.048 -34.679 19.752 1.00 0.00 5 SER A N 16
ATOM 23333 C CA . SER A 1 5 ? -0.619 -33.298 19.566 1.00 0.00 5 SER A CA 16
ATOM 23334 C C . SER A 1 5 ? -1.781 -32.425 19.102 1.00 0.00 5 SER A C 16
ATOM 23335 O O . SER A 1 5 ? -2.466 -32.748 18.132 1.00 0.00 5 SER A O 16
ATOM 23343 N N . SER A 1 6 ? -1.997 -31.317 19.803 1.00 0.00 6 SER A N 16
ATOM 23344 C CA . SER A 1 6 ? -3.078 -30.398 19.467 1.00 0.00 6 SER A CA 16
ATOM 23345 C C . SER A 1 6 ? -2.529 -29.023 19.102 1.00 0.00 6 SER A C 16
ATOM 23346 O O . SER A 1 6 ? -1.736 -28.442 19.842 1.00 0.00 6 SER A O 16
ATOM 23354 N N . GLY A 1 7 ? -2.958 -28.507 17.954 1.00 0.00 7 GLY A N 16
ATOM 23355 C CA . GLY A 1 7 ? -2.499 -27.204 17.509 1.00 0.00 7 GLY A CA 16
ATOM 23356 C C . GLY A 1 7 ? -2.663 -27.010 16.014 1.00 0.00 7 GLY A C 16
ATOM 23357 O O . GLY A 1 7 ? -1.719 -26.627 15.324 1.00 0.00 7 GLY A O 16
ATOM 23361 N N . ALA A 1 8 ? -3.865 -27.278 15.513 1.00 0.00 8 ALA A N 16
ATOM 23362 C CA . ALA A 1 8 ? -4.149 -27.131 14.091 1.00 0.00 8 ALA A CA 16
ATOM 23363 C C . ALA A 1 8 ? -4.997 -25.891 13.826 1.00 0.00 8 ALA A C 16
ATOM 23364 O O . ALA A 1 8 ? -6.221 -25.975 13.724 1.00 0.00 8 ALA A O 16
ATOM 23371 N N . ILE A 1 9 ? -4.338 -24.742 13.717 1.00 0.00 9 ILE A N 16
ATOM 23372 C CA . ILE A 1 9 ? -5.032 -23.486 13.464 1.00 0.00 9 ILE A CA 16
ATOM 23373 C C . ILE A 1 9 ? -4.847 -23.037 12.018 1.00 0.00 9 ILE A C 16
ATOM 23374 O O . ILE A 1 9 ? -3.808 -23.288 11.408 1.00 0.00 9 ILE A O 16
ATOM 23390 N N . ASN A 1 10 ? -5.861 -22.370 11.477 1.00 0.00 10 ASN A N 16
ATOM 23391 C CA . ASN A 1 10 ? -5.810 -21.885 10.102 1.00 0.00 10 ASN A CA 16
ATOM 23392 C C . ASN A 1 10 ? -6.787 -20.732 9.896 1.00 0.00 10 ASN A C 16
ATOM 23393 O O . ASN A 1 10 ? -7.841 -20.676 10.530 1.00 0.00 10 ASN A O 16
ATOM 23404 N N . SER A 1 11 ? -6.429 -19.813 9.005 1.00 0.00 11 SER A N 16
ATOM 23405 C CA . SER A 1 11 ? -7.272 -18.658 8.716 1.00 0.00 11 SER A CA 16
ATOM 23406 C C . SER A 1 11 ? -6.753 -17.896 7.501 1.00 0.00 11 SER A C 16
ATOM 23407 O O . SER A 1 11 ? -5.637 -17.377 7.511 1.00 0.00 11 SER A O 16
ATOM 23415 N N . ARG A 1 12 ? -7.572 -17.833 6.456 1.00 0.00 12 ARG A N 16
ATOM 23416 C CA . ARG A 1 12 ? -7.196 -17.136 5.232 1.00 0.00 12 ARG A CA 16
ATOM 23417 C C . ARG A 1 12 ? -7.829 -15.749 5.180 1.00 0.00 12 ARG A C 16
ATOM 23418 O O . ARG A 1 12 ? -8.996 -15.601 4.815 1.00 0.00 12 ARG A O 16
ATOM 23439 N N . HIS A 1 13 ? -7.052 -14.735 5.548 1.00 0.00 13 HIS A N 16
ATOM 23440 C CA . HIS A 1 13 ? -7.537 -13.359 5.543 1.00 0.00 13 HIS A CA 16
ATOM 23441 C C . HIS A 1 13 ? -6.379 -12.374 5.670 1.00 0.00 13 HIS A C 16
ATOM 23442 O O . HIS A 1 13 ? -5.481 -12.559 6.492 1.00 0.00 13 HIS A O 16
ATOM 23457 N N . VAL A 1 14 ? -6.406 -11.328 4.851 1.00 0.00 14 VAL A N 16
ATOM 23458 C CA . VAL A 1 14 ? -5.359 -10.313 4.873 1.00 0.00 14 VAL A CA 16
ATOM 23459 C C . VAL A 1 14 ? -5.948 -8.919 5.052 1.00 0.00 14 VAL A C 16
ATOM 23460 O O . VAL A 1 14 ? -6.952 -8.573 4.430 1.00 0.00 14 VAL A O 16
ATOM 23473 N N . SER A 1 15 ? -5.316 -8.121 5.907 1.00 0.00 15 SER A N 16
ATOM 23474 C CA . SER A 1 15 ? -5.780 -6.764 6.172 1.00 0.00 15 SER A CA 16
ATOM 23475 C C . SER A 1 15 ? -4.602 -5.801 6.289 1.00 0.00 15 SER A C 16
ATOM 23476 O O . SER A 1 15 ? -3.589 -6.115 6.913 1.00 0.00 15 SER A O 16
ATOM 23484 N N . ALA A 1 16 ? -4.744 -4.626 5.684 1.00 0.00 16 ALA A N 16
ATOM 23485 C CA . ALA A 1 16 ? -3.695 -3.616 5.721 1.00 0.00 16 ALA A CA 16
ATOM 23486 C C . ALA A 1 16 ? -4.170 -2.357 6.438 1.00 0.00 16 ALA A C 16
ATOM 23487 O O . ALA A 1 16 ? -5.357 -2.032 6.421 1.00 0.00 16 ALA A O 16
ATOM 23494 N N . TYR A 1 17 ? -3.236 -1.652 7.067 1.00 0.00 17 TYR A N 16
ATOM 23495 C CA . TYR A 1 17 ? -3.560 -0.430 7.793 1.00 0.00 17 TYR A CA 16
ATOM 23496 C C . TYR A 1 17 ? -2.340 0.479 7.902 1.00 0.00 17 TYR A C 16
ATOM 23497 O O . TYR A 1 17 ? -1.205 0.009 7.959 1.00 0.00 17 TYR A O 16
ATOM 23515 N N . GLY A 1 18 ? -2.584 1.786 7.933 1.00 0.00 18 GLY A N 16
ATOM 23516 C CA . GLY A 1 18 ? -1.497 2.742 8.036 1.00 0.00 18 GLY A CA 16
ATOM 23517 C C . GLY A 1 18 ? -1.898 4.128 7.574 1.00 0.00 18 GLY A C 16
ATOM 23518 O O . GLY A 1 18 ? -2.975 4.332 7.013 1.00 0.00 18 GLY A O 16
ATOM 23522 N N . PRO A 1 19 ? -1.019 5.113 7.813 1.00 0.00 19 PRO A N 16
ATOM 23523 C CA . PRO A 1 19 ? -1.267 6.506 7.427 1.00 0.00 19 PRO A CA 16
ATOM 23524 C C . PRO A 1 19 ? -1.227 6.704 5.916 1.00 0.00 19 PRO A C 16
ATOM 23525 O O . PRO A 1 19 ? -2.096 7.359 5.343 1.00 0.00 19 PRO A O 16
ATOM 23536 N N . GLY A 1 20 ? -0.211 6.133 5.275 1.00 0.00 20 GLY A N 16
ATOM 23537 C CA . GLY A 1 20 ? -0.078 6.259 3.835 1.00 0.00 20 GLY A CA 16
ATOM 23538 C C . GLY A 1 20 ? -1.260 5.671 3.090 1.00 0.00 20 GLY A C 16
ATOM 23539 O O . GLY A 1 20 ? -1.583 6.104 1.983 1.00 0.00 20 GLY A O 16
ATOM 23543 N N . LEU A 1 21 ? -1.906 4.681 3.696 1.00 0.00 21 LEU A N 16
ATOM 23544 C CA . LEU A 1 21 ? -3.058 4.030 3.081 1.00 0.00 21 LEU A CA 16
ATOM 23545 C C . LEU A 1 21 ? -4.277 4.947 3.105 1.00 0.00 21 LEU A C 16
ATOM 23546 O O . LEU A 1 21 ? -4.994 5.068 2.112 1.00 0.00 21 LEU A O 16
ATOM 23562 N N . SER A 1 22 ? -4.504 5.592 4.245 1.00 0.00 22 SER A N 16
ATOM 23563 C CA . SER A 1 22 ? -5.637 6.497 4.398 1.00 0.00 22 SER A CA 16
ATOM 23564 C C . SER A 1 22 ? -5.433 7.767 3.579 1.00 0.00 22 SER A C 16
ATOM 23565 O O . SER A 1 22 ? -6.358 8.256 2.929 1.00 0.00 22 SER A O 16
ATOM 23573 N N . HIS A 1 23 ? -4.214 8.297 3.614 1.00 0.00 23 HIS A N 16
ATOM 23574 C CA . HIS A 1 23 ? -3.887 9.511 2.874 1.00 0.00 23 HIS A CA 16
ATOM 23575 C C . HIS A 1 23 ? -2.376 9.715 2.807 1.00 0.00 23 HIS A C 16
ATOM 23576 O O . HIS A 1 23 ? -1.608 8.920 3.346 1.00 0.00 23 HIS A O 16
ATOM 23591 N N . GLY A 1 24 ? -1.958 10.786 2.140 1.00 0.00 24 GLY A N 16
ATOM 23592 C CA . GLY A 1 24 ? -0.541 11.075 2.014 1.00 0.00 24 GLY A CA 16
ATOM 23593 C C . GLY A 1 24 ? -0.278 12.399 1.324 1.00 0.00 24 GLY A C 16
ATOM 23594 O O . GLY A 1 24 ? -1.207 13.160 1.053 1.00 0.00 24 GLY A O 16
ATOM 23598 N N . MET A 1 25 ? 0.990 12.676 1.041 1.00 0.00 25 MET A N 16
ATOM 23599 C CA . MET A 1 25 ? 1.372 13.918 0.379 1.00 0.00 25 MET A CA 16
ATOM 23600 C C . MET A 1 25 ? 2.408 13.657 -0.710 1.00 0.00 25 MET A C 16
ATOM 23601 O O . MET A 1 25 ? 3.198 12.718 -0.617 1.00 0.00 25 MET A O 16
ATOM 23615 N N . VAL A 1 26 ? 2.399 14.495 -1.742 1.00 0.00 26 VAL A N 16
ATOM 23616 C CA . VAL A 1 26 ? 3.338 14.356 -2.848 1.00 0.00 26 VAL A CA 16
ATOM 23617 C C . VAL A 1 26 ? 4.779 14.364 -2.350 1.00 0.00 26 VAL A C 16
ATOM 23618 O O . VAL A 1 26 ? 5.112 15.066 -1.396 1.00 0.00 26 VAL A O 16
ATOM 23631 N N . ASN A 1 27 ? 5.630 13.580 -3.003 1.00 0.00 27 ASN A N 16
ATOM 23632 C CA . ASN A 1 27 ? 7.036 13.497 -2.627 1.00 0.00 27 ASN A CA 16
ATOM 23633 C C . ASN A 1 27 ? 7.188 12.975 -1.201 1.00 0.00 27 ASN A C 16
ATOM 23634 O O . ASN A 1 27 ? 8.055 13.425 -0.452 1.00 0.00 27 ASN A O 16
ATOM 23645 N N . LYS A 1 28 ? 6.339 12.022 -0.833 1.00 0.00 28 LYS A N 16
ATOM 23646 C CA . LYS A 1 28 ? 6.378 11.436 0.502 1.00 0.00 28 LYS A CA 16
ATOM 23647 C C . LYS A 1 28 ? 6.030 9.952 0.455 1.00 0.00 28 LYS A C 16
ATOM 23648 O O . LYS A 1 28 ? 4.947 9.557 0.021 1.00 0.00 28 LYS A O 16
ATOM 23667 N N . PRO A 1 29 ? 6.967 9.108 0.913 1.00 0.00 29 PRO A N 16
ATOM 23668 C CA . PRO A 1 29 ? 6.781 7.655 0.935 1.00 0.00 29 PRO A CA 16
ATOM 23669 C C . PRO A 1 29 ? 5.745 7.218 1.966 1.00 0.00 29 PRO A C 16
ATOM 23670 O O . PRO A 1 29 ? 6.037 7.141 3.158 1.00 0.00 29 PRO A O 16
ATOM 23681 N N . ALA A 1 30 ? 4.534 6.934 1.497 1.00 0.00 30 ALA A N 16
ATOM 23682 C CA . ALA A 1 30 ? 3.456 6.503 2.379 1.00 0.00 30 ALA A CA 16
ATOM 23683 C C . ALA A 1 30 ? 3.749 5.130 2.974 1.00 0.00 30 ALA A C 16
ATOM 23684 O O . ALA A 1 30 ? 3.675 4.114 2.283 1.00 0.00 30 ALA A O 16
ATOM 23691 N N . THR A 1 31 ? 4.083 5.107 4.261 1.00 0.00 31 THR A N 16
ATOM 23692 C CA . THR A 1 31 ? 4.389 3.859 4.948 1.00 0.00 31 THR A CA 16
ATOM 23693 C C . THR A 1 31 ? 3.143 3.270 5.599 1.00 0.00 31 THR A C 16
ATOM 23694 O O . THR A 1 31 ? 2.345 3.990 6.200 1.00 0.00 31 THR A O 16
ATOM 23705 N N . PHE A 1 32 ? 2.981 1.957 5.477 1.00 0.00 32 PHE A N 16
ATOM 23706 C CA . PHE A 1 32 ? 1.831 1.271 6.054 1.00 0.00 32 PHE A CA 16
ATOM 23707 C C . PHE A 1 32 ? 2.185 -0.166 6.426 1.00 0.00 32 PHE A C 16
ATOM 23708 O O . PHE A 1 32 ? 3.221 -0.690 6.014 1.00 0.00 32 PHE A O 16
ATOM 23725 N N . THR A 1 33 ? 1.316 -0.800 7.208 1.00 0.00 33 THR A N 16
ATOM 23726 C CA . THR A 1 33 ? 1.536 -2.175 7.637 1.00 0.00 33 THR A CA 16
ATOM 23727 C C . THR A 1 33 ? 0.602 -3.135 6.909 1.00 0.00 33 THR A C 16
ATOM 23728 O O . THR A 1 33 ? -0.551 -2.802 6.631 1.00 0.00 33 THR A O 16
ATOM 23739 N N . ILE A 1 34 ? 1.106 -4.325 6.603 1.00 0.00 34 ILE A N 16
ATOM 23740 C CA . ILE A 1 34 ? 0.314 -5.333 5.908 1.00 0.00 34 ILE A CA 16
ATOM 23741 C C . ILE A 1 34 ? 0.342 -6.663 6.653 1.00 0.00 34 ILE A C 16
ATOM 23742 O O . ILE A 1 34 ? 1.384 -7.312 6.750 1.00 0.00 34 ILE A O 16
ATOM 23758 N N . VAL A 1 35 ? -0.812 -7.065 7.178 1.00 0.00 35 VAL A N 16
ATOM 23759 C CA . VAL A 1 35 ? -0.921 -8.320 7.913 1.00 0.00 35 VAL A CA 16
ATOM 23760 C C . VAL A 1 35 ? -0.791 -9.517 6.978 1.00 0.00 35 VAL A C 16
ATOM 23761 O O . VAL A 1 35 ? -1.601 -9.701 6.069 1.00 0.00 35 VAL A O 16
ATOM 23774 N N . THR A 1 36 ? 0.235 -10.332 7.207 1.00 0.00 36 THR A N 16
ATOM 23775 C CA . THR A 1 36 ? 0.473 -11.512 6.385 1.00 0.00 36 THR A CA 16
ATOM 23776 C C . THR A 1 36 ? 0.487 -12.778 7.233 1.00 0.00 36 THR A C 16
ATOM 23777 O O . THR A 1 36 ? 0.200 -13.870 6.742 1.00 0.00 36 THR A O 16
ATOM 23788 N N . LYS A 1 37 ? 0.823 -12.626 8.510 1.00 0.00 37 LYS A N 16
ATOM 23789 C CA . LYS A 1 37 ? 0.873 -13.757 9.429 1.00 0.00 37 LYS A CA 16
ATOM 23790 C C . LYS A 1 37 ? -0.449 -14.518 9.427 1.00 0.00 37 LYS A C 16
ATOM 23791 O O . LYS A 1 37 ? -0.470 -15.744 9.312 1.00 0.00 37 LYS A O 16
ATOM 23810 N N . ASP A 1 38 ? -1.549 -13.784 9.556 1.00 0.00 38 ASP A N 16
ATOM 23811 C CA . ASP A 1 38 ? -2.875 -14.390 9.567 1.00 0.00 38 ASP A CA 16
ATOM 23812 C C . ASP A 1 38 ? -3.107 -15.214 8.304 1.00 0.00 38 ASP A C 16
ATOM 23813 O O . ASP A 1 38 ? -3.632 -16.325 8.364 1.00 0.00 38 ASP A O 16
ATOM 23822 N N . ALA A 1 39 ? -2.713 -14.661 7.162 1.00 0.00 39 ALA A N 16
ATOM 23823 C CA . ALA A 1 39 ? -2.876 -15.345 5.885 1.00 0.00 39 ALA A CA 16
ATOM 23824 C C . ALA A 1 39 ? -2.087 -16.649 5.856 1.00 0.00 39 ALA A C 16
ATOM 23825 O O . ALA A 1 39 ? -2.594 -17.683 5.424 1.00 0.00 39 ALA A O 16
ATOM 23832 N N . GLY A 1 40 ? -0.841 -16.592 6.318 1.00 0.00 40 GLY A N 16
ATOM 23833 C CA . GLY A 1 40 ? -0.002 -17.776 6.334 1.00 0.00 40 GLY A CA 16
ATOM 23834 C C . GLY A 1 40 ? 1.014 -17.782 5.210 1.00 0.00 40 GLY A C 16
ATOM 23835 O O . GLY A 1 40 ? 2.034 -17.098 5.283 1.00 0.00 40 GLY A O 16
ATOM 23839 N N . GLU A 1 41 ? 0.736 -18.557 4.166 1.00 0.00 41 GLU A N 16
ATOM 23840 C CA . GLU A 1 41 ? 1.636 -18.651 3.023 1.00 0.00 41 GLU A CA 16
ATOM 23841 C C . GLU A 1 41 ? 0.852 -18.674 1.714 1.00 0.00 41 GLU A C 16
ATOM 23842 O O . GLU A 1 41 ? -0.169 -19.351 1.601 1.00 0.00 41 GLU A O 16
ATOM 23854 N N . GLY A 1 42 ? 1.338 -17.929 0.726 1.00 0.00 42 GLY A N 16
ATOM 23855 C CA . GLY A 1 42 ? 0.670 -17.877 -0.562 1.00 0.00 42 GLY A CA 16
ATOM 23856 C C . GLY A 1 42 ? 1.412 -17.016 -1.565 1.00 0.00 42 GLY A C 16
ATOM 23857 O O . GLY A 1 42 ? 2.611 -17.193 -1.779 1.00 0.00 42 GLY A O 16
ATOM 23861 N N . GLY A 1 43 ? 0.697 -16.081 -2.184 1.00 0.00 43 GLY A N 16
ATOM 23862 C CA . GLY A 1 43 ? 1.311 -15.205 -3.164 1.00 0.00 43 GLY A CA 16
ATOM 23863 C C . GLY A 1 43 ? 0.635 -13.850 -3.235 1.00 0.00 43 GLY A C 16
ATOM 23864 O O . GLY A 1 43 ? -0.296 -13.653 -4.018 1.00 0.00 43 GLY A O 16
ATOM 23868 N N . LEU A 1 44 ? 1.101 -12.914 -2.416 1.00 0.00 44 LEU A N 16
ATOM 23869 C CA . LEU A 1 44 ? 0.533 -11.571 -2.388 1.00 0.00 44 LEU A CA 16
ATOM 23870 C C . LEU A 1 44 ? 1.108 -10.714 -3.511 1.00 0.00 44 LEU A C 16
ATOM 23871 O O . LEU A 1 44 ? 2.225 -10.945 -3.972 1.00 0.00 44 LEU A O 16
ATOM 23887 N N . SER A 1 45 ? 0.337 -9.722 -3.945 1.00 0.00 45 SER A N 16
ATOM 23888 C CA . SER A 1 45 ? 0.768 -8.830 -5.015 1.00 0.00 45 SER A CA 16
ATOM 23889 C C . SER A 1 45 ? 0.536 -7.371 -4.634 1.00 0.00 45 SER A C 16
ATOM 23890 O O . SER A 1 45 ? -0.561 -6.992 -4.222 1.00 0.00 45 SER A O 16
ATOM 23898 N N . LEU A 1 46 ? 1.576 -6.557 -4.775 1.00 0.00 46 LEU A N 16
ATOM 23899 C CA . LEU A 1 46 ? 1.487 -5.139 -4.446 1.00 0.00 46 LEU A CA 16
ATOM 23900 C C . LEU A 1 46 ? 1.689 -4.278 -5.688 1.00 0.00 46 LEU A C 16
ATOM 23901 O O . LEU A 1 46 ? 2.709 -4.381 -6.368 1.00 0.00 46 LEU A O 16
ATOM 23917 N N . ALA A 1 47 ? 0.710 -3.427 -5.978 1.00 0.00 47 ALA A N 16
ATOM 23918 C CA . ALA A 1 47 ? 0.782 -2.545 -7.136 1.00 0.00 47 ALA A CA 16
ATOM 23919 C C . ALA A 1 47 ? -0.080 -1.302 -6.934 1.00 0.00 47 ALA A C 16
ATOM 23920 O O . ALA A 1 47 ? -1.153 -1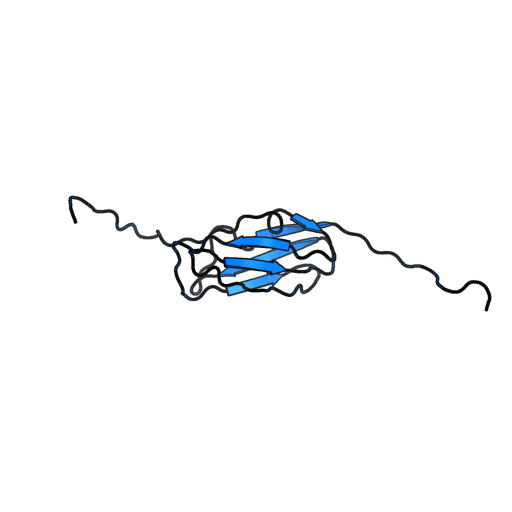.369 -6.335 1.00 0.00 47 ALA A O 16
ATOM 23927 N N . VAL A 1 48 ? 0.398 -0.169 -7.437 1.00 0.00 48 VAL A N 16
ATOM 23928 C CA . VAL A 1 48 ? -0.328 1.089 -7.312 1.00 0.00 48 VAL A CA 16
ATOM 23929 C C . VAL A 1 48 ? -0.797 1.591 -8.673 1.00 0.00 48 VAL A C 16
ATOM 23930 O O . VAL A 1 48 ? -0.096 1.444 -9.674 1.00 0.00 48 VAL A O 16
ATOM 23943 N N . GLU A 1 49 ? -1.987 2.183 -8.702 1.00 0.00 49 GLU A N 16
ATOM 23944 C CA . GLU A 1 49 ? -2.549 2.706 -9.942 1.00 0.00 49 GLU A CA 16
ATOM 23945 C C . GLU A 1 49 ? -3.307 4.006 -9.689 1.00 0.00 49 GLU A C 16
ATOM 23946 O O . GLU A 1 49 ? -4.408 3.999 -9.139 1.00 0.00 49 GLU A O 16
ATOM 23958 N N . GLY A 1 50 ? -2.710 5.122 -10.096 1.00 0.00 50 GLY A N 16
ATOM 23959 C CA . GLY A 1 50 ? -3.342 6.414 -9.905 1.00 0.00 50 GLY A CA 16
ATOM 23960 C C . GLY A 1 50 ? -2.950 7.415 -10.974 1.00 0.00 50 GLY A C 16
ATOM 23961 O O . GLY A 1 50 ? -2.749 7.066 -12.137 1.00 0.00 50 GLY A O 16
ATOM 23965 N N . PRO A 1 51 ? -2.840 8.693 -10.582 1.00 0.00 51 PRO A N 16
ATOM 23966 C CA . PRO A 1 51 ? -2.470 9.774 -11.501 1.00 0.00 51 PRO A CA 16
ATOM 23967 C C . PRO A 1 51 ? -1.015 9.682 -11.948 1.00 0.00 51 PRO A C 16
ATOM 23968 O O . PRO A 1 51 ? -0.598 10.371 -12.880 1.00 0.00 51 PRO A O 16
ATOM 23979 N N . SER A 1 52 ? -0.248 8.828 -11.279 1.00 0.00 52 SER A N 16
ATOM 23980 C CA . SER A 1 52 ? 1.162 8.649 -11.607 1.00 0.00 52 SER A CA 16
ATOM 23981 C C . SER A 1 52 ? 1.676 7.312 -11.083 1.00 0.00 52 SER A C 16
ATOM 23982 O O . SER A 1 52 ? 1.018 6.652 -10.278 1.00 0.00 52 SER A O 16
ATOM 23990 N N . LYS A 1 53 ? 2.857 6.917 -11.545 1.00 0.00 53 LYS A N 16
ATOM 23991 C CA . LYS A 1 53 ? 3.463 5.659 -11.124 1.00 0.00 53 LYS A CA 16
ATOM 23992 C C . LYS A 1 53 ? 4.355 5.867 -9.904 1.00 0.00 53 LYS A C 16
ATOM 23993 O O . LYS A 1 53 ? 5.415 6.484 -9.996 1.00 0.00 53 LYS A O 16
ATOM 24012 N N . ALA A 1 54 ? 3.919 5.345 -8.762 1.00 0.00 54 ALA A N 16
ATOM 24013 C CA . ALA A 1 54 ? 4.680 5.470 -7.525 1.00 0.00 54 ALA A CA 16
ATOM 24014 C C . ALA A 1 54 ? 5.359 4.154 -7.163 1.00 0.00 54 ALA A C 16
ATOM 24015 O O . ALA A 1 54 ? 4.697 3.131 -6.989 1.00 0.00 54 ALA A O 16
ATOM 24022 N N . GLU A 1 55 ? 6.683 4.187 -7.052 1.00 0.00 55 GLU A N 16
ATOM 24023 C CA . GLU A 1 55 ? 7.451 2.995 -6.712 1.00 0.00 55 GLU A CA 16
ATOM 24024 C C . GLU A 1 55 ? 7.002 2.423 -5.370 1.00 0.00 55 GLU A C 16
ATOM 24025 O O . GLU A 1 55 ? 6.492 3.147 -4.514 1.00 0.00 55 GLU A O 16
ATOM 24037 N N . ILE A 1 56 ? 7.194 1.120 -5.195 1.00 0.00 56 ILE A N 16
ATOM 24038 C CA . ILE A 1 56 ? 6.810 0.451 -3.959 1.00 0.00 56 ILE A CA 16
ATOM 24039 C C . ILE A 1 56 ? 7.995 -0.284 -3.340 1.00 0.00 56 ILE A C 16
ATOM 24040 O O . ILE A 1 56 ? 8.581 -1.172 -3.959 1.00 0.00 56 ILE A O 16
ATOM 24056 N N . THR A 1 57 ? 8.341 0.092 -2.113 1.00 0.00 57 THR A N 16
ATOM 24057 C CA . THR A 1 57 ? 9.455 -0.531 -1.409 1.00 0.00 57 THR A CA 16
ATOM 24058 C C . THR A 1 57 ? 8.959 -1.484 -0.328 1.00 0.00 57 THR A C 16
ATOM 24059 O O . THR A 1 57 ? 8.308 -1.066 0.631 1.00 0.00 57 THR A O 16
ATOM 24070 N N . CYS A 1 58 ? 9.269 -2.766 -0.488 1.00 0.00 58 CYS A N 16
ATOM 24071 C CA . CYS A 1 58 ? 8.854 -3.779 0.476 1.00 0.00 58 CYS A CA 16
ATOM 24072 C C . CYS A 1 58 ? 9.977 -4.085 1.461 1.00 0.00 58 CYS A C 16
ATOM 24073 O O . CYS A 1 58 ? 11.149 -4.138 1.087 1.00 0.00 58 CYS A O 16
ATOM 24081 N N . LYS A 1 59 ? 9.612 -4.285 2.723 1.00 0.00 59 LYS A N 16
ATOM 24082 C CA . LYS A 1 59 ? 10.588 -4.586 3.764 1.00 0.00 59 LYS A CA 16
ATOM 24083 C C . LYS A 1 59 ? 10.320 -5.955 4.382 1.00 0.00 59 LYS A C 16
ATOM 24084 O O . LYS A 1 59 ? 9.171 -6.379 4.498 1.00 0.00 59 LYS A O 16
ATOM 24103 N N . ASP A 1 60 ? 11.388 -6.639 4.777 1.00 0.00 60 ASP A N 16
ATOM 24104 C CA . ASP A 1 60 ? 11.267 -7.959 5.386 1.00 0.00 60 ASP A CA 16
ATOM 24105 C C . ASP A 1 60 ? 11.506 -7.887 6.891 1.00 0.00 60 ASP A C 16
ATOM 24106 O O . ASP A 1 60 ? 12.637 -7.711 7.342 1.00 0.00 60 ASP A O 16
ATOM 24115 N N . ASN A 1 61 ? 10.432 -8.024 7.662 1.00 0.00 61 ASN A N 16
ATOM 24116 C CA . ASN A 1 61 ? 10.525 -7.972 9.117 1.00 0.00 61 ASN A CA 16
ATOM 24117 C C . ASN A 1 61 ? 10.843 -9.350 9.690 1.00 0.00 61 ASN A C 16
ATOM 24118 O O . ASN A 1 61 ? 11.527 -9.468 10.708 1.00 0.00 61 ASN A O 16
ATOM 24129 N N . LYS A 1 62 ? 10.344 -10.389 9.031 1.00 0.00 62 LYS A N 16
ATOM 24130 C CA . LYS A 1 62 ? 10.576 -11.760 9.472 1.00 0.00 62 LYS A CA 16
ATOM 24131 C C . LYS A 1 62 ? 10.044 -11.973 10.886 1.00 0.00 62 LYS A C 16
ATOM 24132 O O . LYS A 1 62 ? 10.587 -12.772 11.649 1.00 0.00 62 LYS A O 16
ATOM 24151 N N . ASP A 1 63 ? 8.979 -11.255 11.227 1.00 0.00 63 ASP A N 16
ATOM 24152 C CA . ASP A 1 63 ? 8.373 -11.368 12.549 1.00 0.00 63 ASP A CA 16
ATOM 24153 C C . ASP A 1 63 ? 6.892 -11.715 12.439 1.00 0.00 63 ASP A C 16
ATOM 24154 O O . ASP A 1 63 ? 6.292 -12.229 13.382 1.00 0.00 63 ASP A O 16
ATOM 24163 N N . GLY A 1 64 ? 6.306 -11.431 11.279 1.00 0.00 64 GLY A N 16
ATOM 24164 C CA . GLY A 1 64 ? 4.900 -11.718 11.068 1.00 0.00 64 GLY A CA 16
ATOM 24165 C C . GLY A 1 64 ? 4.163 -10.563 10.419 1.00 0.00 64 GLY A C 16
ATOM 24166 O O . GLY A 1 64 ? 2.957 -10.400 10.610 1.00 0.00 64 GLY A O 16
ATOM 24170 N N . THR A 1 65 ? 4.889 -9.757 9.650 1.00 0.00 65 THR A N 16
ATOM 24171 C CA . THR A 1 65 ? 4.298 -8.610 8.973 1.00 0.00 65 THR A CA 16
ATOM 24172 C C . THR A 1 65 ? 5.165 -8.153 7.806 1.00 0.00 65 THR A C 16
ATOM 24173 O O . THR A 1 65 ? 6.302 -8.601 7.653 1.00 0.00 65 THR A O 16
ATOM 24184 N N . CYS A 1 66 ? 4.622 -7.260 6.986 1.00 0.00 66 CYS A N 16
ATOM 24185 C CA . CYS A 1 66 ? 5.348 -6.743 5.831 1.00 0.00 66 CYS A CA 16
ATOM 24186 C C . CYS A 1 66 ? 5.186 -5.230 5.721 1.00 0.00 66 CYS A C 16
ATOM 24187 O O . CYS A 1 66 ? 4.083 -4.726 5.508 1.00 0.00 66 CYS A O 16
ATOM 24195 N N . THR A 1 67 ? 6.294 -4.510 5.869 1.00 0.00 67 THR A N 16
ATOM 24196 C CA . THR A 1 67 ? 6.275 -3.054 5.789 1.00 0.00 67 THR A CA 16
ATOM 24197 C C . THR A 1 67 ? 6.535 -2.579 4.365 1.00 0.00 67 THR A C 16
ATOM 24198 O O . THR A 1 67 ? 7.557 -2.912 3.764 1.00 0.00 67 THR A O 16
ATOM 24209 N N . VAL A 1 68 ? 5.604 -1.796 3.828 1.00 0.00 68 VAL A N 16
ATOM 24210 C CA . VAL A 1 68 ? 5.733 -1.272 2.474 1.00 0.00 68 VAL A CA 16
ATOM 24211 C C . VAL A 1 68 ? 5.607 0.247 2.457 1.00 0.00 68 VAL A C 16
ATOM 24212 O O . VAL A 1 68 ? 4.973 0.837 3.332 1.00 0.00 68 VAL A O 16
ATOM 24225 N N . SER A 1 69 ? 6.216 0.875 1.457 1.00 0.00 69 SER A N 16
ATOM 24226 C CA . SER A 1 69 ? 6.175 2.327 1.328 1.00 0.00 69 SER A CA 16
ATOM 24227 C C . SER A 1 69 ? 6.160 2.742 -0.140 1.00 0.00 69 SER A C 16
ATOM 24228 O O . SER A 1 69 ? 6.994 2.301 -0.931 1.00 0.00 69 SER A O 16
ATOM 24236 N N . TYR A 1 70 ? 5.204 3.593 -0.497 1.00 0.00 70 TYR A N 16
ATOM 24237 C CA . TYR A 1 70 ? 5.077 4.067 -1.871 1.00 0.00 70 TYR A CA 16
ATOM 24238 C C . TYR A 1 70 ? 5.285 5.576 -1.948 1.00 0.00 70 TYR A C 16
ATOM 24239 O O . TYR A 1 70 ? 4.729 6.333 -1.150 1.00 0.00 70 TYR A O 16
ATOM 24257 N N . LEU A 1 71 ? 6.088 6.007 -2.914 1.00 0.00 71 LEU A N 16
ATOM 24258 C CA . LEU A 1 71 ? 6.370 7.427 -3.097 1.00 0.00 71 LEU A CA 16
ATOM 24259 C C . LEU A 1 71 ? 5.692 7.958 -4.356 1.00 0.00 71 LEU A C 16
ATOM 24260 O O . LEU A 1 71 ? 6.167 7.765 -5.476 1.00 0.00 71 LEU A O 16
ATOM 24276 N N . PRO A 1 72 ? 4.556 8.646 -4.171 1.00 0.00 72 PRO A N 16
ATOM 24277 C CA . PRO A 1 72 ? 3.789 9.222 -5.280 1.00 0.00 72 PRO A CA 16
ATOM 24278 C C . PRO A 1 72 ? 4.509 10.397 -5.933 1.00 0.00 72 PRO A C 16
ATOM 24279 O O . PRO A 1 72 ? 5.417 10.987 -5.347 1.00 0.00 72 PRO A O 16
ATOM 24290 N N . THR A 1 73 ? 4.098 10.734 -7.152 1.00 0.00 73 THR A N 16
ATOM 24291 C CA . THR A 1 73 ? 4.704 11.837 -7.886 1.00 0.00 73 THR A CA 16
ATOM 24292 C C . THR A 1 73 ? 3.716 12.984 -8.068 1.00 0.00 73 THR A C 16
ATOM 24293 O O . THR A 1 73 ? 4.112 14.144 -8.187 1.00 0.00 73 THR A O 16
ATOM 24304 N N . ALA A 1 74 ? 2.429 12.654 -8.088 1.00 0.00 74 ALA A N 16
ATOM 24305 C CA . ALA A 1 74 ? 1.385 13.657 -8.252 1.00 0.00 74 ALA A CA 16
ATOM 24306 C C . ALA A 1 74 ? 0.229 13.410 -7.288 1.00 0.00 74 ALA A C 16
ATOM 24307 O O . ALA A 1 74 ? -0.101 12.272 -6.957 1.00 0.00 74 ALA A O 16
ATOM 24314 N N . PRO A 1 75 ? -0.400 14.501 -6.826 1.00 0.00 75 PRO A N 16
ATOM 24315 C CA . PRO A 1 75 ? -1.528 14.428 -5.893 1.00 0.00 75 PRO A CA 16
ATOM 24316 C C . PRO A 1 75 ? -2.784 13.860 -6.546 1.00 0.00 75 PRO A C 16
ATOM 24317 O O . PRO A 1 75 ? -3.079 14.150 -7.704 1.00 0.00 75 PRO A O 16
ATOM 24328 N N . GLY A 1 76 ? -3.521 13.047 -5.794 1.00 0.00 76 GLY A N 16
ATOM 24329 C CA . GLY A 1 76 ? -4.736 12.451 -6.316 1.00 0.00 76 GLY A CA 16
ATOM 24330 C C . GLY A 1 76 ? -5.122 11.182 -5.583 1.00 0.00 76 GLY A C 16
ATOM 24331 O O . GLY A 1 76 ? -4.511 10.831 -4.573 1.00 0.00 76 GLY A O 16
ATOM 24335 N N . ASP A 1 77 ? -6.138 10.494 -6.090 1.00 0.00 77 ASP A N 16
ATOM 24336 C CA . ASP A 1 77 ? -6.605 9.256 -5.475 1.00 0.00 77 ASP A CA 16
ATOM 24337 C C . ASP A 1 77 ? -5.826 8.058 -6.007 1.00 0.00 77 ASP A C 16
ATOM 24338 O O . ASP A 1 77 ? -6.006 7.645 -7.153 1.00 0.00 77 ASP A O 16
ATOM 24347 N N . TYR A 1 78 ? -4.958 7.504 -5.168 1.00 0.00 78 TYR A N 16
ATOM 24348 C CA . TYR A 1 78 ? -4.147 6.355 -5.555 1.00 0.00 78 TYR A CA 16
ATOM 24349 C C . TYR A 1 78 ? -4.872 5.048 -5.245 1.00 0.00 78 TYR A C 16
ATOM 24350 O O . TYR A 1 78 ? -5.562 4.933 -4.232 1.00 0.00 78 TYR A O 16
ATOM 24368 N N . SER A 1 79 ? -4.709 4.066 -6.125 1.00 0.00 79 SER A N 16
ATOM 24369 C CA . SER A 1 79 ? -5.349 2.767 -5.949 1.00 0.00 79 SER A CA 16
ATOM 24370 C C . SER A 1 79 ? -4.320 1.698 -5.593 1.00 0.00 79 SER A C 16
ATOM 24371 O O . SER A 1 79 ? -3.574 1.229 -6.454 1.00 0.00 79 SER A O 16
ATOM 24379 N N . ILE A 1 80 ? -4.287 1.318 -4.321 1.00 0.00 80 ILE A N 16
ATOM 24380 C CA . ILE A 1 80 ? -3.351 0.304 -3.851 1.00 0.00 80 ILE A CA 16
ATOM 24381 C C . ILE A 1 80 ? -3.935 -1.096 -4.005 1.00 0.00 80 ILE A C 16
ATOM 24382 O O . ILE A 1 80 ? -4.710 -1.553 -3.164 1.00 0.00 80 ILE A O 16
ATOM 24398 N N . ILE A 1 81 ? -3.556 -1.774 -5.084 1.00 0.00 81 ILE A N 16
ATOM 24399 C CA . ILE A 1 81 ? -4.040 -3.123 -5.347 1.00 0.00 81 ILE A CA 16
ATOM 24400 C C . ILE A 1 81 ? -3.252 -4.155 -4.547 1.00 0.00 81 ILE A C 16
ATOM 24401 O O . ILE A 1 81 ? -2.035 -4.270 -4.692 1.00 0.00 81 ILE A O 16
ATOM 24417 N N . VAL A 1 82 ? -3.954 -4.906 -3.705 1.00 0.00 82 VAL A N 16
ATOM 24418 C CA . VAL A 1 82 ? -3.321 -5.931 -2.884 1.00 0.00 82 VAL A CA 16
ATOM 24419 C C . VAL A 1 82 ? -4.087 -7.247 -2.961 1.00 0.00 82 VAL A C 16
ATOM 24420 O O . VAL A 1 82 ? -5.087 -7.436 -2.268 1.00 0.00 82 VAL A O 16
ATOM 24433 N N . ARG A 1 83 ? -3.611 -8.154 -3.807 1.00 0.00 83 ARG A N 16
ATOM 24434 C CA . ARG A 1 83 ? -4.252 -9.453 -3.975 1.00 0.00 83 ARG A CA 16
ATOM 24435 C C . ARG A 1 83 ? -3.530 -10.524 -3.162 1.00 0.00 83 ARG A C 16
ATOM 24436 O O . ARG A 1 83 ? -2.408 -10.317 -2.700 1.00 0.00 83 ARG A O 16
ATOM 24457 N N . PHE A 1 84 ? -4.182 -11.670 -2.992 1.00 0.00 84 PHE A N 16
ATOM 24458 C CA . PHE A 1 84 ? -3.603 -12.773 -2.234 1.00 0.00 84 PHE A CA 16
ATOM 24459 C C . PHE A 1 84 ? -4.045 -14.117 -2.806 1.00 0.00 84 PHE A C 16
ATOM 24460 O O . PHE A 1 84 ? -5.201 -14.516 -2.659 1.00 0.00 84 PHE A O 16
ATOM 24477 N N . ASP A 1 85 ? -3.118 -14.809 -3.459 1.00 0.00 85 ASP A N 16
ATOM 24478 C CA . ASP A 1 85 ? -3.411 -16.108 -4.053 1.00 0.00 85 ASP A CA 16
ATOM 24479 C C . ASP A 1 85 ? -4.467 -15.980 -5.146 1.00 0.00 85 ASP A C 16
ATOM 24480 O O . ASP A 1 85 ? -5.412 -16.767 -5.206 1.00 0.00 85 ASP A O 16
ATOM 24489 N N . ASP A 1 86 ? -4.301 -14.983 -6.009 1.00 0.00 86 ASP A N 16
ATOM 24490 C CA . ASP A 1 86 ? -5.240 -14.751 -7.100 1.00 0.00 86 ASP A CA 16
ATOM 24491 C C . ASP A 1 86 ? -6.620 -14.388 -6.562 1.00 0.00 86 ASP A C 16
ATOM 24492 O O . ASP A 1 86 ? -7.641 -14.841 -7.080 1.00 0.00 86 ASP A O 16
ATOM 24501 N N . LYS A 1 87 ? -6.644 -13.566 -5.517 1.00 0.00 87 LYS A N 16
ATOM 24502 C CA . LYS A 1 87 ? -7.898 -13.140 -4.907 1.00 0.00 87 LYS A CA 16
ATOM 24503 C C . LYS A 1 87 ? -7.744 -11.777 -4.24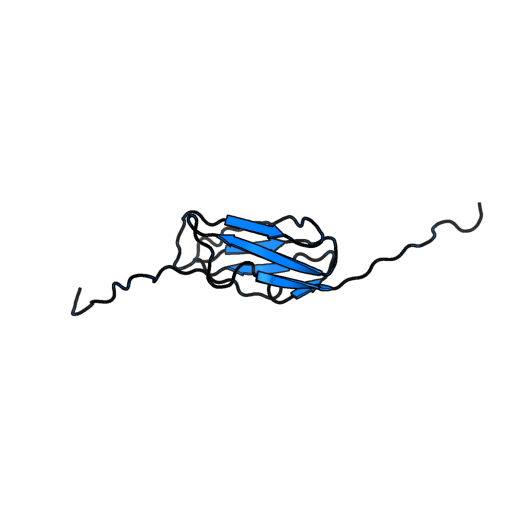1 1.00 0.00 87 LYS A C 16
ATOM 24504 O O . LYS A 1 87 ? -6.889 -11.592 -3.374 1.00 0.00 87 LYS A O 16
ATOM 24523 N N . HIS A 1 88 ? -8.576 -10.825 -4.651 1.00 0.00 88 HIS A N 16
ATOM 24524 C CA . HIS A 1 88 ? -8.533 -9.479 -4.092 1.00 0.00 88 HIS A CA 16
ATOM 24525 C C . HIS A 1 88 ? -8.983 -9.481 -2.634 1.00 0.00 88 HIS A C 16
ATOM 24526 O O . HIS A 1 88 ? -9.971 -10.126 -2.280 1.00 0.00 88 HIS A O 16
ATOM 24541 N N . ILE A 1 89 ? -8.251 -8.758 -1.793 1.00 0.00 89 ILE A N 16
ATOM 24542 C CA . ILE A 1 89 ? -8.576 -8.677 -0.374 1.00 0.00 89 ILE A CA 16
ATOM 24543 C C . ILE A 1 89 ? -9.727 -7.708 -0.128 1.00 0.00 89 ILE A C 16
ATOM 24544 O O . ILE A 1 89 ? -9.955 -6.769 -0.891 1.00 0.00 89 ILE A O 16
ATOM 24560 N N . PRO A 1 90 ? -10.470 -7.937 0.965 1.00 0.00 90 PRO A N 16
ATOM 24561 C CA . PRO A 1 90 ? -11.609 -7.093 1.339 1.00 0.00 90 PRO A CA 16
ATOM 24562 C C . PRO A 1 90 ? -11.175 -5.707 1.805 1.00 0.00 90 PRO A C 16
ATOM 24563 O O . PRO A 1 90 ? -10.941 -5.485 2.992 1.00 0.00 90 PRO A O 16
ATOM 24574 N N . GLY A 1 91 ? -11.070 -4.776 0.861 1.00 0.00 91 GLY A N 16
ATOM 24575 C CA . GLY A 1 91 ? -10.665 -3.423 1.195 1.00 0.00 91 GLY A CA 16
ATOM 24576 C C . GLY A 1 91 ? -9.794 -2.798 0.123 1.00 0.00 91 GLY A C 16
ATOM 24577 O O . GLY A 1 91 ? -9.518 -1.599 0.160 1.00 0.00 91 GLY A O 16
ATOM 24581 N N . SER A 1 92 ? -9.359 -3.612 -0.833 1.00 0.00 92 SER A N 16
ATOM 24582 C CA . SER A 1 92 ? -8.509 -3.132 -1.917 1.00 0.00 92 SER A CA 16
ATOM 24583 C C . SER A 1 92 ? -9.255 -3.167 -3.248 1.00 0.00 92 SER A C 16
ATOM 24584 O O . SER A 1 92 ? -10.190 -3.944 -3.445 1.00 0.00 92 SER A O 16
ATOM 24592 N N . PRO A 1 93 ? -8.832 -2.305 -4.184 1.00 0.00 93 PRO A N 16
ATOM 24593 C CA . PRO A 1 93 ? -7.721 -1.375 -3.961 1.00 0.00 93 PRO A CA 16
ATOM 24594 C C . PRO A 1 93 ? -8.077 -0.274 -2.968 1.00 0.00 93 PRO A C 16
ATOM 24595 O O . PRO A 1 93 ? -9.188 0.256 -2.986 1.00 0.00 93 PRO A O 16
ATOM 24606 N N . PHE A 1 94 ? -7.127 0.066 -2.102 1.00 0.00 94 PHE A N 16
ATOM 24607 C CA . PHE A 1 94 ? -7.341 1.104 -1.101 1.00 0.00 94 PHE A CA 16
ATOM 24608 C C . PHE A 1 94 ? -7.111 2.490 -1.697 1.00 0.00 94 PHE A C 16
ATOM 24609 O O . PHE A 1 94 ? -5.978 2.871 -1.994 1.00 0.00 94 PHE A O 16
ATOM 24626 N N . THR A 1 95 ? -8.194 3.240 -1.870 1.00 0.00 95 THR A N 16
ATOM 24627 C CA . THR A 1 95 ? -8.112 4.583 -2.432 1.00 0.00 95 THR A CA 16
ATOM 24628 C C . THR A 1 95 ? -7.415 5.539 -1.471 1.00 0.00 95 THR A C 16
ATOM 24629 O O . THR A 1 95 ? -8.025 6.037 -0.525 1.00 0.00 95 THR A O 16
ATOM 24640 N N . ALA A 1 96 ? -6.135 5.792 -1.720 1.00 0.00 96 ALA A N 16
ATOM 24641 C CA . ALA A 1 96 ? -5.356 6.692 -0.878 1.00 0.00 96 ALA A CA 16
ATOM 24642 C C . ALA A 1 96 ? -5.426 8.125 -1.393 1.00 0.00 96 ALA A C 16
ATOM 24643 O O . ALA A 1 96 ? -5.205 8.382 -2.577 1.00 0.00 96 ALA A O 16
ATOM 24650 N N . LYS A 1 97 ? -5.736 9.056 -0.498 1.00 0.00 97 LYS A N 16
ATOM 24651 C CA . LYS A 1 97 ? -5.836 10.465 -0.861 1.00 0.00 97 LYS A CA 16
ATOM 24652 C C . LYS A 1 97 ? -4.490 11.165 -0.698 1.00 0.00 97 LYS A C 16
ATOM 24653 O O . LYS A 1 97 ? -4.043 11.416 0.422 1.00 0.00 97 LYS A O 16
ATOM 24672 N N . ILE A 1 98 ? -3.852 11.479 -1.820 1.00 0.00 98 ILE A N 16
ATOM 24673 C CA . ILE A 1 98 ? -2.559 12.153 -1.799 1.00 0.00 98 ILE A CA 16
ATOM 24674 C C . ILE A 1 98 ? -2.705 13.631 -2.145 1.00 0.00 98 ILE A C 16
ATOM 24675 O O . ILE A 1 98 ? -3.159 13.985 -3.234 1.00 0.00 98 ILE A O 16
ATOM 24691 N N . THR A 1 99 ? -2.313 14.493 -1.211 1.00 0.00 99 THR A N 16
ATOM 24692 C CA . THR A 1 99 ? -2.399 15.933 -1.416 1.00 0.00 99 THR A CA 16
ATOM 24693 C C . THR A 1 99 ? -1.083 16.492 -1.945 1.00 0.00 99 THR A C 16
ATOM 24694 O O . THR A 1 99 ? -0.024 15.892 -1.764 1.00 0.00 99 THR A O 16
ATOM 24705 N N . GLY A 1 100 ? -1.156 17.647 -2.600 1.00 0.00 100 GLY A N 16
ATOM 24706 C CA . GLY A 1 100 ? 0.037 18.269 -3.144 1.00 0.00 100 GLY A CA 16
ATOM 24707 C C . GLY A 1 100 ? -0.074 19.779 -3.211 1.00 0.00 100 GLY A C 16
ATOM 24708 O O . GLY A 1 100 ? -0.861 20.383 -2.481 1.00 0.00 100 GLY A O 16
ATOM 24712 N N . ASP A 1 101 ? 0.716 20.391 -4.086 1.00 0.00 101 ASP A N 16
ATOM 24713 C CA . ASP A 1 101 ? 0.703 21.840 -4.244 1.00 0.00 101 ASP A CA 16
ATOM 24714 C C . ASP A 1 101 ? 1.001 22.232 -5.688 1.00 0.00 101 ASP A C 16
ATOM 24715 O O . ASP A 1 101 ? 1.799 21.583 -6.366 1.00 0.00 101 ASP A O 16
ATOM 24724 N N . ASP A 1 102 ? 0.355 23.295 -6.153 1.00 0.00 102 ASP A N 16
ATOM 24725 C CA . ASP A 1 102 ? 0.550 23.773 -7.517 1.00 0.00 102 ASP A CA 16
ATOM 24726 C C . ASP A 1 102 ? 1.188 25.159 -7.521 1.00 0.00 102 ASP A C 16
ATOM 24727 O O . ASP A 1 102 ? 0.780 26.043 -6.767 1.00 0.00 102 ASP A O 16
ATOM 24736 N N . SER A 1 103 ? 2.191 25.342 -8.373 1.00 0.00 103 SER A N 16
ATOM 24737 C CA . SER A 1 103 ? 2.888 26.618 -8.472 1.00 0.00 103 SER A CA 16
ATOM 24738 C C . SER A 1 103 ? 2.868 27.139 -9.905 1.00 0.00 103 SER A C 16
ATOM 24739 O O . SER A 1 103 ? 3.171 26.408 -10.847 1.00 0.00 103 SER A O 16
ATOM 24747 N N . MET A 1 104 ? 2.509 28.409 -10.062 1.00 0.00 104 MET A N 16
ATOM 24748 C CA . MET A 1 104 ? 2.450 29.029 -11.380 1.00 0.00 104 MET A CA 16
ATOM 24749 C C . MET A 1 104 ? 3.542 30.083 -11.535 1.00 0.00 104 MET A C 16
ATOM 24750 O O . MET A 1 104 ? 4.369 30.004 -12.443 1.00 0.00 104 MET A O 16
ATOM 24764 N N . ARG A 1 105 ? 3.538 31.068 -10.643 1.00 0.00 105 ARG A N 16
ATOM 24765 C CA . ARG A 1 105 ? 4.528 32.138 -10.682 1.00 0.00 105 ARG A CA 16
ATOM 24766 C C . ARG A 1 105 ? 5.102 32.398 -9.292 1.00 0.00 105 ARG A C 16
ATOM 24767 O O . ARG A 1 105 ? 4.372 32.410 -8.301 1.00 0.00 105 ARG A O 16
ATOM 24788 N N . SER A 1 106 ? 6.413 32.606 -9.229 1.00 0.00 106 SER A N 16
ATOM 24789 C CA . SER A 1 106 ? 7.086 32.862 -7.961 1.00 0.00 106 SER A CA 16
ATOM 24790 C C . SER A 1 106 ? 7.854 34.179 -8.009 1.00 0.00 106 SER A C 16
ATOM 24791 O O . SER A 1 106 ? 9.046 34.206 -8.312 1.00 0.00 106 SER A O 16
ATOM 24799 N N . GLY A 1 107 ? 7.160 35.273 -7.708 1.00 0.00 107 GLY A N 16
ATOM 24800 C CA . GLY A 1 107 ? 7.791 36.580 -7.723 1.00 0.00 107 GLY A CA 16
ATOM 24801 C C . GLY A 1 107 ? 6.783 37.711 -7.692 1.00 0.00 107 GLY A C 16
ATOM 24802 O O . GLY A 1 107 ? 5.589 37.514 -7.923 1.00 0.00 107 GLY A O 16
ATOM 24806 N N . PRO A 1 108 ? 7.262 38.929 -7.399 1.00 0.00 108 PRO A N 16
ATOM 24807 C CA . PRO A 1 108 ? 6.411 40.120 -7.330 1.00 0.00 108 PRO A CA 16
ATOM 24808 C C . PRO A 1 108 ? 5.897 40.545 -8.702 1.00 0.00 108 PRO A C 16
ATOM 24809 O O . PRO A 1 108 ? 6.637 41.118 -9.502 1.00 0.00 108 PRO A O 16
ATOM 24820 N N . SER A 1 109 ? 4.626 40.262 -8.966 1.00 0.00 109 SER A N 16
ATOM 24821 C CA . SER A 1 109 ? 4.014 40.612 -10.243 1.00 0.00 109 SER A CA 16
ATOM 24822 C C . SER A 1 109 ? 4.004 42.124 -10.443 1.00 0.00 109 SER A C 16
ATOM 24823 O O . SER A 1 109 ? 3.621 42.878 -9.548 1.00 0.00 109 SER A O 16
ATOM 24831 N N . SER A 1 110 ? 4.427 42.562 -11.625 1.00 0.00 110 SER A N 16
ATOM 24832 C CA . SER A 1 110 ? 4.471 43.984 -11.943 1.00 0.00 110 SER A CA 16
ATOM 24833 C C . SER A 1 110 ? 3.207 44.414 -12.682 1.00 0.00 110 SER A C 16
ATOM 24834 O O . SER A 1 110 ? 2.449 43.581 -13.175 1.00 0.00 110 SER A O 16
ATOM 24842 N N . GLY A 1 111 ? 2.988 45.724 -12.755 1.00 0.00 111 GLY A N 16
ATOM 24843 C CA . GLY A 1 111 ? 1.816 46.243 -13.435 1.00 0.00 111 GLY A CA 16
ATOM 24844 C C . GLY A 1 111 ? 2.169 47.252 -14.510 1.00 0.00 111 GLY A C 16
ATOM 24845 O O . GLY A 1 111 ? 3.278 47.238 -15.044 1.00 0.00 111 GLY A O 16
ATOM 24849 N N . GLY A 1 1 ? -13.543 -32.105 15.439 1.00 0.00 1 GLY A N 17
ATOM 24850 C CA . GLY A 1 1 ? -12.325 -32.439 16.153 1.00 0.00 1 GLY A CA 17
ATOM 24851 C C . GLY A 1 1 ? -11.121 -31.677 15.634 1.00 0.00 1 GLY A C 17
ATOM 24852 O O . GLY A 1 1 ? -11.161 -30.454 15.505 1.00 0.00 1 GLY A O 17
ATOM 24856 N N . SER A 1 2 ? -10.047 -32.402 15.338 1.00 0.00 2 SER A N 17
ATOM 24857 C CA . SER A 1 2 ? -8.825 -31.786 14.835 1.00 0.00 2 SER A CA 17
ATOM 24858 C C . SER A 1 2 ? -9.139 -30.761 13.750 1.00 0.00 2 SER A C 17
ATOM 24859 O O . SER A 1 2 ? -8.785 -29.588 13.867 1.00 0.00 2 SER A O 17
ATOM 24867 N N . SER A 1 3 ? -9.807 -31.213 12.693 1.00 0.00 3 SER A N 17
ATOM 24868 C CA . SER A 1 3 ? -10.167 -30.338 11.584 1.00 0.00 3 SER A CA 17
ATOM 24869 C C . SER A 1 3 ? -11.576 -30.644 11.085 1.00 0.00 3 SER A C 17
ATOM 24870 O O . SER A 1 3 ? -12.080 -31.753 11.257 1.00 0.00 3 SER A O 17
ATOM 24878 N N . GLY A 1 4 ? -12.206 -29.651 10.465 1.00 0.00 4 GLY A N 17
ATOM 24879 C CA . GLY A 1 4 ? -13.551 -29.833 9.950 1.00 0.00 4 GLY A CA 17
ATOM 24880 C C . GLY A 1 4 ? -13.741 -31.185 9.291 1.00 0.00 4 GLY A C 17
ATOM 24881 O O . GLY A 1 4 ? -12.971 -31.568 8.411 1.00 0.00 4 GLY A O 17
ATOM 24885 N N . SER A 1 5 ? -14.770 -31.910 9.718 1.00 0.00 5 SER A N 17
ATOM 24886 C CA . SER A 1 5 ? -15.056 -33.230 9.167 1.00 0.00 5 SER A CA 17
ATOM 24887 C C . SER A 1 5 ? -15.531 -33.123 7.721 1.00 0.00 5 SER A C 17
ATOM 24888 O O . SER A 1 5 ? -16.654 -32.693 7.455 1.00 0.00 5 SER A O 17
ATOM 24896 N N . SER A 1 6 ? -14.668 -33.518 6.790 1.00 0.00 6 SER A N 17
ATOM 24897 C CA . SER A 1 6 ? -14.997 -33.464 5.371 1.00 0.00 6 SER A CA 17
ATOM 24898 C C . SER A 1 6 ? -15.189 -32.022 4.912 1.00 0.00 6 SER A C 17
ATOM 24899 O O . SER A 1 6 ? -16.103 -31.718 4.146 1.00 0.00 6 SER A O 17
ATOM 24907 N N . GLY A 1 7 ? -14.319 -31.135 5.387 1.00 0.00 7 GLY A N 17
ATOM 24908 C CA . GLY A 1 7 ? -14.409 -29.735 5.016 1.00 0.00 7 GLY A CA 17
ATOM 24909 C C . GLY A 1 7 ? -13.047 -29.086 4.869 1.00 0.00 7 GLY A C 17
ATOM 24910 O O . GLY A 1 7 ? -12.125 -29.382 5.628 1.00 0.00 7 GLY A O 17
ATOM 24914 N N . ALA A 1 8 ? -12.919 -28.199 3.887 1.00 0.00 8 ALA A N 17
ATOM 24915 C CA . ALA A 1 8 ? -11.660 -27.507 3.642 1.00 0.00 8 ALA A CA 17
ATOM 24916 C C . ALA A 1 8 ? -11.470 -26.352 4.620 1.00 0.00 8 ALA A C 17
ATOM 24917 O O . ALA A 1 8 ? -11.972 -25.250 4.398 1.00 0.00 8 ALA A O 17
ATOM 24924 N N . ILE A 1 9 ? -10.744 -26.612 5.702 1.00 0.00 9 ILE A N 17
ATOM 24925 C CA . ILE A 1 9 ? -10.488 -25.594 6.713 1.00 0.00 9 ILE A CA 17
ATOM 24926 C C . ILE A 1 9 ? -10.288 -24.223 6.074 1.00 0.00 9 ILE A C 17
ATOM 24927 O O . ILE A 1 9 ? -9.553 -24.083 5.098 1.00 0.00 9 ILE A O 17
ATOM 24943 N N . ASN A 1 10 ? -10.948 -23.214 6.634 1.00 0.00 10 ASN A N 17
ATOM 24944 C CA . ASN A 1 10 ? -10.842 -21.853 6.120 1.00 0.00 10 ASN A CA 17
ATOM 24945 C C . ASN A 1 10 ? -10.087 -20.960 7.099 1.00 0.00 10 ASN A C 17
ATOM 24946 O O . ASN A 1 10 ? -10.691 -20.275 7.924 1.00 0.00 10 ASN A O 17
ATOM 24957 N N . SER A 1 11 ? -8.761 -20.972 7.001 1.00 0.00 11 SER A N 17
ATOM 24958 C CA . SER A 1 11 ? -7.922 -20.165 7.879 1.00 0.00 11 SER A CA 17
ATOM 24959 C C . SER A 1 11 ? -7.052 -19.207 7.071 1.00 0.00 11 SER A C 17
ATOM 24960 O O . SER A 1 11 ? -5.954 -19.560 6.642 1.00 0.00 11 SER A O 17
ATOM 24968 N N . ARG A 1 12 ? -7.552 -17.992 6.867 1.00 0.00 12 ARG A N 17
ATOM 24969 C CA . ARG A 1 12 ? -6.823 -16.983 6.109 1.00 0.00 12 ARG A CA 17
ATOM 24970 C C . ARG A 1 12 ? -7.480 -15.614 6.254 1.00 0.00 12 ARG A C 17
ATOM 24971 O O . ARG A 1 12 ? -8.706 -15.502 6.278 1.00 0.00 12 ARG A O 17
ATOM 24992 N N . HIS A 1 13 ? -6.657 -14.575 6.350 1.00 0.00 13 HIS A N 17
ATOM 24993 C CA . HIS A 1 13 ? -7.158 -13.213 6.492 1.00 0.00 13 HIS A CA 17
ATOM 24994 C C . HIS A 1 13 ? -6.051 -12.196 6.231 1.00 0.00 13 HIS A C 17
ATOM 24995 O O . HIS A 1 13 ? -4.911 -12.381 6.658 1.00 0.00 13 HIS A O 17
ATOM 25010 N N . VAL A 1 14 ? -6.393 -11.122 5.527 1.00 0.00 14 VAL A N 17
ATOM 25011 C CA . VAL A 1 14 ? -5.429 -10.076 5.210 1.00 0.00 14 VAL A CA 17
ATOM 25012 C C . VAL A 1 14 ? -6.081 -8.699 5.240 1.00 0.00 14 VAL A C 17
ATOM 25013 O O . VAL A 1 14 ? -7.131 -8.484 4.635 1.00 0.00 14 VAL A O 17
ATOM 25026 N N . SER A 1 15 ? -5.452 -7.767 5.950 1.00 0.00 15 SER A N 17
ATOM 25027 C CA . SER A 1 15 ? -5.973 -6.410 6.063 1.00 0.00 15 SER A CA 17
ATOM 25028 C C . SER A 1 15 ? -4.836 -5.399 6.171 1.00 0.00 15 SER A C 17
ATOM 25029 O O . SER A 1 15 ? -3.882 -5.599 6.922 1.00 0.00 15 SER A O 17
ATOM 25037 N N . ALA A 1 16 ? -4.946 -4.312 5.415 1.00 0.00 16 ALA A N 17
ATOM 25038 C CA . ALA A 1 16 ? -3.929 -3.267 5.426 1.00 0.00 16 ALA A CA 17
ATOM 25039 C C . ALA A 1 16 ? -4.375 -2.076 6.267 1.00 0.00 16 ALA A C 17
ATOM 25040 O O . ALA A 1 16 ? -5.544 -1.691 6.245 1.00 0.00 16 ALA A O 17
ATOM 25047 N N . TYR A 1 17 ? -3.436 -1.498 7.009 1.00 0.00 17 TYR A N 17
ATOM 25048 C CA . TYR A 1 17 ? -3.734 -0.352 7.860 1.00 0.00 17 TYR A CA 17
ATOM 25049 C C . TYR A 1 17 ? -2.495 0.517 8.056 1.00 0.00 17 TYR A C 17
ATOM 25050 O O . TYR A 1 17 ? -1.456 0.043 8.514 1.00 0.00 17 TYR A O 17
ATOM 25068 N N . GLY A 1 18 ? -2.614 1.794 7.705 1.00 0.00 18 GLY A N 17
ATOM 25069 C CA . GLY A 1 18 ? -1.498 2.710 7.850 1.00 0.00 18 GLY A CA 17
ATOM 25070 C C . GLY A 1 18 ? -1.850 4.123 7.427 1.00 0.00 18 GLY A C 17
ATOM 25071 O O . GLY A 1 18 ? -2.932 4.386 6.902 1.00 0.00 18 GLY A O 17
ATOM 25075 N N . PRO A 1 19 ? -0.920 5.062 7.658 1.00 0.00 19 PRO A N 17
ATOM 25076 C CA . PRO A 1 19 ? -1.115 6.472 7.307 1.00 0.00 19 PRO A CA 17
ATOM 25077 C C . PRO A 1 19 ? -1.111 6.699 5.799 1.00 0.00 19 PRO A C 17
ATOM 25078 O O . PRO A 1 19 ? -1.910 7.474 5.276 1.00 0.00 19 PRO A O 17
ATOM 25089 N N . GLY A 1 20 ? -0.204 6.018 5.105 1.00 0.00 20 GLY A N 17
ATOM 25090 C CA . GLY A 1 20 ? -0.113 6.159 3.664 1.00 0.00 20 GLY A CA 17
ATOM 25091 C C . GLY A 1 20 ? -1.334 5.614 2.949 1.00 0.00 20 GLY A C 17
ATOM 25092 O O . GLY A 1 20 ? -1.679 6.070 1.858 1.00 0.00 20 GLY A O 17
ATOM 25096 N N . LEU A 1 21 ? -1.989 4.635 3.564 1.00 0.00 21 LEU A N 17
ATOM 25097 C CA . LEU A 1 21 ? -3.178 4.025 2.979 1.00 0.00 21 LEU A CA 17
ATOM 25098 C C . LEU A 1 21 ? -4.373 4.969 3.067 1.00 0.00 21 LEU A C 17
ATOM 25099 O O . LEU A 1 21 ? -5.127 5.124 2.106 1.00 0.00 21 LEU A O 17
ATOM 25115 N N . SER A 1 22 ? -4.540 5.597 4.227 1.00 0.00 22 SER A N 17
ATOM 25116 C CA . SER A 1 22 ? -5.645 6.525 4.442 1.00 0.00 22 SER A CA 17
ATOM 25117 C C . SER A 1 22 ? -5.438 7.810 3.646 1.00 0.00 22 SER A C 17
ATOM 25118 O O . SER A 1 22 ? -6.375 8.342 3.049 1.00 0.00 22 SER A O 17
ATOM 25126 N N . HIS A 1 23 ? -4.204 8.304 3.642 1.00 0.00 23 HIS A N 17
ATOM 25127 C CA . HIS A 1 23 ? -3.872 9.526 2.919 1.00 0.00 23 HIS A CA 17
ATOM 25128 C C . HIS A 1 23 ? -2.360 9.701 2.811 1.00 0.00 23 HIS A C 17
ATOM 25129 O O . HIS A 1 23 ? -1.593 8.874 3.303 1.00 0.00 23 HIS A O 17
ATOM 25144 N N . GLY A 1 24 ? -1.939 10.783 2.164 1.00 0.00 24 GLY A N 17
ATOM 25145 C CA . GLY A 1 24 ? -0.520 11.046 2.003 1.00 0.00 24 GLY A CA 17
ATOM 25146 C C . GLY A 1 24 ? -0.250 12.376 1.327 1.00 0.00 24 GLY A C 17
ATOM 25147 O O . GLY A 1 24 ? -1.166 13.171 1.120 1.00 0.00 24 GLY A O 17
ATOM 25151 N N . MET A 1 25 ? 1.011 12.618 0.985 1.00 0.00 25 MET A N 17
ATOM 25152 C CA . MET A 1 25 ? 1.399 13.862 0.330 1.00 0.00 25 MET A CA 17
ATOM 25153 C C . MET A 1 25 ? 2.435 13.602 -0.759 1.00 0.00 25 MET A C 17
ATOM 25154 O O . MET A 1 25 ? 3.183 12.627 -0.698 1.00 0.00 25 MET A O 17
ATOM 25168 N N . VAL A 1 26 ? 2.473 14.481 -1.756 1.00 0.00 26 VAL A N 17
ATOM 25169 C CA . VAL A 1 26 ? 3.418 14.347 -2.858 1.00 0.00 26 VAL A CA 17
ATOM 25170 C C . VAL A 1 26 ? 4.856 14.373 -2.355 1.00 0.00 26 VAL A C 17
ATOM 25171 O O . VAL A 1 26 ? 5.180 15.088 -1.408 1.00 0.00 26 VAL A O 17
ATOM 25184 N N . ASN A 1 27 ? 5.716 13.589 -2.997 1.00 0.00 27 ASN A N 17
ATOM 25185 C CA . ASN A 1 27 ? 7.122 13.522 -2.614 1.00 0.00 27 ASN A CA 17
ATOM 25186 C C . ASN A 1 27 ? 7.275 12.967 -1.201 1.00 0.00 27 ASN A C 17
ATOM 25187 O O . ASN A 1 27 ? 8.195 13.338 -0.472 1.00 0.00 27 ASN A O 17
ATOM 25198 N N . LYS A 1 28 ? 6.367 12.074 -0.820 1.00 0.00 28 LYS A N 17
ATOM 25199 C CA . LYS A 1 28 ? 6.401 11.465 0.504 1.00 0.00 28 LYS A CA 17
ATOM 25200 C C . LYS A 1 28 ? 6.063 9.980 0.429 1.00 0.00 28 LYS A C 17
ATOM 25201 O O . LYS A 1 28 ? 5.002 9.584 -0.055 1.00 0.00 28 LYS A O 17
ATOM 25220 N N . PRO A 1 29 ? 6.984 9.137 0.919 1.00 0.00 29 PRO A N 17
ATOM 25221 C CA . PRO A 1 29 ? 6.805 7.682 0.920 1.00 0.00 29 PRO A CA 17
ATOM 25222 C C . PRO A 1 29 ? 5.728 7.231 1.901 1.00 0.00 29 PRO A C 17
ATOM 25223 O O . PRO A 1 29 ? 5.974 7.129 3.103 1.00 0.00 29 PRO A O 17
ATOM 25234 N N . ALA A 1 30 ? 4.535 6.962 1.381 1.00 0.00 30 ALA A N 17
ATOM 25235 C CA . ALA A 1 30 ? 3.422 6.520 2.211 1.00 0.00 30 ALA A CA 17
ATOM 25236 C C . ALA A 1 30 ? 3.699 5.148 2.816 1.00 0.00 30 ALA A C 17
ATOM 25237 O O . ALA A 1 30 ? 3.636 4.129 2.127 1.00 0.00 30 ALA A O 17
ATOM 25244 N N . THR A 1 31 ? 4.009 5.127 4.109 1.00 0.00 31 THR A N 17
ATOM 25245 C CA . THR A 1 31 ? 4.298 3.880 4.806 1.00 0.00 31 THR A CA 17
ATOM 25246 C C . THR A 1 31 ? 3.045 3.317 5.468 1.00 0.00 31 THR A C 17
ATOM 25247 O O . THR A 1 31 ? 2.256 4.057 6.056 1.00 0.00 31 THR A O 17
ATOM 25258 N N . PHE A 1 32 ? 2.870 2.004 5.371 1.00 0.00 32 PHE A N 17
ATOM 25259 C CA . PHE A 1 32 ? 1.712 1.341 5.961 1.00 0.00 32 PHE A CA 17
ATOM 25260 C C . PHE A 1 32 ? 2.054 -0.088 6.371 1.00 0.00 32 PHE A C 17
ATOM 25261 O O . PHE A 1 32 ? 3.111 -0.613 6.017 1.00 0.00 32 PHE A O 17
ATOM 25278 N N . THR A 1 33 ? 1.152 -0.714 7.121 1.00 0.00 33 THR A N 17
ATOM 25279 C CA . THR A 1 33 ? 1.358 -2.081 7.582 1.00 0.00 33 THR A CA 17
ATOM 25280 C C . THR A 1 33 ? 0.366 -3.037 6.928 1.00 0.00 33 THR A C 17
ATOM 25281 O O . THR A 1 33 ? -0.794 -2.687 6.708 1.00 0.00 33 THR A O 17
ATOM 25292 N N . ILE A 1 34 ? 0.830 -4.243 6.620 1.00 0.00 34 ILE A N 17
ATOM 25293 C CA . ILE A 1 34 ? -0.018 -5.249 5.993 1.00 0.00 34 ILE A CA 17
ATOM 25294 C C . ILE A 1 34 ? -0.093 -6.513 6.843 1.00 0.00 34 ILE A C 17
ATOM 25295 O O . ILE A 1 34 ? 0.903 -7.215 7.021 1.00 0.00 34 ILE A O 17
ATOM 25311 N N . VAL A 1 35 ? -1.281 -6.798 7.366 1.00 0.00 35 VAL A N 17
ATOM 25312 C CA . VAL A 1 35 ? -1.488 -7.979 8.196 1.00 0.00 35 VAL A CA 17
ATOM 25313 C C . VAL A 1 35 ? -1.360 -9.257 7.375 1.00 0.00 35 VAL A C 17
ATOM 25314 O O . VAL A 1 35 ? -2.307 -9.681 6.712 1.00 0.00 35 VAL A O 17
ATOM 25327 N N . THR A 1 36 ? -0.180 -9.869 7.423 1.00 0.00 36 THR A N 17
ATOM 25328 C CA . THR A 1 36 ? 0.073 -11.099 6.683 1.00 0.00 36 THR A CA 17
ATOM 25329 C C . THR A 1 36 ? 0.671 -12.171 7.586 1.00 0.00 36 THR A C 17
ATOM 25330 O O . THR A 1 36 ? 1.498 -12.973 7.153 1.00 0.00 36 THR A O 17
ATOM 25341 N N . LYS A 1 37 ? 0.247 -12.180 8.846 1.00 0.00 37 LYS A N 17
ATOM 25342 C CA . LYS A 1 37 ? 0.739 -13.155 9.812 1.00 0.00 37 LYS A CA 17
ATOM 25343 C C . LYS A 1 37 ? 0.160 -14.538 9.532 1.00 0.00 37 LYS A C 17
ATOM 25344 O O . LYS A 1 37 ? 0.895 -15.520 9.423 1.00 0.00 37 LYS A O 17
ATOM 25363 N N . ASP A 1 38 ? -1.162 -14.609 9.414 1.00 0.00 38 ASP A N 17
ATOM 25364 C CA . ASP A 1 38 ? -1.840 -15.871 9.144 1.00 0.00 38 ASP A CA 17
ATOM 25365 C C . ASP A 1 38 ? -1.739 -16.237 7.666 1.00 0.00 38 ASP A C 17
ATOM 25366 O O . ASP A 1 38 ? -1.283 -17.324 7.316 1.00 0.00 38 ASP A O 17
ATOM 25375 N N . ALA A 1 39 ? -2.169 -15.321 6.805 1.00 0.00 39 ALA A N 17
ATOM 25376 C CA . ALA A 1 39 ? -2.127 -15.546 5.366 1.00 0.00 39 ALA A CA 17
ATOM 25377 C C . ALA A 1 39 ? -0.891 -16.348 4.972 1.00 0.00 39 ALA A C 17
ATOM 25378 O O . ALA A 1 39 ? -0.981 -17.311 4.211 1.00 0.00 39 ALA A O 17
ATOM 25385 N N . GLY A 1 40 ? 0.263 -15.945 5.495 1.00 0.00 40 GLY A N 17
ATOM 25386 C CA . GLY A 1 40 ? 1.500 -16.637 5.185 1.00 0.00 40 GLY A CA 17
ATOM 25387 C C . GLY A 1 40 ? 1.920 -16.456 3.740 1.00 0.00 40 GLY A C 17
ATOM 25388 O O . GLY A 1 40 ? 1.293 -17.000 2.833 1.00 0.00 40 GLY A O 17
ATOM 25392 N N . GLU A 1 41 ? 2.984 -15.688 3.527 1.00 0.00 41 GLU A N 17
ATOM 25393 C CA . GLU A 1 41 ? 3.485 -15.434 2.181 1.00 0.00 41 GLU A CA 17
ATOM 25394 C C . GLU A 1 41 ? 3.291 -16.658 1.289 1.00 0.00 41 GLU A C 17
ATOM 25395 O O . GLU A 1 41 ? 3.658 -17.772 1.658 1.00 0.00 41 GLU A O 17
ATOM 25407 N N . GLY A 1 42 ? 2.710 -16.439 0.113 1.00 0.00 42 GLY A N 17
ATOM 25408 C CA . GLY A 1 42 ? 2.476 -17.532 -0.813 1.00 0.00 42 GLY A CA 17
ATOM 25409 C C . GLY A 1 42 ? 2.194 -17.048 -2.221 1.00 0.00 42 GLY A C 17
ATOM 25410 O O . GLY A 1 42 ? 2.546 -17.712 -3.195 1.00 0.00 42 GLY A O 17
ATOM 25414 N N . GLY A 1 43 ? 1.555 -15.887 -2.330 1.00 0.00 43 GLY A N 17
ATOM 25415 C CA . GLY A 1 43 ? 1.234 -15.336 -3.633 1.00 0.00 43 GLY A CA 17
ATOM 25416 C C . GLY A 1 43 ? 0.717 -13.914 -3.550 1.00 0.00 43 GLY A C 17
ATOM 25417 O O . GLY A 1 43 ? -0.228 -13.547 -4.250 1.00 0.00 43 GLY A O 17
ATOM 25421 N N . LEU A 1 44 ? 1.335 -13.110 -2.692 1.00 0.00 44 LEU A N 17
ATOM 25422 C CA . LEU A 1 44 ? 0.931 -11.719 -2.518 1.00 0.00 44 LEU A CA 17
ATOM 25423 C C . LEU A 1 44 ? 1.506 -10.842 -3.625 1.00 0.00 44 LEU A C 17
ATOM 25424 O O . LEU A 1 44 ? 2.574 -11.128 -4.166 1.00 0.00 44 LEU A O 17
ATOM 25440 N N . SER A 1 45 ? 0.791 -9.772 -3.957 1.00 0.00 45 SER A N 17
ATOM 25441 C CA . SER A 1 45 ? 1.230 -8.853 -5.001 1.00 0.00 45 SER A CA 17
ATOM 25442 C C . SER A 1 45 ? 0.975 -7.405 -4.593 1.00 0.00 45 SER A C 17
ATOM 25443 O O . SER A 1 45 ? 0.068 -7.119 -3.811 1.00 0.00 45 SER A O 17
ATOM 25451 N N . LEU A 1 46 ? 1.783 -6.496 -5.127 1.00 0.00 46 LEU A N 17
ATOM 25452 C CA . LEU A 1 46 ? 1.646 -5.077 -4.820 1.00 0.00 46 LEU A CA 17
ATOM 25453 C C . LEU A 1 46 ? 1.704 -4.236 -6.091 1.00 0.00 46 LEU A C 17
ATOM 25454 O O . LEU A 1 46 ? 2.580 -4.426 -6.934 1.00 0.00 46 LEU A O 17
ATOM 25470 N N . ALA A 1 47 ? 0.765 -3.305 -6.221 1.00 0.00 47 ALA A N 17
ATOM 25471 C CA . ALA A 1 47 ? 0.711 -2.432 -7.388 1.00 0.00 47 ALA A CA 17
ATOM 25472 C C . ALA A 1 47 ? -0.220 -1.249 -7.146 1.00 0.00 47 ALA A C 17
ATOM 25473 O O . ALA A 1 47 ? -1.347 -1.418 -6.678 1.00 0.00 47 ALA A O 17
ATOM 25480 N N . VAL A 1 48 ? 0.257 -0.050 -7.466 1.00 0.00 48 VAL A N 17
ATOM 25481 C CA . VAL A 1 48 ? -0.533 1.161 -7.284 1.00 0.00 48 VAL A CA 17
ATOM 25482 C C . VAL A 1 48 ? -0.915 1.776 -8.626 1.00 0.00 48 VAL A C 17
ATOM 25483 O O . VAL A 1 48 ? -0.079 1.906 -9.520 1.00 0.00 48 VAL A O 17
ATOM 25496 N N . GLU A 1 49 ? -2.183 2.151 -8.760 1.00 0.00 49 GLU A N 17
ATOM 25497 C CA . GLU A 1 49 ? -2.675 2.752 -9.994 1.00 0.00 49 GLU A CA 17
ATOM 25498 C C . GLU A 1 49 ? -3.334 4.100 -9.717 1.00 0.00 49 GLU A C 17
ATOM 25499 O O . GLU A 1 49 ? -4.458 4.164 -9.221 1.00 0.00 49 GLU A O 17
ATOM 25511 N N . GLY A 1 50 ? -2.625 5.177 -10.043 1.00 0.00 50 GLY A N 17
ATOM 25512 C CA . GLY A 1 50 ? -3.156 6.510 -9.822 1.00 0.00 50 GLY A CA 17
ATOM 25513 C C . GLY A 1 50 ? -2.747 7.484 -10.909 1.00 0.00 50 GLY A C 17
ATOM 25514 O O . GLY A 1 50 ? -2.434 7.096 -12.035 1.00 0.00 50 GLY A O 17
ATOM 25518 N N . PRO A 1 51 ? -2.749 8.783 -10.576 1.00 0.00 51 PRO A N 17
ATOM 25519 C CA . PRO A 1 51 ? -2.379 9.843 -11.519 1.00 0.00 51 PRO A CA 17
ATOM 25520 C C . PRO A 1 51 ? -0.891 9.829 -11.852 1.00 0.00 51 PRO A C 17
ATOM 25521 O O . PRO A 1 51 ? -0.400 10.692 -12.580 1.00 0.00 51 PRO A O 17
ATOM 25532 N N . SER A 1 52 ? -0.178 8.844 -11.315 1.00 0.00 52 SER A N 17
ATOM 25533 C CA . SER A 1 52 ? 1.255 8.721 -11.552 1.00 0.00 52 SER A CA 17
ATOM 25534 C C . SER A 1 52 ? 1.789 7.409 -10.984 1.00 0.00 52 SER A C 17
ATOM 25535 O O . SER A 1 52 ? 1.221 6.848 -10.047 1.00 0.00 52 SER A O 17
ATOM 25543 N N . LYS A 1 53 ? 2.885 6.926 -11.559 1.00 0.00 53 LYS A N 17
ATOM 25544 C CA . LYS A 1 53 ? 3.498 5.681 -11.112 1.00 0.00 53 LYS A CA 17
ATOM 25545 C C . LYS A 1 53 ? 4.396 5.921 -9.902 1.00 0.00 53 LYS A C 17
ATOM 25546 O O . LYS A 1 53 ? 5.408 6.615 -9.997 1.00 0.00 53 LYS A O 17
ATOM 25565 N N . ALA A 1 54 ? 4.020 5.340 -8.767 1.00 0.00 54 ALA A N 17
ATOM 25566 C CA . ALA A 1 54 ? 4.794 5.488 -7.541 1.00 0.00 54 ALA A CA 17
ATOM 25567 C C . ALA A 1 54 ? 5.519 4.194 -7.189 1.00 0.00 54 ALA A C 17
ATOM 25568 O O . ALA A 1 54 ? 4.894 3.145 -7.033 1.00 0.00 54 ALA A O 17
ATOM 25575 N N . GLU A 1 55 ? 6.840 4.276 -7.067 1.00 0.00 55 GLU A N 17
ATOM 25576 C CA . GLU A 1 55 ? 7.650 3.109 -6.736 1.00 0.00 55 GLU A CA 17
ATOM 25577 C C . GLU A 1 55 ? 7.293 2.575 -5.351 1.00 0.00 55 GLU A C 17
ATOM 25578 O O . GLU A 1 55 ? 7.234 3.329 -4.380 1.00 0.00 55 GLU A O 17
ATOM 25590 N N . ILE A 1 56 ? 7.055 1.270 -5.270 1.00 0.00 56 ILE A N 17
ATOM 25591 C CA . ILE A 1 56 ? 6.705 0.635 -4.006 1.00 0.00 56 ILE A CA 17
ATOM 25592 C C . ILE A 1 56 ? 7.850 -0.230 -3.489 1.00 0.00 56 ILE A C 17
ATOM 25593 O O . ILE A 1 56 ? 8.389 -1.065 -4.216 1.00 0.00 56 ILE A O 17
ATOM 25609 N N . THR A 1 57 ? 8.216 -0.027 -2.228 1.00 0.00 57 THR A N 17
ATOM 25610 C CA . THR A 1 57 ? 9.296 -0.788 -1.613 1.00 0.00 57 THR A CA 17
ATOM 25611 C C . THR A 1 57 ? 8.768 -1.696 -0.508 1.00 0.00 57 THR A C 17
ATOM 25612 O O . THR A 1 57 ? 8.275 -1.221 0.516 1.00 0.00 57 THR A O 17
ATOM 25623 N N . CYS A 1 58 ? 8.876 -3.003 -0.720 1.00 0.00 58 CYS A N 17
ATOM 25624 C CA . CYS A 1 58 ? 8.409 -3.978 0.259 1.00 0.00 58 CYS A CA 17
ATOM 25625 C C . CYS A 1 58 ? 9.566 -4.486 1.114 1.00 0.00 58 CYS A C 17
ATOM 25626 O O . CYS A 1 58 ? 10.616 -4.865 0.596 1.00 0.00 58 CYS A O 17
ATOM 25634 N N . LYS A 1 59 ? 9.366 -4.489 2.428 1.00 0.00 59 LYS A N 17
ATOM 25635 C CA . LYS A 1 59 ? 10.392 -4.949 3.356 1.00 0.00 59 LYS A CA 17
ATOM 25636 C C . LYS A 1 59 ? 9.970 -6.251 4.031 1.00 0.00 59 LYS A C 17
ATOM 25637 O O . LYS A 1 59 ? 8.792 -6.609 4.029 1.00 0.00 59 LYS A O 17
ATOM 25656 N N . ASP A 1 60 ? 10.938 -6.953 4.608 1.00 0.00 60 ASP A N 17
ATOM 25657 C CA . ASP A 1 60 ? 10.667 -8.214 5.289 1.00 0.00 60 ASP A CA 17
ATOM 25658 C C . ASP A 1 60 ? 10.840 -8.066 6.797 1.00 0.00 60 ASP A C 17
ATOM 25659 O O . ASP A 1 60 ? 11.912 -7.697 7.275 1.00 0.00 60 ASP A O 17
ATOM 25668 N N . ASN A 1 61 ? 9.777 -8.355 7.541 1.00 0.00 61 ASN A N 17
ATOM 25669 C CA . ASN A 1 61 ? 9.811 -8.252 8.995 1.00 0.00 61 ASN A CA 17
ATOM 25670 C C . ASN A 1 61 ? 10.224 -9.579 9.625 1.00 0.00 61 ASN A C 17
ATOM 25671 O O . ASN A 1 61 ? 10.988 -9.610 10.590 1.00 0.00 61 ASN A O 17
ATOM 25682 N N . LYS A 1 62 ? 9.714 -10.674 9.072 1.00 0.00 62 LYS A N 17
ATOM 25683 C CA . LYS A 1 62 ? 10.029 -12.005 9.577 1.00 0.00 62 LYS A CA 17
ATOM 25684 C C . LYS A 1 62 ? 9.413 -12.224 10.955 1.00 0.00 62 LYS A C 17
ATOM 25685 O O . LYS A 1 62 ? 9.948 -12.972 11.773 1.00 0.00 62 LYS A O 17
ATOM 25704 N N . ASP A 1 63 ? 8.284 -11.570 11.204 1.00 0.00 63 ASP A N 17
ATOM 25705 C CA . ASP A 1 63 ? 7.593 -11.696 12.481 1.00 0.00 63 ASP A CA 17
ATOM 25706 C C . ASP A 1 63 ? 6.108 -11.979 12.271 1.00 0.00 63 ASP A C 17
ATOM 25707 O O . ASP A 1 63 ? 5.477 -12.666 13.073 1.00 0.00 63 ASP A O 17
ATOM 25716 N N . GLY A 1 64 ? 5.557 -11.444 11.186 1.00 0.00 64 GLY A N 17
ATOM 25717 C CA . GLY A 1 64 ? 4.151 -11.650 10.890 1.00 0.00 64 GLY A CA 17
ATOM 25718 C C . GLY A 1 64 ? 3.507 -10.430 10.262 1.00 0.00 64 GLY A C 17
ATOM 25719 O O . GLY A 1 64 ? 2.329 -10.152 10.493 1.00 0.00 64 GLY A O 17
ATOM 25723 N N . THR A 1 65 ? 4.280 -9.698 9.466 1.00 0.00 65 THR A N 17
ATOM 25724 C CA . THR A 1 65 ? 3.778 -8.499 8.805 1.00 0.00 65 THR A CA 17
ATOM 25725 C C . THR A 1 65 ? 4.634 -8.139 7.596 1.00 0.00 65 THR A C 17
ATOM 25726 O O . THR A 1 65 ? 5.599 -8.836 7.277 1.00 0.00 65 THR A O 17
ATOM 25737 N N . CYS A 1 66 ? 4.277 -7.048 6.928 1.00 0.00 66 CYS A N 17
ATOM 25738 C CA . CYS A 1 66 ? 5.013 -6.596 5.753 1.00 0.00 66 CYS A CA 17
ATOM 25739 C C . CYS A 1 66 ? 4.993 -5.074 5.651 1.00 0.00 66 CYS A C 17
ATOM 25740 O O . CYS A 1 66 ? 3.936 -4.466 5.476 1.00 0.00 66 CYS A O 17
ATOM 25748 N N . THR A 1 67 ? 6.168 -4.463 5.765 1.00 0.00 67 THR A N 17
ATOM 25749 C CA . THR A 1 67 ? 6.286 -3.013 5.689 1.00 0.00 67 THR A CA 17
ATOM 25750 C C . THR A 1 67 ? 6.506 -2.553 4.253 1.00 0.00 67 THR A C 17
ATOM 25751 O O . THR A 1 67 ? 7.484 -2.937 3.611 1.00 0.00 67 THR A O 17
ATOM 25762 N N . VAL A 1 68 ? 5.592 -1.728 3.753 1.00 0.00 68 VAL A N 17
ATOM 25763 C CA . VAL A 1 68 ? 5.688 -1.214 2.392 1.00 0.00 68 VAL A CA 17
ATOM 25764 C C . VAL A 1 68 ? 5.616 0.309 2.373 1.00 0.00 68 VAL A C 17
ATOM 25765 O O . VAL A 1 68 ? 5.005 0.923 3.247 1.00 0.00 68 VAL A O 17
ATOM 25778 N N . SER A 1 69 ? 6.245 0.913 1.370 1.00 0.00 69 SER A N 17
ATOM 25779 C CA . SER A 1 69 ? 6.256 2.365 1.238 1.00 0.00 69 SER A CA 17
ATOM 25780 C C . SER A 1 69 ? 6.244 2.777 -0.231 1.00 0.00 69 SER A C 17
ATOM 25781 O O . SER A 1 69 ? 7.069 2.320 -1.022 1.00 0.00 69 SER A O 17
ATOM 25789 N N . TYR A 1 70 ? 5.302 3.644 -0.588 1.00 0.00 70 TYR A N 17
ATOM 25790 C CA . TYR A 1 70 ? 5.180 4.117 -1.962 1.00 0.00 70 TYR A CA 17
ATOM 25791 C C . TYR A 1 70 ? 5.355 5.630 -2.034 1.00 0.00 70 TYR A C 17
ATOM 25792 O O . TYR A 1 70 ? 4.781 6.373 -1.236 1.00 0.00 70 TYR A O 17
ATOM 25810 N N . LEU A 1 71 ? 6.151 6.082 -2.997 1.00 0.00 71 LEU A N 17
ATOM 25811 C CA . LEU A 1 71 ? 6.402 7.507 -3.177 1.00 0.00 71 LEU A CA 17
ATOM 25812 C C . LEU A 1 71 ? 5.702 8.031 -4.426 1.00 0.00 71 LEU A C 17
ATOM 25813 O O . LEU A 1 71 ? 6.162 7.839 -5.552 1.00 0.00 71 LEU A O 17
ATOM 25829 N N . PRO A 1 72 ? 4.563 8.711 -4.226 1.00 0.00 72 PRO A N 17
ATOM 25830 C CA . PRO A 1 72 ? 3.776 9.278 -5.325 1.00 0.00 72 PRO A CA 17
ATOM 25831 C C . PRO A 1 72 ? 4.478 10.457 -5.991 1.00 0.00 72 PRO A C 17
ATOM 25832 O O . PRO A 1 72 ? 5.412 11.034 -5.433 1.00 0.00 72 PRO A O 17
ATOM 25843 N N . THR A 1 73 ? 4.021 10.812 -7.189 1.00 0.00 73 THR A N 17
ATOM 25844 C CA . THR A 1 73 ? 4.605 11.921 -7.931 1.00 0.00 73 THR A CA 17
ATOM 25845 C C . THR A 1 73 ? 3.581 13.026 -8.165 1.00 0.00 73 THR A C 17
ATOM 25846 O O . THR A 1 73 ? 3.940 14.184 -8.372 1.00 0.00 73 THR A O 17
ATOM 25857 N N . ALA A 1 74 ? 2.304 12.659 -8.132 1.00 0.00 74 ALA A N 17
ATOM 25858 C CA . ALA A 1 74 ? 1.228 13.620 -8.338 1.00 0.00 74 ALA A CA 17
ATOM 25859 C C . ALA A 1 74 ? 0.084 13.382 -7.357 1.00 0.00 74 ALA A C 17
ATOM 25860 O O . ALA A 1 74 ? -0.207 12.251 -6.969 1.00 0.00 74 ALA A O 17
ATOM 25867 N N . PRO A 1 75 ? -0.579 14.472 -6.945 1.00 0.00 75 PRO A N 17
ATOM 25868 C CA . PRO A 1 75 ? -1.701 14.407 -6.004 1.00 0.00 75 PRO A CA 17
ATOM 25869 C C . PRO A 1 75 ? -2.940 13.767 -6.621 1.00 0.00 75 PRO A C 17
ATOM 25870 O O . PRO A 1 75 ? -3.200 13.920 -7.814 1.00 0.00 75 PRO A O 17
ATOM 25881 N N . GLY A 1 76 ? -3.701 13.049 -5.801 1.00 0.00 76 GLY A N 17
ATOM 25882 C CA . GLY A 1 76 ? -4.903 12.397 -6.285 1.00 0.00 76 GLY A CA 17
ATOM 25883 C C . GLY A 1 76 ? -5.241 11.146 -5.498 1.00 0.00 76 GLY A C 17
ATOM 25884 O O . GLY A 1 76 ? -4.605 10.850 -4.486 1.00 0.00 76 GLY A O 17
ATOM 25888 N N . ASP A 1 77 ? -6.246 10.411 -5.961 1.00 0.00 77 ASP A N 17
ATOM 25889 C CA . ASP A 1 77 ? -6.668 9.185 -5.293 1.00 0.00 77 ASP A CA 17
ATOM 25890 C C . ASP A 1 77 ? -5.917 7.978 -5.846 1.00 0.00 77 ASP A C 17
ATOM 25891 O O . ASP A 1 77 ? -6.225 7.488 -6.933 1.00 0.00 77 ASP A O 17
ATOM 25900 N N . TYR A 1 78 ? -4.931 7.506 -5.093 1.00 0.00 78 TYR A N 17
ATOM 25901 C CA . TYR A 1 78 ? -4.133 6.358 -5.509 1.00 0.00 78 TYR A CA 17
ATOM 25902 C C . TYR A 1 78 ? -4.850 5.051 -5.187 1.00 0.00 78 TYR A C 17
ATOM 25903 O O . TYR A 1 78 ? -5.493 4.922 -4.145 1.00 0.00 78 TYR A O 17
ATOM 25921 N N . SER A 1 79 ? -4.734 4.082 -6.090 1.00 0.00 79 SER A N 17
ATOM 25922 C CA . SER A 1 79 ? -5.373 2.785 -5.906 1.00 0.00 79 SER A CA 17
ATOM 25923 C C . SER A 1 79 ? -4.339 1.711 -5.583 1.00 0.00 79 SER A C 17
ATOM 25924 O O . SER A 1 79 ? -3.654 1.205 -6.473 1.00 0.00 79 SER A O 17
ATOM 25932 N N . ILE A 1 80 ? -4.232 1.368 -4.304 1.00 0.00 80 ILE A N 17
ATOM 25933 C CA . ILE A 1 80 ? -3.282 0.353 -3.863 1.00 0.00 80 ILE A CA 17
ATOM 25934 C C . ILE A 1 80 ? -3.881 -1.045 -3.970 1.00 0.00 80 ILE A C 17
ATOM 25935 O O . ILE A 1 80 ? -4.642 -1.473 -3.102 1.00 0.00 80 ILE A O 17
ATOM 25951 N N . ILE A 1 81 ? -3.532 -1.751 -5.040 1.00 0.00 81 ILE A N 17
ATOM 25952 C CA . ILE A 1 81 ? -4.033 -3.102 -5.259 1.00 0.00 81 ILE A CA 17
ATOM 25953 C C . ILE A 1 81 ? -3.216 -4.125 -4.477 1.00 0.00 81 ILE A C 17
ATOM 25954 O O . ILE A 1 81 ? -1.995 -4.195 -4.612 1.00 0.00 81 ILE A O 17
ATOM 25970 N N . VAL A 1 82 ? -3.900 -4.920 -3.659 1.00 0.00 82 VAL A N 17
ATOM 25971 C CA . VAL A 1 82 ? -3.239 -5.942 -2.857 1.00 0.00 82 VAL A CA 17
ATOM 25972 C C . VAL A 1 82 ? -3.953 -7.284 -2.979 1.00 0.00 82 VAL A C 17
ATOM 25973 O O . VAL A 1 82 ? -4.975 -7.515 -2.334 1.00 0.00 82 VAL A O 17
ATOM 25986 N N . ARG A 1 83 ? -3.406 -8.165 -3.811 1.00 0.00 83 ARG A N 17
ATOM 25987 C CA . ARG A 1 83 ? -3.991 -9.484 -4.019 1.00 0.00 83 ARG A CA 17
ATOM 25988 C C . ARG A 1 83 ? -3.166 -10.561 -3.321 1.00 0.00 83 ARG A C 17
ATOM 25989 O O . ARG A 1 83 ? -1.955 -10.417 -3.151 1.00 0.00 83 ARG A O 17
ATOM 26010 N N . PHE A 1 84 ? -3.829 -11.640 -2.919 1.00 0.00 84 PHE A N 17
ATOM 26011 C CA . PHE A 1 84 ? -3.157 -12.741 -2.239 1.00 0.00 84 PHE A CA 17
ATOM 26012 C C . PHE A 1 84 ? -3.592 -14.084 -2.817 1.00 0.00 84 PHE A C 17
ATOM 26013 O O . PHE A 1 84 ? -4.709 -14.543 -2.575 1.00 0.00 84 PHE A O 17
ATOM 26030 N N . ASP A 1 85 ? -2.703 -14.708 -3.582 1.00 0.00 85 ASP A N 17
ATOM 26031 C CA . ASP A 1 85 ? -2.994 -15.999 -4.194 1.00 0.00 85 ASP A CA 17
ATOM 26032 C C . ASP A 1 85 ? -4.155 -15.885 -5.177 1.00 0.00 85 ASP A C 17
ATOM 26033 O O . ASP A 1 85 ? -5.068 -16.711 -5.173 1.00 0.00 85 ASP A O 17
ATOM 26042 N N . ASP A 1 86 ? -4.114 -14.856 -6.016 1.00 0.00 86 ASP A N 17
ATOM 26043 C CA . ASP A 1 86 ? -5.163 -14.633 -7.005 1.00 0.00 86 ASP A CA 17
ATOM 26044 C C . ASP A 1 86 ? -6.505 -14.380 -6.326 1.00 0.00 86 ASP A C 17
ATOM 26045 O O . ASP A 1 86 ? -7.531 -14.929 -6.730 1.00 0.00 86 ASP A O 17
ATOM 26054 N N . LYS A 1 87 ? -6.491 -13.547 -5.291 1.00 0.00 87 LYS A N 17
ATOM 26055 C CA . LYS A 1 87 ? -7.706 -13.221 -4.554 1.00 0.00 87 LYS A CA 17
ATOM 26056 C C . LYS A 1 87 ? -7.597 -11.843 -3.908 1.00 0.00 87 LYS A C 17
ATOM 26057 O O . LYS A 1 87 ? -6.741 -11.613 -3.054 1.00 0.00 87 LYS A O 17
ATOM 26076 N N . HIS A 1 88 ? -8.471 -10.931 -4.320 1.00 0.00 88 HIS A N 17
ATOM 26077 C CA . HIS A 1 88 ? -8.474 -9.576 -3.780 1.00 0.00 88 HIS A CA 17
ATOM 26078 C C . HIS A 1 88 ? -8.816 -9.585 -2.293 1.00 0.00 88 HIS A C 17
ATOM 26079 O O . HIS A 1 88 ? -9.737 -10.280 -1.863 1.00 0.00 88 HIS A O 17
ATOM 26094 N N . ILE A 1 89 ? -8.070 -8.810 -1.514 1.00 0.00 89 ILE A N 17
ATOM 26095 C CA . ILE A 1 89 ? -8.295 -8.730 -0.076 1.00 0.00 89 ILE A CA 17
ATOM 26096 C C . ILE A 1 89 ? -9.463 -7.803 0.246 1.00 0.00 89 ILE A C 17
ATOM 26097 O O . ILE A 1 89 ? -9.777 -6.876 -0.501 1.00 0.00 89 ILE A O 17
ATOM 26113 N N . PRO A 1 90 ? -10.121 -8.057 1.387 1.00 0.00 90 PRO A N 17
ATOM 26114 C CA . PRO A 1 90 ? -11.263 -7.255 1.836 1.00 0.00 90 PRO A CA 17
ATOM 26115 C C . PRO A 1 90 ? -10.852 -5.852 2.271 1.00 0.00 90 PRO A C 17
ATOM 26116 O O . PRO A 1 90 ? -10.696 -5.581 3.460 1.00 0.00 90 PRO A O 17
ATOM 26127 N N . GLY A 1 91 ? -10.678 -4.963 1.297 1.00 0.00 91 GLY A N 17
ATOM 26128 C CA . GLY A 1 91 ? -10.287 -3.599 1.600 1.00 0.00 91 GLY A CA 17
ATOM 26129 C C . GLY A 1 91 ? -9.496 -2.960 0.476 1.00 0.00 91 GLY A C 17
ATOM 26130 O O . GLY A 1 91 ? -9.272 -1.749 0.475 1.00 0.00 91 GLY A O 17
ATOM 26134 N N . SER A 1 92 ? -9.070 -3.775 -0.484 1.00 0.00 92 SER A N 17
ATOM 26135 C CA . SER A 1 92 ? -8.295 -3.282 -1.617 1.00 0.00 92 SER A CA 17
ATOM 26136 C C . SER A 1 92 ? -9.109 -3.355 -2.905 1.00 0.00 92 SER A C 17
ATOM 26137 O O . SER A 1 92 ? -10.034 -4.156 -3.041 1.00 0.00 92 SER A O 17
ATOM 26145 N N . PRO A 1 93 ? -8.757 -2.498 -3.875 1.00 0.00 93 PRO A N 17
ATOM 26146 C CA . PRO A 1 93 ? -7.658 -1.540 -3.725 1.00 0.00 93 PRO A CA 17
ATOM 26147 C C . PRO A 1 93 ? -7.987 -0.432 -2.730 1.00 0.00 93 PRO A C 17
ATOM 26148 O O . PRO A 1 93 ? -9.102 0.091 -2.715 1.00 0.00 93 PRO A O 17
ATOM 26159 N N . PHE A 1 94 ? -7.011 -0.078 -1.902 1.00 0.00 94 PHE A N 17
ATOM 26160 C CA . PHE A 1 94 ? -7.197 0.968 -0.903 1.00 0.00 94 PHE A CA 17
ATOM 26161 C C . PHE A 1 94 ? -7.012 2.351 -1.522 1.00 0.00 94 PHE A C 17
ATOM 26162 O O . PHE A 1 94 ? -5.917 2.708 -1.957 1.00 0.00 94 PHE A O 17
ATOM 26179 N N . THR A 1 95 ? -8.093 3.125 -1.561 1.00 0.00 95 THR A N 17
ATOM 26180 C CA . THR A 1 95 ? -8.052 4.466 -2.128 1.00 0.00 95 THR A CA 17
ATOM 26181 C C . THR A 1 95 ? -7.352 5.440 -1.187 1.00 0.00 95 THR A C 17
ATOM 26182 O O . THR A 1 95 ? -7.939 5.906 -0.211 1.00 0.00 95 THR A O 17
ATOM 26193 N N . ALA A 1 96 ? -6.093 5.744 -1.486 1.00 0.00 96 ALA A N 17
ATOM 26194 C CA . ALA A 1 96 ? -5.314 6.665 -0.668 1.00 0.00 96 ALA A CA 17
ATOM 26195 C C . ALA A 1 96 ? -5.280 8.057 -1.289 1.00 0.00 96 ALA A C 17
ATOM 26196 O O . ALA A 1 96 ? -5.020 8.210 -2.483 1.00 0.00 96 ALA A O 17
ATOM 26203 N N . LYS A 1 97 ? -5.547 9.070 -0.472 1.00 0.00 97 LYS A N 17
ATOM 26204 C CA . LYS A 1 97 ? -5.547 10.451 -0.940 1.00 0.00 97 LYS A CA 17
ATOM 26205 C C . LYS A 1 97 ? -4.165 11.079 -0.785 1.00 0.00 97 LYS A C 17
ATOM 26206 O O . LYS A 1 97 ? -3.547 10.985 0.276 1.00 0.00 97 LYS A O 17
ATOM 26225 N N . ILE A 1 98 ? -3.688 11.719 -1.847 1.00 0.00 98 ILE A N 17
ATOM 26226 C CA . ILE A 1 98 ? -2.381 12.364 -1.825 1.00 0.00 98 ILE A CA 17
ATOM 26227 C C . ILE A 1 98 ? -2.488 13.836 -2.209 1.00 0.00 98 ILE A C 17
ATOM 26228 O O . ILE A 1 98 ? -2.922 14.173 -3.311 1.00 0.00 98 ILE A O 17
ATOM 26244 N N . THR A 1 99 ? -2.088 14.711 -1.291 1.00 0.00 99 THR A N 17
ATOM 26245 C CA . THR A 1 99 ? -2.138 16.148 -1.532 1.00 0.00 99 THR A CA 17
ATOM 26246 C C . THR A 1 99 ? -0.736 16.731 -1.671 1.00 0.00 99 THR A C 17
ATOM 26247 O O . THR A 1 99 ? 0.207 16.264 -1.033 1.00 0.00 99 THR A O 17
ATOM 26258 N N . GLY A 1 100 ? -0.606 17.756 -2.508 1.00 0.00 100 GLY A N 17
ATOM 26259 C CA . GLY A 1 100 ? 0.684 18.387 -2.714 1.00 0.00 100 GLY A CA 17
ATOM 26260 C C . GLY A 1 100 ? 0.818 18.996 -4.096 1.00 0.00 100 GLY A C 17
ATOM 26261 O O . GLY A 1 100 ? 0.193 18.532 -5.049 1.00 0.00 100 GLY A O 17
ATOM 26265 N N . ASP A 1 101 ? 1.632 20.040 -4.204 1.00 0.00 101 ASP A N 17
ATOM 26266 C CA . ASP A 1 101 ? 1.845 20.715 -5.479 1.00 0.00 101 ASP A CA 17
ATOM 26267 C C . ASP A 1 101 ? 3.315 21.080 -5.661 1.00 0.00 101 ASP A C 17
ATOM 26268 O O . ASP A 1 101 ? 3.819 22.005 -5.024 1.00 0.00 101 ASP A O 17
ATOM 26277 N N . ASP A 1 102 ? 3.997 20.348 -6.535 1.00 0.00 102 ASP A N 17
ATOM 26278 C CA . ASP A 1 102 ? 5.409 20.594 -6.801 1.00 0.00 102 ASP A CA 17
ATOM 26279 C C . ASP A 1 102 ? 5.640 22.045 -7.212 1.00 0.00 102 ASP A C 17
ATOM 26280 O O . ASP A 1 102 ? 4.901 22.594 -8.030 1.00 0.00 102 ASP A O 17
ATOM 26289 N N . SER A 1 103 ? 6.668 22.661 -6.639 1.00 0.00 103 SER A N 17
ATOM 26290 C CA . SER A 1 103 ? 6.993 24.050 -6.941 1.00 0.00 103 SER A CA 17
ATOM 26291 C C . SER A 1 103 ? 8.494 24.223 -7.155 1.00 0.00 103 SER A C 17
ATOM 26292 O O . SER A 1 103 ? 9.264 23.273 -7.022 1.00 0.00 103 SER A O 17
ATOM 26300 N N . MET A 1 104 ? 8.901 25.444 -7.486 1.00 0.00 104 MET A N 17
ATOM 26301 C CA . MET A 1 104 ? 10.310 25.743 -7.716 1.00 0.00 104 MET A CA 17
ATOM 26302 C C . MET A 1 104 ? 11.034 26.001 -6.399 1.00 0.00 104 MET A C 17
ATOM 26303 O O . MET A 1 104 ? 10.411 26.054 -5.338 1.00 0.00 104 MET A O 17
ATOM 26317 N N . ARG A 1 105 ? 12.351 26.159 -6.474 1.00 0.00 105 ARG A N 17
ATOM 26318 C CA . ARG A 1 105 ? 13.159 26.409 -5.286 1.00 0.00 105 ARG A CA 17
ATOM 26319 C C . ARG A 1 105 ? 14.156 27.537 -5.535 1.00 0.00 105 ARG A C 17
ATOM 26320 O O . ARG A 1 105 ? 14.469 27.861 -6.681 1.00 0.00 105 ARG A O 17
ATOM 26341 N N . SER A 1 106 ? 14.652 28.131 -4.454 1.00 0.00 106 SER A N 17
ATOM 26342 C CA . SER A 1 106 ? 15.610 29.226 -4.555 1.00 0.00 106 SER A CA 17
ATOM 26343 C C . SER A 1 106 ? 16.699 29.094 -3.494 1.00 0.00 106 SER A C 17
ATOM 26344 O O . SER A 1 106 ? 16.534 28.382 -2.504 1.00 0.00 106 SER A O 17
ATOM 26352 N N . GLY A 1 107 ? 17.814 29.785 -3.710 1.00 0.00 107 GLY A N 17
ATOM 26353 C CA . GLY A 1 107 ? 18.914 29.733 -2.766 1.00 0.00 107 GLY A CA 17
ATOM 26354 C C . GLY A 1 107 ? 20.239 29.427 -3.436 1.00 0.00 107 GLY A C 17
ATOM 26355 O O . GLY A 1 107 ? 20.473 28.320 -3.922 1.00 0.00 107 GLY A O 17
ATOM 26359 N N . PRO A 1 108 ? 21.134 30.426 -3.470 1.00 0.00 108 PRO A N 17
ATOM 26360 C CA . PRO A 1 108 ? 22.457 30.283 -4.085 1.00 0.00 108 PRO A CA 17
ATOM 26361 C C . PRO A 1 108 ? 23.371 29.360 -3.285 1.00 0.00 108 PRO A C 17
ATOM 26362 O O . PRO A 1 108 ? 23.011 28.901 -2.201 1.00 0.00 108 PRO A O 17
ATOM 26373 N N . SER A 1 109 ? 24.555 29.093 -3.827 1.00 0.00 109 SER A N 17
ATOM 26374 C CA . SER A 1 109 ? 25.519 28.222 -3.164 1.00 0.00 109 SER A CA 17
ATOM 26375 C C . SER A 1 109 ? 26.948 28.657 -3.476 1.00 0.00 109 SER A C 17
ATOM 26376 O O . SER A 1 109 ? 27.301 28.883 -4.634 1.00 0.00 109 SER A O 17
ATOM 26384 N N . SER A 1 110 ? 27.765 28.773 -2.435 1.00 0.00 110 SER A N 17
ATOM 26385 C CA . SER A 1 110 ? 29.155 29.185 -2.596 1.00 0.00 110 SER A CA 17
ATOM 26386 C C . SER A 1 110 ? 29.293 30.200 -3.726 1.00 0.00 110 SER A C 17
ATOM 26387 O O . SER A 1 110 ? 30.218 30.126 -4.533 1.00 0.00 110 SER A O 17
ATOM 26395 N N . GLY A 1 111 ? 28.364 31.150 -3.776 1.00 0.00 111 GLY A N 17
ATOM 26396 C CA . GLY A 1 111 ? 28.399 32.168 -4.810 1.00 0.00 111 GLY A CA 17
ATOM 26397 C C . GLY A 1 111 ? 29.341 33.306 -4.472 1.00 0.00 111 GLY A C 17
ATOM 26398 O O . GLY A 1 111 ? 29.567 33.607 -3.300 1.00 0.00 111 GLY A O 17
ATOM 26402 N N . GLY A 1 1 ? 7.356 -24.952 26.577 1.00 0.00 1 GLY A N 18
ATOM 26403 C CA . GLY A 1 1 ? 7.695 -25.837 25.479 1.00 0.00 1 GLY A CA 18
ATOM 26404 C C . GLY A 1 1 ? 6.627 -25.862 24.403 1.00 0.00 1 GLY A C 18
ATOM 26405 O O . GLY A 1 1 ? 5.624 -26.564 24.531 1.00 0.00 1 GLY A O 18
ATOM 26409 N N . SER A 1 2 ? 6.842 -25.094 23.340 1.00 0.00 2 SER A N 18
ATOM 26410 C CA . SER A 1 2 ? 5.887 -25.026 22.240 1.00 0.00 2 SER A CA 18
ATOM 26411 C C . SER A 1 2 ? 5.432 -26.423 21.829 1.00 0.00 2 SER A C 18
ATOM 26412 O O . SER A 1 2 ? 4.236 -26.698 21.740 1.00 0.00 2 SER A O 18
ATOM 26420 N N . SER A 1 3 ? 6.397 -27.304 21.581 1.00 0.00 3 SER A N 18
ATOM 26421 C CA . SER A 1 3 ? 6.098 -28.672 21.175 1.00 0.00 3 SER A CA 18
ATOM 26422 C C . SER A 1 3 ? 4.945 -28.702 20.177 1.00 0.00 3 SER A C 18
ATOM 26423 O O . SER A 1 3 ? 4.060 -29.553 20.259 1.00 0.00 3 SER A O 18
ATOM 26431 N N . GLY A 1 4 ? 4.962 -27.766 19.233 1.00 0.00 4 GLY A N 18
ATOM 26432 C CA . GLY A 1 4 ? 3.914 -27.703 18.231 1.00 0.00 4 GLY A CA 18
ATOM 26433 C C . GLY A 1 4 ? 4.109 -26.555 17.260 1.00 0.00 4 GLY A C 18
ATOM 26434 O O . GLY A 1 4 ? 4.716 -25.541 17.601 1.00 0.00 4 GLY A O 18
ATOM 26438 N N . SER A 1 5 ? 3.594 -26.716 16.045 1.00 0.00 5 SER A N 18
ATOM 26439 C CA . SER A 1 5 ? 3.719 -25.687 15.019 1.00 0.00 5 SER A CA 18
ATOM 26440 C C . SER A 1 5 ? 2.382 -24.992 14.782 1.00 0.00 5 SER A C 18
ATOM 26441 O O . SER A 1 5 ? 2.002 -24.726 13.641 1.00 0.00 5 SER A O 18
ATOM 26449 N N . SER A 1 6 ? 1.673 -24.699 15.867 1.00 0.00 6 SER A N 18
ATOM 26450 C CA . SER A 1 6 ? 0.377 -24.038 15.779 1.00 0.00 6 SER A CA 18
ATOM 26451 C C . SER A 1 6 ? 0.310 -22.845 16.727 1.00 0.00 6 SER A C 18
ATOM 26452 O O . SER A 1 6 ? 0.723 -22.931 17.882 1.00 0.00 6 SER A O 18
ATOM 26460 N N . GLY A 1 7 ? -0.216 -21.729 16.228 1.00 0.00 7 GLY A N 18
ATOM 26461 C CA . GLY A 1 7 ? -0.328 -20.534 17.043 1.00 0.00 7 GLY A CA 18
ATOM 26462 C C . GLY A 1 7 ? -1.518 -19.678 16.656 1.00 0.00 7 GLY A C 18
ATOM 26463 O O . GLY A 1 7 ? -1.361 -18.640 16.013 1.00 0.00 7 GLY A O 18
ATOM 26467 N N . ALA A 1 8 ? -2.711 -20.114 17.046 1.00 0.00 8 ALA A N 18
ATOM 26468 C CA . ALA A 1 8 ? -3.931 -19.380 16.736 1.00 0.00 8 ALA A CA 18
ATOM 26469 C C . ALA A 1 8 ? -4.122 -19.243 15.230 1.00 0.00 8 ALA A C 18
ATOM 26470 O O . ALA A 1 8 ? -4.490 -18.177 14.736 1.00 0.00 8 ALA A O 18
ATOM 26477 N N . ILE A 1 9 ? -3.868 -20.327 14.505 1.00 0.00 9 ILE A N 18
ATOM 26478 C CA . ILE A 1 9 ? -4.011 -20.326 13.054 1.00 0.00 9 ILE A CA 18
ATOM 26479 C C . ILE A 1 9 ? -5.356 -20.911 12.635 1.00 0.00 9 ILE A C 18
ATOM 26480 O O . ILE A 1 9 ? -5.439 -21.676 11.676 1.00 0.00 9 ILE A O 18
ATOM 26496 N N . ASN A 1 10 ? -6.407 -20.542 13.360 1.00 0.00 10 ASN A N 18
ATOM 26497 C CA . ASN A 1 10 ? -7.749 -21.029 13.063 1.00 0.00 10 ASN A CA 18
ATOM 26498 C C . ASN A 1 10 ? -8.147 -20.688 11.630 1.00 0.00 10 ASN A C 18
ATOM 26499 O O . ASN A 1 10 ? -8.485 -21.571 10.842 1.00 0.00 10 ASN A O 18
ATOM 26510 N N . SER A 1 11 ? -8.102 -19.402 11.299 1.00 0.00 11 SER A N 18
ATOM 26511 C CA . SER A 1 11 ? -8.461 -18.943 9.962 1.00 0.00 11 SER A CA 18
ATOM 26512 C C . SER A 1 11 ? -7.440 -17.935 9.442 1.00 0.00 11 SER A C 18
ATOM 26513 O O . SER A 1 11 ? -6.721 -17.306 10.218 1.00 0.00 11 SER A O 18
ATOM 26521 N N . ARG A 1 12 ? -7.383 -17.788 8.122 1.00 0.00 12 ARG A N 18
ATOM 26522 C CA . ARG A 1 12 ? -6.450 -16.858 7.497 1.00 0.00 12 ARG A CA 18
ATOM 26523 C C . ARG A 1 12 ? -7.182 -15.630 6.964 1.00 0.00 12 ARG A C 18
ATOM 26524 O O . ARG A 1 12 ? -8.331 -15.719 6.529 1.00 0.00 12 ARG A O 18
ATOM 26545 N N . HIS A 1 13 ? -6.509 -14.484 7.002 1.00 0.00 13 HIS A N 18
ATOM 26546 C CA . HIS A 1 13 ? -7.095 -13.237 6.523 1.00 0.00 13 HIS A CA 18
ATOM 26547 C C . HIS A 1 13 ? -6.017 -12.183 6.293 1.00 0.00 13 HIS A C 18
ATOM 26548 O O . HIS A 1 13 ? -4.940 -12.243 6.885 1.00 0.00 13 HIS A O 18
ATOM 26563 N N . VAL A 1 14 ? -6.314 -11.219 5.427 1.00 0.00 14 VAL A N 18
ATOM 26564 C CA . VAL A 1 14 ? -5.370 -10.151 5.118 1.00 0.00 14 VAL A CA 18
ATOM 26565 C C . VAL A 1 14 ? -5.998 -8.781 5.343 1.00 0.00 14 VAL A C 18
ATOM 26566 O O . VAL A 1 14 ? -7.082 -8.492 4.837 1.00 0.00 14 VAL A O 18
ATOM 26579 N N . SER A 1 15 ? -5.309 -7.938 6.107 1.00 0.00 15 SER A N 18
ATOM 26580 C CA . SER A 1 15 ? -5.801 -6.597 6.402 1.00 0.00 15 SER A CA 18
ATOM 26581 C C . SER A 1 15 ? -4.643 -5.644 6.683 1.00 0.00 15 SER A C 18
ATOM 26582 O O . SER A 1 15 ? -3.847 -5.869 7.594 1.00 0.00 15 SER A O 18
ATOM 26590 N N . ALA A 1 16 ? -4.557 -4.579 5.894 1.00 0.00 16 ALA A N 18
ATOM 26591 C CA . ALA A 1 16 ? -3.499 -3.589 6.058 1.00 0.00 16 ALA A CA 18
ATOM 26592 C C . ALA A 1 16 ? -4.021 -2.339 6.758 1.00 0.00 16 ALA A C 18
ATOM 26593 O O . ALA A 1 16 ? -5.214 -2.038 6.705 1.00 0.00 16 ALA A O 18
ATOM 26600 N N . TYR A 1 17 ? -3.121 -1.614 7.413 1.00 0.00 17 TYR A N 18
ATOM 26601 C CA . TYR A 1 17 ? -3.491 -0.398 8.126 1.00 0.00 17 TYR A CA 18
ATOM 26602 C C . TYR A 1 17 ? -2.293 0.536 8.269 1.00 0.00 17 TYR A C 18
ATOM 26603 O O . TYR A 1 17 ? -1.205 0.113 8.659 1.00 0.00 17 TYR A O 18
ATOM 26621 N N . GLY A 1 18 ? -2.502 1.810 7.952 1.00 0.00 18 GLY A N 18
ATOM 26622 C CA . GLY A 1 18 ? -1.432 2.785 8.052 1.00 0.00 18 GLY A CA 18
ATOM 26623 C C . GLY A 1 18 ? -1.865 4.168 7.607 1.00 0.00 18 GLY A C 18
ATOM 26624 O O . GLY A 1 18 ? -2.951 4.356 7.059 1.00 0.00 18 GLY A O 18
ATOM 26628 N N . PRO A 1 19 ? -1.002 5.167 7.846 1.00 0.00 19 PRO A N 18
ATOM 26629 C CA . PRO A 1 19 ? -1.280 6.558 7.476 1.00 0.00 19 PRO A CA 18
ATOM 26630 C C . PRO A 1 19 ? -1.260 6.771 5.966 1.00 0.00 19 PRO A C 18
ATOM 26631 O O . PRO A 1 19 ? -2.127 7.447 5.413 1.00 0.00 19 PRO A O 18
ATOM 26642 N N . GLY A 1 20 ? -0.265 6.189 5.303 1.00 0.00 20 GLY A N 18
ATOM 26643 C CA . GLY A 1 20 ? -0.152 6.327 3.863 1.00 0.00 20 GLY A CA 18
ATOM 26644 C C . GLY A 1 20 ? -1.352 5.762 3.130 1.00 0.00 20 GLY A C 18
ATOM 26645 O O . GLY A 1 20 ? -1.667 6.187 2.018 1.00 0.00 20 GLY A O 18
ATOM 26649 N N . LEU A 1 21 ? -2.024 4.800 3.753 1.00 0.00 21 LEU A N 18
ATOM 26650 C CA . LEU A 1 21 ? -3.197 4.173 3.152 1.00 0.00 21 LEU A CA 18
ATOM 26651 C C . LEU A 1 21 ? -4.405 5.103 3.219 1.00 0.00 21 LEU A C 18
ATOM 26652 O O . LEU A 1 21 ? -5.189 5.186 2.274 1.00 0.00 21 LEU A O 18
ATOM 26668 N N . SER A 1 22 ? -4.547 5.800 4.341 1.00 0.00 22 SER A N 18
ATOM 26669 C CA . SER A 1 22 ? -5.660 6.723 4.532 1.00 0.00 22 SER A CA 18
ATOM 26670 C C . SER A 1 22 ? -5.443 8.007 3.738 1.00 0.00 22 SER A C 18
ATOM 26671 O O . SER A 1 22 ? -6.375 8.546 3.140 1.00 0.00 22 SER A O 18
ATOM 26679 N N . HIS A 1 23 ? -4.206 8.493 3.737 1.00 0.00 23 HIS A N 18
ATOM 26680 C CA . HIS A 1 23 ? -3.865 9.715 3.016 1.00 0.00 23 HIS A CA 18
ATOM 26681 C C . HIS A 1 23 ? -2.354 9.927 2.991 1.00 0.00 23 HIS A C 18
ATOM 26682 O O . HIS A 1 23 ? -1.602 9.181 3.617 1.00 0.00 23 HIS A O 18
ATOM 26697 N N . GLY A 1 24 ? -1.917 10.950 2.263 1.00 0.00 24 GLY A N 18
ATOM 26698 C CA . GLY A 1 24 ? -0.498 11.241 2.169 1.00 0.00 24 GLY A CA 18
ATOM 26699 C C . GLY A 1 24 ? -0.218 12.523 1.410 1.00 0.00 24 GLY A C 18
ATOM 26700 O O . GLY A 1 24 ? -1.118 13.335 1.197 1.00 0.00 24 GLY A O 18
ATOM 26704 N N . MET A 1 25 ? 1.033 12.705 1.002 1.00 0.00 25 MET A N 18
ATOM 26705 C CA . MET A 1 25 ? 1.429 13.898 0.262 1.00 0.00 25 MET A CA 18
ATOM 26706 C C . MET A 1 25 ? 2.434 13.552 -0.832 1.00 0.00 25 MET A C 18
ATOM 26707 O O . MET A 1 25 ? 3.128 12.538 -0.752 1.00 0.00 25 MET A O 18
ATOM 26721 N N . VAL A 1 26 ? 2.507 14.400 -1.853 1.00 0.00 26 VAL A N 18
ATOM 26722 C CA . VAL A 1 26 ? 3.428 14.183 -2.962 1.00 0.00 26 VAL A CA 18
ATOM 26723 C C . VAL A 1 26 ? 4.875 14.185 -2.483 1.00 0.00 26 VAL A C 18
ATOM 26724 O O . VAL A 1 26 ? 5.222 14.877 -1.527 1.00 0.00 26 VAL A O 18
ATOM 26737 N N . ASN A 1 27 ? 5.717 13.406 -3.156 1.00 0.00 27 ASN A N 18
ATOM 26738 C CA . ASN A 1 27 ? 7.128 13.318 -2.799 1.00 0.00 27 ASN A CA 18
ATOM 26739 C C . ASN A 1 27 ? 7.298 12.794 -1.376 1.00 0.00 27 ASN A C 18
ATOM 26740 O O . ASN A 1 27 ? 8.246 13.153 -0.679 1.00 0.00 27 ASN A O 18
ATOM 26751 N N . LYS A 1 28 ? 6.372 11.941 -0.952 1.00 0.00 28 LYS A N 18
ATOM 26752 C CA . LYS A 1 28 ? 6.418 11.364 0.387 1.00 0.00 28 LYS A CA 18
ATOM 26753 C C . LYS A 1 28 ? 6.012 9.894 0.360 1.00 0.00 28 LYS A C 18
ATOM 26754 O O . LYS A 1 28 ? 4.906 9.538 -0.048 1.00 0.00 28 LYS A O 18
ATOM 26773 N N . PRO A 1 29 ? 6.925 9.018 0.806 1.00 0.00 29 PRO A N 18
ATOM 26774 C CA . PRO A 1 29 ? 6.683 7.573 0.845 1.00 0.00 29 PRO A CA 18
ATOM 26775 C C . PRO A 1 29 ? 5.653 7.186 1.901 1.00 0.00 29 PRO A C 18
ATOM 26776 O O . PRO A 1 29 ? 5.944 7.191 3.096 1.00 0.00 29 PRO A O 18
ATOM 26787 N N . ALA A 1 30 ? 4.449 6.850 1.451 1.00 0.00 30 ALA A N 18
ATOM 26788 C CA . ALA A 1 30 ? 3.377 6.458 2.357 1.00 0.00 30 ALA A CA 18
ATOM 26789 C C . ALA A 1 30 ? 3.651 5.090 2.973 1.00 0.00 30 ALA A C 18
ATOM 26790 O O . ALA A 1 30 ? 3.580 4.066 2.293 1.00 0.00 30 ALA A O 18
ATOM 26797 N N . THR A 1 31 ? 3.967 5.081 4.264 1.00 0.00 31 THR A N 18
ATOM 26798 C CA . THR A 1 31 ? 4.255 3.839 4.971 1.00 0.00 31 THR A CA 18
ATOM 26799 C C . THR A 1 31 ? 2.996 3.269 5.616 1.00 0.00 31 THR A C 18
ATOM 26800 O O . THR A 1 31 ? 2.196 4.004 6.196 1.00 0.00 31 THR A O 18
ATOM 26811 N N . PHE A 1 32 ? 2.827 1.955 5.512 1.00 0.00 32 PHE A N 18
ATOM 26812 C CA . PHE A 1 32 ? 1.664 1.287 6.085 1.00 0.00 32 PHE A CA 18
ATOM 26813 C C . PHE A 1 32 ? 2.006 -0.142 6.496 1.00 0.00 32 PHE A C 18
ATOM 26814 O O . PHE A 1 32 ? 3.034 -0.688 6.093 1.00 0.00 32 PHE A O 18
ATOM 26831 N N . THR A 1 33 ? 1.137 -0.744 7.302 1.00 0.00 33 THR A N 18
ATOM 26832 C CA . THR A 1 33 ? 1.347 -2.109 7.769 1.00 0.00 33 THR A CA 18
ATOM 26833 C C . THR A 1 33 ? 0.437 -3.087 7.035 1.00 0.00 33 THR A C 18
ATOM 26834 O O . THR A 1 33 ? -0.732 -2.792 6.782 1.00 0.00 33 THR A O 18
ATOM 26845 N N . ILE A 1 34 ? 0.979 -4.253 6.698 1.00 0.00 34 ILE A N 18
ATOM 26846 C CA . ILE A 1 34 ? 0.214 -5.275 5.995 1.00 0.00 34 ILE A CA 18
ATOM 26847 C C . ILE A 1 34 ? 0.146 -6.565 6.805 1.00 0.00 34 ILE A C 18
ATOM 26848 O O . ILE A 1 34 ? 1.141 -7.276 6.946 1.00 0.00 34 ILE A O 18
ATOM 26864 N N . VAL A 1 35 ? -1.036 -6.863 7.335 1.00 0.00 35 VAL A N 18
ATOM 26865 C CA . VAL A 1 35 ? -1.236 -8.069 8.129 1.00 0.00 35 VAL A CA 18
ATOM 26866 C C . VAL A 1 35 ? -1.123 -9.321 7.265 1.00 0.00 35 VAL A C 18
ATOM 26867 O O . VAL A 1 35 ? -2.086 -9.730 6.615 1.00 0.00 35 VAL A O 18
ATOM 26880 N N . THR A 1 36 ? 0.060 -9.927 7.263 1.00 0.00 36 THR A N 18
ATOM 26881 C CA . THR A 1 36 ? 0.300 -11.131 6.479 1.00 0.00 36 THR A CA 18
ATOM 26882 C C . THR A 1 36 ? 0.752 -12.285 7.367 1.00 0.00 36 THR A C 18
ATOM 26883 O O . THR A 1 36 ? 1.393 -13.227 6.902 1.00 0.00 36 THR A O 18
ATOM 26894 N N . LYS A 1 37 ? 0.414 -12.205 8.650 1.00 0.00 37 LYS A N 18
ATOM 26895 C CA . LYS A 1 37 ? 0.782 -13.243 9.605 1.00 0.00 37 LYS A CA 18
ATOM 26896 C C . LYS A 1 37 ? 0.003 -14.528 9.340 1.00 0.00 37 LYS A C 18
ATOM 26897 O O . LYS A 1 37 ? 0.591 -15.584 9.107 1.00 0.00 37 LYS A O 18
ATOM 26916 N N . ASP A 1 38 ? -1.321 -14.429 9.376 1.00 0.00 38 ASP A N 18
ATOM 26917 C CA . ASP A 1 38 ? -2.180 -15.583 9.137 1.00 0.00 38 ASP A CA 18
ATOM 26918 C C . ASP A 1 38 ? -2.127 -16.006 7.673 1.00 0.00 38 ASP A C 18
ATOM 26919 O O . ASP A 1 38 ? -1.954 -17.184 7.362 1.00 0.00 38 ASP A O 18
ATOM 26928 N N . ALA A 1 39 ? -2.279 -15.037 6.776 1.00 0.00 39 ALA A N 18
ATOM 26929 C CA . ALA A 1 39 ? -2.248 -15.308 5.345 1.00 0.00 39 ALA A CA 18
ATOM 26930 C C . ALA A 1 39 ? -1.234 -16.399 5.015 1.00 0.00 39 ALA A C 18
ATOM 26931 O O . ALA A 1 39 ? -1.513 -17.302 4.227 1.00 0.00 39 ALA A O 18
ATOM 26938 N N . GLY A 1 40 ? -0.055 -16.308 5.623 1.00 0.00 40 GLY A N 18
ATOM 26939 C CA . GLY A 1 40 ? 0.983 -17.294 5.380 1.00 0.00 40 GLY A CA 18
ATOM 26940 C C . GLY A 1 40 ? 1.600 -17.157 4.002 1.00 0.00 40 GLY A C 18
ATOM 26941 O O . GLY A 1 40 ? 0.906 -16.856 3.032 1.00 0.00 40 GLY A O 18
ATOM 26945 N N . GLU A 1 41 ? 2.908 -17.379 3.917 1.00 0.00 41 GLU A N 18
ATOM 26946 C CA . GLU A 1 41 ? 3.619 -17.276 2.648 1.00 0.00 41 GLU A CA 18
ATOM 26947 C C . GLU A 1 41 ? 2.769 -17.822 1.503 1.00 0.00 41 GLU A C 18
ATOM 26948 O O . GLU A 1 41 ? 2.528 -19.025 1.414 1.00 0.00 41 GLU A O 18
ATOM 26960 N N . GLY A 1 42 ? 2.318 -16.926 0.630 1.00 0.00 42 GLY A N 18
ATOM 26961 C CA . GLY A 1 42 ? 1.500 -17.335 -0.497 1.00 0.00 42 GLY A CA 18
ATOM 26962 C C . GLY A 1 42 ? 1.829 -16.567 -1.761 1.00 0.00 42 GLY A C 18
ATOM 26963 O O . GLY A 1 42 ? 2.972 -16.564 -2.215 1.00 0.00 42 GLY A O 18
ATOM 26967 N N . GLY A 1 43 ? 0.822 -15.914 -2.334 1.00 0.00 43 GLY A N 18
ATOM 26968 C CA . GLY A 1 43 ? 1.029 -15.149 -3.549 1.00 0.00 43 GLY A CA 18
ATOM 26969 C C . GLY A 1 43 ? 0.520 -13.726 -3.433 1.00 0.00 43 GLY A C 18
ATOM 26970 O O . GLY A 1 43 ? -0.469 -13.359 -4.069 1.00 0.00 43 GLY A O 18
ATOM 26974 N N . LEU A 1 44 ? 1.195 -12.923 -2.618 1.00 0.00 44 LEU A N 18
ATOM 26975 C CA . LEU A 1 44 ? 0.804 -11.531 -2.419 1.00 0.00 44 LEU A CA 18
ATOM 26976 C C . LEU A 1 44 ? 1.471 -10.625 -3.449 1.00 0.00 44 LEU A C 18
ATOM 26977 O O . LEU A 1 44 ? 2.673 -10.729 -3.696 1.00 0.00 44 LEU A O 18
ATOM 26993 N N . SER A 1 45 ? 0.684 -9.736 -4.045 1.00 0.00 45 SER A N 18
ATOM 26994 C CA . SER A 1 45 ? 1.198 -8.812 -5.050 1.00 0.00 45 SER A CA 18
ATOM 26995 C C . SER A 1 45 ? 0.962 -7.365 -4.628 1.00 0.00 45 SER A C 18
ATOM 26996 O O . SER A 1 45 ? 0.088 -7.079 -3.810 1.00 0.00 45 SER A O 18
ATOM 27004 N N . LEU A 1 46 ? 1.749 -6.456 -5.193 1.00 0.00 46 LEU A N 18
ATOM 27005 C CA . LEU A 1 46 ? 1.628 -5.037 -4.877 1.00 0.00 46 LEU A CA 18
ATOM 27006 C C . LEU A 1 46 ? 1.671 -4.191 -6.145 1.00 0.00 46 LEU A C 18
ATOM 27007 O O . LEU A 1 46 ? 2.565 -4.346 -6.977 1.00 0.00 46 LEU A O 18
ATOM 27023 N N . ALA A 1 47 ? 0.701 -3.294 -6.286 1.00 0.00 47 ALA A N 18
ATOM 27024 C CA . ALA A 1 47 ? 0.630 -2.420 -7.450 1.00 0.00 47 ALA A CA 18
ATOM 27025 C C . ALA A 1 47 ? -0.040 -1.095 -7.103 1.00 0.00 47 ALA A C 18
ATOM 27026 O O . ALA A 1 47 ? -0.669 -0.963 -6.053 1.00 0.00 47 ALA A O 18
ATOM 27033 N N . VAL A 1 48 ? 0.100 -0.116 -7.991 1.00 0.00 48 VAL A N 18
ATOM 27034 C CA . VAL A 1 48 ? -0.492 1.200 -7.778 1.00 0.00 48 VAL A CA 18
ATOM 27035 C C . VAL A 1 48 ? -1.157 1.715 -9.049 1.00 0.00 48 VAL A C 18
ATOM 27036 O O . VAL A 1 48 ? -0.646 1.519 -10.151 1.00 0.00 48 VAL A O 18
ATOM 27049 N N . GLU A 1 49 ? -2.299 2.375 -8.888 1.00 0.00 49 GLU A N 18
ATOM 27050 C CA . GLU A 1 49 ? -3.034 2.919 -10.024 1.00 0.00 49 GLU A CA 18
ATOM 27051 C C . GLU A 1 49 ? -3.677 4.256 -9.666 1.00 0.00 49 GLU A C 18
ATOM 27052 O O . GLU A 1 49 ? -4.664 4.306 -8.933 1.00 0.00 49 GLU A O 18
ATOM 27064 N N . GLY A 1 50 ? -3.110 5.338 -10.190 1.00 0.00 50 GLY A N 18
ATOM 27065 C CA . GLY A 1 50 ? -3.640 6.661 -9.915 1.00 0.00 50 GLY A CA 18
ATOM 27066 C C . GLY A 1 50 ? -3.214 7.683 -10.950 1.00 0.00 50 GLY A C 18
ATOM 27067 O O . GLY A 1 50 ? -3.084 7.379 -12.137 1.00 0.00 50 GLY A O 18
ATOM 27071 N N . PRO A 1 51 ? -2.990 8.927 -10.502 1.00 0.00 51 PRO A N 18
ATOM 27072 C CA . PRO A 1 51 ? -2.574 10.023 -11.383 1.00 0.00 51 PRO A CA 18
ATOM 27073 C C . PRO A 1 51 ? -1.149 9.846 -11.894 1.00 0.00 51 PRO A C 18
ATOM 27074 O O . PRO A 1 51 ? -0.716 10.549 -12.808 1.00 0.00 51 PRO A O 18
ATOM 27085 N N . SER A 1 52 ? -0.424 8.903 -11.301 1.00 0.00 52 SER A N 18
ATOM 27086 C CA . SER A 1 52 ? 0.954 8.636 -11.695 1.00 0.00 52 SER A CA 18
ATOM 27087 C C . SER A 1 52 ? 1.421 7.287 -11.157 1.00 0.00 52 SER A C 18
ATOM 27088 O O . SER A 1 52 ? 0.726 6.644 -10.371 1.00 0.00 52 SER A O 18
ATOM 27096 N N . LYS A 1 53 ? 2.605 6.864 -11.588 1.00 0.00 53 LYS A N 18
ATOM 27097 C CA . LYS A 1 53 ? 3.168 5.592 -11.151 1.00 0.00 53 LYS A CA 18
ATOM 27098 C C . LYS A 1 53 ? 4.100 5.790 -9.960 1.00 0.00 53 LYS A C 18
ATOM 27099 O O . LYS A 1 53 ? 5.142 6.435 -10.076 1.00 0.00 53 LYS A O 18
ATOM 27118 N N . ALA A 1 54 ? 3.718 5.232 -8.816 1.00 0.00 54 ALA A N 18
ATOM 27119 C CA . ALA A 1 54 ? 4.522 5.345 -7.605 1.00 0.00 54 ALA A CA 18
ATOM 27120 C C . ALA A 1 54 ? 5.157 4.007 -7.241 1.00 0.00 54 ALA A C 18
ATOM 27121 O O . ALA A 1 54 ? 4.465 3.001 -7.094 1.00 0.00 54 ALA A O 18
ATOM 27128 N N . GLU A 1 55 ? 6.479 4.004 -7.100 1.00 0.00 55 GLU A N 18
ATOM 27129 C CA . GLU A 1 55 ? 7.207 2.789 -6.755 1.00 0.00 55 GLU A CA 18
ATOM 27130 C C . GLU A 1 55 ? 6.728 2.228 -5.419 1.00 0.00 55 GLU A C 18
ATOM 27131 O O . GLU A 1 55 ? 6.228 2.965 -4.568 1.00 0.00 55 GLU A O 18
ATOM 27143 N N . ILE A 1 56 ? 6.885 0.921 -5.242 1.00 0.00 56 ILE A N 18
ATOM 27144 C CA . ILE A 1 56 ? 6.469 0.261 -4.011 1.00 0.00 56 ILE A CA 18
ATOM 27145 C C . ILE A 1 56 ? 7.595 -0.591 -3.436 1.00 0.00 56 ILE A C 18
ATOM 27146 O O . ILE A 1 56 ? 8.035 -1.559 -4.057 1.00 0.00 56 ILE A O 18
ATOM 27162 N N . THR A 1 57 ? 8.058 -0.225 -2.245 1.00 0.00 57 THR A N 18
ATOM 27163 C CA . THR A 1 57 ? 9.133 -0.956 -1.585 1.00 0.00 57 THR A CA 18
ATOM 27164 C C . THR A 1 57 ? 8.582 -2.091 -0.730 1.00 0.00 57 THR A C 18
ATOM 27165 O O . THR A 1 57 ? 7.368 -2.268 -0.624 1.00 0.00 57 THR A O 18
ATOM 27176 N N . CYS A 1 58 ? 9.480 -2.857 -0.122 1.00 0.00 58 CYS A N 18
ATOM 27177 C CA . CYS A 1 58 ? 9.083 -3.977 0.725 1.00 0.00 58 CYS A CA 18
ATOM 27178 C C . CYS A 1 58 ? 10.198 -4.344 1.699 1.00 0.00 58 CYS A C 18
ATOM 27179 O O . CYS A 1 58 ? 11.381 -4.233 1.376 1.00 0.00 58 CYS A O 18
ATOM 27187 N N . LYS A 1 59 ? 9.813 -4.781 2.893 1.00 0.00 59 LYS A N 18
ATOM 27188 C CA . LYS A 1 59 ? 10.778 -5.165 3.916 1.00 0.00 59 LYS A CA 18
ATOM 27189 C C . LYS A 1 59 ? 10.336 -6.437 4.631 1.00 0.00 59 LYS A C 18
ATOM 27190 O O . LYS A 1 59 ? 9.156 -6.610 4.938 1.00 0.00 59 LYS A O 18
ATOM 27209 N N . ASP A 1 60 ? 11.289 -7.324 4.896 1.00 0.00 60 ASP A N 18
ATOM 27210 C CA . ASP A 1 60 ? 10.998 -8.579 5.579 1.00 0.00 60 ASP A CA 18
ATOM 27211 C C . ASP A 1 60 ? 11.246 -8.452 7.079 1.00 0.00 60 ASP A C 18
ATOM 27212 O O . ASP A 1 60 ? 12.388 -8.490 7.534 1.00 0.00 60 ASP A O 18
ATOM 27221 N N . ASN A 1 61 ? 10.168 -8.301 7.841 1.00 0.00 61 ASN A N 18
ATOM 27222 C CA . ASN A 1 61 ? 10.268 -8.166 9.290 1.00 0.00 61 ASN A CA 18
ATOM 27223 C C . ASN A 1 61 ? 10.369 -9.535 9.957 1.00 0.00 61 ASN A C 18
ATOM 27224 O O . ASN A 1 61 ? 10.965 -9.675 11.025 1.00 0.00 61 ASN A O 18
ATOM 27235 N N . LYS A 1 62 ? 9.782 -10.542 9.320 1.00 0.00 62 LYS A N 18
ATOM 27236 C CA . LYS A 1 62 ? 9.806 -11.901 9.849 1.00 0.00 62 LYS A CA 18
ATOM 27237 C C . LYS A 1 62 ? 9.196 -11.951 11.246 1.00 0.00 62 LYS A C 18
ATOM 27238 O O . LYS A 1 62 ? 9.622 -12.738 12.091 1.00 0.00 62 LYS A O 18
ATOM 27257 N N . ASP A 1 63 ? 8.196 -11.109 11.480 1.00 0.00 63 ASP A N 18
ATOM 27258 C CA . ASP A 1 63 ? 7.525 -11.060 12.774 1.00 0.00 63 ASP A CA 18
ATOM 27259 C C . ASP A 1 63 ? 6.031 -11.329 12.622 1.00 0.00 63 ASP A C 18
ATOM 27260 O O . ASP A 1 63 ? 5.334 -11.589 13.602 1.00 0.00 63 ASP A O 18
ATOM 27269 N N . GLY A 1 64 ? 5.545 -11.263 11.386 1.00 0.00 64 GLY A N 18
ATOM 27270 C CA . GLY A 1 64 ? 4.137 -11.501 11.128 1.00 0.00 64 GLY A CA 18
ATOM 27271 C C . GLY A 1 64 ? 3.506 -10.402 10.296 1.00 0.00 64 GLY A C 18
ATOM 27272 O O . GLY A 1 64 ? 2.290 -10.379 10.103 1.00 0.00 64 GLY A O 18
ATOM 27276 N N . THR A 1 65 ? 4.334 -9.487 9.801 1.00 0.00 65 THR A N 18
ATOM 27277 C CA . THR A 1 65 ? 3.851 -8.379 8.988 1.00 0.00 65 THR A CA 18
ATOM 27278 C C . THR A 1 65 ? 4.925 -7.899 8.018 1.00 0.00 65 THR A C 18
ATOM 27279 O O . THR A 1 65 ? 6.075 -8.334 8.086 1.00 0.00 65 THR A O 18
ATOM 27290 N N . CYS A 1 66 ? 4.543 -7.000 7.118 1.00 0.00 66 CYS A N 18
ATOM 27291 C CA . CYS A 1 66 ? 5.474 -6.461 6.133 1.00 0.00 66 CYS A CA 18
ATOM 27292 C C . CYS A 1 66 ? 5.387 -4.939 6.079 1.00 0.00 66 CYS A C 18
ATOM 27293 O O . CYS A 1 66 ? 4.310 -4.362 6.226 1.00 0.00 66 CYS A O 18
ATOM 27301 N N . THR A 1 67 ? 6.530 -4.293 5.868 1.00 0.00 67 THR A N 18
ATOM 27302 C CA . THR A 1 67 ? 6.584 -2.838 5.797 1.00 0.00 67 THR A CA 18
ATOM 27303 C C . THR A 1 67 ? 6.736 -2.363 4.357 1.00 0.00 67 THR A C 18
ATOM 27304 O O . THR A 1 67 ? 7.799 -2.511 3.753 1.00 0.00 67 THR A O 18
ATOM 27315 N N . VAL A 1 68 ? 5.668 -1.792 3.811 1.00 0.00 68 VAL A N 18
ATOM 27316 C CA . VAL A 1 68 ? 5.683 -1.293 2.441 1.00 0.00 68 VAL A CA 18
ATOM 27317 C C . VAL A 1 68 ? 5.513 0.222 2.406 1.00 0.00 68 VAL A C 18
ATOM 27318 O O . VAL A 1 68 ? 4.808 0.797 3.235 1.00 0.00 68 VAL A O 18
ATOM 27331 N N . SER A 1 69 ? 6.162 0.862 1.439 1.00 0.00 69 SER A N 18
ATOM 27332 C CA . SER A 1 69 ? 6.085 2.312 1.297 1.00 0.00 69 SER A CA 18
ATOM 27333 C C . SER A 1 69 ? 6.071 2.713 -0.175 1.00 0.00 69 SER A C 18
ATOM 27334 O O . SER A 1 69 ? 6.891 2.246 -0.966 1.00 0.00 69 SER A O 18
ATOM 27342 N N . TYR A 1 70 ? 5.133 3.582 -0.535 1.00 0.00 70 TYR A N 18
ATOM 27343 C CA . TYR A 1 70 ? 5.008 4.045 -1.912 1.00 0.00 70 TYR A CA 18
ATOM 27344 C C . TYR A 1 70 ? 5.219 5.554 -2.000 1.00 0.00 70 TYR A C 18
ATOM 27345 O O . TYR A 1 70 ? 4.639 6.320 -1.229 1.00 0.00 70 TYR A O 18
ATOM 27363 N N . LEU A 1 71 ? 6.052 5.974 -2.946 1.00 0.00 71 LEU A N 18
ATOM 27364 C CA . LEU A 1 71 ? 6.339 7.391 -3.137 1.00 0.00 71 LEU A CA 18
ATOM 27365 C C . LEU A 1 71 ? 5.658 7.920 -4.396 1.00 0.00 71 LEU A C 18
ATOM 27366 O O . LEU A 1 71 ? 6.136 7.734 -5.515 1.00 0.00 71 LEU A O 18
ATOM 27382 N N . PRO A 1 72 ? 4.515 8.597 -4.210 1.00 0.00 72 PRO A N 18
ATOM 27383 C CA . PRO A 1 72 ? 3.745 9.170 -5.318 1.00 0.00 72 PRO A CA 18
ATOM 27384 C C . PRO A 1 72 ? 4.456 10.353 -5.967 1.00 0.00 72 PRO A C 18
ATOM 27385 O O . PRO A 1 72 ? 5.382 10.926 -5.393 1.00 0.00 72 PRO A O 18
ATOM 27396 N N . THR A 1 73 ? 4.015 10.716 -7.168 1.00 0.00 73 THR A N 18
ATOM 27397 C CA . THR A 1 73 ? 4.609 11.830 -7.895 1.00 0.00 73 THR A CA 18
ATOM 27398 C C . THR A 1 73 ? 3.605 12.962 -8.083 1.00 0.00 73 THR A C 18
ATOM 27399 O O . THR A 1 73 ? 3.978 14.133 -8.136 1.00 0.00 73 THR A O 18
ATOM 27410 N N . ALA A 1 74 ? 2.329 12.604 -8.183 1.00 0.00 74 ALA A N 18
ATOM 27411 C CA . ALA A 1 74 ? 1.270 13.590 -8.362 1.00 0.00 74 ALA A CA 18
ATOM 27412 C C . ALA A 1 74 ? 0.139 13.369 -7.363 1.00 0.00 74 ALA A C 18
ATOM 27413 O O . ALA A 1 74 ? -0.179 12.240 -6.988 1.00 0.00 74 ALA A O 18
ATOM 27420 N N . PRO A 1 75 ? -0.483 14.471 -6.919 1.00 0.00 75 PRO A N 18
ATOM 27421 C CA . PRO A 1 75 ? -1.588 14.423 -5.958 1.00 0.00 75 PRO A CA 18
ATOM 27422 C C . PRO A 1 75 ? -2.857 13.831 -6.562 1.00 0.00 75 PRO A C 18
ATOM 27423 O O . PRO A 1 75 ? -3.206 14.121 -7.705 1.00 0.00 75 PRO A O 18
ATOM 27434 N N . GLY A 1 76 ? -3.544 12.998 -5.785 1.00 0.00 76 GLY A N 18
ATOM 27435 C CA . GLY A 1 76 ? -4.767 12.378 -6.261 1.00 0.00 76 GLY A CA 18
ATOM 27436 C C . GLY A 1 76 ? -5.139 11.144 -5.464 1.00 0.00 76 GLY A C 18
ATOM 27437 O O . GLY A 1 76 ? -4.620 10.923 -4.370 1.00 0.00 76 GLY A O 18
ATOM 27441 N N . ASP A 1 77 ? -6.042 10.338 -6.013 1.00 0.00 77 ASP A N 18
ATOM 27442 C CA . ASP A 1 77 ? -6.484 9.119 -5.345 1.00 0.00 77 ASP A CA 18
ATOM 27443 C C . ASP A 1 77 ? -5.729 7.904 -5.877 1.00 0.00 77 ASP A C 18
ATOM 27444 O O . ASP A 1 77 ? -5.972 7.450 -6.995 1.00 0.00 77 ASP A O 18
ATOM 27453 N N . TYR A 1 78 ? -4.812 7.384 -5.069 1.00 0.00 78 TYR A N 18
ATOM 27454 C CA . TYR A 1 78 ? -4.019 6.224 -5.458 1.00 0.00 78 TYR A CA 18
ATOM 27455 C C . TYR A 1 78 ? -4.738 4.927 -5.100 1.00 0.00 78 TYR A C 18
ATOM 27456 O O . TYR A 1 78 ? -5.222 4.762 -3.980 1.00 0.00 78 TYR A O 18
ATOM 27474 N N . SER A 1 79 ? -4.803 4.009 -6.059 1.00 0.00 79 SER A N 18
ATOM 27475 C CA . SER A 1 79 ? -5.464 2.727 -5.848 1.00 0.00 79 SER A CA 18
ATOM 27476 C C . SER A 1 79 ? -4.441 1.616 -5.634 1.00 0.00 79 SER A C 18
ATOM 27477 O O . SER A 1 79 ? -3.879 1.083 -6.591 1.00 0.00 79 SER A O 18
ATOM 27485 N N . ILE A 1 80 ? -4.205 1.273 -4.372 1.00 0.00 80 ILE A N 18
ATOM 27486 C CA . ILE A 1 80 ? -3.250 0.225 -4.032 1.00 0.00 80 ILE A CA 18
ATOM 27487 C C . ILE A 1 80 ? -3.872 -1.158 -4.192 1.00 0.00 80 ILE A C 18
ATOM 27488 O O . ILE A 1 80 ? -4.622 -1.616 -3.329 1.00 0.00 80 ILE A O 18
ATOM 27504 N N . ILE A 1 81 ? -3.555 -1.819 -5.300 1.00 0.00 81 ILE A N 18
ATOM 27505 C CA . ILE A 1 81 ? -4.081 -3.151 -5.572 1.00 0.00 81 ILE A CA 18
ATOM 27506 C C . ILE A 1 81 ? -3.224 -4.225 -4.910 1.00 0.00 81 ILE A C 18
ATOM 27507 O O . ILE A 1 81 ? -2.047 -4.382 -5.235 1.00 0.00 81 ILE A O 18
ATOM 27523 N N . VAL A 1 82 ? -3.823 -4.964 -3.982 1.00 0.00 82 VAL A N 18
ATOM 27524 C CA . VAL A 1 82 ? -3.116 -6.026 -3.276 1.00 0.00 82 VAL A CA 18
ATOM 27525 C C . VAL A 1 82 ? -3.869 -7.348 -3.377 1.00 0.00 82 VAL A C 18
ATOM 27526 O O . VAL A 1 82 ? -4.841 -7.577 -2.657 1.00 0.00 82 VAL A O 18
ATOM 27539 N N . ARG A 1 83 ? -3.412 -8.216 -4.275 1.00 0.00 83 ARG A N 18
ATOM 27540 C CA . ARG A 1 83 ? -4.043 -9.515 -4.470 1.00 0.00 83 ARG A CA 18
ATOM 27541 C C . ARG A 1 83 ? -3.247 -10.616 -3.775 1.00 0.00 83 ARG A C 18
ATOM 27542 O O . ARG A 1 83 ? -2.041 -10.486 -3.564 1.00 0.00 83 ARG A O 18
ATOM 27563 N N . PHE A 1 84 ? -3.930 -11.699 -3.421 1.00 0.00 84 PHE A N 18
ATOM 27564 C CA . PHE A 1 84 ? -3.287 -12.822 -2.748 1.00 0.00 84 PHE A CA 18
ATOM 27565 C C . PHE A 1 84 ? -3.727 -14.148 -3.362 1.00 0.00 84 PHE A C 18
ATOM 27566 O O . PHE A 1 84 ? -4.829 -14.630 -3.100 1.00 0.00 84 PHE A O 18
ATOM 27583 N N . ASP A 1 85 ? -2.858 -14.732 -4.179 1.00 0.00 85 ASP A N 18
ATOM 27584 C CA . ASP A 1 85 ? -3.155 -16.002 -4.831 1.00 0.00 85 ASP A CA 18
ATOM 27585 C C . ASP A 1 85 ? -4.342 -15.862 -5.779 1.00 0.00 85 ASP A C 18
ATOM 27586 O O . ASP A 1 85 ? -5.242 -16.702 -5.791 1.00 0.00 85 ASP A O 18
ATOM 27595 N N . ASP A 1 86 ? -4.337 -14.796 -6.570 1.00 0.00 86 ASP A N 18
ATOM 27596 C CA . ASP A 1 86 ? -5.413 -14.545 -7.522 1.00 0.00 86 ASP A CA 18
ATOM 27597 C C . ASP A 1 86 ? -6.719 -14.237 -6.797 1.00 0.00 86 ASP A C 18
ATOM 27598 O O . ASP A 1 86 ? -7.782 -14.734 -7.170 1.00 0.00 86 ASP A O 18
ATOM 27607 N N . LYS A 1 87 ? -6.633 -13.415 -5.756 1.00 0.00 87 LYS A N 18
ATOM 27608 C CA . LYS A 1 87 ? -7.807 -13.040 -4.977 1.00 0.00 87 LYS A CA 18
ATOM 27609 C C . LYS A 1 87 ? -7.609 -11.680 -4.316 1.00 0.00 87 LYS A C 18
ATOM 27610 O O . LYS A 1 87 ? -6.668 -11.484 -3.546 1.00 0.00 87 LYS A O 18
ATOM 27629 N N . HIS A 1 88 ? -8.501 -10.743 -4.620 1.00 0.00 88 HIS A N 18
ATOM 27630 C CA . HIS A 1 88 ? -8.425 -9.401 -4.053 1.00 0.00 88 HIS A CA 18
ATOM 27631 C C . HIS A 1 88 ? -8.708 -9.428 -2.554 1.00 0.00 88 HIS A C 18
ATOM 27632 O O . HIS A 1 88 ? -9.669 -10.053 -2.106 1.00 0.00 88 HIS A O 18
ATOM 27647 N N . ILE A 1 89 ? -7.864 -8.747 -1.786 1.00 0.00 89 ILE A N 18
ATOM 27648 C CA . ILE A 1 89 ? -8.024 -8.693 -0.338 1.00 0.00 89 ILE A CA 18
ATOM 27649 C C . ILE A 1 89 ? -9.184 -7.785 0.054 1.00 0.00 89 ILE A C 18
ATOM 27650 O O . ILE A 1 89 ? -9.543 -6.850 -0.663 1.00 0.00 89 ILE A O 18
ATOM 27666 N N . PRO A 1 90 ? -9.786 -8.063 1.220 1.00 0.00 90 PRO A N 18
ATOM 27667 C CA . PRO A 1 90 ? -10.914 -7.280 1.735 1.00 0.00 90 PRO A CA 18
ATOM 27668 C C . PRO A 1 90 ? -10.497 -5.880 2.172 1.00 0.00 90 PRO A C 18
ATOM 27669 O O . PRO A 1 90 ? -10.169 -5.655 3.336 1.00 0.00 90 PRO A O 18
ATOM 27680 N N . GLY A 1 91 ? -10.511 -4.942 1.229 1.00 0.00 91 GLY A N 18
ATOM 27681 C CA . GLY A 1 91 ? -10.132 -3.576 1.537 1.00 0.00 91 GLY A CA 18
ATOM 27682 C C . GLY A 1 91 ? -9.391 -2.908 0.396 1.00 0.00 91 GLY A C 18
ATOM 27683 O O . GLY A 1 91 ? -9.181 -1.695 0.409 1.00 0.00 91 GLY A O 18
ATOM 27687 N N . SER A 1 92 ? -8.993 -3.701 -0.593 1.00 0.00 92 SER A N 18
ATOM 27688 C CA . SER A 1 92 ? -8.266 -3.181 -1.745 1.00 0.00 92 SER A CA 18
ATOM 27689 C C . SER A 1 92 ? -9.139 -3.207 -2.996 1.00 0.00 92 SER A C 18
ATOM 27690 O O . SER A 1 92 ? -10.078 -3.995 -3.113 1.00 0.00 92 SER A O 18
ATOM 27698 N N . PRO A 1 93 ? -8.825 -2.323 -3.955 1.00 0.00 93 PRO A N 18
ATOM 27699 C CA . PRO A 1 93 ? -7.710 -1.379 -3.827 1.00 0.00 93 PRO A CA 18
ATOM 27700 C C . PRO A 1 93 ? -7.982 -0.300 -2.785 1.00 0.00 93 PRO A C 18
ATOM 27701 O O . PRO A 1 93 ? -9.097 0.213 -2.683 1.00 0.00 93 PRO A O 18
ATOM 27712 N N . PHE A 1 94 ? -6.956 0.042 -2.012 1.00 0.00 94 PHE A N 18
ATOM 27713 C CA . PHE A 1 94 ? -7.085 1.061 -0.977 1.00 0.00 94 PHE A CA 18
ATOM 27714 C C . PHE A 1 94 ? -6.904 2.458 -1.564 1.00 0.00 94 PHE A C 18
ATOM 27715 O O . PHE A 1 94 ? -5.783 2.895 -1.824 1.00 0.00 94 PHE A O 18
ATOM 27732 N N . THR A 1 95 ? -8.017 3.156 -1.770 1.00 0.00 95 THR A N 18
ATOM 27733 C CA . THR A 1 95 ? -7.984 4.502 -2.327 1.00 0.00 95 THR A CA 18
ATOM 27734 C C . THR A 1 95 ? -7.358 5.487 -1.346 1.00 0.00 95 THR A C 18
ATOM 27735 O O . THR A 1 95 ? -8.017 5.957 -0.419 1.00 0.00 95 THR A O 18
ATOM 27746 N N . ALA A 1 96 ? -6.083 5.797 -1.557 1.00 0.00 96 ALA A N 18
ATOM 27747 C CA . ALA A 1 96 ? -5.370 6.729 -0.693 1.00 0.00 96 ALA A CA 18
ATOM 27748 C C . ALA A 1 96 ? -5.355 8.131 -1.292 1.00 0.00 96 ALA A C 18
ATOM 27749 O O . ALA A 1 96 ? -5.097 8.306 -2.484 1.00 0.00 96 ALA A O 18
ATOM 27756 N N . LYS A 1 97 ? -5.633 9.128 -0.459 1.00 0.00 97 LYS A N 18
ATOM 27757 C CA . LYS A 1 97 ? -5.651 10.516 -0.906 1.00 0.00 97 LYS A CA 18
ATOM 27758 C C . LYS A 1 97 ? -4.275 11.156 -0.749 1.00 0.00 97 LYS A C 18
ATOM 27759 O O . LYS A 1 97 ? -3.751 11.259 0.360 1.00 0.00 97 LYS A O 18
ATOM 27778 N N . ILE A 1 98 ? -3.697 11.585 -1.866 1.00 0.00 98 ILE A N 18
ATOM 27779 C CA . ILE A 1 98 ? -2.383 12.217 -1.851 1.00 0.00 98 ILE A CA 18
ATOM 27780 C C . ILE A 1 98 ? -2.475 13.685 -2.256 1.00 0.00 98 ILE A C 18
ATOM 27781 O O . ILE A 1 98 ? -2.864 14.008 -3.378 1.00 0.00 98 ILE A O 18
ATOM 27797 N N . THR A 1 99 ? -2.111 14.571 -1.334 1.00 0.00 99 THR A N 18
ATOM 27798 C CA . THR A 1 99 ? -2.151 16.005 -1.594 1.00 0.00 99 THR A CA 18
ATOM 27799 C C . THR A 1 99 ? -0.799 16.513 -2.078 1.00 0.00 99 THR A C 18
ATOM 27800 O O . THR A 1 99 ? 0.247 15.997 -1.686 1.00 0.00 99 THR A O 18
ATOM 27811 N N . GLY A 1 100 ? -0.825 17.531 -2.934 1.00 0.00 100 GLY A N 18
ATOM 27812 C CA . GLY A 1 100 ? 0.406 18.093 -3.457 1.00 0.00 100 GLY A CA 18
ATOM 27813 C C . GLY A 1 100 ? 0.541 19.573 -3.156 1.00 0.00 100 GLY A C 18
ATOM 27814 O O . GLY A 1 100 ? -0.274 20.381 -3.601 1.00 0.00 100 GLY A O 18
ATOM 27818 N N . ASP A 1 101 ? 1.573 19.929 -2.399 1.00 0.00 101 ASP A N 18
ATOM 27819 C CA . ASP A 1 101 ? 1.812 21.322 -2.039 1.00 0.00 101 ASP A CA 18
ATOM 27820 C C . ASP A 1 101 ? 3.229 21.744 -2.415 1.00 0.00 101 ASP A C 18
ATOM 27821 O O . ASP A 1 101 ? 4.129 20.911 -2.518 1.00 0.00 101 ASP A O 18
ATOM 27830 N N . ASP A 1 102 ? 3.419 23.043 -2.618 1.00 0.00 102 ASP A N 18
ATOM 27831 C CA . ASP A 1 102 ? 4.726 23.577 -2.983 1.00 0.00 102 ASP A CA 18
ATOM 27832 C C . ASP A 1 102 ? 5.775 23.205 -1.940 1.00 0.00 102 ASP A C 18
ATOM 27833 O O . ASP A 1 102 ? 5.591 23.445 -0.747 1.00 0.00 102 ASP A O 18
ATOM 27842 N N . SER A 1 103 ? 6.875 22.616 -2.399 1.00 0.00 103 SER A N 18
ATOM 27843 C CA . SER A 1 103 ? 7.952 22.205 -1.505 1.00 0.00 103 SER A CA 18
ATOM 27844 C C . SER A 1 103 ? 8.938 23.348 -1.282 1.00 0.00 103 SER A C 18
ATOM 27845 O O . SER A 1 103 ? 9.740 23.669 -2.158 1.00 0.00 103 SER A O 18
ATOM 27853 N N . MET A 1 104 ? 8.871 23.958 -0.103 1.00 0.00 104 MET A N 18
ATOM 27854 C CA . MET A 1 104 ? 9.758 25.064 0.236 1.00 0.00 104 MET A CA 18
ATOM 27855 C C . MET A 1 104 ? 10.470 24.803 1.560 1.00 0.00 104 MET A C 18
ATOM 27856 O O . MET A 1 104 ? 9.848 24.810 2.622 1.00 0.00 104 MET A O 18
ATOM 27870 N N . ARG A 1 105 ? 11.777 24.573 1.488 1.00 0.00 105 ARG A N 18
ATOM 27871 C CA . ARG A 1 105 ? 12.573 24.308 2.681 1.00 0.00 105 ARG A CA 18
ATOM 27872 C C . ARG A 1 105 ? 13.453 25.507 3.024 1.00 0.00 105 ARG A C 18
ATOM 27873 O O . ARG A 1 105 ? 13.784 26.315 2.157 1.00 0.00 105 ARG A O 18
ATOM 27894 N N . SER A 1 106 ? 13.828 25.614 4.295 1.00 0.00 106 SER A N 18
ATOM 27895 C CA . SER A 1 106 ? 14.666 26.716 4.754 1.00 0.00 106 SER A CA 18
ATOM 27896 C C . SER A 1 106 ? 15.219 26.434 6.147 1.00 0.00 106 SER A C 18
ATOM 27897 O O . SER A 1 106 ? 14.683 25.607 6.884 1.00 0.00 106 SER A O 18
ATOM 27905 N N . GLY A 1 107 ? 16.296 27.128 6.502 1.00 0.00 107 GLY A N 18
ATOM 27906 C CA . GLY A 1 107 ? 16.905 26.939 7.805 1.00 0.00 107 GLY A CA 18
ATOM 27907 C C . GLY A 1 107 ? 18.299 27.529 7.886 1.00 0.00 107 GLY A C 18
ATOM 27908 O O . GLY A 1 107 ? 19.072 27.482 6.928 1.00 0.00 107 GLY A O 18
ATOM 27912 N N . PRO A 1 108 ? 18.638 28.101 9.051 1.00 0.00 108 PRO A N 18
ATOM 27913 C CA . PRO A 1 108 ? 19.949 28.714 9.279 1.00 0.00 108 PRO A CA 18
ATOM 27914 C C . PRO A 1 108 ? 21.069 27.681 9.349 1.00 0.00 108 PRO A C 18
ATOM 27915 O O . PRO A 1 108 ? 22.107 27.832 8.705 1.00 0.00 108 PRO A O 18
ATOM 27926 N N . SER A 1 109 ? 20.850 26.631 10.134 1.00 0.00 109 SER A N 18
ATOM 27927 C CA . SER A 1 109 ? 21.843 25.573 10.290 1.00 0.00 109 SER A CA 18
ATOM 27928 C C . SER A 1 109 ? 21.675 24.508 9.211 1.00 0.00 109 SER A C 18
ATOM 27929 O O . SER A 1 109 ? 20.571 24.022 8.968 1.00 0.00 109 SER A O 18
ATOM 27937 N N . SER A 1 110 ? 22.781 24.150 8.565 1.00 0.00 110 SER A N 18
ATOM 27938 C CA . SER A 1 110 ? 22.757 23.145 7.509 1.00 0.00 110 SER A CA 18
ATOM 27939 C C . SER A 1 110 ? 22.802 21.738 8.096 1.00 0.00 110 SER A C 18
ATOM 27940 O O . SER A 1 110 ? 21.975 20.889 7.768 1.00 0.00 110 SER A O 18
ATOM 27948 N N . GLY A 1 111 ? 23.777 21.498 8.969 1.00 0.00 111 GLY A N 18
ATOM 27949 C CA . GLY A 1 111 ? 23.913 20.193 9.589 1.00 0.00 111 GLY A CA 18
ATOM 27950 C C . GLY A 1 111 ? 25.225 19.519 9.238 1.00 0.00 111 GLY A C 18
ATOM 27951 O O . GLY A 1 111 ? 25.699 19.620 8.107 1.00 0.00 111 GLY A O 18
ATOM 27955 N N . GLY A 1 1 ? 10.016 -32.970 25.795 1.00 0.00 1 GLY A N 19
ATOM 27956 C CA . GLY A 1 1 ? 9.192 -32.205 26.712 1.00 0.00 1 GLY A CA 19
ATOM 27957 C C . GLY A 1 1 ? 7.815 -31.915 26.151 1.00 0.00 1 GLY A C 19
ATOM 27958 O O . GLY A 1 1 ? 7.289 -32.687 25.348 1.00 0.00 1 GLY A O 19
ATOM 27962 N N . SER A 1 2 ? 7.226 -30.801 26.574 1.00 0.00 2 SER A N 19
ATOM 27963 C CA . SER A 1 2 ? 5.898 -30.415 26.112 1.00 0.00 2 SER A CA 19
ATOM 27964 C C . SER A 1 2 ? 5.992 -29.430 24.950 1.00 0.00 2 SER A C 19
ATOM 27965 O O . SER A 1 2 ? 6.983 -28.713 24.808 1.00 0.00 2 SER A O 19
ATOM 27973 N N . SER A 1 3 ? 4.954 -29.403 24.121 1.00 0.00 3 SER A N 19
ATOM 27974 C CA . SER A 1 3 ? 4.920 -28.510 22.968 1.00 0.00 3 SER A CA 19
ATOM 27975 C C . SER A 1 3 ? 3.497 -28.034 22.692 1.00 0.00 3 SER A C 19
ATOM 27976 O O . SER A 1 3 ? 2.536 -28.786 22.852 1.00 0.00 3 SER A O 19
ATOM 27984 N N . GLY A 1 4 ? 3.370 -26.778 22.275 1.00 0.00 4 GLY A N 19
ATOM 27985 C CA . GLY A 1 4 ? 2.062 -26.222 21.982 1.00 0.00 4 GLY A CA 19
ATOM 27986 C C . GLY A 1 4 ? 1.908 -24.802 22.491 1.00 0.00 4 GLY A C 19
ATOM 27987 O O . GLY A 1 4 ? 1.388 -24.581 23.584 1.00 0.00 4 GLY A O 19
ATOM 27991 N N . SER A 1 5 ? 2.363 -23.838 21.697 1.00 0.00 5 SER A N 19
ATOM 27992 C CA . SER A 1 5 ? 2.279 -22.433 22.076 1.00 0.00 5 SER A CA 19
ATOM 27993 C C . SER A 1 5 ? 1.412 -21.655 21.089 1.00 0.00 5 SER A C 19
ATOM 27994 O O . SER A 1 5 ? 1.744 -20.535 20.704 1.00 0.00 5 SER A O 19
ATOM 28002 N N . SER A 1 6 ? 0.300 -22.260 20.685 1.00 0.00 6 SER A N 19
ATOM 28003 C CA . SER A 1 6 ? -0.614 -21.627 19.741 1.00 0.00 6 SER A CA 19
ATOM 28004 C C . SER A 1 6 ? -2.008 -22.239 19.840 1.00 0.00 6 SER A C 19
ATOM 28005 O O . SER A 1 6 ? -2.221 -23.213 20.562 1.00 0.00 6 SER A O 19
ATOM 28013 N N . GLY A 1 7 ? -2.955 -21.660 19.109 1.00 0.00 7 GLY A N 19
ATOM 28014 C CA . GLY A 1 7 ? -4.317 -22.161 19.128 1.00 0.00 7 GLY A CA 19
ATOM 28015 C C . GLY A 1 7 ? -5.320 -21.133 18.642 1.00 0.00 7 GLY A C 19
ATOM 28016 O O . GLY A 1 7 ? -5.898 -20.395 19.439 1.00 0.00 7 GLY A O 19
ATOM 28020 N N . ALA A 1 8 ? -5.525 -21.084 17.330 1.00 0.00 8 ALA A N 19
ATOM 28021 C CA . ALA A 1 8 ? -6.465 -20.139 16.739 1.00 0.00 8 ALA A CA 19
ATOM 28022 C C . ALA A 1 8 ? -7.002 -20.657 15.410 1.00 0.00 8 ALA A C 19
ATOM 28023 O O . ALA A 1 8 ? -6.250 -21.188 14.591 1.00 0.00 8 ALA A O 19
ATOM 28030 N N . ILE A 1 9 ? -8.305 -20.502 15.202 1.00 0.00 9 ILE A N 19
ATOM 28031 C CA . ILE A 1 9 ? -8.941 -20.954 13.971 1.00 0.00 9 ILE A CA 19
ATOM 28032 C C . ILE A 1 9 ? -8.929 -19.858 12.911 1.00 0.00 9 ILE A C 19
ATOM 28033 O O . ILE A 1 9 ? -9.453 -18.766 13.126 1.00 0.00 9 ILE A O 19
ATOM 28049 N N . ASN A 1 10 ? -8.328 -20.159 11.764 1.00 0.00 10 ASN A N 19
ATOM 28050 C CA . ASN A 1 10 ? -8.249 -19.199 10.668 1.00 0.00 10 ASN A CA 19
ATOM 28051 C C . ASN A 1 10 ? -7.661 -19.848 9.419 1.00 0.00 10 ASN A C 19
ATOM 28052 O O . ASN A 1 10 ? -6.534 -20.341 9.435 1.00 0.00 10 ASN A O 19
ATOM 28063 N N . SER A 1 11 ? -8.433 -19.842 8.337 1.00 0.00 11 SER A N 19
ATOM 28064 C CA . SER A 1 11 ? -7.991 -20.432 7.079 1.00 0.00 11 SER A CA 19
ATOM 28065 C C . SER A 1 11 ? -7.070 -19.478 6.325 1.00 0.00 11 SER A C 19
ATOM 28066 O O . SER A 1 11 ? -5.998 -19.869 5.861 1.00 0.00 11 SER A O 19
ATOM 28074 N N . ARG A 1 12 ? -7.495 -18.224 6.208 1.00 0.00 12 ARG A N 19
ATOM 28075 C CA . ARG A 1 12 ? -6.710 -17.213 5.510 1.00 0.00 12 ARG A CA 19
ATOM 28076 C C . ARG A 1 12 ? -7.358 -15.838 5.636 1.00 0.00 12 ARG A C 19
ATOM 28077 O O . ARG A 1 12 ? -8.583 -15.717 5.658 1.00 0.00 12 ARG A O 19
ATOM 28098 N N . HIS A 1 13 ? -6.528 -14.803 5.720 1.00 0.00 13 HIS A N 19
ATOM 28099 C CA . HIS A 1 13 ? -7.020 -13.436 5.845 1.00 0.00 13 HIS A CA 19
ATOM 28100 C C . HIS A 1 13 ? -5.870 -12.436 5.773 1.00 0.00 13 HIS A C 19
ATOM 28101 O O . HIS A 1 13 ? -4.761 -12.715 6.229 1.00 0.00 13 HIS A O 19
ATOM 28116 N N . VAL A 1 14 ? -6.142 -11.269 5.196 1.00 0.00 14 VAL A N 19
ATOM 28117 C CA . VAL A 1 14 ? -5.131 -10.227 5.065 1.00 0.00 14 VAL A CA 19
ATOM 28118 C C . VAL A 1 14 ? -5.766 -8.842 5.059 1.00 0.00 14 VAL A C 19
ATOM 28119 O O . VAL A 1 14 ? -6.834 -8.640 4.480 1.00 0.00 14 VAL A O 19
ATOM 28132 N N . SER A 1 15 ? -5.103 -7.890 5.708 1.00 0.00 15 SER A N 19
ATOM 28133 C CA . SER A 1 15 ? -5.605 -6.523 5.781 1.00 0.00 15 SER A CA 19
ATOM 28134 C C . SER A 1 15 ? -4.471 -5.542 6.061 1.00 0.00 15 SER A C 19
ATOM 28135 O O . SER A 1 15 ? -3.679 -5.739 6.983 1.00 0.00 15 SER A O 19
ATOM 28143 N N . ALA A 1 16 ? -4.399 -4.484 5.260 1.00 0.00 16 ALA A N 19
ATOM 28144 C CA . ALA A 1 16 ? -3.364 -3.471 5.422 1.00 0.00 16 ALA A CA 19
ATOM 28145 C C . ALA A 1 16 ? -3.914 -2.232 6.120 1.00 0.00 16 ALA A C 19
ATOM 28146 O O . ALA A 1 16 ? -5.083 -1.882 5.955 1.00 0.00 16 ALA A O 19
ATOM 28153 N N . TYR A 1 17 ? -3.064 -1.572 6.899 1.00 0.00 17 TYR A N 19
ATOM 28154 C CA . TYR A 1 17 ? -3.466 -0.373 7.625 1.00 0.00 17 TYR A CA 19
ATOM 28155 C C . TYR A 1 17 ? -2.279 0.563 7.830 1.00 0.00 17 TYR A C 19
ATOM 28156 O O . TYR A 1 17 ? -1.149 0.118 8.024 1.00 0.00 17 TYR A O 19
ATOM 28174 N N . GLY A 1 18 ? -2.546 1.865 7.785 1.00 0.00 18 GLY A N 19
ATOM 28175 C CA . GLY A 1 18 ? -1.491 2.845 7.968 1.00 0.00 18 GLY A CA 19
ATOM 28176 C C . GLY A 1 18 ? -1.896 4.228 7.497 1.00 0.00 18 GLY A C 19
ATOM 28177 O O . GLY A 1 18 ? -2.980 4.427 6.948 1.00 0.00 18 GLY A O 19
ATOM 28181 N N . PRO A 1 19 ? -1.013 5.214 7.714 1.00 0.00 19 PRO A N 19
ATOM 28182 C CA . PRO A 1 19 ? -1.263 6.602 7.316 1.00 0.00 19 PRO A CA 19
ATOM 28183 C C . PRO A 1 19 ? -1.242 6.784 5.802 1.00 0.00 19 PRO A C 19
ATOM 28184 O O . PRO A 1 19 ? -2.089 7.476 5.239 1.00 0.00 19 PRO A O 19
ATOM 28195 N N . GLY A 1 20 ? -0.269 6.157 5.148 1.00 0.00 20 GLY A N 19
ATOM 28196 C CA . GLY A 1 20 ? -0.157 6.262 3.705 1.00 0.00 20 GLY A CA 19
ATOM 28197 C C . GLY A 1 20 ? -1.362 5.686 2.987 1.00 0.00 20 GLY A C 19
ATOM 28198 O O . GLY A 1 20 ? -1.734 6.155 1.910 1.00 0.00 20 GLY A O 19
ATOM 28202 N N . LEU A 1 21 ? -1.971 4.667 3.581 1.00 0.00 21 LEU A N 19
ATOM 28203 C CA . LEU A 1 21 ? -3.141 4.025 2.991 1.00 0.00 21 LEU A CA 19
ATOM 28204 C C . LEU A 1 21 ? -4.365 4.929 3.087 1.00 0.00 21 LEU A C 19
ATOM 28205 O O . LEU A 1 21 ? -5.173 4.998 2.160 1.00 0.00 21 LEU A O 19
ATOM 28221 N N . SER A 1 22 ? -4.495 5.623 4.213 1.00 0.00 22 SER A N 19
ATOM 28222 C CA . SER A 1 22 ? -5.622 6.522 4.431 1.00 0.00 22 SER A CA 19
ATOM 28223 C C . SER A 1 22 ? -5.451 7.811 3.632 1.00 0.00 22 SER A C 19
ATOM 28224 O O . SER A 1 22 ? -6.405 8.320 3.041 1.00 0.00 22 SER A O 19
ATOM 28232 N N . HIS A 1 23 ? -4.229 8.334 3.618 1.00 0.00 23 HIS A N 19
ATOM 28233 C CA . HIS A 1 23 ? -3.932 9.563 2.892 1.00 0.00 23 HIS A CA 19
ATOM 28234 C C . HIS A 1 23 ? -2.433 9.846 2.894 1.00 0.00 23 HIS A C 19
ATOM 28235 O O . HIS A 1 23 ? -1.651 9.102 3.486 1.00 0.00 23 HIS A O 19
ATOM 28250 N N . GLY A 1 24 ? -2.038 10.927 2.228 1.00 0.00 24 GLY A N 19
ATOM 28251 C CA . GLY A 1 24 ? -0.634 11.288 2.165 1.00 0.00 24 GLY A CA 19
ATOM 28252 C C . GLY A 1 24 ? -0.397 12.557 1.371 1.00 0.00 24 GLY A C 19
ATOM 28253 O O . GLY A 1 24 ? -1.340 13.275 1.039 1.00 0.00 24 GLY A O 19
ATOM 28257 N N . MET A 1 25 ? 0.866 12.835 1.065 1.00 0.00 25 MET A N 19
ATOM 28258 C CA . MET A 1 25 ? 1.224 14.027 0.305 1.00 0.00 25 MET A CA 19
ATOM 28259 C C . MET A 1 25 ? 2.293 13.708 -0.735 1.00 0.00 25 MET A C 19
ATOM 28260 O O . MET A 1 25 ? 3.078 12.775 -0.567 1.00 0.00 25 MET A O 19
ATOM 28274 N N . VAL A 1 26 ? 2.317 14.488 -1.811 1.00 0.00 26 VAL A N 19
ATOM 28275 C CA . VAL A 1 26 ? 3.290 14.289 -2.878 1.00 0.00 26 VAL A CA 19
ATOM 28276 C C . VAL A 1 26 ? 4.715 14.460 -2.362 1.00 0.00 26 VAL A C 19
ATOM 28277 O O . VAL A 1 26 ? 4.968 15.262 -1.464 1.00 0.00 26 VAL A O 19
ATOM 28290 N N . ASN A 1 27 ? 5.642 13.701 -2.937 1.00 0.00 27 ASN A N 19
ATOM 28291 C CA . ASN A 1 27 ? 7.042 13.768 -2.535 1.00 0.00 27 ASN A CA 19
ATOM 28292 C C . ASN A 1 27 ? 7.235 13.188 -1.138 1.00 0.00 27 ASN A C 19
ATOM 28293 O O . ASN A 1 27 ? 8.183 13.537 -0.433 1.00 0.00 27 ASN A O 19
ATOM 28304 N N . LYS A 1 28 ? 6.331 12.298 -0.742 1.00 0.00 28 LYS A N 19
ATOM 28305 C CA . LYS A 1 28 ? 6.402 11.666 0.570 1.00 0.00 28 LYS A CA 19
ATOM 28306 C C . LYS A 1 28 ? 6.028 10.190 0.483 1.00 0.00 28 LYS A C 19
ATOM 28307 O O . LYS A 1 28 ? 4.931 9.826 0.060 1.00 0.00 28 LYS A O 19
ATOM 28326 N N . PRO A 1 29 ? 6.960 9.317 0.895 1.00 0.00 29 PRO A N 19
ATOM 28327 C CA . PRO A 1 29 ? 6.750 7.867 0.875 1.00 0.00 29 PRO A CA 19
ATOM 28328 C C . PRO A 1 29 ? 5.729 7.415 1.913 1.00 0.00 29 PRO A C 19
ATOM 28329 O O . PRO A 1 29 ? 6.031 7.339 3.103 1.00 0.00 29 PRO A O 19
ATOM 28340 N N . ALA A 1 30 ? 4.518 7.115 1.453 1.00 0.00 30 ALA A N 19
ATOM 28341 C CA . ALA A 1 30 ? 3.453 6.667 2.342 1.00 0.00 30 ALA A CA 19
ATOM 28342 C C . ALA A 1 30 ? 3.757 5.286 2.911 1.00 0.00 30 ALA A C 19
ATOM 28343 O O . ALA A 1 30 ? 3.715 4.284 2.196 1.00 0.00 30 ALA A O 19
ATOM 28350 N N . THR A 1 31 ? 4.063 5.238 4.204 1.00 0.00 31 THR A N 19
ATOM 28351 C CA . THR A 1 31 ? 4.376 3.980 4.869 1.00 0.00 31 THR A CA 19
ATOM 28352 C C . THR A 1 31 ? 3.133 3.372 5.509 1.00 0.00 31 THR A C 19
ATOM 28353 O O . THR A 1 31 ? 2.306 4.083 6.080 1.00 0.00 31 THR A O 19
ATOM 28364 N N . PHE A 1 32 ? 3.007 2.053 5.411 1.00 0.00 32 PHE A N 19
ATOM 28365 C CA . PHE A 1 32 ? 1.863 1.350 5.981 1.00 0.00 32 PHE A CA 19
ATOM 28366 C C . PHE A 1 32 ? 2.230 -0.089 6.335 1.00 0.00 32 PHE A C 19
ATOM 28367 O O . PHE A 1 32 ? 3.223 -0.627 5.844 1.00 0.00 32 PHE A O 19
ATOM 28384 N N . THR A 1 33 ? 1.422 -0.706 7.191 1.00 0.00 33 THR A N 19
ATOM 28385 C CA . THR A 1 33 ? 1.662 -2.080 7.613 1.00 0.00 33 THR A CA 19
ATOM 28386 C C . THR A 1 33 ? 0.685 -3.039 6.942 1.00 0.00 33 THR A C 19
ATOM 28387 O O . THR A 1 33 ? -0.499 -2.732 6.795 1.00 0.00 33 THR A O 19
ATOM 28398 N N . ILE A 1 34 ? 1.186 -4.202 6.539 1.00 0.00 34 ILE A N 19
ATOM 28399 C CA . ILE A 1 34 ? 0.356 -5.206 5.886 1.00 0.00 34 ILE A CA 19
ATOM 28400 C C . ILE A 1 34 ? 0.227 -6.458 6.747 1.00 0.00 34 ILE A C 19
ATOM 28401 O O . ILE A 1 34 ? 1.210 -7.156 6.998 1.00 0.00 34 ILE A O 19
ATOM 28417 N N . VAL A 1 35 ? -0.992 -6.737 7.197 1.00 0.00 35 VAL A N 19
ATOM 28418 C CA . VAL A 1 35 ? -1.251 -7.907 8.028 1.00 0.00 35 VAL A CA 19
ATOM 28419 C C . VAL A 1 35 ? -1.069 -9.196 7.235 1.00 0.00 35 VAL A C 19
ATOM 28420 O O . VAL A 1 35 ? -1.978 -9.638 6.530 1.00 0.00 35 VAL A O 19
ATOM 28433 N N . THR A 1 36 ? 0.110 -9.797 7.354 1.00 0.00 36 THR A N 19
ATOM 28434 C CA . THR A 1 36 ? 0.412 -11.036 6.648 1.00 0.00 36 THR A CA 19
ATOM 28435 C C . THR A 1 36 ? 0.926 -12.104 7.606 1.00 0.00 36 THR A C 19
ATOM 28436 O O . THR A 1 36 ? 1.762 -12.931 7.240 1.00 0.00 36 THR A O 19
ATOM 28447 N N . LYS A 1 37 ? 0.421 -12.082 8.835 1.00 0.00 37 LYS A N 19
ATOM 28448 C CA . LYS A 1 37 ? 0.827 -13.050 9.847 1.00 0.00 37 LYS A CA 19
ATOM 28449 C C . LYS A 1 37 ? 0.110 -14.381 9.646 1.00 0.00 37 LYS A C 19
ATOM 28450 O O . LYS A 1 37 ? 0.747 -15.423 9.490 1.00 0.00 37 LYS A O 19
ATOM 28469 N N . ASP A 1 38 ? -1.218 -14.338 9.649 1.00 0.00 38 ASP A N 19
ATOM 28470 C CA . ASP A 1 38 ? -2.022 -15.541 9.465 1.00 0.00 38 ASP A CA 19
ATOM 28471 C C . ASP A 1 38 ? -1.999 -15.992 8.007 1.00 0.00 38 ASP A C 19
ATOM 28472 O O . ASP A 1 38 ? -1.818 -17.173 7.716 1.00 0.00 38 ASP A O 19
ATOM 28481 N N . ALA A 1 39 ? -2.184 -15.042 7.096 1.00 0.00 39 ALA A N 19
ATOM 28482 C CA . ALA A 1 39 ? -2.183 -15.341 5.670 1.00 0.00 39 ALA A CA 19
ATOM 28483 C C . ALA A 1 39 ? -1.157 -16.419 5.335 1.00 0.00 39 ALA A C 19
ATOM 28484 O O . ALA A 1 39 ? -1.406 -17.290 4.503 1.00 0.00 39 ALA A O 19
ATOM 28491 N N . GLY A 1 40 ? -0.002 -16.352 5.990 1.00 0.00 40 GLY A N 19
ATOM 28492 C CA . GLY A 1 40 ? 1.045 -17.328 5.747 1.00 0.00 40 GLY A CA 19
ATOM 28493 C C . GLY A 1 40 ? 1.677 -17.171 4.378 1.00 0.00 40 GLY A C 19
ATOM 28494 O O . GLY A 1 40 ? 0.986 -16.904 3.396 1.00 0.00 40 GLY A O 19
ATOM 28498 N N . GLU A 1 41 ? 2.995 -17.336 4.314 1.00 0.00 41 GLU A N 19
ATOM 28499 C CA . GLU A 1 41 ? 3.720 -17.209 3.056 1.00 0.00 41 GLU A CA 19
ATOM 28500 C C . GLU A 1 41 ? 2.879 -17.720 1.889 1.00 0.00 41 GLU A C 19
ATOM 28501 O O . GLU A 1 41 ? 2.394 -18.850 1.908 1.00 0.00 41 GLU A O 19
ATOM 28513 N N . GLY A 1 42 ? 2.711 -16.877 0.874 1.00 0.00 42 GLY A N 19
ATOM 28514 C CA . GLY A 1 42 ? 1.928 -17.261 -0.286 1.00 0.00 42 GLY A CA 19
ATOM 28515 C C . GLY A 1 42 ? 2.325 -16.494 -1.532 1.00 0.00 42 GLY A C 19
ATOM 28516 O O . GLY A 1 42 ? 3.498 -16.459 -1.901 1.00 0.00 42 GLY A O 19
ATOM 28520 N N . GLY A 1 43 ? 1.343 -15.877 -2.183 1.00 0.00 43 GLY A N 19
ATOM 28521 C CA . GLY A 1 43 ? 1.616 -15.117 -3.389 1.00 0.00 43 GLY A CA 19
ATOM 28522 C C . GLY A 1 43 ? 0.930 -13.765 -3.390 1.00 0.00 43 GLY A C 19
ATOM 28523 O O . GLY A 1 43 ? 0.008 -13.529 -4.172 1.00 0.00 43 GLY A O 19
ATOM 28527 N N . LEU A 1 44 ? 1.379 -12.876 -2.511 1.00 0.00 44 LEU A N 19
ATOM 28528 C CA . LEU A 1 44 ? 0.801 -11.540 -2.412 1.00 0.00 44 LEU A CA 19
ATOM 28529 C C . LEU A 1 44 ? 1.234 -10.671 -3.588 1.00 0.00 44 LEU A C 19
ATOM 28530 O O . LEU A 1 44 ? 2.336 -10.825 -4.115 1.00 0.00 44 LEU A O 19
ATOM 28546 N N . SER A 1 45 ? 0.360 -9.755 -3.994 1.00 0.00 45 SER A N 19
ATOM 28547 C CA . SER A 1 45 ? 0.651 -8.861 -5.109 1.00 0.00 45 SER A CA 19
ATOM 28548 C C . SER A 1 45 ? 0.486 -7.403 -4.693 1.00 0.00 45 SER A C 19
ATOM 28549 O O . SER A 1 45 ? -0.515 -7.028 -4.081 1.00 0.00 45 SER A O 19
ATOM 28557 N N . LEU A 1 46 ? 1.476 -6.583 -5.031 1.00 0.00 46 LEU A N 19
ATOM 28558 C CA . LEU A 1 46 ? 1.443 -5.164 -4.693 1.00 0.00 46 LEU A CA 19
ATOM 28559 C C . LEU A 1 46 ? 1.559 -4.304 -5.947 1.00 0.00 46 LEU A C 19
ATOM 28560 O O . LEU A 1 46 ? 2.458 -4.498 -6.765 1.00 0.00 46 LEU A O 19
ATOM 28576 N N . ALA A 1 47 ? 0.644 -3.350 -6.091 1.00 0.00 47 ALA A N 19
ATOM 28577 C CA . ALA A 1 47 ? 0.646 -2.457 -7.243 1.00 0.00 47 ALA A CA 19
ATOM 28578 C C . ALA A 1 47 ? -0.130 -1.178 -6.947 1.00 0.00 47 ALA A C 19
ATOM 28579 O O . ALA A 1 47 ? -1.217 -1.219 -6.371 1.00 0.00 47 ALA A O 19
ATOM 28586 N N . VAL A 1 48 ? 0.436 -0.042 -7.345 1.00 0.00 48 VAL A N 19
ATOM 28587 C CA . VAL A 1 48 ? -0.204 1.249 -7.122 1.00 0.00 48 VAL A CA 19
ATOM 28588 C C . VAL A 1 48 ? -0.613 1.894 -8.442 1.00 0.00 48 VAL A C 19
ATOM 28589 O O . VAL A 1 48 ? 0.214 2.084 -9.333 1.00 0.00 48 VAL A O 19
ATOM 28602 N N . GLU A 1 49 ? -1.894 2.228 -8.559 1.00 0.00 49 GLU A N 19
ATOM 28603 C CA . GLU A 1 49 ? -2.412 2.852 -9.771 1.00 0.00 49 GLU A CA 19
ATOM 28604 C C . GLU A 1 49 ? -3.086 4.183 -9.452 1.00 0.00 49 GLU A C 19
ATOM 28605 O O . GLU A 1 49 ? -4.202 4.219 -8.934 1.00 0.00 49 GLU A O 19
ATOM 28617 N N . GLY A 1 50 ? -2.399 5.278 -9.765 1.00 0.00 50 GLY A N 19
ATOM 28618 C CA . GLY A 1 50 ? -2.945 6.597 -9.504 1.00 0.00 50 GLY A CA 19
ATOM 28619 C C . GLY A 1 50 ? -2.577 7.600 -10.579 1.00 0.00 50 GLY A C 19
ATOM 28620 O O . GLY A 1 50 ? -2.372 7.249 -11.741 1.00 0.00 50 GLY A O 19
ATOM 28624 N N . PRO A 1 51 ? -2.489 8.881 -10.193 1.00 0.00 51 PRO A N 19
ATOM 28625 C CA . PRO A 1 51 ? -2.143 9.965 -11.118 1.00 0.00 51 PRO A CA 19
ATOM 28626 C C . PRO A 1 51 ? -0.689 9.899 -11.571 1.00 0.00 51 PRO A C 19
ATOM 28627 O O . PRO A 1 51 ? -0.245 10.707 -12.386 1.00 0.00 51 PRO A O 19
ATOM 28638 N N . SER A 1 52 ? 0.049 8.931 -11.037 1.00 0.00 52 SER A N 19
ATOM 28639 C CA . SER A 1 52 ? 1.456 8.762 -11.383 1.00 0.00 52 SER A CA 19
ATOM 28640 C C . SER A 1 52 ? 2.015 7.480 -10.775 1.00 0.00 52 SER A C 19
ATOM 28641 O O . SER A 1 52 ? 1.646 7.092 -9.666 1.00 0.00 52 SER A O 19
ATOM 28649 N N . LYS A 1 53 ? 2.909 6.825 -11.508 1.00 0.00 53 LYS A N 19
ATOM 28650 C CA . LYS A 1 53 ? 3.522 5.587 -11.043 1.00 0.00 53 LYS A CA 19
ATOM 28651 C C . LYS A 1 53 ? 4.426 5.846 -9.842 1.00 0.00 53 LYS A C 19
ATOM 28652 O O . LYS A 1 53 ? 5.478 6.473 -9.968 1.00 0.00 53 LYS A O 19
ATOM 28671 N N . ALA A 1 54 ? 4.010 5.358 -8.678 1.00 0.00 54 ALA A N 19
ATOM 28672 C CA . ALA A 1 54 ? 4.785 5.533 -7.455 1.00 0.00 54 ALA A CA 19
ATOM 28673 C C . ALA A 1 54 ? 5.553 4.263 -7.105 1.00 0.00 54 ALA A C 19
ATOM 28674 O O . ALA A 1 54 ? 4.965 3.192 -6.960 1.00 0.00 54 ALA A O 19
ATOM 28681 N N . GLU A 1 55 ? 6.870 4.391 -6.971 1.00 0.00 55 GLU A N 19
ATOM 28682 C CA . GLU A 1 55 ? 7.717 3.252 -6.639 1.00 0.00 55 GLU A CA 19
ATOM 28683 C C . GLU A 1 55 ? 7.294 2.627 -5.313 1.00 0.00 55 GLU A C 19
ATOM 28684 O O . GLU A 1 55 ? 7.196 3.312 -4.295 1.00 0.00 55 GLU A O 19
ATOM 28696 N N . ILE A 1 56 ? 7.042 1.322 -5.335 1.00 0.00 56 ILE A N 19
ATOM 28697 C CA . ILE A 1 56 ? 6.630 0.604 -4.136 1.00 0.00 56 ILE A CA 19
ATOM 28698 C C . ILE A 1 56 ? 7.762 -0.265 -3.599 1.00 0.00 56 ILE A C 19
ATOM 28699 O O . ILE A 1 56 ? 8.299 -1.115 -4.310 1.00 0.00 56 ILE A O 19
ATOM 28715 N N . THR A 1 57 ? 8.119 -0.048 -2.337 1.00 0.00 57 THR A N 19
ATOM 28716 C CA . THR A 1 57 ? 9.187 -0.812 -1.703 1.00 0.00 57 THR A CA 19
ATOM 28717 C C . THR A 1 57 ? 8.652 -2.102 -1.092 1.00 0.00 57 THR A C 19
ATOM 28718 O O . THR A 1 57 ? 7.458 -2.391 -1.176 1.00 0.00 57 THR A O 19
ATOM 28729 N N . CYS A 1 58 ? 9.542 -2.873 -0.478 1.00 0.00 58 CYS A N 19
ATOM 28730 C CA . CYS A 1 58 ? 9.159 -4.134 0.147 1.00 0.00 58 CYS A CA 19
ATOM 28731 C C . CYS A 1 58 ? 10.202 -4.573 1.170 1.00 0.00 58 CYS A C 19
ATOM 28732 O O . CYS A 1 58 ? 11.369 -4.777 0.836 1.00 0.00 58 CYS A O 19
ATOM 28740 N N . LYS A 1 59 ? 9.773 -4.713 2.420 1.00 0.00 59 LYS A N 19
ATOM 28741 C CA . LYS A 1 59 ? 10.669 -5.127 3.494 1.00 0.00 59 LYS A CA 19
ATOM 28742 C C . LYS A 1 59 ? 10.151 -6.388 4.179 1.00 0.00 59 LYS A C 19
ATOM 28743 O O . LYS A 1 59 ? 8.946 -6.636 4.215 1.00 0.00 59 LYS A O 19
ATOM 28762 N N . ASP A 1 60 ? 11.069 -7.179 4.723 1.00 0.00 60 ASP A N 19
ATOM 28763 C CA . ASP A 1 60 ? 10.704 -8.413 5.410 1.00 0.00 60 ASP A CA 19
ATOM 28764 C C . ASP A 1 60 ? 10.920 -8.282 6.914 1.00 0.00 60 ASP A C 19
ATOM 28765 O O . ASP A 1 60 ? 12.037 -8.048 7.372 1.00 0.00 60 ASP A O 19
ATOM 28774 N N . ASN A 1 61 ? 9.842 -8.434 7.677 1.00 0.00 61 ASN A N 19
ATOM 28775 C CA . ASN A 1 61 ? 9.914 -8.331 9.130 1.00 0.00 61 ASN A CA 19
ATOM 28776 C C . ASN A 1 61 ? 10.192 -9.693 9.759 1.00 0.00 61 ASN A C 19
ATOM 28777 O O . ASN A 1 61 ? 10.841 -9.787 10.801 1.00 0.00 61 ASN A O 19
ATOM 28788 N N . LYS A 1 62 ? 9.698 -10.746 9.118 1.00 0.00 62 LYS A N 19
ATOM 28789 C CA . LYS A 1 62 ? 9.894 -12.104 9.612 1.00 0.00 62 LYS A CA 19
ATOM 28790 C C . LYS A 1 62 ? 9.242 -12.285 10.979 1.00 0.00 62 LYS A C 19
ATOM 28791 O O . LYS A 1 62 ? 9.729 -13.049 11.813 1.00 0.00 62 LYS A O 19
ATOM 28810 N N . ASP A 1 63 ? 8.138 -11.580 11.201 1.00 0.00 63 ASP A N 19
ATOM 28811 C CA . ASP A 1 63 ? 7.418 -11.665 12.466 1.00 0.00 63 ASP A CA 19
ATOM 28812 C C . ASP A 1 63 ? 5.931 -11.907 12.229 1.00 0.00 63 ASP A C 19
ATOM 28813 O O . ASP A 1 63 ? 5.251 -12.517 13.054 1.00 0.00 63 ASP A O 19
ATOM 28822 N N . GLY A 1 64 ? 5.431 -11.425 11.095 1.00 0.00 64 GLY A N 19
ATOM 28823 C CA . GLY A 1 64 ? 4.027 -11.598 10.771 1.00 0.00 64 GLY A CA 19
ATOM 28824 C C . GLY A 1 64 ? 3.425 -10.366 10.125 1.00 0.00 64 GLY A C 19
ATOM 28825 O O . GLY A 1 64 ? 2.235 -10.090 10.283 1.00 0.00 64 GLY A O 19
ATOM 28829 N N . THR A 1 65 ? 4.249 -9.620 9.395 1.00 0.00 65 THR A N 19
ATOM 28830 C CA . THR A 1 65 ? 3.792 -8.409 8.725 1.00 0.00 65 THR A CA 19
ATOM 28831 C C . THR A 1 65 ? 4.737 -8.015 7.596 1.00 0.00 65 THR A C 19
ATOM 28832 O O . THR A 1 65 ? 5.820 -8.585 7.453 1.00 0.00 65 THR A O 19
ATOM 28843 N N . CYS A 1 66 ? 4.323 -7.039 6.796 1.00 0.00 66 CYS A N 19
ATOM 28844 C CA . CYS A 1 66 ? 5.133 -6.569 5.679 1.00 0.00 66 CYS A CA 19
ATOM 28845 C C . CYS A 1 66 ? 5.146 -5.045 5.619 1.00 0.00 66 CYS A C 19
ATOM 28846 O O . CYS A 1 66 ? 4.095 -4.406 5.560 1.00 0.00 66 CYS A O 19
ATOM 28854 N N . THR A 1 67 ? 6.343 -4.467 5.637 1.00 0.00 67 THR A N 19
ATOM 28855 C CA . THR A 1 67 ? 6.494 -3.018 5.588 1.00 0.00 67 THR A CA 19
ATOM 28856 C C . THR A 1 67 ? 6.693 -2.534 4.156 1.00 0.00 67 THR A C 19
ATOM 28857 O O . THR A 1 67 ? 7.628 -2.952 3.473 1.00 0.00 67 THR A O 19
ATOM 28868 N N . VAL A 1 68 ? 5.808 -1.650 3.706 1.00 0.00 68 VAL A N 19
ATOM 28869 C CA . VAL A 1 68 ? 5.888 -1.107 2.355 1.00 0.00 68 VAL A CA 19
ATOM 28870 C C . VAL A 1 68 ? 5.726 0.409 2.362 1.00 0.00 68 VAL A C 19
ATOM 28871 O O . VAL A 1 68 ? 5.107 0.973 3.263 1.00 0.00 68 VAL A O 19
ATOM 28884 N N . SER A 1 69 ? 6.287 1.062 1.349 1.00 0.00 69 SER A N 19
ATOM 28885 C CA . SER A 1 69 ? 6.208 2.514 1.239 1.00 0.00 69 SER A CA 19
ATOM 28886 C C . SER A 1 69 ? 6.167 2.947 -0.223 1.00 0.00 69 SER A C 19
ATOM 28887 O O . SER A 1 69 ? 7.011 2.545 -1.025 1.00 0.00 69 SER A O 19
ATOM 28895 N N . TYR A 1 70 ? 5.180 3.768 -0.563 1.00 0.00 70 TYR A N 19
ATOM 28896 C CA . TYR A 1 70 ? 5.027 4.254 -1.929 1.00 0.00 70 TYR A CA 19
ATOM 28897 C C . TYR A 1 70 ? 5.205 5.768 -1.992 1.00 0.00 70 TYR A C 19
ATOM 28898 O O . TYR A 1 70 ? 4.583 6.511 -1.232 1.00 0.00 70 TYR A O 19
ATOM 28916 N N . LEU A 1 71 ? 6.060 6.219 -2.904 1.00 0.00 71 LEU A N 19
ATOM 28917 C CA . LEU A 1 71 ? 6.322 7.645 -3.069 1.00 0.00 71 LEU A CA 19
ATOM 28918 C C . LEU A 1 71 ? 5.624 8.186 -4.312 1.00 0.00 71 LEU A C 19
ATOM 28919 O O . LEU A 1 71 ? 6.065 7.978 -5.442 1.00 0.00 71 LEU A O 19
ATOM 28935 N N . PRO A 1 72 ? 4.508 8.901 -4.101 1.00 0.00 72 PRO A N 19
ATOM 28936 C CA . PRO A 1 72 ? 3.727 9.490 -5.192 1.00 0.00 72 PRO A CA 19
ATOM 28937 C C . PRO A 1 72 ? 4.456 10.645 -5.869 1.00 0.00 72 PRO A C 19
ATOM 28938 O O . PRO A 1 72 ? 5.372 11.236 -5.297 1.00 0.00 72 PRO A O 19
ATOM 28949 N N . THR A 1 73 ? 4.044 10.964 -7.092 1.00 0.00 73 THR A N 19
ATOM 28950 C CA . THR A 1 73 ? 4.658 12.048 -7.848 1.00 0.00 73 THR A CA 19
ATOM 28951 C C . THR A 1 73 ? 3.674 13.190 -8.070 1.00 0.00 73 THR A C 19
ATOM 28952 O O . THR A 1 73 ? 4.069 14.351 -8.182 1.00 0.00 73 THR A O 19
ATOM 28963 N N . ALA A 1 74 ? 2.389 12.855 -8.133 1.00 0.00 74 ALA A N 19
ATOM 28964 C CA . ALA A 1 74 ? 1.348 13.853 -8.339 1.00 0.00 74 ALA A CA 19
ATOM 28965 C C . ALA A 1 74 ? 0.182 13.637 -7.380 1.00 0.00 74 ALA A C 19
ATOM 28966 O O . ALA A 1 74 ? -0.138 12.511 -6.997 1.00 0.00 74 ALA A O 19
ATOM 28973 N N . PRO A 1 75 ? -0.469 14.739 -6.980 1.00 0.00 75 PRO A N 19
ATOM 28974 C CA . PRO A 1 75 ? -1.609 14.695 -6.060 1.00 0.00 75 PRO A CA 19
ATOM 28975 C C . PRO A 1 75 ? -2.848 14.077 -6.701 1.00 0.00 75 PRO A C 19
ATOM 28976 O O . PRO A 1 75 ? -3.142 14.324 -7.870 1.00 0.00 75 PRO A O 19
ATOM 28987 N N . GLY A 1 76 ? -3.570 13.273 -5.927 1.00 0.00 76 GLY A N 19
ATOM 28988 C CA . GLY A 1 76 ? -4.768 12.633 -6.437 1.00 0.00 76 GLY A CA 19
ATOM 28989 C C . GLY A 1 76 ? -5.157 11.406 -5.635 1.00 0.00 76 GLY A C 19
ATOM 28990 O O . GLY A 1 76 ? -4.767 11.265 -4.476 1.00 0.00 76 GLY A O 19
ATOM 28994 N N . ASP A 1 77 ? -5.928 10.518 -6.252 1.00 0.00 77 ASP A N 19
ATOM 28995 C CA . ASP A 1 77 ? -6.370 9.297 -5.588 1.00 0.00 77 ASP A CA 19
ATOM 28996 C C . ASP A 1 77 ? -5.604 8.086 -6.110 1.00 0.00 77 ASP A C 19
ATOM 28997 O O . ASP A 1 77 ? -5.774 7.680 -7.260 1.00 0.00 77 ASP A O 19
ATOM 29006 N N . TYR A 1 78 ? -4.760 7.514 -5.259 1.00 0.00 78 TYR A N 19
ATOM 29007 C CA . TYR A 1 78 ? -3.965 6.351 -5.636 1.00 0.00 78 TYR A CA 19
ATOM 29008 C C . TYR A 1 78 ? -4.697 5.057 -5.294 1.00 0.00 78 TYR A C 19
ATOM 29009 O O . TYR A 1 78 ? -5.376 4.966 -4.271 1.00 0.00 78 TYR A O 19
ATOM 29027 N N . SER A 1 79 ? -4.552 4.057 -6.158 1.00 0.00 79 SER A N 19
ATOM 29028 C CA . SER A 1 79 ? -5.201 2.768 -5.951 1.00 0.00 79 SER A CA 19
ATOM 29029 C C . SER A 1 79 ? -4.182 1.705 -5.551 1.00 0.00 79 SER A C 19
ATOM 29030 O O . SER A 1 79 ? -3.254 1.405 -6.303 1.00 0.00 79 SER A O 19
ATOM 29038 N N . ILE A 1 80 ? -4.362 1.139 -4.363 1.00 0.00 80 ILE A N 19
ATOM 29039 C CA . ILE A 1 80 ? -3.460 0.109 -3.863 1.00 0.00 80 ILE A CA 19
ATOM 29040 C C . ILE A 1 80 ? -4.108 -1.270 -3.931 1.00 0.00 80 ILE A C 19
ATOM 29041 O O . ILE A 1 80 ? -4.865 -1.656 -3.039 1.00 0.00 80 ILE A O 19
ATOM 29057 N N . ILE A 1 81 ? -3.806 -2.008 -4.994 1.00 0.00 81 ILE A N 19
ATOM 29058 C CA . ILE A 1 81 ? -4.356 -3.345 -5.176 1.00 0.00 81 ILE A CA 19
ATOM 29059 C C . ILE A 1 81 ? -3.523 -4.388 -4.440 1.00 0.00 81 ILE A C 19
ATOM 29060 O O . ILE A 1 81 ? -2.303 -4.448 -4.598 1.00 0.00 81 ILE A O 19
ATOM 29076 N N . VAL A 1 82 ? -4.189 -5.211 -3.637 1.00 0.00 82 VAL A N 19
ATOM 29077 C CA . VAL A 1 82 ? -3.511 -6.255 -2.878 1.00 0.00 82 VAL A CA 19
ATOM 29078 C C . VAL A 1 82 ? -4.215 -7.597 -3.039 1.00 0.00 82 VAL A C 19
ATOM 29079 O O . VAL A 1 82 ? -5.288 -7.818 -2.476 1.00 0.00 82 VAL A O 19
ATOM 29092 N N . ARG A 1 83 ? -3.605 -8.491 -3.809 1.00 0.00 83 ARG A N 19
ATOM 29093 C CA . ARG A 1 83 ? -4.174 -9.813 -4.045 1.00 0.00 83 ARG A CA 19
ATOM 29094 C C . ARG A 1 83 ? -3.374 -10.887 -3.315 1.00 0.00 83 ARG A C 19
ATOM 29095 O O . ARG A 1 83 ? -2.171 -10.740 -3.096 1.00 0.00 83 ARG A O 19
ATOM 29116 N N . PHE A 1 84 ? -4.050 -11.968 -2.939 1.00 0.00 84 PHE A N 19
ATOM 29117 C CA . PHE A 1 84 ? -3.402 -13.067 -2.232 1.00 0.00 84 PHE A CA 19
ATOM 29118 C C . PHE A 1 84 ? -3.817 -14.412 -2.821 1.00 0.00 84 PHE A C 19
ATOM 29119 O O . PHE A 1 84 ? -4.819 -14.999 -2.411 1.00 0.00 84 PHE A O 19
ATOM 29136 N N . ASP A 1 85 ? -3.041 -14.894 -3.785 1.00 0.00 85 ASP A N 19
ATOM 29137 C CA . ASP A 1 85 ? -3.326 -16.169 -4.432 1.00 0.00 85 ASP A CA 19
ATOM 29138 C C . ASP A 1 85 ? -4.542 -16.056 -5.345 1.00 0.00 85 ASP A C 19
ATOM 29139 O O . ASP A 1 85 ? -5.429 -16.910 -5.324 1.00 0.00 85 ASP A O 19
ATOM 29148 N N . ASP A 1 86 ? -4.577 -14.996 -6.145 1.00 0.00 86 ASP A N 19
ATOM 29149 C CA . ASP A 1 86 ? -5.685 -14.770 -7.067 1.00 0.00 86 ASP A CA 19
ATOM 29150 C C . ASP A 1 86 ? -6.974 -14.477 -6.306 1.00 0.00 86 ASP A C 19
ATOM 29151 O O . ASP A 1 86 ? -8.061 -14.869 -6.731 1.00 0.00 86 ASP A O 19
ATOM 29160 N N . LYS A 1 87 ? -6.846 -13.787 -5.178 1.00 0.00 87 LYS A N 19
ATOM 29161 C CA . LYS A 1 87 ? -7.999 -13.441 -4.356 1.00 0.00 87 LYS A CA 19
ATOM 29162 C C . LYS A 1 87 ? -7.835 -12.054 -3.744 1.00 0.00 87 LYS A C 19
ATOM 29163 O O . LYS A 1 87 ? -6.959 -11.834 -2.906 1.00 0.00 87 LYS A O 19
ATOM 29182 N N . HIS A 1 88 ? -8.683 -11.121 -4.166 1.00 0.00 88 HIS A N 19
ATOM 29183 C CA . HIS A 1 88 ? -8.632 -9.755 -3.657 1.00 0.00 88 HIS A CA 19
ATOM 29184 C C . HIS A 1 88 ? -9.027 -9.709 -2.184 1.00 0.00 88 HIS A C 19
ATOM 29185 O O . HIS A 1 88 ? -10.023 -10.311 -1.780 1.00 0.00 88 HIS A O 19
ATOM 29200 N N . ILE A 1 89 ? -8.241 -8.993 -1.388 1.00 0.00 89 ILE A N 19
ATOM 29201 C CA . ILE A 1 89 ? -8.510 -8.869 0.039 1.00 0.00 89 ILE A CA 19
ATOM 29202 C C . ILE A 1 89 ? -9.693 -7.943 0.297 1.00 0.00 89 ILE A C 19
ATOM 29203 O O . ILE A 1 89 ? -9.997 -7.048 -0.492 1.00 0.00 89 ILE A O 19
ATOM 29219 N N . PRO A 1 90 ? -10.378 -8.160 1.430 1.00 0.00 90 PRO A N 19
ATOM 29220 C CA . PRO A 1 90 ? -11.539 -7.354 1.821 1.00 0.00 90 PRO A CA 19
ATOM 29221 C C . PRO A 1 90 ? -11.151 -5.932 2.212 1.00 0.00 90 PRO A C 19
ATOM 29222 O O . PRO A 1 90 ? -10.911 -5.643 3.383 1.00 0.00 90 PRO A O 19
ATOM 29233 N N . GLY A 1 91 ? -11.092 -5.046 1.222 1.00 0.00 91 GLY A N 19
ATOM 29234 C CA . GLY A 1 91 ? -10.733 -3.664 1.484 1.00 0.00 91 GLY A CA 19
ATOM 29235 C C . GLY A 1 91 ? -9.919 -3.054 0.360 1.00 0.00 91 GLY A C 19
ATOM 29236 O O . GLY A 1 91 ? -9.783 -1.833 0.276 1.00 0.00 91 GLY A O 19
ATOM 29240 N N . SER A 1 92 ? -9.376 -3.904 -0.504 1.00 0.00 92 SER A N 19
ATOM 29241 C CA . SER A 1 92 ? -8.566 -3.442 -1.625 1.00 0.00 92 SER A CA 19
ATOM 29242 C C . SER A 1 92 ? -9.348 -3.526 -2.932 1.00 0.00 92 SER A C 19
ATOM 29243 O O . SER A 1 92 ? -10.287 -4.311 -3.074 1.00 0.00 92 SER A O 19
ATOM 29251 N N . PRO A 1 93 ? -8.954 -2.699 -3.912 1.00 0.00 93 PRO A N 19
ATOM 29252 C CA . PRO A 1 93 ? -7.839 -1.761 -3.754 1.00 0.00 93 PRO A CA 19
ATOM 29253 C C . PRO A 1 93 ? -8.169 -0.624 -2.793 1.00 0.00 93 PRO A C 19
ATOM 29254 O O . PRO A 1 93 ? -9.286 -0.105 -2.789 1.00 0.00 93 PRO A O 19
ATOM 29265 N N . PHE A 1 94 ? -7.191 -0.240 -1.979 1.00 0.00 94 PHE A N 19
ATOM 29266 C CA . PHE A 1 94 ? -7.378 0.836 -1.013 1.00 0.00 94 PHE A CA 19
ATOM 29267 C C . PHE A 1 94 ? -7.067 2.191 -1.641 1.00 0.00 94 PHE A C 19
ATOM 29268 O O . PHE A 1 94 ? -5.907 2.524 -1.886 1.00 0.00 94 PHE A O 19
ATOM 29285 N N . THR A 1 95 ? -8.112 2.971 -1.899 1.00 0.00 95 THR A N 19
ATOM 29286 C CA . THR A 1 95 ? -7.952 4.289 -2.500 1.00 0.00 95 THR A CA 19
ATOM 29287 C C . THR A 1 95 ? -7.350 5.277 -1.507 1.00 0.00 95 THR A C 19
ATOM 29288 O O . THR A 1 95 ? -8.022 5.727 -0.580 1.00 0.00 95 THR A O 19
ATOM 29299 N N . ALA A 1 96 ? -6.079 5.609 -1.707 1.00 0.00 96 ALA A N 19
ATOM 29300 C CA . ALA A 1 96 ? -5.387 6.546 -0.831 1.00 0.00 96 ALA A CA 19
ATOM 29301 C C . ALA A 1 96 ? -5.359 7.945 -1.435 1.00 0.00 96 ALA A C 19
ATOM 29302 O O . ALA A 1 96 ? -5.096 8.114 -2.626 1.00 0.00 96 ALA A O 19
ATOM 29309 N N . LYS A 1 97 ? -5.634 8.948 -0.607 1.00 0.00 97 LYS A N 19
ATOM 29310 C CA . LYS A 1 97 ? -5.641 10.334 -1.058 1.00 0.00 97 LYS A CA 19
ATOM 29311 C C . LYS A 1 97 ? -4.268 10.973 -0.874 1.00 0.00 97 LYS A C 19
ATOM 29312 O O . LYS A 1 97 ? -3.661 10.865 0.193 1.00 0.00 97 LYS A O 19
ATOM 29331 N N . ILE A 1 98 ? -3.785 11.639 -1.917 1.00 0.00 98 ILE A N 19
ATOM 29332 C CA . ILE A 1 98 ? -2.485 12.297 -1.868 1.00 0.00 98 ILE A CA 19
ATOM 29333 C C . ILE A 1 98 ? -2.593 13.760 -2.284 1.00 0.00 98 ILE A C 19
ATOM 29334 O O . ILE A 1 98 ? -2.951 14.069 -3.421 1.00 0.00 98 ILE A O 19
ATOM 29350 N N . THR A 1 99 ? -2.281 14.658 -1.355 1.00 0.00 99 THR A N 19
ATOM 29351 C CA . THR A 1 99 ? -2.343 16.089 -1.625 1.00 0.00 99 THR A CA 19
ATOM 29352 C C . THR A 1 99 ? -0.993 16.618 -2.097 1.00 0.00 99 THR A C 19
ATOM 29353 O O . THR A 1 99 ? 0.046 16.008 -1.847 1.00 0.00 99 THR A O 19
ATOM 29364 N N . GLY A 1 100 ? -1.016 17.757 -2.782 1.00 0.00 100 GLY A N 19
ATOM 29365 C CA . GLY A 1 100 ? 0.213 18.350 -3.278 1.00 0.00 100 GLY A CA 19
ATOM 29366 C C . GLY A 1 100 ? -0.005 19.730 -3.866 1.00 0.00 100 GLY A C 19
ATOM 29367 O O . GLY A 1 100 ? -0.503 20.629 -3.189 1.00 0.00 100 GLY A O 19
ATOM 29371 N N . ASP A 1 101 ? 0.370 19.898 -5.130 1.00 0.00 101 ASP A N 19
ATOM 29372 C CA . ASP A 1 101 ? 0.214 21.179 -5.809 1.00 0.00 101 ASP A CA 19
ATOM 29373 C C . ASP A 1 101 ? -0.851 21.090 -6.898 1.00 0.00 101 ASP A C 19
ATOM 29374 O O . ASP A 1 101 ? -1.242 19.998 -7.310 1.00 0.00 101 ASP A O 19
ATOM 29383 N N . ASP A 1 102 ? -1.317 22.246 -7.358 1.00 0.00 102 ASP A N 19
ATOM 29384 C CA . ASP A 1 102 ? -2.337 22.299 -8.399 1.00 0.00 102 ASP A CA 19
ATOM 29385 C C . ASP A 1 102 ? -1.712 22.130 -9.781 1.00 0.00 102 ASP A C 19
ATOM 29386 O O . ASP A 1 102 ? -2.063 22.841 -10.723 1.00 0.00 102 ASP A O 19
ATOM 29395 N N . SER A 1 103 ? -0.785 21.185 -9.894 1.00 0.00 103 SER A N 19
ATOM 29396 C CA . SER A 1 103 ? -0.108 20.925 -11.159 1.00 0.00 103 SER A CA 19
ATOM 29397 C C . SER A 1 103 ? 0.196 22.229 -11.890 1.00 0.00 103 SER A C 19
ATOM 29398 O O . SER A 1 103 ? 0.017 22.330 -13.103 1.00 0.00 103 SER A O 19
ATOM 29406 N N . MET A 1 104 ? 0.658 23.226 -11.141 1.00 0.00 104 MET A N 19
ATOM 29407 C CA . MET A 1 104 ? 0.988 24.524 -11.718 1.00 0.00 104 MET A CA 19
ATOM 29408 C C . MET A 1 104 ? 1.580 24.364 -13.115 1.00 0.00 104 MET A C 19
ATOM 29409 O O . MET A 1 104 ? 2.172 23.333 -13.434 1.00 0.00 104 MET A O 19
ATOM 29423 N N . ARG A 1 105 ? 1.415 25.390 -13.943 1.00 0.00 105 ARG A N 19
ATOM 29424 C CA . ARG A 1 105 ? 1.931 25.362 -15.306 1.00 0.00 105 ARG A CA 19
ATOM 29425 C C . ARG A 1 105 ? 3.342 25.940 -15.365 1.00 0.00 105 ARG A C 19
ATOM 29426 O O . ARG A 1 105 ? 3.731 26.741 -14.516 1.00 0.00 105 ARG A O 19
ATOM 29447 N N . SER A 1 106 ? 4.103 25.528 -16.374 1.00 0.00 106 SER A N 19
ATOM 29448 C CA . SER A 1 106 ? 5.472 26.002 -16.542 1.00 0.00 106 SER A CA 19
ATOM 29449 C C . SER A 1 106 ? 5.803 26.197 -18.018 1.00 0.00 106 SER A C 19
ATOM 29450 O O . SER A 1 106 ? 5.214 25.555 -18.888 1.00 0.00 106 SER A O 19
ATOM 29458 N N . GLY A 1 107 ? 6.749 27.089 -18.294 1.00 0.00 107 GLY A N 19
ATOM 29459 C CA . GLY A 1 107 ? 7.142 27.354 -19.665 1.00 0.00 107 GLY A CA 19
ATOM 29460 C C . GLY A 1 107 ? 6.983 28.813 -20.043 1.00 0.00 107 GLY A C 19
ATOM 29461 O O . GLY A 1 107 ? 6.008 29.208 -20.682 1.00 0.00 107 GLY A O 19
ATOM 29465 N N . PRO A 1 108 ? 7.958 29.642 -19.641 1.00 0.00 108 PRO A N 19
ATOM 29466 C CA . PRO A 1 108 ? 7.943 31.080 -19.929 1.00 0.00 108 PRO A CA 19
ATOM 29467 C C . PRO A 1 108 ? 8.165 31.377 -21.408 1.00 0.00 108 PRO A C 19
ATOM 29468 O O . PRO A 1 108 ? 8.676 30.538 -22.149 1.00 0.00 108 PRO A O 19
ATOM 29479 N N . SER A 1 109 ? 7.779 32.577 -21.830 1.00 0.00 109 SER A N 19
ATOM 29480 C CA . SER A 1 109 ? 7.933 32.983 -23.222 1.00 0.00 109 SER A CA 19
ATOM 29481 C C . SER A 1 109 ? 9.251 33.724 -23.429 1.00 0.00 109 SER A C 19
ATOM 29482 O O . SER A 1 109 ? 9.510 34.743 -22.790 1.00 0.00 109 SER A O 19
ATOM 29490 N N . SER A 1 110 ? 10.081 33.202 -24.326 1.00 0.00 110 SER A N 19
ATOM 29491 C CA . SER A 1 110 ? 11.374 33.810 -24.616 1.00 0.00 110 SER A CA 19
ATOM 29492 C C . SER A 1 110 ? 11.220 34.978 -25.586 1.00 0.00 110 SER A C 19
ATOM 29493 O O . SER A 1 110 ? 10.255 35.045 -26.346 1.00 0.00 110 SER A O 19
ATOM 29501 N N . GLY A 1 111 ? 12.181 35.897 -25.553 1.00 0.00 111 GLY A N 19
ATOM 29502 C CA . GLY A 1 111 ? 12.135 37.050 -26.433 1.00 0.00 111 GLY A CA 19
ATOM 29503 C C . GLY A 1 111 ? 12.727 36.762 -27.798 1.00 0.00 111 GLY A C 19
ATOM 29504 O O . GLY A 1 111 ? 13.947 36.723 -27.957 1.00 0.00 111 GLY A O 19
ATOM 29508 N N . GLY A 1 1 ? 4.013 -32.595 10.464 1.00 0.00 1 GLY A N 20
ATOM 29509 C CA . GLY A 1 1 ? 2.921 -31.652 10.310 1.00 0.00 1 GLY A CA 20
ATOM 29510 C C . GLY A 1 1 ? 3.362 -30.216 10.515 1.00 0.00 1 GLY A C 20
ATOM 29511 O O . GLY A 1 1 ? 2.845 -29.520 11.389 1.00 0.00 1 GLY A O 20
ATOM 29515 N N . SER A 1 2 ? 4.320 -29.772 9.709 1.00 0.00 2 SER A N 20
ATOM 29516 C CA . SER A 1 2 ? 4.835 -28.411 9.810 1.00 0.00 2 SER A CA 20
ATOM 29517 C C . SER A 1 2 ? 3.697 -27.414 10.006 1.00 0.00 2 SER A C 20
ATOM 29518 O O . SER A 1 2 ? 2.958 -27.106 9.071 1.00 0.00 2 SER A O 20
ATOM 29526 N N . SER A 1 3 ? 3.563 -26.912 11.230 1.00 0.00 3 SER A N 20
ATOM 29527 C CA . SER A 1 3 ? 2.513 -25.953 11.551 1.00 0.00 3 SER A CA 20
ATOM 29528 C C . SER A 1 3 ? 1.199 -26.339 10.879 1.00 0.00 3 SER A C 20
ATOM 29529 O O . SER A 1 3 ? 0.489 -25.488 10.344 1.00 0.00 3 SER A O 20
ATOM 29537 N N . GLY A 1 4 ? 0.882 -27.630 10.911 1.00 0.00 4 GLY A N 20
ATOM 29538 C CA . GLY A 1 4 ? -0.346 -28.107 10.302 1.00 0.00 4 GLY A CA 20
ATOM 29539 C C . GLY A 1 4 ? -1.580 -27.677 11.070 1.00 0.00 4 GLY A C 20
ATOM 29540 O O . GLY A 1 4 ? -2.248 -26.714 10.695 1.00 0.00 4 GLY A O 20
ATOM 29544 N N . SER A 1 5 ? -1.884 -28.394 12.147 1.00 0.00 5 SER A N 20
ATOM 29545 C CA . SER A 1 5 ? -3.050 -28.084 12.967 1.00 0.00 5 SER A CA 20
ATOM 29546 C C . SER A 1 5 ? -2.702 -27.056 14.040 1.00 0.00 5 SER A C 20
ATOM 29547 O O . SER A 1 5 ? -1.551 -26.950 14.463 1.00 0.00 5 SER A O 20
ATOM 29555 N N . SER A 1 6 ? -3.706 -26.301 14.474 1.00 0.00 6 SER A N 20
ATOM 29556 C CA . SER A 1 6 ? -3.507 -25.278 15.494 1.00 0.00 6 SER A CA 20
ATOM 29557 C C . SER A 1 6 ? -4.811 -24.983 16.229 1.00 0.00 6 SER A C 20
ATOM 29558 O O . SER A 1 6 ? -5.898 -25.132 15.672 1.00 0.00 6 SER A O 20
ATOM 29566 N N . GLY A 1 7 ? -4.694 -24.563 17.485 1.00 0.00 7 GLY A N 20
ATOM 29567 C CA . GLY A 1 7 ? -5.870 -24.254 18.277 1.00 0.00 7 GLY A CA 20
ATOM 29568 C C . GLY A 1 7 ? -6.571 -22.995 17.806 1.00 0.00 7 GLY A C 20
ATOM 29569 O O . GLY A 1 7 ? -7.799 -22.952 17.729 1.00 0.00 7 GLY A O 20
ATOM 29573 N N . ALA A 1 8 ? -5.790 -21.967 17.490 1.00 0.00 8 ALA A N 20
ATOM 29574 C CA . ALA A 1 8 ? -6.343 -20.702 17.024 1.00 0.00 8 ALA A CA 20
ATOM 29575 C C . ALA A 1 8 ? -7.581 -20.929 16.161 1.00 0.00 8 ALA A C 20
ATOM 29576 O O . ALA A 1 8 ? -7.718 -21.970 15.518 1.00 0.00 8 ALA A O 20
ATOM 29583 N N . ILE A 1 9 ? -8.478 -19.949 16.153 1.00 0.00 9 ILE A N 20
ATOM 29584 C CA . ILE A 1 9 ? -9.703 -20.042 15.369 1.00 0.00 9 ILE A CA 20
ATOM 29585 C C . ILE A 1 9 ? -9.461 -19.636 13.920 1.00 0.00 9 ILE A C 20
ATOM 29586 O O . ILE A 1 9 ? -9.611 -20.445 13.005 1.00 0.00 9 ILE A O 20
ATOM 29602 N N . ASN A 1 10 ? -9.084 -18.378 13.719 1.00 0.00 10 ASN A N 20
ATOM 29603 C CA . ASN A 1 10 ? -8.818 -17.864 12.380 1.00 0.00 10 ASN A CA 20
ATOM 29604 C C . ASN A 1 10 ? -7.798 -18.736 11.654 1.00 0.00 10 ASN A C 20
ATOM 29605 O O . ASN A 1 10 ? -7.005 -19.435 12.284 1.00 0.00 10 ASN A O 20
ATOM 29616 N N . SER A 1 11 ? -7.826 -18.689 10.326 1.00 0.00 11 SER A N 20
ATOM 29617 C CA . SER A 1 11 ? -6.906 -19.477 9.514 1.00 0.00 11 SER A CA 20
ATOM 29618 C C . SER A 1 11 ? -6.228 -18.606 8.461 1.00 0.00 11 SER A C 20
ATOM 29619 O O . SER A 1 11 ? -5.010 -18.425 8.479 1.00 0.00 11 SER A O 20
ATOM 29627 N N . ARG A 1 12 ? -7.026 -18.068 7.545 1.00 0.00 12 ARG A N 20
ATOM 29628 C CA . ARG A 1 12 ? -6.504 -17.216 6.482 1.00 0.00 12 ARG A CA 20
ATOM 29629 C C . ARG A 1 12 ? -7.272 -15.900 6.414 1.00 0.00 12 ARG A C 20
ATOM 29630 O O . ARG A 1 12 ? -8.502 -15.890 6.338 1.00 0.00 12 ARG A O 20
ATOM 29651 N N . HIS A 1 13 ? -6.540 -14.791 6.441 1.00 0.00 13 HIS A N 20
ATOM 29652 C CA . HIS A 1 13 ? -7.153 -13.469 6.382 1.00 0.00 13 HIS A CA 20
ATOM 29653 C C . HIS A 1 13 ? -6.094 -12.387 6.189 1.00 0.00 13 HIS A C 20
ATOM 29654 O O . HIS A 1 13 ? -4.969 -12.513 6.673 1.00 0.00 13 HIS A O 20
ATOM 29669 N N . VAL A 1 14 ? -6.461 -11.326 5.478 1.00 0.00 14 VAL A N 20
ATOM 29670 C CA . VAL A 1 14 ? -5.543 -10.222 5.222 1.00 0.00 14 VAL A CA 20
ATOM 29671 C C . VAL A 1 14 ? -6.191 -8.881 5.549 1.00 0.00 14 VAL A C 20
ATOM 29672 O O . VAL A 1 14 ? -7.337 -8.627 5.179 1.00 0.00 14 VAL A O 20
ATOM 29685 N N . SER A 1 15 ? -5.448 -8.026 6.245 1.00 0.00 15 SER A N 20
ATOM 29686 C CA . SER A 1 15 ? -5.951 -6.711 6.625 1.00 0.00 15 SER A CA 20
ATOM 29687 C C . SER A 1 15 ? -4.823 -5.684 6.648 1.00 0.00 15 SER A C 20
ATOM 29688 O O . SER A 1 15 ? -3.856 -5.824 7.397 1.00 0.00 15 SER A O 20
ATOM 29696 N N . ALA A 1 16 ? -4.954 -4.652 5.822 1.00 0.00 16 ALA A N 20
ATOM 29697 C CA . ALA A 1 16 ? -3.948 -3.600 5.748 1.00 0.00 16 ALA A CA 20
ATOM 29698 C C . ALA A 1 16 ? -4.434 -2.326 6.431 1.00 0.00 16 ALA A C 20
ATOM 29699 O O . ALA A 1 16 ? -5.616 -1.987 6.365 1.00 0.00 16 ALA A O 20
ATOM 29706 N N . TYR A 1 17 ? -3.516 -1.625 7.087 1.00 0.00 17 TYR A N 20
ATOM 29707 C CA . TYR A 1 17 ? -3.853 -0.390 7.785 1.00 0.00 17 TYR A CA 20
ATOM 29708 C C . TYR A 1 17 ? -2.625 0.503 7.935 1.00 0.00 17 TYR A C 20
ATOM 29709 O O . TYR A 1 17 ? -1.508 0.017 8.109 1.00 0.00 17 TYR A O 20
ATOM 29727 N N . GLY A 1 18 ? -2.841 1.813 7.869 1.00 0.00 18 GLY A N 20
ATOM 29728 C CA . GLY A 1 18 ? -1.744 2.754 8.000 1.00 0.00 18 GLY A CA 20
ATOM 29729 C C . GLY A 1 18 ? -2.099 4.134 7.482 1.00 0.00 18 GLY A C 20
ATOM 29730 O O . GLY A 1 18 ? -3.161 4.346 6.896 1.00 0.00 18 GLY A O 20
ATOM 29734 N N . PRO A 1 19 ? -1.196 5.101 7.699 1.00 0.00 19 PRO A N 20
ATOM 29735 C CA . PRO A 1 19 ? -1.397 6.485 7.258 1.00 0.00 19 PRO A CA 20
ATOM 29736 C C . PRO A 1 19 ? -1.329 6.626 5.741 1.00 0.00 19 PRO A C 20
ATOM 29737 O O . PRO A 1 19 ? -2.180 7.269 5.129 1.00 0.00 19 PRO A O 20
ATOM 29748 N N . GLY A 1 20 ? -0.310 6.019 5.140 1.00 0.00 20 GLY A N 20
ATOM 29749 C CA . GLY A 1 20 ? -0.150 6.089 3.699 1.00 0.00 20 GLY A CA 20
ATOM 29750 C C . GLY A 1 20 ? -1.335 5.506 2.955 1.00 0.00 20 GLY A C 20
ATOM 29751 O O . GLY A 1 20 ? -1.617 5.892 1.820 1.00 0.00 20 GLY A O 20
ATOM 29755 N N . LEU A 1 21 ? -2.031 4.572 3.595 1.00 0.00 21 LEU A N 20
ATOM 29756 C CA . LEU A 1 21 ? -3.192 3.931 2.986 1.00 0.00 21 LEU A CA 20
ATOM 29757 C C . LEU A 1 21 ? -4.410 4.847 3.041 1.00 0.00 21 LEU A C 20
ATOM 29758 O O . LEU A 1 21 ? -5.231 4.861 2.124 1.00 0.00 21 LEU A O 20
ATOM 29774 N N . SER A 1 22 ? -4.520 5.613 4.121 1.00 0.00 22 SER A N 20
ATOM 29775 C CA . SER A 1 22 ? -5.639 6.532 4.297 1.00 0.00 22 SER A CA 20
ATOM 29776 C C . SER A 1 22 ? -5.426 7.808 3.488 1.00 0.00 22 SER A C 20
ATOM 29777 O O . SER A 1 22 ? -6.356 8.328 2.870 1.00 0.00 22 SER A O 20
ATOM 29785 N N . HIS A 1 23 ? -4.194 8.308 3.497 1.00 0.00 23 HIS A N 20
ATOM 29786 C CA . HIS A 1 23 ? -3.857 9.524 2.764 1.00 0.00 23 HIS A CA 20
ATOM 29787 C C . HIS A 1 23 ? -2.350 9.761 2.768 1.00 0.00 23 HIS A C 20
ATOM 29788 O O . HIS A 1 23 ? -1.591 8.982 3.344 1.00 0.00 23 HIS A O 20
ATOM 29803 N N . GLY A 1 24 ? -1.924 10.841 2.121 1.00 0.00 24 GLY A N 20
ATOM 29804 C CA . GLY A 1 24 ? -0.509 11.160 2.061 1.00 0.00 24 GLY A CA 20
ATOM 29805 C C . GLY A 1 24 ? -0.235 12.442 1.300 1.00 0.00 24 GLY A C 20
ATOM 29806 O O . GLY A 1 24 ? -1.163 13.128 0.873 1.00 0.00 24 GLY A O 20
ATOM 29810 N N . MET A 1 25 ? 1.042 12.767 1.132 1.00 0.00 25 MET A N 20
ATOM 29811 C CA . MET A 1 25 ? 1.435 13.976 0.418 1.00 0.00 25 MET A CA 20
ATOM 29812 C C . MET A 1 25 ? 2.480 13.663 -0.649 1.00 0.00 25 MET A C 20
ATOM 29813 O O . MET A 1 25 ? 3.308 12.768 -0.476 1.00 0.00 25 MET A O 20
ATOM 29827 N N . VAL A 1 26 ? 2.435 14.404 -1.751 1.00 0.00 26 VAL A N 20
ATOM 29828 C CA . VAL A 1 26 ? 3.379 14.206 -2.845 1.00 0.00 26 VAL A CA 20
ATOM 29829 C C . VAL A 1 26 ? 4.818 14.279 -2.349 1.00 0.00 26 VAL A C 20
ATOM 29830 O O . VAL A 1 26 ? 5.127 15.021 -1.417 1.00 0.00 26 VAL A O 20
ATOM 29843 N N . ASN A 1 27 ? 5.696 13.505 -2.979 1.00 0.00 27 ASN A N 20
ATOM 29844 C CA . ASN A 1 27 ? 7.104 13.482 -2.601 1.00 0.00 27 ASN A CA 20
ATOM 29845 C C . ASN A 1 27 ? 7.278 12.956 -1.180 1.00 0.00 27 ASN A C 20
ATOM 29846 O O . ASN A 1 27 ? 8.189 13.367 -0.461 1.00 0.00 27 ASN A O 20
ATOM 29857 N N . LYS A 1 28 ? 6.399 12.043 -0.781 1.00 0.00 28 LYS A N 20
ATOM 29858 C CA . LYS A 1 28 ? 6.455 11.458 0.553 1.00 0.00 28 LYS A CA 20
ATOM 29859 C C . LYS A 1 28 ? 6.074 9.981 0.516 1.00 0.00 28 LYS A C 20
ATOM 29860 O O . LYS A 1 28 ? 4.998 9.604 0.051 1.00 0.00 28 LYS A O 20
ATOM 29879 N N . PRO A 1 29 ? 6.976 9.124 1.017 1.00 0.00 29 PRO A N 20
ATOM 29880 C CA . PRO A 1 29 ? 6.756 7.675 1.054 1.00 0.00 29 PRO A CA 20
ATOM 29881 C C . PRO A 1 29 ? 5.676 7.278 2.056 1.00 0.00 29 PRO A C 20
ATOM 29882 O O . PRO A 1 29 ? 5.888 7.336 3.266 1.00 0.00 29 PRO A O 20
ATOM 29893 N N . ALA A 1 30 ? 4.518 6.875 1.542 1.00 0.00 30 ALA A N 20
ATOM 29894 C CA . ALA A 1 30 ? 3.407 6.466 2.391 1.00 0.00 30 ALA A CA 20
ATOM 29895 C C . ALA A 1 30 ? 3.645 5.079 2.977 1.00 0.00 30 ALA A C 20
ATOM 29896 O O . ALA A 1 30 ? 3.539 4.071 2.277 1.00 0.00 30 ALA A O 20
ATOM 29903 N N . THR A 1 31 ? 3.968 5.033 4.266 1.00 0.00 31 THR A N 20
ATOM 29904 C CA . THR A 1 31 ? 4.223 3.769 4.945 1.00 0.00 31 THR A CA 20
ATOM 29905 C C . THR A 1 31 ? 2.956 3.232 5.602 1.00 0.00 31 THR A C 20
ATOM 29906 O O . THR A 1 31 ? 2.163 3.992 6.158 1.00 0.00 31 THR A O 20
ATOM 29917 N N . PHE A 1 32 ? 2.772 1.917 5.535 1.00 0.00 32 PHE A N 20
ATOM 29918 C CA . PHE A 1 32 ? 1.601 1.279 6.123 1.00 0.00 32 PHE A CA 20
ATOM 29919 C C . PHE A 1 32 ? 1.918 -0.152 6.550 1.00 0.00 32 PHE A C 20
ATOM 29920 O O . PHE A 1 32 ? 2.991 -0.677 6.253 1.00 0.00 32 PHE A O 20
ATOM 29937 N N . THR A 1 33 ? 0.976 -0.777 7.250 1.00 0.00 33 THR A N 20
ATOM 29938 C CA . THR A 1 33 ? 1.154 -2.145 7.720 1.00 0.00 33 THR A CA 20
ATOM 29939 C C . THR A 1 33 ? 0.305 -3.119 6.911 1.00 0.00 33 THR A C 20
ATOM 29940 O O . THR A 1 33 ? -0.823 -2.804 6.529 1.00 0.00 33 THR A O 20
ATOM 29951 N N . ILE A 1 34 ? 0.853 -4.301 6.654 1.00 0.00 34 ILE A N 20
ATOM 29952 C CA . ILE A 1 34 ? 0.144 -5.322 5.892 1.00 0.00 34 ILE A CA 20
ATOM 29953 C C . ILE A 1 34 ? 0.200 -6.673 6.597 1.00 0.00 34 ILE A C 20
ATOM 29954 O O . ILE A 1 34 ? 1.240 -7.331 6.620 1.00 0.00 34 ILE A O 20
ATOM 29970 N N . VAL A 1 35 ? -0.927 -7.081 7.171 1.00 0.00 35 VAL A N 20
ATOM 29971 C CA . VAL A 1 35 ? -1.008 -8.356 7.875 1.00 0.00 35 VAL A CA 20
ATOM 29972 C C . VAL A 1 35 ? -0.903 -9.527 6.905 1.00 0.00 35 VAL A C 20
ATOM 29973 O O . VAL A 1 35 ? -1.830 -9.804 6.144 1.00 0.00 35 VAL A O 20
ATOM 29986 N N . THR A 1 36 ? 0.235 -10.214 6.937 1.00 0.00 36 THR A N 20
ATOM 29987 C CA . THR A 1 36 ? 0.463 -11.356 6.061 1.00 0.00 36 THR A CA 20
ATOM 29988 C C . THR A 1 36 ? 0.682 -12.632 6.866 1.00 0.00 36 THR A C 20
ATOM 29989 O O . THR A 1 36 ? 0.528 -13.739 6.349 1.00 0.00 36 THR A O 20
ATOM 30000 N N . LYS A 1 37 ? 1.042 -12.471 8.135 1.00 0.00 37 LYS A N 20
ATOM 30001 C CA . LYS A 1 37 ? 1.280 -13.610 9.013 1.00 0.00 37 LYS A CA 20
ATOM 30002 C C . LYS A 1 37 ? 0.051 -14.510 9.083 1.00 0.00 37 LYS A C 20
ATOM 30003 O O . LYS A 1 37 ? 0.150 -15.726 8.917 1.00 0.00 37 LYS A O 20
ATOM 30022 N N . ASP A 1 38 ? -1.106 -13.905 9.327 1.00 0.00 38 ASP A N 20
ATOM 30023 C CA . ASP A 1 38 ? -2.356 -14.652 9.415 1.00 0.00 38 ASP A CA 20
ATOM 30024 C C . ASP A 1 38 ? -2.588 -15.475 8.152 1.00 0.00 38 ASP A C 20
ATOM 30025 O O . ASP A 1 38 ? -2.975 -16.641 8.221 1.00 0.00 38 ASP A O 20
ATOM 30034 N N . ALA A 1 39 ? -2.350 -14.858 6.999 1.00 0.00 39 ALA A N 20
ATOM 30035 C CA . ALA A 1 39 ? -2.532 -15.533 5.720 1.00 0.00 39 ALA A CA 20
ATOM 30036 C C . ALA A 1 39 ? -1.779 -16.858 5.686 1.00 0.00 39 ALA A C 20
ATOM 30037 O O . ALA A 1 39 ? -2.360 -17.907 5.411 1.00 0.00 39 ALA A O 20
ATOM 30044 N N . GLY A 1 40 ? -0.480 -16.803 5.967 1.00 0.00 40 GLY A N 20
ATOM 30045 C CA . GLY A 1 40 ? 0.332 -18.006 5.963 1.00 0.00 40 GLY A CA 20
ATOM 30046 C C . GLY A 1 40 ? 1.283 -18.059 4.784 1.00 0.00 40 GLY A C 20
ATOM 30047 O O . GLY A 1 40 ? 2.247 -17.297 4.722 1.00 0.00 40 GLY A O 20
ATOM 30051 N N . GLU A 1 41 ? 1.012 -18.963 3.847 1.00 0.00 41 GLU A N 20
ATOM 30052 C CA . GLU A 1 41 ? 1.854 -19.113 2.666 1.00 0.00 41 GLU A CA 20
ATOM 30053 C C . GLU A 1 41 ? 1.048 -18.882 1.391 1.00 0.00 41 GLU A C 20
ATOM 30054 O O . GLU A 1 41 ? -0.013 -19.473 1.198 1.00 0.00 41 GLU A O 20
ATOM 30066 N N . GLY A 1 42 ? 1.562 -18.016 0.522 1.00 0.00 42 GLY A N 20
ATOM 30067 C CA . GLY A 1 42 ? 0.878 -17.721 -0.724 1.00 0.00 42 GLY A CA 20
ATOM 30068 C C . GLY A 1 42 ? 1.707 -16.852 -1.649 1.00 0.00 42 GLY A C 20
ATOM 30069 O O . GLY A 1 42 ? 2.915 -17.047 -1.777 1.00 0.00 42 GLY A O 20
ATOM 30073 N N . GLY A 1 43 ? 1.056 -15.891 -2.297 1.00 0.00 43 GLY A N 20
ATOM 30074 C CA . GLY A 1 43 ? 1.756 -15.005 -3.209 1.00 0.00 43 GLY A CA 20
ATOM 30075 C C . GLY A 1 43 ? 1.130 -13.627 -3.273 1.00 0.00 43 GLY A C 20
ATOM 30076 O O . GLY A 1 43 ? 0.585 -13.232 -4.305 1.00 0.00 43 GLY A O 20
ATOM 30080 N N . LEU A 1 44 ? 1.204 -12.892 -2.169 1.00 0.00 44 LEU A N 20
ATOM 30081 C CA . LEU A 1 44 ? 0.638 -11.550 -2.103 1.00 0.00 44 LEU A CA 20
ATOM 30082 C C . LEU A 1 44 ? 1.348 -10.611 -3.075 1.00 0.00 44 LEU A C 20
ATOM 30083 O O . LEU A 1 44 ? 2.577 -10.558 -3.115 1.00 0.00 44 LEU A O 20
ATOM 30099 N N . SER A 1 45 ? 0.565 -9.872 -3.854 1.00 0.00 45 SER A N 20
ATOM 30100 C CA . SER A 1 45 ? 1.118 -8.937 -4.826 1.00 0.00 45 SER A CA 20
ATOM 30101 C C . SER A 1 45 ? 0.822 -7.496 -4.423 1.00 0.00 45 SER A C 20
ATOM 30102 O O . SER A 1 45 ? -0.087 -7.233 -3.634 1.00 0.00 45 SER A O 20
ATOM 30110 N N . LEU A 1 46 ? 1.596 -6.564 -4.970 1.00 0.00 46 LEU A N 20
ATOM 30111 C CA . LEU A 1 46 ? 1.418 -5.148 -4.668 1.00 0.00 46 LEU A CA 20
ATOM 30112 C C . LEU A 1 46 ? 1.444 -4.312 -5.944 1.00 0.00 46 LEU A C 20
ATOM 30113 O O . LEU A 1 46 ? 2.326 -4.476 -6.787 1.00 0.00 46 LEU A O 20
ATOM 30129 N N . ALA A 1 47 ? 0.473 -3.415 -6.077 1.00 0.00 47 ALA A N 20
ATOM 30130 C CA . ALA A 1 47 ? 0.387 -2.550 -7.248 1.00 0.00 47 ALA A CA 20
ATOM 30131 C C . ALA A 1 47 ? -0.325 -1.244 -6.914 1.00 0.00 47 ALA A C 20
ATOM 30132 O O . ALA A 1 47 ? -1.044 -1.154 -5.919 1.00 0.00 47 ALA A O 20
ATOM 30139 N N . VAL A 1 48 ? -0.122 -0.233 -7.753 1.00 0.00 48 VAL A N 20
ATOM 30140 C CA . VAL A 1 48 ? -0.745 1.069 -7.547 1.00 0.00 48 VAL A CA 20
ATOM 30141 C C . VAL A 1 48 ? -1.198 1.676 -8.870 1.00 0.00 48 VAL A C 20
ATOM 30142 O O . VAL A 1 48 ? -0.454 1.678 -9.850 1.00 0.00 48 VAL A O 20
ATOM 30155 N N . GLU A 1 49 ? -2.423 2.192 -8.890 1.00 0.00 49 GLU A N 20
ATOM 30156 C CA . GLU A 1 49 ? -2.975 2.802 -10.094 1.00 0.00 49 GLU A CA 20
ATOM 30157 C C . GLU A 1 49 ? -3.576 4.170 -9.783 1.00 0.00 49 GLU A C 20
ATOM 30158 O O . GLU A 1 49 ? -4.640 4.269 -9.174 1.00 0.00 49 GLU A O 20
ATOM 30170 N N . GLY A 1 50 ? -2.885 5.224 -10.208 1.00 0.00 50 GLY A N 20
ATOM 30171 C CA . GLY A 1 50 ? -3.365 6.572 -9.966 1.00 0.00 50 GLY A CA 20
ATOM 30172 C C . GLY A 1 50 ? -2.867 7.560 -11.002 1.00 0.00 50 GLY A C 20
ATOM 30173 O O . GLY A 1 50 ? -2.613 7.208 -12.154 1.00 0.00 50 GLY A O 20
ATOM 30177 N N . PRO A 1 51 ? -2.722 8.829 -10.594 1.00 0.00 51 PRO A N 20
ATOM 30178 C CA . PRO A 1 51 ? -2.251 9.897 -11.481 1.00 0.00 51 PRO A CA 20
ATOM 30179 C C . PRO A 1 51 ? -0.778 9.742 -11.844 1.00 0.00 51 PRO A C 20
ATOM 30180 O O . PRO A 1 51 ? -0.251 10.487 -12.670 1.00 0.00 51 PRO A O 20
ATOM 30191 N N . SER A 1 52 ? -0.119 8.769 -11.222 1.00 0.00 52 SER A N 20
ATOM 30192 C CA . SER A 1 52 ? 1.295 8.519 -11.477 1.00 0.00 52 SER A CA 20
ATOM 30193 C C . SER A 1 52 ? 1.739 7.209 -10.834 1.00 0.00 52 SER A C 20
ATOM 30194 O O . SER A 1 52 ? 1.229 6.814 -9.785 1.00 0.00 52 SER A O 20
ATOM 30202 N N . LYS A 1 53 ? 2.694 6.539 -11.470 1.00 0.00 53 LYS A N 20
ATOM 30203 C CA . LYS A 1 53 ? 3.210 5.274 -10.962 1.00 0.00 53 LYS A CA 20
ATOM 30204 C C . LYS A 1 53 ? 4.176 5.506 -9.804 1.00 0.00 53 LYS A C 20
ATOM 30205 O O . LYS A 1 53 ? 5.316 5.922 -10.009 1.00 0.00 53 LYS A O 20
ATOM 30224 N N . ALA A 1 54 ? 3.713 5.233 -8.589 1.00 0.00 54 ALA A N 20
ATOM 30225 C CA . ALA A 1 54 ? 4.537 5.409 -7.400 1.00 0.00 54 ALA A CA 20
ATOM 30226 C C . ALA A 1 54 ? 5.267 4.118 -7.042 1.00 0.00 54 ALA A C 20
ATOM 30227 O O . ALA A 1 54 ? 4.641 3.082 -6.822 1.00 0.00 54 ALA A O 20
ATOM 30234 N N . GLU A 1 55 ? 6.593 4.190 -6.986 1.00 0.00 55 GLU A N 20
ATOM 30235 C CA . GLU A 1 55 ? 7.407 3.025 -6.656 1.00 0.00 55 GLU A CA 20
ATOM 30236 C C . GLU A 1 55 ? 7.095 2.525 -5.248 1.00 0.00 55 GLU A C 20
ATOM 30237 O O . GLU A 1 55 ? 7.070 3.302 -4.294 1.00 0.00 55 GLU A O 20
ATOM 30249 N N . ILE A 1 56 ? 6.859 1.223 -5.129 1.00 0.00 56 ILE A N 20
ATOM 30250 C CA . ILE A 1 56 ? 6.549 0.619 -3.839 1.00 0.00 56 ILE A CA 20
ATOM 30251 C C . ILE A 1 56 ? 7.708 -0.238 -3.341 1.00 0.00 56 ILE A C 20
ATOM 30252 O O . ILE A 1 56 ? 8.260 -1.049 -4.086 1.00 0.00 56 ILE A O 20
ATOM 30268 N N . THR A 1 57 ? 8.072 -0.055 -2.076 1.00 0.00 57 THR A N 20
ATOM 30269 C CA . THR A 1 57 ? 9.165 -0.812 -1.477 1.00 0.00 57 THR A CA 20
ATOM 30270 C C . THR A 1 57 ? 8.638 -1.866 -0.510 1.00 0.00 57 THR A C 20
ATOM 30271 O O . THR A 1 57 ? 7.686 -1.622 0.231 1.00 0.00 57 THR A O 20
ATOM 30282 N N . CYS A 1 58 ? 9.264 -3.037 -0.522 1.00 0.00 58 CYS A N 20
ATOM 30283 C CA . CYS A 1 58 ? 8.858 -4.130 0.355 1.00 0.00 58 CYS A CA 20
ATOM 30284 C C . CYS A 1 58 ? 9.966 -4.471 1.347 1.00 0.00 58 CYS A C 20
ATOM 30285 O O . CYS A 1 58 ? 11.132 -4.597 0.973 1.00 0.00 58 CYS A O 20
ATOM 30293 N N . LYS A 1 59 ? 9.594 -4.618 2.614 1.00 0.00 59 LYS A N 20
ATOM 30294 C CA . LYS A 1 59 ? 10.554 -4.944 3.661 1.00 0.00 59 LYS A CA 20
ATOM 30295 C C . LYS A 1 59 ? 10.201 -6.269 4.330 1.00 0.00 59 LYS A C 20
ATOM 30296 O O . LYS A 1 59 ? 9.029 -6.636 4.421 1.00 0.00 59 LYS A O 20
ATOM 30315 N N . ASP A 1 60 ? 11.220 -6.980 4.798 1.00 0.00 60 ASP A N 20
ATOM 30316 C CA . ASP A 1 60 ? 11.017 -8.263 5.461 1.00 0.00 60 ASP A CA 20
ATOM 30317 C C . ASP A 1 60 ? 11.276 -8.146 6.960 1.00 0.00 60 ASP A C 20
ATOM 30318 O O . ASP A 1 60 ? 12.422 -8.050 7.396 1.00 0.00 60 ASP A O 20
ATOM 30327 N N . ASN A 1 61 ? 10.202 -8.155 7.743 1.00 0.00 61 ASN A N 20
ATOM 30328 C CA . ASN A 1 61 ? 10.313 -8.049 9.194 1.00 0.00 61 ASN A CA 20
ATOM 30329 C C . ASN A 1 61 ? 10.719 -9.386 9.808 1.00 0.00 61 ASN A C 20
ATOM 30330 O O . ASN A 1 61 ? 11.376 -9.430 10.848 1.00 0.00 61 ASN A O 20
ATOM 30341 N N . LYS A 1 62 ? 10.323 -10.474 9.156 1.00 0.00 62 LYS A N 20
ATOM 30342 C CA . LYS A 1 62 ? 10.646 -11.813 9.635 1.00 0.00 62 LYS A CA 20
ATOM 30343 C C . LYS A 1 62 ? 10.064 -12.048 11.025 1.00 0.00 62 LYS A C 20
ATOM 30344 O O . LYS A 1 62 ? 10.644 -12.770 11.837 1.00 0.00 62 LYS A O 20
ATOM 30363 N N . ASP A 1 63 ? 8.916 -11.436 11.293 1.00 0.00 63 ASP A N 20
ATOM 30364 C CA . ASP A 1 63 ? 8.255 -11.581 12.584 1.00 0.00 63 ASP A CA 20
ATOM 30365 C C . ASP A 1 63 ? 6.795 -11.987 12.405 1.00 0.00 63 ASP A C 20
ATOM 30366 O O . ASP A 1 63 ? 6.302 -12.886 13.085 1.00 0.00 63 ASP A O 20
ATOM 30375 N N . GLY A 1 64 ? 6.108 -11.316 11.485 1.00 0.00 64 GLY A N 20
ATOM 30376 C CA . GLY A 1 64 ? 4.712 -11.620 11.234 1.00 0.00 64 GLY A CA 20
ATOM 30377 C C . GLY A 1 64 ? 3.972 -10.462 10.594 1.00 0.00 64 GLY A C 20
ATOM 30378 O O . GLY A 1 64 ? 2.785 -10.256 10.848 1.00 0.00 64 GLY A O 20
ATOM 30382 N N . THR A 1 65 ? 4.675 -9.700 9.762 1.00 0.00 65 THR A N 20
ATOM 30383 C CA . THR A 1 65 ? 4.079 -8.554 9.086 1.00 0.00 65 THR A CA 20
ATOM 30384 C C . THR A 1 65 ? 4.886 -8.163 7.853 1.00 0.00 65 THR A C 20
ATOM 30385 O O . THR A 1 65 ? 5.851 -8.837 7.491 1.00 0.00 65 THR A O 20
ATOM 30396 N N . CYS A 1 66 ? 4.485 -7.070 7.212 1.00 0.00 66 CYS A N 20
ATOM 30397 C CA . CYS A 1 66 ? 5.171 -6.589 6.018 1.00 0.00 66 CYS A CA 20
ATOM 30398 C C . CYS A 1 66 ? 5.096 -5.068 5.924 1.00 0.00 66 CYS A C 20
ATOM 30399 O O . CYS A 1 66 ? 4.010 -4.492 5.861 1.00 0.00 66 CYS A O 20
ATOM 30407 N N . THR A 1 67 ? 6.259 -4.423 5.917 1.00 0.00 67 THR A N 20
ATOM 30408 C CA . THR A 1 67 ? 6.326 -2.970 5.834 1.00 0.00 67 THR A CA 20
ATOM 30409 C C . THR A 1 67 ? 6.500 -2.509 4.392 1.00 0.00 67 THR A C 20
ATOM 30410 O O . THR A 1 67 ? 7.519 -2.786 3.760 1.00 0.00 67 THR A O 20
ATOM 30421 N N . VAL A 1 68 ? 5.498 -1.804 3.875 1.00 0.00 68 VAL A N 20
ATOM 30422 C CA . VAL A 1 68 ? 5.541 -1.303 2.507 1.00 0.00 68 VAL A CA 20
ATOM 30423 C C . VAL A 1 68 ? 5.432 0.217 2.474 1.00 0.00 68 VAL A C 20
ATOM 30424 O O . VAL A 1 68 ? 4.779 0.821 3.326 1.00 0.00 68 VAL A O 20
ATOM 30437 N N . SER A 1 69 ? 6.074 0.831 1.486 1.00 0.00 69 SER A N 20
ATOM 30438 C CA . SER A 1 69 ? 6.052 2.282 1.344 1.00 0.00 69 SER A CA 20
ATOM 30439 C C . SER A 1 69 ? 6.066 2.684 -0.128 1.00 0.00 69 SER A C 20
ATOM 30440 O O . SER A 1 69 ? 6.844 2.152 -0.921 1.00 0.00 69 SER A O 20
ATOM 30448 N N . TYR A 1 70 ? 5.200 3.625 -0.486 1.00 0.00 70 TYR A N 20
ATOM 30449 C CA . TYR A 1 70 ? 5.109 4.098 -1.862 1.00 0.00 70 TYR A CA 20
ATOM 30450 C C . TYR A 1 70 ? 5.338 5.604 -1.937 1.00 0.00 70 TYR A C 20
ATOM 30451 O O . TYR A 1 70 ? 4.762 6.371 -1.163 1.00 0.00 70 TYR A O 20
ATOM 30469 N N . LEU A 1 71 ? 6.182 6.022 -2.874 1.00 0.00 71 LEU A N 20
ATOM 30470 C CA . LEU A 1 71 ? 6.487 7.437 -3.052 1.00 0.00 71 LEU A CA 20
ATOM 30471 C C . LEU A 1 71 ? 5.817 7.985 -4.308 1.00 0.00 71 LEU A C 20
ATOM 30472 O O . LEU A 1 71 ? 6.305 7.818 -5.425 1.00 0.00 71 LEU A O 20
ATOM 30488 N N . PRO A 1 72 ? 4.671 8.658 -4.121 1.00 0.00 72 PRO A N 20
ATOM 30489 C CA . PRO A 1 72 ? 3.910 9.247 -5.227 1.00 0.00 72 PRO A CA 20
ATOM 30490 C C . PRO A 1 72 ? 4.625 10.441 -5.851 1.00 0.00 72 PRO A C 20
ATOM 30491 O O . PRO A 1 72 ? 5.540 11.011 -5.256 1.00 0.00 72 PRO A O 20
ATOM 30502 N N . THR A 1 73 ? 4.201 10.816 -7.054 1.00 0.00 73 THR A N 20
ATOM 30503 C CA . THR A 1 73 ? 4.800 11.942 -7.759 1.00 0.00 73 THR A CA 20
ATOM 30504 C C . THR A 1 73 ? 3.754 12.996 -8.102 1.00 0.00 73 THR A C 20
ATOM 30505 O O . THR A 1 73 ? 4.076 14.172 -8.271 1.00 0.00 73 THR A O 20
ATOM 30516 N N . ALA A 1 74 ? 2.500 12.568 -8.203 1.00 0.00 74 ALA A N 20
ATOM 30517 C CA . ALA A 1 74 ? 1.406 13.476 -8.524 1.00 0.00 74 ALA A CA 20
ATOM 30518 C C . ALA A 1 74 ? 0.247 13.304 -7.548 1.00 0.00 74 ALA A C 20
ATOM 30519 O O . ALA A 1 74 ? -0.075 12.197 -7.117 1.00 0.00 74 ALA A O 20
ATOM 30526 N N . PRO A 1 75 ? -0.396 14.426 -7.188 1.00 0.00 75 PRO A N 20
ATOM 30527 C CA . PRO A 1 75 ? -1.529 14.425 -6.259 1.00 0.00 75 PRO A CA 20
ATOM 30528 C C . PRO A 1 75 ? -2.775 13.788 -6.864 1.00 0.00 75 PRO A C 20
ATOM 30529 O O . PRO A 1 75 ? -3.013 13.887 -8.067 1.00 0.00 75 PRO A O 20
ATOM 30540 N N . GLY A 1 76 ? -3.569 13.133 -6.022 1.00 0.00 76 GLY A N 20
ATOM 30541 C CA . GLY A 1 76 ? -4.782 12.490 -6.493 1.00 0.00 76 GLY A CA 20
ATOM 30542 C C . GLY A 1 76 ? -5.145 11.267 -5.675 1.00 0.00 76 GLY A C 20
ATOM 30543 O O . GLY A 1 76 ? -4.555 11.017 -4.624 1.00 0.00 76 GLY A O 20
ATOM 30547 N N . ASP A 1 77 ? -6.119 10.503 -6.157 1.00 0.00 77 ASP A N 20
ATOM 30548 C CA . ASP A 1 77 ? -6.560 9.299 -5.463 1.00 0.00 77 ASP A CA 20
ATOM 30549 C C . ASP A 1 77 ? -5.811 8.072 -5.973 1.00 0.00 77 ASP A C 20
ATOM 30550 O O . ASP A 1 77 ? -6.058 7.597 -7.082 1.00 0.00 77 ASP A O 20
ATOM 30559 N 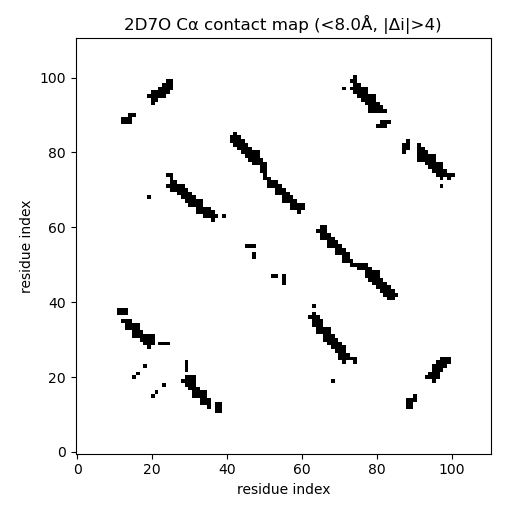N . TYR A 1 78 ? -4.894 7.564 -5.157 1.00 0.00 78 TYR A N 20
ATOM 30560 C CA . TYR A 1 78 ? -4.105 6.394 -5.527 1.00 0.00 78 TYR A CA 20
ATOM 30561 C C . TYR A 1 78 ? -4.848 5.106 -5.184 1.00 0.00 78 TYR A C 20
ATOM 30562 O O . TYR A 1 78 ? -5.457 4.991 -4.121 1.00 0.00 78 TYR A O 20
ATOM 30580 N N . SER A 1 79 ? -4.792 4.139 -6.094 1.00 0.00 79 SER A N 20
ATOM 30581 C CA . SER A 1 79 ? -5.461 2.859 -5.892 1.00 0.00 79 SER A CA 20
ATOM 30582 C C . SER A 1 79 ? -4.448 1.757 -5.596 1.00 0.00 79 SER A C 20
ATOM 30583 O O . SER A 1 79 ? -3.830 1.206 -6.507 1.00 0.00 79 SER A O 20
ATOM 30591 N N . ILE A 1 80 ? -4.284 1.442 -4.315 1.00 0.00 80 ILE A N 20
ATOM 30592 C CA . ILE A 1 80 ? -3.347 0.406 -3.898 1.00 0.00 80 ILE A CA 20
ATOM 30593 C C . ILE A 1 80 ? -3.959 -0.982 -4.052 1.00 0.00 80 ILE A C 20
ATOM 30594 O O . ILE A 1 80 ? -4.718 -1.436 -3.195 1.00 0.00 80 ILE A O 20
ATOM 30610 N N . ILE A 1 81 ? -3.623 -1.652 -5.149 1.00 0.00 81 ILE A N 20
ATOM 30611 C CA . ILE A 1 81 ? -4.137 -2.990 -5.414 1.00 0.00 81 ILE A CA 20
ATOM 30612 C C . ILE A 1 81 ? -3.320 -4.048 -4.680 1.00 0.00 81 ILE A C 20
ATOM 30613 O O . ILE A 1 81 ? -2.103 -4.133 -4.844 1.00 0.00 81 ILE A O 20
ATOM 30629 N N . VAL A 1 82 ? -3.999 -4.854 -3.869 1.00 0.00 82 VAL A N 20
ATOM 30630 C CA . VAL A 1 82 ? -3.337 -5.909 -3.111 1.00 0.00 82 VAL A CA 20
ATOM 30631 C C . VAL A 1 82 ? -4.078 -7.234 -3.252 1.00 0.00 82 VAL A C 20
ATOM 30632 O O . VAL A 1 82 ? -5.103 -7.456 -2.606 1.00 0.00 82 VAL A O 20
ATOM 30645 N N . ARG A 1 83 ? -3.554 -8.113 -4.100 1.00 0.00 83 ARG A N 20
ATOM 30646 C CA . ARG A 1 83 ? -4.166 -9.416 -4.326 1.00 0.00 83 ARG A CA 20
ATOM 30647 C C . ARG A 1 83 ? -3.378 -10.517 -3.621 1.00 0.00 83 ARG A C 20
ATOM 30648 O O . ARG A 1 83 ? -2.181 -10.375 -3.371 1.00 0.00 83 ARG A O 20
ATOM 30669 N N . PHE A 1 84 ? -4.058 -11.613 -3.302 1.00 0.00 84 PHE A N 20
ATOM 30670 C CA . PHE A 1 84 ? -3.422 -12.737 -2.625 1.00 0.00 84 PHE A CA 20
ATOM 30671 C C . PHE A 1 84 ? -3.825 -14.060 -3.270 1.00 0.00 84 PHE A C 20
ATOM 30672 O O . PHE A 1 84 ? -4.934 -14.552 -3.061 1.00 0.00 84 PHE A O 20
ATOM 30689 N N . ASP A 1 85 ? -2.918 -14.629 -4.056 1.00 0.00 85 ASP A N 20
ATOM 30690 C CA . ASP A 1 85 ? -3.178 -15.894 -4.732 1.00 0.00 85 ASP A CA 20
ATOM 30691 C C . ASP A 1 85 ? -4.322 -15.752 -5.731 1.00 0.00 85 ASP A C 20
ATOM 30692 O O . ASP A 1 85 ? -5.164 -16.641 -5.856 1.00 0.00 85 ASP A O 20
ATOM 30701 N N . ASP A 1 86 ? -4.346 -14.628 -6.439 1.00 0.00 86 ASP A N 20
ATOM 30702 C CA . ASP A 1 86 ? -5.386 -14.369 -7.427 1.00 0.00 86 ASP A CA 20
ATOM 30703 C C . ASP A 1 86 ? -6.716 -14.056 -6.747 1.00 0.00 86 ASP A C 20
ATOM 30704 O O . ASP A 1 86 ? -7.780 -14.433 -7.238 1.00 0.00 86 ASP A O 20
ATOM 30713 N N . LYS A 1 87 ? -6.647 -13.367 -5.614 1.00 0.00 87 LYS A N 20
ATOM 30714 C CA . LYS A 1 87 ? -7.844 -13.003 -4.865 1.00 0.00 87 LYS A CA 20
ATOM 30715 C C . LYS A 1 87 ? -7.672 -11.646 -4.189 1.00 0.00 87 LYS A C 20
ATOM 30716 O O . LYS A 1 87 ? -6.791 -11.468 -3.348 1.00 0.00 87 LYS A O 20
ATOM 30735 N N . HIS A 1 88 ? -8.519 -10.693 -4.562 1.00 0.00 88 HIS A N 20
ATOM 30736 C CA . HIS A 1 88 ? -8.462 -9.352 -3.990 1.00 0.00 88 HIS A CA 20
ATOM 30737 C C . HIS A 1 88 ? -8.755 -9.387 -2.494 1.00 0.00 88 HIS A C 20
ATOM 30738 O O . HIS A 1 88 ? -9.694 -10.049 -2.051 1.00 0.00 88 HIS A O 20
ATOM 30753 N N . ILE A 1 89 ? -7.945 -8.672 -1.720 1.00 0.00 89 ILE A N 20
ATOM 30754 C CA . ILE A 1 89 ? -8.118 -8.621 -0.274 1.00 0.00 89 ILE A CA 20
ATOM 30755 C C . ILE A 1 89 ? -9.296 -7.731 0.108 1.00 0.00 89 ILE A C 20
ATOM 30756 O O . ILE A 1 89 ? -9.660 -6.799 -0.609 1.00 0.00 89 ILE A O 20
ATOM 30772 N N . PRO A 1 90 ? -9.907 -8.023 1.266 1.00 0.00 90 PRO A N 20
ATOM 30773 C CA . PRO A 1 90 ? -11.052 -7.259 1.771 1.00 0.00 90 PRO A CA 20
ATOM 30774 C C . PRO A 1 90 ? -10.660 -5.855 2.219 1.00 0.00 90 PRO A C 20
ATOM 30775 O O . PRO A 1 90 ? -10.461 -5.605 3.406 1.00 0.00 90 PRO A O 20
ATOM 30786 N N . GLY A 1 91 ? -10.552 -4.941 1.259 1.00 0.00 91 GLY A N 20
ATOM 30787 C CA . GLY A 1 91 ? -10.185 -3.573 1.574 1.00 0.00 91 GLY A CA 20
ATOM 30788 C C . GLY A 1 91 ? -9.449 -2.893 0.437 1.00 0.00 91 GLY A C 20
ATOM 30789 O O . GLY A 1 91 ? -9.254 -1.678 0.454 1.00 0.00 91 GLY A O 20
ATOM 30793 N N . SER A 1 92 ? -9.037 -3.679 -0.553 1.00 0.00 92 SER A N 20
ATOM 30794 C CA . SER A 1 92 ? -8.312 -3.146 -1.700 1.00 0.00 92 SER A CA 20
ATOM 30795 C C . SER A 1 92 ? -9.173 -3.201 -2.959 1.00 0.00 92 SER A C 20
ATOM 30796 O O . SER A 1 92 ? -10.087 -4.016 -3.082 1.00 0.00 92 SER A O 20
ATOM 30804 N N . PRO A 1 93 ? -8.875 -2.311 -3.918 1.00 0.00 93 PRO A N 20
ATOM 30805 C CA . PRO A 1 93 ? -7.790 -1.335 -3.782 1.00 0.00 93 PRO A CA 20
ATOM 30806 C C . PRO A 1 93 ? -8.102 -0.261 -2.746 1.00 0.00 93 PRO A C 20
ATOM 30807 O O . PRO A 1 93 ? -9.231 0.222 -2.658 1.00 0.00 93 PRO A O 20
ATOM 30818 N N . PHE A 1 94 ? -7.095 0.109 -1.962 1.00 0.00 94 PHE A N 20
ATOM 30819 C CA . PHE A 1 94 ? -7.262 1.127 -0.931 1.00 0.00 94 PHE A CA 20
ATOM 30820 C C . PHE A 1 94 ? -7.065 2.525 -1.509 1.00 0.00 94 PHE A C 20
ATOM 30821 O O . PHE A 1 94 ? -5.942 2.934 -1.806 1.00 0.00 94 PHE A O 20
ATOM 30838 N N . THR A 1 95 ? -8.165 3.255 -1.667 1.00 0.00 95 THR A N 20
ATOM 30839 C CA . THR A 1 95 ? -8.114 4.606 -2.210 1.00 0.00 95 THR A CA 20
ATOM 30840 C C . THR A 1 95 ? -7.449 5.568 -1.232 1.00 0.00 95 THR A C 20
ATOM 30841 O O . THR A 1 95 ? -8.047 5.963 -0.232 1.00 0.00 95 THR A O 20
ATOM 30852 N N . ALA A 1 96 ? -6.208 5.941 -1.528 1.00 0.00 96 ALA A N 20
ATOM 30853 C CA . ALA A 1 96 ? -5.463 6.859 -0.675 1.00 0.00 96 ALA A CA 20
ATOM 30854 C C . ALA A 1 96 ? -5.412 8.255 -1.285 1.00 0.00 96 ALA A C 20
ATOM 30855 O O . ALA A 1 96 ? -5.138 8.416 -2.475 1.00 0.00 96 ALA A O 20
ATOM 30862 N N . LYS A 1 97 ? -5.678 9.265 -0.463 1.00 0.00 97 LYS A N 20
ATOM 30863 C CA . LYS A 1 97 ? -5.663 10.649 -0.920 1.00 0.00 97 LYS A CA 20
ATOM 30864 C C . LYS A 1 97 ? -4.263 11.243 -0.808 1.00 0.00 97 LYS A C 20
ATOM 30865 O O . LYS A 1 97 ? -3.706 11.342 0.286 1.00 0.00 97 LYS A O 20
ATOM 30884 N N . ILE A 1 98 ? -3.700 11.639 -1.945 1.00 0.00 98 ILE A N 20
ATOM 30885 C CA . ILE A 1 98 ? -2.366 12.226 -1.974 1.00 0.00 98 ILE A CA 20
ATOM 30886 C C . ILE A 1 98 ? -2.412 13.673 -2.450 1.00 0.00 98 ILE A C 20
ATOM 30887 O O . ILE A 1 98 ? -2.812 13.955 -3.580 1.00 0.00 98 ILE A O 20
ATOM 30903 N N . THR A 1 99 ? -1.999 14.590 -1.580 1.00 0.00 99 THR A N 20
ATOM 30904 C CA . THR A 1 99 ? -1.993 16.010 -1.911 1.00 0.00 99 THR A CA 20
ATOM 30905 C C . THR A 1 99 ? -0.687 16.410 -2.587 1.00 0.00 99 THR A C 20
ATOM 30906 O O . THR A 1 99 ? 0.233 15.603 -2.712 1.00 0.00 99 THR A O 20
ATOM 30917 N N . GLY A 1 100 ? -0.611 17.665 -3.022 1.00 0.00 100 GLY A N 20
ATOM 30918 C CA . GLY A 1 100 ? 0.588 18.151 -3.680 1.00 0.00 100 GLY A CA 20
ATOM 30919 C C . GLY A 1 100 ? 0.603 19.660 -3.815 1.00 0.00 100 GLY A C 20
ATOM 30920 O O . GLY A 1 100 ? -0.398 20.267 -4.197 1.00 0.00 100 GLY A O 20
ATOM 30924 N N . ASP A 1 101 ? 1.741 20.269 -3.500 1.00 0.00 101 ASP A N 20
ATOM 30925 C CA . ASP A 1 101 ? 1.883 21.718 -3.588 1.00 0.00 101 ASP A CA 20
ATOM 30926 C C . ASP A 1 101 ? 2.088 22.158 -5.034 1.00 0.00 101 ASP A C 20
ATOM 30927 O O . ASP A 1 101 ? 1.246 22.849 -5.608 1.00 0.00 101 ASP A O 20
ATOM 30936 N N . ASP A 1 102 ? 3.211 21.753 -5.616 1.00 0.00 102 ASP A N 20
ATOM 30937 C CA . ASP A 1 102 ? 3.527 22.105 -6.996 1.00 0.00 102 ASP A CA 20
ATOM 30938 C C . ASP A 1 102 ? 4.490 21.093 -7.608 1.00 0.00 102 ASP A C 20
ATOM 30939 O O . ASP A 1 102 ? 5.024 20.229 -6.912 1.00 0.00 102 ASP A O 20
ATOM 30948 N N . SER A 1 103 ? 4.708 21.205 -8.914 1.00 0.00 103 SER A N 20
ATOM 30949 C CA . SER A 1 103 ? 5.604 20.297 -9.621 1.00 0.00 103 SER A CA 20
ATOM 30950 C C . SER A 1 103 ? 6.961 20.951 -9.862 1.00 0.00 103 SER A C 20
ATOM 30951 O O . SER A 1 103 ? 7.557 20.795 -10.928 1.00 0.00 103 SER A O 20
ATOM 30959 N N . MET A 1 104 ? 7.443 21.684 -8.864 1.00 0.00 104 MET A N 20
ATOM 30960 C CA . MET A 1 104 ? 8.731 22.361 -8.966 1.00 0.00 104 MET A CA 20
ATOM 30961 C C . MET A 1 104 ? 8.746 23.325 -10.148 1.00 0.00 104 MET A C 20
ATOM 30962 O O . MET A 1 104 ? 9.764 23.478 -10.823 1.00 0.00 104 MET A O 20
ATOM 30976 N N . ARG A 1 105 ? 7.611 23.972 -10.393 1.00 0.00 105 ARG A N 20
ATOM 30977 C CA . ARG A 1 105 ? 7.494 24.919 -11.495 1.00 0.00 105 ARG A CA 20
ATOM 30978 C C . ARG A 1 105 ? 8.336 24.473 -12.687 1.00 0.00 105 ARG A C 20
ATOM 30979 O O . ARG A 1 105 ? 8.991 25.288 -13.337 1.00 0.00 105 ARG A O 20
ATOM 31000 N N . SER A 1 106 ? 8.314 23.174 -12.968 1.00 0.00 106 SER A N 20
ATOM 31001 C CA . SER A 1 106 ? 9.078 22.619 -14.079 1.00 0.00 106 SER A CA 20
ATOM 31002 C C . SER A 1 106 ? 9.118 23.594 -15.252 1.00 0.00 106 SER A C 20
ATOM 31003 O O . SER A 1 106 ? 8.079 24.038 -15.740 1.00 0.00 106 SER A O 20
ATOM 31011 N N . GLY A 1 107 ? 10.326 23.923 -15.700 1.00 0.00 107 GLY A N 20
ATOM 31012 C CA . GLY A 1 107 ? 10.479 24.843 -16.811 1.00 0.00 107 GLY A CA 20
ATOM 31013 C C . GLY A 1 107 ? 11.929 25.201 -17.072 1.00 0.00 107 GLY A C 20
ATOM 31014 O O . GLY A 1 107 ? 12.429 26.229 -16.616 1.00 0.00 107 GLY A O 20
ATOM 31018 N N . PRO A 1 108 ? 12.631 24.337 -17.821 1.00 0.00 108 PRO A N 20
ATOM 31019 C CA . PRO A 1 108 ? 14.042 24.545 -18.157 1.00 0.00 108 PRO A CA 20
ATOM 31020 C C . PRO A 1 108 ? 14.242 25.702 -19.130 1.00 0.00 108 PRO A C 20
ATOM 31021 O O . PRO A 1 108 ? 13.355 26.019 -19.922 1.00 0.00 108 PRO A O 20
ATOM 31032 N N . SER A 1 109 ? 15.412 26.328 -19.065 1.00 0.00 109 SER A N 20
ATOM 31033 C CA . SER A 1 109 ? 15.727 27.453 -19.939 1.00 0.00 109 SER A CA 20
ATOM 31034 C C . SER A 1 109 ? 17.236 27.651 -20.047 1.00 0.00 109 SER A C 20
ATOM 31035 O O . SER A 1 109 ? 18.005 27.083 -19.272 1.00 0.00 109 SER A O 20
ATOM 31043 N N . SER A 1 110 ? 17.652 28.462 -21.014 1.00 0.00 110 SER A N 20
ATOM 31044 C CA . SER A 1 110 ? 19.069 28.733 -21.228 1.00 0.00 110 SER A CA 20
ATOM 31045 C C . SER A 1 110 ? 19.497 29.998 -20.490 1.00 0.00 110 SER A C 20
ATOM 31046 O O . SER A 1 110 ? 18.844 31.036 -20.584 1.00 0.00 110 SER A O 20
ATOM 31054 N N . GLY A 1 111 ? 20.601 29.902 -19.755 1.00 0.00 111 GLY A N 20
ATOM 31055 C CA . GLY A 1 111 ? 21.098 31.044 -19.011 1.00 0.00 111 GLY A CA 20
ATOM 31056 C C . GLY A 1 111 ? 22.291 31.697 -19.680 1.00 0.00 111 GLY A C 20
ATOM 31057 O O . GLY A 1 111 ? 23.334 31.067 -19.858 1.00 0.00 111 GLY A O 20
#

Solvent-accessible surface area: 7818 Å² total; per-residue (Å²): 128,112,121,44,123,108,73,79,169,104,84,162,90,4,53,10,136,20,87,3,11,81,98,11,100,29,111,107,75,9,67,8,36,0,33,20,132,59,14,27,185,64,41,56,46,53,39,19,116,35,71,32,184,4,141,49,51,82,105,116,46,191,142,24,49,29,46,0,22,0,88,2,90,28,58,25,92,0,29,0,30,0,116,36,96,140,134,94,10,91,43,18,59,35,95,0,116,4,60,28,151,145,84,179,208,108,66,128,124,106,127

Organism: Homo sapiens (NCBI:txid9606)